Protein 9IS8 (pdb70)

Organism: Arabidopsis thaliana (NCBI:txid3702)

GO terms:
  GO:0005515 protein binding (F, IPI)
  GO:0005242 inward rectifier potassium channel activity (F, IDA)
  GO:1990573 potassium ion import across plasma membrane (P, IDA)
  GO:0009414 response to water deprivation (P, IMP)
  GO:0009651 response to salt stress (P, IMP)
  GO:0048767 root hair elongation (P, IMP)
  GO:0090333 regulation of stomatal closure (P, IMP)
  GO:0006813 potassium ion transport (P, IMP)
  GO:0042802 identical protein binding (F, IPI)
  GO:0005886 plasma membrane (C, TAS)
  GO:0006813 potassium ion transport (P, IC)

InterPro domains:
  IPR000595 Cyclic nucleotide-binding domain [PF00027] (392-477)
  IPR000595 Cyclic nucleotide-binding domain [PS50042] (372-474)
  IPR000595 Cyclic nucleotide-binding domain [SM00100] (372-489)
  IPR000595 Cyclic nucleotide-binding domain [cd00038] (372-477)
  IPR002110 Ankyrin repeat [PF12796] (522-612)
  IPR002110 Ankyrin repeat [PF12796] (621-700)
  IPR002110 Ankyrin repeat [PR01415] (551-566)
  IPR002110 Ankyrin repeat [PR01415] (663-677)
  IPR002110 Ankyrin repeat [PS50088] (550-582)
  IPR002110 Ankyrin repeat [PS50088] (583-615)
  IPR002110 Ankyrin repeat [PS50088] (647-679)
  IPR002110 Ankyrin repeat [SM00248] (517-546)
  IPR002110 Ankyrin repeat [SM00248] (550-579)
  IPR002110 Ankyrin repeat [SM00248] (583-612)
  IPR002110 Ankyrin repeat [SM00248] (614-643)
  IPR002110 Ankyrin repeat [SM00248] (647-676)
  IPR003938 Potassium channel, voltage-dependent, EAG/ELK/ERG-like [PR01463] (70-77)
  IPR003938 Potassium channel, voltage-dependent, EAG/ELK/ERG-like [PR01463] (93-103)
  IPR003938 Potassium channel, voltage-dependent, EAG/ELK/ERG-like [PR01463] (240-257)
  IPR003938 Potassium channel, voltage-dependent, EAG/ELK/ERG-like [PR01463] (266-277)

Structure (mmCIF, N/CA/C/O backbone):
data_9IS8
#
_entry.id   9IS8
#
_cell.length_a   1.00
_cell.length_b   1.00
_cell.length_c   1.00
_cell.angle_alpha   90.00
_cell.angle_beta   90.00
_cell.angle_gamma   90.00
#
_symmetry.space_group_name_H-M   'P 1'
#
loop_
_entity.id
_entity.type
_entity.pdbx_description
1 polymer 'Potassium channel AKT1'
2 polymer 'Potassium channel KAT3'
3 non-polymer '(2S)-3-(hexadecanoyloxy)-2-[(9Z)-octadec-9-enoyloxy]propyl 2-(trimethylammonio)ethyl phosphate'
4 non-polymer 'POTASSIUM ION'
#
loop_
_atom_site.group_PDB
_atom_site.id
_atom_site.type_symbol
_atom_site.label_atom_id
_atom_site.label_alt_id
_atom_site.label_comp_id
_atom_site.label_asym_id
_atom_site.label_entity_id
_atom_site.label_seq_id
_atom_site.pdbx_PDB_ins_code
_atom_site.Cartn_x
_atom_site.Cartn_y
_atom_site.Cartn_z
_atom_site.occupancy
_atom_site.B_iso_or_equiv
_atom_site.auth_seq_id
_atom_site.auth_comp_id
_atom_site.auth_asym_id
_atom_site.auth_atom_id
_atom_site.pdbx_PDB_model_num
ATOM 1 N N . PRO A 1 52 ? 142.088 156.574 161.523 1.00 112.44 52 PRO A N 1
ATOM 2 C CA . PRO A 1 52 ? 142.098 156.591 160.061 1.00 112.44 52 PRO A CA 1
ATOM 3 C C . PRO A 1 52 ? 142.288 155.210 159.452 1.00 112.44 52 PRO A C 1
ATOM 4 O O . PRO A 1 52 ? 142.025 155.012 158.267 1.00 112.44 52 PRO A O 1
ATOM 8 N N . TYR A 1 53 ? 142.763 154.268 160.263 1.00 114.02 53 TYR A N 1
ATOM 9 C CA . TYR A 1 53 ? 142.948 152.899 159.804 1.00 114.02 53 TYR A CA 1
ATOM 10 C C . TYR A 1 53 ? 142.547 151.838 160.814 1.00 114.02 53 TYR A C 1
ATOM 11 O O . TYR A 1 53 ? 142.438 150.671 160.430 1.00 114.02 53 TYR A O 1
ATOM 20 N N . ASP A 1 54 ? 142.329 152.185 162.076 1.00 115.21 54 ASP A N 1
ATOM 21 C CA . ASP A 1 54 ? 142.209 151.175 163.111 1.00 115.21 54 ASP A CA 1
ATOM 22 C C . ASP A 1 54 ? 140.843 150.506 163.070 1.00 115.21 54 ASP A C 1
ATOM 23 O O . ASP A 1 54 ? 139.995 150.791 162.222 1.00 115.21 54 ASP A O 1
ATOM 28 N N . HIS A 1 55 ? 140.644 149.589 164.014 1.00 117.68 55 HIS A N 1
ATOM 29 C CA . HIS A 1 55 ? 139.357 148.937 164.183 1.00 117.68 55 HIS A CA 1
ATOM 30 C C . HIS A 1 55 ? 138.244 149.920 164.499 1.00 117.68 55 HIS A C 1
ATOM 31 O O . HIS A 1 55 ? 137.145 149.775 163.956 1.00 117.68 55 HIS A O 1
ATOM 38 N N . LYS A 1 56 ? 138.508 150.927 165.332 1.00 115.50 56 LYS A N 1
ATOM 39 C CA . LYS A 1 56 ? 137.482 151.905 165.676 1.00 115.50 56 LYS A CA 1
ATOM 40 C C . LYS A 1 56 ? 136.964 152.652 164.454 1.00 115.50 56 LYS A C 1
ATOM 41 O O . LYS A 1 56 ? 135.995 153.410 164.561 1.00 115.50 56 LYS A O 1
ATOM 47 N N . TYR A 1 57 ? 137.599 152.468 163.299 1.00 110.79 57 TYR A N 1
ATOM 48 C CA . TYR A 1 57 ? 137.091 152.958 162.028 1.00 110.79 57 TYR A CA 1
ATOM 49 C C . TYR A 1 57 ? 136.888 151.814 161.043 1.00 110.79 57 TYR A C 1
ATOM 50 O O . TYR A 1 57 ? 136.815 152.026 159.834 1.00 110.79 57 TYR A O 1
ATOM 59 N N . ARG A 1 58 ? 136.817 150.591 161.549 1.00 106.57 58 ARG A N 1
ATOM 60 C CA . ARG A 1 58 ? 136.429 149.454 160.734 1.00 106.57 58 ARG A CA 1
ATOM 61 C C . ARG A 1 58 ? 135.256 148.683 161.298 1.00 106.57 58 ARG A C 1
ATOM 62 O O . ARG A 1 58 ? 134.502 148.100 160.516 1.00 106.57 58 ARG A O 1
ATOM 70 N N . ILE A 1 59 ? 135.072 148.651 162.617 1.00 104.52 59 ILE A N 1
ATOM 71 C CA . ILE A 1 59 ? 133.808 148.175 163.144 1.00 104.52 59 ILE A CA 1
ATOM 72 C C . ILE A 1 59 ? 132.724 149.206 162.910 1.00 104.52 59 ILE A C 1
ATOM 73 O O . ILE A 1 59 ? 131.538 148.904 163.071 1.00 104.52 59 ILE A O 1
ATOM 78 N N . TRP A 1 60 ? 133.104 150.427 162.545 1.00 98.52 60 TRP A N 1
ATOM 79 C CA . TRP A 1 60 ? 132.144 151.485 162.264 1.00 98.52 60 TRP A CA 1
ATOM 80 C C . TRP A 1 60 ? 131.811 151.552 160.781 1.00 98.52 60 TRP A C 1
ATOM 81 O O . TRP A 1 60 ? 130.650 151.408 160.393 1.00 98.52 60 TRP A O 1
ATOM 92 N N . GLU A 1 61 ? 132.822 151.758 159.938 1.00 100.77 61 GLU A N 1
ATOM 93 C CA . GLU A 1 61 ? 132.555 151.897 158.514 1.00 100.77 61 GLU A CA 1
ATOM 94 C C . GLU A 1 61 ? 131.991 150.617 157.920 1.00 100.77 61 GLU A C 1
ATOM 95 O O . GLU A 1 61 ? 131.424 150.640 156.824 1.00 100.77 61 GLU A O 1
ATOM 101 N N . ALA A 1 62 ? 132.134 149.496 158.616 1.00 94.69 62 ALA A N 1
ATOM 102 C CA . ALA A 1 62 ? 131.442 148.271 158.251 1.00 94.69 62 ALA A CA 1
ATOM 103 C C . ALA A 1 62 ? 130.177 148.076 159.063 1.00 94.69 62 ALA A C 1
ATOM 104 O O . ALA A 1 62 ? 129.529 147.035 158.949 1.00 94.69 62 ALA A O 1
ATOM 106 N N . PHE A 1 63 ? 129.823 149.047 159.892 1.00 91.31 63 PHE A N 1
ATOM 107 C CA . PHE A 1 63 ? 128.499 149.087 160.484 1.00 91.31 63 PHE A CA 1
ATOM 108 C C . PHE A 1 63 ? 127.557 149.952 159.672 1.00 91.31 63 PHE A C 1
ATOM 109 O O . PHE A 1 63 ? 126.346 149.725 159.688 1.00 91.31 63 PHE A O 1
ATOM 117 N N . LEU A 1 64 ? 128.090 150.931 158.951 1.00 88.65 64 LEU A N 1
ATOM 118 C CA . LEU A 1 64 ? 127.304 151.694 157.998 1.00 88.65 64 LEU A CA 1
ATOM 119 C C . LEU A 1 64 ? 126.985 150.907 156.748 1.00 88.65 64 LEU A C 1
ATOM 120 O O . LEU A 1 64 ? 126.275 151.414 155.882 1.00 88.65 64 LEU A O 1
ATOM 125 N N . VAL A 1 65 ? 127.480 149.679 156.628 1.00 84.09 65 VAL A N 1
ATOM 126 C CA . VAL A 1 65 ? 127.144 148.831 155.501 1.00 84.09 65 VAL A CA 1
ATOM 127 C C . VAL A 1 65 ? 125.892 148.005 155.755 1.00 84.09 65 VAL A C 1
ATOM 128 O O . VAL A 1 65 ? 125.134 147.749 154.814 1.00 84.09 65 VAL A O 1
ATOM 132 N N . VAL A 1 66 ? 125.627 147.602 156.996 1.00 83.40 66 VAL A N 1
ATOM 133 C CA . VAL A 1 66 ? 124.327 147.023 157.270 1.00 83.40 66 VAL A CA 1
ATOM 134 C C . VAL A 1 66 ? 123.262 148.101 157.286 1.00 83.40 66 VAL A C 1
ATOM 135 O O . VAL A 1 66 ? 122.077 147.799 157.126 1.00 83.40 66 VAL A O 1
ATOM 139 N N . LEU A 1 67 ? 123.648 149.356 157.474 1.00 82.85 67 LEU A N 1
ATOM 140 C CA . LEU A 1 67 ? 122.703 150.449 157.346 1.00 82.85 67 LEU A CA 1
ATOM 141 C C . LEU A 1 67 ? 122.526 150.899 155.910 1.00 82.85 67 LEU A C 1
ATOM 142 O O . LEU A 1 67 ? 121.624 151.690 155.632 1.00 82.85 67 LEU A O 1
ATOM 147 N N . VAL A 1 68 ? 123.363 150.427 154.997 1.00 77.57 68 VAL A N 1
ATOM 148 C CA . VAL A 1 68 ? 123.208 150.744 153.588 1.00 77.57 68 VAL A CA 1
ATOM 149 C C . VAL A 1 68 ? 122.330 149.673 152.972 1.00 77.57 68 VAL A C 1
ATOM 150 O O . VAL A 1 68 ? 121.507 149.957 152.103 1.00 77.57 68 VAL A O 1
ATOM 154 N N . VAL A 1 69 ? 122.493 148.431 153.424 1.00 73.48 69 VAL A N 1
ATOM 155 C CA . VAL A 1 69 ? 121.604 147.372 152.975 1.00 73.48 69 VAL A CA 1
ATOM 156 C C . VAL A 1 69 ? 120.180 147.666 153.404 1.00 73.48 69 VAL A C 1
ATOM 157 O O . VAL A 1 69 ? 119.228 147.318 152.702 1.00 73.48 69 VAL A O 1
ATOM 161 N N . TYR A 1 70 ? 120.002 148.337 154.533 1.00 75.16 70 TYR A N 1
ATOM 162 C CA . TYR A 1 70 ? 118.656 148.703 154.945 1.00 75.16 70 TYR A CA 1
ATOM 163 C C . TYR A 1 70 ? 118.076 149.770 154.035 1.00 75.16 70 TYR A C 1
ATOM 164 O O . TYR A 1 70 ? 116.905 149.697 153.652 1.00 75.16 70 TYR A O 1
ATOM 173 N N . THR A 1 71 ? 118.873 150.773 153.686 1.00 71.91 71 THR A N 1
ATOM 174 C CA . THR A 1 71 ? 118.376 151.822 152.811 1.00 71.91 71 THR A CA 1
ATOM 175 C C . THR A 1 71 ? 118.131 151.299 151.404 1.00 71.91 71 THR A C 1
ATOM 176 O O . THR A 1 71 ? 117.176 151.722 150.749 1.00 71.91 71 THR A O 1
ATOM 180 N N . ALA A 1 72 ? 118.943 150.349 150.943 1.00 67.77 72 ALA A N 1
ATOM 181 C CA . ALA A 1 72 ? 118.764 149.779 149.618 1.00 67.77 72 ALA A CA 1
ATOM 182 C C . ALA A 1 72 ? 117.494 148.962 149.516 1.00 67.77 72 ALA A C 1
ATOM 183 O O . ALA A 1 72 ? 117.051 148.668 148.407 1.00 67.77 72 ALA A O 1
ATOM 185 N N . TRP A 1 73 ? 116.912 148.572 150.636 1.00 64.31 73 TRP A N 1
ATOM 186 C CA . TRP A 1 73 ? 115.598 147.969 150.599 1.00 64.31 73 TRP A CA 1
ATOM 187 C C . TRP A 1 73 ? 114.504 148.987 150.819 1.00 64.31 73 TRP A C 1
ATOM 188 O O . TRP A 1 73 ? 113.471 148.924 150.153 1.00 64.31 73 TRP A O 1
ATOM 199 N N . VAL A 1 74 ? 114.708 149.934 151.731 1.00 68.27 74 VAL A N 1
ATOM 200 C CA . VAL A 1 74 ? 113.632 150.843 152.092 1.00 68.27 74 VAL A CA 1
ATOM 201 C C . VAL A 1 74 ? 113.359 151.902 151.038 1.00 68.27 74 VAL A C 1
ATOM 202 O O . VAL A 1 74 ? 112.189 152.218 150.784 1.00 68.27 74 VAL A O 1
ATOM 206 N N . SER A 1 75 ? 114.381 152.440 150.403 1.00 71.68 75 SER A N 1
ATOM 207 C CA . SER A 1 75 ? 114.167 153.565 149.510 1.00 71.68 75 SER A CA 1
ATOM 208 C C . SER A 1 75 ? 113.303 153.177 148.315 1.00 71.68 75 SER A C 1
ATOM 209 O O . SER A 1 75 ? 112.296 153.847 148.057 1.00 71.68 75 SER A O 1
ATOM 212 N N . PRO A 1 76 ? 113.630 152.123 147.564 1.00 67.58 76 PRO A N 1
ATOM 213 C CA . PRO A 1 76 ? 112.731 151.738 146.473 1.00 67.58 76 PRO A CA 1
ATOM 214 C C . PRO A 1 76 ? 111.373 151.295 146.958 1.00 67.58 76 PRO A C 1
ATOM 215 O O . PRO A 1 76 ? 110.377 151.506 146.261 1.00 67.58 76 PRO A O 1
ATOM 219 N N . PHE A 1 77 ? 111.294 150.699 148.140 1.00 64.69 77 PHE A N 1
ATOM 220 C CA . PHE A 1 77 ? 109.997 150.313 148.668 1.00 64.69 77 PHE A CA 1
ATOM 221 C C . PHE A 1 77 ? 109.154 151.535 148.988 1.00 64.69 77 PHE A C 1
ATOM 222 O O . PHE A 1 77 ? 107.940 151.529 148.777 1.00 64.69 77 PHE A O 1
ATOM 230 N N . GLU A 1 78 ? 109.802 152.583 149.440 1.00 75.80 78 GLU A N 1
ATOM 231 C CA . GLU A 1 78 ? 109.040 153.798 149.743 1.00 75.80 78 GLU A CA 1
ATOM 232 C C . GLU A 1 78 ? 108.569 154.353 148.433 1.00 75.80 78 GLU A C 1
ATOM 233 O O . GLU A 1 78 ? 107.472 154.826 148.380 1.00 75.80 78 GLU A O 1
ATOM 239 N N . PHE A 1 79 ? 109.466 154.403 147.468 1.00 71.36 79 PHE A N 1
ATOM 240 C CA . PHE A 1 79 ? 109.089 154.922 146.160 1.00 71.36 79 PHE A CA 1
ATOM 241 C C . PHE A 1 79 ? 107.849 154.219 145.638 1.00 71.36 79 PHE A C 1
ATOM 242 O O . PHE A 1 79 ? 106.824 154.852 145.373 1.00 71.36 79 PHE A O 1
ATOM 250 N N . GLY A 1 80 ? 107.921 152.902 145.506 1.00 67.06 80 GLY A N 1
ATOM 251 C CA . GLY A 1 80 ? 106.822 152.118 144.992 1.00 67.06 80 GLY A CA 1
ATOM 252 C C . GLY A 1 80 ? 105.560 152.131 145.823 1.00 67.06 80 GLY A C 1
ATOM 253 O O . GLY A 1 80 ? 104.524 152.603 145.358 1.00 67.06 80 GLY A O 1
ATOM 254 N N . PHE A 1 81 ? 105.620 151.638 147.055 1.00 65.18 81 PHE A N 1
ATOM 255 C CA . PHE A 1 81 ? 104.411 151.224 147.747 1.00 65.18 81 PHE A CA 1
ATOM 256 C C . PHE A 1 81 ? 103.848 152.247 148.717 1.00 65.18 81 PHE A C 1
ATOM 257 O O . PHE A 1 81 ? 102.809 151.980 149.323 1.00 65.18 81 PHE A O 1
ATOM 265 N N . LEU A 1 82 ? 104.489 153.391 148.902 1.00 77.42 82 LEU A N 1
ATOM 266 C CA . LEU A 1 82 ? 104.033 154.347 149.897 1.00 77.42 82 LEU A CA 1
ATOM 267 C C . LEU A 1 82 ? 103.999 155.756 149.327 1.00 77.42 82 LEU A C 1
ATOM 268 O O . LEU A 1 82 ? 104.787 156.112 148.449 1.00 77.42 82 LEU A O 1
ATOM 273 N N . ARG A 1 83 ? 103.074 156.559 149.848 1.00 93.31 83 ARG A N 1
ATOM 274 C CA . ARG A 1 83 ? 102.915 157.937 149.420 1.00 93.31 83 ARG A CA 1
ATOM 275 C C . ARG A 1 83 ? 103.175 158.958 150.512 1.00 93.31 83 ARG A C 1
ATOM 276 O O . ARG A 1 83 ? 103.423 160.123 150.189 1.00 93.31 83 ARG A O 1
ATOM 284 N N . LYS A 1 84 ? 103.130 158.567 151.778 1.00 101.88 84 LYS A N 1
ATOM 285 C CA . LYS A 1 84 ? 103.320 159.483 152.888 1.00 101.88 84 LYS A CA 1
ATOM 286 C C . LYS A 1 84 ? 104.054 158.759 154.004 1.00 101.88 84 LYS A C 1
ATOM 287 O O . LYS A 1 84 ? 103.974 157.530 154.106 1.00 101.88 84 LYS A O 1
ATOM 293 N N . PRO A 1 85 ? 104.763 159.487 154.856 1.00 102.93 85 PRO A N 1
ATOM 294 C CA . PRO A 1 85 ? 105.587 158.830 155.877 1.00 102.93 85 PRO A CA 1
ATOM 295 C C . PRO A 1 85 ? 104.775 158.195 156.992 1.00 102.93 85 PRO A C 1
ATOM 296 O O . PRO A 1 85 ? 104.587 158.804 158.049 1.00 102.93 85 PRO A O 1
ATOM 300 N N . ARG A 1 86 ? 104.283 156.981 156.765 1.00 105.12 86 ARG A N 1
ATOM 301 C CA . ARG A 1 86 ? 103.602 156.247 157.818 1.00 105.12 86 ARG A CA 1
ATOM 302 C C . ARG A 1 86 ? 104.556 156.010 158.990 1.00 105.12 86 ARG A C 1
ATOM 303 O O . ARG A 1 86 ? 105.776 155.980 158.808 1.00 105.12 86 ARG A O 1
ATOM 311 N N . PRO A 1 87 ? 104.027 155.846 160.200 1.00 103.42 87 PRO A N 1
ATOM 312 C CA . PRO A 1 87 ? 104.875 155.836 161.403 1.00 103.42 87 PRO A CA 1
ATOM 313 C C . PRO A 1 87 ? 105.974 154.787 161.355 1.00 103.42 87 PRO A C 1
ATOM 314 O O . PRO A 1 87 ? 107.156 155.144 161.467 1.00 103.42 87 PRO A O 1
ATOM 318 N N . PRO A 1 88 ? 105.657 153.495 161.180 1.00 101.04 88 PRO A N 1
ATOM 319 C CA . PRO A 1 88 ? 106.663 152.467 161.500 1.00 101.04 88 PRO A CA 1
ATOM 320 C C . PRO A 1 88 ? 107.941 152.576 160.697 1.00 101.04 88 PRO A C 1
ATOM 321 O O . PRO A 1 88 ? 108.904 151.860 160.989 1.00 101.04 88 PRO A O 1
ATOM 325 N N . LEU A 1 89 ? 107.980 153.439 159.687 1.00 97.50 89 LEU A N 1
ATOM 326 C CA . LEU A 1 89 ? 109.183 153.657 158.900 1.00 97.50 89 LEU A CA 1
ATOM 327 C C . LEU A 1 89 ? 109.625 155.109 158.872 1.00 97.50 89 LEU A C 1
ATOM 328 O O . LEU A 1 89 ? 110.737 155.389 158.419 1.00 97.50 89 LEU A O 1
ATOM 333 N N . SER A 1 90 ? 108.789 156.035 159.326 1.00 99.96 90 SER A N 1
ATOM 334 C CA . SER A 1 90 ? 109.181 157.433 159.327 1.00 99.96 90 SER A CA 1
ATOM 335 C C . SER A 1 90 ? 109.983 157.813 160.556 1.00 99.96 90 SER A C 1
ATOM 336 O O . SER A 1 90 ? 110.360 158.980 160.689 1.00 99.96 90 SER A O 1
ATOM 339 N N . ILE A 1 91 ? 110.237 156.871 161.460 1.00 98.25 91 ILE A N 1
ATOM 340 C CA . ILE A 1 91 ? 111.118 157.100 162.596 1.00 98.25 91 ILE A CA 1
ATOM 341 C C . ILE A 1 91 ? 112.371 156.254 162.538 1.00 98.25 91 ILE A C 1
ATOM 342 O O . ILE A 1 91 ? 113.445 156.738 162.912 1.00 98.25 91 ILE A O 1
ATOM 347 N N . THR A 1 92 ? 112.287 155.017 162.061 1.00 93.19 92 THR A N 1
ATOM 348 C CA . THR A 1 92 ? 113.482 154.229 161.834 1.00 93.19 92 THR A CA 1
ATOM 349 C C . THR A 1 92 ? 114.245 154.651 160.595 1.00 93.19 92 THR A C 1
ATOM 350 O O . THR A 1 92 ? 115.208 153.978 160.227 1.00 93.19 92 THR A O 1
ATOM 354 N N . ASP A 1 93 ? 113.832 155.728 159.938 1.00 95.05 93 ASP A N 1
ATOM 355 C CA . ASP A 1 93 ? 114.572 156.247 158.802 1.00 95.05 93 ASP A CA 1
ATOM 356 C C . ASP A 1 93 ? 115.258 157.563 159.120 1.00 95.05 93 ASP A C 1
ATOM 357 O O . ASP A 1 93 ? 116.124 157.995 158.356 1.00 95.05 93 ASP A O 1
ATOM 362 N N . ASN A 1 94 ? 114.889 158.211 160.220 1.00 96.21 94 ASN A N 1
ATOM 363 C CA . ASN A 1 94 ? 115.672 159.311 160.758 1.00 96.21 94 ASN A CA 1
ATOM 364 C C . ASN A 1 94 ? 116.821 158.839 161.625 1.00 96.21 94 ASN A C 1
ATOM 365 O O . ASN A 1 94 ? 117.888 159.455 161.609 1.00 96.21 94 ASN A O 1
ATOM 370 N N . ILE A 1 95 ? 116.617 157.763 162.385 1.00 92.26 95 ILE A N 1
ATOM 371 C CA . ILE A 1 95 ? 117.721 157.100 163.070 1.00 92.26 95 ILE A CA 1
ATOM 372 C C . ILE A 1 95 ? 118.867 156.876 162.100 1.00 92.26 95 ILE A C 1
ATOM 373 O O . ILE A 1 95 ? 119.997 157.329 162.317 1.00 92.26 95 ILE A O 1
ATOM 378 N N . VAL A 1 96 ? 118.579 156.185 161.000 1.00 89.71 96 VAL A N 1
ATOM 379 C CA . VAL A 1 96 ? 119.609 155.928 160.008 1.00 89.71 96 VAL A CA 1
ATOM 380 C C . VAL A 1 96 ? 120.133 157.229 159.440 1.00 89.71 96 VAL A C 1
ATOM 381 O O . VAL A 1 96 ? 121.292 157.309 159.023 1.00 89.71 96 VAL A O 1
ATOM 385 N N . ASN A 1 97 ? 119.310 158.272 159.425 1.00 94.54 97 ASN A N 1
ATOM 386 C CA . ASN A 1 97 ? 119.810 159.553 158.956 1.00 94.54 97 ASN A CA 1
ATOM 387 C C . ASN A 1 97 ? 120.807 160.155 159.927 1.00 94.54 97 ASN A C 1
ATOM 388 O O . ASN A 1 97 ? 121.850 160.655 159.494 1.00 94.54 97 ASN A O 1
ATOM 393 N N . ALA A 1 98 ? 120.520 160.103 161.226 1.00 96.34 98 ALA A N 1
ATOM 394 C CA . ALA A 1 98 ? 121.489 160.550 162.217 1.00 96.34 98 ALA A CA 1
ATOM 395 C C . ALA A 1 98 ? 122.797 159.782 162.091 1.00 96.34 98 ALA A C 1
ATOM 396 O O . ALA A 1 98 ? 123.869 160.384 161.980 1.00 96.34 98 ALA A O 1
ATOM 398 N N . PHE A 1 99 ? 122.725 158.449 162.097 1.00 93.91 99 PHE A N 1
ATOM 399 C CA . PHE A 1 99 ? 123.933 157.651 161.942 1.00 93.91 99 PHE A CA 1
ATOM 400 C C . PHE A 1 99 ? 124.710 158.017 160.695 1.00 93.91 99 PHE A C 1
ATOM 401 O O . PHE A 1 99 ? 125.936 157.891 160.679 1.00 93.91 99 PHE A O 1
ATOM 409 N N . PHE A 1 100 ? 124.034 158.464 159.648 1.00 90.56 100 PHE A N 1
ATOM 410 C CA . PHE A 1 100 ? 124.727 158.938 158.468 1.00 90.56 100 PHE A CA 1
ATOM 411 C C . PHE A 1 100 ? 125.087 160.409 158.565 1.00 90.56 100 PHE A C 1
ATOM 412 O O . PHE A 1 100 ? 125.963 160.867 157.827 1.00 90.56 100 PHE A O 1
ATOM 420 N N . ALA A 1 101 ? 124.439 161.154 159.455 1.00 100.47 101 ALA A N 1
ATOM 421 C CA . ALA A 1 101 ? 124.860 162.515 159.749 1.00 100.47 101 ALA A CA 1
ATOM 422 C C . ALA A 1 101 ? 126.094 162.553 160.631 1.00 100.47 101 ALA A C 1
ATOM 423 O O . ALA A 1 101 ? 126.894 163.488 160.532 1.00 100.47 101 ALA A O 1
ATOM 425 N N . ILE A 1 102 ? 126.254 161.567 161.505 1.00 103.14 102 ILE A N 1
ATOM 426 C CA . ILE A 1 102 ? 127.422 161.467 162.367 1.00 103.14 102 ILE A CA 1
ATOM 427 C C . ILE A 1 102 ? 128.660 161.259 161.512 1.00 103.14 102 ILE A C 1
ATOM 428 O O . ILE A 1 102 ? 129.754 161.705 161.864 1.00 103.14 102 ILE A O 1
ATOM 433 N N . ASP A 1 103 ? 128.494 160.623 160.361 1.00 105.32 103 ASP A N 1
ATOM 434 C CA . ASP A 1 103 ? 129.633 160.268 159.538 1.00 105.32 103 ASP A CA 1
ATOM 435 C C . ASP A 1 103 ? 130.082 161.375 158.603 1.00 105.32 103 ASP A C 1
ATOM 436 O O . ASP A 1 103 ? 131.224 161.339 158.141 1.00 105.32 103 ASP A O 1
ATOM 441 N N . ILE A 1 104 ? 129.233 162.357 158.309 1.00 109.83 104 ILE A N 1
ATOM 442 C CA . ILE A 1 104 ? 129.694 163.455 157.470 1.00 109.83 104 ILE A CA 1
ATOM 443 C C . ILE A 1 104 ? 130.492 164.479 158.258 1.00 109.83 104 ILE A C 1
ATOM 444 O O . ILE A 1 104 ? 131.037 165.413 157.662 1.00 109.83 104 ILE A O 1
ATOM 449 N N . ILE A 1 105 ? 130.577 164.342 159.575 1.00 114.06 105 ILE A N 1
ATOM 450 C CA . ILE A 1 105 ? 131.507 165.156 160.348 1.00 114.06 105 ILE A CA 1
ATOM 451 C C . ILE A 1 105 ? 132.699 164.334 160.816 1.00 114.06 105 ILE A C 1
ATOM 452 O O . ILE A 1 105 ? 133.841 164.793 160.763 1.00 114.06 105 ILE A O 1
ATOM 457 N N . MET A 1 106 ? 132.468 163.096 161.240 1.00 116.85 106 MET A N 1
ATOM 458 C CA . MET A 1 106 ? 133.556 162.197 161.589 1.00 116.85 106 MET A CA 1
ATOM 459 C C . MET A 1 106 ? 134.372 161.780 160.383 1.00 116.85 106 MET A C 1
ATOM 460 O O . MET A 1 106 ? 135.266 160.945 160.519 1.00 116.85 106 MET A O 1
ATOM 465 N N . THR A 1 107 ? 134.075 162.325 159.207 1.00 116.87 107 THR A N 1
ATOM 466 C CA . THR A 1 107 ? 134.900 162.120 158.033 1.00 116.87 107 THR A CA 1
ATOM 467 C C . THR A 1 107 ? 135.832 163.286 157.760 1.00 116.87 107 THR A C 1
ATOM 468 O O . THR A 1 107 ? 136.597 163.233 156.791 1.00 116.87 107 THR A O 1
ATOM 472 N N . PHE A 1 108 ? 135.775 164.340 158.569 1.00 122.02 108 PHE A N 1
ATOM 473 C CA . PHE A 1 108 ? 136.794 165.378 158.537 1.00 122.02 108 PHE A CA 1
ATOM 474 C C . PHE A 1 108 ? 138.013 164.989 159.362 1.00 122.02 108 PHE A C 1
ATOM 475 O O . PHE A 1 108 ? 139.141 165.349 159.013 1.00 122.02 108 PHE A O 1
ATOM 483 N N . PHE A 1 109 ? 137.805 164.263 160.456 1.00 121.15 109 PHE A N 1
ATOM 484 C CA . PHE A 1 109 ? 138.912 163.799 161.278 1.00 121.15 109 PHE A CA 1
ATOM 485 C C . PHE A 1 109 ? 139.333 162.405 160.847 1.00 121.15 109 PHE A C 1
ATOM 486 O O . PHE A 1 109 ? 139.442 161.499 161.678 1.00 121.15 109 PHE A O 1
ATOM 494 N N . VAL A 1 110 ? 139.574 162.219 159.555 1.00 123.19 110 VAL A N 1
ATOM 495 C CA . VAL A 1 110 ? 139.947 160.914 159.026 1.00 123.19 110 VAL A CA 1
ATOM 496 C C . VAL A 1 110 ? 141.065 161.111 158.018 1.00 123.19 110 VAL A C 1
ATOM 497 O O . VAL A 1 110 ? 140.921 161.874 157.060 1.00 123.19 110 VAL A O 1
ATOM 501 N N . GLY A 1 111 ? 142.182 160.424 158.236 1.00 127.69 111 GLY A N 1
ATOM 502 C CA . GLY A 1 111 ? 143.331 160.529 157.360 1.00 127.69 111 GLY A CA 1
ATOM 503 C C . GLY A 1 111 ? 143.104 159.739 156.089 1.00 127.69 111 GLY A C 1
ATOM 504 O O . GLY A 1 111 ? 142.780 158.551 156.131 1.00 127.69 111 GLY A O 1
ATOM 505 N N . TYR A 1 112 ? 143.270 160.412 154.959 1.00 138.52 112 TYR A N 1
ATOM 506 C CA . TYR A 1 112 ? 143.185 159.777 153.654 1.00 138.52 112 TYR A CA 1
ATOM 507 C C . TYR A 1 112 ? 144.592 159.624 153.099 1.00 138.52 112 TYR A C 1
ATOM 508 O O . TYR A 1 112 ? 145.370 160.582 153.098 1.00 138.52 112 TYR A O 1
ATOM 517 N N . LEU A 1 113 ? 144.919 158.423 152.642 1.00 144.00 113 LEU A N 1
ATOM 518 C CA . LEU A 1 113 ? 146.258 158.119 152.151 1.00 144.00 113 LEU A CA 1
ATOM 519 C C . LEU A 1 113 ? 146.194 157.932 150.640 1.00 144.00 113 LEU A C 1
ATOM 520 O O . LEU A 1 113 ? 145.413 157.126 150.131 1.00 144.00 113 LEU A O 1
ATOM 525 N N . ASP A 1 114 ? 146.992 158.713 149.922 1.00 151.48 114 ASP A N 1
ATOM 526 C CA . ASP A 1 114 ? 147.156 158.524 148.491 1.00 151.48 114 ASP A CA 1
ATOM 527 C C . ASP A 1 114 ? 148.447 157.760 148.221 1.00 151.48 114 ASP A C 1
ATOM 528 O O . ASP A 1 114 ? 149.393 157.799 149.012 1.00 151.48 114 ASP A O 1
ATOM 533 N N . LYS A 1 115 ? 148.478 157.052 147.092 1.00 152.30 115 LYS A N 1
ATOM 534 C CA . LYS A 1 115 ? 149.704 156.355 146.717 1.00 152.30 115 LYS A CA 1
ATOM 535 C C . LYS A 1 115 ? 150.804 157.346 146.360 1.00 152.30 115 LYS A C 1
ATOM 536 O O . LYS A 1 115 ? 151.993 157.008 146.407 1.00 152.30 115 LYS A O 1
ATOM 542 N N . SER A 1 116 ? 150.423 158.569 145.988 1.00 153.29 116 SER A N 1
ATOM 543 C CA . SER A 1 116 ? 151.404 159.636 145.827 1.00 153.29 116 SER A CA 1
ATOM 544 C C . SER A 1 116 ? 152.175 159.868 147.119 1.00 153.29 116 SER A C 1
ATOM 545 O O . SER A 1 116 ? 153.412 159.881 147.120 1.00 153.29 116 SER A O 1
ATOM 548 N N . THR A 1 117 ? 151.465 160.046 148.230 1.00 154.37 117 THR A N 1
ATOM 549 C CA . THR A 1 117 ? 152.111 160.175 149.527 1.00 154.37 117 THR A CA 1
ATOM 550 C C . THR A 1 117 ? 152.425 158.833 150.168 1.00 154.37 117 THR A C 1
ATOM 551 O O . THR A 1 117 ? 153.238 158.785 151.100 1.00 154.37 117 THR A O 1
ATOM 555 N N . TYR A 1 118 ? 151.781 157.757 149.717 1.00 155.19 118 TYR A N 1
ATOM 556 C CA . TYR A 1 118 ? 152.049 156.392 150.169 1.00 155.19 118 TYR A CA 1
ATOM 557 C C . TYR A 1 118 ? 151.719 156.192 151.646 1.00 155.19 118 TYR A C 1
ATOM 558 O O . TYR A 1 118 ? 151.841 155.079 152.166 1.00 155.19 118 TYR A O 1
ATOM 567 N N . LEU A 1 119 ? 151.268 157.247 152.323 1.00 151.60 119 LEU A N 1
ATOM 568 C CA . LEU A 1 119 ? 150.911 157.201 153.733 1.00 151.60 119 LEU A CA 1
ATOM 569 C C . LEU A 1 119 ? 149.801 158.208 153.985 1.00 151.60 119 LEU A C 1
ATOM 570 O O . LEU A 1 119 ? 149.425 158.974 153.094 1.00 151.60 119 LEU A O 1
ATOM 575 N N . ILE A 1 120 ? 149.286 158.206 155.216 1.00 146.21 120 ILE A N 1
ATOM 576 C CA . ILE A 1 120 ? 148.214 159.124 155.572 1.00 146.21 120 ILE A CA 1
ATOM 577 C C . ILE A 1 120 ? 148.709 160.564 155.477 1.00 146.21 120 ILE A C 1
ATOM 578 O O . ILE A 1 120 ? 149.916 160.831 155.422 1.00 146.21 120 ILE A O 1
ATOM 583 N N . VAL A 1 121 ? 147.764 161.503 155.450 1.00 143.39 121 VAL A N 1
ATOM 584 C CA . VAL A 1 121 ? 148.124 162.901 155.236 1.00 143.39 121 VAL A CA 1
ATOM 585 C C . VAL A 1 121 ? 148.135 163.671 156.550 1.00 143.39 121 VAL A C 1
ATOM 586 O O . VAL A 1 121 ? 149.047 164.463 156.810 1.00 143.39 121 VAL A O 1
ATOM 590 N N . ASP A 1 122 ? 147.117 163.473 157.387 1.00 145.63 122 ASP A N 1
ATOM 591 C CA . ASP A 1 122 ? 146.976 164.064 158.716 1.00 145.63 122 ASP A CA 1
ATOM 592 C C . ASP A 1 122 ? 146.745 165.574 158.663 1.00 145.63 122 ASP A C 1
ATOM 593 O O . ASP A 1 122 ? 146.502 166.188 159.707 1.00 145.63 122 ASP A O 1
ATOM 598 N N . ASP A 1 123 ? 146.776 166.192 157.487 1.00 141.74 123 ASP A N 1
ATOM 599 C CA . ASP A 1 123 ? 146.576 167.632 157.372 1.00 141.74 123 ASP A CA 1
ATOM 600 C C . ASP A 1 123 ? 145.085 167.924 157.474 1.00 141.74 123 ASP A C 1
ATOM 601 O O . ASP A 1 123 ? 144.305 167.512 156.610 1.00 141.74 123 ASP A O 1
ATOM 606 N N . ARG A 1 124 ? 144.695 168.644 158.527 1.00 137.97 124 ARG A N 1
ATOM 607 C CA . ARG A 1 124 ? 143.286 168.944 158.758 1.00 137.97 124 ARG A CA 1
ATOM 608 C C . ARG A 1 124 ? 142.661 169.645 157.558 1.00 137.97 124 ARG A C 1
ATOM 609 O O . ARG A 1 124 ? 141.657 169.180 157.005 1.00 137.97 124 ARG A O 1
ATOM 617 N N . LYS A 1 125 ? 143.248 170.767 157.139 1.00 138.91 125 LYS A N 1
ATOM 618 C CA . LYS A 1 125 ? 142.676 171.535 156.038 1.00 138.91 125 LYS A CA 1
ATOM 619 C C . LYS A 1 125 ? 142.670 170.733 154.744 1.00 138.91 125 LYS A C 1
ATOM 620 O O . LYS A 1 125 ? 141.741 170.855 153.937 1.00 138.91 125 LYS A O 1
ATOM 626 N N . GLN A 1 126 ? 143.695 169.907 154.528 1.00 138.75 126 GLN A N 1
ATOM 627 C CA . GLN A 1 126 ? 143.725 169.086 153.324 1.00 138.75 126 GLN A CA 1
ATOM 628 C C . GLN A 1 126 ? 142.585 168.080 153.315 1.00 138.75 126 GLN A C 1
ATOM 629 O O . GLN A 1 126 ? 141.922 167.899 152.289 1.00 138.75 126 GLN A O 1
ATOM 635 N N . ILE A 1 127 ? 142.348 167.407 154.442 1.00 135.89 127 ILE A N 1
ATOM 636 C CA . ILE A 1 127 ? 141.221 166.483 154.531 1.00 135.89 127 ILE A CA 1
ATOM 637 C C . ILE A 1 127 ? 139.917 167.224 154.280 1.00 135.89 127 ILE A C 1
ATOM 638 O O . ILE A 1 127 ? 139.048 166.758 153.533 1.00 135.89 127 ILE A O 1
ATOM 643 N N . ALA A 1 128 ? 139.758 168.382 154.922 1.00 133.40 128 ALA A N 1
ATOM 644 C CA . ALA A 1 128 ? 138.542 169.167 154.748 1.00 133.40 128 ALA A CA 1
ATOM 645 C C . ALA A 1 128 ? 138.285 169.458 153.278 1.00 133.40 128 ALA A C 1
ATOM 646 O O . ALA A 1 128 ? 137.215 169.138 152.749 1.00 133.40 128 ALA A O 1
ATOM 648 N N . PHE A 1 129 ? 139.259 170.060 152.600 1.00 134.05 129 PHE A N 1
ATOM 649 C CA . PHE A 1 129 ? 139.082 170.430 151.203 1.00 134.05 129 PHE A CA 1
ATOM 650 C C . PHE A 1 129 ? 138.993 169.228 150.274 1.00 134.05 129 PHE A C 1
ATOM 651 O O . PHE A 1 129 ? 138.345 169.326 149.227 1.00 134.05 129 PHE A O 1
ATOM 659 N N . LYS A 1 130 ? 139.611 168.102 150.623 1.00 130.11 130 LYS A N 1
ATOM 660 C CA . LYS A 1 130 ? 139.526 166.924 149.774 1.00 130.11 130 LYS A CA 1
ATOM 661 C C . LYS A 1 130 ? 138.142 166.300 149.850 1.00 130.11 130 LYS A C 1
ATOM 662 O O . LYS A 1 130 ? 137.567 165.915 148.826 1.00 130.11 130 LYS A O 1
ATOM 668 N N . TYR A 1 131 ? 137.593 166.189 151.059 1.00 119.80 131 TYR A N 1
ATOM 669 C CA . TYR A 1 131 ? 136.236 165.677 151.199 1.00 119.80 131 TYR A CA 1
ATOM 670 C C . TYR A 1 131 ? 135.230 166.633 150.583 1.00 119.80 131 TYR A C 1
ATOM 671 O O . TYR A 1 131 ? 134.367 166.220 149.800 1.00 119.80 131 TYR A O 1
ATOM 680 N N . LEU A 1 132 ? 135.335 167.918 150.908 1.00 120.69 132 LEU A N 1
ATOM 681 C CA . LEU A 1 132 ? 134.404 168.929 150.437 1.00 120.69 132 LEU A CA 1
ATOM 682 C C . LEU A 1 132 ? 134.467 169.127 148.931 1.00 120.69 132 LEU A C 1
ATOM 683 O O . LEU A 1 132 ? 133.689 169.916 148.388 1.00 120.69 132 LEU A O 1
ATOM 688 N N . ARG A 1 133 ? 135.352 168.417 148.241 1.00 124.05 133 ARG A N 1
ATOM 689 C CA . ARG A 1 133 ? 135.472 168.565 146.801 1.00 124.05 133 ARG A CA 1
ATOM 690 C C . ARG A 1 133 ? 134.413 167.777 146.048 1.00 124.05 133 ARG A C 1
ATOM 691 O O . ARG A 1 133 ? 133.660 168.357 145.260 1.00 124.05 133 ARG A O 1
ATOM 699 N N . SER A 1 134 ? 134.329 166.465 146.271 1.00 119.95 134 SER A N 1
ATOM 700 C CA . SER A 1 134 ? 133.463 165.618 145.459 1.00 119.95 134 SER A CA 1
ATOM 701 C C . SER A 1 134 ? 132.325 164.983 146.247 1.00 119.95 134 SER A C 1
ATOM 702 O O . SER A 1 134 ? 131.158 165.226 145.926 1.00 119.95 134 SER A O 1
ATOM 705 N N . TRP A 1 135 ? 132.609 164.180 147.269 1.00 112.34 135 TRP A N 1
ATOM 706 C CA . TRP A 1 135 ? 131.547 163.467 147.973 1.00 112.34 135 TRP A CA 1
ATOM 707 C C . TRP A 1 135 ? 131.125 164.236 149.220 1.00 112.34 135 TRP A C 1
ATOM 708 O O . TRP A 1 135 ? 131.143 163.719 150.331 1.00 112.34 135 TRP A O 1
ATOM 719 N N . PHE A 1 136 ? 130.725 165.485 149.033 1.00 107.71 136 PHE A N 1
ATOM 720 C CA . PHE A 1 136 ? 130.155 166.190 150.172 1.00 107.71 136 PHE A CA 1
ATOM 721 C C . PHE A 1 136 ? 128.709 166.592 149.955 1.00 107.71 136 PHE A C 1
ATOM 722 O O . PHE A 1 136 ? 127.847 166.239 150.767 1.00 107.71 136 PHE A O 1
ATOM 730 N N . LEU A 1 137 ? 128.415 167.329 148.886 1.00 104.29 137 LEU A N 1
ATOM 731 C CA . LEU A 1 137 ? 127.038 167.743 148.653 1.00 104.29 137 LEU A CA 1
ATOM 732 C C . LEU A 1 137 ? 126.128 166.535 148.498 1.00 104.29 137 LEU A C 1
ATOM 733 O O . LEU A 1 137 ? 124.996 166.537 148.988 1.00 104.29 137 LEU A O 1
ATOM 738 N N . LEU A 1 138 ? 126.612 165.489 147.831 1.00 99.10 138 LEU A N 1
ATOM 739 C CA . LEU A 1 138 ? 125.839 164.260 147.731 1.00 99.10 138 LEU A CA 1
ATOM 740 C C . LEU A 1 138 ? 125.579 163.668 149.106 1.00 99.10 138 LEU A C 1
ATOM 741 O O . LEU A 1 138 ? 124.433 163.370 149.461 1.00 99.10 138 LEU A O 1
ATOM 746 N N . ASP A 1 139 ? 126.638 163.464 149.889 1.00 100.59 139 ASP A N 1
ATOM 747 C CA . ASP A 1 139 ? 126.449 162.917 151.223 1.00 100.59 139 ASP A CA 1
ATOM 748 C C . ASP A 1 139 ? 125.628 163.850 152.091 1.00 100.59 139 ASP A C 1
ATOM 749 O O . ASP A 1 139 ? 124.960 163.398 153.022 1.00 100.59 139 ASP A O 1
ATOM 754 N N . LEU A 1 140 ? 125.664 165.149 151.811 1.00 97.85 140 LEU A N 1
ATOM 755 C CA . LEU A 1 140 ? 124.881 166.075 152.616 1.00 97.85 140 LEU A CA 1
ATOM 756 C C . LEU A 1 140 ? 123.400 165.953 152.297 1.00 97.85 140 LEU A C 1
ATOM 757 O O . LEU A 1 140 ? 122.562 165.895 153.203 1.00 97.85 140 LEU A O 1
ATOM 762 N N . VAL A 1 141 ? 123.055 165.916 151.011 1.00 97.28 141 VAL A N 1
ATOM 763 C CA . VAL A 1 141 ? 121.646 165.863 150.651 1.00 97.28 141 VAL A CA 1
ATOM 764 C C . VAL A 1 141 ? 121.065 164.506 150.998 1.00 97.28 141 VAL A C 1
ATOM 765 O O . VAL A 1 141 ? 119.921 164.417 151.455 1.00 97.28 141 VAL A O 1
ATOM 769 N N . SER A 1 142 ? 121.845 163.434 150.828 1.00 95.68 142 SER A N 1
ATOM 770 C CA . SER A 1 142 ? 121.378 162.088 151.121 1.00 95.68 142 SER A CA 1
ATOM 771 C C . SER A 1 142 ? 120.772 161.957 152.507 1.00 95.68 142 SER A C 1
ATOM 772 O O . SER A 1 142 ? 119.924 161.084 152.710 1.00 95.68 142 SER A O 1
ATOM 775 N N . THR A 1 143 ? 121.169 162.797 153.458 1.00 96.37 143 THR A N 1
ATOM 776 C CA . THR A 1 143 ? 120.710 162.665 154.827 1.00 96.37 143 THR A CA 1
ATOM 777 C C . THR A 1 143 ? 119.779 163.776 155.269 1.00 96.37 143 THR A C 1
ATOM 778 O O . THR A 1 143 ? 119.606 163.963 156.477 1.00 96.37 143 THR A O 1
ATOM 782 N N . ILE A 1 144 ? 119.191 164.528 154.354 1.00 95.81 144 ILE A N 1
ATOM 783 C CA . ILE A 1 144 ? 118.126 165.435 154.785 1.00 95.81 144 ILE A CA 1
ATOM 784 C C . ILE A 1 144 ? 116.902 164.609 155.154 1.00 95.81 144 ILE A C 1
ATOM 785 O O . ILE A 1 144 ? 116.512 163.712 154.388 1.00 95.81 144 ILE A O 1
ATOM 790 N N . PRO A 1 145 ? 116.282 164.847 156.302 1.00 100.90 145 PRO A N 1
ATOM 791 C CA . PRO A 1 145 ? 115.099 164.069 156.666 1.00 100.90 145 PRO A CA 1
ATOM 792 C C . PRO A 1 145 ? 113.970 164.312 155.683 1.00 100.90 145 PRO A C 1
ATOM 793 O O . PRO A 1 145 ? 113.691 165.445 155.289 1.00 100.90 145 PRO A O 1
ATOM 797 N N . SER A 1 146 ? 113.325 163.221 155.277 1.00 106.10 146 SER A N 1
ATOM 798 C CA . SER A 1 146 ? 112.200 163.335 154.361 1.00 106.10 146 SER A CA 1
ATOM 799 C C . SER A 1 146 ? 111.088 164.177 154.964 1.00 106.10 146 SER A C 1
ATOM 800 O O . SER A 1 146 ? 110.484 165.006 154.276 1.00 106.10 146 SER A O 1
ATOM 803 N N . GLU A 1 147 ? 110.822 163.994 156.250 1.00 110.65 147 GLU A N 1
ATOM 804 C CA . GLU A 1 147 ? 109.771 164.694 156.981 1.00 110.65 147 GLU A CA 1
ATOM 805 C C . GLU A 1 147 ? 109.836 166.196 156.814 1.00 110.65 147 GLU A C 1
ATOM 806 O O . GLU A 1 147 ? 108.821 166.874 156.979 1.00 110.65 147 GLU A O 1
ATOM 812 N N . ALA A 1 148 ? 110.991 166.755 156.462 1.00 111.64 148 ALA A N 1
ATOM 813 C CA . ALA A 1 148 ? 111.119 168.186 156.222 1.00 111.64 148 ALA A CA 1
ATOM 814 C C . ALA A 1 148 ? 111.057 168.511 154.736 1.00 111.64 148 ALA A C 1
ATOM 815 O O . ALA A 1 148 ? 110.441 169.503 154.339 1.00 111.64 148 ALA A O 1
ATOM 817 N N . ALA A 1 149 ? 111.684 167.690 153.906 1.00 111.36 149 ALA A N 1
ATOM 818 C CA . ALA A 1 149 ? 111.641 167.904 152.465 1.00 111.36 149 ALA A CA 1
ATOM 819 C C . ALA A 1 149 ? 110.239 167.831 151.898 1.00 111.36 149 ALA A C 1
ATOM 820 O O . ALA A 1 149 ? 110.029 168.230 150.750 1.00 111.36 149 ALA A O 1
ATOM 822 N N . MET A 1 150 ? 109.265 167.333 152.654 1.00 114.68 150 MET A N 1
ATOM 823 C CA . MET A 1 150 ? 107.875 167.378 152.226 1.00 114.68 150 MET A CA 1
ATOM 824 C C . MET A 1 150 ? 107.222 168.716 152.522 1.00 114.68 150 MET A C 1
ATOM 825 O O . MET A 1 150 ? 106.238 169.076 151.868 1.00 114.68 150 MET A O 1
ATOM 830 N N . ARG A 1 151 ? 107.741 169.456 153.503 1.00 116.53 151 ARG A N 1
ATOM 831 C CA . ARG A 1 151 ? 107.183 170.765 153.810 1.00 116.53 151 ARG A CA 1
ATOM 832 C C . ARG A 1 151 ? 107.429 171.757 152.687 1.00 116.53 151 ARG A C 1
ATOM 833 O O . ARG A 1 151 ? 106.630 172.679 152.490 1.00 116.53 151 ARG A O 1
ATOM 841 N N . ILE A 1 152 ? 108.523 171.596 151.945 1.00 115.55 152 ILE A N 1
ATOM 842 C CA . ILE A 1 152 ? 108.831 172.547 150.883 1.00 115.55 152 ILE A CA 1
ATOM 843 C C . ILE A 1 152 ? 107.976 172.265 149.653 1.00 115.55 152 ILE A C 1
ATOM 844 O O . ILE A 1 152 ? 107.518 173.188 148.970 1.00 115.55 152 ILE A O 1
ATOM 849 N N . SER A 1 153 ? 107.744 170.990 149.355 1.00 116.87 153 SER A N 1
ATOM 850 C CA . SER A 1 153 ? 106.942 170.599 148.200 1.00 116.87 153 SER A CA 1
ATOM 851 C C . SER A 1 153 ? 106.469 169.169 148.406 1.00 116.87 153 SER A C 1
ATOM 852 O O . SER A 1 153 ? 107.274 168.237 148.336 1.00 116.87 153 SER A O 1
ATOM 855 N N . SER A 1 154 ? 105.174 168.991 148.648 1.00 114.76 154 SER A N 1
ATOM 856 C CA . SER A 1 154 ? 104.641 167.643 148.739 1.00 114.76 154 SER A CA 1
ATOM 857 C C . SER A 1 154 ? 104.723 166.957 147.381 1.00 114.76 154 SER A C 1
ATOM 858 O O . SER A 1 154 ? 105.158 167.542 146.386 1.00 114.76 154 SER A O 1
ATOM 861 N N . GLN A 1 155 ? 104.337 165.680 147.365 1.00 114.46 155 GLN A N 1
ATOM 862 C CA . GLN A 1 155 ? 104.314 164.859 146.158 1.00 114.46 155 GLN A CA 1
ATOM 863 C C . GLN A 1 155 ? 105.736 164.524 145.715 1.00 114.46 155 GLN A C 1
ATOM 864 O O . GLN A 1 155 ? 105.940 163.710 144.810 1.00 114.46 155 GLN A O 1
ATOM 870 N N . SER A 1 156 ? 106.730 165.115 146.371 1.00 104.98 156 SER A N 1
ATOM 871 C CA . SER A 1 156 ? 108.127 164.823 146.093 1.00 104.98 156 SER A CA 1
ATOM 872 C C . SER A 1 156 ? 108.716 163.822 147.071 1.00 104.98 156 SER A C 1
ATOM 873 O O . SER A 1 156 ? 109.916 163.538 147.004 1.00 104.98 156 SER A O 1
ATOM 876 N N . TYR A 1 157 ? 107.898 163.290 147.977 1.00 96.53 157 TYR A N 1
ATOM 877 C CA . TYR A 1 157 ? 108.396 162.380 149.001 1.00 96.53 157 TYR A CA 1
ATOM 878 C C . TYR A 1 157 ? 109.058 161.161 148.382 1.00 96.53 157 TYR A C 1
ATOM 879 O O . TYR A 1 157 ? 110.223 160.863 148.665 1.00 96.53 157 TYR A O 1
ATOM 888 N N . GLY A 1 158 ? 108.323 160.436 147.542 1.00 91.89 158 GLY A N 1
ATOM 889 C CA . GLY A 1 158 ? 108.860 159.212 146.975 1.00 91.89 158 GLY A CA 1
ATOM 890 C C . GLY A 1 158 ? 110.153 159.441 146.220 1.00 91.89 158 GLY A C 1
ATOM 891 O O . GLY A 1 158 ? 111.159 158.778 146.475 1.00 91.89 158 GLY A O 1
ATOM 892 N N . LEU A 1 159 ? 110.148 160.391 145.291 1.00 91.81 159 LEU A N 1
ATOM 893 C CA . LEU A 1 159 ? 111.341 160.651 144.502 1.00 91.81 159 LEU A CA 1
ATOM 894 C C . LEU A 1 159 ? 112.478 161.212 145.335 1.00 91.81 159 LEU A C 1
ATOM 895 O O . LEU A 1 159 ? 113.638 161.083 144.934 1.00 91.81 159 LEU A O 1
ATOM 900 N N . PHE A 1 160 ? 112.184 161.817 146.480 1.00 93.72 160 PHE A N 1
ATOM 901 C CA . PHE A 1 160 ? 113.248 162.269 147.361 1.00 93.72 160 PHE A CA 1
ATOM 902 C C . PHE A 1 160 ? 113.994 161.100 147.986 1.00 93.72 160 PHE A C 1
ATOM 903 O O . PHE A 1 160 ? 115.219 161.016 147.875 1.00 93.72 160 PHE A O 1
ATOM 911 N N . ASN A 1 161 ? 113.274 160.163 148.603 1.00 90.43 161 ASN A N 1
ATOM 912 C CA . ASN A 1 161 ? 113.946 159.044 149.243 1.00 90.43 161 ASN A CA 1
ATOM 913 C C . ASN A 1 161 ? 114.353 158.033 148.195 1.00 90.43 161 ASN A C 1
ATOM 914 O O . ASN A 1 161 ? 114.111 156.836 148.345 1.00 90.43 161 ASN A O 1
ATOM 919 N N . MET A 1 162 ? 114.970 158.517 147.135 1.00 82.81 162 MET A N 1
ATOM 920 C CA . MET A 1 162 ? 115.736 157.687 146.232 1.00 82.81 162 MET A CA 1
ATOM 921 C C . MET A 1 162 ? 117.035 158.373 145.880 1.00 82.81 162 MET A C 1
ATOM 922 O O . MET A 1 162 ? 117.908 157.740 145.283 1.00 82.81 162 MET A O 1
ATOM 927 N N . LEU A 1 163 ? 117.181 159.652 146.222 1.00 84.96 163 LEU A N 1
ATOM 928 C CA . LEU A 1 163 ? 118.506 160.241 146.299 1.00 84.96 163 LEU A CA 1
ATOM 929 C C . LEU A 1 163 ? 119.390 159.444 147.235 1.00 84.96 163 LEU A C 1
ATOM 930 O O . LEU A 1 163 ? 120.546 159.163 146.906 1.00 84.96 163 LEU A O 1
ATOM 935 N N . ARG A 1 164 ? 118.860 159.037 148.383 1.00 85.39 164 ARG A N 1
ATOM 936 C CA . ARG A 1 164 ? 119.693 158.285 149.298 1.00 85.39 164 ARG A CA 1
ATOM 937 C C . ARG A 1 164 ? 119.770 156.836 148.867 1.00 85.39 164 ARG A C 1
ATOM 938 O O . ARG A 1 164 ? 119.585 155.933 149.681 1.00 85.39 164 ARG A O 1
ATOM 946 N N . LEU A 1 165 ? 120.035 156.611 147.591 1.00 80.32 165 LEU A N 1
ATOM 947 C CA . LEU A 1 165 ? 120.638 155.381 147.123 1.00 80.32 165 LEU A CA 1
ATOM 948 C C . LEU A 1 165 ? 122.064 155.659 146.721 1.00 80.32 165 LEU A C 1
ATOM 949 O O . LEU A 1 165 ? 122.799 154.733 146.373 1.00 80.32 165 LEU A O 1
ATOM 954 N N . TRP A 1 166 ? 122.456 156.928 146.750 1.00 92.84 166 TRP A N 1
ATOM 955 C CA . TRP A 1 166 ? 123.847 157.308 146.582 1.00 92.84 166 TRP A CA 1
ATOM 956 C C . TRP A 1 166 ? 124.734 156.597 147.592 1.00 92.84 166 TRP A C 1
ATOM 957 O O . TRP A 1 166 ? 125.918 156.363 147.332 1.00 92.84 166 TRP A O 1
ATOM 968 N N . ARG A 1 167 ? 124.170 156.223 148.740 1.00 83.78 167 ARG A N 1
ATOM 969 C CA . ARG A 1 167 ? 124.945 155.543 149.766 1.00 83.78 167 ARG A CA 1
ATOM 970 C C . ARG A 1 167 ? 125.498 154.210 149.288 1.00 83.78 167 ARG A C 1
ATOM 971 O O . ARG A 1 167 ? 126.462 153.701 149.862 1.00 83.78 167 ARG A O 1
ATOM 979 N N . LEU A 1 168 ? 124.915 153.632 148.241 1.00 81.90 168 LEU A N 1
ATOM 980 C CA . LEU A 1 168 ? 125.357 152.328 147.762 1.00 81.90 168 LEU A CA 1
ATOM 981 C C . LEU A 1 168 ? 126.815 152.315 147.340 1.00 81.90 168 LEU A C 1
ATOM 982 O O . LEU A 1 168 ? 127.376 151.231 147.125 1.00 81.90 168 LEU A O 1
ATOM 987 N N . ARG A 1 169 ? 127.433 153.482 147.195 1.00 91.10 169 ARG A N 1
ATOM 988 C CA . ARG A 1 169 ? 128.858 153.515 146.925 1.00 91.10 169 ARG A CA 1
ATOM 989 C C . ARG A 1 169 ? 129.651 152.836 148.027 1.00 91.10 169 ARG A C 1
ATOM 990 O O . ARG A 1 169 ? 130.716 152.282 147.754 1.00 91.10 169 ARG A O 1
ATOM 99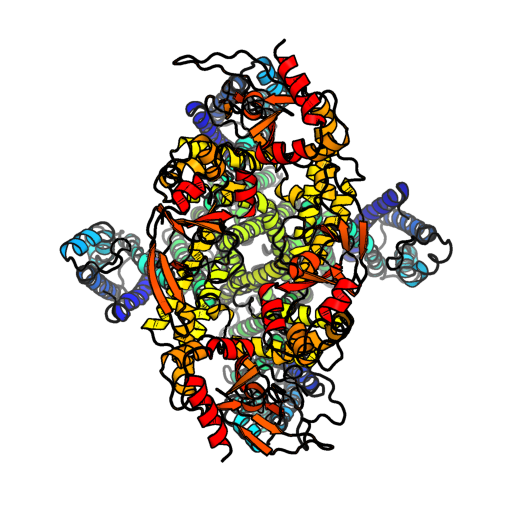8 N N . ARG A 1 170 ? 129.148 152.833 149.256 1.00 89.55 170 ARG A N 1
ATOM 999 C CA . ARG A 1 170 ? 129.832 152.163 150.347 1.00 89.55 170 ARG A CA 1
ATOM 1000 C C . ARG A 1 170 ? 129.782 150.650 150.241 1.00 89.55 170 ARG A C 1
ATOM 1001 O O . ARG A 1 170 ? 130.686 149.982 150.747 1.00 89.55 170 ARG A O 1
ATOM 1009 N N . VAL A 1 171 ? 128.764 150.090 149.597 1.00 87.44 171 VAL A N 1
ATOM 1010 C CA . VAL A 1 171 ? 128.710 148.650 149.383 1.00 87.44 171 VAL A CA 1
ATOM 1011 C C . VAL A 1 171 ? 129.617 148.324 148.210 1.00 87.44 171 VAL A C 1
ATOM 1012 O O . VAL A 1 171 ? 130.377 147.347 148.237 1.00 87.44 171 VAL A O 1
ATOM 1016 N N . GLY A 1 172 ? 129.537 149.149 147.167 1.00 90.36 172 GLY A N 1
ATOM 1017 C CA . GLY A 1 172 ? 130.480 149.006 146.077 1.00 90.36 172 GLY A CA 1
ATOM 1018 C C . GLY A 1 172 ? 131.924 149.063 146.510 1.00 90.36 172 GLY A C 1
ATOM 1019 O O . GLY A 1 172 ? 132.760 148.357 145.941 1.00 90.36 172 GLY A O 1
ATOM 1020 N N . ALA A 1 173 ? 132.229 149.880 147.514 1.00 91.95 173 ALA A N 1
ATOM 1021 C CA . ALA A 1 173 ? 133.588 149.983 148.021 1.00 91.95 173 ALA A CA 1
ATOM 1022 C C . ALA A 1 173 ? 133.964 148.764 148.847 1.00 91.95 173 ALA A C 1
ATOM 1023 O O . ALA A 1 173 ? 135.073 148.236 148.716 1.00 91.95 173 ALA A O 1
ATOM 1025 N N . LEU A 1 174 ? 133.061 148.313 149.716 1.00 93.38 174 LEU A N 1
ATOM 1026 C CA . LEU A 1 174 ? 133.363 147.155 150.546 1.00 93.38 174 LEU A CA 1
ATOM 1027 C C . LEU A 1 174 ? 133.625 145.927 149.695 1.00 93.38 174 LEU A C 1
ATOM 1028 O O . LEU A 1 174 ? 134.478 145.102 150.028 1.00 93.38 174 LEU A O 1
ATOM 1033 N N . PHE A 1 175 ? 132.899 145.778 148.590 1.00 94.46 175 PHE A N 1
ATOM 1034 C CA . PHE A 1 175 ? 133.140 144.615 147.743 1.00 94.46 175 PHE A CA 1
ATOM 1035 C C . PHE A 1 175 ? 134.495 144.709 147.059 1.00 94.46 175 PHE A C 1
ATOM 1036 O O . PHE A 1 175 ? 135.255 143.734 147.020 1.00 94.46 175 PHE A O 1
ATOM 1044 N N . ALA A 1 176 ? 134.813 145.879 146.506 1.00 102.13 176 ALA A N 1
ATOM 1045 C CA . ALA A 1 176 ? 136.129 146.079 145.916 1.00 102.13 176 ALA A CA 1
ATOM 1046 C C . ALA A 1 176 ? 137.230 145.823 146.928 1.00 102.13 176 ALA A C 1
ATOM 1047 O O . ALA A 1 176 ? 138.329 145.400 146.561 1.00 102.13 176 ALA A O 1
ATOM 1049 N N . ARG A 1 177 ? 136.961 146.083 148.203 1.00 104.99 177 ARG A N 1
ATOM 1050 C CA . ARG A 1 177 ? 137.946 145.780 149.231 1.00 104.99 177 ARG A CA 1
ATOM 1051 C C . ARG A 1 177 ? 138.044 144.281 149.464 1.00 104.99 177 ARG A C 1
ATOM 1052 O O . ARG A 1 177 ? 139.142 143.716 149.480 1.00 104.99 177 ARG A O 1
ATOM 1060 N N . LEU A 1 178 ? 136.901 143.622 149.645 1.00 104.72 178 LEU A N 1
ATOM 1061 C CA . LEU A 1 178 ? 136.884 142.195 149.929 1.00 104.72 178 LEU A CA 1
ATOM 1062 C C . LEU A 1 178 ? 137.510 141.368 148.824 1.00 104.72 178 LEU A C 1
ATOM 1063 O O . LEU A 1 178 ? 138.099 140.322 149.109 1.00 104.72 178 LEU A O 1
ATOM 1068 N N . GLU A 1 179 ? 137.396 141.800 147.572 1.00 112.59 179 GLU A N 1
ATOM 1069 C CA . GLU A 1 179 ? 137.958 140.988 146.503 1.00 112.59 179 GLU A CA 1
ATOM 1070 C C . GLU A 1 179 ? 139.480 141.033 146.515 1.00 112.59 179 GLU A C 1
ATOM 1071 O O . GLU A 1 179 ? 140.132 140.000 146.332 1.00 112.59 179 GLU A O 1
ATOM 1077 N N . LYS A 1 180 ? 140.064 142.207 146.742 1.00 114.96 180 LYS A N 1
ATOM 1078 C CA . LYS A 1 180 ? 141.515 142.371 146.778 1.00 114.96 180 LYS A CA 1
ATOM 1079 C C . LYS A 1 180 ? 141.960 142.181 148.220 1.00 114.96 180 LYS A C 1
ATOM 1080 O O . LYS A 1 180 ? 142.337 143.131 148.905 1.00 114.96 180 LYS A O 1
ATOM 1086 N N . ASP A 1 181 ? 141.918 140.938 148.671 1.00 120.35 181 ASP A N 1
ATOM 1087 C CA . ASP A 1 181 ? 142.228 140.567 150.046 1.00 120.35 181 ASP A CA 1
ATOM 1088 C C . ASP A 1 181 ? 142.181 139.046 150.122 1.00 120.35 181 ASP A C 1
ATOM 1089 O O . ASP A 1 181 ? 141.517 138.393 149.309 1.00 120.35 181 ASP A O 1
ATOM 1094 N N . ARG A 1 182 ? 142.878 138.477 151.101 1.00 123.82 182 ARG A N 1
ATOM 1095 C CA . ARG A 1 182 ? 142.863 137.042 151.329 1.00 123.82 182 ARG A CA 1
ATOM 1096 C C . ARG A 1 182 ? 142.379 136.797 152.748 1.00 123.82 182 ARG A C 1
ATOM 1097 O O . ARG A 1 182 ? 142.113 137.739 153.497 1.00 123.82 182 ARG A O 1
ATOM 1105 N N . ASN A 1 183 ? 142.287 135.519 153.119 1.00 121.75 183 ASN A N 1
ATOM 1106 C CA . ASN A 1 183 ? 141.477 134.993 154.215 1.00 121.75 183 ASN A CA 1
ATOM 1107 C C . ASN A 1 183 ? 140.010 134.915 153.821 1.00 121.75 183 ASN A C 1
ATOM 1108 O O . ASN A 1 183 ? 139.193 134.433 154.613 1.00 121.75 183 ASN A O 1
ATOM 1113 N N . PHE A 1 184 ? 139.649 135.366 152.622 1.00 115.21 184 PHE A N 1
ATOM 1114 C CA . PHE A 1 184 ? 138.275 135.340 152.133 1.00 115.21 184 PHE A CA 1
ATOM 1115 C C . PHE A 1 184 ? 138.221 134.466 150.891 1.00 115.21 184 PHE A C 1
ATOM 1116 O O . PHE A 1 184 ? 138.939 134.717 149.918 1.00 115.21 184 PHE A O 1
ATOM 1124 N N . ASN A 1 185 ? 137.363 133.450 150.926 1.00 107.11 185 ASN A N 1
ATOM 1125 C CA . ASN A 1 185 ? 137.218 132.537 149.803 1.00 107.11 185 ASN A CA 1
ATOM 1126 C C . ASN A 1 185 ? 136.700 133.291 148.590 1.00 107.11 185 ASN A C 1
ATOM 1127 O O . ASN A 1 185 ? 135.521 133.645 148.537 1.00 107.11 185 ASN A O 1
ATOM 1132 N N . TYR A 1 186 ? 137.570 133.530 147.608 1.00 104.78 186 TYR A N 1
ATOM 1133 C CA . TYR A 1 186 ? 137.184 134.320 146.447 1.00 104.78 186 TYR A CA 1
ATOM 1134 C C . TYR A 1 186 ? 136.002 133.724 145.703 1.00 104.78 186 TYR A C 1
ATOM 1135 O O . TYR A 1 186 ? 135.284 134.455 145.016 1.00 104.78 186 TYR A O 1
ATOM 1144 N N . PHE A 1 187 ? 135.778 132.425 145.822 1.00 100.90 187 PHE A N 1
ATOM 1145 C CA . PHE A 1 187 ? 134.598 131.829 145.228 1.00 100.90 187 PHE A CA 1
ATOM 1146 C C . PHE A 1 187 ? 133.320 132.306 145.876 1.00 100.90 187 PHE A C 1
ATOM 1147 O O . PHE A 1 187 ? 132.270 132.261 145.238 1.00 100.90 187 PHE A O 1
ATOM 1155 N N . TRP A 1 188 ? 133.373 132.766 147.120 1.00 102.75 188 TRP A N 1
ATOM 1156 C CA . TRP A 1 188 ? 132.187 133.265 147.791 1.00 102.75 188 TRP A CA 1
ATOM 1157 C C . TRP A 1 188 ? 132.202 134.770 147.996 1.00 102.75 188 TRP A C 1
ATOM 1158 O O . TRP A 1 188 ? 131.520 135.259 148.901 1.00 102.75 188 TRP A O 1
ATOM 1169 N N . VAL A 1 189 ? 132.974 135.515 147.210 1.00 97.31 189 VAL A N 1
ATOM 1170 C CA . VAL A 1 189 ? 132.827 136.960 147.111 1.00 97.31 189 VAL A CA 1
ATOM 1171 C C . VAL A 1 189 ? 132.584 137.400 145.687 1.00 97.31 189 VAL A C 1
ATOM 1172 O O . VAL A 1 189 ? 132.443 138.602 145.431 1.00 97.31 189 VAL A O 1
ATOM 1176 N N . ARG A 1 190 ? 132.551 136.464 144.744 1.00 91.38 190 ARG A N 1
ATOM 1177 C CA . ARG A 1 190 ? 131.972 136.702 143.438 1.00 91.38 190 ARG A CA 1
ATOM 1178 C C . ARG A 1 190 ? 130.658 135.972 143.252 1.00 91.38 190 ARG A C 1
ATOM 1179 O O . ARG A 1 190 ? 129.816 136.433 142.478 1.00 91.38 190 ARG A O 1
ATOM 1187 N N . CYS A 1 191 ? 130.465 134.858 143.949 1.00 94.69 191 CYS A N 1
ATOM 1188 C CA . CYS A 1 191 ? 129.168 134.218 144.063 1.00 94.69 191 CYS A CA 1
ATOM 1189 C C . CYS A 1 191 ? 128.315 134.883 145.129 1.00 94.69 191 CYS A C 1
ATOM 1190 O O . CYS A 1 191 ? 127.351 134.283 145.612 1.00 94.69 191 CYS A O 1
ATOM 1193 N N . ALA A 1 192 ? 128.672 136.100 145.528 1.00 85.33 192 ALA A N 1
ATOM 1194 C CA . ALA A 1 192 ? 127.820 136.910 146.381 1.00 85.33 192 ALA A CA 1
ATOM 1195 C C . ALA A 1 192 ? 127.660 138.338 145.904 1.00 85.33 192 ALA A C 1
ATOM 1196 O O . ALA A 1 192 ? 126.631 138.945 146.203 1.00 85.33 192 ALA A O 1
ATOM 1198 N N . LYS A 1 193 ? 128.613 138.894 145.165 1.00 82.22 193 LYS A N 1
ATOM 1199 C CA . LYS A 1 193 ? 128.389 140.212 144.593 1.00 82.22 193 LYS A CA 1
ATOM 1200 C C . LYS A 1 193 ? 127.323 140.159 143.516 1.00 82.22 193 LYS A C 1
ATOM 1201 O O . LYS A 1 193 ? 126.429 141.011 143.471 1.00 82.22 193 LYS A O 1
ATOM 1207 N N . LEU A 1 194 ? 127.397 139.155 142.650 1.00 76.37 194 LEU A N 1
ATOM 1208 C CA . LEU A 1 194 ? 126.380 138.984 141.630 1.00 76.37 194 LEU A CA 1
ATOM 1209 C C . LEU A 1 194 ? 125.033 138.654 142.237 1.00 76.37 194 LEU A C 1
ATOM 1210 O O . LEU A 1 194 ? 124.003 139.050 141.692 1.00 76.37 194 LEU A O 1
ATOM 1215 N N . VAL A 1 195 ? 125.016 137.970 143.376 1.00 72.88 195 VAL A N 1
ATOM 1216 C CA . VAL A 1 195 ? 123.745 137.657 144.013 1.00 72.88 195 VAL A CA 1
ATOM 1217 C C . VAL A 1 195 ? 123.092 138.917 144.563 1.00 72.88 195 VAL A C 1
ATOM 1218 O O . VAL A 1 195 ? 121.873 139.084 144.474 1.00 72.88 195 VAL A O 1
ATOM 1222 N N . CYS A 1 196 ? 123.882 139.832 145.128 1.00 71.29 196 CYS A N 1
ATOM 1223 C CA . CYS A 1 196 ? 123.287 141.083 145.584 1.00 71.29 196 CYS A CA 1
ATOM 1224 C C . CYS A 1 196 ? 122.861 141.952 144.415 1.00 71.29 196 CYS A C 1
ATOM 1225 O O . CYS A 1 196 ? 121.818 142.604 144.479 1.00 71.29 196 CYS A O 1
ATOM 1228 N N . VAL A 1 197 ? 123.647 141.989 143.343 1.00 66.77 197 VAL A N 1
ATOM 1229 C CA . VAL A 1 197 ? 123.203 142.725 142.165 1.00 66.77 197 VAL A CA 1
ATOM 1230 C C . VAL A 1 197 ? 121.871 142.180 141.679 1.00 66.77 197 VAL A C 1
ATOM 1231 O O . VAL A 1 197 ? 120.942 142.938 141.384 1.00 66.77 197 VAL A O 1
ATOM 1235 N N . THR A 1 198 ? 121.751 140.858 141.612 1.00 62.13 198 THR A N 1
ATOM 1236 C CA . THR A 1 198 ? 120.514 140.238 141.167 1.00 62.13 198 THR A CA 1
ATOM 1237 C C . THR A 1 198 ? 119.358 140.560 142.096 1.00 62.13 198 THR A C 1
ATOM 1238 O O . THR A 1 198 ? 118.273 140.921 141.634 1.00 62.13 198 THR A O 1
ATOM 1242 N N . LEU A 1 199 ? 119.556 140.411 143.404 1.00 58.55 199 LEU A N 1
ATOM 1243 C CA . LEU A 1 199 ? 118.475 140.677 144.342 1.00 58.55 199 LEU A CA 1
ATOM 1244 C C . LEU A 1 199 ? 118.036 142.125 144.292 1.00 58.55 199 LEU A C 1
ATOM 1245 O O . LEU A 1 199 ? 116.836 142.410 144.310 1.00 58.55 199 LEU A O 1
ATOM 1250 N N . PHE A 1 200 ? 118.981 143.049 144.205 1.00 57.84 200 PHE A N 1
ATOM 1251 C CA . PHE A 1 200 ? 118.618 144.453 144.146 1.00 57.84 200 PHE A CA 1
ATOM 1252 C C . PHE A 1 200 ? 117.895 144.778 142.852 1.00 57.84 200 PHE A C 1
ATOM 1253 O O . PHE A 1 200 ? 116.929 145.543 142.860 1.00 57.84 200 PHE A O 1
ATOM 1261 N N . ALA A 1 201 ? 118.350 144.218 141.730 1.00 54.23 201 ALA A N 1
ATOM 1262 C CA . ALA A 1 201 ? 117.663 144.439 140.464 1.00 54.23 201 ALA A CA 1
ATOM 1263 C C . ALA A 1 201 ? 116.238 143.927 140.519 1.00 54.23 201 ALA A C 1
ATOM 1264 O O . ALA A 1 201 ? 115.304 144.632 140.129 1.00 54.23 201 ALA A O 1
ATOM 1266 N N . VAL A 1 202 ? 116.059 142.699 140.997 1.00 52.60 202 VAL A N 1
ATOM 1267 C CA . VAL A 1 202 ? 114.730 142.129 141.168 1.00 52.60 202 VAL A CA 1
ATOM 1268 C C . VAL A 1 202 ? 113.866 143.041 142.020 1.00 52.60 202 VAL A C 1
ATOM 1269 O O . VAL A 1 202 ? 112.703 143.307 141.697 1.00 52.60 202 VAL A O 1
ATOM 1273 N N . HIS A 1 203 ? 114.432 143.563 143.101 1.00 57.12 203 HIS A N 1
ATOM 1274 C CA . HIS A 1 203 ? 113.653 144.370 144.027 1.00 57.12 203 HIS A CA 1
ATOM 1275 C C . HIS A 1 203 ? 113.216 145.685 143.402 1.00 57.12 203 HIS A C 1
ATOM 1276 O O . HIS A 1 203 ? 112.036 146.049 143.470 1.00 57.12 203 HIS A O 1
ATOM 1283 N N . CYS A 1 204 ? 114.142 146.425 142.800 1.00 60.56 204 CYS A N 1
ATOM 1284 C CA . CYS A 1 204 ? 113.760 147.734 142.291 1.00 60.56 204 CYS A CA 1
ATOM 1285 C C . CYS A 1 204 ? 112.873 147.591 141.067 1.00 60.56 204 CYS A C 1
ATOM 1286 O O . CYS A 1 204 ? 111.998 148.426 140.825 1.00 60.56 204 CYS A O 1
ATOM 1289 N N . ALA A 1 205 ? 113.047 146.514 140.300 1.00 55.49 205 ALA A N 1
ATOM 1290 C CA . ALA A 1 205 ? 112.121 146.258 139.207 1.00 55.49 205 ALA A CA 1
ATOM 1291 C C . ALA A 1 205 ? 110.724 146.002 139.731 1.00 55.49 205 ALA A C 1
ATOM 1292 O O . ALA A 1 205 ? 109.750 146.518 139.182 1.00 55.49 205 ALA A O 1
ATOM 1294 N N . ALA A 1 206 ? 110.601 145.217 140.798 1.00 56.97 206 ALA A N 1
ATOM 1295 C CA . ALA A 1 206 ? 109.285 144.977 141.371 1.00 56.97 206 ALA A CA 1
ATOM 1296 C C . ALA A 1 206 ? 108.653 146.265 141.865 1.00 56.97 206 ALA A C 1
ATOM 1297 O O . ALA A 1 206 ? 107.460 146.507 141.655 1.00 56.97 206 ALA A O 1
ATOM 1299 N N . CYS A 1 207 ? 109.439 147.116 142.503 1.00 61.33 207 CYS A N 1
ATOM 1300 C CA . CYS A 1 207 ? 108.887 148.337 143.063 1.00 61.33 207 CYS A CA 1
ATOM 1301 C C . CYS A 1 207 ? 108.559 149.386 142.014 1.00 61.33 207 CYS A C 1
ATOM 1302 O O . CYS A 1 207 ? 107.666 150.199 142.244 1.00 61.33 207 CYS A O 1
ATOM 1305 N N . PHE A 1 208 ? 109.249 149.394 140.875 1.00 58.28 208 PHE A N 1
ATOM 1306 C CA . PHE A 1 208 ? 108.835 150.262 139.778 1.00 58.28 208 PHE A CA 1
ATOM 1307 C C . PHE A 1 208 ? 107.592 149.727 139.092 1.00 58.28 208 PHE A C 1
ATOM 1308 O O . PHE A 1 208 ? 106.682 150.491 138.749 1.00 58.28 208 PHE A O 1
ATOM 1316 N N . TYR A 1 209 ? 107.554 148.419 138.866 1.00 59.16 209 TYR A N 1
ATOM 1317 C CA . TYR A 1 209 ? 106.458 147.827 138.127 1.00 59.16 209 TYR A CA 1
ATOM 1318 C C . TYR A 1 209 ? 105.175 147.853 138.923 1.00 59.16 209 TYR A C 1
ATOM 1319 O O . TYR A 1 209 ? 104.091 147.819 138.340 1.00 59.16 209 TYR A O 1
ATOM 1328 N N . TYR A 1 210 ? 105.260 147.896 140.246 1.00 58.63 210 TYR A N 1
ATOM 1329 C CA . TYR A 1 210 ? 104.030 148.078 140.999 1.00 58.63 210 TYR A CA 1
ATOM 1330 C C . TYR A 1 210 ? 103.583 149.529 140.997 1.00 58.63 210 TYR A C 1
ATOM 1331 O O . TYR A 1 210 ? 102.382 149.804 140.975 1.00 58.63 210 TYR A O 1
ATOM 1340 N N . LEU A 1 211 ? 104.524 150.465 141.036 1.00 60.75 211 LEU A N 1
ATOM 1341 C CA . LEU A 1 211 ? 104.154 151.870 140.974 1.00 60.75 211 LEU A CA 1
ATOM 1342 C C . LEU A 1 211 ? 103.445 152.183 139.672 1.00 60.75 211 LEU A C 1
ATOM 1343 O O . LEU A 1 211 ? 102.430 152.885 139.664 1.00 60.75 211 LEU A O 1
ATOM 1348 N N . ILE A 1 212 ? 103.973 151.677 138.557 1.00 61.63 212 ILE A N 1
ATOM 1349 C CA . ILE A 1 212 ? 103.335 151.875 137.262 1.00 61.63 212 ILE A CA 1
ATOM 1350 C C . ILE A 1 212 ? 101.869 151.495 137.301 1.00 61.63 212 ILE A C 1
ATOM 1351 O O . ILE A 1 212 ? 101.032 152.194 136.728 1.00 61.63 212 ILE A O 1
ATOM 1356 N N . ALA A 1 213 ? 101.528 150.413 137.987 1.00 63.16 213 ALA A N 1
ATOM 1357 C CA . ALA A 1 213 ? 100.147 149.974 138.091 1.00 63.16 213 ALA A CA 1
ATOM 1358 C C . ALA A 1 213 ? 99.349 150.736 139.130 1.00 63.16 213 ALA A C 1
ATOM 1359 O O . ALA A 1 213 ? 98.131 150.850 138.994 1.00 63.16 213 ALA A O 1
ATOM 1361 N N . ALA A 1 214 ? 99.996 151.249 140.171 1.00 67.63 214 ALA A N 1
ATOM 1362 C CA . ALA A 1 214 ? 99.257 151.971 141.198 1.00 67.63 214 ALA A CA 1
ATOM 1363 C C . ALA A 1 214 ? 98.887 153.367 140.731 1.00 67.63 214 ALA A C 1
ATOM 1364 O O . ALA A 1 214 ? 97.803 153.867 141.046 1.00 67.63 214 ALA A O 1
ATOM 1366 N N . ARG A 1 215 ? 99.775 154.013 139.986 1.00 75.34 215 ARG A N 1
ATOM 1367 C CA . ARG A 1 215 ? 99.511 155.340 139.455 1.00 75.34 215 ARG A CA 1
ATOM 1368 C C . ARG A 1 215 ? 98.797 155.243 138.119 1.00 75.34 215 ARG A C 1
ATOM 1369 O O . ARG A 1 215 ? 99.264 155.796 137.121 1.00 75.34 215 ARG A O 1
ATOM 1377 N N . ASN A 1 216 ? 97.670 154.546 138.083 1.00 77.89 216 ASN A N 1
ATOM 1378 C CA . ASN A 1 216 ? 96.940 154.319 136.848 1.00 77.89 216 ASN A CA 1
ATOM 1379 C C . ASN A 1 216 ? 95.451 154.395 137.124 1.00 77.89 216 ASN A C 1
ATOM 1380 O O . ASN A 1 216 ? 94.963 153.812 138.094 1.00 77.89 216 ASN A O 1
ATOM 1385 N N . SER A 1 217 ? 94.735 155.117 136.275 1.00 82.02 217 SER A N 1
ATOM 1386 C CA . SER A 1 217 ? 93.288 155.154 136.381 1.00 82.02 217 SER A CA 1
ATOM 1387 C C . SER A 1 217 ? 92.705 153.825 135.923 1.00 82.02 217 SER A C 1
ATOM 1388 O O . SER A 1 217 ? 93.314 153.101 135.131 1.00 82.02 217 SER A O 1
ATOM 1391 N N . ASN A 1 218 ? 91.512 153.514 136.421 1.00 83.48 218 ASN A N 1
ATOM 1392 C CA . ASN A 1 218 ? 90.895 152.215 136.186 1.00 83.48 218 ASN A CA 1
ATOM 1393 C C . ASN A 1 218 ? 91.868 151.113 136.576 1.00 83.48 218 ASN A C 1
ATOM 1394 O O . ASN A 1 218 ? 92.470 150.478 135.704 1.00 83.48 218 ASN A O 1
ATOM 1399 N N . PRO A 1 219 ? 92.057 150.869 137.862 1.00 81.39 219 PRO A N 1
ATOM 1400 C CA . PRO A 1 219 ? 93.059 149.890 138.294 1.00 81.39 219 PRO A CA 1
ATOM 1401 C C . PRO A 1 219 ? 92.770 148.475 137.827 1.00 81.39 219 PRO A C 1
ATOM 1402 O O . PRO A 1 219 ? 93.626 147.597 137.953 1.00 81.39 219 PRO A O 1
ATOM 1406 N N . ALA A 1 220 ? 91.583 148.236 137.284 1.00 81.97 220 ALA A N 1
ATOM 1407 C CA . ALA A 1 220 ? 91.230 146.922 136.773 1.00 81.97 220 ALA A CA 1
ATOM 1408 C C . ALA A 1 220 ? 91.827 146.643 135.403 1.00 81.97 220 ALA A C 1
ATOM 1409 O O . ALA A 1 220 ? 91.573 145.577 134.839 1.00 81.97 220 ALA A O 1
ATOM 1411 N N . LYS A 1 221 ? 92.609 147.570 134.853 1.00 80.81 221 LYS A N 1
ATOM 1412 C CA . LYS A 1 221 ? 93.289 147.371 133.581 1.00 80.81 221 LYS A CA 1
ATOM 1413 C C . LYS A 1 221 ? 94.799 147.339 133.742 1.00 80.81 221 LYS A C 1
ATOM 1414 O O . LYS A 1 221 ? 95.529 147.600 132.784 1.00 80.81 221 LYS A O 1
ATOM 1420 N N . THR A 1 222 ? 95.278 147.031 134.935 1.00 72.56 222 THR A N 1
ATOM 1421 C CA . THR A 1 222 ? 96.693 146.961 135.227 1.00 72.56 222 THR A CA 1
ATOM 1422 C C . THR A 1 222 ? 97.170 145.527 135.079 1.00 72.56 222 THR A C 1
ATOM 1423 O O . THR A 1 222 ? 96.414 144.628 134.717 1.00 72.56 222 THR A O 1
ATOM 1427 N N . TRP A 1 223 ? 98.449 145.307 135.366 1.00 64.56 223 TRP A N 1
ATOM 1428 C CA . TRP A 1 223 ? 98.962 143.947 135.344 1.00 64.56 223 TRP A CA 1
ATOM 1429 C C . TRP A 1 223 ? 98.541 143.179 136.579 1.00 64.56 223 TRP A C 1
ATOM 1430 O O . TRP A 1 223 ? 98.426 141.952 136.534 1.00 64.56 223 TRP A O 1
ATOM 1441 N N . ILE A 1 224 ? 98.322 143.873 137.686 1.00 68.65 224 ILE A N 1
ATOM 1442 C CA . ILE A 1 224 ? 97.963 143.214 138.931 1.00 68.65 224 ILE A CA 1
ATOM 1443 C C . ILE A 1 224 ? 96.463 143.231 139.145 1.00 68.65 224 ILE A C 1
ATOM 1444 O O . ILE A 1 224 ? 95.897 142.272 139.667 1.00 68.65 224 ILE A O 1
ATOM 1449 N N . GLY A 1 225 ? 95.790 144.305 138.736 1.00 76.70 225 GLY A N 1
ATOM 1450 C CA . GLY A 1 225 ? 94.344 144.319 138.791 1.00 76.70 225 GLY A CA 1
ATOM 1451 C C . GLY A 1 225 ? 93.695 143.282 137.904 1.00 76.70 225 GLY A C 1
ATOM 1452 O O . GLY A 1 225 ? 92.557 142.884 138.163 1.00 76.70 225 GLY A O 1
ATOM 1453 N N . ALA A 1 226 ? 94.391 142.837 136.863 1.00 76.81 226 ALA A N 1
ATOM 1454 C CA . ALA A 1 226 ? 93.845 141.786 136.018 1.00 76.81 226 ALA A CA 1
ATOM 1455 C C . ALA A 1 226 ? 93.673 140.492 136.798 1.00 76.81 226 ALA A C 1
ATOM 1456 O O . ALA A 1 226 ? 92.705 139.755 136.583 1.00 76.81 226 ALA A O 1
ATOM 1458 N N . ASN A 1 227 ? 94.597 140.199 137.709 1.00 79.51 227 ASN A N 1
ATOM 1459 C CA . ASN A 1 227 ? 94.509 138.972 138.491 1.00 79.51 227 ASN A CA 1
ATOM 1460 C C . ASN A 1 227 ? 93.565 139.131 139.673 1.00 79.51 227 ASN A C 1
ATOM 1461 O O . ASN A 1 227 ? 92.541 138.447 139.761 1.00 79.51 227 ASN A O 1
ATOM 1466 N N . VAL A 1 228 ? 93.890 140.032 140.589 1.00 81.19 228 VAL A N 1
ATOM 1467 C CA . VAL A 1 228 ? 93.089 140.244 141.786 1.00 81.19 228 VAL A CA 1
ATOM 1468 C C . VAL A 1 228 ? 92.269 141.510 141.582 1.00 81.19 228 VAL A C 1
ATOM 1469 O O . VAL A 1 228 ? 92.816 142.579 141.309 1.00 81.19 228 VAL A O 1
ATOM 1473 N N . ALA A 1 229 ? 90.948 141.380 141.697 1.00 88.77 229 ALA A N 1
ATOM 1474 C CA . ALA A 1 229 ? 90.048 142.486 141.394 1.00 88.77 229 ALA A CA 1
ATOM 1475 C C . ALA A 1 229 ? 90.396 143.728 142.205 1.00 88.77 229 ALA A C 1
ATOM 1476 O O . ALA A 1 229 ? 90.579 144.818 141.654 1.00 88.77 229 ALA A O 1
ATOM 1478 N N . ASN A 1 230 ? 90.491 143.579 143.517 1.00 88.93 230 ASN A N 1
ATOM 1479 C CA . ASN A 1 230 ? 90.768 144.694 144.412 1.00 88.93 230 ASN A CA 1
ATOM 1480 C C . ASN A 1 230 ? 92.129 144.470 145.050 1.00 88.93 230 ASN A C 1
ATOM 1481 O O . ASN A 1 230 ? 92.222 143.917 146.149 1.00 88.93 230 ASN A O 1
ATOM 1486 N N . PHE A 1 231 ? 93.184 144.899 144.360 1.00 79.37 231 PHE A N 1
ATOM 1487 C CA . PHE A 1 231 ? 94.523 144.835 144.916 1.00 79.37 231 PHE A CA 1
ATOM 1488 C C . PHE A 1 231 ? 94.884 146.054 145.741 1.00 79.37 231 PHE A C 1
ATOM 1489 O O . PHE A 1 231 ? 95.855 145.997 146.497 1.00 79.37 231 PHE A O 1
ATOM 1497 N N . LEU A 1 232 ? 94.140 147.145 145.619 1.00 82.49 232 LEU A N 1
ATOM 1498 C CA . LEU A 1 232 ? 94.369 148.295 146.477 1.00 82.49 232 LEU A CA 1
ATOM 1499 C C . LEU A 1 232 ? 93.818 148.092 147.877 1.00 82.49 232 LEU A C 1
ATOM 1500 O O . LEU A 1 232 ? 94.021 148.953 148.736 1.00 82.49 232 LEU A O 1
ATOM 1505 N N . GLU A 1 233 ? 93.132 146.979 148.124 1.00 87.65 233 GLU A N 1
ATOM 1506 C CA . GLU A 1 233 ? 92.648 146.638 149.454 1.00 87.65 233 GLU A CA 1
ATOM 1507 C C . GLU A 1 233 ? 93.259 145.340 149.957 1.00 87.65 233 GLU A C 1
ATOM 1508 O O . GLU A 1 233 ? 92.554 144.503 150.523 1.00 87.65 233 GLU A O 1
ATOM 1514 N N . GLU A 1 234 ? 94.552 145.151 149.744 1.00 81.51 234 GLU A N 1
ATOM 1515 C CA . GLU A 1 234 ? 95.275 144.000 150.245 1.00 81.51 234 GLU A CA 1
ATOM 1516 C C . GLU A 1 234 ? 96.478 144.472 151.042 1.00 81.51 234 GLU A C 1
ATOM 1517 O O . GLU A 1 234 ? 96.948 145.602 150.898 1.00 81.51 234 GLU A O 1
ATOM 1523 N N . SER A 1 235 ? 96.977 143.581 151.885 1.00 76.41 235 SER A N 1
ATOM 1524 C CA . SER A 1 235 ? 98.098 143.900 152.748 1.00 76.41 235 SER A CA 1
ATOM 1525 C C . SER A 1 235 ? 99.334 144.216 151.926 1.00 76.41 235 SER A C 1
ATOM 1526 O O . SER A 1 235 ? 99.588 143.587 150.898 1.00 76.41 235 SER A O 1
ATOM 1529 N N . LEU A 1 236 ? 100.102 145.203 152.387 1.00 72.61 236 LEU A N 1
ATOM 1530 C CA . LEU A 1 236 ? 101.354 145.537 151.726 1.00 72.61 236 LEU A CA 1
ATOM 1531 C C . LEU A 1 236 ? 102.237 144.317 151.554 1.00 72.61 236 LEU A C 1
ATOM 1532 O O . LEU A 1 236 ? 102.994 144.227 150.583 1.00 72.61 236 LEU A O 1
ATOM 1537 N N . TRP A 1 237 ? 102.150 143.367 152.479 1.00 73.06 237 TRP A N 1
ATOM 1538 C CA . TRP A 1 237 ? 102.856 142.107 152.303 1.00 73.06 237 TRP A CA 1
ATOM 1539 C C . TRP A 1 237 ? 102.390 141.396 151.043 1.00 73.06 237 TRP A C 1
ATOM 1540 O O . TRP A 1 237 ? 103.211 140.901 150.265 1.00 73.06 237 TRP A O 1
ATOM 1551 N N . MET A 1 238 ? 101.082 141.361 150.808 1.00 73.80 238 MET A N 1
ATOM 1552 C CA . MET A 1 238 ? 100.560 140.659 149.644 1.00 73.80 238 MET A CA 1
ATOM 1553 C C . MET A 1 238 ? 101.038 141.297 148.348 1.00 73.80 238 MET A C 1
ATOM 1554 O O . MET A 1 238 ? 101.520 140.605 147.446 1.00 73.80 238 MET A O 1
ATOM 1559 N N . ARG A 1 239 ? 100.898 142.616 148.228 1.00 66.94 239 ARG A N 1
ATOM 1560 C CA . ARG A 1 239 ? 101.294 143.281 146.995 1.00 66.94 239 ARG A CA 1
ATOM 1561 C C . ARG A 1 239 ? 102.793 143.201 146.782 1.00 66.94 239 ARG A C 1
ATOM 1562 O O . ARG A 1 239 ? 103.253 143.027 145.650 1.00 66.94 239 ARG A O 1
ATOM 1570 N N . TYR A 1 240 ? 103.576 143.307 147.850 1.00 59.17 240 TYR A N 1
ATOM 1571 C CA . TYR A 1 240 ? 105.011 143.178 147.670 1.00 59.17 240 TYR A CA 1
ATOM 1572 C C . TYR A 1 240 ? 105.378 141.776 147.232 1.00 59.17 240 TYR A C 1
ATOM 1573 O O . TYR A 1 240 ? 106.241 141.599 146.368 1.00 59.17 240 TYR A O 1
ATOM 1582 N N . VAL A 1 241 ? 104.726 140.764 147.797 1.00 61.33 241 VAL A N 1
ATOM 1583 C CA . VAL A 1 241 ? 105.062 139.403 147.418 1.00 61.33 241 VAL A CA 1
ATOM 1584 C C . VAL A 1 241 ? 104.671 139.139 145.978 1.00 61.33 241 VAL A C 1
ATOM 1585 O O . VAL A 1 241 ? 105.424 138.510 145.234 1.00 61.33 241 VAL A O 1
ATOM 1589 N N . THR A 1 242 ? 103.519 139.642 145.543 1.00 57.26 242 THR A N 1
ATOM 1590 C CA . THR A 1 242 ? 103.115 139.439 144.158 1.00 57.26 242 THR A CA 1
ATOM 1591 C C . THR A 1 242 ? 104.058 140.142 143.193 1.00 57.26 242 THR A C 1
ATOM 1592 O O . THR A 1 242 ? 104.471 139.560 142.183 1.00 57.26 242 THR A O 1
ATOM 1596 N N . SER A 1 243 ? 104.400 141.399 143.473 1.00 54.67 243 SER A N 1
ATOM 1597 C CA . SER A 1 243 ? 105.348 142.110 142.627 1.00 54.67 243 SER A CA 1
ATOM 1598 C C . SER A 1 243 ? 106.671 141.373 142.547 1.00 54.67 243 SER A C 1
ATOM 1599 O O . SER A 1 243 ? 107.226 141.194 141.462 1.00 54.67 243 SER A O 1
ATOM 1602 N N . MET A 1 244 ? 107.197 140.947 143.690 1.00 54.87 244 MET A N 1
ATOM 1603 C CA . MET A 1 244 ? 108.469 140.247 143.699 1.00 54.87 244 MET A CA 1
ATOM 1604 C C . MET A 1 244 ? 108.378 138.942 142.933 1.00 54.87 244 MET A C 1
ATOM 1605 O O . MET A 1 244 ? 109.317 138.560 142.229 1.00 54.87 244 MET A O 1
ATOM 1610 N N . TYR A 1 245 ? 107.246 138.254 143.045 1.00 52.20 245 TYR A N 1
ATOM 1611 C CA . TYR A 1 245 ? 107.058 136.990 142.350 1.00 52.20 245 TYR A CA 1
ATOM 1612 C C . TYR A 1 245 ? 107.088 137.193 140.846 1.00 52.20 245 TYR A C 1
ATOM 1613 O O . TYR A 1 245 ? 107.762 136.456 140.121 1.00 52.20 245 TYR A O 1
ATOM 1622 N N . TRP A 1 246 ? 106.371 138.202 140.360 1.00 48.94 246 TRP A N 1
ATOM 1623 C CA . TRP A 1 246 ? 106.449 138.533 138.944 1.00 48.94 246 TRP A CA 1
ATOM 1624 C C . TRP A 1 246 ? 107.876 138.861 138.542 1.00 48.94 246 TRP A C 1
ATOM 1625 O O . TRP A 1 246 ? 108.366 138.408 137.503 1.00 48.94 246 TRP A O 1
ATOM 1636 N N . SER A 1 247 ? 108.558 139.658 139.354 1.00 47.76 247 SER A N 1
ATOM 1637 C CA . SER A 1 247 ? 109.867 140.156 138.971 1.00 47.76 247 SER A CA 1
ATOM 1638 C C . SER A 1 247 ? 110.874 139.028 138.863 1.00 47.76 247 SER A C 1
ATOM 1639 O O . SER A 1 247 ? 111.749 139.043 137.996 1.00 47.76 247 SER A O 1
ATOM 1642 N N . ILE A 1 248 ? 110.758 138.024 139.729 1.00 48.08 248 ILE A N 1
ATOM 1643 C CA . ILE A 1 248 ? 111.663 136.883 139.648 1.00 48.08 248 ILE A CA 1
ATOM 1644 C C . ILE A 1 248 ? 111.265 135.900 138.564 1.00 48.08 248 ILE A C 1
ATOM 1645 O O . ILE A 1 248 ? 112.148 135.324 137.915 1.00 48.08 248 ILE A O 1
ATOM 1650 N N . THR A 1 249 ? 109.972 135.692 138.331 1.00 46.76 249 THR A N 1
ATOM 1651 C CA . THR A 1 249 ? 109.569 134.880 137.196 1.00 46.76 249 THR A CA 1
ATOM 1652 C C . THR A 1 249 ? 110.024 135.465 135.879 1.00 46.76 249 THR A C 1
ATOM 1653 O O . THR A 1 249 ? 110.258 134.713 134.935 1.00 46.76 249 THR A O 1
ATOM 1657 N N . THR A 1 250 ? 110.157 136.781 135.793 1.00 45.03 250 THR A N 1
ATOM 1658 C CA . THR A 1 250 ? 110.674 137.411 134.593 1.00 45.03 250 THR A CA 1
ATOM 1659 C C . THR A 1 250 ? 112.192 137.444 134.531 1.00 45.03 250 THR A C 1
ATOM 1660 O O . THR A 1 250 ? 112.751 137.111 133.487 1.00 45.03 250 THR A O 1
ATOM 1664 N N . LEU A 1 251 ? 112.867 137.845 135.608 1.00 46.99 251 LEU A N 1
ATOM 1665 C CA . LEU A 1 251 ? 114.324 137.814 135.638 1.00 46.99 251 LEU A CA 1
ATOM 1666 C C . LEU A 1 251 ? 114.854 136.462 135.202 1.00 46.99 251 LEU A C 1
ATOM 1667 O O . LEU A 1 251 ? 115.775 136.381 134.388 1.00 46.99 251 LEU A O 1
ATOM 1672 N N . THR A 1 252 ? 114.291 135.393 135.741 1.00 44.63 252 THR A N 1
ATOM 1673 C CA . THR A 1 252 ? 114.785 134.049 135.524 1.00 44.63 252 THR A CA 1
ATOM 1674 C C . THR A 1 252 ? 114.377 133.476 134.183 1.00 44.63 252 THR A C 1
ATOM 1675 O O . THR A 1 252 ? 114.846 132.395 133.825 1.00 44.63 252 THR A O 1
ATOM 1679 N N . THR A 1 253 ? 113.519 134.169 133.445 1.00 44.16 253 THR A N 1
ATOM 1680 C CA . THR A 1 253 ? 112.997 133.744 132.156 1.00 44.16 253 THR A CA 1
ATOM 1681 C C . THR A 1 253 ? 112.136 132.507 132.257 1.00 44.16 253 THR A C 1
ATOM 1682 O O . THR A 1 253 ? 112.000 131.775 131.281 1.00 44.16 253 THR A O 1
ATOM 1686 N N . VAL A 1 254 ? 111.554 132.236 133.417 1.00 40.63 254 VAL A N 1
ATOM 1687 C CA . VAL A 1 254 ? 110.521 131.215 133.475 1.00 40.63 254 VAL A CA 1
ATOM 1688 C C . VAL A 1 254 ? 109.276 131.709 132.762 1.00 40.63 254 VAL A C 1
ATOM 1689 O O . VAL A 1 254 ? 108.848 131.140 131.755 1.00 40.63 254 VAL A O 1
ATOM 1693 N N . GLY A 1 255 ? 108.704 132.800 133.243 1.00 42.53 255 GLY A N 1
ATOM 1694 C CA . GLY A 1 255 ? 107.589 133.406 132.556 1.00 42.53 255 GLY A CA 1
ATOM 1695 C C . GLY A 1 255 ? 106.382 132.507 132.538 1.00 42.53 255 GLY A C 1
ATOM 1696 O O . GLY A 1 255 ? 106.031 131.967 131.492 1.00 42.53 255 GLY A O 1
ATOM 1697 N N . TYR A 1 256 ? 105.758 132.299 133.694 1.00 48.23 256 TYR A N 1
ATOM 1698 C CA . TYR A 1 256 ? 104.590 131.430 133.733 1.00 48.23 256 TYR A CA 1
ATOM 1699 C C . TYR A 1 256 ? 103.473 131.966 132.862 1.00 48.23 256 TYR A C 1
ATOM 1700 O O . TYR A 1 256 ? 102.870 131.211 132.097 1.00 48.23 256 TYR A O 1
ATOM 1709 N N . GLY A 1 257 ? 103.183 133.250 132.949 1.00 54.73 257 GLY A N 1
ATOM 1710 C CA . GLY A 1 257 ? 102.210 133.849 132.076 1.00 54.73 257 GLY A CA 1
ATOM 1711 C C . GLY A 1 257 ? 101.051 134.518 132.763 1.00 54.73 257 GLY A C 1
ATOM 1712 O O . GLY A 1 257 ? 100.410 135.377 132.152 1.00 54.73 257 GLY A O 1
ATOM 1713 N N . ASP A 1 258 ? 100.739 134.144 133.993 1.00 61.29 258 ASP A N 1
ATOM 1714 C CA . ASP A 1 258 ? 99.941 135.051 134.787 1.00 61.29 258 ASP A CA 1
ATOM 1715 C C . ASP A 1 258 ? 100.816 136.232 135.167 1.00 61.29 258 ASP A C 1
ATOM 1716 O O . ASP A 1 258 ? 102.045 136.151 135.128 1.00 61.29 258 ASP A O 1
ATOM 1721 N N . LEU A 1 259 ? 100.184 137.346 135.516 1.00 57.97 259 LEU A N 1
ATOM 1722 C CA . LEU A 1 259 ? 100.930 138.552 135.849 1.00 57.97 259 LEU A CA 1
ATOM 1723 C C . LEU A 1 259 ? 101.838 138.956 134.686 1.00 57.97 259 LEU A C 1
ATOM 1724 O O . LEU A 1 259 ? 103.056 138.838 134.740 1.00 57.97 259 LEU A O 1
ATOM 1729 N N . HIS A 1 260 ? 101.207 139.369 133.608 1.00 57.60 260 HIS A N 1
ATOM 1730 C CA . HIS A 1 260 ? 101.965 139.877 132.478 1.00 57.60 260 HIS A CA 1
ATOM 1731 C C . HIS A 1 260 ? 101.489 141.288 132.176 1.00 57.60 260 HIS A C 1
ATOM 1732 O O . HIS A 1 260 ? 100.443 141.700 132.687 1.00 57.60 260 HIS A O 1
ATOM 1739 N N . PRO A 1 261 ? 102.224 142.063 131.384 1.00 55.36 261 PRO A N 1
ATOM 1740 C CA . PRO A 1 261 ? 101.739 143.387 130.998 1.00 55.36 261 PRO A CA 1
ATOM 1741 C C . PRO A 1 261 ? 100.376 143.321 130.342 1.00 55.36 261 PRO A C 1
ATOM 1742 O O . PRO A 1 261 ? 100.012 142.326 129.720 1.00 55.36 261 PRO A O 1
ATOM 1746 N N . VAL A 1 262 ? 99.622 144.408 130.477 1.00 61.51 262 VAL A N 1
ATOM 1747 C CA . VAL A 1 262 ? 98.284 144.506 129.923 1.00 61.51 262 VAL A CA 1
ATOM 1748 C C . VAL A 1 262 ? 98.138 145.702 128.994 1.00 61.51 262 VAL A C 1
ATOM 1749 O O . VAL A 1 262 ? 97.588 145.575 127.897 1.00 61.51 262 VAL A O 1
ATOM 1753 N N . ASN A 1 263 ? 98.625 146.864 129.400 1.00 61.88 263 ASN A N 1
ATOM 1754 C CA . ASN A 1 263 ? 98.571 148.058 128.575 1.00 61.88 263 ASN A CA 1
ATOM 1755 C C . ASN A 1 263 ? 99.978 148.398 128.103 1.00 61.88 263 ASN A C 1
ATOM 1756 O O . ASN A 1 263 ? 100.929 147.664 128.353 1.00 61.88 263 ASN A O 1
ATOM 1761 N N . THR A 1 264 ? 100.108 149.526 127.419 1.00 60.53 264 THR A N 1
ATOM 1762 C CA . THR A 1 264 ? 101.345 149.827 126.721 1.00 60.53 264 THR A CA 1
ATOM 1763 C C . THR A 1 264 ? 102.439 150.370 127.622 1.00 60.53 264 THR A C 1
ATOM 1764 O O . THR A 1 264 ? 103.614 150.140 127.332 1.00 60.53 264 THR A O 1
ATOM 1768 N N . LYS A 1 265 ? 102.100 151.093 128.689 1.00 60.96 265 LYS A N 1
ATOM 1769 C CA . LYS A 1 265 ? 103.136 151.528 129.619 1.00 60.96 265 LYS A CA 1
ATOM 1770 C C . LYS A 1 265 ? 103.858 150.337 130.220 1.00 60.96 265 LYS A C 1
ATOM 1771 O O . LYS A 1 265 ? 105.092 150.313 130.287 1.00 60.96 265 LYS A O 1
ATOM 1777 N N . GLU A 1 266 ? 103.103 149.334 130.653 1.00 60.80 266 GLU A N 1
ATOM 1778 C CA . GLU A 1 266 ? 103.715 148.147 131.222 1.00 60.80 266 GLU A CA 1
ATOM 1779 C C . GLU A 1 266 ? 104.485 147.371 130.168 1.00 60.80 266 GLU A C 1
ATOM 1780 O O . GLU A 1 266 ? 105.561 146.843 130.450 1.00 60.80 266 GLU A O 1
ATOM 1786 N N . MET A 1 267 ? 103.955 147.288 128.950 1.00 57.20 267 MET A N 1
ATOM 1787 C CA . MET A 1 267 ? 104.685 146.615 127.887 1.00 57.20 267 MET A CA 1
ATOM 1788 C C . MET A 1 267 ? 106.017 147.291 127.637 1.00 57.20 267 MET A C 1
ATOM 1789 O O . MET A 1 267 ? 107.032 146.622 127.434 1.00 57.20 267 MET A O 1
ATOM 1794 N N . ILE A 1 268 ? 106.040 148.620 127.665 1.00 54.98 268 ILE A N 1
ATOM 1795 C CA . ILE A 1 268 ? 107.278 149.337 127.395 1.00 54.98 268 ILE A CA 1
ATOM 1796 C C . ILE A 1 268 ? 108.266 149.128 128.524 1.00 54.98 268 ILE A C 1
ATOM 1797 O O . ILE A 1 268 ? 109.448 148.862 128.288 1.00 54.98 268 ILE A O 1
ATOM 1802 N N . PHE A 1 269 ? 107.807 149.258 129.767 1.00 55.20 269 PHE A N 1
ATOM 1803 C CA . PHE A 1 269 ? 108.687 148.973 130.891 1.00 55.20 269 PHE A CA 1
ATOM 1804 C C . PHE A 1 269 ? 109.262 147.572 130.789 1.00 55.20 269 PHE A C 1
ATOM 1805 O O . PHE A 1 269 ? 110.458 147.362 131.013 1.00 55.20 269 PHE A O 1
ATOM 1813 N N . ASP A 1 270 ? 108.424 146.604 130.435 1.00 55.17 270 ASP A N 1
ATOM 1814 C CA . ASP A 1 270 ? 108.849 145.216 130.411 1.00 55.17 270 ASP A CA 1
ATOM 1815 C C . ASP A 1 270 ? 109.828 144.944 129.285 1.00 55.17 270 ASP A C 1
ATOM 1816 O O . ASP A 1 270 ? 110.717 144.109 129.435 1.00 55.17 270 ASP A O 1
ATOM 1821 N N . ILE A 1 271 ? 109.669 145.618 128.151 1.00 50.11 271 ILE A N 1
ATOM 1822 C CA . ILE A 1 271 ? 110.652 145.505 127.083 1.00 50.11 271 ILE A CA 1
ATOM 1823 C C . ILE A 1 271 ? 112.040 145.821 127.610 1.00 50.11 271 ILE A C 1
ATOM 1824 O O . ILE A 1 271 ? 112.988 145.055 127.410 1.00 50.11 271 ILE A O 1
ATOM 1829 N N . PHE A 1 272 ? 112.176 146.933 128.325 1.00 52.01 272 PHE A N 1
ATOM 1830 C CA . PHE A 1 272 ? 113.490 147.332 128.810 1.00 52.01 272 PHE A CA 1
ATOM 1831 C C . PHE A 1 272 ? 113.957 146.438 129.943 1.00 52.01 272 PHE A C 1
ATOM 1832 O O . PHE A 1 272 ? 115.150 146.144 130.053 1.00 52.01 272 PHE A O 1
ATOM 1840 N N . TYR A 1 273 ? 113.034 145.980 130.783 1.00 50.15 273 TYR A N 1
ATOM 1841 C CA . TYR A 1 273 ? 113.420 145.067 131.849 1.00 50.15 273 TYR A CA 1
ATOM 1842 C C . TYR A 1 273 ? 113.970 143.765 131.283 1.00 50.15 273 TYR A C 1
ATOM 1843 O O . TYR A 1 273 ? 115.007 143.275 131.737 1.00 50.15 273 TYR A O 1
ATOM 1852 N N . MET A 1 274 ? 113.307 143.200 130.277 1.00 52.36 274 MET A N 1
ATOM 1853 C CA . MET A 1 274 ? 113.808 141.971 129.673 1.00 52.36 274 MET A CA 1
ATOM 1854 C C . MET A 1 274 ? 115.116 142.204 128.941 1.00 52.36 274 MET A C 1
ATOM 1855 O O . MET A 1 274 ? 115.999 141.343 128.957 1.00 52.36 274 MET A O 1
ATOM 1860 N N . LEU A 1 275 ? 115.251 143.339 128.262 1.00 50.78 275 LEU A N 1
ATOM 1861 C CA . LEU A 1 275 ? 116.521 143.637 127.621 1.00 50.78 275 LEU A CA 1
ATOM 1862 C C . LEU A 1 275 ? 117.644 143.718 128.637 1.00 50.78 275 LEU A C 1
ATOM 1863 O O . LEU A 1 275 ? 118.758 143.263 128.370 1.00 50.78 275 LEU A O 1
ATOM 1868 N N . PHE A 1 276 ? 117.376 144.296 129.802 1.00 51.04 276 PHE A N 1
ATOM 1869 C CA . PHE A 1 276 ? 118.376 144.334 130.857 1.00 51.04 276 PHE A CA 1
ATOM 1870 C C . PHE A 1 276 ? 118.709 142.930 131.341 1.00 51.04 276 PHE A C 1
ATOM 1871 O O . PHE A 1 276 ? 119.884 142.575 131.480 1.00 51.04 276 PHE A O 1
ATOM 1879 N N . ASN A 1 277 ? 117.687 142.108 131.587 1.00 51.43 277 ASN A N 1
ATOM 1880 C CA . ASN A 1 277 ? 117.930 140.770 132.117 1.00 51.43 277 ASN A CA 1
ATOM 1881 C C . ASN A 1 277 ? 118.685 139.900 131.134 1.00 51.43 277 ASN A C 1
ATOM 1882 O O . ASN A 1 277 ? 119.439 139.018 131.546 1.00 51.43 277 ASN A O 1
ATOM 1887 N N . LEU A 1 278 ? 118.480 140.110 129.839 1.00 53.53 278 LEU A N 1
ATOM 1888 C CA . LEU A 1 278 ? 119.210 139.326 128.855 1.00 53.53 278 LEU A CA 1
ATOM 1889 C C . LEU A 1 278 ? 120.703 139.555 128.982 1.00 53.53 278 LEU A C 1
ATOM 1890 O O . LEU A 1 278 ? 121.492 138.614 128.879 1.00 53.53 278 LEU A O 1
ATOM 1895 N N . GLY A 1 279 ? 121.113 140.799 129.209 1.00 55.38 279 GLY A N 1
ATOM 1896 C CA . GLY A 1 279 ? 122.519 141.067 129.421 1.00 55.38 279 GLY A CA 1
ATOM 1897 C C . GLY A 1 279 ? 123.002 140.596 130.770 1.00 55.38 279 GLY A C 1
ATOM 1898 O O . GLY A 1 279 ? 124.107 140.061 130.881 1.00 55.38 279 GLY A O 1
ATOM 1899 N N . LEU A 1 280 ? 122.189 140.780 131.806 1.00 55.02 280 LEU A N 1
ATOM 1900 C CA . LEU A 1 280 ? 122.590 140.364 133.142 1.00 55.02 280 LEU A CA 1
ATOM 1901 C C . LEU A 1 280 ? 122.810 138.861 133.214 1.00 55.02 280 LEU A C 1
ATOM 1902 O O . LEU A 1 280 ? 123.739 138.397 133.879 1.00 55.02 280 LEU A O 1
ATOM 1907 N N . THR A 1 281 ? 121.983 138.083 132.524 1.00 57.32 281 THR A N 1
ATOM 1908 C CA . THR A 1 281 ? 122.136 136.636 132.570 1.00 57.32 281 THR A CA 1
ATOM 1909 C C . THR A 1 281 ? 123.398 136.192 131.853 1.00 57.32 281 THR A C 1
ATOM 1910 O O . THR A 1 281 ? 124.120 135.314 132.335 1.00 57.32 281 THR A O 1
ATOM 1914 N N . ALA A 1 282 ? 123.674 136.773 130.689 1.00 60.64 282 ALA A N 1
ATOM 1915 C CA . ALA A 1 282 ? 124.918 136.465 130.005 1.00 60.64 282 ALA A CA 1
ATOM 1916 C C . ALA A 1 282 ? 126.114 136.849 130.851 1.00 60.64 282 ALA A C 1
ATOM 1917 O O . ALA A 1 282 ? 127.113 136.127 130.876 1.00 60.64 282 ALA A O 1
ATOM 1919 N N . TYR A 1 283 ? 126.024 137.963 131.569 1.00 64.97 283 TYR A N 1
ATOM 1920 C CA . TYR A 1 283 ? 127.112 138.348 132.454 1.00 64.97 283 TYR A CA 1
ATOM 1921 C C . TYR A 1 283 ? 127.288 137.352 133.585 1.00 64.97 283 TYR A C 1
ATOM 1922 O O . TYR A 1 283 ? 128.418 137.018 133.941 1.00 64.97 283 TYR A O 1
ATOM 1931 N N . LEU A 1 284 ? 126.191 136.870 134.158 1.00 62.62 284 LEU A N 1
ATOM 1932 C CA . LEU A 1 284 ? 126.284 135.865 135.206 1.00 62.62 284 LEU A CA 1
ATOM 1933 C C . LEU A 1 284 ? 126.945 134.593 134.708 1.00 62.62 284 LEU A C 1
ATOM 1934 O O . LEU A 1 284 ? 127.815 134.034 135.381 1.00 62.62 284 LEU A O 1
ATOM 1939 N N . ILE A 1 285 ? 126.526 134.109 133.542 1.00 64.55 285 ILE A N 1
ATOM 1940 C CA . ILE A 1 285 ? 127.112 132.885 133.017 1.00 64.55 285 ILE A CA 1
ATOM 1941 C C . ILE A 1 285 ? 128.566 133.101 132.642 1.00 64.55 285 ILE A C 1
ATOM 1942 O O . ILE A 1 285 ? 129.373 132.172 132.710 1.00 64.55 285 ILE A O 1
ATOM 1947 N N . GLY A 1 286 ? 128.933 134.315 132.249 1.00 70.74 286 GLY A N 1
ATOM 1948 C CA . GLY A 1 286 ? 130.332 134.579 132.004 1.00 70.74 286 GLY A CA 1
ATOM 1949 C C . GLY A 1 286 ? 131.197 134.500 133.235 1.00 70.74 286 GLY A C 1
ATOM 1950 O O . GLY A 1 286 ? 132.355 134.087 133.131 1.00 70.74 286 GLY A O 1
ATOM 1951 N N . ASN A 1 287 ? 130.667 134.869 134.393 1.00 74.65 287 ASN A N 1
ATOM 1952 C CA . ASN A 1 287 ? 131.403 134.790 135.644 1.00 74.65 287 ASN A CA 1
ATOM 1953 C C . ASN A 1 287 ? 131.425 133.390 136.217 1.00 74.65 287 ASN A C 1
ATOM 1954 O O . ASN A 1 287 ? 132.473 132.929 136.664 1.00 74.65 287 ASN A O 1
ATOM 1959 N N . MET A 1 288 ? 130.288 132.698 136.217 1.00 75.50 288 MET A N 1
ATOM 1960 C CA . MET A 1 288 ? 130.265 131.343 136.747 1.00 75.50 288 MET A CA 1
ATOM 1961 C C . MET A 1 288 ? 131.161 130.403 135.965 1.00 75.50 288 MET A C 1
ATOM 1962 O O . MET A 1 288 ? 131.463 129.313 136.450 1.00 75.50 288 MET A O 1
ATOM 1967 N N . THR A 1 289 ? 131.588 130.791 134.771 1.00 78.49 289 THR A N 1
ATOM 1968 C CA . THR A 1 289 ? 132.569 129.996 134.056 1.00 78.49 289 THR A CA 1
ATOM 1969 C C . THR A 1 289 ? 133.965 130.207 134.611 1.00 78.49 289 THR A C 1
ATOM 1970 O O . THR A 1 289 ? 134.755 129.262 134.662 1.00 78.49 289 THR A O 1
ATOM 1974 N N . ASN A 1 290 ? 134.283 131.426 135.035 1.00 85.91 290 ASN A N 1
ATOM 1975 C CA . ASN A 1 290 ? 135.546 131.662 135.717 1.00 85.91 290 ASN A CA 1
ATOM 1976 C C . ASN A 1 290 ? 135.612 130.919 137.039 1.00 85.91 290 ASN A C 1
ATOM 1977 O O . ASN A 1 290 ? 136.522 130.117 137.258 1.00 85.91 290 ASN A O 1
ATOM 1982 N N . LEU A 1 291 ? 134.650 131.159 137.924 1.00 88.86 291 LEU A N 1
ATOM 1983 C CA . LEU A 1 291 ? 134.663 130.550 139.244 1.00 88.86 291 LEU A CA 1
ATOM 1984 C C . LEU A 1 291 ? 134.649 129.035 139.208 1.00 88.86 291 LEU A C 1
ATOM 1985 O O . LEU A 1 291 ? 134.823 128.413 140.257 1.00 88.86 291 LEU A O 1
ATOM 1990 N N . VAL A 1 292 ? 134.439 128.421 138.052 1.00 87.56 292 VAL A N 1
ATOM 1991 C CA . VAL A 1 292 ? 134.484 126.971 137.999 1.00 87.56 292 VAL A CA 1
ATOM 1992 C C . VAL A 1 292 ? 135.920 126.468 137.940 1.00 87.56 292 VAL A C 1
ATOM 1993 O O . VAL A 1 292 ? 136.256 125.480 138.600 1.00 87.56 292 VAL A O 1
ATOM 1997 N N . VAL A 1 293 ? 136.786 127.140 137.191 1.00 95.59 293 VAL A N 1
ATOM 1998 C CA . VAL A 1 293 ? 138.220 126.830 137.219 1.00 95.59 293 VAL A CA 1
ATOM 1999 C C . VAL A 1 293 ? 138.819 127.702 138.316 1.00 95.59 293 VAL A C 1
ATOM 2000 O O . VAL A 1 293 ? 139.430 128.743 138.080 1.00 95.59 293 VAL A O 1
ATOM 2004 N N . HIS A 1 294 ? 138.663 127.243 139.553 1.00 106.06 294 HIS A N 1
ATOM 2005 C CA . HIS A 1 294 ? 139.137 127.984 140.717 1.00 106.06 294 HIS A CA 1
ATOM 2006 C C . HIS A 1 294 ? 139.373 126.985 141.833 1.00 106.06 294 HIS A C 1
ATOM 2007 O O . HIS A 1 294 ? 138.466 126.224 142.177 1.00 106.06 294 HIS A O 1
ATOM 2014 N N . GLY A 1 295 ? 140.581 126.986 142.394 1.00 107.30 295 GLY A N 1
ATOM 2015 C CA . GLY A 1 295 ? 141.015 125.859 143.193 1.00 107.30 295 GLY A CA 1
ATOM 2016 C C . GLY A 1 295 ? 141.069 124.563 142.422 1.00 107.30 295 GLY A C 1
ATOM 2017 O O . GLY A 1 295 ? 141.430 123.527 142.986 1.00 107.30 295 GLY A O 1
ATOM 2018 N N . THR A 1 296 ? 140.722 124.604 141.140 1.00 107.07 296 THR A N 1
ATOM 2019 C CA . THR A 1 296 ? 140.707 123.464 140.239 1.00 107.07 296 THR A CA 1
ATOM 2020 C C . THR A 1 296 ? 142.009 123.411 139.456 1.00 107.07 296 THR A C 1
ATOM 2021 O O . THR A 1 296 ? 142.059 122.942 138.320 1.00 107.07 296 THR A O 1
ATOM 2025 N N . SER A 1 297 ? 143.073 123.921 140.059 1.00 112.22 297 SER A N 1
ATOM 2026 C CA . SER A 1 297 ? 144.360 123.973 139.387 1.00 112.22 297 SER A CA 1
ATOM 2027 C C . SER A 1 297 ? 145.447 123.284 140.193 1.00 112.22 297 SER A C 1
ATOM 2028 O O . SER A 1 297 ? 146.576 123.170 139.706 1.00 112.22 297 SER A O 1
ATOM 2031 N N . ARG A 1 298 ? 145.155 122.832 141.401 1.00 114.89 298 ARG A N 1
ATOM 2032 C CA . ARG A 1 298 ? 146.079 121.984 142.128 1.00 114.89 298 ARG A CA 1
ATOM 2033 C C . ARG A 1 298 ? 145.615 120.547 142.212 1.00 114.89 298 ARG A C 1
ATOM 2034 O O . ARG A 1 298 ? 146.441 119.659 142.413 1.00 114.89 298 ARG A O 1
ATOM 2042 N N . THR A 1 299 ? 144.321 120.295 142.068 1.00 107.61 299 THR A N 1
ATOM 2043 C CA . THR A 1 299 ? 143.820 118.941 141.919 1.00 107.61 299 THR A CA 1
ATOM 2044 C C . THR A 1 299 ? 143.771 118.505 140.475 1.00 107.61 299 THR A C 1
ATOM 2045 O O . THR A 1 299 ? 143.532 117.327 140.207 1.00 107.61 299 THR A O 1
ATOM 2049 N N . ARG A 1 300 ? 143.968 119.428 139.543 1.00 102.03 300 ARG A N 1
ATOM 2050 C CA . ARG A 1 300 ? 143.990 119.098 138.134 1.00 102.03 300 ARG A CA 1
ATOM 2051 C C . ARG A 1 300 ? 145.396 118.979 137.586 1.00 102.03 300 ARG A C 1
ATOM 2052 O O . ARG A 1 300 ? 145.589 118.301 136.574 1.00 102.03 300 ARG A O 1
ATOM 2060 N N . ASN A 1 301 ? 146.379 119.610 138.218 1.00 104.20 301 ASN A N 1
ATOM 2061 C CA . ASN A 1 301 ? 147.771 119.347 137.892 1.00 104.20 301 ASN A CA 1
ATOM 2062 C C . ASN A 1 301 ? 148.257 118.060 138.531 1.00 104.20 301 ASN A C 1
ATOM 2063 O O . ASN A 1 301 ? 149.147 117.396 137.990 1.00 104.20 301 ASN A O 1
ATOM 2068 N N . PHE A 1 302 ? 147.690 117.694 139.677 1.00 102.30 302 PHE A N 1
ATOM 2069 C CA . PHE A 1 302 ? 148.078 116.445 140.311 1.00 102.30 302 PHE A CA 1
ATOM 2070 C C . PHE A 1 302 ? 147.713 115.255 139.439 1.00 102.30 302 PHE A C 1
ATOM 2071 O O . PHE A 1 302 ? 148.478 114.291 139.340 1.00 102.30 302 PHE A O 1
ATOM 2079 N N . ARG A 1 303 ? 146.596 115.375 138.748 1.00 98.79 303 ARG A N 1
ATOM 2080 C CA . ARG A 1 303 ? 146.188 114.279 137.859 1.00 98.79 303 ARG A CA 1
ATOM 2081 C C . ARG A 1 303 ? 147.200 114.198 136.734 1.00 98.79 303 ARG A C 1
ATOM 2082 O O . ARG A 1 303 ? 147.596 113.108 136.394 1.00 98.79 303 ARG A O 1
ATOM 2090 N N . ASP A 1 304 ? 147.591 115.335 136.183 1.00 104.55 304 ASP A N 1
ATOM 2091 C CA . ASP A 1 304 ? 148.569 115.347 135.102 1.00 104.55 304 ASP A CA 1
ATOM 2092 C C . ASP A 1 304 ? 149.918 114.827 135.572 1.00 104.55 304 ASP A C 1
ATOM 2093 O O . ASP A 1 304 ? 150.597 114.105 134.838 1.00 104.55 304 ASP A O 1
ATOM 2098 N N . THR A 1 305 ? 150.324 115.186 136.788 1.00 102.29 305 THR A N 1
ATOM 2099 C CA . THR A 1 305 ? 151.565 114.655 137.334 1.00 102.29 305 THR A CA 1
ATOM 2100 C C . THR A 1 305 ? 151.521 113.140 137.435 1.00 102.29 305 THR A C 1
ATOM 2101 O O . THR A 1 305 ? 152.463 112.458 137.023 1.00 102.29 305 THR A O 1
ATOM 2105 N N . ILE A 1 306 ? 150.436 112.592 137.976 1.00 102.27 306 ILE A N 1
ATOM 2106 C CA . ILE A 1 306 ? 150.345 111.145 138.122 1.00 102.27 306 ILE A CA 1
ATOM 2107 C C . ILE A 1 306 ? 150.317 110.469 136.761 1.00 102.27 306 ILE A C 1
ATOM 2108 O O . ILE A 1 306 ? 150.926 109.412 136.564 1.00 102.27 306 ILE A O 1
ATOM 2113 N N . GLN A 1 307 ? 149.618 111.065 135.798 1.00 107.31 307 GLN A N 1
ATOM 2114 C CA . GLN A 1 307 ? 149.566 110.475 134.468 1.00 107.31 307 GLN A CA 1
ATOM 2115 C C . GLN A 1 307 ? 150.938 110.476 133.813 1.00 107.31 307 GLN A C 1
ATOM 2116 O O . GLN A 1 307 ? 151.350 109.476 133.213 1.00 107.31 307 GLN A O 1
ATOM 2122 N N . ALA A 1 308 ? 151.658 111.591 133.917 1.00 110.74 308 ALA A N 1
ATOM 2123 C CA . ALA A 1 308 ? 152.995 111.656 133.353 1.00 110.74 308 ALA A CA 1
ATOM 2124 C C . ALA A 1 308 ? 153.927 110.666 134.032 1.00 110.74 308 ALA A C 1
ATOM 2125 O O . ALA A 1 308 ? 154.778 110.061 133.377 1.00 110.74 308 ALA A O 1
ATOM 2127 N N . ALA A 1 309 ? 153.775 110.472 135.339 1.00 109.95 309 ALA A N 1
ATOM 2128 C CA . ALA A 1 309 ? 154.607 109.492 136.024 1.00 109.95 309 ALA A CA 1
ATOM 2129 C C . ALA A 1 309 ? 154.295 108.077 135.569 1.00 109.95 309 ALA A C 1
ATOM 2130 O O . ALA A 1 309 ? 155.210 107.263 135.408 1.00 109.95 309 ALA A O 1
ATOM 2132 N N . SER A 1 310 ? 153.021 107.763 135.358 1.00 111.42 310 SER A N 1
ATOM 2133 C CA . SER A 1 310 ? 152.679 106.437 134.860 1.00 111.42 310 SER A CA 1
ATOM 2134 C C . SER A 1 310 ? 153.238 106.217 133.463 1.00 111.42 310 SER A C 1
ATOM 2135 O O . SER A 1 310 ? 153.766 105.143 133.161 1.00 111.42 310 SER A O 1
ATOM 2138 N N . ASN A 1 311 ? 153.152 107.231 132.602 1.00 113.39 311 ASN A N 1
ATOM 2139 C CA . ASN A 1 311 ? 153.718 107.097 131.263 1.00 113.39 311 ASN A CA 1
ATOM 2140 C C . ASN A 1 311 ? 155.230 106.942 131.313 1.00 113.39 311 ASN A C 1
ATOM 2141 O O . ASN A 1 311 ? 155.805 106.145 130.564 1.00 113.39 311 ASN A O 1
ATOM 2146 N N . PHE A 1 312 ? 155.889 107.711 132.176 1.00 114.00 312 PHE A N 1
ATOM 2147 C CA . PHE A 1 312 ? 157.329 107.579 132.351 1.00 114.00 312 PHE A CA 1
ATOM 2148 C C . PHE A 1 312 ? 157.701 106.170 132.780 1.00 114.00 312 PHE A C 1
ATOM 2149 O O . PHE A 1 312 ? 158.623 105.567 132.224 1.00 114.00 312 PHE A O 1
ATOM 2157 N N . ALA A 1 313 ? 156.995 105.626 133.770 1.00 115.15 313 ALA A N 1
ATOM 2158 C CA . ALA A 1 313 ? 157.288 104.271 134.217 1.00 115.15 313 ALA A CA 1
ATOM 2159 C C . ALA A 1 313 ? 156.942 103.244 133.153 1.00 115.15 313 ALA A C 1
ATOM 2160 O O . ALA A 1 313 ? 157.475 102.131 133.170 1.00 115.15 313 ALA A O 1
ATOM 2162 N N . HIS A 1 314 ? 156.048 103.591 132.234 1.00 117.41 314 HIS A N 1
ATOM 2163 C CA . HIS A 1 314 ? 155.716 102.674 131.153 1.00 117.41 314 HIS A CA 1
ATOM 2164 C C . HIS A 1 314 ? 156.826 102.625 130.113 1.00 117.41 314 HIS A C 1
ATOM 2165 O O . HIS A 1 314 ? 157.340 101.548 129.798 1.00 117.41 314 HIS A O 1
ATOM 2172 N N . ARG A 1 315 ? 157.195 103.782 129.562 1.00 117.74 315 ARG A N 1
ATOM 2173 C CA . ARG A 1 315 ? 158.120 103.822 128.434 1.00 117.74 315 ARG A CA 1
ATOM 2174 C C . ARG A 1 315 ? 159.439 103.134 128.763 1.00 117.74 315 ARG A C 1
ATOM 2175 O O . ARG A 1 315 ? 160.000 102.408 127.937 1.00 117.74 315 ARG A O 1
ATOM 2183 N N . ASN A 1 316 ? 159.948 103.351 129.969 1.00 116.33 316 ASN A N 1
ATOM 2184 C CA . ASN A 1 316 ? 161.259 102.837 130.337 1.00 116.33 316 ASN A CA 1
ATOM 2185 C C . ASN A 1 316 ? 161.204 101.472 131.006 1.00 116.33 316 ASN A C 1
ATOM 2186 O O . ASN A 1 316 ? 162.250 100.975 131.434 1.00 116.33 316 ASN A O 1
ATOM 2191 N N . HIS A 1 317 ? 160.024 100.858 131.098 1.00 119.52 317 HIS A N 1
ATOM 2192 C CA . HIS A 1 317 ? 159.864 99.515 131.656 1.00 119.52 317 HIS A CA 1
ATOM 2193 C C . HIS A 1 317 ? 160.440 99.408 133.062 1.00 119.52 317 HIS A C 1
ATOM 2194 O O . HIS A 1 317 ? 161.169 98.465 133.373 1.00 119.52 317 HIS A O 1
ATOM 2201 N N . LEU A 1 318 ? 160.127 100.371 133.913 1.00 116.20 318 LEU A N 1
ATOM 2202 C CA . LEU A 1 318 ? 160.599 100.354 135.288 1.00 116.20 318 LEU A CA 1
ATOM 2203 C C . LEU A 1 318 ? 160.002 99.170 136.034 1.00 116.20 318 LEU A C 1
ATOM 2204 O O . LEU A 1 318 ? 158.832 98.831 135.826 1.00 116.20 318 LEU A O 1
ATOM 2209 N N . PRO A 1 319 ? 160.766 98.519 136.903 1.00 117.82 319 PRO A N 1
ATOM 2210 C CA . PRO A 1 319 ? 160.239 97.383 137.647 1.00 117.82 319 PRO A CA 1
ATOM 2211 C C . PRO A 1 319 ? 159.175 97.834 138.629 1.00 117.82 319 PRO A C 1
ATOM 2212 O O . PRO A 1 319 ? 159.159 99.002 139.043 1.00 117.82 319 PRO A O 1
ATOM 2216 N N . PRO A 1 320 ? 158.281 96.944 139.037 1.00 118.07 320 PRO A N 1
ATOM 2217 C CA . PRO A 1 320 ? 157.192 97.362 139.924 1.00 118.07 320 PRO A CA 1
ATOM 2218 C C . PRO A 1 320 ? 157.624 97.474 141.374 1.00 118.07 320 PRO A C 1
ATOM 2219 O O . PRO A 1 320 ? 156.918 97.019 142.278 1.00 118.07 320 PRO A O 1
ATOM 2223 N N . ARG A 1 321 ? 158.769 98.067 141.603 1.00 119.29 321 ARG A N 1
ATOM 2224 C CA . ARG A 1 321 ? 159.175 98.457 142.946 1.00 119.29 321 ARG A CA 1
ATOM 2225 C C . ARG A 1 321 ? 159.614 99.909 143.003 1.00 119.29 321 ARG A C 1
ATOM 2226 O O . ARG A 1 321 ? 159.421 100.563 144.028 1.00 119.29 321 ARG A O 1
ATOM 2234 N N . LEU A 1 322 ? 160.204 100.429 141.928 1.00 117.56 322 LEU A N 1
ATOM 2235 C CA . LEU A 1 322 ? 160.488 101.855 141.873 1.00 117.56 322 LEU A CA 1
ATOM 2236 C C . LEU A 1 322 ? 159.267 102.650 141.444 1.00 117.56 322 LEU A C 1
ATOM 2237 O O . LEU A 1 322 ? 159.191 103.853 141.708 1.00 117.56 322 LEU A O 1
ATOM 2242 N N . GLN A 1 323 ? 158.300 102.008 140.795 1.00 116.24 323 GLN A N 1
ATOM 2243 C CA . GLN A 1 323 ? 157.113 102.736 140.369 1.00 116.24 323 GLN A CA 1
ATOM 2244 C C . GLN A 1 323 ? 156.281 103.173 141.566 1.00 116.24 323 GLN A C 1
ATOM 2245 O O . GLN A 1 323 ? 155.908 104.345 141.680 1.00 116.24 323 GLN A O 1
ATOM 2251 N N . ASP A 1 324 ? 155.977 102.242 142.467 1.00 118.40 324 ASP A N 1
ATOM 2252 C CA . ASP A 1 324 ? 155.254 102.610 143.678 1.00 118.40 324 ASP A CA 1
ATOM 2253 C C . ASP A 1 324 ? 156.095 103.518 144.559 1.00 118.40 324 ASP A C 1
ATOM 2254 O O . ASP A 1 324 ? 155.562 104.413 145.222 1.00 118.40 324 ASP A O 1
ATOM 2259 N N . GLN A 1 325 ? 157.410 103.304 144.584 1.00 112.84 325 GLN A N 1
ATOM 2260 C CA . GLN A 1 325 ? 158.269 104.173 145.376 1.00 112.84 325 GLN A CA 1
ATOM 2261 C C . GLN A 1 325 ? 158.261 105.597 144.846 1.00 112.84 325 GLN A C 1
ATOM 2262 O O . GLN A 1 325 ? 158.443 106.543 145.614 1.00 112.84 325 GLN A O 1
ATOM 2268 N N . MET A 1 326 ? 158.049 105.770 143.547 1.00 110.75 326 MET A N 1
ATOM 2269 C CA . MET A 1 326 ? 157.966 107.108 142.978 1.00 110.75 326 MET A CA 1
ATOM 2270 C C . MET A 1 326 ? 156.585 107.712 143.182 1.00 110.75 326 MET A C 1
ATOM 2271 O O . MET A 1 326 ? 156.454 108.907 143.478 1.00 110.75 326 MET A O 1
ATOM 2276 N N . LEU A 1 327 ? 155.543 106.898 143.034 1.00 110.45 327 LEU A N 1
ATOM 2277 C CA . LEU A 1 327 ? 154.192 107.402 143.231 1.00 110.45 327 LEU A CA 1
ATOM 2278 C C . LEU A 1 327 ? 153.946 107.778 144.682 1.00 110.45 327 LEU A C 1
ATOM 2279 O O . LEU A 1 327 ? 153.202 108.723 144.954 1.00 110.45 327 LEU A O 1
ATOM 2284 N N . ALA A 1 328 ? 154.555 107.064 145.625 1.00 111.27 328 ALA A N 1
ATOM 2285 C CA . ALA A 1 328 ? 154.421 107.440 147.024 1.00 111.27 328 ALA A CA 1
ATOM 2286 C C . ALA A 1 328 ? 154.935 108.852 147.251 1.00 111.27 328 ALA A C 1
ATOM 2287 O O . ALA A 1 328 ? 154.262 109.675 147.878 1.00 111.27 328 ALA A O 1
ATOM 2289 N N . HIS A 1 329 ? 156.118 109.160 146.722 1.00 109.74 329 HIS A N 1
ATOM 2290 C CA . HIS A 1 329 ? 156.663 110.497 146.901 1.00 109.74 329 HIS A CA 1
ATOM 2291 C C . HIS A 1 329 ? 155.841 111.536 146.163 1.00 109.74 329 HIS A C 1
ATOM 2292 O O . HIS A 1 329 ? 155.682 112.657 146.654 1.00 109.74 329 HIS A O 1
ATOM 2299 N N . LEU A 1 330 ? 155.308 111.193 144.993 1.00 107.82 330 LEU A N 1
ATOM 2300 C CA . LEU A 1 330 ? 154.504 112.173 144.274 1.00 107.82 330 LEU A CA 1
ATOM 2301 C C . LEU A 1 330 ? 153.216 112.496 145.016 1.00 107.82 330 LEU A C 1
ATOM 2302 O O . LEU A 1 330 ? 152.833 113.665 145.100 1.00 107.82 330 LEU A O 1
ATOM 2307 N N . CYS A 1 331 ? 152.545 111.484 145.563 1.00 110.98 331 CYS A N 1
ATOM 2308 C CA . CYS A 1 331 ? 151.363 111.743 146.376 1.00 110.98 331 CYS A CA 1
ATOM 2309 C C . CYS A 1 331 ? 151.722 112.516 147.632 1.00 110.98 331 CYS A C 1
ATOM 2310 O O . CYS A 1 331 ? 150.971 113.398 148.061 1.00 110.98 331 CYS A O 1
ATOM 2313 N N . LEU A 1 332 ? 152.857 112.190 148.245 1.00 112.03 332 LEU A N 1
ATOM 2314 C CA . LEU A 1 332 ? 153.279 112.903 149.441 1.00 112.03 332 LEU A CA 1
ATOM 2315 C C . LEU A 1 332 ? 153.494 114.376 149.146 1.00 112.03 332 LEU A C 1
ATOM 2316 O O . LEU A 1 332 ? 153.148 115.240 149.956 1.00 112.03 332 LEU A O 1
ATOM 2321 N N . LYS A 1 333 ? 154.064 114.685 147.985 1.00 115.88 333 LYS A N 1
ATOM 2322 C CA . LYS A 1 333 ? 154.281 116.079 147.630 1.00 115.88 333 LYS A CA 1
ATOM 2323 C C . LYS A 1 333 ? 152.978 116.838 147.476 1.00 115.88 333 LYS A C 1
ATOM 2324 O O . LYS A 1 333 ? 152.950 118.051 147.695 1.00 115.88 333 LYS A O 1
ATOM 2330 N N . TYR A 1 334 ? 151.899 116.157 147.110 1.00 115.15 334 TYR A N 1
ATOM 2331 C CA . TYR A 1 334 ? 150.600 116.800 146.992 1.00 115.15 334 TYR A CA 1
ATOM 2332 C C . TYR A 1 334 ? 149.856 116.868 148.311 1.00 115.15 334 TYR A C 1
ATOM 2333 O O . TYR A 1 334 ? 149.061 117.789 148.515 1.00 115.15 334 TYR A O 1
ATOM 2342 N N . ARG A 1 335 ? 150.093 115.915 149.208 1.00 120.22 335 ARG A N 1
ATOM 2343 C CA . ARG A 1 335 ? 149.505 115.994 150.537 1.00 120.22 335 ARG A CA 1
ATOM 2344 C C . ARG A 1 335 ? 150.126 117.117 151.351 1.00 120.22 335 ARG A C 1
ATOM 2345 O O . ARG A 1 335 ? 149.406 117.934 151.932 1.00 120.22 335 ARG A O 1
ATOM 2353 N N . THR A 1 336 ? 151.454 117.188 151.397 1.00 125.72 336 THR A N 1
ATOM 2354 C CA . THR A 1 336 ? 152.136 118.243 152.128 1.00 125.72 336 THR A CA 1
ATOM 2355 C C . THR A 1 336 ? 152.210 119.540 151.342 1.00 125.72 336 THR A C 1
ATOM 2356 O O . THR A 1 336 ? 152.983 120.432 151.703 1.00 125.72 336 THR A O 1
ATOM 2360 N N . ASP A 1 337 ? 151.434 119.658 150.270 1.00 128.10 337 ASP A N 1
ATOM 2361 C CA . ASP A 1 337 ? 151.179 120.941 149.644 1.00 128.10 337 ASP A CA 1
ATOM 2362 C C . ASP A 1 337 ? 149.790 121.467 149.937 1.00 128.10 337 ASP A C 1
ATOM 2363 O O . ASP A 1 337 ? 149.591 122.685 149.906 1.00 128.10 337 ASP A O 1
ATOM 2368 N N . SER A 1 338 ? 148.836 120.595 150.228 1.00 127.38 338 SER A N 1
ATOM 2369 C CA . SER A 1 338 ? 147.512 120.963 150.700 1.00 127.38 338 SER A CA 1
ATOM 2370 C C . SER A 1 338 ? 147.528 121.409 152.121 1.00 127.38 338 SER A C 1
ATOM 2371 O O . SER A 1 338 ? 146.538 121.948 152.624 1.00 127.38 338 SER A O 1
ATOM 2374 N N . GLU A 1 339 ? 148.656 121.179 152.783 1.00 134.09 339 GLU A N 1
ATOM 2375 C CA . GLU A 1 339 ? 148.846 121.629 154.150 1.00 134.09 339 GLU A CA 1
ATOM 2376 C C . GLU A 1 339 ? 149.823 122.785 154.261 1.00 134.09 339 GLU A C 1
ATOM 2377 O O . GLU A 1 339 ? 150.100 123.225 155.380 1.00 134.09 339 GLU A O 1
ATOM 2383 N N . GLY A 1 340 ? 150.352 123.288 153.150 1.00 136.60 340 GLY A N 1
ATOM 2384 C CA . GLY A 1 340 ? 151.327 124.360 153.209 1.00 136.60 340 GLY A CA 1
ATOM 2385 C C . GLY A 1 340 ? 152.567 124.017 153.997 1.00 136.60 340 GLY A C 1
ATOM 2386 O O . GLY A 1 340 ? 153.305 124.921 154.403 1.00 136.60 340 GLY A O 1
ATOM 2387 N N . LEU A 1 341 ? 152.816 122.728 154.235 1.00 134.42 341 LEU A N 1
ATOM 2388 C CA . LEU A 1 341 ? 153.989 122.334 155.003 1.00 134.42 341 LEU A CA 1
ATOM 2389 C C . LEU A 1 341 ? 155.274 122.801 154.341 1.00 134.42 341 LEU A C 1
ATOM 2390 O O . LEU A 1 341 ? 156.172 123.306 155.023 1.00 134.42 341 LEU A O 1
ATOM 2395 N N . GLN A 1 342 ? 155.378 122.651 153.025 1.00 140.42 342 GLN A N 1
ATOM 2396 C CA . GLN A 1 342 ? 156.586 123.055 152.324 1.00 140.42 342 GLN A CA 1
ATOM 2397 C C . GLN A 1 342 ? 156.291 123.312 150.858 1.00 140.42 342 GLN A C 1
ATOM 2398 O O . GLN A 1 342 ? 155.661 122.489 150.188 1.00 140.42 342 GLN A O 1
ATOM 2404 N N . GLN A 1 343 ? 156.743 124.454 150.355 1.00 146.82 343 GLN A N 1
ATOM 2405 C CA . GLN A 1 343 ? 156.593 124.820 148.953 1.00 146.82 343 GLN A CA 1
ATOM 2406 C C . GLN A 1 343 ? 157.939 125.322 148.457 1.00 146.82 343 GLN A C 1
ATOM 2407 O O . GLN A 1 343 ? 158.341 126.446 148.771 1.00 146.82 343 GLN A O 1
ATOM 2413 N N . GLN A 1 344 ? 158.649 124.485 147.709 1.00 148.23 344 GLN A N 1
ATOM 2414 C CA . GLN A 1 344 ? 159.877 124.940 147.080 1.00 148.23 344 GLN A CA 1
ATOM 2415 C C . GLN A 1 344 ? 159.638 126.090 146.119 1.00 148.23 344 GLN A C 1
ATOM 2416 O O . GLN A 1 344 ? 160.404 127.058 146.133 1.00 148.23 344 GLN A O 1
ATOM 2422 N N . GLU A 1 345 ? 158.578 126.019 145.321 1.00 148.78 345 GLU A N 1
ATOM 2423 C CA . GLU A 1 345 ? 158.226 127.044 144.351 1.00 148.78 345 GLU A CA 1
ATOM 2424 C C . GLU A 1 345 ? 158.006 128.416 144.972 1.00 148.78 345 GLU A C 1
ATOM 2425 O O . GLU A 1 345 ? 158.002 129.410 144.239 1.00 148.78 345 GLU A O 1
ATOM 2431 N N . THR A 1 346 ? 157.815 128.506 146.286 1.00 149.47 346 THR A N 1
ATOM 2432 C CA . THR A 1 346 ? 157.756 129.793 146.959 1.00 149.47 346 THR A CA 1
ATOM 2433 C C . THR A 1 346 ? 159.045 130.112 147.694 1.00 149.47 346 THR A C 1
ATOM 2434 O O . THR A 1 346 ? 159.177 131.208 148.246 1.00 149.47 346 THR A O 1
ATOM 2438 N N . LEU A 1 347 ? 159.993 129.181 147.724 1.00 150.03 347 LEU A N 1
ATOM 2439 C CA . LEU A 1 347 ? 161.308 129.426 148.295 1.00 150.03 347 LEU A CA 1
ATOM 2440 C C . LEU A 1 347 ? 162.340 129.751 147.225 1.00 150.03 347 LEU A C 1
ATOM 2441 O O . LEU A 1 347 ? 163.082 130.727 147.354 1.00 150.03 347 LEU A O 1
ATOM 2446 N N . ASP A 1 348 ? 162.393 128.945 146.164 1.00 151.28 348 ASP A N 1
ATOM 2447 C CA . ASP A 1 348 ? 163.327 129.205 145.075 1.00 151.28 348 ASP A CA 1
ATOM 2448 C C . ASP A 1 348 ? 163.066 130.552 144.420 1.00 151.28 348 ASP A C 1
ATOM 2449 O O . ASP A 1 348 ? 164.011 131.234 144.007 1.00 151.28 348 ASP A O 1
ATOM 2454 N N . ALA A 1 349 ? 161.795 130.947 144.312 1.00 151.65 349 ALA A N 1
ATOM 2455 C CA . ALA A 1 349 ? 161.451 132.198 143.645 1.00 151.65 349 ALA A CA 1
ATOM 2456 C C . ALA A 1 349 ? 162.135 133.392 144.294 1.00 151.65 349 ALA A C 1
ATOM 2457 O O . ALA A 1 349 ? 162.338 134.420 143.640 1.00 151.65 349 ALA A O 1
ATOM 2459 N N . LEU A 1 350 ? 162.480 133.284 145.517 1.00 152.91 350 LEU A N 1
ATOM 2460 C CA . LEU A 1 350 ? 163.191 134.393 146.122 1.00 152.91 350 LEU A CA 1
ATOM 2461 C C . LEU A 1 350 ? 164.694 134.175 146.007 1.00 152.91 350 LEU A C 1
ATOM 2462 O O . LEU A 1 350 ? 165.158 133.033 145.950 1.00 152.91 350 LEU A O 1
ATOM 2467 N N . PRO A 1 351 ? 165.483 135.244 145.963 1.00 158.24 351 PRO A N 1
ATOM 2468 C CA . PRO A 1 351 ? 166.937 135.081 145.914 1.00 158.24 351 PRO A CA 1
ATOM 2469 C C . PRO A 1 351 ? 167.463 134.579 147.247 1.00 158.24 351 PRO A C 1
ATOM 2470 O O . PRO A 1 351 ? 166.866 134.786 148.305 1.00 158.24 351 PRO A O 1
ATOM 2474 N N . LYS A 1 352 ? 168.610 133.906 147.185 1.00 153.33 352 LYS A N 1
ATOM 2475 C CA . LYS A 1 352 ? 169.143 133.281 148.386 1.00 153.33 352 LYS A CA 1
ATOM 2476 C C . LYS A 1 352 ? 169.507 134.291 149.463 1.00 153.33 352 LYS A C 1
ATOM 2477 O O . LYS A 1 352 ? 169.559 133.919 150.639 1.00 153.33 352 LYS A O 1
ATOM 2483 N N . ALA A 1 353 ? 169.743 135.551 149.104 1.00 153.00 353 ALA A N 1
ATOM 2484 C CA . ALA A 1 353 ? 170.013 136.574 150.101 1.00 153.00 353 ALA A CA 1
ATOM 2485 C C . ALA A 1 353 ? 168.834 136.823 151.027 1.00 153.00 353 ALA A C 1
ATOM 2486 O O . ALA A 1 353 ? 169.037 137.291 152.151 1.00 153.00 353 ALA A O 1
ATOM 2488 N N . ILE A 1 354 ? 167.615 136.520 150.586 1.00 152.48 354 ILE A N 1
ATOM 2489 C CA . ILE A 1 354 ? 166.447 136.555 151.455 1.00 152.48 354 ILE A CA 1
ATOM 2490 C C . ILE A 1 354 ? 166.163 135.130 151.897 1.00 152.48 354 ILE A C 1
ATOM 2491 O O . ILE A 1 354 ? 165.965 134.860 153.086 1.00 152.48 354 ILE A O 1
ATOM 2496 N N . ARG A 1 355 ? 166.195 134.205 150.940 1.00 151.25 355 ARG A N 1
ATOM 2497 C CA . ARG A 1 355 ? 165.906 132.797 151.171 1.00 151.25 355 ARG A CA 1
ATOM 2498 C C . ARG A 1 355 ? 166.856 132.151 152.164 1.00 151.25 355 ARG A C 1
ATOM 2499 O O . ARG A 1 355 ? 166.673 130.978 152.500 1.00 151.25 355 ARG A O 1
ATOM 2507 N N . SER A 1 356 ? 167.865 132.875 152.639 1.00 151.90 356 SER A N 1
ATOM 2508 C CA . SER A 1 356 ? 168.655 132.429 153.771 1.00 151.90 356 SER A CA 1
ATOM 2509 C C . SER A 1 356 ? 168.061 132.849 155.103 1.00 151.90 356 SER A C 1
ATOM 2510 O O . SER A 1 356 ? 168.264 132.150 156.098 1.00 151.90 356 SER A O 1
ATOM 2513 N N . SER A 1 357 ? 167.332 133.962 155.144 1.00 151.95 357 SER A N 1
ATOM 2514 C CA . SER A 1 357 ? 166.718 134.395 156.389 1.00 151.95 357 SER A CA 1
ATOM 2515 C C . SER A 1 357 ? 165.590 133.470 156.817 1.00 151.95 357 SER A C 1
ATOM 2516 O O . SER A 1 357 ? 165.457 133.175 158.009 1.00 151.95 357 SER A O 1
ATOM 2519 N N . ILE A 1 358 ? 164.776 133.000 155.871 1.00 150.81 358 ILE A N 1
ATOM 2520 C CA . ILE A 1 358 ? 163.716 132.061 156.220 1.00 150.81 358 ILE A CA 1
ATOM 2521 C C . ILE A 1 358 ? 164.305 130.750 156.712 1.00 150.81 358 ILE A C 1
ATOM 2522 O O . ILE A 1 358 ? 163.897 130.225 157.756 1.00 150.81 358 ILE A O 1
ATOM 2527 N N . SER A 1 359 ? 165.256 130.190 155.966 1.00 151.67 359 SER A N 1
ATOM 2528 C CA . SER A 1 359 ? 165.887 128.950 156.398 1.00 151.67 359 SER A CA 1
ATOM 2529 C C . SER A 1 359 ? 166.562 129.129 157.746 1.00 151.67 359 SER A C 1
ATOM 2530 O O . SER A 1 359 ? 166.546 128.220 158.584 1.00 151.67 359 SER A O 1
ATOM 2533 N N . HIS A 1 360 ? 167.147 130.302 157.982 1.00 154.65 360 HIS A N 1
ATOM 2534 C CA . HIS A 1 360 ? 167.722 130.586 159.289 1.00 154.65 360 HIS A CA 1
ATOM 2535 C C . HIS A 1 360 ? 166.658 130.517 160.374 1.00 154.65 360 HIS A C 1
ATOM 2536 O O . HIS A 1 360 ? 166.722 129.674 161.274 1.00 154.65 360 HIS A O 1
ATOM 2543 N N . PHE A 1 361 ? 165.651 131.390 160.288 1.00 150.82 361 PHE A N 1
ATOM 2544 C CA . PHE A 1 361 ? 164.625 131.448 161.321 1.00 150.82 361 PHE A CA 1
ATOM 2545 C C . PHE A 1 361 ? 163.948 130.102 161.527 1.00 150.82 361 PHE A C 1
ATOM 2546 O O . PHE A 1 361 ? 163.447 129.819 162.620 1.00 150.82 361 PHE A O 1
ATOM 2554 N N . LEU A 1 362 ? 163.942 129.250 160.507 1.00 147.59 362 LEU A N 1
ATOM 2555 C CA . LEU A 1 362 ? 163.256 127.973 160.630 1.00 147.59 362 LEU A CA 1
ATOM 2556 C C . LEU A 1 362 ? 164.143 126.855 161.153 1.00 147.59 362 LEU A C 1
ATOM 2557 O O . LEU A 1 362 ? 163.627 125.898 161.738 1.00 147.59 362 LEU A O 1
ATOM 2562 N N . PHE A 1 363 ? 165.461 126.936 160.965 1.00 145.53 363 PHE A N 1
ATOM 2563 C CA . PHE A 1 363 ? 166.331 125.840 161.362 1.00 145.53 363 PHE A CA 1
ATOM 2564 C C . PHE A 1 363 ? 167.519 126.247 162.219 1.00 145.53 363 PHE A C 1
ATOM 2565 O O . PHE A 1 363 ? 168.283 125.369 162.631 1.00 145.53 363 PHE A O 1
ATOM 2573 N N . TYR A 1 364 ? 167.705 127.537 162.502 1.00 151.88 364 TYR A N 1
ATOM 2574 C CA . TYR A 1 364 ? 168.873 127.952 163.273 1.00 151.88 364 TYR A CA 1
ATOM 2575 C C . TYR A 1 364 ? 168.851 127.368 164.677 1.00 151.88 364 TYR A C 1
ATOM 2576 O O . TYR A 1 364 ? 169.864 126.843 165.151 1.00 151.88 364 TYR A O 1
ATOM 2585 N N . SER A 1 365 ? 167.708 127.459 165.359 1.00 149.60 365 SER A N 1
ATOM 2586 C CA . SER A 1 365 ? 167.606 126.946 166.720 1.00 149.60 365 SER A CA 1
ATOM 2587 C C . SER A 1 365 ? 167.957 125.468 166.774 1.00 149.60 365 SER A C 1
ATOM 2588 O O . SER A 1 365 ? 168.670 125.018 167.675 1.00 149.60 365 SER A O 1
ATOM 2591 N N . LEU A 1 366 ? 167.462 124.698 165.812 1.00 145.99 366 LEU A N 1
ATOM 2592 C CA . LEU A 1 366 ? 167.767 123.277 165.747 1.00 145.99 366 LEU A CA 1
ATOM 2593 C C . LEU A 1 366 ? 169.227 122.998 165.425 1.00 145.99 366 LEU A C 1
ATOM 2594 O O . LEU A 1 366 ? 169.757 121.968 165.855 1.00 145.99 366 LEU A O 1
ATOM 2599 N N . MET A 1 367 ? 169.894 123.900 164.720 1.00 153.20 367 MET A N 1
ATOM 2600 C CA . MET A 1 367 ? 171.163 123.580 164.085 1.00 153.20 367 MET A CA 1
ATOM 2601 C C . MET A 1 367 ? 172.357 123.631 165.026 1.00 153.20 367 MET A C 1
ATOM 2602 O O . MET A 1 367 ? 173.468 123.308 164.595 1.00 153.20 367 MET A O 1
ATOM 2607 N N . ASP A 1 368 ? 172.177 124.019 166.286 1.00 157.00 368 ASP A N 1
ATOM 2608 C CA . ASP A 1 368 ? 173.295 124.032 167.220 1.00 157.00 368 ASP A CA 1
ATOM 2609 C C . ASP A 1 368 ? 173.185 122.939 168.275 1.00 157.00 368 ASP A C 1
ATOM 2610 O O . ASP A 1 368 ? 174.154 122.668 168.987 1.00 157.00 368 ASP A O 1
ATOM 2615 N N . LYS A 1 369 ? 172.019 122.308 168.397 1.00 157.50 369 LYS A N 1
ATOM 2616 C CA . LYS A 1 369 ? 171.905 121.145 169.267 1.00 157.50 369 LYS A CA 1
ATOM 2617 C C . LYS A 1 369 ? 172.242 119.868 168.510 1.00 157.50 369 LYS A C 1
ATOM 2618 O O . LYS A 1 369 ? 171.485 118.895 168.550 1.00 157.50 369 LYS A O 1
ATOM 2624 N N . VAL A 1 370 ? 173.377 119.866 167.817 1.00 155.48 370 VAL A N 1
ATOM 2625 C CA . VAL A 1 370 ? 173.924 118.681 167.169 1.00 155.48 370 VAL A CA 1
ATOM 2626 C C . VAL A 1 370 ? 175.411 118.669 167.488 1.00 155.48 370 VAL A C 1
ATOM 2627 O O . VAL A 1 370 ? 176.060 119.721 167.476 1.00 155.48 370 VAL A O 1
ATOM 2631 N N . TYR A 1 371 ? 175.945 117.492 167.812 1.00 159.58 371 TYR A N 1
ATOM 2632 C CA . TYR A 1 371 ? 177.269 117.436 168.417 1.00 159.58 371 TYR A CA 1
ATOM 2633 C C . TYR A 1 371 ? 178.387 117.842 167.466 1.00 159.58 371 TYR A C 1
ATOM 2634 O O . TYR A 1 371 ? 179.492 118.150 167.924 1.00 159.58 371 TYR A O 1
ATOM 2643 N N . LEU A 1 372 ? 178.138 117.854 166.157 1.00 160.57 372 LEU A N 1
ATOM 2644 C CA . LEU A 1 372 ? 179.204 118.212 165.231 1.00 160.57 372 LEU A CA 1
ATOM 2645 C C . LEU A 1 372 ? 179.529 119.699 165.269 1.00 160.57 372 LEU A C 1
ATOM 2646 O O . LEU A 1 372 ? 180.652 120.091 164.937 1.00 160.57 372 LEU A O 1
ATOM 2651 N N . PHE A 1 373 ? 178.577 120.542 165.659 1.00 160.12 373 PHE A N 1
ATOM 2652 C CA . PHE A 1 373 ? 178.796 121.980 165.571 1.00 160.12 373 PHE A CA 1
ATOM 2653 C C . PHE A 1 373 ? 178.686 122.653 166.931 1.00 160.12 373 PHE A C 1
ATOM 2654 O O . PHE A 1 373 ? 178.035 123.695 167.057 1.00 160.12 373 PHE A O 1
ATOM 2662 N N . ARG A 1 374 ? 179.308 122.070 167.954 1.00 160.53 374 ARG A N 1
ATOM 2663 C CA . ARG A 1 374 ? 179.225 122.644 169.291 1.00 160.53 374 ARG A CA 1
ATOM 2664 C C . ARG A 1 374 ? 179.853 124.029 169.344 1.00 160.53 374 ARG A C 1
ATOM 2665 O O . ARG A 1 374 ? 179.151 125.024 169.542 1.00 160.53 374 ARG A O 1
ATOM 2673 N N . GLY A 1 375 ? 181.168 124.109 169.159 1.00 161.11 375 GLY A N 1
ATOM 2674 C CA . GLY A 1 375 ? 181.826 125.400 169.147 1.00 161.11 375 GLY A CA 1
ATOM 2675 C C . GLY A 1 375 ? 182.309 125.825 167.778 1.00 161.11 375 GLY A C 1
ATOM 2676 O O . GLY A 1 375 ? 183.367 125.383 167.322 1.00 161.11 375 GLY A O 1
ATOM 2677 N N . VAL A 1 376 ? 181.559 126.711 167.129 1.00 161.82 376 VAL A N 1
ATOM 2678 C CA . VAL A 1 376 ? 181.905 127.250 165.819 1.00 161.82 376 VAL A CA 1
ATOM 2679 C C . VAL A 1 376 ? 181.362 128.668 165.743 1.00 161.82 376 VAL A C 1
ATOM 2680 O O . VAL A 1 376 ? 180.238 128.934 166.181 1.00 161.82 376 VAL A O 1
ATOM 2684 N N . SER A 1 377 ? 182.180 129.596 165.221 1.00 164.46 377 SER A N 1
ATOM 2685 C CA . SER A 1 377 ? 181.734 130.981 164.929 1.00 164.46 377 SER A CA 1
ATOM 2686 C C . SER A 1 377 ? 180.426 130.926 164.123 1.00 164.46 377 SER A C 1
ATOM 2687 O O . SER A 1 377 ? 180.301 130.137 163.149 1.00 164.46 377 SER A O 1
ATOM 2690 N N . ASN A 1 378 ? 179.499 131.812 164.464 1.00 164.90 378 ASN A N 1
ATOM 2691 C CA . ASN A 1 378 ? 178.149 131.708 163.918 1.00 164.90 378 ASN A CA 1
ATOM 2692 C C . ASN A 1 378 ? 178.089 131.888 162.407 1.00 164.90 378 ASN A C 1
ATOM 2693 O O . ASN A 1 378 ? 177.098 131.482 161.789 1.00 164.90 378 ASN A O 1
ATOM 2698 N N . ASP A 1 379 ? 179.115 132.479 161.794 1.00 167.80 379 ASP A N 1
ATOM 2699 C CA . ASP A 1 379 ? 179.068 132.713 160.354 1.00 167.80 379 ASP A CA 1
ATOM 2700 C C . ASP A 1 379 ? 179.070 131.403 159.573 1.00 167.80 379 ASP A C 1
ATOM 2701 O O . ASP A 1 379 ? 178.292 131.240 158.625 1.00 167.80 379 ASP A O 1
ATOM 2706 N N . LEU A 1 380 ? 179.942 130.461 159.944 1.00 164.06 380 LEU A N 1
ATOM 2707 C CA . LEU A 1 380 ? 179.958 129.181 159.244 1.00 164.06 380 LEU A CA 1
ATOM 2708 C C . LEU A 1 380 ? 178.648 128.436 159.444 1.00 164.06 380 LEU A C 1
ATOM 2709 O O . LEU A 1 380 ? 178.131 127.814 158.510 1.00 164.06 380 LEU A O 1
ATOM 2714 N N . LEU A 1 381 ? 178.110 128.469 160.662 1.00 159.89 381 LEU A N 1
ATOM 2715 C CA . LEU A 1 381 ? 176.800 127.881 160.901 1.00 159.89 381 LEU A CA 1
ATOM 2716 C C . LEU A 1 381 ? 175.757 128.499 159.983 1.00 159.89 381 LEU A C 1
ATOM 2717 O O . LEU A 1 381 ? 174.894 127.795 159.443 1.00 159.89 381 LEU A O 1
ATOM 2722 N N . PHE A 1 382 ? 175.835 129.813 159.775 1.00 159.55 382 PHE A N 1
ATOM 2723 C CA . PHE A 1 382 ? 174.880 130.470 158.893 1.00 159.55 382 PHE A CA 1
ATOM 2724 C C . PHE A 1 382 ? 175.041 130.005 157.454 1.00 159.55 382 PHE A C 1
ATOM 2725 O O . PHE A 1 382 ? 174.048 129.725 156.773 1.00 159.55 382 PHE A O 1
ATOM 2733 N N . GLN A 1 383 ? 176.280 129.920 156.969 1.00 162.42 383 GLN A N 1
ATOM 2734 C CA . GLN A 1 383 ? 176.487 129.410 155.616 1.00 162.42 383 GLN A CA 1
ATOM 2735 C C . GLN A 1 383 ? 175.972 127.985 155.469 1.00 162.42 383 GLN A C 1
ATOM 2736 O O . GLN A 1 383 ? 175.397 127.640 154.432 1.00 162.42 383 GLN A O 1
ATOM 2742 N N . LEU A 1 384 ? 176.161 127.147 156.488 1.00 155.96 384 LEU A N 1
ATOM 2743 C CA . LEU A 1 384 ? 175.629 125.790 156.426 1.00 155.96 384 LEU A CA 1
ATOM 2744 C C . LEU A 1 384 ? 174.112 125.810 156.309 1.00 155.96 384 LEU A C 1
ATOM 2745 O O . LEU A 1 384 ? 173.543 125.250 155.366 1.00 155.96 384 LEU A O 1
ATOM 2750 N N . VAL A 1 385 ? 173.438 126.470 157.254 1.00 154.65 385 VAL A N 1
ATOM 2751 C CA . VAL A 1 385 ? 171.978 126.473 157.252 1.00 154.65 385 VAL A CA 1
ATOM 2752 C C . VAL A 1 385 ? 171.430 127.165 156.015 1.00 154.65 385 VAL A C 1
ATOM 2753 O O . VAL A 1 385 ? 170.249 127.015 155.685 1.00 154.65 385 VAL A O 1
ATOM 2757 N N . SER A 1 386 ? 172.257 127.946 155.325 1.00 152.02 386 SER A N 1
ATOM 2758 C CA . SER A 1 386 ? 171.803 128.572 154.092 1.00 152.02 386 SER A CA 1
ATOM 2759 C C . SER A 1 386 ? 171.590 127.532 153.002 1.00 152.02 386 SER A C 1
ATOM 2760 O O . SER A 1 386 ? 170.509 127.439 152.412 1.00 152.02 386 SER A O 1
ATOM 2763 N N . GLU A 1 387 ? 172.615 126.741 152.719 1.00 147.32 387 GLU A N 1
ATOM 2764 C CA . GLU A 1 387 ? 172.561 125.759 151.639 1.00 147.32 387 GLU A CA 1
ATOM 2765 C C . GLU A 1 387 ? 172.251 124.366 152.183 1.00 147.32 387 GLU A C 1
ATOM 2766 O O . GLU A 1 387 ? 173.101 123.485 152.272 1.00 147.32 387 GLU A O 1
ATOM 2772 N N . MET A 1 388 ? 170.988 124.192 152.555 1.00 138.11 388 MET A N 1
ATOM 2773 C CA . MET A 1 388 ? 170.449 122.903 152.955 1.00 138.11 388 MET A CA 1
ATOM 2774 C C . MET A 1 388 ? 169.010 122.847 152.484 1.00 138.11 388 MET A C 1
ATOM 2775 O O . MET A 1 388 ? 168.195 123.681 152.883 1.00 138.11 388 MET A O 1
ATOM 2780 N N . LYS A 1 389 ? 168.701 121.878 151.636 1.00 133.31 389 LYS A N 1
ATOM 2781 C CA . LYS A 1 389 ? 167.363 121.736 151.088 1.00 133.31 389 LYS A CA 1
ATOM 2782 C C . LYS A 1 389 ? 166.561 120.796 151.971 1.00 133.31 389 LYS A C 1
ATOM 2783 O O . LYS A 1 389 ? 167.043 119.719 152.335 1.00 133.31 389 LYS A O 1
ATOM 2789 N N . ALA A 1 390 ? 165.349 121.209 152.320 1.00 129.29 390 ALA A N 1
ATOM 2790 C CA . ALA A 1 390 ? 164.459 120.395 153.130 1.00 129.29 390 ALA A CA 1
ATOM 2791 C C . ALA A 1 390 ? 163.637 119.500 152.219 1.00 129.29 390 ALA A C 1
ATOM 2792 O O . ALA A 1 390 ? 163.157 119.947 151.176 1.00 129.29 390 ALA A O 1
ATOM 2794 N N . GLU A 1 391 ? 163.471 118.244 152.614 1.00 124.27 391 GLU A N 1
ATOM 2795 C CA . GLU A 1 391 ? 162.745 117.299 151.784 1.00 124.27 391 GLU A CA 1
ATOM 2796 C C . GLU A 1 391 ? 162.042 116.292 152.672 1.00 124.27 391 GLU A C 1
ATOM 2797 O O . GLU A 1 391 ? 162.602 115.836 153.670 1.00 124.27 391 GLU A O 1
ATOM 2803 N N . TYR A 1 392 ? 160.820 115.943 152.295 1.00 117.81 392 TYR A N 1
ATOM 2804 C CA . TYR A 1 392 ? 159.993 115.056 153.092 1.00 117.81 392 TYR A CA 1
ATOM 2805 C C . TYR A 1 392 ? 160.159 113.621 152.628 1.00 117.81 392 TYR A C 1
ATOM 2806 O O . TYR A 1 392 ? 160.615 113.367 151.514 1.00 117.81 392 TYR A O 1
ATOM 2815 N N . PHE A 1 393 ? 159.781 112.684 153.485 1.00 117.40 393 PHE A N 1
ATOM 2816 C CA . PHE A 1 393 ? 159.938 111.281 153.184 1.00 117.40 393 PHE A CA 1
ATOM 2817 C C . PHE A 1 393 ? 158.767 110.491 153.744 1.00 117.40 393 PHE A C 1
ATOM 2818 O O . PHE A 1 393 ? 158.423 110.656 154.920 1.00 117.40 393 PHE A O 1
ATOM 2826 N N . PRO A 1 394 ? 158.144 109.628 152.957 1.00 116.56 394 PRO A N 1
ATOM 2827 C CA . PRO A 1 394 ? 157.058 108.814 153.473 1.00 116.56 394 PRO A CA 1
ATOM 2828 C C . PRO A 1 394 ? 157.591 107.762 154.426 1.00 116.56 394 PRO A C 1
ATOM 2829 O O . PRO A 1 394 ? 158.804 107.517 154.470 1.00 116.56 394 PRO A O 1
ATOM 2833 N N . PRO A 1 395 ? 156.726 107.127 155.211 1.00 119.00 395 PRO A N 1
ATOM 2834 C CA . PRO A 1 395 ? 157.212 106.172 156.209 1.00 119.00 395 PRO A CA 1
ATOM 2835 C C . PRO A 1 395 ? 157.726 104.895 155.570 1.00 119.00 395 PRO A C 1
ATOM 2836 O O . PRO A 1 395 ? 157.245 104.465 154.521 1.00 119.00 395 PRO A O 1
ATOM 2840 N N . LYS A 1 396 ? 158.590 104.190 156.271 1.00 124.68 396 LYS A N 1
ATOM 2841 C CA . LYS A 1 396 ? 159.288 102.970 155.782 1.00 124.68 396 LYS A CA 1
ATOM 2842 C C . LYS A 1 396 ? 160.011 103.178 154.442 1.00 124.68 396 LYS A C 1
ATOM 2843 O O . LYS A 1 396 ? 159.727 102.431 153.543 1.00 124.68 396 LYS A O 1
ATOM 2849 N N . GLU A 1 397 ? 160.932 104.134 154.325 1.00 125.86 397 GLU A N 1
ATOM 2850 C CA . GLU A 1 397 ? 161.708 104.362 153.115 1.00 125.86 397 GLU A CA 1
ATOM 2851 C C . GLU A 1 397 ? 163.159 104.587 153.500 1.00 125.86 397 GLU A C 1
ATOM 2852 O O . GLU A 1 397 ? 163.440 105.253 154.499 1.00 125.86 397 GLU A O 1
ATOM 2858 N N . ASP A 1 398 ? 164.073 104.035 152.710 1.00 132.68 398 ASP A N 1
ATOM 2859 C CA . ASP A 1 398 ? 165.494 104.065 153.040 1.00 132.68 398 ASP A CA 1
ATOM 2860 C C . ASP A 1 398 ? 166.120 105.342 152.501 1.00 132.68 398 ASP A C 1
ATOM 2861 O O . ASP A 1 398 ? 166.459 105.431 151.321 1.00 132.68 398 ASP A O 1
ATOM 2866 N N . VAL A 1 399 ? 166.281 106.341 153.368 1.00 130.26 399 VAL A N 1
ATOM 2867 C CA . VAL A 1 399 ? 167.040 107.523 152.982 1.00 130.26 399 VAL A CA 1
ATOM 2868 C C . VAL A 1 399 ? 168.501 107.162 152.768 1.00 130.26 399 VAL A C 1
ATOM 2869 O O . VAL A 1 399 ? 169.179 107.740 151.913 1.00 130.26 399 VAL A O 1
ATOM 2873 N N . ILE A 1 400 ? 169.009 106.203 153.535 1.00 136.66 400 ILE A N 1
ATOM 2874 C CA . ILE A 1 400 ? 170.403 105.788 153.478 1.00 136.66 400 ILE A CA 1
ATOM 2875 C C . ILE A 1 400 ? 170.456 104.288 153.707 1.00 136.66 400 ILE A C 1
ATOM 2876 O O . ILE A 1 400 ? 169.983 103.801 154.738 1.00 136.66 400 ILE A O 1
ATOM 2881 N N . LEU A 1 401 ? 171.035 103.558 152.764 1.00 139.71 401 LEU A N 1
ATOM 2882 C CA . LEU A 1 401 ? 171.176 102.118 152.906 1.00 139.71 401 LEU A CA 1
ATOM 2883 C C . LEU A 1 401 ? 172.643 101.724 153.020 1.00 139.71 401 LEU A C 1
ATOM 2884 O O . LEU A 1 401 ? 173.540 102.410 152.527 1.00 139.71 401 LEU A O 1
ATOM 2889 N N . GLN A 1 402 ? 172.870 100.596 153.685 1.00 142.38 402 GLN A N 1
ATOM 2890 C CA . GLN A 1 402 ? 174.209 100.173 154.068 1.00 142.38 402 GLN A CA 1
ATOM 2891 C C . GLN A 1 402 ? 175.100 99.960 152.852 1.00 142.38 402 GLN A C 1
ATOM 2892 O O . GLN A 1 402 ? 174.618 99.696 151.747 1.00 142.38 402 GLN A O 1
ATOM 2898 N N . ASN A 1 403 ? 176.411 100.077 153.070 1.00 142.71 403 ASN A N 1
ATOM 2899 C CA . ASN A 1 403 ? 177.428 99.835 152.045 1.00 142.71 403 ASN A CA 1
ATOM 2900 C C . ASN A 1 403 ? 177.196 100.674 150.794 1.00 142.71 403 ASN A C 1
ATOM 2901 O O . ASN A 1 403 ? 177.519 100.251 149.683 1.00 142.71 403 ASN A O 1
ATOM 2906 N N . GLU A 1 404 ? 176.632 101.861 150.960 1.00 141.02 404 GLU A N 1
ATOM 2907 C CA . GLU A 1 404 ? 176.468 102.777 149.846 1.00 141.02 404 GLU A CA 1
ATOM 2908 C C . GLU A 1 404 ? 177.642 103.746 149.798 1.00 141.02 404 GLU A C 1
ATOM 2909 O O . GLU A 1 404 ? 178.305 104.006 150.803 1.00 141.02 404 GLU A O 1
ATOM 2915 N N . ALA A 1 405 ? 177.901 104.267 148.611 1.00 144.01 405 ALA A N 1
ATOM 2916 C CA . ALA A 1 405 ? 178.904 105.306 148.473 1.00 144.01 405 ALA A CA 1
ATOM 2917 C C . ALA A 1 405 ? 178.447 106.552 149.222 1.00 144.01 405 ALA A C 1
ATOM 2918 O O . ALA A 1 405 ? 177.439 107.163 148.842 1.00 144.01 405 ALA A O 1
ATOM 2920 N N . PRO A 1 406 ? 179.142 106.957 150.278 1.00 146.46 406 PRO A N 1
ATOM 2921 C CA . PRO A 1 406 ? 178.686 108.112 151.058 1.00 146.46 406 PRO A CA 1
ATOM 2922 C C . PRO A 1 406 ? 178.738 109.398 150.257 1.00 146.46 406 PRO A C 1
ATOM 2923 O O . PRO A 1 406 ? 179.802 109.807 149.785 1.00 146.46 406 PRO A O 1
ATOM 2927 N N . THR A 1 407 ? 177.586 110.039 150.095 1.00 144.95 407 THR A N 1
ATOM 2928 C CA . THR A 1 407 ? 177.498 111.279 149.341 1.00 144.95 407 THR A CA 1
ATOM 2929 C C . THR A 1 407 ? 176.757 112.394 150.055 1.00 144.95 407 THR A C 1
ATOM 2930 O O . THR A 1 407 ? 177.066 113.565 149.808 1.00 144.95 407 THR A O 1
ATOM 2934 N N . ASP A 1 408 ? 175.790 112.085 150.912 1.00 140.56 408 ASP A N 1
ATOM 2935 C CA . ASP A 1 408 ? 175.018 113.089 151.623 1.00 140.56 408 ASP A CA 1
ATOM 2936 C C . ASP A 1 408 ? 175.067 112.800 153.113 1.00 140.56 408 ASP A C 1
ATOM 2937 O O . ASP A 1 408 ? 175.518 111.739 153.548 1.00 140.56 408 ASP A O 1
ATOM 2942 N N . PHE A 1 409 ? 174.587 113.758 153.892 1.00 137.69 409 PHE A N 1
ATOM 2943 C CA . PHE A 1 409 ? 174.305 113.554 155.303 1.00 137.69 409 PHE A CA 1
ATOM 2944 C C . PHE A 1 409 ? 173.113 114.420 155.671 1.00 137.69 409 PHE A C 1
ATOM 2945 O O . PHE A 1 409 ? 173.016 115.573 155.242 1.00 137.69 409 PHE A O 1
ATOM 2953 N N . TYR A 1 410 ? 172.203 113.856 156.451 1.00 130.95 410 TYR A N 1
ATOM 2954 C CA . TYR A 1 410 ? 170.924 114.483 156.722 1.00 130.95 410 TYR A CA 1
ATOM 2955 C C . TYR A 1 410 ? 170.853 114.943 158.170 1.00 130.95 410 TYR A C 1
ATOM 2956 O O . TYR A 1 410 ? 171.622 114.501 159.025 1.00 130.95 410 TYR A O 1
ATOM 2965 N N . ILE A 1 411 ? 169.904 115.834 158.438 1.00 127.93 411 ILE A N 1
ATOM 2966 C CA . ILE A 1 411 ? 169.617 116.296 159.787 1.00 127.93 411 ILE A CA 1
ATOM 2967 C C . ILE A 1 411 ? 168.114 116.228 159.996 1.00 127.93 411 ILE A C 1
ATOM 2968 O O . ILE A 1 411 ? 167.349 116.778 159.198 1.00 127.93 411 ILE A O 1
ATOM 2973 N N . LEU A 1 412 ? 167.695 115.539 161.052 1.00 126.48 412 LEU A N 1
ATOM 2974 C CA . LEU A 1 412 ? 166.281 115.336 161.323 1.00 126.48 412 LEU A CA 1
ATOM 2975 C C . LEU A 1 412 ? 165.670 116.569 161.969 1.00 126.48 412 LEU A C 1
ATOM 2976 O O . LEU A 1 412 ? 166.262 117.192 162.852 1.00 126.48 412 LEU A O 1
ATOM 2981 N N . VAL A 1 413 ? 164.461 116.910 161.534 1.00 123.18 413 VAL A N 1
ATOM 2982 C CA . VAL A 1 413 ? 163.754 118.040 162.119 1.00 123.18 413 VAL A CA 1
ATOM 2983 C C . VAL A 1 413 ? 162.368 117.595 162.573 1.00 123.18 413 VAL A C 1
ATOM 2984 O O . VAL A 1 413 ? 161.793 118.171 163.502 1.00 123.18 413 VAL A O 1
ATOM 2988 N N . ASN A 1 414 ? 161.837 116.546 161.952 1.00 121.67 414 ASN A N 1
ATOM 2989 C CA . ASN A 1 414 ? 160.569 115.958 162.357 1.00 121.67 414 ASN A CA 1
ATOM 2990 C C . ASN A 1 414 ? 160.742 114.455 162.474 1.00 121.67 414 ASN A C 1
ATOM 2991 O O . ASN A 1 414 ? 161.803 113.907 162.168 1.00 121.67 414 ASN A O 1
ATOM 2996 N N . GLY A 1 415 ? 159.682 113.787 162.906 1.00 121.37 415 GLY A N 1
ATOM 2997 C CA . GLY A 1 415 ? 159.626 112.343 162.914 1.00 121.37 415 GLY A CA 1
ATOM 2998 C C . GLY A 1 415 ? 160.769 111.670 163.657 1.00 121.37 415 GLY A C 1
ATOM 2999 O O . GLY A 1 415 ? 161.552 112.283 164.375 1.00 121.37 415 GLY A O 1
ATOM 3000 N N . THR A 1 416 ? 160.838 110.359 163.457 1.00 123.63 416 THR A N 1
ATOM 3001 C CA . THR A 1 416 ? 161.923 109.544 163.971 1.00 123.63 416 THR A CA 1
ATOM 3002 C C . THR A 1 416 ? 162.274 108.499 162.928 1.00 123.63 416 THR A C 1
ATOM 3003 O O . THR A 1 416 ? 161.620 108.382 161.890 1.00 123.63 416 THR A O 1
ATOM 3007 N N . ALA A 1 417 ? 163.311 107.724 163.218 1.00 129.64 417 ALA A N 1
ATOM 3008 C CA . ALA A 1 417 ? 163.767 106.707 162.287 1.00 129.64 417 ALA A CA 1
ATOM 3009 C C . ALA A 1 417 ? 164.659 105.730 163.029 1.00 129.64 417 ALA A C 1
ATOM 3010 O O . ALA A 1 417 ? 165.189 106.042 164.097 1.00 129.64 417 ALA A O 1
ATOM 3012 N N . ASP A 1 418 ? 164.815 104.546 162.451 1.00 136.79 418 ASP A N 1
ATOM 3013 C CA . ASP A 1 418 ? 165.591 103.477 163.054 1.00 136.79 418 ASP A CA 1
ATOM 3014 C C . ASP A 1 418 ? 166.856 103.231 162.249 1.00 136.79 418 ASP A C 1
ATOM 3015 O O . ASP A 1 418 ? 166.879 103.439 161.033 1.00 136.79 418 ASP A O 1
ATOM 3020 N N . LEU A 1 419 ? 167.905 102.785 162.931 1.00 139.95 419 LEU A N 1
ATOM 3021 C CA . LEU A 1 419 ? 169.163 102.422 162.285 1.00 139.95 419 LEU A CA 1
ATOM 3022 C C . LEU A 1 419 ? 169.255 100.903 162.290 1.00 139.95 419 LEU A C 1
ATOM 3023 O O . LEU A 1 419 ? 169.822 100.297 163.197 1.00 139.95 419 LEU A O 1
ATOM 3028 N N . VAL A 1 420 ? 168.685 100.285 161.267 1.00 143.54 420 VAL A N 1
ATOM 3029 C CA . VAL A 1 420 ? 168.776 98.842 161.139 1.00 143.54 420 VAL A CA 1
ATOM 3030 C C . VAL A 1 420 ? 170.048 98.480 160.382 1.00 143.54 420 VAL A C 1
ATOM 3031 O O . VAL A 1 420 ? 170.631 99.292 159.661 1.00 143.54 420 VAL A O 1
ATOM 3035 N N . ASP A 1 421 ? 170.483 97.239 160.557 1.00 149.76 421 ASP A N 1
ATOM 3036 C CA . ASP A 1 421 ? 171.611 96.717 159.804 1.00 149.76 421 ASP A CA 1
ATOM 3037 C C . ASP A 1 421 ? 171.287 95.310 159.341 1.00 149.76 421 ASP A C 1
ATOM 3038 O O . ASP A 1 421 ? 170.660 94.541 160.074 1.00 149.76 421 ASP A O 1
ATOM 3043 N N . VAL A 1 422 ? 171.713 94.983 158.126 1.00 155.07 422 VAL A N 1
ATOM 3044 C CA . VAL A 1 422 ? 171.495 93.667 157.546 1.00 155.07 422 VAL A CA 1
ATOM 3045 C C . VAL A 1 422 ? 172.846 92.984 157.369 1.00 155.07 422 VAL A C 1
ATOM 3046 O O . VAL A 1 422 ? 173.766 93.549 156.767 1.00 155.07 422 VAL A O 1
ATOM 3050 N N . ASP A 1 423 ? 172.980 91.795 157.952 1.00 163.80 423 ASP A N 1
ATOM 3051 C CA . ASP A 1 423 ? 174.173 90.963 157.779 1.00 163.80 423 ASP A CA 1
ATOM 3052 C C . ASP A 1 423 ? 173.711 89.511 157.902 1.00 163.80 423 ASP A C 1
ATOM 3053 O O . ASP A 1 423 ? 173.627 88.965 159.005 1.00 163.80 423 ASP A O 1
ATOM 3058 N N . THR A 1 424 ? 173.395 88.908 156.753 1.00 168.57 424 THR A N 1
ATOM 3059 C CA . THR A 1 424 ? 172.773 87.589 156.672 1.00 168.57 424 THR A CA 1
ATOM 3060 C C . THR A 1 424 ? 171.412 87.595 157.361 1.00 168.57 424 THR A C 1
ATOM 3061 O O . THR A 1 424 ? 170.774 86.547 157.501 1.00 168.57 424 THR A O 1
ATOM 3065 N N . GLY A 1 425 ? 170.962 88.771 157.793 1.00 162.00 425 GLY A N 1
ATOM 3066 C CA . GLY A 1 425 ? 169.714 88.903 158.512 1.00 162.00 425 GLY A CA 1
ATOM 3067 C C . GLY A 1 425 ? 169.311 90.345 158.740 1.00 162.00 425 GLY A C 1
ATOM 3068 O O . GLY A 1 425 ? 170.136 91.178 159.125 1.00 162.00 425 GLY A O 1
ATOM 3069 N N . THR A 1 426 ? 168.040 90.644 158.503 1.00 160.96 426 THR A N 1
ATOM 3070 C CA . THR A 1 426 ? 167.472 91.961 158.739 1.00 160.96 426 THR A CA 1
ATOM 3071 C C . THR A 1 426 ? 167.108 92.093 160.216 1.00 160.96 426 THR A C 1
ATOM 3072 O O . THR A 1 426 ? 167.643 91.383 161.071 1.00 160.96 426 THR A O 1
ATOM 3076 N N . GLU A 1 427 ? 166.261 93.078 160.528 1.00 160.81 427 GLU A N 1
ATOM 3077 C CA . GLU A 1 427 ? 165.584 93.237 161.815 1.00 160.81 427 GLU A CA 1
ATOM 3078 C C . GLU A 1 427 ? 166.567 93.508 162.948 1.00 160.81 427 GLU A C 1
ATOM 3079 O O . GLU A 1 427 ? 166.193 93.479 164.125 1.00 160.81 427 GLU A O 1
ATOM 3085 N N . SER A 1 428 ? 167.810 93.820 162.609 1.00 152.51 428 SER A N 1
ATOM 3086 C CA . SER A 1 428 ? 168.817 94.141 163.615 1.00 152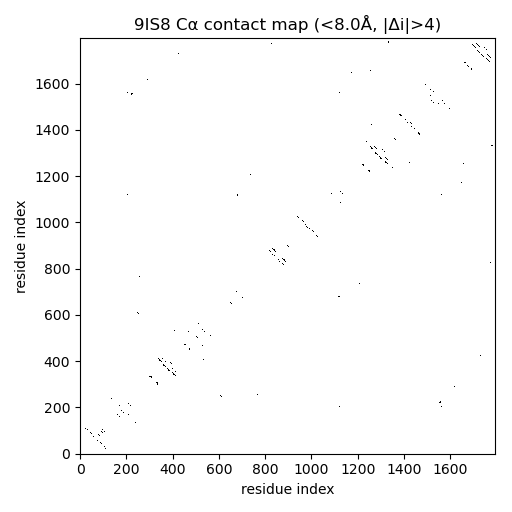.51 428 SER A CA 1
ATOM 3087 C C . SER A 1 428 ? 168.788 95.635 163.936 1.00 152.51 428 SER A C 1
ATOM 3088 O O . SER A 1 428 ? 169.690 96.398 163.593 1.00 152.51 428 SER A O 1
ATOM 3091 N N . ILE A 1 429 ? 167.704 96.047 164.593 1.00 147.30 429 ILE A N 1
ATOM 3092 C CA . ILE A 1 429 ? 167.591 97.423 165.058 1.00 147.30 429 ILE A CA 1
ATOM 3093 C C . ILE A 1 429 ? 168.692 97.673 166.075 1.00 147.30 429 ILE A C 1
ATOM 3094 O O . ILE A 1 429 ? 168.826 96.937 167.060 1.00 147.30 429 ILE A O 1
ATOM 3099 N N . VAL A 1 430 ? 169.500 98.701 165.836 1.00 146.42 430 VAL A N 1
ATOM 3100 C CA . VAL A 1 430 ? 170.621 98.976 166.724 1.00 146.42 430 VAL A CA 1
ATOM 3101 C C . VAL A 1 430 ? 170.297 100.186 167.587 1.00 146.42 430 VAL A C 1
ATOM 3102 O O . VAL A 1 430 ? 170.769 100.292 168.724 1.00 146.42 430 VAL A O 1
ATOM 3106 N N . ARG A 1 431 ? 169.474 101.093 167.064 1.00 143.26 431 ARG A N 1
ATOM 3107 C CA . ARG A 1 431 ? 169.192 102.351 167.734 1.00 143.26 431 ARG A CA 1
ATOM 3108 C C . ARG A 1 431 ? 168.119 103.087 166.947 1.00 143.26 431 ARG A C 1
ATOM 3109 O O . ARG A 1 431 ? 167.665 102.629 165.896 1.00 143.26 431 ARG A O 1
ATOM 3117 N N . GLU A 1 432 ? 167.716 104.241 167.467 1.00 140.02 432 GLU A N 1
ATOM 3118 C CA . GLU A 1 432 ? 166.781 105.123 166.793 1.00 140.02 432 GLU A CA 1
ATOM 3119 C C . GLU A 1 432 ? 167.269 106.554 166.939 1.00 140.02 432 GLU A C 1
ATOM 3120 O O . GLU A 1 432 ? 168.085 106.869 167.807 1.00 140.02 432 GLU A O 1
ATOM 3126 N N . VAL A 1 433 ? 166.761 107.423 166.075 1.00 132.17 433 VAL A N 1
ATOM 3127 C CA . VAL A 1 433 ? 167.098 108.838 166.105 1.00 132.17 433 VAL A CA 1
ATOM 3128 C C . VAL A 1 433 ? 165.813 109.630 166.261 1.00 132.17 433 VAL A C 1
ATOM 3129 O O . VAL A 1 433 ? 164.749 109.201 165.803 1.00 132.17 433 VAL A O 1
ATOM 3133 N N . LYS A 1 434 ? 165.908 110.776 166.913 1.00 129.48 434 LYS A N 1
ATOM 3134 C CA . LYS A 1 434 ? 164.775 111.657 167.122 1.00 129.48 434 LYS A CA 1
ATOM 3135 C C . LYS A 1 434 ? 165.024 112.966 166.390 1.00 129.48 434 LYS A C 1
ATOM 3136 O O . LYS A 1 434 ? 166.124 113.230 165.904 1.00 129.48 434 LYS A O 1
ATOM 3142 N N . ALA A 1 435 ? 163.982 113.789 166.311 1.00 129.61 435 ALA A N 1
ATOM 3143 C CA . ALA A 1 435 ? 164.101 115.078 165.648 1.00 129.61 435 ALA A CA 1
ATOM 3144 C C . ALA A 1 435 ? 165.174 115.914 166.329 1.00 129.61 435 ALA A C 1
ATOM 3145 O O . ALA A 1 435 ? 164.999 116.347 167.471 1.00 129.61 435 ALA A O 1
ATOM 3147 N N . GLY A 1 436 ? 166.286 116.142 165.642 1.00 133.68 436 GLY A N 1
ATOM 3148 C CA . GLY A 1 436 ? 167.361 116.904 166.234 1.00 133.68 436 GLY A CA 1
ATOM 3149 C C . GLY A 1 436 ? 168.728 116.279 166.086 1.00 133.68 436 GLY A C 1
ATOM 3150 O O . GLY A 1 436 ? 169.735 116.912 166.412 1.00 133.68 436 GLY A O 1
ATOM 3151 N N . ASP A 1 437 ? 168.791 115.041 165.611 1.00 135.25 437 ASP A N 1
ATOM 3152 C CA . ASP A 1 437 ? 170.088 114.409 165.457 1.00 135.25 437 ASP A CA 1
ATOM 3153 C C . ASP A 1 437 ? 170.486 114.333 163.987 1.00 135.25 437 ASP A C 1
ATOM 3154 O O . ASP A 1 437 ? 169.761 114.766 163.090 1.00 135.25 437 ASP A O 1
ATOM 3159 N N . ILE A 1 438 ? 171.663 113.766 163.749 1.00 136.84 438 ILE A N 1
ATOM 3160 C CA . ILE A 1 438 ? 172.314 113.792 162.446 1.00 136.84 438 ILE A CA 1
ATOM 3161 C C . ILE A 1 438 ? 172.679 112.367 162.054 1.00 136.84 438 ILE A C 1
ATOM 3162 O O . ILE A 1 438 ? 172.995 111.538 162.913 1.00 136.84 438 ILE A O 1
ATOM 3167 N N . ILE A 1 439 ? 172.615 112.077 160.755 1.00 137.50 439 ILE A N 1
ATOM 3168 C CA . ILE A 1 439 ? 172.829 110.730 160.250 1.00 137.50 439 ILE A CA 1
ATOM 3169 C C . ILE A 1 439 ? 173.810 110.767 159.090 1.00 137.50 439 ILE A C 1
ATOM 3170 O O . ILE A 1 439 ? 173.865 111.725 158.316 1.00 137.50 439 ILE A O 1
ATOM 3175 N N . GLY A 1 440 ? 174.582 109.691 158.970 1.00 147.69 440 GLY A N 1
ATOM 3176 C CA . GLY A 1 440 ? 175.543 109.585 157.892 1.00 147.69 440 GLY A CA 1
ATOM 3177 C C . GLY A 1 440 ? 176.682 110.571 157.959 1.00 147.69 440 GLY A C 1
ATOM 3178 O O . GLY A 1 440 ? 177.230 110.938 156.919 1.00 147.69 440 GLY A O 1
ATOM 3179 N N . GLU A 1 441 ? 177.055 111.020 159.155 1.00 152.52 441 GLU A N 1
ATOM 3180 C CA . GLU A 1 441 ? 178.118 112.009 159.259 1.00 152.52 441 GLU A CA 1
ATOM 3181 C C . GLU A 1 441 ? 179.497 111.369 159.195 1.00 152.52 441 GLU A C 1
ATOM 3182 O O . GLU A 1 441 ? 180.386 111.900 158.522 1.00 152.52 441 GLU A O 1
ATOM 3188 N N . ILE A 1 442 ? 179.695 110.229 159.853 1.00 152.02 442 ILE A N 1
ATOM 3189 C CA . ILE A 1 442 ? 181.026 109.637 159.899 1.00 152.02 442 ILE A CA 1
ATOM 3190 C C . ILE A 1 442 ? 181.335 108.940 158.582 1.00 152.02 442 ILE A C 1
ATOM 3191 O O . ILE A 1 442 ? 182.474 108.958 158.104 1.00 152.02 442 ILE A O 1
ATOM 3196 N N . GLY A 1 443 ? 180.319 108.339 157.962 1.00 152.07 443 GLY A N 1
ATOM 3197 C CA . GLY A 1 443 ? 180.495 107.802 156.629 1.00 152.07 443 GLY A CA 1
ATOM 3198 C C . GLY A 1 443 ? 180.930 108.841 155.621 1.00 152.07 443 GLY A C 1
ATOM 3199 O O . GLY A 1 443 ? 181.707 108.528 154.713 1.00 152.07 443 GLY A O 1
ATOM 3200 N N . VAL A 1 444 ? 180.460 110.076 155.769 1.00 149.82 444 VAL A N 1
ATOM 3201 C CA . VAL A 1 444 ? 180.850 111.136 154.850 1.00 149.82 444 VAL A CA 1
ATOM 3202 C C . VAL A 1 444 ? 182.229 111.670 155.199 1.00 149.82 444 VAL A C 1
ATOM 3203 O O . VAL A 1 444 ? 183.150 111.633 154.377 1.00 149.82 444 VAL A O 1
ATOM 3207 N N . LEU A 1 445 ? 182.399 112.165 156.422 1.00 150.64 445 LEU A N 1
ATOM 3208 C CA . LEU A 1 445 ? 183.665 112.777 156.803 1.00 150.64 445 LEU A CA 1
ATOM 3209 C C . LEU A 1 445 ? 184.802 111.775 156.939 1.00 150.64 445 LEU A C 1
ATOM 3210 O O . LEU A 1 445 ? 185.930 112.186 157.218 1.00 150.64 445 LEU A O 1
ATOM 3215 N N . CYS A 1 446 ? 184.543 110.483 156.749 1.00 154.42 446 CYS A N 1
ATOM 3216 C CA . CYS A 1 446 ? 185.612 109.501 156.674 1.00 154.42 446 CYS A CA 1
ATOM 3217 C C . CYS A 1 446 ? 185.671 108.783 155.336 1.00 154.42 446 CYS A C 1
ATOM 3218 O O . CYS A 1 446 ? 186.573 107.962 155.138 1.00 154.42 446 CYS A O 1
ATOM 3221 N N . TYR A 1 447 ? 184.740 109.060 154.423 1.00 154.25 447 TYR A N 1
ATOM 3222 C CA . TYR A 1 447 ? 184.728 108.495 153.075 1.00 154.25 447 TYR A CA 1
ATOM 3223 C C . TYR A 1 447 ? 184.707 106.971 153.085 1.00 154.25 447 TYR A C 1
ATOM 3224 O O . TYR A 1 447 ? 185.232 106.327 152.175 1.00 154.25 447 TYR A O 1
ATOM 3233 N N . ARG A 1 448 ? 184.103 106.385 154.104 1.00 153.05 448 ARG A N 1
ATOM 3234 C CA . ARG A 1 448 ? 183.840 104.961 154.137 1.00 153.05 448 ARG A CA 1
ATOM 3235 C C . ARG A 1 448 ? 182.364 104.711 153.874 1.00 153.05 448 ARG A C 1
ATOM 3236 O O . ARG A 1 448 ? 181.525 105.578 154.137 1.00 153.05 448 ARG A O 1
ATOM 3244 N N . PRO A 1 449 ? 182.007 103.545 153.336 1.00 148.99 449 PRO A N 1
ATOM 3245 C CA . PRO A 1 449 ? 180.600 103.283 153.024 1.00 148.99 449 PRO A CA 1
ATOM 3246 C C . PRO A 1 449 ? 179.725 103.402 154.261 1.00 148.99 449 PRO A C 1
ATOM 3247 O O . PRO A 1 449 ? 180.196 103.300 155.395 1.00 148.99 449 PRO A O 1
ATOM 3251 N N . GLN A 1 450 ? 178.437 103.631 154.025 1.00 146.37 450 GLN A N 1
ATOM 3252 C CA . GLN A 1 450 ? 177.506 103.847 155.121 1.00 146.37 450 GLN A CA 1
ATOM 3253 C C . GLN A 1 450 ? 177.485 102.644 156.051 1.00 146.37 450 GLN A C 1
ATOM 3254 O O . GLN A 1 450 ? 177.531 101.493 155.611 1.00 146.37 450 GLN A O 1
ATOM 3260 N N . LEU A 1 451 ? 177.412 102.921 157.350 1.00 144.65 451 LEU A N 1
ATOM 3261 C CA . LEU A 1 451 ? 177.495 101.864 158.349 1.00 144.65 451 LEU A CA 1
ATOM 3262 C C . LEU A 1 451 ? 176.134 101.234 158.607 1.00 144.65 451 LEU A C 1
ATOM 3263 O O . LEU A 1 451 ? 175.974 100.013 158.512 1.00 144.65 451 LEU A O 1
ATOM 3268 N N . PHE A 1 452 ? 175.144 102.049 158.942 1.00 143.42 452 PHE A N 1
ATOM 3269 C CA . PHE A 1 452 ? 173.803 101.566 159.221 1.00 143.42 452 PHE A CA 1
ATOM 3270 C C . PHE A 1 452 ? 172.817 102.133 158.211 1.00 143.42 452 PHE A C 1
ATOM 3271 O O . PHE A 1 452 ? 173.059 103.159 157.573 1.00 143.42 452 PHE A O 1
ATOM 3279 N N . THR A 1 453 ? 171.691 101.446 158.078 1.00 139.33 453 THR A N 1
ATOM 3280 C CA . THR A 1 453 ? 170.658 101.801 157.118 1.00 139.33 453 THR A CA 1
ATOM 3281 C C . THR A 1 453 ? 169.498 102.443 157.859 1.00 139.33 453 THR A C 1
ATOM 3282 O O . THR A 1 453 ? 168.973 101.865 158.815 1.00 139.33 453 THR A O 1
ATOM 3286 N N . VAL A 1 454 ? 169.103 103.629 157.420 1.00 134.18 454 VAL A N 1
ATOM 3287 C CA . VAL A 1 454 ? 168.063 104.399 158.086 1.00 134.18 454 VAL A CA 1
ATOM 3288 C C . VAL A 1 454 ? 166.775 104.285 157.290 1.00 134.18 454 VAL A C 1
ATOM 3289 O O . VAL A 1 454 ? 166.761 104.509 156.076 1.00 134.18 454 VAL A O 1
ATOM 3293 N N . ARG A 1 455 ? 165.691 103.937 157.972 1.00 131.46 455 ARG A N 1
ATOM 3294 C CA . ARG A 1 455 ? 164.375 103.895 157.361 1.00 131.46 455 ARG A CA 1
ATOM 3295 C C . ARG A 1 455 ? 163.416 104.697 158.224 1.00 131.46 455 ARG A C 1
ATOM 3296 O O . ARG A 1 455 ? 163.424 104.579 159.451 1.00 131.46 455 ARG A O 1
ATOM 3304 N N . THR A 1 456 ? 162.612 105.531 157.577 1.00 125.41 456 THR A N 1
ATOM 3305 C CA . THR A 1 456 ? 161.666 106.358 158.298 1.00 125.41 456 THR A CA 1
ATOM 3306 C C . THR A 1 456 ? 160.651 105.493 159.035 1.00 125.41 456 THR A C 1
ATOM 3307 O O . THR A 1 456 ? 160.326 104.379 158.621 1.00 125.41 456 THR A O 1
ATOM 3311 N N . LYS A 1 457 ? 160.155 106.020 160.153 1.00 121.32 457 LYS A N 1
ATOM 3312 C CA . LYS A 1 457 ? 159.059 105.400 160.878 1.00 121.32 457 LYS A CA 1
ATOM 3313 C C . LYS A 1 457 ? 157.803 106.247 160.907 1.00 121.32 457 LYS A C 1
ATOM 3314 O O . LYS A 1 457 ? 156.761 105.757 161.347 1.00 121.32 457 LYS A O 1
ATOM 3320 N N . ARG A 1 458 ? 157.866 107.415 160.353 1.00 118.82 458 ARG A N 1
ATOM 3321 C CA . ARG A 1 458 ? 156.719 108.298 160.289 1.00 118.82 458 ARG A CA 1
ATOM 3322 C C . ARG A 1 458 ? 156.849 109.139 159.037 1.00 118.82 458 ARG A C 1
ATOM 3323 O O . ARG A 1 458 ? 157.444 108.753 158.168 1.00 118.82 458 ARG A O 1
ATOM 3331 N N . LEU A 1 459 ? 156.095 110.207 158.915 1.00 116.35 459 LEU A N 1
ATOM 3332 C CA . LEU A 1 459 ? 156.326 111.191 157.866 1.00 116.35 459 LEU A CA 1
ATOM 3333 C C . LEU A 1 459 ? 157.481 112.062 158.336 1.00 116.35 459 LEU A C 1
ATOM 3334 O O . LEU A 1 459 ? 157.303 113.030 159.072 1.00 116.35 459 LEU A O 1
ATOM 3339 N N . CYS A 1 460 ? 158.690 111.693 157.935 1.00 118.61 460 CYS A N 1
ATOM 3340 C CA . CYS A 1 460 ? 159.862 112.439 158.348 1.00 118.61 460 CYS A CA 1
ATOM 3341 C C . CYS A 1 460 ? 160.089 113.633 157.432 1.00 118.61 460 CYS A C 1
ATOM 3342 O O . CYS A 1 460 ? 159.572 113.704 156.317 1.00 118.61 460 CYS A O 1
ATOM 3345 N N . GLN A 1 461 ? 160.870 114.585 157.929 1.00 118.91 461 GLN A N 1
ATOM 3346 C CA . GLN A 1 461 ? 161.370 115.700 157.136 1.00 118.91 461 GLN A CA 1
ATOM 3347 C C . GLN A 1 461 ? 162.829 115.891 157.500 1.00 118.91 461 GLN A C 1
ATOM 3348 O O . GLN A 1 461 ? 163.170 115.928 158.685 1.00 118.91 461 GLN A O 1
ATOM 3354 N N . LEU A 1 462 ? 163.688 115.996 156.497 1.00 123.20 462 LEU A N 1
ATOM 3355 C CA . LEU A 1 462 ? 165.119 116.068 156.730 1.00 123.20 462 LEU A CA 1
ATOM 3356 C C . LEU A 1 462 ? 165.716 117.286 156.045 1.00 123.20 462 LEU A C 1
ATOM 3357 O O . LEU A 1 462 ? 165.165 117.813 155.077 1.00 123.20 462 LEU A O 1
ATOM 3362 N N . LEU A 1 463 ? 166.848 117.732 156.571 1.00 129.28 463 LEU A N 1
ATOM 3363 C CA . LEU A 1 463 ? 167.663 118.742 155.919 1.00 129.28 463 LEU A CA 1
ATOM 3364 C C . LEU A 1 463 ? 168.850 118.038 155.281 1.00 129.28 463 LEU A C 1
ATOM 3365 O O . LEU A 1 463 ? 169.530 117.246 155.940 1.00 129.28 463 LEU A O 1
ATOM 3370 N N . ARG A 1 464 ? 169.095 118.316 154.007 1.00 133.60 464 ARG A N 1
ATOM 3371 C CA . ARG A 1 464 ? 170.079 117.582 153.229 1.00 133.60 464 ARG A CA 1
ATOM 3372 C C . ARG A 1 464 ? 171.262 118.471 152.886 1.00 133.60 464 ARG A C 1
ATOM 3373 O O . ARG A 1 464 ? 171.101 119.668 152.633 1.00 133.60 464 ARG A O 1
ATOM 3381 N N . MET A 1 465 ? 172.448 117.877 152.880 1.00 141.68 465 MET A N 1
ATOM 3382 C CA . MET A 1 465 ? 173.648 118.529 152.383 1.00 141.68 465 MET A CA 1
ATOM 3383 C C . MET A 1 465 ? 174.588 117.465 151.846 1.00 141.68 465 MET A C 1
ATOM 3384 O O . MET A 1 465 ? 175.007 116.573 152.589 1.00 141.68 465 MET A O 1
ATOM 3389 N N . ASN A 1 466 ? 174.915 117.557 150.561 1.00 143.77 466 ASN A N 1
ATOM 3390 C CA . ASN A 1 466 ? 175.776 116.573 149.924 1.00 143.77 466 ASN A CA 1
ATOM 3391 C C . ASN A 1 466 ? 177.215 116.796 150.378 1.00 143.77 466 ASN A C 1
ATOM 3392 O O . ASN A 1 466 ? 177.512 117.694 151.169 1.00 143.77 466 ASN A O 1
ATOM 3397 N N . ARG A 1 467 ? 178.136 115.984 149.867 1.00 147.24 467 ARG A N 1
ATOM 3398 C CA . ARG A 1 467 ? 179.490 115.996 150.401 1.00 147.24 467 ARG A CA 1
ATOM 3399 C C . ARG A 1 467 ? 180.310 117.154 149.847 1.00 147.24 467 ARG A C 1
ATOM 3400 O O . ARG A 1 467 ? 181.021 117.829 150.597 1.00 147.24 467 ARG A O 1
ATOM 3408 N N . THR A 1 468 ? 180.232 117.391 148.537 1.00 147.28 468 THR A N 1
ATOM 3409 C CA . THR A 1 468 ? 181.108 118.378 147.912 1.00 147.28 468 THR A CA 1
ATOM 3410 C C . THR A 1 468 ? 180.837 119.780 148.439 1.00 147.28 468 THR A C 1
ATOM 3411 O O . THR A 1 468 ? 181.773 120.545 148.701 1.00 147.28 468 THR A O 1
ATOM 3415 N N . THR A 1 469 ? 179.562 120.143 148.575 1.00 146.98 469 THR A N 1
ATOM 3416 C CA . THR A 1 469 ? 179.224 121.463 149.093 1.00 146.98 469 THR A CA 1
ATOM 3417 C C . THR A 1 469 ? 179.736 121.633 150.515 1.00 146.98 469 THR A C 1
ATOM 3418 O O . THR A 1 469 ? 180.316 122.668 150.861 1.00 146.98 469 THR A O 1
ATOM 3422 N N . PHE A 1 470 ? 179.543 120.617 151.354 1.00 149.91 470 PHE A N 1
ATOM 3423 C CA . PHE A 1 470 ? 180.037 120.710 152.721 1.00 149.91 470 PHE A CA 1
ATOM 3424 C C . PHE A 1 470 ? 181.550 120.834 152.747 1.00 149.91 470 PHE A C 1
ATOM 3425 O O . PHE A 1 470 ? 182.106 121.567 153.570 1.00 149.91 470 PHE A O 1
ATOM 3433 N N . LEU A 1 471 ? 182.237 120.126 151.853 1.00 151.77 471 LEU A N 1
ATOM 3434 C CA . LEU A 1 471 ? 183.694 120.163 151.852 1.00 151.77 471 LEU A CA 1
ATOM 3435 C C . LEU A 1 471 ? 184.209 121.529 151.420 1.00 151.77 471 LEU A C 1
ATOM 3436 O O . LEU A 1 471 ? 185.100 122.100 152.057 1.00 151.77 471 LEU A O 1
ATOM 3441 N N . ASN A 1 472 ? 183.662 122.079 150.336 1.00 152.50 472 ASN A N 1
ATOM 3442 C CA . ASN A 1 472 ? 184.175 123.368 149.891 1.00 152.50 472 ASN A CA 1
ATOM 3443 C C . ASN A 1 472 ? 183.730 124.501 150.806 1.00 152.50 472 ASN A C 1
ATOM 3444 O O . ASN A 1 472 ? 184.406 125.533 150.861 1.00 152.50 472 ASN A O 1
ATOM 3449 N N . ILE A 1 473 ? 182.622 124.340 151.532 1.00 154.17 473 ILE A N 1
ATOM 3450 C CA . ILE A 1 473 ? 182.228 125.340 152.518 1.00 154.17 473 ILE A CA 1
ATOM 3451 C C . ILE A 1 473 ? 182.976 125.177 153.838 1.00 154.17 473 ILE A C 1
ATOM 3452 O O . ILE A 1 473 ? 183.041 126.137 154.620 1.00 154.17 473 ILE A O 1
ATOM 3457 N N . ILE A 1 474 ? 183.547 124.001 154.107 1.00 160.11 474 ILE A N 1
ATOM 3458 C CA . ILE A 1 474 ? 184.375 123.826 155.297 1.00 160.11 474 ILE A CA 1
ATOM 3459 C C . ILE A 1 474 ? 185.817 124.221 155.042 1.00 160.11 474 ILE A C 1
ATOM 3460 O O . ILE A 1 474 ? 186.647 124.139 155.956 1.00 160.11 474 ILE A O 1
ATOM 3465 N N . GLN A 1 475 ? 186.134 124.682 153.834 1.00 164.71 475 GLN A N 1
ATOM 3466 C CA . GLN A 1 475 ? 187.489 125.080 153.485 1.00 164.71 475 GLN A CA 1
ATOM 3467 C C . GLN A 1 475 ? 187.864 126.442 154.046 1.00 164.71 475 GLN A C 1
ATOM 3468 O O . GLN A 1 475 ? 188.834 127.052 153.585 1.00 164.71 475 GLN A O 1
ATOM 3474 N N . ALA A 1 476 ? 187.107 126.921 155.028 1.00 172.83 476 ALA A N 1
ATOM 3475 C CA . ALA A 1 476 ? 187.445 128.112 155.793 1.00 172.83 476 ALA A CA 1
ATOM 3476 C C . ALA A 1 476 ? 188.511 127.761 156.821 1.00 172.83 476 ALA A C 1
ATOM 3477 O O . ALA A 1 476 ? 189.188 126.735 156.695 1.00 172.83 476 ALA A O 1
ATOM 3479 N N . ASN A 1 477 ? 188.683 128.614 157.826 1.00 178.59 477 ASN A N 1
ATOM 3480 C CA . ASN A 1 477 ? 189.710 128.432 158.845 1.00 178.59 477 ASN A CA 1
ATOM 3481 C C . ASN A 1 477 ? 189.521 127.144 159.641 1.00 178.59 477 ASN A C 1
ATOM 3482 O O . ASN A 1 477 ? 188.587 126.375 159.394 1.00 178.59 477 ASN A O 1
ATOM 3487 N N . VAL A 1 478 ? 190.397 126.925 160.621 1.00 181.00 478 VAL A N 1
ATOM 3488 C CA . VAL A 1 478 ? 190.682 125.621 161.217 1.00 181.00 478 VAL A CA 1
ATOM 3489 C C . VAL A 1 478 ? 189.462 124.999 161.893 1.00 181.00 478 VAL A C 1
ATOM 3490 O O . VAL A 1 478 ? 189.559 123.916 162.481 1.00 181.00 478 VAL A O 1
ATOM 3494 N N . GLY A 1 479 ? 188.310 125.672 161.827 1.00 178.39 479 GLY A N 1
ATOM 3495 C CA . GLY A 1 479 ? 187.091 125.118 162.402 1.00 178.39 479 GLY A CA 1
ATOM 3496 C C . GLY A 1 479 ? 186.868 123.646 162.100 1.00 178.39 479 GLY A C 1
ATOM 3497 O O . GLY A 1 479 ? 186.201 122.944 162.868 1.00 178.39 479 GLY A O 1
ATOM 3498 N N . ASP A 1 480 ? 187.427 123.151 160.993 1.00 178.50 480 ASP A N 1
ATOM 3499 C CA . ASP A 1 480 ? 187.377 121.721 160.715 1.00 178.50 480 ASP A CA 1
ATOM 3500 C C . ASP A 1 480 ? 188.085 120.930 161.811 1.00 178.50 480 ASP A C 1
ATOM 3501 O O . ASP A 1 480 ? 187.735 119.779 162.094 1.00 178.50 480 ASP A O 1
ATOM 3506 N N . GLY A 1 481 ? 189.085 121.542 162.445 1.00 176.79 481 GLY A N 1
ATOM 3507 C CA . GLY A 1 481 ? 189.700 120.916 163.602 1.00 176.79 481 GLY A CA 1
ATOM 3508 C C . GLY A 1 481 ? 188.720 120.713 164.739 1.00 176.79 481 GLY A C 1
ATOM 3509 O O . GLY A 1 481 ? 188.667 119.640 165.343 1.00 176.79 481 GLY A O 1
ATOM 3510 N N . THR A 1 482 ? 187.933 121.744 165.051 1.00 175.92 482 THR A N 1
ATOM 3511 C CA . THR A 1 482 ? 186.892 121.595 166.062 1.00 175.92 482 THR A CA 1
ATOM 3512 C C . THR A 1 482 ? 185.898 120.518 165.654 1.00 175.92 482 THR A C 1
ATOM 3513 O O . THR A 1 482 ? 185.457 119.711 166.481 1.00 175.92 482 THR A O 1
ATOM 3517 N N . ILE A 1 483 ? 185.539 120.497 164.370 1.00 172.67 483 ILE A N 1
ATOM 3518 C CA . ILE A 1 483 ? 184.583 119.508 163.875 1.00 172.67 483 ILE A CA 1
ATOM 3519 C C . ILE A 1 483 ? 185.109 118.098 164.119 1.00 172.67 483 ILE A C 1
ATOM 3520 O O . ILE A 1 483 ? 184.400 117.223 164.637 1.00 172.67 483 ILE A O 1
ATOM 3525 N N . ILE A 1 484 ? 186.372 117.863 163.763 1.00 173.38 484 ILE A N 1
ATOM 3526 C CA . ILE A 1 484 ? 186.916 116.517 163.874 1.00 173.38 484 ILE A CA 1
ATOM 3527 C C . ILE A 1 484 ? 187.106 116.144 165.339 1.00 173.38 484 ILE A C 1
ATOM 3528 O O . ILE A 1 484 ? 186.880 114.995 165.736 1.00 173.38 484 ILE A O 1
ATOM 3533 N N . MET A 1 485 ? 187.484 117.114 166.172 1.00 174.84 485 MET A N 1
ATOM 3534 C CA . MET A 1 485 ? 187.589 116.866 167.604 1.00 174.84 485 MET A CA 1
ATOM 3535 C C . MET A 1 485 ? 186.245 116.417 168.167 1.00 174.84 485 MET A C 1
ATOM 3536 O O . MET A 1 485 ? 186.163 115.447 168.935 1.00 174.84 485 MET A O 1
ATOM 3541 N N . ASN A 1 486 ? 185.178 117.114 167.777 1.00 171.46 486 ASN A N 1
ATOM 3542 C CA . ASN A 1 486 ? 183.838 116.736 168.206 1.00 171.46 486 ASN A CA 1
ATOM 3543 C C . ASN A 1 486 ? 183.507 115.316 167.774 1.00 171.46 486 ASN A C 1
ATOM 3544 O O . ASN A 1 486 ? 183.061 114.496 168.585 1.00 171.46 486 ASN A O 1
ATOM 3549 N N . ASN A 1 487 ? 183.733 114.998 166.497 1.00 171.27 487 ASN A N 1
ATOM 3550 C CA . ASN A 1 487 ? 183.285 113.696 166.011 1.00 171.27 487 ASN A CA 1
ATOM 3551 C C . ASN A 1 487 ? 184.089 112.569 166.647 1.00 171.27 487 ASN A C 1
ATOM 3552 O O . ASN A 1 487 ? 183.560 111.473 166.866 1.00 171.27 487 ASN A O 1
ATOM 3557 N N . LEU A 1 488 ? 185.369 112.808 166.954 1.00 170.84 488 LEU A N 1
ATOM 3558 C CA . LEU A 1 488 ? 186.122 111.771 167.653 1.00 170.84 488 LEU A CA 1
ATOM 3559 C C . LEU A 1 488 ? 185.666 111.606 169.092 1.00 170.84 488 LEU A C 1
ATOM 3560 O O . LEU A 1 488 ? 185.505 110.472 169.556 1.00 170.84 488 LEU A O 1
ATOM 3565 N N . LEU A 1 489 ? 185.446 112.700 169.821 1.00 168.41 489 LEU A N 1
ATOM 3566 C CA . LEU A 1 489 ? 184.962 112.502 171.181 1.00 168.41 489 LEU A CA 1
ATOM 3567 C C . LEU A 1 489 ? 183.527 111.994 171.213 1.00 168.41 489 LEU A C 1
ATOM 3568 O O . LEU A 1 489 ? 183.062 111.565 172.275 1.00 168.41 489 LEU A O 1
ATOM 3573 N N . GLN A 1 490 ? 182.829 112.008 170.075 1.00 166.64 490 GLN A N 1
ATOM 3574 C CA . GLN A 1 490 ? 181.419 111.632 170.049 1.00 166.64 490 GLN A CA 1
ATOM 3575 C C . GLN A 1 490 ? 181.220 110.169 170.426 1.00 166.64 490 GLN A C 1
ATOM 3576 O O . GLN A 1 490 ? 180.415 109.851 171.309 1.00 166.64 490 GLN A O 1
ATOM 3582 N N . HIS A 1 491 ? 181.941 109.260 169.768 1.00 166.91 491 HIS A N 1
ATOM 3583 C CA . HIS A 1 491 ? 181.722 107.836 169.995 1.00 166.91 491 HIS A CA 1
ATOM 3584 C C . HIS A 1 491 ? 182.206 107.371 171.360 1.00 166.91 491 HIS A C 1
ATOM 3585 O O . HIS A 1 491 ? 181.994 106.204 171.708 1.00 166.91 491 HIS A O 1
ATOM 3592 N N . LEU A 1 492 ? 182.841 108.241 172.134 1.00 164.39 492 LEU A N 1
ATOM 3593 C CA . LEU A 1 492 ? 183.350 107.865 173.443 1.00 164.39 492 LEU A CA 1
ATOM 3594 C C . LEU A 1 492 ? 182.576 108.574 174.545 1.00 164.39 492 LEU A C 1
ATOM 3595 O O . LEU A 1 492 ? 181.376 108.810 174.416 1.00 164.39 492 LEU A O 1
ATOM 3600 N N . THR B 2 53 ? 152.273 96.965 150.295 1.00 139.72 53 THR B N 1
ATOM 3601 C CA . THR B 2 53 ? 152.662 98.129 151.135 1.00 139.72 53 THR B CA 1
ATOM 3602 C C . THR B 2 53 ? 152.422 99.423 150.348 1.00 139.72 53 THR B C 1
ATOM 3603 O O . THR B 2 53 ? 151.677 99.349 149.355 1.00 139.72 53 THR B O 1
ATOM 3607 N N . SER B 2 54 ? 152.985 100.535 150.848 1.00 137.94 54 SER B N 1
ATOM 3608 C CA . SER B 2 54 ? 153.006 101.933 150.321 1.00 137.94 54 SER B CA 1
ATOM 3609 C C . SER B 2 54 ? 151.821 102.782 150.787 1.00 137.94 54 SER B C 1
ATOM 3610 O O . SER B 2 54 ? 150.782 102.233 151.167 1.00 137.94 54 SER B O 1
ATOM 3613 N N . VAL B 2 55 ? 152.037 104.098 150.756 1.00 132.56 55 VAL B N 1
ATOM 3614 C CA . VAL B 2 55 ? 151.039 105.175 151.030 1.00 132.56 55 VAL B CA 1
ATOM 3615 C C . VAL B 2 55 ? 150.360 105.524 149.698 1.00 132.56 55 VAL B C 1
ATOM 3616 O O . VAL B 2 55 ? 149.414 106.308 149.694 1.00 132.56 55 VAL B O 1
ATOM 3620 N N . SER B 2 56 ? 150.875 104.982 148.595 1.00 127.92 56 SER B N 1
ATOM 3621 C CA . SER B 2 56 ? 150.296 105.210 147.257 1.00 127.92 56 SER B CA 1
ATOM 3622 C C . SER B 2 56 ? 149.044 104.359 147.167 1.00 127.92 56 SER B C 1
ATOM 3623 O O . SER B 2 56 ? 148.050 104.882 146.677 1.00 127.92 56 SER B O 1
ATOM 3626 N N . SER B 2 57 ? 149.111 103.101 147.620 1.00 125.63 57 SER B N 1
ATOM 3627 C CA . SER B 2 57 ? 147.871 102.285 147.477 1.00 125.63 57 SER B CA 1
ATOM 3628 C C . SER B 2 57 ? 146.665 102.918 148.180 1.00 125.63 57 SER B C 1
ATOM 3629 O O . SER B 2 57 ? 145.668 103.200 147.499 1.00 125.63 57 SER B O 1
ATOM 3632 N N . SER B 2 58 ? 146.843 103.362 149.415 1.00 120.55 58 SER B N 1
ATOM 3633 C CA . SER B 2 58 ? 145.674 103.924 150.127 1.00 120.55 58 SER B CA 1
ATOM 3634 C C . SER B 2 58 ? 145.204 105.204 149.456 1.00 120.55 58 SER B C 1
ATOM 3635 O O . SER B 2 58 ? 144.017 105.397 149.325 1.00 120.55 58 SER B O 1
ATOM 3638 N N . LEU B 2 59 ? 146.117 105.973 148.887 1.00 121.67 59 LEU B N 1
ATOM 3639 C CA . LEU B 2 59 ? 145.674 107.279 148.343 1.00 121.67 59 LEU B CA 1
ATOM 3640 C C . LEU B 2 59 ? 145.550 107.307 146.819 1.00 121.67 59 LEU B C 1
ATOM 3641 O O . LEU B 2 59 ? 145.445 108.432 146.313 1.00 121.67 59 LEU B O 1
ATOM 3646 N N . LEU B 2 60 ? 145.565 106.183 146.099 1.00 115.25 60 LEU B N 1
ATOM 3647 C CA . LEU B 2 60 ? 145.490 106.423 144.637 1.00 115.25 60 LEU B CA 1
ATOM 3648 C C . LEU B 2 60 ? 144.397 105.666 143.895 1.00 115.25 60 LEU B C 1
ATOM 3649 O O . LEU B 2 60 ? 143.597 106.332 143.269 1.00 115.25 60 LEU B O 1
ATOM 3654 N N . PRO B 2 61 ? 144.298 104.332 143.916 1.00 110.65 61 PRO B N 1
ATOM 3655 C CA . PRO B 2 61 ? 143.259 103.695 143.143 1.00 110.65 61 PRO B CA 1
ATOM 3656 C C . PRO B 2 61 ? 141.966 104.092 143.855 1.00 110.65 61 PRO B C 1
ATOM 3657 O O . PRO B 2 61 ? 141.915 103.963 145.035 1.00 110.65 61 PRO B O 1
ATOM 3661 N N . ALA B 2 62 ? 140.962 104.549 143.120 1.00 102.23 62 ALA B N 1
ATOM 3662 C CA . ALA B 2 62 ? 139.714 104.964 143.785 1.00 102.23 62 ALA B CA 1
ATOM 3663 C C . ALA B 2 62 ? 139.048 103.775 144.466 1.00 102.23 62 ALA B C 1
ATOM 3664 O O . ALA B 2 62 ? 138.487 103.973 145.537 1.00 102.23 62 ALA B O 1
ATOM 3666 N N . PHE B 2 63 ? 139.084 102.594 143.862 1.00 102.73 63 PHE B N 1
ATOM 3667 C CA . PHE B 2 63 ? 138.381 101.452 144.490 1.00 102.73 63 PHE B CA 1
ATOM 3668 C C . PHE B 2 63 ? 139.338 100.535 145.234 1.00 102.73 63 PHE B C 1
ATOM 3669 O O . PHE B 2 63 ? 139.009 99.364 145.385 1.00 102.73 63 PHE B O 1
ATOM 3677 N N . GLY B 2 64 ? 140.543 100.995 145.558 1.00 108.47 64 GLY B N 1
ATOM 3678 C CA . GLY B 2 64 ? 141.486 100.166 146.273 1.00 108.47 64 GLY B CA 1
ATOM 3679 C C . GLY B 2 64 ? 142.145 99.136 145.383 1.00 108.47 64 GLY B C 1
ATOM 3680 O O . GLY B 2 64 ? 141.917 99.056 144.177 1.00 108.47 64 GLY B O 1
ATOM 3681 N N . THR B 2 65 ? 142.990 98.324 146.008 1.00 116.99 65 THR B N 1
ATOM 3682 C CA . THR B 2 65 ? 143.750 97.303 145.310 1.00 116.99 65 THR B CA 1
ATOM 3683 C C . THR B 2 65 ? 143.429 95.941 145.902 1.00 116.99 65 THR B C 1
ATOM 3684 O O . THR B 2 65 ? 142.827 95.827 146.970 1.00 116.99 65 THR B O 1
ATOM 3688 N N . PHE B 2 66 ? 143.856 94.936 145.173 1.00 126.57 66 PHE B N 1
ATOM 3689 C CA . PHE B 2 66 ? 143.729 93.517 145.543 1.00 126.57 66 PHE B CA 1
ATOM 3690 C C . PHE B 2 66 ? 144.672 93.258 146.707 1.00 126.57 66 PHE B C 1
ATOM 3691 O O . PHE B 2 66 ? 145.759 93.723 146.592 1.00 126.57 66 PHE B O 1
ATOM 3699 N N . ILE B 2 67 ? 144.239 92.693 147.832 1.00 128.29 67 ILE B N 1
ATOM 3700 C CA . ILE B 2 67 ? 145.138 92.296 148.907 1.00 128.29 67 ILE B CA 1
ATOM 3701 C C . ILE B 2 67 ? 145.550 90.849 148.677 1.00 128.29 67 ILE B C 1
ATOM 3702 O O . ILE B 2 67 ? 144.701 89.954 148.632 1.00 128.29 67 ILE B O 1
ATOM 3707 N N . GLU B 2 68 ? 146.853 90.617 148.532 1.00 140.36 68 GLU B N 1
ATOM 3708 C CA . GLU B 2 68 ? 147.362 89.262 148.398 1.00 140.36 68 GLU B CA 1
ATOM 3709 C C . GLU B 2 68 ? 147.540 88.646 149.786 1.00 140.36 68 GLU B C 1
ATOM 3710 O O . GLU B 2 68 ? 147.262 89.271 150.811 1.00 140.36 68 GLU B O 1
ATOM 3716 N N . ASP B 2 69 ? 148.025 87.408 149.824 1.00 141.61 69 ASP B N 1
ATOM 3717 C CA . ASP B 2 69 ? 147.886 86.587 151.019 1.00 141.61 69 ASP B CA 1
ATOM 3718 C C . ASP B 2 69 ? 148.818 86.981 152.158 1.00 141.61 69 ASP B C 1
ATOM 3719 O O . ASP B 2 69 ? 148.591 86.541 153.291 1.00 141.61 69 ASP B O 1
ATOM 3724 N N . ASP B 2 70 ? 149.846 87.785 151.911 1.00 144.12 70 ASP B N 1
ATOM 3725 C CA . ASP B 2 70 ? 150.837 88.072 152.940 1.00 144.12 70 ASP B CA 1
ATOM 3726 C C . ASP B 2 70 ? 151.245 89.540 152.963 1.00 144.12 70 ASP B C 1
ATOM 3727 O O . ASP B 2 70 ? 152.434 89.864 152.990 1.00 144.12 70 ASP B O 1
ATOM 3732 N N . ASN B 2 71 ? 150.282 90.447 152.937 1.00 139.23 71 ASN B N 1
ATOM 3733 C CA . ASN B 2 71 ? 150.629 91.861 153.033 1.00 139.23 71 ASN B CA 1
ATOM 3734 C C . ASN B 2 71 ? 151.234 92.156 154.401 1.00 139.23 71 ASN B C 1
ATOM 3735 O O . ASN B 2 71 ? 150.738 91.655 155.413 1.00 139.23 71 ASN B O 1
ATOM 3740 N N . PRO B 2 72 ? 152.302 92.954 154.469 1.00 137.32 72 PRO B N 1
ATOM 3741 C CA . PRO B 2 72 ? 152.936 93.231 155.765 1.00 137.32 72 PRO B CA 1
ATOM 3742 C C . PRO B 2 72 ? 152.081 94.063 156.701 1.00 137.32 72 PRO B C 1
ATOM 3743 O O . PRO B 2 72 ? 152.233 93.934 157.922 1.00 137.32 72 PRO B O 1
ATOM 3747 N N . SER B 2 73 ? 151.192 94.909 156.181 1.00 132.81 73 SER B N 1
ATOM 3748 C CA . SER B 2 73 ? 150.305 95.683 157.035 1.00 132.81 73 SER B CA 1
ATOM 3749 C C . SER B 2 73 ? 149.115 94.880 157.529 1.00 132.81 73 SER B C 1
ATOM 3750 O O . SER B 2 73 ? 148.502 95.268 158.529 1.00 132.81 73 SER B O 1
ATOM 3753 N N . SER B 2 74 ? 148.779 93.783 156.853 1.00 130.29 74 SER B N 1
ATOM 3754 C CA . SER B 2 74 ? 147.687 92.927 157.292 1.00 130.29 74 SER B CA 1
ATOM 3755 C C . SER B 2 74 ? 147.901 92.477 158.729 1.00 130.29 74 SER B C 1
ATOM 3756 O O . SER B 2 74 ? 149.030 92.238 159.163 1.00 130.29 74 SER B O 1
ATOM 3759 N N . LYS B 2 75 ? 146.805 92.356 159.466 1.00 123.93 75 LYS B N 1
ATOM 3760 C CA . LYS B 2 75 ? 146.858 92.027 160.881 1.00 123.93 75 LYS B CA 1
ATOM 3761 C C . LYS B 2 75 ? 145.707 91.089 161.195 1.00 123.93 75 LYS B C 1
ATOM 3762 O O . LYS B 2 75 ? 144.803 90.914 160.370 1.00 123.93 75 LYS B O 1
ATOM 3768 N N . PRO B 2 76 ? 145.716 90.451 162.365 1.00 122.92 76 PRO B N 1
ATOM 3769 C CA . PRO B 2 76 ? 144.568 89.623 162.753 1.00 122.92 76 PRO B CA 1
ATOM 3770 C C . PRO B 2 76 ? 143.409 90.490 163.222 1.00 122.92 76 PRO B C 1
ATOM 3771 O O . PRO B 2 76 ? 143.592 91.426 164.004 1.00 122.92 76 PRO B O 1
ATOM 3775 N N . PHE B 2 77 ? 142.212 90.173 162.728 1.00 117.78 77 PHE B N 1
ATOM 3776 C CA . PHE B 2 77 ? 140.987 90.871 163.110 1.00 117.78 77 PHE B CA 1
ATOM 3777 C C . PHE B 2 77 ? 141.064 92.354 162.760 1.00 117.78 77 PHE B C 1
ATOM 3778 O O . PHE B 2 77 ? 140.826 93.225 163.595 1.00 117.78 77 PHE B O 1
ATOM 3786 N N . ILE B 2 78 ? 141.398 92.629 161.504 1.00 111.18 78 ILE B N 1
ATOM 3787 C CA . ILE B 2 78 ? 141.436 93.984 160.967 1.00 111.18 78 ILE B CA 1
ATOM 3788 C C . ILE B 2 78 ? 141.220 93.877 159.467 1.00 111.18 78 ILE B C 1
ATOM 3789 O O . ILE B 2 78 ? 141.687 92.931 158.830 1.00 111.18 78 ILE B O 1
ATOM 3794 N N . VAL B 2 79 ? 140.495 94.838 158.906 1.00 107.79 79 VAL B N 1
ATOM 3795 C CA . VAL B 2 79 ? 140.396 94.989 157.461 1.00 107.79 79 VAL B CA 1
ATOM 3796 C C . VAL B 2 79 ? 140.934 96.367 157.110 1.00 107.79 79 VAL B C 1
ATOM 3797 O O . VAL B 2 79 ? 140.672 97.346 157.817 1.00 107.79 79 VAL B O 1
ATOM 3801 N N . LEU B 2 80 ? 141.717 96.437 156.042 1.00 108.19 80 LEU B N 1
ATOM 3802 C CA . LEU B 2 80 ? 142.408 97.666 155.690 1.00 108.19 80 LEU B CA 1
ATOM 3803 C C . LEU B 2 80 ? 141.500 98.536 154.840 1.00 108.19 80 LEU B C 1
ATOM 3804 O O . LEU B 2 80 ? 140.838 98.042 153.925 1.00 108.19 80 LEU B O 1
ATOM 3809 N N . HIS B 2 81 ? 141.485 99.833 155.131 1.00 107.83 81 HIS B N 1
ATOM 3810 C CA . HIS B 2 81 ? 140.554 100.731 154.467 1.00 107.83 81 HIS B CA 1
ATOM 3811 C C . HIS B 2 81 ? 140.790 100.824 152.969 1.00 107.83 81 HIS B C 1
ATOM 3812 O O . HIS B 2 81 ? 139.910 101.310 152.252 1.00 107.83 81 HIS B O 1
ATOM 3819 N N . PHE B 2 82 ? 141.941 100.375 152.474 1.00 107.20 82 PHE B N 1
ATOM 3820 C CA . PHE B 2 82 ? 142.233 100.413 151.048 1.00 107.20 82 PHE B CA 1
ATOM 3821 C C . PHE B 2 82 ? 142.040 99.066 150.371 1.00 107.20 82 PHE B C 1
ATOM 3822 O O . PHE B 2 82 ? 142.251 98.960 149.162 1.00 107.20 82 PHE B O 1
ATOM 3830 N N . ASP B 2 83 ? 141.660 98.039 151.122 1.00 104.77 83 ASP B N 1
ATOM 3831 C CA . ASP B 2 83 ? 141.382 96.740 150.535 1.00 104.77 83 ASP B CA 1
ATOM 3832 C C . ASP B 2 83 ? 140.304 96.862 149.468 1.00 104.77 83 ASP B C 1
ATOM 3833 O O . ASP B 2 83 ? 139.449 97.746 149.515 1.00 104.77 83 ASP B O 1
ATOM 3838 N N . ARG B 2 84 ? 140.340 96.061 148.414 1.00 105.04 84 ARG B N 1
ATOM 3839 C CA . ARG B 2 84 ? 139.168 96.099 147.508 1.00 105.04 84 ARG B CA 1
ATOM 3840 C C . ARG B 2 84 ? 137.942 95.542 148.235 1.00 105.04 84 ARG B C 1
ATOM 3841 O O . ARG B 2 84 ? 137.012 96.306 148.351 1.00 105.04 84 ARG B O 1
ATOM 3849 N N . ARG B 2 85 ? 137.974 94.321 148.786 1.00 102.25 85 ARG B N 1
ATOM 3850 C CA . ARG B 2 85 ? 136.735 93.766 149.303 1.00 102.25 85 ARG B CA 1
ATOM 3851 C C . ARG B 2 85 ? 136.111 94.625 150.388 1.00 102.25 85 ARG B C 1
ATOM 3852 O O . ARG B 2 85 ? 135.182 94.171 151.060 1.00 102.25 85 ARG B O 1
ATOM 3860 N N . TYR B 2 86 ? 136.615 95.832 150.598 1.00 94.59 86 TYR B N 1
ATOM 3861 C CA . TYR B 2 86 ? 135.960 96.811 151.445 1.00 94.59 86 TYR B CA 1
ATOM 3862 C C . TYR B 2 86 ? 135.497 98.021 150.659 1.00 94.59 86 TYR B C 1
ATOM 3863 O O . TYR B 2 86 ? 134.345 98.435 150.791 1.00 94.59 86 TYR B O 1
ATOM 3872 N N . ARG B 2 87 ? 136.362 98.587 149.825 1.00 96.41 87 ARG B N 1
ATOM 3873 C CA . ARG B 2 87 ? 135.954 99.695 148.977 1.00 96.41 87 ARG B CA 1
ATOM 3874 C C . ARG B 2 87 ? 134.952 99.286 147.914 1.00 96.41 87 ARG B C 1
ATOM 3875 O O . ARG B 2 87 ? 134.509 100.142 147.146 1.00 96.41 87 ARG B O 1
ATOM 3883 N N . LEU B 2 88 ? 134.595 98.007 147.841 1.00 92.06 88 LEU B N 1
ATOM 3884 C CA . LEU B 2 88 ? 133.441 97.582 147.069 1.00 92.06 88 LEU B CA 1
ATOM 3885 C C . LEU B 2 88 ? 132.191 97.482 147.919 1.00 92.06 88 LEU B C 1
ATOM 3886 O O . LEU B 2 88 ? 131.106 97.817 147.439 1.00 92.06 88 LEU B O 1
ATOM 3891 N N . TRP B 2 89 ? 132.323 97.038 149.164 1.00 84.70 89 TRP B N 1
ATOM 3892 C CA . TRP B 2 89 ? 131.212 97.096 150.100 1.00 84.70 89 TRP B CA 1
ATOM 3893 C C . TRP B 2 89 ? 130.757 98.526 150.321 1.00 84.70 89 TRP B C 1
ATOM 3894 O O . TRP B 2 89 ? 129.560 98.822 150.251 1.00 84.70 89 TRP B O 1
ATOM 3905 N N . GLU B 2 90 ? 131.690 99.428 150.565 1.00 85.93 90 GLU B N 1
ATOM 3906 C CA . GLU B 2 90 ? 131.325 100.805 150.824 1.00 85.93 90 GLU B CA 1
ATOM 3907 C C . GLU B 2 90 ? 130.895 101.547 149.567 1.00 85.93 90 GLU B C 1
ATOM 3908 O O . GLU B 2 90 ? 130.633 102.750 149.628 1.00 85.93 90 GLU B O 1
ATOM 3914 N N . LEU B 2 91 ? 130.800 100.857 148.435 1.00 81.67 91 LEU B N 1
ATOM 3915 C CA . LEU B 2 91 ? 130.097 101.356 147.262 1.00 81.67 91 LEU B CA 1
ATOM 3916 C C . LEU B 2 91 ? 128.690 100.800 147.173 1.00 81.67 91 LEU B C 1
ATOM 3917 O O . LEU B 2 91 ? 127.773 101.489 146.720 1.00 81.67 91 LEU B O 1
ATOM 3922 N N . PHE B 2 92 ? 128.511 99.552 147.588 1.00 78.83 92 PHE B N 1
ATOM 3923 C CA . PHE B 2 92 ? 127.177 99.024 147.814 1.00 78.83 92 PHE B CA 1
ATOM 3924 C C . PHE B 2 92 ? 126.411 99.915 148.778 1.00 78.83 92 PHE B C 1
ATOM 3925 O O . PHE B 2 92 ? 125.222 100.195 148.587 1.00 78.83 92 PHE B O 1
ATOM 3933 N N . LEU B 2 93 ? 127.094 100.402 149.812 1.00 77.96 93 LEU B N 1
ATOM 3934 C CA . LEU B 2 93 ? 126.449 101.341 150.720 1.00 77.96 93 LEU B CA 1
ATOM 3935 C C . LEU B 2 93 ? 126.070 102.636 150.019 1.00 77.96 93 LEU B C 1
ATOM 3936 O O . LEU B 2 93 ? 125.065 103.253 150.369 1.00 77.96 93 LEU B O 1
ATOM 3941 N N . VAL B 2 94 ? 126.842 103.066 149.025 1.00 76.93 94 VAL B N 1
ATOM 3942 C CA . VAL B 2 94 ? 126.475 104.285 148.313 1.00 76.93 94 VAL B CA 1
ATOM 3943 C C . VAL B 2 94 ? 125.265 104.042 147.426 1.00 76.93 94 VAL B C 1
ATOM 3944 O O . VAL B 2 94 ? 124.387 104.901 147.297 1.00 76.93 94 VAL B O 1
ATOM 3948 N N . ILE B 2 95 ? 125.202 102.876 146.789 1.00 75.21 95 ILE B N 1
ATOM 3949 C CA . ILE B 2 95 ? 123.992 102.495 146.076 1.00 75.21 95 ILE B CA 1
ATOM 3950 C C . ILE B 2 95 ? 122.780 102.489 146.985 1.00 75.21 95 ILE B C 1
ATOM 3951 O O . ILE B 2 95 ? 121.697 102.894 146.563 1.00 75.21 95 ILE B O 1
ATOM 3956 N N . LEU B 2 96 ? 122.940 102.074 148.233 1.00 73.51 96 LEU B N 1
ATOM 3957 C CA . LEU B 2 96 ? 121.833 102.149 149.176 1.00 73.51 96 LEU B CA 1
ATOM 3958 C C . LEU B 2 96 ? 121.526 103.577 149.600 1.00 73.51 96 LEU B C 1
ATOM 3959 O O . LEU B 2 96 ? 120.368 103.901 149.881 1.00 73.51 96 LEU B O 1
ATOM 3964 N N . VAL B 2 97 ? 122.543 104.432 149.667 1.00 72.79 97 VAL B N 1
ATOM 3965 C CA . VAL B 2 97 ? 122.320 105.842 149.963 1.00 72.79 97 VAL B CA 1
ATOM 3966 C C . VAL B 2 97 ? 121.494 106.484 148.865 1.00 72.79 97 VAL B C 1
ATOM 3967 O O . VAL B 2 97 ? 120.632 107.327 149.124 1.00 72.79 97 VAL B O 1
ATOM 3971 N N . GLY B 2 98 ? 121.756 106.108 147.620 1.00 72.54 98 GLY B N 1
ATOM 3972 C CA . GLY B 2 98 ? 120.979 106.645 146.518 1.00 72.54 98 GLY B CA 1
ATOM 3973 C C . GLY B 2 98 ? 119.502 106.341 146.639 1.00 72.54 98 GLY B C 1
ATOM 3974 O O . GLY B 2 98 ? 118.670 107.058 146.088 1.00 72.54 98 GLY B O 1
ATOM 3975 N N . TYR B 2 99 ? 119.155 105.279 147.355 1.00 73.27 99 TYR B N 1
ATOM 3976 C CA . TYR B 2 99 ? 117.757 104.976 147.602 1.00 73.27 99 TYR B CA 1
ATOM 3977 C C . TYR B 2 99 ? 117.241 105.661 148.851 1.00 73.27 99 TYR B C 1
ATOM 3978 O O . TYR B 2 99 ? 116.096 106.114 148.880 1.00 73.27 99 TYR B O 1
ATOM 3987 N N . SER B 2 100 ? 118.055 105.709 149.899 1.00 68.65 100 SER B N 1
ATOM 3988 C CA . SER B 2 100 ? 117.596 106.314 151.140 1.00 68.65 100 SER B CA 1
ATOM 3989 C C . SER B 2 100 ? 117.391 107.810 150.992 1.00 68.65 100 SER B C 1
ATOM 3990 O O . SER B 2 100 ? 116.460 108.363 151.582 1.00 68.65 100 SER B O 1
ATOM 3993 N N . ALA B 2 101 ? 118.235 108.477 150.209 1.00 68.68 101 ALA B N 1
ATOM 3994 C CA . ALA B 2 101 ? 118.037 109.896 149.942 1.00 68.68 101 ALA B CA 1
ATOM 3995 C C . ALA B 2 101 ? 116.698 110.148 149.273 1.00 68.68 101 ALA B C 1
ATOM 3996 O O . ALA B 2 101 ? 115.970 111.070 149.652 1.00 68.68 101 ALA B O 1
ATOM 3998 N N . TRP B 2 102 ? 116.359 109.346 148.269 1.00 63.14 102 TRP B N 1
ATOM 3999 C CA . TRP B 2 102 ? 115.060 109.462 147.626 1.00 63.14 102 TRP B CA 1
ATOM 4000 C C . TRP B 2 102 ? 113.935 109.209 148.620 1.00 63.14 102 TRP B C 1
ATOM 4001 O O . TRP B 2 102 ? 113.038 110.043 148.790 1.00 63.14 102 TRP B O 1
ATOM 4012 N N . ALA B 2 103 ? 113.979 108.068 149.305 1.00 66.55 103 ALA B N 1
ATOM 4013 C CA . ALA B 2 103 ? 112.871 107.657 150.155 1.00 66.55 103 ALA B CA 1
ATOM 4014 C C . ALA B 2 103 ? 112.632 108.589 151.327 1.00 66.55 103 ALA B C 1
ATOM 4015 O O . ALA B 2 103 ? 111.476 108.785 151.710 1.00 66.55 103 ALA B O 1
ATOM 4017 N N . SER B 2 104 ? 113.677 109.169 151.904 1.00 70.06 104 SER B N 1
ATOM 4018 C CA . SER B 2 104 ? 113.494 110.062 153.034 1.00 70.06 104 SER B CA 1
ATOM 4019 C C . SER B 2 104 ? 112.654 111.271 152.683 1.00 70.06 104 SER B C 1
ATOM 4020 O O . SER B 2 104 ? 111.680 111.559 153.380 1.00 70.06 104 SER B O 1
ATOM 4023 N N . LEU B 2 105 ? 113.003 111.981 151.614 1.00 66.19 105 LEU B N 1
ATOM 4024 C CA . LEU B 2 105 ? 112.167 113.075 151.143 1.00 66.19 105 LEU B CA 1
ATOM 4025 C C . LEU B 2 105 ? 110.792 112.586 150.730 1.00 66.19 105 LEU B C 1
ATOM 4026 O O . LEU B 2 105 ? 109.785 113.251 151.004 1.00 66.19 105 LEU B O 1
ATOM 4031 N N . PHE B 2 106 ? 110.733 111.441 150.052 1.00 67.17 106 PHE B N 1
ATOM 4032 C CA . PHE B 2 106 ? 109.454 110.970 149.551 1.00 67.17 106 PHE B CA 1
ATOM 4033 C C . PHE B 2 106 ? 108.454 110.784 150.676 1.00 67.17 106 PHE B C 1
ATOM 4034 O O . PHE B 2 106 ? 107.350 111.330 150.621 1.00 67.17 106 PHE B O 1
ATOM 4042 N N . GLU B 2 107 ? 108.806 110.021 151.709 1.00 78.30 107 GLU B N 1
ATOM 4043 C CA . GLU B 2 107 ? 107.795 109.775 152.730 1.00 78.30 107 GLU B CA 1
ATOM 4044 C C . GLU B 2 107 ? 107.730 110.902 153.745 1.00 78.30 107 GLU B C 1
ATOM 4045 O O . GLU B 2 107 ? 106.853 110.898 154.611 1.00 78.30 107 GLU B O 1
ATOM 4051 N N . LEU B 2 108 ? 108.631 111.874 153.660 1.00 75.67 108 LEU B N 1
ATOM 4052 C CA . LEU B 2 108 ? 108.393 113.123 154.372 1.00 75.67 108 LEU B CA 1
ATOM 4053 C C . LEU B 2 108 ? 107.233 113.876 153.753 1.00 75.67 108 LEU B C 1
ATOM 4054 O O . LEU B 2 108 ? 106.298 114.278 154.450 1.00 75.67 108 LEU B O 1
ATOM 4059 N N . ALA B 2 109 ? 107.280 114.072 152.441 1.00 69.86 109 ALA B N 1
ATOM 4060 C CA . ALA B 2 109 ? 106.251 114.860 151.782 1.00 69.86 109 ALA B CA 1
ATOM 4061 C C . ALA B 2 109 ? 104.934 114.112 151.671 1.00 69.86 109 ALA B C 1
ATOM 4062 O O . ALA B 2 109 ? 103.871 114.692 151.900 1.00 69.86 109 ALA B O 1
ATOM 4064 N N . PHE B 2 110 ? 104.973 112.834 151.317 1.00 69.67 110 PHE B N 1
ATOM 4065 C CA . PHE B 2 110 ? 103.773 112.151 150.869 1.00 69.67 110 PHE B CA 1
ATOM 4066 C C . PHE B 2 110 ? 103.044 111.388 151.956 1.00 69.67 110 PHE B C 1
ATOM 4067 O O . PHE B 2 110 ? 101.849 111.141 151.810 1.00 69.67 110 PHE B O 1
ATOM 4075 N N . GLU B 2 111 ? 103.726 110.978 153.018 1.00 86.74 111 GLU B N 1
ATOM 4076 C CA . GLU B 2 111 ? 103.067 110.715 154.292 1.00 86.74 111 GLU B CA 1
ATOM 4077 C C . GLU B 2 111 ? 102.097 109.543 154.235 1.00 86.74 111 GLU B C 1
ATOM 4078 O O . GLU B 2 111 ? 101.518 109.163 155.255 1.00 86.74 111 GLU B O 1
ATOM 4084 N N . LYS B 2 112 ? 101.914 108.955 153.059 1.00 91.55 112 LYS B N 1
ATOM 4085 C CA . LYS B 2 112 ? 101.184 107.705 152.940 1.00 91.55 112 LYS B CA 1
ATOM 4086 C C . LYS B 2 112 ? 102.011 106.623 152.275 1.00 91.55 112 LYS B C 1
ATOM 4087 O O . LYS B 2 112 ? 101.459 105.590 151.887 1.00 91.55 112 LYS B O 1
ATOM 4093 N N . ALA B 2 113 ? 103.311 106.836 152.118 1.00 100.37 113 ALA B N 1
ATOM 4094 C CA . ALA B 2 113 ? 104.213 105.763 151.740 1.00 100.37 113 ALA B CA 1
ATOM 4095 C C . ALA B 2 113 ? 104.500 104.819 152.896 1.00 100.37 113 ALA B C 1
ATOM 4096 O O . ALA B 2 113 ? 104.778 103.637 152.667 1.00 100.37 113 ALA B O 1
ATOM 4098 N N . ALA B 2 114 ? 104.437 105.320 154.131 1.00 104.11 114 ALA B N 1
ATOM 4099 C CA . ALA B 2 114 ? 104.744 104.499 155.297 1.00 104.11 114 ALA B CA 1
ATOM 4100 C C . ALA B 2 114 ? 103.866 103.258 155.349 1.00 104.11 114 ALA B C 1
ATOM 4101 O O . ALA B 2 114 ? 104.340 102.158 155.648 1.00 104.11 114 ALA B O 1
ATOM 4103 N N . GLU B 2 115 ? 102.581 103.409 155.047 1.00 107.61 115 GLU B N 1
ATOM 4104 C CA . GLU B 2 115 ? 101.636 102.302 155.163 1.00 107.61 115 GLU B CA 1
ATOM 4105 C C . GLU B 2 115 ? 101.779 101.377 153.954 1.00 107.61 115 GLU B C 1
ATOM 4106 O O . GLU B 2 115 ? 100.826 101.060 153.241 1.00 107.61 115 GLU B O 1
ATOM 4112 N N . GLY B 2 116 ? 103.006 100.913 153.742 1.00 100.57 116 GLY B N 1
ATOM 4113 C CA . GLY B 2 116 ? 103.257 100.053 152.606 1.00 100.57 116 GLY B CA 1
ATOM 4114 C C . GLY B 2 116 ? 104.621 99.402 152.577 1.00 100.57 116 GLY B C 1
ATOM 4115 O O . GLY B 2 116 ? 105.180 99.051 153.618 1.00 100.57 116 GLY B O 1
ATOM 4116 N N . ALA B 2 117 ? 105.168 99.243 151.374 1.00 95.33 117 ALA B N 1
ATOM 4117 C CA . ALA B 2 117 ? 106.414 98.511 151.214 1.00 95.33 117 ALA B CA 1
ATOM 4118 C C . ALA B 2 117 ? 107.624 99.338 151.607 1.00 95.33 117 ALA B C 1
ATOM 4119 O O . ALA B 2 117 ? 108.610 98.782 152.094 1.00 95.33 117 ALA B O 1
ATOM 4121 N N . LEU B 2 118 ? 107.585 100.650 151.393 1.00 91.94 118 LEU B N 1
ATOM 4122 C CA . LEU B 2 118 ? 108.744 101.465 151.725 1.00 91.94 118 LEU B CA 1
ATOM 4123 C C . LEU B 2 118 ? 109.108 101.399 153.197 1.00 91.94 118 LEU B C 1
ATOM 4124 O O . LEU B 2 118 ? 110.276 101.603 153.531 1.00 91.94 118 LEU B O 1
ATOM 4129 N N . LEU B 2 119 ? 108.152 101.120 154.079 1.00 96.42 119 LEU B N 1
ATOM 4130 C CA . LEU B 2 119 ? 108.476 101.042 155.496 1.00 96.42 119 LEU B CA 1
ATOM 4131 C C . LEU B 2 119 ? 109.301 99.807 155.817 1.00 96.42 119 LEU B C 1
ATOM 4132 O O . LEU B 2 119 ? 110.197 99.868 156.661 1.00 96.42 119 LEU B O 1
ATOM 4137 N N . THR B 2 120 ? 108.995 98.672 155.199 1.00 92.74 120 THR B N 1
ATOM 4138 C CA . THR B 2 120 ? 109.801 97.482 155.412 1.00 92.74 120 THR B CA 1
ATOM 4139 C C . THR B 2 120 ? 111.053 97.449 154.551 1.00 92.74 120 THR B C 1
ATOM 4140 O O . THR B 2 120 ? 111.993 96.727 154.887 1.00 92.74 120 THR B O 1
ATOM 4144 N N . ILE B 2 121 ? 111.098 98.206 153.459 1.00 89.51 121 ILE B N 1
ATOM 4145 C CA . ILE B 2 121 ? 112.304 98.242 152.648 1.00 89.51 121 ILE B CA 1
ATOM 4146 C C . ILE B 2 121 ? 113.427 99.023 153.310 1.00 89.51 121 ILE B C 1
ATOM 4147 O O . ILE B 2 121 ? 114.582 98.583 153.262 1.00 89.51 121 ILE B O 1
ATOM 4152 N N . ASP B 2 122 ? 113.131 100.149 153.954 1.00 92.79 122 ASP B N 1
ATOM 4153 C CA . ASP B 2 122 ? 114.181 100.931 154.592 1.00 92.79 122 ASP B CA 1
ATOM 4154 C C . ASP B 2 122 ? 114.528 100.409 155.973 1.00 92.79 122 ASP B C 1
ATOM 4155 O O . ASP B 2 122 ? 115.224 101.091 156.731 1.00 92.79 122 ASP B O 1
ATOM 4160 N N . LEU B 2 123 ? 114.055 99.226 156.325 1.00 92.10 123 LEU B N 1
ATOM 4161 C CA . LEU B 2 123 ? 114.592 98.506 157.466 1.00 92.10 123 LEU B CA 1
ATOM 4162 C C . LEU B 2 123 ? 115.749 97.608 157.082 1.00 92.10 123 LEU B C 1
ATOM 4163 O O . LEU B 2 123 ? 116.713 97.494 157.838 1.00 92.10 123 LEU B O 1
ATOM 4168 N N . VAL B 2 124 ? 115.696 96.997 155.904 1.00 89.70 124 VAL B N 1
ATOM 4169 C CA . VAL B 2 124 ? 116.802 96.184 155.423 1.00 89.70 124 VAL B CA 1
ATOM 4170 C C . VAL B 2 124 ? 117.842 97.112 154.822 1.00 89.70 124 VAL B C 1
ATOM 4171 O O . VAL B 2 124 ? 118.815 96.662 154.215 1.00 89.70 124 VAL B O 1
ATOM 4175 N N . VAL B 2 125 ? 117.639 98.414 154.971 1.00 87.11 125 VAL B N 1
ATOM 4176 C CA . VAL B 2 125 ? 118.680 99.375 154.648 1.00 87.11 125 VAL B CA 1
ATOM 4177 C C . VAL B 2 125 ? 119.139 99.999 155.954 1.00 87.11 125 VAL B C 1
ATOM 4178 O O . VAL B 2 125 ? 120.291 100.417 156.085 1.00 87.11 125 VAL B O 1
ATOM 4182 N N . ASP B 2 126 ? 118.248 100.047 156.938 1.00 90.79 126 ASP B N 1
ATOM 4183 C CA . ASP B 2 126 ? 118.641 100.388 158.297 1.00 90.79 126 ASP B CA 1
ATOM 4184 C C . ASP B 2 126 ? 119.278 99.218 159.016 1.00 90.79 126 ASP B C 1
ATOM 4185 O O . ASP B 2 126 ? 119.474 99.281 160.231 1.00 90.79 126 ASP B O 1
ATOM 4190 N N . PHE B 2 127 ? 119.581 98.149 158.290 1.00 88.92 127 PHE B N 1
ATOM 4191 C CA . PHE B 2 127 ? 120.324 97.011 158.802 1.00 88.92 127 PHE B CA 1
ATOM 4192 C C . PHE B 2 127 ? 121.728 96.969 158.225 1.00 88.92 127 PHE B C 1
ATOM 4193 O O . PHE B 2 127 ? 122.708 96.915 158.971 1.00 88.92 127 PHE B O 1
ATOM 4201 N N . PHE B 2 128 ? 121.842 97.018 156.901 1.00 85.01 128 PHE B N 1
ATOM 4202 C CA . PHE B 2 128 ? 123.148 97.144 156.280 1.00 85.01 128 PHE B CA 1
ATOM 4203 C C . PHE B 2 128 ? 123.897 98.367 156.769 1.00 85.01 128 PHE B C 1
ATOM 4204 O O . PHE B 2 128 ? 125.129 98.361 156.778 1.00 85.01 128 PHE B O 1
ATOM 4212 N N . PHE B 2 129 ? 123.194 99.416 157.171 1.00 82.36 129 PHE B N 1
ATOM 4213 C CA . PHE B 2 129 ? 123.856 100.578 157.733 1.00 82.36 129 PHE B CA 1
ATOM 4214 C C . PHE B 2 129 ? 124.120 100.430 159.217 1.00 82.36 129 PHE B C 1
ATOM 4215 O O . PHE B 2 129 ? 124.925 101.186 159.763 1.00 82.36 129 PHE B O 1
ATOM 4223 N N . ALA B 2 130 ? 123.468 99.483 159.878 1.00 87.68 130 ALA B N 1
ATOM 4224 C CA . ALA B 2 130 ? 123.821 99.150 161.245 1.00 87.68 130 ALA B CA 1
ATOM 4225 C C . ALA B 2 130 ? 124.918 98.108 161.312 1.00 87.68 130 ALA B C 1
ATOM 4226 O O . ALA B 2 130 ? 125.645 98.057 162.305 1.00 87.68 130 ALA B O 1
ATOM 4228 N N . VAL B 2 131 ? 125.046 97.273 160.284 1.00 87.86 131 VAL B N 1
ATOM 4229 C CA . VAL B 2 131 ? 126.207 96.400 160.185 1.00 87.86 131 VAL B CA 1
ATOM 4230 C C . VAL B 2 131 ? 127.474 97.230 160.072 1.00 87.86 131 VAL B C 1
ATOM 4231 O O . VAL B 2 131 ? 128.439 97.018 160.809 1.00 87.86 131 VAL B O 1
ATOM 4235 N N . ASP B 2 132 ? 127.481 98.201 159.161 1.00 90.34 132 ASP B N 1
ATOM 4236 C CA . ASP B 2 132 ? 128.666 99.024 158.972 1.00 90.34 132 ASP B CA 1
ATOM 4237 C C . ASP B 2 132 ? 129.004 99.821 160.219 1.00 90.34 132 ASP B C 1
ATOM 4238 O O . ASP B 2 132 ? 130.182 100.076 160.491 1.00 90.34 132 ASP B O 1
ATOM 4243 N N . ILE B 2 133 ? 127.993 100.213 160.995 1.00 90.10 133 ILE B N 1
ATOM 4244 C CA . ILE B 2 133 ? 128.240 101.060 162.151 1.00 90.10 133 ILE B CA 1
ATOM 4245 C C . ILE B 2 133 ? 129.031 100.334 163.221 1.00 90.10 133 ILE B C 1
ATOM 4246 O O . ILE B 2 133 ? 129.579 100.976 164.121 1.00 90.10 133 ILE B O 1
ATOM 4251 N N . ILE B 2 134 ? 129.107 99.009 163.158 1.00 91.29 134 ILE B N 1
ATOM 4252 C CA . ILE B 2 134 ? 129.983 98.248 164.030 1.00 91.29 134 ILE B CA 1
ATOM 4253 C C . ILE B 2 134 ? 131.187 97.713 163.273 1.00 91.29 134 ILE B C 1
ATOM 4254 O O . ILE B 2 134 ? 132.247 97.503 163.860 1.00 91.29 134 ILE B O 1
ATOM 4259 N N . LEU B 2 135 ? 131.041 97.489 161.969 1.00 90.44 135 LEU B N 1
ATOM 4260 C CA . LEU B 2 135 ? 132.174 97.068 161.164 1.00 90.44 135 LEU B CA 1
ATOM 4261 C C . LEU B 2 135 ? 133.267 98.112 161.142 1.00 90.44 135 LEU B C 1
ATOM 4262 O O . LEU B 2 135 ? 134.437 97.764 160.984 1.00 90.44 135 LEU B O 1
ATOM 4267 N N . THR B 2 136 ? 132.921 99.379 161.297 1.00 94.78 136 THR B N 1
ATOM 4268 C CA . THR B 2 136 ? 133.944 100.408 161.249 1.00 94.78 136 THR B CA 1
ATOM 4269 C C . THR B 2 136 ? 134.780 100.466 162.510 1.00 94.78 136 THR B C 1
ATOM 4270 O O . THR B 2 136 ? 135.538 101.422 162.684 1.00 94.78 136 THR B O 1
ATOM 4274 N N . PHE B 2 137 ? 134.663 99.480 163.393 1.00 97.52 137 PHE B N 1
ATOM 4275 C CA . PHE B 2 137 ? 135.604 99.349 164.492 1.00 97.52 137 PHE B CA 1
ATOM 4276 C C . PHE B 2 137 ? 136.851 98.578 164.094 1.00 97.52 137 PHE B C 1
ATOM 4277 O O . PHE B 2 137 ? 137.950 98.931 164.530 1.00 97.52 137 PHE B O 1
ATOM 4285 N N . PHE B 2 138 ? 136.714 97.537 163.286 1.00 99.15 138 PHE B N 1
ATOM 4286 C CA . PHE B 2 138 ? 137.877 96.824 162.760 1.00 99.15 138 PHE B CA 1
ATOM 4287 C C . PHE B 2 138 ? 138.284 97.362 161.401 1.00 99.15 138 PHE B C 1
ATOM 4288 O O . PHE B 2 138 ? 138.482 96.606 160.458 1.00 99.15 138 PHE B O 1
ATOM 4296 N N . VAL B 2 139 ? 138.440 98.675 161.283 1.00 100.68 139 VAL B N 1
ATOM 4297 C CA . VAL B 2 139 ? 138.819 99.291 160.020 1.00 100.68 139 VAL B CA 1
ATOM 4298 C C . VAL B 2 139 ? 139.947 100.268 160.299 1.00 100.68 139 VAL B C 1
ATOM 4299 O O . VAL B 2 139 ? 139.786 101.191 161.102 1.00 100.68 139 VAL B O 1
ATOM 4303 N N . SER B 2 140 ? 141.084 100.067 159.643 1.00 106.21 140 SER B N 1
ATOM 4304 C CA . SER B 2 140 ? 142.235 100.930 159.830 1.00 106.21 140 SER B CA 1
ATOM 4305 C C . SER B 2 140 ? 141.927 102.332 159.324 1.00 106.21 140 SER B C 1
ATOM 4306 O O . SER B 2 140 ? 140.906 102.584 158.685 1.00 106.21 140 SER B O 1
ATOM 4309 N N . TYR B 2 141 ? 142.830 103.261 159.606 1.00 106.26 141 TYR B N 1
ATOM 4310 C CA . TYR B 2 141 ? 142.647 104.614 159.114 1.00 106.26 141 TYR B CA 1
ATOM 4311 C C . TYR B 2 141 ? 143.999 105.291 158.984 1.00 106.26 141 TYR B C 1
ATOM 4312 O O . TYR B 2 141 ? 144.850 105.166 159.863 1.00 106.26 141 TYR B O 1
ATOM 4321 N N . LEU B 2 142 ? 144.184 105.999 157.880 1.00 108.92 142 LEU B N 1
ATOM 4322 C CA . LEU B 2 142 ? 145.440 106.683 157.626 1.00 108.92 142 LEU B CA 1
ATOM 4323 C C . LEU B 2 142 ? 145.598 107.839 158.595 1.00 108.92 142 LEU B C 1
ATOM 4324 O O . LEU B 2 142 ? 144.788 108.769 158.603 1.00 108.92 142 LEU B O 1
ATOM 4329 N N . ASP B 2 143 ? 146.642 107.785 159.407 1.00 115.92 143 ASP B N 1
ATOM 4330 C CA . ASP B 2 143 ? 146.886 108.819 160.396 1.00 115.92 143 ASP B CA 1
ATOM 4331 C C . ASP B 2 143 ? 147.619 109.988 159.761 1.00 115.92 143 ASP B C 1
ATOM 4332 O O . ASP B 2 143 ? 148.706 109.821 159.207 1.00 115.92 143 ASP B O 1
ATOM 4337 N N . ASN B 2 144 ? 147.028 111.171 159.837 1.00 117.00 144 ASN B N 1
ATOM 4338 C CA . ASN B 2 144 ? 147.767 112.345 159.418 1.00 117.00 144 ASN B CA 1
ATOM 4339 C C . ASN B 2 144 ? 148.882 112.643 160.410 1.00 117.00 144 ASN B C 1
ATOM 4340 O O . ASN B 2 144 ? 148.898 112.144 161.536 1.00 117.00 144 ASN B O 1
ATOM 4345 N N . THR B 2 145 ? 149.853 113.434 159.951 1.00 117.93 145 THR B N 1
ATOM 4346 C CA . THR B 2 145 ? 151.007 113.872 160.733 1.00 117.93 145 THR B CA 1
ATOM 4347 C C . THR B 2 145 ? 151.933 112.709 161.070 1.00 117.93 145 THR B C 1
ATOM 4348 O O . THR B 2 145 ? 153.028 112.912 161.603 1.00 117.93 145 THR B O 1
ATOM 4352 N N . THR B 2 146 ? 151.498 111.489 160.769 1.00 117.48 146 THR B N 1
ATOM 4353 C CA . THR B 2 146 ? 152.359 110.308 160.764 1.00 117.48 146 THR B CA 1
ATOM 4354 C C . THR B 2 146 ? 151.663 109.288 159.863 1.00 117.48 146 THR B C 1
ATOM 4355 O O . THR B 2 146 ? 150.816 108.518 160.315 1.00 117.48 146 THR B O 1
ATOM 4359 N N . TYR B 2 147 ? 152.072 109.255 158.599 1.00 116.57 147 TYR B N 1
ATOM 4360 C CA . TYR B 2 147 ? 151.262 108.629 157.558 1.00 116.57 147 TYR B CA 1
ATOM 4361 C C . TYR B 2 147 ? 151.307 107.106 157.676 1.00 116.57 147 TYR B C 1
ATOM 4362 O O . TYR B 2 147 ? 151.695 106.384 156.761 1.00 116.57 147 TYR B O 1
ATOM 4371 N N . LEU B 2 148 ? 150.867 106.625 158.829 1.00 113.43 148 LEU B N 1
ATOM 4372 C CA . LEU B 2 148 ? 150.875 105.211 159.152 1.00 113.43 148 LEU B CA 1
ATOM 4373 C C . LEU B 2 148 ? 149.497 104.613 158.923 1.00 113.43 148 LEU B C 1
ATOM 4374 O O . LEU B 2 148 ? 148.595 105.250 158.380 1.00 113.43 148 LEU B O 1
ATOM 4379 N N . ASN B 2 149 ? 149.349 103.366 159.342 1.00 110.26 149 ASN B N 1
ATOM 4380 C CA . ASN B 2 149 ? 148.065 102.677 159.329 1.00 110.26 149 ASN B CA 1
ATOM 4381 C C . ASN B 2 149 ? 147.750 102.269 160.757 1.00 110.26 149 ASN B C 1
ATOM 4382 O O . ASN B 2 149 ? 148.086 101.162 161.184 1.00 110.26 149 ASN B O 1
ATOM 4387 N N . VAL B 2 150 ? 147.115 103.174 161.499 1.00 109.45 150 VAL B N 1
ATOM 4388 C CA . VAL B 2 150 ? 146.723 102.871 162.865 1.00 109.45 150 VAL B CA 1
ATOM 4389 C C . VAL B 2 150 ? 145.896 101.599 162.877 1.00 109.45 150 VAL B C 1
ATOM 4390 O O . VAL B 2 150 ? 144.865 101.503 162.201 1.00 109.45 150 VAL B O 1
ATOM 4394 N N . THR B 2 151 ? 146.350 100.607 163.638 1.00 112.71 151 THR B N 1
ATOM 4395 C CA . THR B 2 151 ? 145.742 99.287 163.552 1.00 112.71 151 THR B CA 1
ATOM 4396 C C . THR B 2 151 ? 145.525 98.662 164.926 1.00 112.71 151 THR B C 1
ATOM 4397 O O . THR B 2 151 ? 145.438 97.435 165.035 1.00 112.71 151 THR B O 1
ATOM 4401 N N . ASP B 2 152 ? 145.438 99.469 165.975 1.00 113.50 152 ASP B N 1
ATOM 4402 C CA . ASP B 2 152 ? 145.088 98.980 167.301 1.00 113.50 152 ASP B CA 1
ATOM 4403 C C . ASP B 2 152 ? 143.620 99.299 167.541 1.00 113.50 152 ASP B C 1
ATOM 4404 O O . ASP B 2 152 ? 143.193 100.445 167.373 1.00 113.50 152 ASP B O 1
ATOM 4409 N N . HIS B 2 153 ? 142.852 98.283 167.935 1.00 111.63 153 HIS B N 1
ATOM 4410 C CA . HIS B 2 153 ? 141.416 98.451 168.118 1.00 111.63 153 HIS B CA 1
ATOM 4411 C C . HIS B 2 153 ? 141.102 99.611 169.052 1.00 111.63 153 HIS B C 1
ATOM 4412 O O . HIS B 2 153 ? 140.143 100.359 168.827 1.00 111.63 153 HIS B O 1
ATOM 4419 N N . LYS B 2 154 ? 141.912 99.787 170.097 1.00 109.46 154 LYS B N 1
ATOM 4420 C CA . LYS B 2 154 ? 141.667 100.860 171.052 1.00 109.46 154 LYS B CA 1
ATOM 4421 C C . LYS B 2 154 ? 141.692 102.221 170.371 1.00 109.46 154 LYS B C 1
ATOM 4422 O O . LYS B 2 154 ? 140.803 103.051 170.587 1.00 109.46 154 LYS B O 1
ATOM 4428 N N . LEU B 2 155 ? 142.700 102.467 169.533 1.00 109.37 155 LEU B N 1
ATOM 4429 C CA . LEU B 2 155 ? 142.830 103.787 168.925 1.00 109.37 155 LEU B CA 1
ATOM 4430 C C . LEU B 2 155 ? 141.755 104.028 167.875 1.00 109.37 155 LEU B C 1
ATOM 4431 O O . LEU B 2 155 ? 141.242 105.146 167.752 1.00 109.37 155 LEU B O 1
ATOM 4436 N N . ILE B 2 156 ? 141.406 102.997 167.104 1.00 106.27 156 ILE B N 1
ATOM 4437 C CA . ILE B 2 156 ? 140.310 103.131 166.150 1.00 106.27 156 ILE B CA 1
ATOM 4438 C C . ILE B 2 156 ? 139.029 103.496 166.878 1.00 106.27 156 ILE B C 1
ATOM 4439 O O . ILE B 2 156 ? 138.304 104.414 166.478 1.00 106.27 156 ILE B O 1
ATOM 4444 N N . ALA B 2 157 ? 138.729 102.770 167.955 1.00 104.55 157 ALA B N 1
ATOM 4445 C CA . ALA B 2 157 ? 137.548 103.080 168.748 1.00 104.55 157 ALA B CA 1
ATOM 4446 C C . ALA B 2 157 ? 137.583 104.513 169.250 1.00 104.55 157 ALA B C 1
ATOM 4447 O O . ALA B 2 157 ? 136.602 105.253 169.109 1.00 104.55 157 ALA B O 1
ATOM 4449 N N . LYS B 2 158 ? 138.704 104.924 169.840 1.00 105.93 158 LYS B N 1
ATOM 4450 C CA . LYS B 2 158 ? 138.769 106.254 170.428 1.00 105.93 158 LYS B CA 1
ATOM 4451 C C . LYS B 2 158 ? 138.631 107.343 169.377 1.00 105.93 158 LYS B C 1
ATOM 4452 O O . LYS B 2 158 ? 138.061 108.400 169.662 1.00 105.93 158 LYS B O 1
ATOM 4458 N N . ARG B 2 159 ? 139.131 107.117 168.163 1.00 103.47 159 ARG B N 1
ATOM 4459 C CA . ARG B 2 159 ? 138.953 108.140 167.142 1.00 103.47 159 ARG B CA 1
ATOM 4460 C C . ARG B 2 159 ? 137.541 108.143 166.588 1.00 103.47 159 ARG B C 1
ATOM 4461 O O . ARG B 2 159 ? 137.020 109.207 166.238 1.00 103.47 159 ARG B O 1
ATOM 4469 N N . TYR B 2 160 ? 136.911 106.976 166.494 1.00 99.65 160 TYR B N 1
ATOM 4470 C CA . TYR B 2 160 ? 135.547 106.922 165.988 1.00 99.65 160 TYR B CA 1
ATOM 4471 C C . TYR B 2 160 ? 134.586 107.606 166.946 1.00 99.65 160 TYR B C 1
ATOM 4472 O O . TYR B 2 160 ? 133.874 108.542 166.567 1.00 99.65 160 TYR B O 1
ATOM 4481 N N . LEU B 2 161 ? 134.554 107.150 168.201 1.00 99.83 161 LEU B N 1
ATOM 4482 C CA . LEU B 2 161 ? 133.570 107.668 169.146 1.00 99.83 161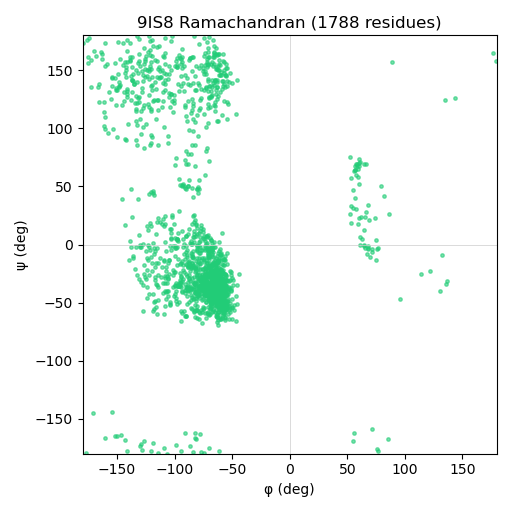 LEU B CA 1
ATOM 4483 C C . LEU B 2 161 ? 133.704 109.171 169.322 1.00 99.83 161 LEU B C 1
ATOM 4484 O O . LEU B 2 161 ? 132.718 109.906 169.213 1.00 99.83 161 LEU B O 1
ATOM 4489 N N . LYS B 2 162 ? 134.921 109.651 169.571 1.00 104.52 162 LYS B N 1
ATOM 4490 C CA . LYS B 2 162 ? 135.142 111.063 169.851 1.00 104.52 162 LYS B CA 1
ATOM 4491 C C . LYS B 2 162 ? 134.736 111.977 168.704 1.00 104.52 162 LYS B C 1
ATOM 4492 O O . LYS B 2 162 ? 134.788 113.199 168.867 1.00 104.52 162 LYS B O 1
ATOM 4498 N N . SER B 2 163 ? 134.348 111.431 167.559 1.00 101.18 163 SER B N 1
ATOM 4499 C CA . SER B 2 163 ? 133.912 112.228 166.425 1.00 101.18 163 SER B CA 1
ATOM 4500 C C . SER B 2 163 ? 132.391 112.302 166.373 1.00 101.18 163 SER B C 1
ATOM 4501 O O . SER B 2 163 ? 131.685 111.407 166.840 1.00 101.18 163 SER B O 1
ATOM 4504 N N . VAL B 2 164 ? 131.892 113.393 165.784 1.00 98.13 164 VAL B N 1
ATOM 4505 C CA . VAL B 2 164 ? 130.450 113.562 165.629 1.00 98.13 164 VAL B CA 1
ATOM 4506 C C . VAL B 2 164 ? 129.882 112.492 164.714 1.00 98.13 164 VAL B C 1
ATOM 4507 O O . VAL B 2 164 ? 128.682 112.192 164.764 1.00 98.13 164 VAL B O 1
ATOM 4511 N N . ALA B 2 165 ? 130.723 111.917 163.855 1.00 96.52 165 ALA B N 1
ATOM 4512 C CA . ALA B 2 165 ? 130.247 110.927 162.902 1.00 96.52 165 ALA B CA 1
ATOM 4513 C C . ALA B 2 165 ? 129.548 109.770 163.592 1.00 96.52 165 ALA B C 1
ATOM 4514 O O . ALA B 2 165 ? 128.558 109.253 163.073 1.00 96.52 165 ALA B O 1
ATOM 4516 N N . PHE B 2 166 ? 130.012 109.371 164.774 1.00 94.83 166 PHE B N 1
ATOM 4517 C CA . PHE B 2 166 ? 129.408 108.216 165.427 1.00 94.83 166 PHE B CA 1
ATOM 4518 C C . PHE B 2 166 ? 127.981 108.506 165.860 1.00 94.83 166 PHE B C 1
ATOM 4519 O O . PHE B 2 166 ? 127.068 107.719 165.585 1.00 94.83 166 PHE B O 1
ATOM 4527 N N . VAL B 2 167 ? 127.762 109.625 166.549 1.00 96.58 167 VAL B N 1
ATOM 4528 C CA . VAL B 2 167 ? 126.412 109.925 167.009 1.00 96.58 167 VAL B CA 1
ATOM 4529 C C . VAL B 2 167 ? 125.509 110.238 165.826 1.00 96.58 167 VAL B C 1
ATOM 4530 O O . VAL B 2 167 ? 124.337 109.850 165.806 1.00 96.58 167 VAL B O 1
ATOM 4534 N N . MET B 2 168 ? 126.042 110.911 164.807 1.00 95.52 168 MET B N 1
ATOM 4535 C CA . MET B 2 168 ? 125.222 111.193 163.637 1.00 95.52 168 MET B CA 1
ATOM 4536 C C . MET B 2 168 ? 124.801 109.909 162.940 1.00 95.52 168 MET B C 1
ATOM 4537 O O . MET B 2 168 ? 123.657 109.789 162.494 1.00 95.52 168 MET B O 1
ATOM 4542 N N . ASP B 2 169 ? 125.700 108.931 162.851 1.00 94.94 169 ASP B N 1
ATOM 4543 C CA . ASP B 2 169 ? 125.353 107.685 162.187 1.00 94.94 169 ASP B CA 1
ATOM 4544 C C . ASP B 2 169 ? 124.395 106.862 163.029 1.00 94.94 169 ASP B C 1
ATOM 4545 O O . ASP B 2 169 ? 123.491 106.213 162.493 1.00 94.94 169 ASP B O 1
ATOM 4550 N N . VAL B 2 170 ? 124.566 106.879 164.348 1.00 95.04 170 VAL B N 1
ATOM 4551 C CA . VAL B 2 170 ? 123.656 106.116 165.189 1.00 95.04 170 VAL B CA 1
ATOM 4552 C C . VAL B 2 170 ? 122.280 106.767 165.207 1.00 95.04 170 VAL B C 1
ATOM 4553 O O . VAL B 2 170 ? 121.269 106.101 165.451 1.00 95.04 170 VAL B O 1
ATOM 4557 N N . ALA B 2 171 ? 122.213 108.071 164.942 1.00 94.35 171 ALA B N 1
ATOM 4558 C CA . ALA B 2 171 ? 120.917 108.714 164.768 1.00 94.35 171 ALA B CA 1
ATOM 4559 C C . ALA B 2 171 ? 120.305 108.324 163.433 1.00 94.35 171 ALA B C 1
ATOM 4560 O O . ALA B 2 171 ? 119.211 107.754 163.378 1.00 94.35 171 ALA B O 1
ATOM 4562 N N . SER B 2 172 ? 121.012 108.615 162.341 1.00 91.87 172 SER B N 1
ATOM 4563 C CA . SER B 2 172 ? 120.554 108.281 161.001 1.00 91.87 172 SER B CA 1
ATOM 4564 C C . SER B 2 172 ? 120.127 106.831 160.858 1.00 91.87 172 SER B C 1
ATOM 4565 O O . SER B 2 172 ? 119.257 106.541 160.034 1.00 91.87 172 SER B O 1
ATOM 4568 N N . THR B 2 173 ? 120.696 105.920 161.635 1.00 96.21 173 THR B N 1
ATOM 4569 C CA . THR B 2 173 ? 120.404 104.504 161.495 1.00 96.21 173 THR B CA 1
ATOM 4570 C C . THR B 2 173 ? 119.229 104.067 162.360 1.00 96.21 173 THR B C 1
ATOM 4571 O O . THR B 2 173 ? 118.745 102.943 162.212 1.00 96.21 173 THR B O 1
ATOM 4575 N N . LEU B 2 174 ? 118.717 104.937 163.200 1.00 101.94 174 LEU B N 1
ATOM 4576 C CA . LEU B 2 174 ? 117.645 104.538 164.101 1.00 101.94 174 LEU B CA 1
ATOM 4577 C C . LEU B 2 174 ? 116.318 104.484 163.350 1.00 101.94 174 LEU B C 1
ATOM 4578 O O . LEU B 2 174 ? 115.911 105.483 162.752 1.00 101.94 174 LEU B O 1
ATOM 4583 N N . PRO B 2 175 ? 115.617 103.350 163.364 1.00 110.16 175 PRO B N 1
ATOM 4584 C CA . PRO B 2 175 ? 114.313 103.235 162.685 1.00 110.16 175 PRO B CA 1
ATOM 4585 C C . PRO B 2 175 ? 113.170 103.708 163.577 1.00 110.16 175 PRO B C 1
ATOM 4586 O O . PRO B 2 175 ? 112.416 102.940 164.165 1.00 110.16 175 PRO B O 1
ATOM 4590 N N . ILE B 2 176 ? 113.034 105.029 163.680 1.00 121.68 176 ILE B N 1
ATOM 4591 C CA . ILE B 2 176 ? 112.099 105.588 164.646 1.00 121.68 176 ILE B CA 1
ATOM 4592 C C . ILE B 2 176 ? 110.657 105.360 164.217 1.00 121.68 176 ILE B C 1
ATOM 4593 O O . ILE B 2 176 ? 109.770 105.202 165.064 1.00 121.68 176 ILE B O 1
ATOM 4598 N N . GLN B 2 177 ? 110.387 105.327 162.912 1.00 125.03 177 GLN B N 1
ATOM 4599 C CA . GLN B 2 177 ? 109.004 105.188 162.476 1.00 125.03 177 GLN B CA 1
ATOM 4600 C C . GLN B 2 177 ? 108.499 103.773 162.722 1.00 125.03 177 GLN B C 1
ATOM 4601 O O . GLN B 2 177 ? 107.351 103.574 163.132 1.00 125.03 177 GLN B O 1
ATOM 4607 N N . PHE B 2 178 ? 109.348 102.774 162.492 1.00 127.10 178 PHE B N 1
ATOM 4608 C CA . PHE B 2 178 ? 108.980 101.415 162.869 1.00 127.10 178 PHE B CA 1
ATOM 4609 C C . PHE B 2 178 ? 108.832 101.295 164.379 1.00 127.10 178 PHE B C 1
ATOM 4610 O O . PHE B 2 178 ? 107.998 100.525 164.871 1.00 127.10 178 PHE B O 1
ATOM 4618 N N . ILE B 2 179 ? 109.634 102.050 165.130 1.00 131.11 179 ILE B N 1
ATOM 4619 C CA . ILE B 2 179 ? 109.469 102.093 166.578 1.00 131.11 179 ILE B CA 1
ATOM 4620 C C . ILE B 2 179 ? 108.077 102.587 166.937 1.00 131.11 179 ILE B C 1
ATOM 4621 O O . ILE B 2 179 ? 107.398 102.008 167.794 1.00 131.11 179 ILE B O 1
ATOM 4626 N N . TYR B 2 180 ? 107.629 103.664 166.293 1.00 134.21 180 TYR B N 1
ATOM 4627 C CA . TYR B 2 180 ? 106.276 104.153 166.530 1.00 134.21 180 TYR B CA 1
ATOM 4628 C C . TYR B 2 180 ? 105.241 103.100 166.159 1.00 134.21 180 TYR B C 1
ATOM 4629 O O . TYR B 2 180 ? 104.285 102.863 166.906 1.00 134.21 180 TYR B O 1
ATOM 4638 N N . LYS B 2 181 ? 105.419 102.455 165.005 1.00 137.06 181 LYS B N 1
ATOM 4639 C CA . LYS B 2 181 ? 104.456 101.457 164.555 1.00 137.06 181 LYS B CA 1
ATOM 4640 C C . LYS B 2 181 ? 104.391 100.254 165.485 1.00 137.06 181 LYS B C 1
ATOM 4641 O O . LYS B 2 181 ? 103.355 99.583 165.541 1.00 137.06 181 LYS B O 1
ATOM 4647 N N . THR B 2 182 ? 105.470 99.960 166.208 1.00 137.57 182 THR B N 1
ATOM 4648 C CA . THR B 2 182 ? 105.443 98.812 167.108 1.00 137.57 182 THR B CA 1
ATOM 4649 C C . THR B 2 182 ? 104.951 99.192 168.499 1.00 137.57 182 THR B C 1
ATOM 4650 O O . THR B 2 182 ? 104.231 98.415 169.136 1.00 137.57 182 THR B O 1
ATOM 4654 N N . ILE B 2 183 ? 105.328 100.372 168.990 1.00 137.40 183 ILE B N 1
ATOM 4655 C CA . ILE B 2 183 ? 104.822 100.833 170.280 1.00 137.40 183 ILE B CA 1
ATOM 4656 C C . ILE B 2 183 ? 103.341 101.168 170.171 1.00 137.40 183 ILE B C 1
ATOM 4657 O O . ILE B 2 183 ? 102.499 100.591 170.868 1.00 137.40 183 ILE B O 1
ATOM 4662 N N . THR B 2 184 ? 103.004 102.108 169.297 1.00 140.30 184 THR B N 1
ATOM 4663 C CA . THR B 2 184 ? 101.617 102.395 168.975 1.00 140.30 184 THR B CA 1
ATOM 4664 C C . THR B 2 184 ? 101.117 101.403 167.930 1.00 140.30 184 THR B C 1
ATOM 4665 O O . THR B 2 184 ? 101.739 100.374 167.662 1.00 140.30 184 THR B O 1
ATOM 4669 N N . GLY B 2 185 ? 99.971 101.719 167.341 1.00 142.08 185 GLY B N 1
ATOM 4670 C CA . GLY B 2 185 ? 99.405 100.849 166.332 1.00 142.08 185 GLY B CA 1
ATOM 4671 C C . GLY B 2 185 ? 99.718 101.262 164.909 1.00 142.08 185 GLY B C 1
ATOM 4672 O O . GLY B 2 185 ? 99.511 100.479 163.978 1.00 142.08 185 GLY B O 1
ATOM 4673 N N . ASP B 2 186 ? 100.231 102.477 164.726 1.00 142.12 186 ASP B N 1
ATOM 4674 C CA . ASP B 2 186 ? 100.465 103.017 163.393 1.00 142.12 186 ASP B CA 1
ATOM 4675 C C . ASP B 2 186 ? 101.228 104.327 163.522 1.00 142.12 186 ASP B C 1
ATOM 4676 O O . ASP B 2 186 ? 101.229 104.953 164.586 1.00 142.12 186 ASP B O 1
ATOM 4681 N N . VAL B 2 187 ? 101.888 104.722 162.431 1.00 136.71 187 VAL B N 1
ATOM 4682 C CA . VAL B 2 187 ? 102.470 106.059 162.349 1.00 136.71 187 VAL B CA 1
ATOM 4683 C C . VAL B 2 187 ? 101.376 107.106 162.495 1.00 136.71 187 VAL B C 1
ATOM 4684 O O . VAL B 2 187 ? 101.360 107.895 163.447 1.00 136.71 187 VAL B O 1
ATOM 4688 N N . GLY B 2 188 ? 100.451 107.130 161.542 1.00 136.11 188 GLY B N 1
ATOM 4689 C CA . GLY B 2 188 ? 99.173 107.791 161.707 1.00 136.11 188 GLY B CA 1
ATOM 4690 C C . GLY B 2 188 ? 99.065 109.208 161.186 1.00 136.11 188 GLY B C 1
ATOM 4691 O O . GLY B 2 188 ? 98.105 109.527 160.478 1.00 136.11 188 GLY B O 1
ATOM 4692 N N . ARG B 2 189 ? 100.050 110.058 161.490 1.00 127.43 189 ARG B N 1
ATOM 4693 C CA . ARG B 2 189 ? 99.915 111.481 161.197 1.00 127.43 189 ARG B CA 1
ATOM 4694 C C . ARG B 2 189 ? 101.166 112.279 161.533 1.00 127.43 189 ARG B C 1
ATOM 4695 O O . ARG B 2 189 ? 102.137 111.745 162.077 1.00 127.43 189 ARG B O 1
ATOM 4703 N N . GLY B 2 190 ? 101.133 113.567 161.207 1.00 113.64 190 GLY B N 1
ATOM 4704 C CA . GLY B 2 190 ? 102.139 114.516 161.634 1.00 113.64 190 GLY B CA 1
ATOM 4705 C C . GLY B 2 190 ? 102.451 115.556 160.580 1.00 113.64 190 GLY B C 1
ATOM 4706 O O . GLY B 2 190 ? 102.781 115.217 159.441 1.00 113.64 190 GLY B O 1
ATOM 4707 N N . GLN B 2 191 ? 102.353 116.834 160.950 1.00 102.65 191 GLN B N 1
ATOM 4708 C CA . GLN B 2 191 ? 102.826 117.893 160.068 1.00 102.65 191 GLN B CA 1
ATOM 4709 C C . GLN B 2 191 ? 104.321 118.097 160.219 1.00 102.65 191 GLN B C 1
ATOM 4710 O O . GLN B 2 191 ? 104.991 118.502 159.264 1.00 102.65 191 GLN B O 1
ATOM 4716 N N . ALA B 2 192 ? 104.858 117.800 161.401 1.00 108.41 192 ALA B N 1
ATOM 4717 C CA . ALA B 2 192 ? 106.275 117.956 161.676 1.00 108.41 192 ALA B CA 1
ATOM 4718 C C . ALA B 2 192 ? 106.964 116.676 162.112 1.00 108.41 192 ALA B C 1
ATOM 4719 O O . ALA B 2 192 ? 108.177 116.561 161.914 1.00 108.41 192 ALA B O 1
ATOM 4721 N N . PHE B 2 193 ? 106.242 115.720 162.702 1.00 113.46 193 PHE B N 1
ATOM 4722 C CA . PHE B 2 193 ? 106.873 114.482 163.141 1.00 113.46 193 PHE B CA 1
ATOM 4723 C C . PHE B 2 193 ? 107.603 113.771 162.011 1.00 113.46 193 PHE B C 1
ATOM 4724 O O . PHE B 2 193 ? 108.611 113.103 162.263 1.00 113.46 193 PHE B O 1
ATOM 4732 N N . GLY B 2 194 ? 107.129 113.904 160.778 1.00 102.71 194 GLY B N 1
ATOM 4733 C CA . GLY B 2 194 ? 107.806 113.319 159.644 1.00 102.71 194 GLY B CA 1
ATOM 4734 C C . GLY B 2 194 ? 109.146 113.922 159.316 1.00 102.71 194 GLY B C 1
ATOM 4735 O O . GLY B 2 194 ? 109.832 113.429 158.421 1.00 102.71 194 GLY B O 1
ATOM 4736 N 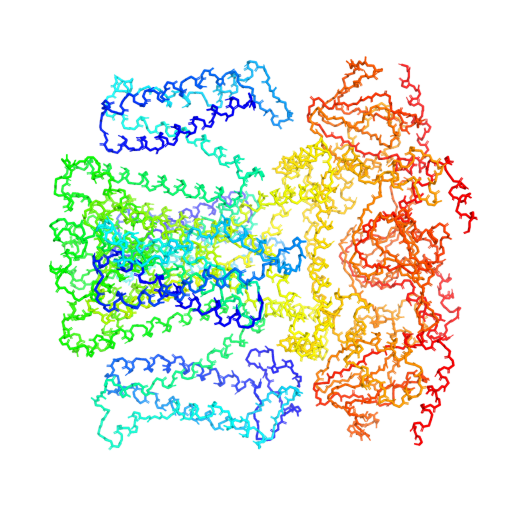N . PHE B 2 195 ? 109.545 114.979 160.012 1.00 99.11 195 PHE B N 1
ATOM 4737 C CA . PHE B 2 195 ? 110.868 115.557 159.844 1.00 99.11 195 PHE B CA 1
ATOM 4738 C C . PHE B 2 195 ? 111.964 114.675 160.403 1.00 99.11 195 PHE B C 1
ATOM 4739 O O . PHE B 2 195 ? 113.141 114.956 160.173 1.00 99.11 195 PHE B O 1
ATOM 4747 N N . LEU B 2 196 ? 111.618 113.626 161.134 1.00 96.83 196 LEU B N 1
ATOM 4748 C CA . LEU B 2 196 ? 112.627 112.765 161.720 1.00 96.83 196 LEU B CA 1
ATOM 4749 C C . LEU B 2 196 ? 113.419 111.989 160.683 1.00 96.83 196 LEU B C 1
ATOM 4750 O O . LEU B 2 196 ? 114.627 111.816 160.856 1.00 96.83 196 LEU B O 1
ATOM 4755 N N . ASN B 2 197 ? 112.790 111.535 159.608 1.00 89.23 197 ASN B N 1
ATOM 4756 C CA . ASN B 2 197 ? 113.523 110.825 158.577 1.00 89.23 197 ASN B CA 1
ATOM 4757 C C . ASN B 2 197 ? 114.307 111.760 157.678 1.00 89.23 197 ASN B C 1
ATOM 4758 O O . ASN B 2 197 ? 114.792 111.329 156.634 1.00 89.23 197 ASN B O 1
ATOM 4763 N N . LEU B 2 198 ? 114.439 113.024 158.050 1.00 83.99 198 LEU B N 1
ATOM 4764 C CA . LEU B 2 198 ? 115.395 113.897 157.395 1.00 83.99 198 LEU B CA 1
ATOM 4765 C C . LEU B 2 198 ? 116.801 113.682 157.911 1.00 83.99 198 LEU B C 1
ATOM 4766 O O . LEU B 2 198 ? 117.754 114.121 157.267 1.00 83.99 198 LEU B O 1
ATOM 4771 N N . LEU B 2 199 ? 116.949 113.033 159.062 1.00 83.39 199 LEU B N 1
ATOM 4772 C CA . LEU B 2 199 ? 118.274 112.680 159.542 1.00 83.39 199 LEU B CA 1
ATOM 4773 C C . LEU B 2 199 ? 119.007 111.792 158.555 1.00 83.39 199 LEU B C 1
ATOM 4774 O O . LEU B 2 199 ? 120.212 111.959 158.357 1.00 83.39 199 LEU B O 1
ATOM 4779 N N . ARG B 2 200 ? 118.309 110.877 157.917 1.00 82.76 200 ARG B N 1
ATOM 4780 C CA . ARG B 2 200 ? 118.922 110.000 156.938 1.00 82.76 200 ARG B CA 1
ATOM 4781 C C . ARG B 2 200 ? 119.581 110.732 155.839 1.00 82.76 200 ARG B C 1
ATOM 4782 O O . ARG B 2 200 ? 120.330 110.116 155.102 1.00 82.76 200 ARG B O 1
ATOM 4790 N N . LEU B 2 201 ? 119.372 112.027 155.656 1.00 78.11 201 LEU B N 1
ATOM 4791 C CA . LEU B 2 201 ? 120.159 112.780 154.698 1.00 78.11 201 LEU B CA 1
ATOM 4792 C C . LEU B 2 201 ? 121.586 112.970 155.162 1.00 78.11 201 LEU B C 1
ATOM 4793 O O . LEU B 2 201 ? 122.409 113.473 154.399 1.00 78.11 201 LEU B O 1
ATOM 4798 N N . TRP B 2 202 ? 121.894 112.586 156.398 1.00 82.81 202 TRP B N 1
ATOM 4799 C CA . TRP B 2 202 ? 123.274 112.624 156.856 1.00 82.81 202 TRP B CA 1
ATOM 4800 C C . TRP B 2 202 ? 124.135 111.664 156.057 1.00 82.81 202 TRP B C 1
ATOM 4801 O O . TRP B 2 202 ? 125.331 111.902 155.867 1.00 82.81 202 TRP B O 1
ATOM 4812 N N . ARG B 2 203 ? 123.543 110.582 155.565 1.00 79.03 203 ARG B N 1
ATOM 4813 C CA . ARG B 2 203 ? 124.280 109.587 154.807 1.00 79.03 203 ARG B CA 1
ATOM 4814 C C . ARG B 2 203 ? 124.832 110.162 153.517 1.00 79.03 203 ARG B C 1
ATOM 4815 O O . ARG B 2 203 ? 125.709 109.564 152.895 1.00 79.03 203 ARG B O 1
ATOM 4823 N N . LEU B 2 204 ? 124.329 111.315 153.099 1.00 75.48 204 LEU B N 1
ATOM 4824 C CA . LEU B 2 204 ? 124.787 111.899 151.850 1.00 75.48 204 LEU B CA 1
ATOM 4825 C C . LEU B 2 204 ? 126.260 112.224 151.851 1.00 75.48 204 LEU B C 1
ATOM 4826 O O . LEU B 2 204 ? 126.801 112.512 150.784 1.00 75.48 204 LEU B O 1
ATOM 4831 N N . ARG B 2 205 ? 126.927 112.194 153.000 1.00 81.37 205 ARG B N 1
ATOM 4832 C CA . ARG B 2 205 ? 128.356 112.460 153.010 1.00 81.37 205 ARG B CA 1
ATOM 4833 C C . ARG B 2 205 ? 129.139 111.357 152.318 1.00 81.37 205 ARG B C 1
ATOM 4834 O O . ARG B 2 205 ? 130.255 111.596 151.844 1.00 81.37 205 ARG B O 1
ATOM 4842 N N . ARG B 2 206 ? 128.574 110.156 152.231 1.00 79.11 206 ARG B N 1
ATOM 4843 C CA . ARG B 2 206 ? 129.274 109.064 151.571 1.00 79.11 206 ARG B CA 1
ATOM 4844 C C . ARG B 2 206 ? 129.379 109.310 150.075 1.00 79.11 206 ARG B C 1
ATOM 4845 O O . ARG B 2 206 ? 130.412 109.027 149.460 1.00 79.11 206 ARG B O 1
ATOM 4853 N N . VAL B 2 207 ? 128.321 109.844 149.470 1.00 77.32 207 VAL B N 1
ATOM 4854 C CA . VAL B 2 207 ? 128.385 110.180 148.053 1.00 77.32 207 VAL B CA 1
ATOM 4855 C C . VAL B 2 207 ? 129.399 111.285 147.824 1.00 77.32 207 VAL B C 1
ATOM 4856 O O . VAL B 2 207 ? 130.120 111.299 146.818 1.00 77.32 207 VAL B O 1
ATOM 4860 N N . ALA B 2 208 ? 129.470 112.232 148.756 1.00 82.08 208 ALA B N 1
ATOM 4861 C CA . ALA B 2 208 ? 130.473 113.281 148.667 1.00 82.08 208 ALA B CA 1
ATOM 4862 C C . ALA B 2 208 ? 131.872 112.691 148.682 1.00 82.08 208 ALA B C 1
ATOM 4863 O O . ALA B 2 208 ? 132.713 113.050 147.856 1.00 82.08 208 ALA B O 1
ATOM 4865 N N . GLU B 2 209 ? 132.141 111.787 149.625 1.00 84.89 209 GLU B N 1
ATOM 4866 C CA . GLU B 2 209 ? 133.449 111.140 149.677 1.00 84.89 209 GLU B CA 1
ATOM 4867 C C . GLU B 2 209 ? 133.744 110.391 148.388 1.00 84.89 209 GLU B C 1
ATOM 4868 O O . GLU B 2 209 ? 134.868 110.427 147.878 1.00 84.89 209 GLU B O 1
ATOM 4874 N N . LEU B 2 210 ? 132.747 109.691 147.852 1.00 81.19 210 LEU B N 1
ATOM 4875 C CA . LEU B 2 210 ? 132.968 108.926 146.632 1.00 81.19 210 LEU B CA 1
ATOM 4876 C C . LEU B 2 210 ? 133.359 109.836 145.479 1.00 81.19 210 LEU B C 1
ATOM 4877 O O . LEU B 2 210 ? 134.353 109.592 144.791 1.00 81.19 210 LEU B O 1
ATOM 4882 N N . PHE B 2 211 ? 132.578 110.886 145.242 1.00 81.47 211 PHE B N 1
ATOM 4883 C CA . PHE B 2 211 ? 132.923 111.810 144.170 1.00 81.47 211 PHE B CA 1
ATOM 4884 C C . PHE B 2 211 ? 134.213 112.554 144.450 1.00 81.47 211 PHE B C 1
ATOM 4885 O O . PHE B 2 211 ? 134.875 112.999 143.511 1.00 81.47 211 PHE B O 1
ATOM 4893 N N . LYS B 2 212 ? 134.581 112.703 145.714 1.00 88.40 212 LYS B N 1
ATOM 4894 C CA . LYS B 2 212 ? 135.840 113.335 146.055 1.00 88.40 212 LYS B CA 1
ATOM 4895 C C . LYS B 2 212 ? 137.023 112.447 145.734 1.00 88.40 212 LYS B C 1
ATOM 4896 O O . LYS B 2 212 ? 138.076 112.954 145.343 1.00 88.40 212 LYS B O 1
ATOM 4902 N N . ARG B 2 213 ? 136.872 111.136 145.886 1.00 88.44 213 ARG B N 1
ATOM 4903 C CA . ARG B 2 213 ? 137.954 110.219 145.586 1.00 88.44 213 ARG B CA 1
ATOM 4904 C C . ARG B 2 213 ? 137.934 109.698 144.161 1.00 88.44 213 ARG B C 1
ATOM 4905 O O . ARG B 2 213 ? 138.885 109.029 143.756 1.00 88.44 213 ARG B O 1
ATOM 4913 N N . LEU B 2 214 ? 136.882 109.975 143.396 1.00 87.82 214 LEU B N 1
ATOM 4914 C CA . LEU B 2 214 ? 136.919 109.687 141.971 1.00 87.82 214 LEU B CA 1
ATOM 4915 C C . LEU B 2 214 ? 137.560 110.805 141.174 1.00 87.82 214 LEU B C 1
ATOM 4916 O O . LEU B 2 214 ? 137.969 110.581 140.034 1.00 87.82 214 LEU B O 1
ATOM 4921 N N . GLU B 2 215 ? 137.734 111.977 141.675 1.00 93.89 215 GLU B N 1
ATOM 4922 C CA . GLU B 2 215 ? 138.281 113.120 140.966 1.00 93.89 215 GLU B CA 1
ATOM 4923 C C . GLU B 2 215 ? 139.743 113.266 141.266 1.00 93.89 215 GLU B C 1
ATOM 4924 O O . GLU B 2 215 ? 140.241 114.262 141.055 1.00 93.89 215 GLU B O 1
ATOM 4930 N N . LYS B 2 216 ? 140.340 112.386 142.011 1.00 95.77 216 LYS B N 1
ATOM 4931 C CA . LYS B 2 216 ? 141.786 112.378 142.186 1.00 95.77 216 LYS B CA 1
ATOM 4932 C C . LYS B 2 216 ? 142.266 111.174 141.416 1.00 95.77 216 LYS B C 1
ATOM 4933 O O . LYS B 2 216 ? 143.326 111.211 140.951 1.00 95.77 216 LYS B O 1
ATOM 4939 N N . ASP B 2 217 ? 141.469 110.143 141.274 1.00 100.45 217 ASP B N 1
ATOM 4940 C CA . ASP B 2 217 ? 141.961 109.010 140.496 1.00 100.45 217 ASP B CA 1
ATOM 4941 C C . ASP B 2 217 ? 142.052 109.503 139.087 1.00 100.45 217 ASP B C 1
ATOM 4942 O O . ASP B 2 217 ? 141.050 109.877 138.673 1.00 100.45 217 ASP B O 1
ATOM 4947 N N . ALA B 2 218 ? 143.187 109.365 138.392 1.00 99.58 218 ALA B N 1
ATOM 4948 C CA . ALA B 2 218 ? 143.392 109.830 137.007 1.00 99.58 218 ALA B CA 1
ATOM 4949 C C . ALA B 2 218 ? 143.047 108.803 135.930 1.00 99.58 218 ALA B C 1
ATOM 4950 O O . ALA B 2 218 ? 143.328 109.063 134.834 1.00 99.58 218 ALA B O 1
ATOM 4952 N N . HIS B 2 219 ? 142.474 107.681 136.338 1.00 99.14 219 HIS B N 1
ATOM 4953 C CA . HIS B 2 219 ? 142.040 106.633 135.391 1.00 99.14 219 HIS B CA 1
ATOM 4954 C C . HIS B 2 219 ? 140.649 107.009 134.872 1.00 99.14 219 HIS B C 1
ATOM 4955 O O . HIS B 2 219 ? 140.279 106.561 133.794 1.00 99.14 219 HIS B O 1
ATOM 4962 N N . PHE B 2 220 ? 139.961 107.907 135.576 1.00 95.40 220 PHE B N 1
ATOM 4963 C CA . PHE B 2 220 ? 138.591 108.352 135.226 1.00 95.40 220 PHE B CA 1
ATOM 4964 C C . PHE B 2 220 ? 138.629 109.778 134.693 1.00 95.40 220 PHE B C 1
ATOM 4965 O O . PHE B 2 220 ? 139.361 110.564 135.252 1.00 95.40 220 PHE B O 1
ATOM 4973 N N . ASN B 2 221 ? 137.821 110.104 133.687 1.00 89.06 221 ASN B N 1
ATOM 4974 C CA . ASN B 2 221 ? 137.893 111.466 133.106 1.00 89.06 221 ASN B CA 1
ATOM 4975 C C . ASN B 2 221 ? 137.499 112.525 134.128 1.00 89.06 221 ASN B C 1
ATOM 4976 O O . ASN B 2 221 ? 136.428 112.451 134.643 1.00 89.06 221 ASN B O 1
ATOM 4981 N N . TYR B 2 222 ? 138.321 113.546 134.298 1.00 90.38 222 TYR B N 1
ATOM 4982 C CA . TYR B 2 222 ? 138.127 114.548 135.368 1.00 90.38 222 TYR B CA 1
ATOM 4983 C C . TYR B 2 222 ? 136.931 115.453 135.225 1.00 90.38 222 TYR B C 1
ATOM 4984 O O . TYR B 2 222 ? 136.351 115.740 136.222 1.00 90.38 222 TYR B O 1
ATOM 4993 N N . PHE B 2 223 ? 136.711 116.024 134.058 1.00 87.45 223 PHE B N 1
ATOM 4994 C CA . PHE B 2 223 ? 135.562 116.945 133.949 1.00 87.45 223 PHE B CA 1
ATOM 4995 C C . PHE B 2 223 ? 134.360 116.057 133.751 1.00 87.45 223 PHE B C 1
ATOM 4996 O O . PHE B 2 223 ? 133.349 116.418 134.264 1.00 87.45 223 PHE B O 1
ATOM 5004 N N . VAL B 2 224 ? 134.512 114.919 133.082 1.00 83.87 224 VAL B N 1
ATOM 5005 C CA . VAL B 2 224 ? 133.317 114.054 132.922 1.00 83.87 224 VAL B CA 1
ATOM 5006 C C . VAL B 2 224 ? 132.769 113.662 134.290 1.00 83.87 224 VAL B C 1
ATOM 5007 O O . VAL B 2 224 ? 131.571 113.680 134.449 1.00 83.87 224 VAL B O 1
ATOM 5011 N N . ILE B 2 225 ? 133.622 113.334 135.257 1.00 84.41 225 ILE B N 1
ATOM 5012 C CA . ILE B 2 225 ? 133.112 112.955 136.601 1.00 84.41 225 ILE B CA 1
ATOM 5013 C C . ILE B 2 225 ? 132.420 114.166 137.188 1.00 84.41 225 ILE B C 1
ATOM 5014 O O . ILE B 2 225 ? 131.408 113.990 137.793 1.00 84.41 225 ILE B O 1
ATOM 5019 N N . ARG B 2 226 ? 132.914 115.359 136.944 1.00 85.37 226 ARG B N 1
ATOM 5020 C CA . ARG B 2 226 ? 132.220 116.492 137.575 1.00 85.37 226 ARG B CA 1
ATOM 5021 C C . ARG B 2 226 ? 130.868 116.628 136.921 1.00 85.37 226 ARG B C 1
ATOM 5022 O O . ARG B 2 226 ? 129.943 116.929 137.620 1.00 85.37 226 ARG B O 1
ATOM 5030 N N . VAL B 2 227 ? 130.781 116.458 135.616 1.00 82.43 227 VAL B N 1
ATOM 5031 C CA . VAL B 2 227 ? 129.410 116.574 135.064 1.00 82.43 227 VAL B CA 1
ATOM 5032 C C . VAL B 2 227 ? 128.534 115.474 135.639 1.00 82.43 227 VAL B C 1
ATOM 5033 O O . VAL B 2 227 ? 127.445 115.831 136.003 1.00 82.43 227 VAL B O 1
ATOM 5037 N N . ILE B 2 228 ? 128.976 114.225 135.795 1.00 78.65 228 ILE B N 1
ATOM 5038 C CA . ILE B 2 228 ? 127.985 113.290 136.405 1.00 78.65 228 ILE B CA 1
ATOM 5039 C C . ILE B 2 228 ? 127.675 113.694 137.844 1.00 78.65 228 ILE B C 1
ATOM 5040 O O . ILE B 2 228 ? 126.579 113.550 138.249 1.00 78.65 228 ILE B O 1
ATOM 5045 N N . LYS B 2 229 ? 128.621 114.199 138.601 1.00 75.54 229 LYS B N 1
ATOM 5046 C CA . LYS B 2 229 ? 128.288 114.603 139.975 1.00 75.54 229 LYS B CA 1
ATOM 5047 C C . LYS B 2 229 ? 127.267 115.718 139.943 1.00 75.54 229 LYS B C 1
ATOM 5048 O O . LYS B 2 229 ? 126.396 115.683 140.751 1.00 75.54 229 LYS B O 1
ATOM 5054 N N . LEU B 2 230 ? 127.408 116.683 139.043 1.00 73.98 230 LEU B N 1
ATOM 5055 C CA . LEU B 2 230 ? 126.446 117.804 138.927 1.00 73.98 230 LEU B CA 1
ATOM 5056 C C . LEU B 2 230 ? 125.104 117.243 138.524 1.00 73.98 230 LEU B C 1
ATOM 5057 O O . LEU B 2 230 ? 124.131 117.668 139.060 1.00 73.98 230 LEU B O 1
ATOM 5062 N N . LEU B 2 231 ? 125.081 116.280 137.625 1.00 74.83 231 LEU B N 1
ATOM 5063 C CA . LEU B 2 231 ? 123.786 115.691 137.253 1.00 74.83 231 LEU B CA 1
ATOM 5064 C C . LEU B 2 231 ? 123.186 115.060 138.498 1.00 74.83 231 LEU B C 1
ATOM 5065 O O . LEU B 2 231 ? 122.047 115.281 138.734 1.00 74.83 231 LEU B O 1
ATOM 5070 N N . CYS B 2 232 ? 123.945 114.342 139.305 1.00 73.61 232 CYS B N 1
ATOM 5071 C CA . CYS B 2 232 ? 123.307 113.764 140.500 1.00 73.61 232 CYS B CA 1
ATOM 5072 C C . CYS B 2 232 ? 122.820 114.845 141.432 1.00 73.61 232 CYS B C 1
ATOM 5073 O O . CYS B 2 232 ? 121.727 114.725 141.909 1.00 73.61 232 CYS B O 1
ATOM 5076 N N . VAL B 2 233 ? 123.591 115.897 141.657 1.00 67.11 233 VAL B N 1
ATOM 5077 C CA . VAL B 2 233 ? 123.044 116.909 142.598 1.00 67.11 233 VAL B CA 1
ATOM 5078 C C . VAL B 2 233 ? 121.792 117.545 142.028 1.00 67.11 233 VAL B C 1
ATOM 5079 O O . VAL B 2 233 ? 120.985 117.924 142.805 1.00 67.11 233 VAL B O 1
ATOM 5083 N N . THR B 2 234 ? 121.718 117.772 140.731 1.00 65.45 234 THR B N 1
ATOM 5084 C CA . THR B 2 234 ? 120.493 118.333 140.154 1.00 65.45 234 THR B CA 1
ATOM 5085 C C . THR B 2 234 ? 119.305 117.433 140.435 1.00 65.45 234 THR B C 1
ATOM 5086 O O . THR B 2 234 ? 118.460 117.854 141.156 1.00 65.45 234 THR B O 1
ATOM 5090 N N . ILE B 2 235 ? 119.260 116.211 139.947 1.00 63.26 235 ILE B N 1
ATOM 5091 C CA . ILE B 2 235 ? 118.045 115.420 140.099 1.00 63.26 235 ILE B CA 1
ATOM 5092 C C . ILE B 2 235 ? 117.720 115.152 141.552 1.00 63.26 235 ILE B C 1
ATOM 5093 O O . ILE B 2 235 ? 116.603 114.727 141.855 1.00 63.26 235 ILE B O 1
ATOM 5098 N N . PHE B 2 236 ? 118.657 115.384 142.463 1.00 60.81 236 PHE B N 1
ATOM 5099 C CA . PHE B 2 236 ? 118.299 115.366 143.869 1.00 60.81 236 PHE B CA 1
ATOM 5100 C C . PHE B 2 236 ? 117.562 116.627 144.265 1.00 60.81 236 PHE B C 1
ATOM 5101 O O . PHE B 2 236 ? 116.597 116.563 145.027 1.00 60.81 236 PHE B O 1
ATOM 5109 N N . TRP B 2 237 ? 117.987 117.777 143.756 1.00 60.92 237 TRP B N 1
ATOM 5110 C CA . TRP B 2 237 ? 117.301 119.004 144.121 1.00 60.92 237 TRP B CA 1
ATOM 5111 C C . TRP B 2 237 ? 115.946 119.111 143.451 1.00 60.92 237 TRP B C 1
ATOM 5112 O O . TRP B 2 237 ? 115.021 119.692 144.019 1.00 60.92 237 TRP B O 1
ATOM 5123 N N . ILE B 2 238 ? 115.808 118.572 142.246 1.00 55.89 238 ILE B N 1
ATOM 5124 C CA . ILE B 2 238 ? 114.493 118.502 141.626 1.00 55.89 238 ILE B CA 1
ATOM 5125 C C . ILE B 2 238 ? 113.550 117.708 142.508 1.00 55.89 238 ILE B C 1
ATOM 5126 O O . ILE B 2 238 ? 112.402 118.103 142.740 1.00 55.89 238 ILE B O 1
ATOM 5131 N N . HIS B 2 239 ? 114.036 116.596 143.044 1.00 57.96 239 HIS B N 1
ATOM 5132 C CA . HIS B 2 239 ? 113.227 115.775 143.931 1.00 57.96 239 HIS B CA 1
ATOM 5133 C C . HIS B 2 239 ? 112.887 116.525 145.208 1.00 57.96 239 HIS B C 1
ATOM 5134 O O . HIS B 2 239 ? 111.739 116.518 145.661 1.00 57.96 239 HIS B O 1
ATOM 5141 N N . LEU B 2 240 ? 113.879 117.180 145.801 1.00 58.32 240 LEU B N 1
ATOM 5142 C CA . LEU B 2 240 ? 113.651 117.897 147.044 1.00 58.32 240 LEU B CA 1
ATOM 5143 C C . LEU B 2 240 ? 112.610 118.986 146.855 1.00 58.32 240 LEU B C 1
ATOM 5144 O O . LEU B 2 240 ? 111.684 119.120 147.657 1.00 58.32 240 LEU B O 1
ATOM 5149 N N . ALA B 2 241 ? 112.737 119.767 145.783 1.00 57.69 241 ALA B N 1
ATOM 5150 C CA . ALA B 2 241 ? 111.792 120.847 145.538 1.00 57.69 241 ALA B CA 1
ATOM 5151 C C . ALA B 2 241 ? 110.399 120.316 145.251 1.00 57.69 241 ALA B C 1
ATOM 5152 O O . ALA B 2 241 ? 109.412 120.870 145.740 1.00 57.69 241 ALA B O 1
ATOM 5154 N N . GLY B 2 242 ? 110.289 119.252 144.458 1.00 58.21 242 GLY B N 1
ATOM 5155 C CA . GLY B 2 242 ? 108.981 118.677 144.211 1.00 58.21 242 GLY B CA 1
ATOM 5156 C C . GLY B 2 242 ? 108.298 118.226 145.483 1.00 58.21 242 GLY B C 1
ATOM 5157 O O . GLY B 2 242 ? 107.135 118.561 145.727 1.00 58.21 242 GLY B O 1
ATOM 5158 N N . CYS B 2 243 ? 109.009 117.475 146.319 1.00 61.26 243 CYS B N 1
ATOM 5159 C CA . CYS B 2 243 ? 108.395 116.995 147.549 1.00 61.26 243 CYS B CA 1
ATOM 5160 C C . CYS B 2 243 ? 108.080 118.133 148.507 1.00 61.26 243 CYS B C 1
ATOM 5161 O O . CYS B 2 243 ? 107.047 118.110 149.175 1.00 61.26 243 CYS B O 1
ATOM 5164 N N . ILE B 2 244 ? 108.929 119.153 148.577 1.00 58.93 244 ILE B N 1
ATOM 5165 C CA . ILE B 2 244 ? 108.641 120.259 149.479 1.00 58.93 244 ILE B CA 1
ATOM 5166 C C . ILE B 2 244 ? 107.402 121.011 149.026 1.00 58.93 244 ILE B C 1
ATOM 5167 O O . ILE B 2 244 ? 106.550 121.372 149.841 1.00 58.93 244 ILE B O 1
ATOM 5172 N N . LEU B 2 245 ? 107.281 121.273 147.727 1.00 59.38 245 LEU B N 1
ATOM 5173 C CA . LEU B 2 245 ? 106.121 122.015 147.259 1.00 59.38 245 LEU B CA 1
ATOM 5174 C C . LEU B 2 245 ? 104.849 121.202 147.429 1.00 59.38 245 LEU B C 1
ATOM 5175 O O . LEU B 2 245 ? 103.798 121.750 147.783 1.00 59.38 245 LEU B O 1
ATOM 5180 N N . TYR B 2 246 ? 104.918 119.891 147.212 1.00 61.92 246 TYR B N 1
ATOM 5181 C CA . TYR B 2 246 ? 103.747 119.071 147.487 1.00 61.92 246 TYR B CA 1
ATOM 5182 C C . TYR B 2 246 ? 103.405 119.088 148.967 1.00 61.92 246 TYR B C 1
ATOM 5183 O O . TYR B 2 246 ? 102.228 119.085 149.338 1.00 61.92 246 TYR B O 1
ATOM 5192 N N . TRP B 2 247 ? 104.417 119.096 149.829 1.00 67.73 247 TRP B N 1
ATOM 5193 C CA . TRP B 2 247 ? 104.164 119.169 151.260 1.00 67.73 247 TRP B CA 1
ATOM 5194 C C . TRP B 2 247 ? 103.435 120.452 151.609 1.00 67.73 247 TRP B C 1
ATOM 5195 O O . TRP B 2 247 ? 102.442 120.440 152.340 1.00 67.73 247 TRP B O 1
ATOM 5206 N N . ILE B 2 248 ? 103.919 121.576 151.083 1.00 64.08 248 ILE B N 1
ATOM 5207 C CA . ILE B 2 248 ? 103.242 122.853 151.279 1.00 64.08 248 ILE B CA 1
ATOM 5208 C C . ILE B 2 248 ? 101.802 122.813 150.821 1.00 64.08 248 ILE B C 1
ATOM 5209 O O . ILE B 2 248 ? 100.926 123.332 151.519 1.00 64.08 248 ILE B O 1
ATOM 5214 N N . ALA B 2 249 ? 101.528 122.197 149.683 1.00 65.34 249 ALA B N 1
ATOM 5215 C CA . ALA B 2 249 ? 100.159 122.128 149.207 1.00 65.34 249 ALA B CA 1
ATOM 5216 C C . ALA B 2 249 ? 99.303 121.149 149.985 1.00 65.34 249 ALA B C 1
ATOM 5217 O O . ALA B 2 249 ? 98.079 121.288 149.984 1.00 65.34 249 ALA B O 1
ATOM 5219 N N . TYR B 2 250 ? 99.904 120.171 150.651 1.00 73.51 250 TYR B N 1
ATOM 5220 C CA . TYR B 2 250 ? 99.112 119.135 151.301 1.00 73.51 250 TYR B CA 1
ATOM 5221 C C . TYR B 2 250 ? 98.539 119.608 152.626 1.00 73.51 250 TYR B C 1
ATOM 5222 O O . TYR B 2 250 ? 97.422 119.235 152.989 1.00 73.51 250 TYR B O 1
ATOM 5231 N N . HIS B 2 251 ? 99.286 120.421 153.366 1.00 80.46 251 HIS B N 1
ATOM 5232 C CA . HIS B 2 251 ? 98.886 120.850 154.696 1.00 80.46 251 HIS B CA 1
ATOM 5233 C C . HIS B 2 251 ? 98.246 122.224 154.692 1.00 80.46 251 HIS B C 1
ATOM 5234 O O . HIS B 2 251 ? 97.938 122.762 155.757 1.00 80.46 251 HIS B O 1
ATOM 5241 N N . TYR B 2 252 ? 98.048 122.796 153.534 1.00 80.03 252 TYR B N 1
ATOM 5242 C CA . TYR B 2 252 ? 97.375 124.077 153.444 1.00 80.03 252 TYR B CA 1
ATOM 5243 C C . TYR B 2 252 ? 95.895 123.890 153.734 1.00 80.03 252 TYR B C 1
ATOM 5244 O O . TYR B 2 252 ? 95.290 122.942 153.230 1.00 80.03 252 TYR B O 1
ATOM 5253 N N . PRO B 2 253 ? 95.286 124.749 154.540 1.00 85.45 253 PRO B N 1
ATOM 5254 C CA . PRO B 2 253 ? 93.843 124.649 154.755 1.00 85.45 253 PRO B CA 1
ATOM 5255 C C . PRO B 2 253 ? 93.105 125.106 153.513 1.00 85.45 253 PRO B C 1
ATOM 5256 O O . PRO B 2 253 ? 93.609 125.926 152.745 1.00 85.45 253 PRO B O 1
ATOM 5260 N N . ARG B 2 254 ? 91.895 124.574 153.319 1.00 89.18 254 ARG B N 1
ATOM 5261 C CA . ARG B 2 254 ? 91.124 124.937 152.135 1.00 89.18 254 ARG B CA 1
ATOM 5262 C C . ARG B 2 254 ? 91.923 124.549 150.895 1.00 89.18 254 ARG B C 1
ATOM 5263 O O . ARG B 2 254 ? 92.510 125.407 150.227 1.00 89.18 254 ARG B O 1
ATOM 5271 N N . PRO B 2 255 ? 92.000 123.266 150.588 1.00 84.16 255 PRO B N 1
ATOM 5272 C CA . PRO B 2 255 ? 93.008 122.778 149.641 1.00 84.16 255 PRO B CA 1
ATOM 5273 C C . PRO B 2 255 ? 92.807 123.194 148.195 1.00 84.16 255 PRO B C 1
ATOM 5274 O O . PRO B 2 255 ? 93.639 122.862 147.347 1.00 84.16 255 PRO B O 1
ATOM 5278 N N . THR B 2 256 ? 91.729 123.902 147.884 1.00 81.36 256 THR B N 1
ATOM 5279 C CA . THR B 2 256 ? 91.439 124.275 146.509 1.00 81.36 256 THR B CA 1
ATOM 5280 C C . THR B 2 256 ? 92.082 125.591 146.106 1.00 81.36 256 THR B C 1
ATOM 5281 O O . THR B 2 256 ? 91.784 126.108 145.028 1.00 81.36 256 THR B O 1
ATOM 5285 N N . ASP B 2 257 ? 92.949 126.145 146.943 1.00 79.61 257 ASP B N 1
ATOM 5286 C CA . ASP B 2 257 ? 93.695 127.356 146.631 1.00 79.61 257 ASP B CA 1
ATOM 5287 C C . ASP B 2 257 ? 95.183 127.064 146.554 1.00 79.61 257 ASP B C 1
ATOM 5288 O O . ASP B 2 257 ? 96.018 127.956 146.679 1.00 79.61 257 ASP B O 1
ATOM 5293 N N . THR B 2 258 ? 95.523 125.801 146.368 1.00 71.08 258 THR B N 1
ATOM 5294 C CA . THR B 2 258 ? 96.896 125.363 146.231 1.00 71.08 258 THR B CA 1
ATOM 5295 C C . THR B 2 258 ? 97.309 125.486 144.776 1.00 71.08 258 THR B C 1
ATOM 5296 O O . THR B 2 258 ? 96.582 126.030 143.946 1.00 71.08 258 THR B O 1
ATOM 5300 N N . TRP B 2 259 ? 98.500 124.986 144.466 1.00 63.61 259 TRP B N 1
ATOM 5301 C CA . TRP B 2 259 ? 98.913 124.946 143.072 1.00 63.61 259 TRP B CA 1
ATOM 5302 C C . TRP B 2 259 ? 98.369 123.717 142.373 1.00 63.61 259 TRP B C 1
ATOM 5303 O O . TRP B 2 259 ? 98.089 123.760 141.174 1.00 63.61 259 TRP B O 1
ATOM 5314 N N . ILE B 2 260 ? 98.223 122.615 143.099 1.00 68.19 260 ILE B N 1
ATOM 5315 C CA . ILE B 2 260 ? 97.700 121.387 142.527 1.00 68.19 260 ILE B CA 1
ATOM 5316 C C . ILE B 2 260 ? 96.203 121.252 142.741 1.00 68.19 260 ILE B C 1
ATOM 5317 O O . ILE B 2 260 ? 95.528 120.622 141.917 1.00 68.19 260 ILE B O 1
ATOM 5322 N N . GLY B 2 261 ? 95.659 121.835 143.804 1.00 73.70 261 GLY B N 1
ATOM 5323 C CA . GLY B 2 261 ? 94.237 121.716 144.046 1.00 73.70 261 GLY B CA 1
ATOM 5324 C C . GLY B 2 261 ? 93.401 122.462 143.034 1.00 73.70 261 GLY B C 1
ATOM 5325 O O . GLY B 2 261 ? 92.211 122.183 142.883 1.00 73.70 261 GLY B O 1
ATOM 5326 N N . SER B 2 262 ? 93.998 123.416 142.329 1.00 73.99 262 SER B N 1
ATOM 5327 C CA . SER B 2 262 ? 93.246 124.145 141.320 1.00 73.99 262 SER B CA 1
ATOM 5328 C C . SER B 2 262 ? 93.043 123.297 140.074 1.00 73.99 262 SER B C 1
ATOM 5329 O O . SER B 2 262 ? 91.974 123.330 139.458 1.00 73.99 262 SER B O 1
ATOM 5332 N N . GLN B 2 263 ? 94.057 122.525 139.685 1.00 76.70 263 GLN B N 1
ATOM 5333 C CA . GLN B 2 263 ? 93.925 121.676 138.506 1.00 76.70 263 GLN B CA 1
ATOM 5334 C C . GLN B 2 263 ? 93.142 120.410 138.817 1.00 76.70 263 GLN B C 1
ATOM 5335 O O . GLN B 2 263 ? 92.058 120.188 138.273 1.00 76.70 263 GLN B O 1
ATOM 5341 N N . VAL B 2 264 ? 93.674 119.568 139.688 1.00 78.78 264 VAL B N 1
ATOM 5342 C CA . VAL B 2 264 ? 92.986 118.355 140.099 1.00 78.78 264 VAL B CA 1
ATOM 5343 C C . VAL B 2 264 ? 92.427 118.576 141.495 1.00 78.78 264 VAL B C 1
ATOM 5344 O O . VAL B 2 264 ? 93.176 118.821 142.444 1.00 78.78 264 VAL B O 1
ATOM 5348 N N . GLU B 2 265 ? 91.105 118.507 141.616 1.00 87.29 265 GLU B N 1
ATOM 5349 C CA . GLU B 2 265 ? 90.454 118.856 142.871 1.00 87.29 265 GLU B CA 1
ATOM 5350 C C . GLU B 2 265 ? 90.866 117.915 143.995 1.00 87.29 265 GLU B C 1
ATOM 5351 O O . GLU B 2 265 ? 91.421 118.350 145.008 1.00 87.29 265 GLU B O 1
ATOM 5357 N N . ASP B 2 266 ? 90.611 116.624 143.836 1.00 85.28 266 ASP B N 1
ATOM 5358 C CA . ASP B 2 266 ? 90.799 115.669 144.924 1.00 85.28 266 ASP B CA 1
ATOM 5359 C C . ASP B 2 266 ? 92.193 115.050 144.874 1.00 85.28 266 ASP B C 1
ATOM 5360 O O . ASP B 2 266 ? 92.357 113.837 144.916 1.00 85.28 266 ASP B O 1
ATOM 5365 N N . PHE B 2 267 ? 93.211 115.902 144.808 1.00 78.11 267 PHE B N 1
ATOM 5366 C CA . PHE B 2 267 ? 94.568 115.374 144.790 1.00 78.11 267 PHE B CA 1
ATOM 5367 C C . PHE B 2 267 ? 94.944 114.680 146.081 1.00 78.11 267 PHE B C 1
ATOM 5368 O O . PHE B 2 267 ? 95.943 113.959 146.100 1.00 78.11 267 PHE B O 1
ATOM 5376 N N . LYS B 2 268 ? 94.192 114.878 147.156 1.00 80.78 268 LYS B N 1
ATOM 5377 C CA . LYS B 2 268 ? 94.454 114.187 148.406 1.00 80.78 268 LYS B CA 1
ATOM 5378 C C . LYS B 2 268 ? 93.905 112.773 148.420 1.00 80.78 268 LYS B C 1
ATOM 5379 O O . LYS B 2 268 ? 94.126 112.050 149.394 1.00 80.78 268 LYS B O 1
ATOM 5385 N N . GLU B 2 269 ? 93.196 112.366 147.374 1.00 85.27 269 GLU B N 1
ATOM 5386 C CA . GLU B 2 269 ? 92.601 111.045 147.305 1.00 85.27 269 GLU B CA 1
ATOM 5387 C C . GLU B 2 269 ? 93.237 110.167 146.248 1.00 85.27 269 GLU B C 1
ATOM 5388 O O . GLU B 2 269 ? 92.974 108.963 146.225 1.00 85.27 269 GLU B O 1
ATOM 5394 N N . ARG B 2 270 ? 94.059 110.729 145.376 1.00 79.80 270 ARG B N 1
ATOM 5395 C CA . ARG B 2 270 ? 94.626 109.969 144.281 1.00 79.80 270 ARG B CA 1
ATOM 5396 C C . ARG B 2 270 ? 95.906 109.276 144.728 1.00 79.80 270 ARG B C 1
ATOM 5397 O O . ARG B 2 270 ? 96.526 109.641 145.727 1.00 79.80 270 ARG B O 1
ATOM 5405 N N . SER B 2 271 ? 96.296 108.253 143.977 1.00 74.54 271 SER B N 1
ATOM 5406 C CA . SER B 2 271 ? 97.501 107.504 144.279 1.00 74.54 271 SER B CA 1
ATOM 5407 C C . SER B 2 271 ? 98.697 108.436 144.381 1.00 74.54 271 SER B C 1
ATOM 5408 O O . SER B 2 271 ? 98.844 109.387 143.614 1.00 74.54 271 SER B O 1
ATOM 5411 N N . VAL B 2 272 ? 99.568 108.142 145.346 1.00 68.50 272 VAL B N 1
ATOM 5412 C CA . VAL B 2 272 ? 100.689 109.024 145.621 1.00 68.50 272 VAL B CA 1
ATOM 5413 C C . VAL B 2 272 ? 101.561 109.229 144.403 1.00 68.50 272 VAL B C 1
ATOM 5414 O O . VAL B 2 272 ? 102.333 110.188 144.358 1.00 68.50 272 VAL B O 1
ATOM 5418 N N . TRP B 2 273 ? 101.459 108.374 143.399 1.00 66.82 273 TRP B N 1
ATOM 5419 C CA . TRP B 2 273 ? 102.328 108.553 142.255 1.00 66.82 273 TRP B CA 1
ATOM 5420 C C . TRP B 2 273 ? 101.765 109.522 141.236 1.00 66.82 273 TRP B C 1
ATOM 5421 O O . TRP B 2 273 ? 102.540 110.118 140.489 1.00 66.82 273 TRP B O 1
ATOM 5432 N N . LEU B 2 274 ? 100.460 109.772 141.246 1.00 64.18 274 LEU B N 1
ATOM 5433 C CA . LEU B 2 274 ? 99.949 110.898 140.477 1.00 64.18 274 LEU B CA 1
ATOM 5434 C C . LEU B 2 274 ? 100.466 112.212 141.044 1.00 64.18 274 LEU B C 1
ATOM 5435 O O . LEU B 2 274 ? 100.962 113.071 140.306 1.00 64.18 274 LEU B O 1
ATOM 5440 N N . GLY B 2 275 ? 100.357 112.386 142.360 1.00 60.58 275 GLY B N 1
ATOM 5441 C CA . GLY B 2 275 ? 100.925 113.564 142.987 1.00 60.58 275 GLY B CA 1
ATOM 5442 C C . GLY B 2 275 ? 102.415 113.685 142.752 1.00 60.58 275 GLY B C 1
ATOM 5443 O O . GLY B 2 275 ? 102.921 114.766 142.445 1.00 60.58 275 GLY B O 1
ATOM 5444 N N . TYR B 2 276 ? 103.140 112.579 142.892 1.00 57.55 276 TYR B N 1
ATOM 5445 C CA . TYR B 2 276 ? 104.575 112.620 142.658 1.00 57.55 276 TYR B CA 1
ATOM 5446 C C . TYR B 2 276 ? 104.890 113.009 141.225 1.00 57.55 276 TYR B C 1
ATOM 5447 O O . TYR B 2 276 ? 105.834 113.763 140.973 1.00 57.55 276 TYR B O 1
ATOM 5456 N N . THR B 2 277 ? 104.114 112.503 140.270 1.00 57.36 277 THR B N 1
ATOM 5457 C CA . THR B 2 277 ? 104.339 112.856 138.878 1.00 57.36 277 THR B CA 1
ATOM 5458 C C . THR B 2 277 ? 104.109 114.335 138.645 1.00 57.36 277 THR B C 1
ATOM 5459 O O . THR B 2 277 ? 104.921 114.995 137.991 1.00 57.36 277 THR B O 1
ATOM 5463 N N . TYR B 2 278 ? 103.002 114.869 139.158 1.00 56.84 278 TYR B N 1
ATOM 5464 C CA . TYR B 2 278 ? 102.743 116.295 139.014 1.00 56.84 278 TYR B CA 1
ATOM 5465 C C . TYR B 2 278 ? 103.866 117.126 139.608 1.00 56.84 278 TYR B C 1
ATOM 5466 O O . TYR B 2 278 ? 104.297 118.112 139.007 1.00 56.84 278 TYR B O 1
ATOM 5475 N N . SER B 2 279 ? 104.354 116.747 140.787 1.00 54.58 279 SER B N 1
ATOM 5476 C CA . SER B 2 279 ? 105.382 117.546 141.439 1.00 54.58 279 SER B CA 1
ATOM 5477 C C . SER B 2 279 ? 106.698 117.484 140.687 1.00 54.58 279 SER B C 1
ATOM 5478 O O . SER B 2 279 ? 107.361 118.510 140.508 1.00 54.58 279 SER B O 1
ATOM 5481 N N . MET B 2 280 ? 107.107 116.295 140.257 1.00 54.15 280 MET B N 1
ATOM 5482 C CA . MET B 2 280 ? 108.316 116.202 139.457 1.00 54.15 280 MET B CA 1
ATOM 5483 C C . MET B 2 280 ? 108.184 117.017 138.189 1.00 54.15 280 MET B C 1
ATOM 5484 O O . MET B 2 280 ? 109.122 117.711 137.790 1.00 54.15 280 MET B O 1
ATOM 5489 N N . TYR B 2 281 ? 107.018 116.958 137.555 1.00 52.03 281 TYR B N 1
ATOM 5490 C CA . TYR B 2 281 ? 106.809 117.684 136.315 1.00 52.03 281 TYR B CA 1
ATOM 5491 C C . TYR B 2 281 ? 106.914 119.181 136.542 1.00 52.03 281 TYR B C 1
ATOM 5492 O O . TYR B 2 281 ? 107.601 119.887 135.799 1.00 52.03 281 TYR B O 1
ATOM 5501 N N . TRP B 2 282 ? 106.267 119.680 137.589 1.00 51.04 282 TRP B N 1
ATOM 5502 C CA . TRP B 2 282 ? 106.331 121.102 137.888 1.00 51.04 282 TRP B CA 1
ATOM 5503 C C . TRP B 2 282 ? 107.761 121.540 138.168 1.00 51.04 282 TRP B C 1
ATOM 5504 O O . TRP B 2 282 ? 108.236 122.539 137.619 1.00 51.04 282 TRP B O 1
ATOM 5515 N N . SER B 2 283 ? 108.474 120.797 139.011 1.00 47.86 283 SER B N 1
ATOM 5516 C CA . SER B 2 283 ? 109.822 121.216 139.369 1.00 47.86 283 SER B CA 1
ATOM 5517 C C . SER B 2 283 ? 110.756 121.140 138.179 1.00 47.86 283 SER B C 1
ATOM 5518 O O . SER B 2 283 ? 111.729 121.892 138.099 1.00 47.86 283 SER B O 1
ATOM 5521 N N . ILE B 2 284 ? 110.476 120.252 137.233 1.00 48.19 284 ILE B N 1
ATOM 5522 C CA . ILE B 2 284 ? 111.308 120.204 136.043 1.00 48.19 284 ILE B CA 1
ATOM 5523 C C . ILE B 2 284 ? 111.006 121.384 135.135 1.00 48.19 284 ILE B C 1
ATOM 5524 O O . ILE B 2 284 ? 111.920 121.989 134.568 1.00 48.19 284 ILE B O 1
ATOM 5529 N N . VAL B 2 285 ? 109.731 121.749 134.983 1.00 46.78 285 VAL B N 1
ATOM 5530 C CA . VAL B 2 285 ? 109.457 122.856 134.079 1.00 46.78 285 VAL B CA 1
ATOM 5531 C C . VAL B 2 285 ? 109.877 124.182 134.676 1.00 46.78 285 VAL B C 1
ATOM 5532 O O . VAL B 2 285 ? 110.033 125.150 133.933 1.00 46.78 285 VAL B O 1
ATOM 5536 N N . THR B 2 286 ? 110.066 124.279 135.989 1.00 45.65 286 THR B N 1
ATOM 5537 C CA . THR B 2 286 ? 110.616 125.537 136.485 1.00 45.65 286 THR B CA 1
ATOM 5538 C C . THR B 2 286 ? 112.114 125.484 136.720 1.00 45.65 286 THR B C 1
ATOM 5539 O O . THR B 2 286 ? 112.746 126.534 136.820 1.00 45.65 286 THR B O 1
ATOM 5543 N N . LEU B 2 287 ? 112.707 124.297 136.810 1.00 47.53 287 LEU B N 1
ATOM 5544 C CA . LEU B 2 287 ? 114.160 124.206 136.843 1.00 47.53 287 LEU B CA 1
ATOM 5545 C C . LEU B 2 287 ? 114.742 124.567 135.492 1.00 47.53 287 LEU B C 1
ATOM 5546 O O . LEU B 2 287 ? 115.690 125.347 135.396 1.00 47.53 287 LEU B O 1
ATOM 5551 N N . THR B 2 288 ? 114.191 123.987 134.435 1.00 45.29 288 THR B N 1
ATOM 5552 C CA . THR B 2 288 ? 114.670 124.208 133.085 1.00 45.29 288 THR B CA 1
ATOM 5553 C C . THR B 2 288 ? 114.216 125.535 132.513 1.00 45.29 288 THR B C 1
ATOM 5554 O O . THR B 2 288 ? 114.672 125.905 131.430 1.00 45.29 288 THR B O 1
ATOM 5558 N N . THR B 2 289 ? 113.343 126.253 133.215 1.00 43.96 289 THR B N 1
ATOM 5559 C CA . THR B 2 289 ? 112.865 127.574 132.821 1.00 43.96 289 THR B CA 1
ATOM 5560 C C . THR B 2 289 ? 112.000 127.506 131.576 1.00 43.96 289 THR B C 1
ATOM 5561 O O . THR B 2 289 ? 112.008 128.418 130.753 1.00 43.96 289 THR B O 1
ATOM 5565 N N . VAL B 2 290 ? 111.244 126.434 131.431 1.00 40.67 290 VAL B N 1
ATOM 5566 C CA . VAL B 2 290 ? 110.252 126.399 130.373 1.00 40.67 290 VAL B CA 1
ATOM 5567 C C . VAL B 2 290 ? 109.054 127.175 130.883 1.00 40.67 290 VAL B C 1
ATOM 5568 O O . VAL B 2 290 ? 108.716 128.237 130.354 1.00 40.67 290 VAL B O 1
ATOM 5572 N N . GLY B 2 291 ? 108.443 126.691 131.949 1.00 41.64 291 GLY B N 1
ATOM 5573 C CA . GLY B 2 291 ? 107.345 127.411 132.544 1.00 41.64 291 GLY B CA 1
ATOM 5574 C C . GLY B 2 291 ? 106.141 127.474 131.640 1.00 41.64 291 GLY B C 1
ATOM 5575 O O . GLY B 2 291 ? 105.822 128.536 131.112 1.00 41.64 291 GLY B O 1
ATOM 5576 N N . TYR B 2 292 ? 105.477 126.341 131.430 1.00 47.78 292 TYR B N 1
ATOM 5577 C CA . TYR B 2 292 ? 104.292 126.339 130.587 1.00 47.78 292 TYR B CA 1
ATOM 5578 C C . TYR B 2 292 ? 103.242 127.290 131.122 1.00 47.78 292 TYR B C 1
ATOM 5579 O O . TYR B 2 292 ? 102.592 128.004 130.357 1.00 47.78 292 TYR B O 1
ATOM 5588 N N . GLY B 2 293 ? 103.058 127.322 132.427 1.00 54.07 293 GLY B N 1
ATOM 5589 C CA . GLY B 2 293 ? 102.129 128.235 133.040 1.00 54.07 293 GLY B CA 1
ATOM 5590 C C . GLY B 2 293 ? 100.956 127.572 133.706 1.00 54.07 293 GLY B C 1
ATOM 5591 O O . GLY B 2 293 ? 100.365 128.169 134.608 1.00 54.07 293 GLY B O 1
ATOM 5592 N N . ASP B 2 294 ? 100.580 126.372 133.284 1.00 57.55 294 ASP B N 1
ATOM 5593 C CA . ASP B 2 294 ? 99.780 125.541 134.163 1.00 57.55 294 ASP B CA 1
ATOM 5594 C C . ASP B 2 294 ? 100.643 125.165 135.353 1.00 57.55 294 ASP B C 1
ATOM 5595 O O . ASP B 2 294 ? 101.872 125.137 135.259 1.00 57.55 294 ASP B O 1
ATOM 5600 N N . LEU B 2 295 ? 100.009 124.900 136.490 1.00 56.61 295 LEU B N 1
ATOM 5601 C CA . LEU B 2 295 ? 100.754 124.611 137.708 1.00 56.61 295 LEU B CA 1
ATOM 5602 C C . LEU B 2 295 ? 101.693 125.772 138.045 1.00 56.61 295 LEU B C 1
ATOM 5603 O O . LEU B 2 295 ? 102.907 125.693 137.896 1.00 56.61 295 LEU B O 1
ATOM 5608 N N . HIS B 2 296 ? 101.087 126.881 138.426 1.00 57.28 296 HIS B N 1
ATOM 5609 C CA . HIS B 2 296 ? 101.824 128.019 138.946 1.00 57.28 296 HIS B CA 1
ATOM 5610 C C . HIS B 2 296 ? 101.465 128.209 140.414 1.00 57.28 296 HIS B C 1
ATOM 5611 O O . HIS B 2 296 ? 100.550 127.576 140.936 1.00 57.28 296 HIS B O 1
ATOM 5618 N N . ALA B 2 297 ? 102.196 129.091 141.082 1.00 57.24 297 ALA B N 1
ATOM 5619 C CA . ALA B 2 297 ? 101.965 129.381 142.489 1.00 57.24 297 ALA B CA 1
ATOM 5620 C C . ALA B 2 297 ? 100.668 130.162 142.630 1.00 57.24 297 ALA B C 1
ATOM 5621 O O . ALA B 2 297 ? 100.372 131.027 141.805 1.00 57.24 297 ALA B O 1
ATOM 5623 N N . VAL B 2 298 ? 99.895 129.861 143.664 1.00 61.67 298 VAL B N 1
ATOM 5624 C CA . VAL B 2 298 ? 98.584 130.464 143.846 1.00 61.67 298 VAL B CA 1
ATOM 5625 C C . VAL B 2 298 ? 98.507 131.285 145.124 1.00 61.67 298 VAL B C 1
ATOM 5626 O O . VAL B 2 298 ? 98.043 132.423 145.109 1.00 61.67 298 VAL B O 1
ATOM 5630 N N . ASN B 2 299 ? 98.939 130.725 146.245 1.00 65.60 299 ASN B N 1
ATOM 5631 C CA . ASN B 2 299 ? 98.897 131.431 147.511 1.00 65.60 299 ASN B CA 1
ATOM 5632 C C . ASN B 2 299 ? 100.288 131.943 147.861 1.00 65.60 299 ASN B C 1
ATOM 5633 O O . ASN B 2 299 ? 101.253 131.728 147.130 1.00 65.60 299 ASN B O 1
ATOM 5638 N N . SER B 2 300 ? 100.402 132.616 149.000 1.00 64.08 300 SER B N 1
ATOM 5639 C CA . SER B 2 300 ? 101.631 133.297 149.371 1.00 64.08 300 SER B CA 1
ATOM 5640 C C . SER B 2 300 ? 102.748 132.357 149.791 1.00 64.08 300 SER B C 1
ATOM 5641 O O . SER B 2 300 ? 103.912 132.644 149.499 1.00 64.08 300 SER B O 1
ATOM 5644 N N . ARG B 2 301 ? 102.435 131.255 150.472 1.00 64.37 301 ARG B N 1
ATOM 5645 C CA . ARG B 2 301 ? 103.478 130.306 150.840 1.00 64.37 301 ARG B CA 1
ATOM 5646 C C . ARG B 2 301 ? 104.162 129.741 149.608 1.00 64.37 301 ARG B C 1
ATOM 5647 O O . ARG B 2 301 ? 105.395 129.666 149.548 1.00 64.37 301 ARG B O 1
ATOM 5655 N N . GLU B 2 302 ? 103.375 129.338 148.614 1.00 62.47 302 GLU B N 1
ATOM 5656 C CA . GLU B 2 302 ? 103.951 128.787 147.400 1.00 62.47 302 GLU B CA 1
ATOM 5657 C C . GLU B 2 302 ? 104.719 129.846 146.635 1.00 62.47 302 GLU B C 1
ATOM 5658 O O . GLU B 2 302 ? 105.787 129.568 146.098 1.00 62.47 302 GLU B O 1
ATOM 5664 N N . LYS B 2 303 ? 104.194 131.066 146.572 1.00 58.07 303 LYS B N 1
ATOM 5665 C CA . LYS B 2 303 ? 104.926 132.133 145.903 1.00 58.07 303 LYS B CA 1
ATOM 5666 C C . LYS B 2 303 ? 106.283 132.351 146.544 1.00 58.07 303 LYS B C 1
ATOM 5667 O O . LYS B 2 303 ? 107.293 132.477 145.846 1.00 58.07 303 LYS B O 1
ATOM 5673 N N . THR B 2 304 ? 106.333 132.373 147.872 1.00 57.60 304 THR B N 1
ATOM 5674 C CA . THR B 2 304 ? 107.596 132.610 148.555 1.00 57.60 304 THR B CA 1
ATOM 5675 C C . THR B 2 304 ? 108.575 131.471 148.325 1.00 57.60 304 THR B C 1
ATOM 5676 O O . THR B 2 304 ? 109.721 131.699 147.910 1.00 57.60 304 THR B O 1
ATOM 5680 N N . PHE B 2 305 ? 108.147 130.236 148.584 1.00 56.37 305 PHE B N 1
ATOM 5681 C CA . PHE B 2 305 ? 109.052 129.120 148.356 1.00 56.37 305 PHE B CA 1
ATOM 5682 C C . PHE B 2 305 ? 109.496 129.065 146.907 1.00 56.37 305 PHE B C 1
ATOM 5683 O O . PHE B 2 305 ? 110.657 128.774 146.617 1.00 56.37 305 PHE B O 1
ATOM 5691 N N . ASN B 2 306 ? 108.583 129.337 145.984 1.00 56.30 306 ASN B N 1
ATOM 5692 C CA . ASN B 2 306 ? 108.871 129.218 144.567 1.00 56.30 306 ASN B CA 1
ATOM 5693 C C . ASN B 2 306 ? 109.867 130.269 144.118 1.00 56.30 306 ASN B C 1
ATOM 5694 O O . ASN B 2 306 ? 110.741 129.986 143.296 1.00 56.30 306 ASN B O 1
ATOM 5699 N N . MET B 2 307 ? 109.758 131.486 144.635 1.00 56.44 307 MET B N 1
ATOM 5700 C CA . MET B 2 307 ? 110.738 132.473 144.227 1.00 56.44 307 MET B CA 1
ATOM 5701 C C . MET B 2 307 ? 112.045 132.336 144.979 1.00 56.44 307 MET B C 1
ATOM 5702 O O . MET B 2 307 ? 113.031 132.946 144.573 1.00 56.44 307 MET B O 1
ATOM 5707 N N . PHE B 2 308 ? 112.096 131.540 146.039 1.00 55.43 308 PHE B N 1
ATOM 5708 C CA . PHE B 2 308 ? 113.416 131.159 146.532 1.00 55.43 308 PHE B CA 1
ATOM 5709 C C . PHE B 2 308 ? 114.018 130.044 145.688 1.00 55.43 308 PHE B C 1
ATOM 5710 O O . PHE B 2 308 ? 115.218 130.056 145.379 1.00 55.43 308 PHE B O 1
ATOM 5718 N N . TYR B 2 309 ? 113.183 129.089 145.291 1.00 52.43 309 TYR B N 1
ATOM 5719 C CA . TYR B 2 309 ? 113.616 127.985 144.450 1.00 52.43 309 TYR B CA 1
ATOM 5720 C C . TYR B 2 309 ? 114.194 128.491 143.137 1.00 52.43 309 TYR B C 1
ATOM 5721 O O . TYR B 2 309 ? 115.345 128.201 142.792 1.00 52.43 309 TYR B O 1
ATOM 5730 N N . MET B 2 310 ? 113.418 129.264 142.393 1.00 52.61 310 MET B N 1
ATOM 5731 C CA . MET B 2 310 ? 113.890 129.716 141.098 1.00 52.61 310 MET B CA 1
ATOM 5732 C C . MET B 2 310 ? 114.856 130.875 141.203 1.00 52.61 310 MET B C 1
ATOM 5733 O O . MET B 2 310 ? 115.370 131.327 140.183 1.00 52.61 310 MET B O 1
ATOM 5738 N N . LEU B 2 311 ? 115.132 131.353 142.410 1.00 54.89 311 LEU B N 1
ATOM 5739 C CA . LEU B 2 311 ? 116.288 132.207 142.631 1.00 54.89 311 LEU B CA 1
ATOM 5740 C C . LEU B 2 311 ? 117.564 131.406 142.741 1.00 54.89 311 LEU B C 1
ATOM 5741 O O . LEU B 2 311 ? 118.587 131.804 142.183 1.00 54.89 311 LEU B O 1
ATOM 5746 N N . PHE B 2 312 ? 117.535 130.287 143.457 1.00 60.75 312 PHE B N 1
ATOM 5747 C CA . PHE B 2 312 ? 118.725 129.448 143.493 1.00 60.75 312 PHE B CA 1
ATOM 5748 C C . PHE B 2 312 ? 118.968 128.764 142.156 1.00 60.75 312 PHE B C 1
ATOM 5749 O O . PHE B 2 312 ? 120.107 128.394 141.841 1.00 60.75 312 PHE B O 1
ATOM 5757 N N . ASN B 2 313 ? 117.917 128.587 141.358 1.00 57.14 313 ASN B N 1
ATOM 5758 C CA . ASN B 2 313 ? 118.078 127.894 140.086 1.00 57.14 313 ASN B CA 1
ATOM 5759 C C . ASN B 2 313 ? 118.925 128.677 139.099 1.00 57.14 313 ASN B C 1
ATOM 5760 O O . ASN B 2 313 ? 119.590 128.071 138.256 1.00 57.14 313 ASN B O 1
ATOM 5765 N N . ILE B 2 314 ? 118.907 130.009 139.161 1.00 62.48 314 ILE B N 1
ATOM 5766 C CA . ILE B 2 314 ? 119.779 130.775 138.276 1.00 62.48 314 ILE B CA 1
ATOM 5767 C C . ILE B 2 314 ? 121.217 130.352 138.480 1.00 62.48 314 ILE B C 1
ATOM 5768 O O . ILE B 2 314 ? 121.936 130.043 137.524 1.00 62.48 314 ILE B O 1
ATOM 5773 N N . ASP B 2 315 ? 121.653 130.324 139.733 1.00 67.29 315 ASP B N 1
ATOM 5774 C CA . ASP B 2 315 ? 123.028 129.965 140.033 1.00 67.29 315 ASP B CA 1
ATOM 5775 C C . ASP B 2 315 ? 123.303 128.506 139.718 1.00 67.29 315 ASP B C 1
ATOM 5776 O O . ASP B 2 315 ? 124.364 128.183 139.180 1.00 67.29 315 ASP B O 1
ATOM 5781 N N . LEU B 2 316 ? 122.362 127.616 140.022 1.00 60.89 316 LEU B N 1
ATOM 5782 C CA . LEU B 2 316 ? 122.566 126.211 139.685 1.00 60.89 316 LEU B CA 1
ATOM 5783 C C . LEU B 2 316 ? 122.792 126.025 138.190 1.00 60.89 316 LEU B C 1
ATOM 5784 O O . LEU B 2 316 ? 123.751 125.368 137.772 1.00 60.89 316 LEU B O 1
ATOM 5789 N N . THR B 2 317 ? 121.916 126.592 137.365 1.00 63.20 317 THR B N 1
ATOM 5790 C CA . THR B 2 317 ? 122.029 126.377 135.930 1.00 63.20 317 THR B CA 1
ATOM 5791 C C . THR B 2 317 ? 123.233 127.090 135.342 1.00 63.20 317 THR B C 1
ATOM 5792 O O . THR B 2 317 ? 123.866 126.566 134.422 1.00 63.20 317 THR B O 1
ATOM 5796 N N . SER B 2 318 ? 123.552 128.246 135.872 1.00 65.27 318 SER B N 1
ATOM 5797 C CA . SER B 2 318 ? 124.756 128.918 135.368 1.00 65.27 318 SER B CA 1
ATOM 5798 C C . SER B 2 318 ? 125.924 128.057 135.770 1.00 65.27 318 SER B C 1
ATOM 5799 O O . SER B 2 318 ? 126.908 128.078 135.104 1.00 65.27 318 SER B O 1
ATOM 5802 N N . TYR B 2 319 ? 125.827 127.384 136.894 1.00 67.98 319 TYR B N 1
ATOM 5803 C CA . TYR B 2 319 ? 126.976 126.545 137.251 1.00 67.98 319 TYR B CA 1
ATOM 5804 C C . TYR B 2 319 ? 127.095 125.427 136.250 1.00 67.98 319 TYR B C 1
ATOM 5805 O O . TYR B 2 319 ? 128.144 125.229 135.732 1.00 67.98 319 TYR B O 1
ATOM 5814 N N . ILE B 2 320 ? 125.986 124.790 135.936 1.00 64.81 320 ILE B N 1
ATOM 5815 C CA . ILE B 2 320 ? 126.030 123.626 135.024 1.00 64.81 320 ILE B CA 1
ATOM 5816 C C . ILE B 2 320 ? 126.579 124.057 133.690 1.00 64.81 320 ILE B C 1
ATOM 5817 O O . ILE B 2 320 ? 127.295 123.334 133.117 1.00 64.81 320 ILE B O 1
ATOM 5822 N N . ILE B 2 321 ? 126.173 125.199 133.204 1.00 66.01 321 ILE B N 1
ATOM 5823 C CA . ILE B 2 321 ? 126.677 125.661 131.918 1.00 66.01 321 ILE B CA 1
ATOM 5824 C C . ILE B 2 321 ? 128.162 125.963 132.006 1.00 66.01 321 ILE B C 1
ATOM 5825 O O . ILE B 2 321 ? 128.912 125.707 131.062 1.00 66.01 321 ILE B O 1
ATOM 5830 N N . GLY B 2 322 ? 128.618 126.497 133.137 1.00 71.03 322 GLY B N 1
ATOM 5831 C CA . GLY B 2 322 ? 130.041 126.715 133.308 1.00 71.03 322 GLY B CA 1
ATOM 5832 C C . GLY B 2 322 ? 130.841 125.433 133.281 1.00 71.03 322 GLY B C 1
ATOM 5833 O O . GLY B 2 322 ? 131.894 125.365 132.639 1.00 71.03 322 GLY B O 1
ATOM 5834 N N . ILE B 2 323 ? 130.353 124.398 133.955 1.00 72.09 323 ILE B N 1
ATOM 5835 C CA . ILE B 2 323 ? 131.064 123.127 133.954 1.00 72.09 323 ILE B CA 1
ATOM 5836 C C . ILE B 2 323 ? 131.125 122.545 132.556 1.00 72.09 323 ILE B C 1
ATOM 5837 O O . ILE B 2 323 ? 132.173 122.062 132.119 1.00 72.09 323 ILE B O 1
ATOM 5842 N N . MET B 2 324 ? 130.008 122.569 131.833 1.00 74.12 324 MET B N 1
ATOM 5843 C CA . MET B 2 324 ? 130.024 122.013 130.486 1.00 74.12 324 MET B CA 1
ATOM 5844 C C . MET B 2 324 ? 130.904 122.829 129.559 1.00 74.12 324 MET B C 1
ATOM 5845 O O . MET B 2 324 ? 131.590 122.267 128.700 1.00 74.12 324 MET B O 1
ATOM 5850 N N . THR B 2 325 ? 130.915 124.148 129.729 1.00 75.04 325 THR B N 1
ATOM 5851 C CA . THR B 2 325 ? 131.809 124.980 128.946 1.00 75.04 325 THR B CA 1
ATOM 5852 C C . THR B 2 325 ? 133.256 124.624 129.194 1.00 75.04 325 THR B C 1
ATOM 5853 O O . THR B 2 325 ? 134.029 124.515 128.243 1.00 75.04 325 THR B O 1
ATOM 5857 N N . ASN B 2 326 ? 133.647 124.445 130.453 1.00 81.30 326 ASN B N 1
ATOM 5858 C CA . ASN B 2 326 ? 135.041 124.123 130.724 1.00 81.30 326 ASN B CA 1
ATOM 5859 C C . ASN B 2 326 ? 135.394 122.741 130.205 1.00 81.30 326 ASN B C 1
ATOM 5860 O O . ASN B 2 326 ? 136.479 122.544 129.652 1.00 81.30 326 ASN B O 1
ATOM 5865 N N . LEU B 2 327 ? 134.487 121.779 130.353 1.00 78.40 327 LEU B N 1
ATOM 5866 C CA . LEU B 2 327 ? 134.695 120.466 129.758 1.00 78.40 327 LEU B CA 1
ATOM 5867 C C . LEU B 2 327 ? 135.006 120.589 128.277 1.00 78.40 327 LEU B C 1
ATOM 5868 O O . LEU B 2 327 ? 136.038 120.112 127.798 1.00 78.40 327 LEU B O 1
ATOM 5873 N N . VAL B 2 328 ? 134.109 121.229 127.532 1.00 78.07 328 VAL B N 1
ATOM 5874 C CA . VAL B 2 328 ? 134.260 121.286 126.084 1.00 78.07 328 VAL B CA 1
ATOM 5875 C C . VAL B 2 328 ? 135.510 122.066 125.706 1.00 78.07 328 VAL B C 1
ATOM 5876 O O . VAL B 2 328 ? 136.255 121.674 124.803 1.00 78.07 328 VAL B O 1
ATOM 5880 N N . VAL B 2 329 ? 135.769 123.175 126.396 1.00 82.84 329 VAL B N 1
ATOM 5881 C CA . VAL B 2 329 ? 136.895 124.020 126.032 1.00 82.84 329 VAL B CA 1
ATOM 5882 C C . VAL B 2 329 ? 138.213 123.316 126.290 1.00 82.84 329 VAL B C 1
ATOM 5883 O O . VAL B 2 329 ? 139.134 123.400 125.472 1.00 82.84 329 VAL B O 1
ATOM 5887 N N . HIS B 2 330 ? 138.337 122.604 127.403 1.00 89.56 330 HIS B N 1
ATOM 5888 C CA . HIS B 2 330 ? 139.601 121.949 127.696 1.00 89.56 330 HIS B CA 1
ATOM 5889 C C . HIS B 2 330 ? 139.799 120.676 126.898 1.00 89.56 330 HIS B C 1
ATOM 5890 O O . HIS B 2 330 ? 140.922 120.398 126.471 1.00 89.56 330 HIS B O 1
ATOM 5897 N N . GLY B 2 331 ? 138.741 119.897 126.677 1.00 91.84 331 GLY B N 1
ATOM 5898 C CA . GLY B 2 331 ? 138.875 118.708 125.858 1.00 91.84 331 GLY B CA 1
ATOM 5899 C C . GLY B 2 331 ? 139.377 118.981 124.458 1.00 91.84 331 GLY B C 1
ATOM 5900 O O . GLY B 2 331 ? 139.978 118.096 123.842 1.00 91.84 331 GLY B O 1
ATOM 5901 N N . ALA B 2 332 ? 139.163 120.188 123.949 1.00 96.80 332 ALA B N 1
ATOM 5902 C CA . ALA B 2 332 ? 139.598 120.540 122.607 1.00 96.80 332 ALA B CA 1
ATOM 5903 C C . ALA B 2 332 ? 140.593 121.687 122.660 1.00 96.80 332 ALA B C 1
ATOM 5904 O O . ALA B 2 332 ? 140.496 122.640 121.884 1.00 96.80 332 ALA B O 1
ATOM 5906 N N . LEU B 2 333 ? 141.545 121.607 123.581 1.00 102.58 333 LEU B N 1
ATOM 5907 C CA . LEU B 2 333 ? 142.558 122.639 123.724 1.00 102.58 333 LEU B CA 1
ATOM 5908 C C . LEU B 2 333 ? 143.837 122.326 122.972 1.00 102.58 333 LEU B C 1
ATOM 5909 O O . LEU B 2 333 ? 144.522 123.251 122.529 1.00 102.58 333 LEU B O 1
ATOM 5914 N N . ARG B 2 334 ? 144.177 121.050 122.816 1.00 113.80 334 ARG B N 1
ATOM 5915 C CA . ARG B 2 334 ? 145.412 120.682 122.139 1.00 113.80 334 ARG B CA 1
ATOM 5916 C C . ARG B 2 334 ? 145.189 120.351 120.672 1.00 113.80 334 ARG B C 1
ATOM 5917 O O . ARG B 2 334 ? 146.057 120.630 119.840 1.00 113.80 334 ARG B O 1
ATOM 5925 N N . THR B 2 335 ? 144.045 119.756 120.338 1.00 112.80 335 THR B N 1
ATOM 5926 C CA . THR B 2 335 ? 143.762 119.446 118.943 1.00 112.80 335 THR B CA 1
ATOM 5927 C C . THR B 2 335 ? 143.769 120.705 118.096 1.00 112.80 335 THR B C 1
ATOM 5928 O O . THR B 2 335 ? 144.312 120.715 116.989 1.00 112.80 335 THR B O 1
ATOM 5932 N N . PHE B 2 336 ? 143.174 121.782 118.602 1.00 114.08 336 PHE B N 1
ATOM 5933 C CA . PHE B 2 336 ? 143.214 123.041 117.873 1.00 114.08 336 PHE B CA 1
ATOM 5934 C C . PHE B 2 336 ? 144.629 123.591 117.794 1.00 114.08 336 PHE B C 1
ATOM 5935 O O . PHE B 2 336 ? 145.061 124.044 116.729 1.00 114.08 336 PHE B O 1
ATOM 5943 N N . ALA B 2 337 ? 145.356 123.576 118.913 1.00 117.29 337 ALA B N 1
ATOM 5944 C CA . ALA B 2 337 ? 146.718 124.095 118.917 1.00 117.29 337 ALA B CA 1
ATOM 5945 C C . ALA B 2 337 ? 147.585 123.376 117.895 1.00 117.29 337 ALA B C 1
ATOM 5946 O O . ALA B 2 337 ? 148.488 123.976 117.301 1.00 117.29 337 ALA B O 1
ATOM 5948 N N . MET B 2 338 ? 147.329 122.090 117.677 1.00 122.09 338 MET B N 1
ATOM 5949 C CA . MET B 2 338 ? 147.999 121.371 116.606 1.00 122.09 338 MET B CA 1
ATOM 5950 C C . MET B 2 338 ? 147.442 121.737 115.243 1.00 122.09 338 MET B C 1
ATOM 5951 O O . MET B 2 338 ? 148.207 121.833 114.280 1.00 122.09 338 MET B O 1
ATOM 5956 N N . ARG B 2 339 ? 146.140 121.962 115.146 1.00 120.33 339 ARG B N 1
ATOM 5957 C CA . ARG B 2 339 ? 145.533 122.357 113.889 1.00 120.33 339 ARG B CA 1
ATOM 5958 C C . ARG B 2 339 ? 145.894 123.773 113.481 1.00 120.33 339 ARG B C 1
ATOM 5959 O O . ARG B 2 339 ? 146.074 124.031 112.287 1.00 120.33 339 ARG B O 1
ATOM 5967 N N . SER B 2 340 ? 146.017 124.689 114.434 1.00 120.95 340 SER B N 1
ATOM 5968 C CA . SER B 2 340 ? 146.435 126.048 114.139 1.00 120.95 340 SER B CA 1
ATOM 5969 C C . SER B 2 340 ? 147.879 126.126 113.681 1.00 120.95 340 SER B C 1
ATOM 5970 O O . SER B 2 340 ? 148.317 127.188 113.234 1.00 120.95 340 SER B O 1
ATOM 5973 N N . ALA B 2 341 ? 148.626 125.034 113.787 1.00 121.25 341 ALA B N 1
ATOM 5974 C CA . ALA B 2 341 ? 149.994 124.966 113.297 1.00 121.25 341 ALA B CA 1
ATOM 5975 C C . ALA B 2 341 ? 150.093 124.366 111.909 1.00 121.25 341 ALA B C 1
ATOM 5976 O O . ALA B 2 341 ? 150.941 124.781 111.121 1.00 121.25 341 ALA B O 1
ATOM 5978 N N . ILE B 2 342 ? 149.250 123.383 111.592 1.00 121.71 342 ILE B N 1
ATOM 5979 C CA . ILE B 2 342 ? 149.146 122.907 110.222 1.00 121.71 342 ILE B CA 1
ATOM 5980 C C . ILE B 2 342 ? 148.473 123.924 109.322 1.00 121.71 342 ILE B C 1
ATOM 5981 O O . ILE B 2 342 ? 148.668 123.891 108.104 1.00 121.71 342 ILE B O 1
ATOM 5986 N N . ASN B 2 343 ? 147.704 124.844 109.895 1.00 124.24 343 ASN B N 1
ATOM 5987 C CA . ASN B 2 343 ? 146.964 125.817 109.107 1.00 124.24 343 ASN B CA 1
ATOM 5988 C C . ASN B 2 343 ? 147.864 126.909 108.549 1.00 124.24 343 ASN B C 1
ATOM 5989 O O . ASN B 2 343 ? 147.855 127.165 107.341 1.00 124.24 343 ASN B O 1
ATOM 5994 N N . ASP B 2 344 ? 148.637 127.569 109.409 1.00 125.23 344 ASP B N 1
ATOM 5995 C CA . ASP B 2 344 ? 149.504 128.626 108.916 1.00 125.23 344 ASP B CA 1
ATOM 5996 C C . ASP B 2 344 ? 150.634 128.084 108.058 1.00 125.23 344 ASP B C 1
ATOM 5997 O O . ASP B 2 344 ? 151.127 128.806 107.191 1.00 125.23 344 ASP B O 1
ATOM 6002 N N . ILE B 2 345 ? 151.030 126.826 108.245 1.00 122.26 345 ILE B N 1
ATOM 6003 C CA . ILE B 2 345 ? 152.022 126.235 107.352 1.00 122.26 345 ILE B CA 1
ATOM 6004 C C . ILE B 2 345 ? 151.469 126.151 105.940 1.00 122.26 345 ILE B C 1
ATOM 6005 O O . ILE B 2 345 ? 152.127 126.539 104.968 1.00 122.26 345 ILE B O 1
ATOM 6010 N N . LEU B 2 346 ? 150.245 125.644 105.805 1.00 122.37 346 LEU B N 1
ATOM 6011 C CA . LEU B 2 346 ? 149.636 125.563 104.486 1.00 122.37 346 LEU B CA 1
ATOM 6012 C C . LEU B 2 346 ? 149.406 126.946 103.907 1.00 122.37 346 LEU B C 1
ATOM 6013 O O . LEU B 2 346 ? 149.630 127.170 102.714 1.00 122.37 346 LEU B O 1
ATOM 6018 N N . ARG B 2 347 ? 148.966 127.890 104.737 1.00 124.33 347 ARG B N 1
ATOM 6019 C CA . ARG B 2 347 ? 148.752 129.247 104.251 1.00 124.33 347 ARG B CA 1
ATOM 6020 C C . ARG B 2 347 ? 150.045 129.852 103.724 1.00 124.33 347 ARG B C 1
ATOM 6021 O O . ARG B 2 347 ? 150.060 130.461 102.649 1.00 124.33 347 ARG B O 1
ATOM 6029 N N . TYR B 2 348 ? 151.142 129.683 104.459 1.00 123.15 348 TYR B N 1
ATOM 6030 C CA . TYR B 2 348 ? 152.415 130.248 104.035 1.00 123.15 348 TYR B CA 1
ATOM 6031 C C . TYR B 2 348 ? 152.933 129.562 102.779 1.00 123.15 348 TYR B C 1
ATOM 6032 O O . TYR B 2 348 ? 153.452 130.220 101.872 1.00 123.15 348 TYR B O 1
ATOM 6041 N N . THR B 2 349 ? 152.805 128.237 102.705 1.00 122.19 349 THR B N 1
ATOM 6042 C CA . THR B 2 349 ? 153.317 127.509 101.553 1.00 122.19 349 THR B CA 1
ATOM 6043 C C . THR B 2 349 ? 152.423 127.626 100.331 1.00 122.19 349 THR B C 1
ATOM 6044 O O . THR B 2 349 ? 152.852 127.249 99.236 1.00 122.19 349 THR B O 1
ATOM 6048 N N . SER B 2 350 ? 151.194 128.108 100.489 1.00 122.55 350 SER B N 1
ATOM 6049 C CA . SER B 2 350 ? 150.302 128.334 99.364 1.00 122.55 350 SER B CA 1
ATOM 6050 C C . SER B 2 350 ? 150.354 129.771 98.871 1.00 122.55 350 SER B C 1
ATOM 6051 O O . SER B 2 350 ? 150.239 130.012 97.668 1.00 122.55 350 SER B O 1
ATOM 6054 N N . LYS B 2 351 ? 150.514 130.736 99.777 1.00 122.48 351 LYS B N 1
ATOM 6055 C CA . LYS B 2 351 ? 150.726 132.111 99.342 1.00 122.48 351 LYS B CA 1
ATOM 6056 C C . LYS B 2 351 ? 151.958 132.201 98.456 1.00 122.48 351 LYS B C 1
ATOM 6057 O O . LYS B 2 351 ? 151.913 132.754 97.353 1.00 122.48 351 LYS B O 1
ATOM 6063 N N . ASN B 2 352 ? 153.075 131.665 98.932 1.00 123.50 352 ASN B N 1
ATOM 6064 C CA . ASN B 2 352 ? 154.201 131.409 98.056 1.00 123.50 352 ASN B CA 1
ATOM 6065 C C . ASN B 2 352 ? 153.986 130.078 97.340 1.00 123.50 352 ASN B C 1
ATOM 6066 O O . ASN B 2 352 ? 152.985 129.387 97.544 1.00 123.50 352 ASN B O 1
ATOM 6071 N N . ARG B 2 353 ? 154.934 129.714 96.484 1.00 124.55 353 ARG B N 1
ATOM 6072 C CA . ARG B 2 353 ? 154.704 128.575 95.604 1.00 124.55 353 ARG B CA 1
ATOM 6073 C C . ARG B 2 353 ? 155.708 127.459 95.843 1.00 124.55 353 ARG B C 1
ATOM 6074 O O . ARG B 2 353 ? 156.259 126.904 94.888 1.00 124.55 353 ARG B O 1
ATOM 6082 N N . LEU B 2 354 ? 155.955 127.123 97.103 1.00 125.48 354 LEU B N 1
ATOM 6083 C CA . LEU B 2 354 ? 156.891 126.055 97.400 1.00 125.48 354 LEU B CA 1
ATOM 6084 C C . LEU B 2 354 ? 156.350 124.728 96.875 1.00 125.48 354 LEU B C 1
ATOM 6085 O O . LEU B 2 354 ? 155.148 124.462 96.958 1.00 125.48 354 LEU B O 1
ATOM 6090 N N . PRO B 2 355 ? 157.210 123.885 96.318 1.00 125.47 355 PRO B N 1
ATOM 6091 C CA . PRO B 2 355 ? 156.759 122.564 95.888 1.00 125.47 355 PRO B CA 1
ATOM 6092 C C . PRO B 2 355 ? 156.299 121.754 97.083 1.00 125.47 355 PRO B C 1
ATOM 6093 O O . PRO B 2 355 ? 156.769 121.929 98.207 1.00 125.47 355 PRO B O 1
ATOM 6097 N N . ASP B 2 356 ? 155.363 120.848 96.824 1.00 128.54 356 ASP B N 1
ATOM 6098 C CA . ASP B 2 356 ? 154.764 120.056 97.884 1.00 128.54 356 ASP B CA 1
ATOM 6099 C C . ASP B 2 356 ? 155.608 118.849 98.255 1.00 128.54 356 ASP B C 1
ATOM 6100 O O . ASP B 2 356 ? 155.091 117.900 98.854 1.00 128.54 356 ASP B O 1
ATOM 6105 N N . THR B 2 357 ? 156.890 118.864 97.909 1.00 128.73 357 THR B N 1
ATOM 6106 C CA . THR B 2 357 ? 157.847 117.966 98.530 1.00 128.73 357 THR B CA 1
ATOM 6107 C C . THR B 2 357 ? 158.448 118.601 99.779 1.00 128.73 357 THR B C 1
ATOM 6108 O O . THR B 2 357 ? 158.567 117.946 100.816 1.00 128.73 357 THR B O 1
ATOM 6112 N N . MET B 2 358 ? 158.816 119.880 99.701 1.00 127.71 358 MET B N 1
ATOM 6113 C CA . MET B 2 358 ? 159.276 120.627 100.861 1.00 127.71 358 MET B CA 1
ATOM 6114 C C . MET B 2 358 ? 158.127 121.277 101.617 1.00 127.71 358 MET B C 1
ATOM 6115 O O . MET B 2 358 ? 158.357 122.139 102.469 1.00 127.71 358 MET B O 1
ATOM 6120 N N . ARG B 2 359 ? 156.893 120.877 101.324 1.00 127.90 359 ARG B N 1
ATOM 6121 C CA . ARG B 2 359 ? 155.754 121.238 102.148 1.00 127.90 359 ARG B CA 1
ATOM 6122 C C . ARG B 2 359 ? 155.257 120.077 102.988 1.00 127.90 359 ARG B C 1
ATOM 6123 O O . ARG B 2 359 ? 154.502 120.298 103.939 1.00 127.90 359 ARG B O 1
ATOM 6131 N N . GLU B 2 360 ? 155.655 118.852 102.669 1.00 129.98 360 GLU B N 1
ATOM 6132 C CA . GLU B 2 360 ? 155.481 117.739 103.582 1.00 129.98 360 GLU B CA 1
ATOM 6133 C C . GLU B 2 360 ? 156.764 117.423 104.328 1.00 129.98 360 GLU B C 1
ATOM 6134 O O . GLU B 2 360 ? 156.817 116.427 105.050 1.00 129.98 360 GLU B O 1
ATOM 6140 N N . GLN B 2 361 ? 157.798 118.240 104.158 1.00 128.88 361 GLN B N 1
ATOM 6141 C CA . GLN B 2 361 ? 158.965 118.200 105.021 1.00 128.88 361 GLN B CA 1
ATOM 6142 C C . GLN B 2 361 ? 158.814 119.097 106.235 1.00 128.88 361 GLN B C 1
ATOM 6143 O O . GLN B 2 361 ? 159.531 118.909 107.219 1.00 128.88 361 GLN B O 1
ATOM 6149 N N . MET B 2 362 ? 157.901 120.064 106.187 1.00 130.11 362 MET B N 1
ATOM 6150 C CA . MET B 2 362 ? 157.561 120.860 107.352 1.00 130.11 362 MET B CA 1
ATOM 6151 C C . MET B 2 362 ? 156.406 120.269 108.139 1.00 130.11 362 MET B C 1
ATOM 6152 O O . MET B 2 362 ? 156.394 120.375 109.368 1.00 130.11 362 MET B O 1
ATOM 6157 N N . LEU B 2 363 ? 155.450 119.643 107.462 1.00 127.26 363 LEU B N 1
ATOM 6158 C CA . LEU B 2 363 ? 154.367 118.958 108.145 1.00 127.26 363 LEU B CA 1
ATOM 6159 C C . LEU B 2 363 ? 154.823 117.671 108.807 1.00 127.26 363 LEU B C 1
ATOM 6160 O O . LEU B 2 363 ? 154.448 117.416 109.954 1.00 127.26 363 LEU B O 1
ATOM 6165 N N . ALA B 2 364 ? 155.632 116.865 108.125 1.00 128.02 364 ALA B N 1
ATOM 6166 C CA . ALA B 2 364 ? 156.191 115.669 108.727 1.00 128.02 364 ALA B CA 1
ATOM 6167 C C . ALA B 2 364 ? 157.287 115.977 109.727 1.00 128.02 364 ALA B C 1
ATOM 6168 O O . ALA B 2 364 ? 157.893 115.046 110.261 1.00 128.02 364 ALA B O 1
ATOM 6170 N N . HIS B 2 365 ? 157.567 117.250 109.983 1.00 126.15 365 HIS B N 1
ATOM 6171 C CA . HIS B 2 365 ? 158.517 117.607 111.021 1.00 126.15 365 HIS B CA 1
ATOM 6172 C C . HIS B 2 365 ? 157.856 118.122 112.284 1.00 126.15 365 HIS B C 1
ATOM 6173 O O . HIS B 2 365 ? 158.171 117.633 113.370 1.00 126.15 365 HIS B O 1
ATOM 6180 N N . MET B 2 366 ? 156.958 119.102 112.176 1.00 127.76 366 MET B N 1
ATOM 6181 C CA . MET B 2 366 ? 156.383 119.699 113.376 1.00 127.76 366 MET B CA 1
ATOM 6182 C C . MET B 2 366 ? 155.668 118.658 114.226 1.00 127.76 366 MET B C 1
ATOM 6183 O O . MET B 2 366 ? 155.497 118.847 115.435 1.00 127.76 366 MET B O 1
ATOM 6188 N N . GLN B 2 367 ? 155.240 117.553 113.614 1.00 125.52 367 GLN B N 1
ATOM 6189 C CA . GLN B 2 367 ? 154.780 116.420 114.405 1.00 125.52 367 GLN B CA 1
ATOM 6190 C C . GLN B 2 367 ? 155.853 115.958 115.376 1.00 125.52 367 GLN B C 1
ATOM 6191 O O . GLN B 2 367 ? 155.562 115.689 116.548 1.00 125.52 367 GLN B O 1
ATOM 6197 N N . LEU B 2 368 ? 157.099 115.867 114.910 1.00 126.03 368 LEU B N 1
ATOM 6198 C CA . LEU B 2 368 ? 158.192 115.504 115.800 1.00 126.03 368 LEU B CA 1
ATOM 6199 C C . LEU B 2 368 ? 158.387 116.541 116.892 1.00 126.03 368 LEU B C 1
ATOM 6200 O O . LEU B 2 368 ? 158.730 116.186 118.021 1.00 126.03 368 LEU B O 1
ATOM 6205 N N . LYS B 2 369 ? 158.168 117.820 116.588 1.00 125.84 369 LYS B N 1
ATOM 6206 C CA . LYS B 2 369 ? 158.325 118.841 117.618 1.00 125.84 369 LYS B CA 1
ATOM 6207 C C . LYS B 2 369 ? 157.240 118.720 118.678 1.00 125.84 369 LYS B C 1
ATOM 6208 O O . LYS B 2 369 ? 157.517 118.870 119.872 1.00 125.84 369 LYS B O 1
ATOM 6214 N N . PHE B 2 370 ? 156.007 118.438 118.266 1.00 126.10 370 PHE B N 1
ATOM 6215 C CA . PHE B 2 370 ? 154.954 118.186 119.242 1.00 126.10 370 PHE B CA 1
ATOM 6216 C C . PHE B 2 370 ? 155.286 116.978 120.102 1.00 126.10 370 PHE B C 1
ATOM 6217 O O . PHE B 2 370 ? 155.149 117.021 121.330 1.00 126.10 370 PHE B O 1
ATOM 6225 N N . LYS B 2 371 ? 155.736 115.893 119.475 1.00 129.10 371 LYS B N 1
ATOM 6226 C CA . LYS B 2 371 ? 156.067 114.696 120.237 1.00 129.10 371 LYS B CA 1
ATOM 6227 C C . LYS B 2 371 ? 157.186 114.963 121.235 1.00 129.10 371 LYS B C 1
ATOM 6228 O O . LYS B 2 371 ? 157.091 114.559 122.399 1.00 129.10 371 LYS B O 1
ATOM 6234 N N . THR B 2 372 ? 158.252 115.644 120.811 1.00 129.39 372 THR B N 1
ATOM 6235 C CA . THR B 2 372 ? 159.371 115.861 121.719 1.00 129.39 372 THR B CA 1
ATOM 6236 C C . THR B 2 372 ? 159.033 116.872 122.804 1.00 129.39 372 THR B C 1
ATOM 6237 O O . THR B 2 372 ? 159.542 116.762 123.923 1.00 129.39 372 THR B O 1
ATOM 6241 N N . ALA B 2 373 ? 158.188 117.860 122.507 1.00 127.81 373 ALA B N 1
ATOM 6242 C CA . ALA B 2 373 ? 157.751 118.768 123.558 1.00 127.81 373 ALA B CA 1
ATOM 6243 C C . ALA B 2 373 ? 156.833 118.065 124.540 1.00 127.81 373 ALA B C 1
ATOM 6244 O O . ALA B 2 373 ? 156.754 118.460 125.706 1.00 127.81 373 ALA B O 1
ATOM 6246 N N . GLU B 2 374 ? 156.134 117.028 124.090 1.00 130.38 374 GLU B N 1
ATOM 6247 C CA . GLU B 2 374 ? 155.350 116.221 125.008 1.00 130.38 374 GLU B CA 1
ATOM 6248 C C . GLU B 2 374 ? 156.219 115.305 125.855 1.00 130.38 374 GLU B C 1
ATOM 6249 O O . GLU B 2 374 ? 155.925 115.111 127.038 1.00 130.38 374 GLU B O 1
ATOM 6255 N N . LEU B 2 375 ? 157.290 114.761 125.289 1.00 130.26 375 LEU B N 1
ATOM 6256 C CA . LEU B 2 375 ? 158.148 113.831 126.005 1.00 130.26 375 LEU B CA 1
ATOM 6257 C C . LEU B 2 375 ? 158.948 114.484 127.119 1.00 130.26 375 LEU B C 1
ATOM 6258 O O . LEU B 2 375 ? 159.420 113.778 128.012 1.00 130.26 375 LEU B O 1
ATOM 6263 N N . ARG B 2 376 ? 159.130 115.800 127.091 1.00 129.21 376 ARG B N 1
ATOM 6264 C CA . ARG B 2 376 ? 159.786 116.494 128.188 1.00 129.21 376 ARG B CA 1
ATOM 6265 C C . ARG B 2 376 ? 158.784 117.022 129.199 1.00 129.21 376 ARG B C 1
ATOM 6266 O O . ARG B 2 376 ? 159.149 117.825 130.063 1.00 129.21 376 ARG B O 1
ATOM 6274 N N . GLN B 2 377 ? 157.525 116.601 129.100 1.00 129.69 377 GLN B N 1
ATOM 6275 C CA . GLN B 2 377 ? 156.586 116.814 130.191 1.00 129.69 377 GLN B CA 1
ATOM 6276 C C . GLN B 2 377 ? 156.430 115.549 131.015 1.00 129.69 377 GLN B C 1
ATOM 6277 O O . GLN B 2 377 ? 156.074 115.610 132.195 1.00 129.69 377 GLN B O 1
ATOM 6283 N N . GLU B 2 378 ? 156.709 114.395 130.412 1.00 125.23 378 GLU B N 1
ATOM 6284 C CA . GLU B 2 378 ? 156.823 113.167 131.180 1.00 125.23 378 GLU B CA 1
ATOM 6285 C C . GLU B 2 378 ? 158.048 113.161 132.080 1.00 125.23 378 GLU B C 1
ATOM 6286 O O . GLU B 2 378 ? 158.320 112.140 132.718 1.00 125.23 378 GLU B O 1
ATOM 6292 N N . GLU B 2 379 ? 158.802 114.254 132.127 1.00 125.98 379 GLU B N 1
ATOM 6293 C CA . GLU B 2 379 ? 159.851 114.437 133.124 1.00 125.98 379 GLU B CA 1
ATOM 6294 C C . GLU B 2 379 ? 159.188 114.975 134.380 1.00 125.98 379 GLU B C 1
ATOM 6295 O O . GLU B 2 379 ? 158.752 116.124 134.440 1.00 125.98 379 GLU B O 1
ATOM 6301 N N . VAL B 2 380 ? 159.106 114.126 135.398 1.00 122.23 380 VAL B N 1
ATOM 6302 C CA . VAL B 2 380 ? 158.389 114.459 136.621 1.00 122.23 380 VAL B CA 1
ATOM 6303 C C . VAL B 2 380 ? 159.350 114.494 137.796 1.00 122.23 380 VAL B C 1
ATOM 6304 O O . VAL B 2 380 ? 159.133 115.223 138.769 1.00 122.23 380 VAL B O 1
ATOM 6308 N N . LEU B 2 381 ? 160.427 113.720 137.711 1.00 123.21 381 LEU B N 1
ATOM 6309 C CA . LEU B 2 381 ? 161.334 113.581 138.840 1.00 123.21 381 LEU B CA 1
ATOM 6310 C C . LEU B 2 381 ? 162.362 114.704 138.873 1.00 123.21 381 LEU B C 1
ATOM 6311 O O . LEU B 2 381 ? 163.554 114.466 139.073 1.00 123.21 381 LEU B O 1
ATOM 6316 N N . GLN B 2 382 ? 161.905 115.941 138.736 1.00 124.54 382 GLN B N 1
ATOM 6317 C CA . GLN B 2 382 ? 162.764 117.094 138.938 1.00 124.54 382 GLN B CA 1
ATOM 6318 C C . GLN B 2 382 ? 162.598 117.690 140.322 1.00 124.54 382 GLN B C 1
ATOM 6319 O O . GLN B 2 382 ? 163.189 118.732 140.613 1.00 124.54 382 GLN B O 1
ATOM 6325 N N . ASP B 2 383 ? 161.803 117.054 141.174 1.00 123.82 383 ASP B N 1
ATOM 6326 C CA . ASP B 2 383 ? 161.550 117.546 142.514 1.00 123.82 383 ASP B CA 1
ATOM 6327 C C . ASP B 2 383 ? 161.649 116.470 143.579 1.00 123.82 383 ASP B C 1
ATOM 6328 O O . ASP B 2 383 ? 161.846 116.810 144.750 1.00 123.82 383 ASP B O 1
ATOM 6333 N N . LEU B 2 384 ? 161.514 115.196 143.216 1.00 118.37 384 LEU B N 1
ATOM 6334 C CA . LEU B 2 384 ? 161.617 114.107 144.169 1.00 118.37 384 LEU B CA 1
ATOM 6335 C C . LEU B 2 384 ? 162.933 114.192 144.931 1.00 118.37 384 LEU B C 1
ATOM 6336 O O . LEU B 2 384 ? 163.919 114.727 144.424 1.00 118.37 384 LEU B O 1
ATOM 6341 N N . PRO B 2 385 ? 162.967 113.682 146.158 1.00 117.78 385 PRO B N 1
ATOM 6342 C CA . PRO B 2 385 ? 164.212 113.710 146.928 1.00 117.78 385 PRO B CA 1
ATOM 6343 C C . PRO B 2 385 ? 165.341 113.033 146.174 1.00 117.78 385 PRO B C 1
ATOM 6344 O O . PRO B 2 385 ? 165.127 112.074 145.435 1.00 117.78 385 PRO B O 1
ATOM 6348 N N . LYS B 2 386 ? 166.553 113.554 146.353 1.00 125.50 386 LYS B N 1
ATOM 6349 C CA . LYS B 2 386 ? 167.691 113.016 145.621 1.00 125.50 386 LYS B CA 1
ATOM 6350 C C . LYS B 2 386 ? 167.913 111.545 145.929 1.00 125.50 386 LYS B C 1
ATOM 6351 O O . LYS B 2 386 ? 168.312 110.780 145.046 1.00 125.50 386 LYS B O 1
ATOM 6357 N N . ALA B 2 387 ? 167.629 111.119 147.158 1.00 123.28 387 ALA B N 1
ATOM 6358 C CA . ALA B 2 387 ? 167.943 109.749 147.543 1.00 123.28 387 ALA B CA 1
ATOM 6359 C C . ALA B 2 387 ? 167.161 108.730 146.727 1.00 123.28 387 ALA B C 1
ATOM 6360 O O . ALA B 2 387 ? 167.608 107.589 146.582 1.00 123.28 387 ALA B O 1
ATOM 6362 N N . ILE B 2 388 ? 166.004 109.109 146.191 1.00 121.12 388 ILE B N 1
ATOM 6363 C CA . ILE B 2 388 ? 165.243 108.211 145.331 1.00 121.12 388 ILE B CA 1
ATOM 6364 C C . ILE B 2 388 ? 165.454 108.504 143.850 1.00 121.12 388 ILE B C 1
ATOM 6365 O O . ILE B 2 388 ? 165.607 107.558 143.063 1.00 121.12 388 ILE B O 1
ATOM 6370 N N . ARG B 2 389 ? 165.464 109.775 143.449 1.00 121.39 389 ARG B N 1
ATOM 6371 C CA . ARG B 2 389 ? 165.760 110.117 142.063 1.00 121.39 389 ARG B CA 1
ATOM 6372 C C . ARG B 2 389 ? 167.067 109.492 141.608 1.00 121.39 389 ARG B C 1
ATOM 6373 O O . ARG B 2 389 ? 167.185 109.044 140.462 1.00 121.39 389 ARG B O 1
ATOM 6381 N N . SER B 2 390 ? 168.052 109.438 142.493 1.00 126.35 390 SER B N 1
ATOM 6382 C CA . SER B 2 390 ? 169.326 108.808 142.202 1.00 126.35 390 SER B CA 1
ATOM 6383 C C . SER B 2 390 ? 169.252 107.293 142.195 1.00 126.35 390 SER B C 1
ATOM 6384 O O . SER B 2 390 ? 170.295 106.640 142.119 1.00 126.35 390 SER B O 1
ATOM 6387 N N . SER B 2 391 ? 168.064 106.716 142.291 1.00 126.16 391 SER B N 1
ATOM 6388 C CA . SER B 2 391 ? 167.891 105.286 142.092 1.00 126.16 391 SER B CA 1
ATOM 6389 C C . SER B 2 391 ? 167.191 104.971 140.787 1.00 126.16 391 SER B C 1
ATOM 6390 O O . SER B 2 391 ? 167.567 104.020 140.099 1.00 126.16 391 SER B O 1
ATOM 6393 N N . ILE B 2 392 ? 166.185 105.763 140.422 1.00 123.37 392 ILE B N 1
ATOM 6394 C CA . ILE B 2 392 ? 165.659 105.705 139.066 1.00 123.37 392 ILE B CA 1
ATOM 6395 C C . ILE B 2 392 ? 166.761 106.006 138.065 1.00 123.37 392 ILE B C 1
ATOM 6396 O O . ILE B 2 392 ? 166.941 105.278 137.081 1.00 123.37 392 ILE B O 1
ATOM 6401 N N . ASN B 2 393 ? 167.518 107.082 138.297 1.00 128.72 393 ASN B N 1
ATOM 6402 C CA . ASN B 2 393 ? 168.627 107.400 137.410 1.00 128.72 393 ASN B CA 1
ATOM 6403 C C . ASN B 2 393 ? 169.644 106.273 137.379 1.00 128.72 393 ASN B C 1
ATOM 6404 O O . ASN B 2 393 ? 170.192 105.953 136.321 1.00 128.72 393 ASN B O 1
ATOM 6409 N N . GLN B 2 394 ? 169.913 105.661 138.529 1.00 133.10 394 GLN B N 1
ATOM 6410 C CA . GLN B 2 394 ? 170.802 104.507 138.561 1.00 133.10 394 GLN B CA 1
ATOM 6411 C C . GLN B 2 394 ? 170.303 103.424 137.619 1.00 133.10 394 GLN B C 1
ATOM 6412 O O . GLN B 2 394 ? 170.957 103.096 136.623 1.00 133.10 394 GLN B O 1
ATOM 6418 N N . HIS B 2 395 ? 169.112 102.897 137.896 1.00 126.78 395 HIS B N 1
ATOM 6419 C CA . HIS B 2 395 ? 168.590 101.777 137.123 1.00 126.78 395 HIS B CA 1
ATOM 6420 C C . HIS B 2 395 ? 168.458 102.114 135.646 1.00 126.78 395 HIS B C 1
ATOM 6421 O O . HIS B 2 395 ? 168.505 101.214 134.802 1.00 126.78 395 HIS B O 1
ATOM 6428 N N . LEU B 2 396 ? 168.303 103.390 135.306 1.00 127.23 396 LEU B N 1
ATOM 6429 C CA . LEU B 2 396 ? 168.126 103.722 133.900 1.00 127.23 396 LEU B CA 1
ATOM 6430 C C . LEU B 2 396 ? 169.439 103.953 133.168 1.00 127.23 396 LEU B C 1
ATOM 6431 O O . LEU B 2 396 ? 169.552 103.599 131.991 1.00 127.23 396 LEU B O 1
ATOM 6436 N N . PHE B 2 397 ? 170.439 104.540 133.821 1.00 136.58 397 PHE B N 1
ATOM 6437 C CA . PHE B 2 397 ? 171.597 105.050 133.105 1.00 136.58 397 PHE B CA 1
ATOM 6438 C C . PHE B 2 397 ? 172.926 104.461 133.551 1.00 136.58 397 PHE B C 1
ATOM 6439 O O . PHE B 2 397 ? 173.953 104.811 132.966 1.00 136.58 397 PHE B O 1
ATOM 6447 N N . ARG B 2 398 ? 172.961 103.586 134.558 1.00 144.42 398 ARG B N 1
ATOM 6448 C CA . ARG B 2 398 ? 174.261 103.097 135.004 1.00 144.42 398 ARG B CA 1
ATOM 6449 C C . ARG B 2 398 ? 174.925 102.244 133.934 1.00 144.42 398 ARG B C 1
ATOM 6450 O O . ARG B 2 398 ? 176.141 102.340 133.723 1.00 144.42 398 ARG B O 1
ATOM 6458 N N . SER B 2 399 ? 174.146 101.414 133.241 1.00 147.65 399 SER B N 1
ATOM 6459 C CA . SER B 2 399 ? 174.700 100.618 132.152 1.00 147.65 399 SER B CA 1
ATOM 6460 C C . SER B 2 399 ? 175.268 101.505 131.052 1.00 147.65 399 SER B C 1
ATOM 6461 O O . SER B 2 399 ? 176.438 101.371 130.685 1.00 147.65 399 SER B O 1
ATOM 6464 N N . ILE B 2 400 ? 174.453 102.422 130.525 1.00 147.60 400 ILE B N 1
ATOM 6465 C CA . ILE B 2 400 ? 174.904 103.329 129.472 1.00 147.60 400 ILE B CA 1
ATOM 6466 C C . ILE B 2 400 ? 176.139 104.100 129.914 1.00 147.60 400 ILE B C 1
ATOM 6467 O O . ILE B 2 400 ? 177.048 104.355 129.116 1.00 147.60 400 ILE B O 1
ATOM 6472 N N . ILE B 2 401 ? 176.207 104.462 131.194 1.00 150.49 401 ILE B N 1
ATOM 6473 C CA . ILE B 2 401 ? 177.245 105.376 131.639 1.00 150.49 401 ILE B CA 1
ATOM 6474 C C . ILE B 2 401 ? 178.566 104.664 131.888 1.00 150.49 401 ILE B C 1
ATOM 6475 O O . ILE B 2 401 ? 179.615 105.141 131.445 1.00 150.49 401 ILE B O 1
ATOM 6480 N N . GLU B 2 402 ? 178.562 103.526 132.584 1.00 154.86 402 GLU B N 1
ATOM 6481 C CA . GLU B 2 402 ? 179.831 102.997 133.075 1.00 154.86 402 GLU B CA 1
ATOM 6482 C C . GLU B 2 402 ? 180.668 102.398 131.950 1.00 154.86 402 GLU B C 1
ATOM 6483 O O . GLU B 2 402 ? 181.901 102.460 131.989 1.00 154.86 402 GLU B O 1
ATOM 6489 N N . GLU B 2 403 ? 180.031 101.810 130.942 1.00 156.69 403 GLU B N 1
ATOM 6490 C CA . GLU B 2 403 ? 180.798 101.303 129.803 1.00 156.69 403 GLU B CA 1
ATOM 6491 C C . GLU B 2 403 ? 180.851 102.314 128.661 1.00 156.69 403 GLU B C 1
ATOM 6492 O O . GLU B 2 403 ? 180.571 102.001 127.507 1.00 156.69 403 GLU B O 1
ATOM 6498 N N . ALA B 2 404 ? 181.236 103.544 128.983 1.00 160.56 404 ALA B N 1
ATOM 6499 C CA . ALA B 2 404 ? 181.510 104.569 127.990 1.00 160.56 404 ALA B CA 1
ATOM 6500 C C . ALA B 2 404 ? 183.011 104.625 127.763 1.00 160.56 404 ALA B C 1
ATOM 6501 O O . ALA B 2 404 ? 183.788 104.150 128.596 1.00 160.56 404 ALA B O 1
ATOM 6503 N N . TYR B 2 405 ? 183.418 105.199 126.631 1.00 170.36 405 TYR B N 1
ATOM 6504 C CA . TYR B 2 405 ? 184.814 105.094 126.225 1.00 170.36 405 TYR B CA 1
ATOM 6505 C C . TYR B 2 405 ? 185.753 105.784 127.205 1.00 170.36 405 TYR B C 1
ATOM 6506 O O . TYR B 2 405 ? 186.911 105.376 127.341 1.00 170.36 405 TYR B O 1
ATOM 6515 N N . LEU B 2 406 ? 185.288 106.826 127.891 1.00 168.18 406 LEU B N 1
ATOM 6516 C CA . LEU B 2 406 ? 186.175 107.577 128.771 1.00 168.18 406 LEU B CA 1
ATOM 6517 C C . LEU B 2 406 ? 186.025 107.192 130.235 1.00 168.18 406 LEU B C 1
ATOM 6518 O O . LEU B 2 406 ? 187.019 107.186 130.969 1.00 168.18 406 LEU B O 1
ATOM 6523 N N . PHE B 2 407 ? 184.814 106.869 130.682 1.00 163.34 407 PHE B N 1
ATOM 6524 C CA . PHE B 2 407 ? 184.562 106.526 132.075 1.00 163.34 407 PHE B CA 1
ATOM 6525 C C . PHE B 2 407 ? 185.155 105.184 132.473 1.00 163.34 407 PHE B C 1
ATOM 6526 O O . PHE B 2 407 ? 185.095 104.824 133.652 1.00 163.34 407 PHE B O 1
ATOM 6534 N N . LYS B 2 408 ? 185.716 104.440 131.523 1.00 167.12 408 LYS B N 1
ATOM 6535 C CA . LYS B 2 408 ? 186.205 103.098 131.803 1.00 167.12 408 LYS B CA 1
ATOM 6536 C C . LYS B 2 408 ? 187.252 103.122 132.908 1.00 167.12 408 LYS B C 1
ATOM 6537 O O . LYS B 2 408 ? 188.132 103.986 132.929 1.00 167.12 408 LYS B O 1
ATOM 6543 N N . GLY B 2 409 ? 187.144 102.172 133.834 1.00 168.28 409 GLY B N 1
ATOM 6544 C CA . GLY B 2 409 ? 188.095 102.079 134.924 1.00 168.28 409 GLY B CA 1
ATOM 6545 C C . GLY B 2 409 ? 187.931 103.128 135.997 1.00 168.28 409 GLY B C 1
ATOM 6546 O O . GLY B 2 409 ? 188.887 103.416 136.721 1.00 168.28 409 GLY B O 1
ATOM 6547 N N . PHE B 2 410 ? 186.747 103.714 136.119 1.00 169.98 410 PHE B N 1
ATOM 6548 C CA . PHE B 2 410 ? 186.511 104.671 137.183 1.00 169.98 410 PHE B CA 1
ATOM 6549 C C . PHE B 2 410 ? 185.957 103.963 138.417 1.00 169.98 410 PHE B C 1
ATOM 6550 O O . PHE B 2 410 ? 185.219 102.982 138.302 1.00 169.98 410 PHE B O 1
ATOM 6558 N N . PRO B 2 411 ? 186.305 104.436 139.610 1.00 171.17 411 PRO B N 1
ATOM 6559 C CA . PRO B 2 411 ? 185.747 103.840 140.826 1.00 171.17 411 PRO B CA 1
ATOM 6560 C C . PRO B 2 411 ? 184.274 104.185 140.979 1.00 171.17 411 PRO B C 1
ATOM 6561 O O . PRO B 2 411 ? 183.790 105.192 140.458 1.00 171.17 411 PRO B O 1
ATOM 6565 N N . GLU B 2 412 ? 183.562 103.330 141.717 1.00 165.00 412 GLU B N 1
ATOM 6566 C CA . GLU B 2 412 ? 182.111 103.445 141.801 1.00 165.00 412 GLU B CA 1
ATOM 6567 C C . GLU B 2 412 ? 181.673 104.747 142.455 1.00 165.00 412 GLU B C 1
ATOM 6568 O O . GLU B 2 412 ? 180.550 105.209 142.218 1.00 165.00 412 GLU B O 1
ATOM 6574 N N . GLY B 2 413 ? 182.531 105.350 143.278 1.00 164.71 413 GLY B N 1
ATOM 6575 C CA . GLY B 2 413 ? 182.155 106.593 143.931 1.00 164.71 413 GLY B CA 1
ATOM 6576 C C . GLY B 2 413 ? 181.858 107.699 142.939 1.00 164.71 413 GLY B C 1
ATOM 6577 O O . GLY B 2 413 ? 180.785 108.309 142.965 1.00 164.71 413 GLY B O 1
ATOM 6578 N N . LEU B 2 414 ? 182.800 107.963 142.038 1.00 165.13 414 LEU B N 1
ATOM 6579 C CA . LEU B 2 414 ? 182.559 108.980 141.025 1.00 165.13 414 LEU B CA 1
ATOM 6580 C C . LEU B 2 414 ? 181.440 108.558 140.081 1.00 165.13 414 LEU B C 1
ATOM 6581 O O . LEU B 2 414 ? 180.673 109.403 139.607 1.00 165.13 414 LEU B O 1
ATOM 6586 N N . LEU B 2 415 ? 181.321 107.256 139.805 1.00 162.34 415 LEU B N 1
ATOM 6587 C CA . LEU B 2 415 ? 180.231 106.788 138.955 1.00 162.34 415 LEU B CA 1
ATOM 6588 C C . LEU B 2 415 ? 178.877 107.173 139.532 1.00 162.34 415 LEU B C 1
ATOM 6589 O O . LEU B 2 415 ? 177.996 107.651 138.805 1.00 162.34 415 LEU B O 1
ATOM 6594 N N . VAL B 2 416 ? 178.691 106.984 140.839 1.00 162.67 416 VAL B N 1
ATOM 6595 C CA . VAL B 2 416 ? 177.399 107.304 141.433 1.00 162.67 416 VAL B CA 1
ATOM 6596 C C . VAL B 2 416 ? 177.236 108.813 141.558 1.00 162.67 416 VAL B C 1
ATOM 6597 O O . VAL B 2 416 ? 176.144 109.353 141.334 1.00 162.67 416 VAL B O 1
ATOM 6601 N N . GLN B 2 417 ? 178.325 109.526 141.869 1.00 163.14 417 GLN B N 1
ATOM 6602 C CA . GLN B 2 417 ? 178.245 110.982 141.917 1.00 163.14 417 GLN B CA 1
ATOM 6603 C C . GLN B 2 417 ? 177.898 111.559 140.555 1.00 163.14 417 GLN B C 1
ATOM 6604 O O . GLN B 2 417 ? 177.405 112.689 140.462 1.00 163.14 417 GLN B O 1
ATOM 6610 N N . LEU B 2 418 ? 178.149 110.799 139.491 1.00 160.11 418 LEU B N 1
ATOM 6611 C CA . LEU B 2 418 ? 177.738 111.222 138.159 1.00 160.11 418 LEU B CA 1
ATOM 6612 C C . LEU B 2 418 ? 176.279 110.873 137.901 1.00 160.11 418 LEU B C 1
ATOM 6613 O O . LEU B 2 418 ? 175.458 111.754 137.626 1.00 160.11 418 LEU B O 1
ATOM 6618 N N . VAL B 2 419 ? 175.938 109.584 137.996 1.00 152.05 419 VAL B N 1
ATOM 6619 C CA . VAL B 2 419 ? 174.597 109.140 137.622 1.00 152.05 419 VAL B CA 1
ATOM 6620 C C . VAL B 2 419 ? 173.531 109.852 138.444 1.00 152.05 419 VAL B C 1
ATOM 6621 O O . VAL B 2 419 ? 172.428 110.111 137.949 1.00 152.05 419 VAL B O 1
ATOM 6625 N N . SER B 2 420 ? 173.836 110.204 139.695 1.00 154.06 420 SER B N 1
ATOM 6626 C CA . SER B 2 420 ? 172.853 110.902 140.510 1.00 154.06 420 SER B CA 1
ATOM 6627 C C . SER B 2 420 ? 172.573 112.314 140.020 1.00 154.06 420 SER B C 1
ATOM 6628 O O . SER B 2 420 ? 171.472 112.823 140.247 1.00 154.06 420 SER B O 1
ATOM 6631 N N . GLN B 2 421 ? 173.530 112.950 139.348 1.00 154.16 421 GLN B N 1
ATOM 6632 C CA . GLN B 2 421 ? 173.440 114.367 139.024 1.00 154.16 421 GLN B CA 1
ATOM 6633 C C . GLN B 2 421 ? 173.068 114.631 137.572 1.00 154.16 421 GLN B C 1
ATOM 6634 O O . GLN B 2 421 ? 173.055 115.792 137.153 1.00 154.16 421 GLN B O 1
ATOM 6640 N N . ILE B 2 422 ? 172.769 113.596 136.792 1.00 150.95 422 ILE B N 1
ATOM 6641 C CA . ILE B 2 422 ? 172.443 113.803 135.386 1.00 150.95 422 ILE B CA 1
ATOM 6642 C C . ILE B 2 422 ? 170.938 113.881 135.202 1.00 150.95 422 ILE B C 1
ATOM 6643 O O . ILE B 2 422 ? 170.167 113.438 136.059 1.00 150.95 422 ILE B O 1
ATOM 6648 N N . GLN B 2 423 ? 170.518 114.455 134.081 1.00 154.77 423 GLN B N 1
ATOM 6649 C CA . GLN B 2 423 ? 169.127 114.479 133.667 1.00 154.77 423 GLN B CA 1
ATOM 6650 C C . GLN B 2 423 ? 169.100 114.474 132.145 1.00 154.77 423 GLN B C 1
ATOM 6651 O O . GLN B 2 423 ? 169.984 115.028 131.485 1.00 154.77 423 GLN B O 1
ATOM 6657 N N . ALA B 2 424 ? 168.084 113.836 131.581 1.00 153.57 424 ALA B N 1
ATOM 6658 C CA . ALA B 2 424 ? 168.060 113.551 130.158 1.00 153.57 424 ALA B CA 1
ATOM 6659 C C . ALA B 2 424 ? 167.234 114.593 129.425 1.00 153.57 424 ALA B C 1
ATOM 6660 O O . ALA B 2 424 ? 166.342 115.221 129.998 1.00 153.57 424 ALA B O 1
ATOM 6662 N N . GLU B 2 425 ? 167.552 114.770 128.146 1.00 154.64 425 GLU B N 1
ATOM 6663 C CA . GLU B 2 425 ? 166.807 115.650 127.263 1.00 154.64 425 GLU B CA 1
ATOM 6664 C C . GLU B 2 425 ? 166.487 114.903 125.981 1.00 154.64 425 GLU B C 1
ATOM 6665 O O . GLU B 2 425 ? 167.080 113.864 125.686 1.00 154.64 425 GLU B O 1
ATOM 6671 N N . TYR B 2 426 ? 165.538 115.437 125.227 1.00 146.29 426 TYR B N 1
ATOM 6672 C CA . TYR B 2 426 ? 165.204 114.903 123.920 1.00 146.29 426 TYR B CA 1
ATOM 6673 C C . TYR B 2 426 ? 165.438 115.964 122.855 1.00 146.29 426 TYR B C 1
ATOM 6674 O O . TYR B 2 426 ? 165.554 117.155 123.148 1.00 146.29 426 TYR B O 1
ATOM 6683 N N . PHE B 2 427 ? 165.521 115.516 121.605 1.00 148.60 427 PHE B N 1
ATOM 6684 C CA . PHE B 2 427 ? 165.889 116.420 120.539 1.00 148.60 427 PHE B CA 1
ATOM 6685 C C . PHE B 2 427 ? 165.267 116.002 119.216 1.00 148.60 427 PHE B C 1
ATOM 6686 O O . PHE B 2 427 ? 165.291 114.815 118.864 1.00 148.60 427 PHE B O 1
ATOM 6694 N N . PRO B 2 428 ? 164.702 116.949 118.479 1.00 151.20 428 PRO B N 1
ATOM 6695 C CA . PRO B 2 428 ? 164.101 116.640 117.182 1.00 151.20 428 PRO B CA 1
ATOM 6696 C C . PRO B 2 428 ? 165.136 116.103 116.213 1.00 151.20 428 PRO B C 1
ATOM 6697 O O . PRO B 2 428 ? 166.346 116.250 116.436 1.00 151.20 428 PRO B O 1
ATOM 6701 N N . PRO B 2 429 ? 164.704 115.483 115.120 1.00 151.66 429 PRO B N 1
ATOM 6702 C CA . PRO B 2 429 ? 165.645 114.736 114.277 1.00 151.66 429 PRO B CA 1
ATOM 6703 C C . PRO B 2 429 ? 166.610 115.589 113.471 1.00 151.66 429 PRO B C 1
ATOM 6704 O O . PRO B 2 429 ? 167.411 115.035 112.715 1.00 151.66 429 PRO B O 1
ATOM 6708 N N . LYS B 2 430 ? 166.562 116.914 113.593 1.00 151.08 430 LYS B N 1
ATOM 6709 C CA . LYS B 2 430 ? 167.453 117.736 112.786 1.00 151.08 430 LYS B CA 1
ATOM 6710 C C . LYS B 2 430 ? 168.079 118.911 113.518 1.00 151.08 430 LYS B C 1
ATOM 6711 O O . LYS B 2 430 ? 168.808 119.680 112.885 1.00 151.08 430 LYS B O 1
ATOM 6717 N N . MET B 2 431 ? 167.837 119.083 114.811 1.00 159.34 431 MET B N 1
ATOM 6718 C CA . MET B 2 431 ? 168.486 120.172 115.519 1.00 159.34 431 MET B CA 1
ATOM 6719 C C . MET B 2 431 ? 169.925 119.806 115.852 1.00 159.34 431 MET B C 1
ATOM 6720 O O . MET B 2 431 ? 170.273 118.633 116.007 1.00 159.34 431 MET B O 1
ATOM 6725 N N . GLU B 2 432 ? 170.767 120.827 115.954 1.00 167.45 432 GLU B N 1
ATOM 6726 C CA . GLU B 2 432 ? 172.173 120.654 116.294 1.00 167.45 432 GLU B CA 1
ATOM 6727 C C . GLU B 2 432 ? 172.348 120.974 117.772 1.00 167.45 432 GLU B C 1
ATOM 6728 O O . GLU B 2 432 ? 172.005 122.069 118.225 1.00 167.45 432 GLU B O 1
ATOM 6734 N N . ILE B 2 433 ? 172.853 120.002 118.528 1.00 167.95 433 ILE B N 1
ATOM 6735 C CA . ILE B 2 433 ? 172.977 120.168 119.971 1.00 167.95 433 ILE B CA 1
ATOM 6736 C C . ILE B 2 433 ? 174.098 121.142 120.304 1.00 167.95 433 ILE B C 1
ATOM 6737 O O . ILE B 2 433 ? 173.913 122.087 121.079 1.00 167.95 433 ILE B O 1
ATOM 6742 N N . ILE B 2 434 ? 175.272 120.933 119.721 1.00 173.82 434 ILE B N 1
ATOM 6743 C CA . ILE B 2 434 ? 176.427 121.795 119.933 1.00 173.82 434 ILE B CA 1
ATOM 6744 C C . ILE B 2 434 ? 177.050 122.107 118.583 1.00 173.82 434 ILE B C 1
ATOM 6745 O O . ILE B 2 434 ? 177.340 121.193 117.801 1.00 173.82 434 ILE B O 1
ATOM 6750 N N . LEU B 2 435 ? 177.254 123.392 118.306 1.00 179.57 435 LEU B N 1
ATOM 6751 C CA . LEU B 2 435 ? 177.927 123.816 117.090 1.00 179.57 435 LEU B CA 1
ATOM 6752 C C . LEU B 2 435 ? 179.314 124.359 117.416 1.00 179.57 435 LEU B C 1
ATOM 6753 O O . LEU B 2 435 ? 179.638 124.640 118.572 1.00 179.57 435 LEU B O 1
ATOM 6758 N N . GLN B 2 436 ? 180.139 124.486 116.382 1.00 181.55 436 GLN B N 1
ATOM 6759 C CA . GLN B 2 436 ? 181.547 124.793 116.584 1.00 181.55 436 GLN B CA 1
ATOM 6760 C C . GLN B 2 436 ? 181.720 126.196 117.151 1.00 181.55 436 GLN B C 1
ATOM 6761 O O . GLN B 2 436 ? 180.810 127.026 117.075 1.00 181.55 436 GLN B O 1
ATOM 6767 N N . ASN B 2 437 ? 182.889 126.445 117.737 1.00 183.17 437 ASN B N 1
ATOM 6768 C CA . ASN B 2 437 ? 183.386 127.715 118.267 1.00 183.17 437 ASN B CA 1
ATOM 6769 C C . ASN B 2 437 ? 182.766 128.118 119.601 1.00 183.17 437 ASN B C 1
ATOM 6770 O O . ASN B 2 437 ? 183.183 129.141 120.155 1.00 183.17 437 ASN B O 1
ATOM 6775 N N . GLU B 2 438 ? 181.801 127.378 120.140 1.00 183.09 438 GLU B N 1
ATOM 6776 C CA . GLU B 2 438 ? 181.315 127.713 121.470 1.00 183.09 438 GLU B CA 1
ATOM 6777 C C . GLU B 2 438 ? 182.319 127.270 122.524 1.00 183.09 438 GLU B C 1
ATOM 6778 O O . GLU B 2 438 ? 183.074 126.313 122.333 1.00 183.09 438 GLU B O 1
ATOM 6784 N N . ILE B 2 439 ? 182.322 127.974 123.645 1.00 185.36 439 ILE B N 1
ATOM 6785 C CA . ILE B 2 439 ? 183.119 127.516 124.787 1.00 185.36 439 ILE B CA 1
ATOM 6786 C C . ILE B 2 439 ? 182.439 126.300 125.411 1.00 185.36 439 ILE B C 1
ATOM 6787 O O . ILE B 2 439 ? 181.207 126.296 125.579 1.00 185.36 439 ILE B O 1
ATOM 6792 N N . PRO B 2 440 ? 183.178 125.241 125.724 1.00 183.14 440 PRO B N 1
ATOM 6793 C CA . PRO B 2 440 ? 182.600 123.917 126.048 1.00 183.14 440 PRO B CA 1
ATOM 6794 C C . PRO B 2 440 ? 182.112 123.736 127.484 1.00 183.14 440 PRO B C 1
ATOM 6795 O O . PRO B 2 440 ? 182.800 123.232 128.368 1.00 183.14 440 PRO B O 1
ATOM 6799 N N . THR B 2 441 ? 180.874 124.153 127.738 1.00 179.20 441 THR B N 1
ATOM 6800 C CA . THR B 2 441 ? 180.257 123.912 129.035 1.00 179.20 441 THR B CA 1
ATOM 6801 C C . THR B 2 441 ? 179.706 122.505 129.190 1.00 179.20 441 THR B C 1
ATOM 6802 O O . THR B 2 441 ? 179.579 122.025 130.321 1.00 179.20 441 THR B O 1
ATOM 6806 N N . ASP B 2 442 ? 179.384 121.828 128.093 1.00 174.60 442 ASP B N 1
ATOM 6807 C CA . ASP B 2 442 ? 178.672 120.565 128.163 1.00 174.60 442 ASP B CA 1
ATOM 6808 C C . ASP B 2 442 ? 179.249 119.570 127.168 1.00 174.60 442 ASP B C 1
ATOM 6809 O O . ASP B 2 442 ? 179.913 119.937 126.196 1.00 174.60 442 ASP B O 1
ATOM 6814 N N . PHE B 2 443 ? 178.983 118.296 127.438 1.00 170.20 443 PHE B N 1
ATOM 6815 C CA . PHE B 2 443 ? 179.295 117.208 126.526 1.00 170.20 443 PHE B CA 1
ATOM 6816 C C . PHE B 2 443 ? 178.293 116.098 126.785 1.00 170.20 443 PHE B C 1
ATOM 6817 O O . PHE B 2 443 ? 177.900 115.859 127.928 1.00 170.20 443 PHE B O 1
ATOM 6825 N N . TYR B 2 444 ? 177.882 115.423 125.722 1.00 163.15 444 TYR B N 1
ATOM 6826 C CA . TYR B 2 444 ? 176.692 114.594 125.773 1.00 163.15 444 TYR B CA 1
ATOM 6827 C C . TYR B 2 444 ? 177.026 113.121 125.596 1.00 163.15 444 TYR B C 1
ATOM 6828 O O . TYR B 2 444 ? 178.007 112.750 124.949 1.00 163.15 444 TYR B O 1
ATOM 6837 N N . VAL B 2 445 ? 176.186 112.282 126.194 1.00 158.19 445 VAL B N 1
ATOM 6838 C CA . VAL B 2 445 ? 176.266 110.832 126.071 1.00 158.19 445 VAL B CA 1
ATOM 6839 C C . VAL B 2 445 ? 174.896 110.345 125.633 1.00 158.19 445 VAL B C 1
ATOM 6840 O O . VAL B 2 445 ? 173.982 110.231 126.458 1.00 158.19 445 VAL B O 1
ATOM 6844 N N . ILE B 2 446 ? 174.752 110.058 124.350 1.00 157.53 446 ILE B N 1
ATOM 6845 C CA . ILE B 2 446 ? 173.440 109.787 123.780 1.00 157.53 446 ILE B CA 1
ATOM 6846 C C . ILE B 2 446 ? 173.067 108.339 124.053 1.00 157.53 446 ILE B C 1
ATOM 6847 O O . ILE B 2 446 ? 173.928 107.453 124.073 1.00 157.53 446 ILE B O 1
ATOM 6852 N N . VAL B 2 447 ? 171.777 108.091 124.276 1.00 154.21 447 VAL B N 1
ATOM 6853 C CA . VAL B 2 447 ? 171.329 106.781 124.736 1.00 154.21 447 VAL B CA 1
ATOM 6854 C C . VAL B 2 447 ? 170.475 106.107 123.673 1.00 154.21 447 VAL B C 1
ATOM 6855 O O . VAL B 2 447 ? 170.398 104.876 123.615 1.00 154.21 447 VAL B O 1
ATOM 6859 N N . SER B 2 448 ? 169.838 106.901 122.818 1.00 156.08 448 SER B N 1
ATOM 6860 C CA . SER B 2 448 ? 168.974 106.358 121.783 1.00 156.08 448 SER B CA 1
ATOM 6861 C C . SER B 2 448 ? 169.052 107.258 120.563 1.00 156.08 448 SER B C 1
ATOM 6862 O O . SER B 2 448 ? 169.442 108.423 120.653 1.00 156.08 448 SER B O 1
ATOM 6865 N N . GLY B 2 449 ? 168.668 106.707 119.419 1.00 156.71 449 GLY B N 1
ATOM 6866 C CA . GLY B 2 449 ? 168.799 107.482 118.207 1.00 156.71 449 GLY B CA 1
ATOM 6867 C C . GLY B 2 449 ? 170.259 107.622 117.812 1.00 156.71 449 GLY B C 1
ATOM 6868 O O . GLY B 2 449 ? 171.125 106.843 118.214 1.00 156.71 449 GLY B O 1
ATOM 6869 N N . GLY B 2 450 ? 170.528 108.647 117.008 1.00 159.59 450 GLY B N 1
ATOM 6870 C CA . GLY B 2 450 ? 171.873 108.883 116.532 1.00 159.59 450 GLY B CA 1
ATOM 6871 C C . GLY B 2 450 ? 172.203 110.358 116.549 1.00 159.59 450 GLY B C 1
ATOM 6872 O O . GLY B 2 450 ? 171.352 111.206 116.819 1.00 159.59 450 GLY B O 1
ATOM 6873 N N . VAL B 2 451 ? 173.464 110.655 116.251 1.00 165.59 451 VAL B N 1
ATOM 6874 C CA . VAL B 2 451 ? 173.964 112.023 116.167 1.00 165.59 451 VAL B CA 1
ATOM 6875 C C . VAL B 2 451 ? 175.110 112.032 115.169 1.00 165.59 451 VAL B C 1
ATOM 6876 O O . VAL B 2 451 ? 175.995 111.174 115.219 1.00 165.59 451 VAL B O 1
ATOM 6880 N N . ASP B 2 452 ? 175.091 113.000 114.257 1.00 170.15 452 ASP B N 1
ATOM 6881 C CA . ASP B 2 452 ? 176.043 113.048 113.155 1.00 170.15 452 ASP B CA 1
ATOM 6882 C C . ASP B 2 452 ? 177.100 114.116 113.410 1.00 170.15 452 ASP B C 1
ATOM 6883 O O . ASP B 2 452 ? 176.814 115.150 114.022 1.00 170.15 452 ASP B O 1
ATOM 6888 N N . ILE B 2 453 ? 178.317 113.856 112.941 1.00 178.84 453 ILE B N 1
ATOM 6889 C CA . ILE B 2 453 ? 179.475 114.704 113.205 1.00 178.84 453 ILE B CA 1
ATOM 6890 C C . ILE B 2 453 ? 179.737 115.578 111.988 1.00 178.84 453 ILE B C 1
ATOM 6891 O O . ILE B 2 453 ? 179.925 115.069 110.877 1.00 178.84 453 ILE B O 1
ATOM 6896 N N . ILE B 2 454 ? 179.763 116.892 112.201 1.00 182.73 454 ILE B N 1
ATOM 6897 C CA . ILE B 2 454 ? 180.120 117.859 111.173 1.00 182.73 454 ILE B CA 1
ATOM 6898 C C . ILE B 2 454 ? 181.004 118.928 111.804 1.00 182.73 454 ILE B C 1
ATOM 6899 O O . ILE B 2 454 ? 181.052 119.092 113.025 1.00 182.73 454 ILE B O 1
ATOM 6904 N N . ALA B 2 455 ? 181.719 119.651 110.953 1.00 184.47 455 ALA B N 1
ATOM 6905 C CA . ALA B 2 455 ? 182.615 120.719 111.375 1.00 184.47 455 ALA B CA 1
ATOM 6906 C C . ALA B 2 455 ? 182.309 121.988 110.589 1.00 184.47 455 ALA B C 1
ATOM 6907 O O . ALA B 2 455 ? 181.376 122.040 109.786 1.00 184.47 455 ALA B O 1
ATOM 6909 N N . SER B 2 456 ? 183.109 123.021 110.831 1.00 184.60 456 SER B N 1
ATOM 6910 C CA . SER B 2 456 ? 182.983 124.263 110.084 1.00 184.60 456 SER B CA 1
ATOM 6911 C C . SER B 2 456 ? 183.951 124.264 108.911 1.00 184.60 456 SER B C 1
ATOM 6912 O O . SER B 2 456 ? 185.059 123.726 109.006 1.00 184.60 456 SER B O 1
ATOM 6915 N N . LYS B 2 457 ? 183.529 124.872 107.807 1.00 185.80 457 LYS B N 1
ATOM 6916 C CA . LYS B 2 457 ? 184.312 124.882 106.584 1.00 185.80 457 LYS B CA 1
ATOM 6917 C C . LYS B 2 457 ? 183.782 125.981 105.675 1.00 185.80 457 LYS B C 1
ATOM 6918 O O . LYS B 2 457 ? 182.682 126.502 105.875 1.00 185.80 457 LYS B O 1
ATOM 6924 N N . GLY B 2 458 ? 184.590 126.337 104.674 1.00 183.98 458 GLY B N 1
ATOM 6925 C CA . GLY B 2 458 ? 184.127 127.284 103.671 1.00 183.98 458 GLY B CA 1
ATOM 6926 C C . GLY B 2 458 ? 182.902 126.780 102.934 1.00 183.98 458 GLY B C 1
ATOM 6927 O O . GLY B 2 458 ? 181.921 127.507 102.757 1.00 183.98 458 GLY B O 1
ATOM 6928 N N . VAL B 2 459 ? 182.945 125.522 102.496 1.00 184.27 459 VAL B N 1
ATOM 6929 C CA . VAL B 2 459 ? 181.791 124.835 101.927 1.00 184.27 459 VAL B CA 1
ATOM 6930 C C . VAL B 2 459 ? 180.739 124.733 103.025 1.00 184.27 459 VAL B C 1
ATOM 6931 O O . VAL B 2 459 ? 181.048 124.938 104.205 1.00 184.27 459 VAL B O 1
ATOM 6935 N N . SER B 2 460 ? 179.490 124.452 102.649 1.00 185.18 460 SER B N 1
ATOM 6936 C CA . SER B 2 460 ? 178.377 124.434 103.593 1.00 185.18 460 SER B CA 1
ATOM 6937 C C . SER B 2 460 ? 178.691 123.598 104.829 1.00 185.18 460 SER B C 1
ATOM 6938 O O . SER B 2 460 ? 178.787 124.140 105.934 1.00 185.18 460 SER B O 1
ATOM 6941 N N . GLU B 2 461 ? 178.892 122.293 104.644 1.00 188.84 461 GLU B N 1
ATOM 6942 C CA . GLU B 2 461 ? 179.254 121.388 105.729 1.00 188.84 461 GLU B CA 1
ATOM 6943 C C . GLU B 2 461 ? 179.513 120.005 105.150 1.00 188.84 461 GLU B C 1
ATOM 6944 O O . GLU B 2 461 ? 179.077 119.681 104.043 1.00 188.84 461 GLU B O 1
ATOM 6950 N N . GLN B 2 462 ? 180.219 119.183 105.927 1.00 188.61 462 GLN B N 1
ATOM 6951 C CA . GLN B 2 462 ? 180.541 117.818 105.532 1.00 188.61 462 GLN B CA 1
ATOM 6952 C C . GLN B 2 462 ? 180.123 116.859 106.635 1.00 188.61 462 GLN B C 1
ATOM 6953 O O . GLN B 2 462 ? 180.288 117.156 107.820 1.00 188.61 462 GLN B O 1
ATOM 6959 N N . VAL B 2 463 ? 179.581 115.710 106.237 1.00 184.11 463 VAL B N 1
ATOM 6960 C CA . VAL B 2 463 ? 179.178 114.670 107.179 1.00 184.11 463 VAL B CA 1
ATOM 6961 C C . VAL B 2 463 ? 180.359 113.725 107.399 1.00 184.11 463 VAL B C 1
ATOM 6962 O O . VAL B 2 463 ? 180.759 112.984 106.498 1.00 184.11 463 VAL B O 1
ATOM 6966 N N . LEU B 2 464 ? 180.933 113.762 108.601 1.00 182.04 464 LEU B N 1
ATOM 6967 C CA . LEU B 2 464 ? 182.103 112.936 108.871 1.00 182.04 464 LEU B CA 1
ATOM 6968 C C . LEU B 2 464 ? 181.716 111.568 109.419 1.00 182.04 464 LEU B C 1
ATOM 6969 O O . LEU B 2 464 ? 182.018 110.541 108.804 1.00 182.04 464 LEU B O 1
ATOM 6974 N N . ALA B 2 465 ? 181.052 111.532 110.572 1.00 176.38 465 ALA B N 1
ATOM 6975 C CA . ALA B 2 465 ? 180.819 110.284 111.282 1.00 176.38 465 ALA B CA 1
ATOM 6976 C C . ALA B 2 465 ? 179.396 110.215 111.817 1.00 176.38 465 ALA B C 1
ATOM 6977 O O . ALA B 2 465 ? 178.766 111.238 112.099 1.00 176.38 465 ALA B O 1
ATOM 6979 N N . LYS B 2 466 ? 178.904 108.988 111.955 1.00 169.24 466 LYS B N 1
ATOM 6980 C CA . LYS B 2 466 ? 177.603 108.703 112.544 1.00 169.24 466 LYS B CA 1
ATOM 6981 C C . LYS B 2 466 ? 177.817 108.029 113.891 1.00 169.24 466 LYS B C 1
ATOM 6982 O O . LYS B 2 466 ? 178.597 107.076 113.992 1.00 169.24 466 LYS B O 1
ATOM 6988 N N . LEU B 2 467 ? 177.130 108.517 114.921 1.00 165.40 467 LEU B N 1
ATOM 6989 C CA . LEU B 2 467 ? 177.305 108.026 116.288 1.00 165.40 467 LEU B CA 1
ATOM 6990 C C . LEU B 2 467 ? 176.067 107.226 116.684 1.00 165.40 467 LEU B C 1
ATOM 6991 O O . LEU B 2 467 ? 174.938 107.665 116.457 1.00 165.40 467 LEU B O 1
ATOM 6996 N N . GLY B 2 468 ? 176.287 106.049 117.264 1.00 162.05 468 GLY B N 1
ATOM 6997 C CA . GLY B 2 468 ? 175.208 105.197 117.703 1.00 162.05 468 GLY B CA 1
ATOM 6998 C C . GLY B 2 468 ? 175.002 105.250 119.203 1.00 162.05 468 GLY B C 1
ATOM 6999 O O . GLY B 2 468 ? 175.764 105.889 119.933 1.00 162.05 468 GLY B O 1
ATOM 7000 N N . PRO B 2 469 ? 173.965 104.567 119.691 1.00 158.71 469 PRO B N 1
ATOM 7001 C CA . PRO B 2 469 ? 173.656 104.600 121.125 1.00 158.71 469 PRO B CA 1
ATOM 7002 C C . PRO B 2 469 ? 174.837 104.167 121.981 1.00 158.71 469 PRO B C 1
ATOM 7003 O O . PRO B 2 469 ? 175.523 103.183 121.702 1.00 158.71 469 PRO B O 1
ATOM 7007 N N . GLY B 2 470 ? 175.060 104.929 123.049 1.00 157.16 470 GLY B N 1
ATOM 7008 C CA . GLY B 2 470 ? 176.175 104.663 123.931 1.00 157.16 470 GLY B CA 1
ATOM 7009 C C . GLY B 2 470 ? 177.497 105.205 123.452 1.00 157.16 470 GLY B C 1
ATOM 7010 O O . GLY B 2 470 ? 178.513 104.519 123.569 1.00 157.16 470 GLY B O 1
ATOM 7011 N N . SER B 2 471 ? 177.482 106.415 122.926 1.00 160.62 471 SER B N 1
ATOM 7012 C CA . SER B 2 471 ? 178.767 106.977 122.477 1.00 160.62 471 SER B CA 1
ATOM 7013 C C . SER B 2 471 ? 178.793 108.422 122.920 1.00 160.62 471 SER B C 1
ATOM 7014 O O . SER B 2 471 ? 177.758 109.065 122.831 1.00 160.62 471 SER B O 1
ATOM 7017 N N . MET B 2 472 ? 179.969 108.914 123.284 1.00 167.03 472 MET B N 1
ATOM 7018 C CA . MET B 2 472 ? 180.139 110.291 123.716 1.00 167.03 472 MET B CA 1
ATOM 7019 C C . MET B 2 472 ? 180.186 111.218 122.504 1.00 167.03 472 MET B C 1
ATOM 7020 O O . MET B 2 472 ? 180.230 110.783 121.351 1.00 167.03 472 MET B O 1
ATOM 7025 N N . ALA B 2 473 ? 180.187 112.521 122.776 1.00 168.69 473 ALA B N 1
ATOM 7026 C CA . ALA B 2 473 ? 180.148 113.524 121.722 1.00 168.69 473 ALA B CA 1
ATOM 7027 C C . ALA B 2 473 ? 180.514 114.875 122.309 1.00 168.69 473 ALA B C 1
ATOM 7028 O O . ALA B 2 473 ? 180.056 115.227 123.398 1.00 168.69 473 ALA B O 1
ATOM 7030 N N . GLY B 2 474 ? 181.329 115.627 121.579 1.00 174.49 474 GLY B N 1
ATOM 7031 C CA . GLY B 2 474 ? 181.712 116.954 122.026 1.00 174.49 474 GLY B CA 1
ATOM 7032 C C . GLY B 2 474 ? 182.605 116.960 123.243 1.00 174.49 474 GLY B C 1
ATOM 7033 O O . GLY B 2 474 ? 182.687 117.976 123.940 1.00 174.49 474 GLY B O 1
ATOM 7034 N N . GLU B 2 475 ? 183.286 115.851 123.516 1.00 177.98 475 GLU B N 1
ATOM 7035 C CA . GLU B 2 475 ? 184.146 115.756 124.686 1.00 177.98 475 GLU B CA 1
ATOM 7036 C C . GLU B 2 475 ? 185.518 116.382 124.479 1.00 177.98 475 GLU B C 1
ATOM 7037 O O . GLU B 2 475 ? 186.166 116.751 125.465 1.00 177.98 475 GLU B O 1
ATOM 7043 N N . ILE B 2 476 ? 185.978 116.506 123.232 1.00 179.03 476 ILE B N 1
ATOM 7044 C CA . ILE B 2 476 ? 187.312 117.048 122.984 1.00 179.03 476 ILE B CA 1
ATOM 7045 C C . ILE B 2 476 ? 187.432 118.445 123.575 1.00 179.03 476 ILE B C 1
ATOM 7046 O O . ILE B 2 476 ? 188.404 118.770 124.268 1.00 179.03 476 ILE B O 1
ATOM 7051 N N . GLY B 2 477 ? 186.435 119.289 123.314 1.00 182.06 477 GLY B N 1
ATOM 7052 C CA . GLY B 2 477 ? 186.470 120.642 123.842 1.00 182.06 477 GLY B CA 1
ATOM 7053 C C . GLY B 2 477 ? 186.430 120.677 125.355 1.00 182.06 477 GLY B C 1
ATOM 7054 O O . GLY B 2 477 ? 187.242 121.347 125.996 1.00 182.06 477 GLY B O 1
ATOM 7055 N N . VAL B 2 478 ? 185.482 119.951 125.949 1.00 182.09 478 VAL B N 1
ATOM 7056 C CA . VAL B 2 478 ? 185.305 120.015 127.395 1.00 182.09 478 VAL B CA 1
ATOM 7057 C C . VAL B 2 478 ? 186.530 119.476 128.118 1.00 182.09 478 VAL B C 1
ATOM 7058 O O . VAL B 2 478 ? 186.845 119.915 129.231 1.00 182.09 478 VAL B O 1
ATOM 7062 N N . VAL B 2 479 ? 187.249 118.536 127.505 1.00 182.87 479 VAL B N 1
ATOM 7063 C CA . VAL B 2 479 ? 188.466 118.016 128.120 1.00 182.87 479 VAL B CA 1
ATOM 7064 C C . VAL B 2 479 ? 189.624 118.988 127.934 1.00 182.87 479 VAL B C 1
ATOM 7065 O O . VAL B 2 479 ? 190.221 119.465 128.907 1.00 182.87 479 VAL B O 1
ATOM 7069 N N . PHE B 2 480 ? 189.961 119.294 126.680 1.00 184.27 480 PHE B N 1
ATOM 7070 C CA . PHE B 2 480 ? 191.109 120.148 126.405 1.00 184.27 480 PHE B CA 1
ATOM 7071 C C . PHE B 2 480 ? 190.870 121.607 126.767 1.00 184.27 480 PHE B C 1
ATOM 7072 O O . PHE B 2 480 ? 191.785 122.420 126.597 1.00 184.27 480 PHE B O 1
ATOM 7080 N N . ASN B 2 481 ? 189.670 121.961 127.226 1.00 189.60 481 ASN B N 1
ATOM 7081 C CA . ASN B 2 481 ? 189.284 123.297 127.671 1.00 189.60 481 ASN B CA 1
ATOM 7082 C C . ASN B 2 481 ? 189.248 124.304 126.527 1.00 189.60 481 ASN B C 1
ATOM 7083 O O . ASN B 2 481 ? 188.870 125.460 126.749 1.00 189.60 481 ASN B O 1
ATOM 7088 N N . ILE B 2 482 ? 189.617 123.909 125.315 1.00 187.66 482 ILE B N 1
ATOM 7089 C CA . ILE B 2 482 ? 189.570 124.790 124.153 1.00 187.66 482 ILE B CA 1
ATOM 7090 C C . ILE B 2 482 ? 188.140 124.803 123.626 1.00 187.66 482 ILE B C 1
ATOM 7091 O O . ILE B 2 482 ? 187.399 123.835 123.848 1.00 187.66 482 ILE B O 1
ATOM 7096 N N . PRO B 2 483 ? 187.702 125.867 122.949 1.00 187.18 483 PRO B N 1
ATOM 7097 C CA . PRO B 2 483 ? 186.310 125.924 122.486 1.00 187.18 483 PRO B CA 1
ATOM 7098 C C . PRO B 2 483 ? 185.983 124.771 121.551 1.00 187.18 483 PRO B C 1
ATOM 7099 O O . PRO B 2 483 ? 186.836 124.292 120.803 1.00 187.18 483 PRO B O 1
ATOM 7103 N N . GLN B 2 484 ? 184.718 124.345 121.589 1.00 183.53 484 GLN B N 1
ATOM 7104 C CA . GLN B 2 484 ? 184.262 123.131 120.922 1.00 183.53 484 GLN B CA 1
ATOM 7105 C C . GLN B 2 484 ? 184.621 123.146 119.443 1.00 183.53 484 GLN B C 1
ATOM 7106 O O . GLN B 2 484 ? 184.025 123.898 118.662 1.00 183.53 484 GLN B O 1
ATOM 7112 N N . PRO B 2 485 ? 185.594 122.335 119.024 1.00 182.53 485 PRO B N 1
ATOM 7113 C CA . PRO B 2 485 ? 186.046 122.325 117.630 1.00 182.53 485 PRO B CA 1
ATOM 7114 C C . PRO B 2 485 ? 185.280 121.337 116.758 1.00 182.53 485 PRO B C 1
ATOM 7115 O O . PRO B 2 485 ? 185.868 120.560 116.000 1.00 182.53 485 PRO B O 1
ATOM 7119 N N . PHE B 2 486 ? 183.957 121.368 116.849 1.00 182.43 486 PHE B N 1
ATOM 7120 C CA . PHE B 2 486 ? 183.120 120.425 116.114 1.00 182.43 486 PHE B CA 1
ATOM 7121 C C . PHE B 2 486 ? 181.671 120.875 116.234 1.00 182.43 486 PHE B C 1
ATOM 7122 O O . PHE B 2 486 ? 181.327 121.713 117.072 1.00 182.43 486 PHE B O 1
ATOM 7130 N N . THR B 2 487 ? 180.818 120.292 115.398 1.00 179.27 487 THR B N 1
ATOM 7131 C CA . THR B 2 487 ? 179.391 120.568 115.436 1.00 179.27 487 THR B CA 1
ATOM 7132 C C . THR B 2 487 ? 178.656 119.240 115.332 1.00 179.27 487 THR B C 1
ATOM 7133 O O . THR B 2 487 ? 179.048 118.367 114.556 1.00 179.27 487 THR B O 1
ATOM 7137 N N . VAL B 2 488 ? 177.605 119.081 116.130 1.00 172.37 488 VAL B N 1
ATOM 7138 C CA . VAL B 2 488 ? 176.892 117.813 116.227 1.00 172.37 488 VAL B CA 1
ATOM 7139 C C . VAL B 2 488 ? 175.401 118.074 116.082 1.00 172.37 488 VAL B C 1
ATOM 7140 O O . VAL B 2 488 ? 174.823 118.842 116.858 1.00 172.37 488 VAL B O 1
ATOM 7144 N N . ARG B 2 489 ? 174.787 117.431 115.097 1.00 165.79 489 ARG B N 1
ATOM 7145 C CA . ARG B 2 489 ? 173.359 117.532 114.865 1.00 165.79 489 ARG B CA 1
ATOM 7146 C C . ARG B 2 489 ? 172.743 116.143 114.870 1.00 165.79 489 ARG B C 1
ATOM 7147 O O . ARG B 2 489 ? 173.353 115.163 114.433 1.00 165.79 489 ARG B O 1
ATOM 7155 N N . THR B 2 490 ? 171.526 116.067 115.384 1.00 159.64 490 THR B N 1
ATOM 7156 C CA . THR B 2 490 ? 170.820 114.803 115.472 1.00 159.64 490 THR B CA 1
ATOM 7157 C C . THR B 2 490 ? 170.325 114.383 114.098 1.00 159.64 490 THR B C 1
ATOM 7158 O O . THR B 2 490 ? 170.243 115.186 113.168 1.00 159.64 490 THR B O 1
ATOM 7162 N N . ARG B 2 491 ? 170.003 113.099 113.975 1.00 158.96 491 ARG B N 1
ATOM 7163 C CA . ARG B 2 491 ? 169.441 112.590 112.732 1.00 158.96 491 ARG B CA 1
ATOM 7164 C C . ARG B 2 491 ? 168.196 111.751 112.978 1.00 158.96 491 ARG B C 1
ATOM 7165 O O . ARG B 2 491 ? 167.686 111.132 112.036 1.00 158.96 491 ARG B O 1
ATOM 7173 N N . ARG B 2 492 ? 167.686 111.729 114.203 1.00 154.20 492 ARG B N 1
ATOM 7174 C CA . ARG B 2 492 ? 166.494 110.979 114.569 1.00 154.20 492 ARG B CA 1
ATOM 7175 C C . ARG B 2 492 ? 166.094 111.446 115.959 1.00 154.20 492 ARG B C 1
ATOM 7176 O O . ARG B 2 492 ? 166.894 112.048 116.679 1.00 154.20 492 ARG B O 1
ATOM 7184 N N . LEU B 2 493 ? 164.849 111.163 116.334 1.00 147.50 493 LEU B N 1
ATOM 7185 C CA . LEU B 2 493 ? 164.391 111.570 117.655 1.00 147.50 493 LEU B CA 1
ATOM 7186 C C . LEU B 2 493 ? 165.239 110.851 118.690 1.00 147.50 493 LEU B C 1
ATOM 7187 O O . LEU B 2 493 ? 165.079 109.646 118.903 1.00 147.50 493 LEU B O 1
ATOM 7192 N N . SER B 2 494 ? 166.141 111.581 119.337 1.00 151.61 494 SER B N 1
ATOM 7193 C CA . SER B 2 494 ? 167.197 110.985 120.142 1.00 151.61 494 SER B CA 1
ATOM 7194 C C . SER B 2 494 ? 167.158 111.563 121.545 1.00 151.61 494 SER B C 1
ATOM 7195 O O . SER B 2 494 ? 166.619 112.653 121.758 1.00 151.61 494 SER B O 1
ATOM 7198 N N . GLN B 2 495 ? 167.728 110.829 122.493 1.00 152.80 495 GLN B N 1
ATOM 7199 C CA . GLN B 2 495 ? 167.788 111.232 123.890 1.00 152.80 495 GLN B CA 1
ATOM 7200 C C . GLN B 2 495 ? 169.245 111.395 124.292 1.00 152.80 495 GLN B C 1
ATOM 7201 O O . GLN B 2 495 ? 170.096 110.597 123.889 1.00 152.80 495 GLN B O 1
ATOM 7207 N N . VAL B 2 496 ? 169.533 112.423 125.082 1.00 156.95 496 VAL B N 1
ATOM 7208 C CA . VAL B 2 496 ? 170.908 112.777 125.400 1.00 156.95 496 VAL B CA 1
ATOM 7209 C C . VAL B 2 496 ? 171.061 112.952 126.902 1.00 156.95 496 VAL B C 1
ATOM 7210 O O . VAL B 2 496 ? 170.089 113.185 127.625 1.00 156.95 496 VAL B O 1
ATOM 7214 N N . ILE B 2 497 ? 172.300 112.830 127.366 1.00 159.60 497 ILE B N 1
ATOM 7215 C CA . ILE B 2 497 ? 172.675 113.088 128.749 1.00 159.60 497 ILE B CA 1
ATOM 7216 C C . ILE B 2 497 ? 173.754 114.156 128.739 1.00 159.60 497 ILE B C 1
ATOM 7217 O O . ILE B 2 497 ? 174.817 113.955 128.145 1.00 159.60 497 ILE B O 1
ATOM 7222 N N . ARG B 2 498 ? 173.498 115.280 129.398 1.00 162.66 498 ARG B N 1
ATOM 7223 C CA . ARG B 2 498 ? 174.437 116.391 129.399 1.00 162.66 498 ARG B CA 1
ATOM 7224 C C . ARG B 2 498 ? 175.188 116.439 130.720 1.00 162.66 498 ARG B C 1
ATOM 7225 O O . ARG B 2 498 ? 174.668 116.019 131.757 1.00 162.66 498 ARG B O 1
ATOM 7233 N N . ILE B 2 499 ? 176.418 116.942 130.672 1.00 168.87 499 ILE B N 1
ATOM 7234 C CA . ILE B 2 499 ? 177.299 117.023 131.832 1.00 168.87 499 ILE B CA 1
ATOM 7235 C C . ILE B 2 499 ? 177.910 118.419 131.833 1.00 168.87 499 ILE B C 1
ATOM 7236 O O . ILE B 2 499 ? 178.574 118.816 130.869 1.00 168.87 499 ILE B O 1
ATOM 7241 N N . GLY B 2 500 ? 177.698 119.169 132.912 1.00 174.18 500 GLY B N 1
ATOM 7242 C CA . GLY B 2 500 ? 178.332 120.469 133.029 1.00 174.18 500 GLY B CA 1
ATOM 7243 C C . GLY B 2 500 ? 179.837 120.349 133.180 1.00 174.18 500 GLY B C 1
ATOM 7244 O O . GLY B 2 500 ? 180.344 119.522 133.937 1.00 174.18 500 GLY B O 1
ATOM 7245 N N . HIS B 2 501 ? 180.558 121.198 132.446 1.00 178.32 501 HIS B N 1
ATOM 7246 C CA . HIS B 2 501 ? 182.017 121.131 132.449 1.00 178.32 501 HIS B CA 1
ATOM 7247 C C . HIS B 2 501 ? 182.585 121.402 133.835 1.00 178.32 501 HIS B C 1
ATOM 7248 O O . HIS B 2 501 ? 183.394 120.619 134.350 1.00 178.32 501 HIS B O 1
ATOM 7255 N N . HIS B 2 502 ? 182.186 122.519 134.445 1.00 178.90 502 HIS B N 1
ATOM 7256 C CA . HIS B 2 502 ? 182.731 122.914 135.739 1.00 178.90 502 HIS B CA 1
ATOM 7257 C C . HIS B 2 502 ? 182.509 121.831 136.786 1.00 178.90 502 HIS B C 1
ATOM 7258 O O . HIS B 2 502 ? 183.452 121.387 137.454 1.00 178.90 502 HIS B O 1
ATOM 7265 N N . LYS B 2 503 ? 181.253 121.414 136.958 1.00 176.45 503 LYS B N 1
ATOM 7266 C CA . LYS B 2 503 ? 180.942 120.431 137.987 1.00 176.45 503 LYS B CA 1
ATOM 7267 C C . LYS B 2 503 ? 181.649 119.110 137.720 1.00 176.45 503 LYS B C 1
ATOM 7268 O O . LYS B 2 503 ? 182.191 118.496 138.644 1.00 176.45 503 LYS B O 1
ATOM 7274 N N . PHE B 2 504 ? 181.687 118.674 136.460 1.00 177.47 504 PHE B N 1
ATOM 7275 C CA . PHE B 2 504 ? 182.350 117.417 136.132 1.00 177.47 504 PHE B CA 1
ATOM 7276 C C . PHE B 2 504 ? 183.829 117.470 136.481 1.00 177.47 504 PHE B C 1
ATOM 7277 O O . PHE B 2 504 ? 184.368 116.542 137.097 1.00 177.47 504 PHE B O 1
ATOM 7285 N N . LYS B 2 505 ? 184.510 118.541 136.076 1.00 179.63 505 LYS B N 1
ATOM 7286 C CA . LYS B 2 505 ? 185.947 118.605 136.303 1.00 179.63 505 LYS B CA 1
ATOM 7287 C C . LYS B 2 505 ? 186.259 118.734 137.787 1.00 179.63 505 LYS B C 1
ATOM 7288 O O . LYS B 2 505 ? 187.164 118.065 138.303 1.00 179.63 505 LYS B O 1
ATOM 7294 N N . GLU B 2 506 ? 185.572 119.670 138.437 1.00 181.78 506 GLU B N 1
ATOM 7295 C CA . GLU B 2 506 ? 185.843 119.862 139.879 1.00 181.78 506 GLU B CA 1
ATOM 7296 C C . GLU B 2 506 ? 185.560 118.523 140.561 1.00 181.78 506 GLU B C 1
ATOM 7297 O O . GLU B 2 506 ? 186.362 118.096 141.379 1.00 181.78 506 GLU B O 1
ATOM 7303 N N . MET B 2 507 ? 184.525 117.823 140.119 1.00 179.51 507 MET B N 1
ATOM 7304 C CA . MET B 2 507 ? 184.258 116.503 140.727 1.00 179.51 507 MET B CA 1
ATOM 7305 C C . MET B 2 507 ? 185.397 115.529 140.412 1.00 179.51 507 MET B C 1
ATOM 7306 O O . MET B 2 507 ? 185.929 114.913 141.336 1.00 179.51 507 MET B O 1
ATOM 7311 N N . VAL B 2 508 ? 185.831 115.447 139.160 1.00 181.20 508 VAL B N 1
ATOM 7312 C CA . VAL B 2 508 ? 186.853 114.396 138.889 1.00 181.20 508 VAL B CA 1
ATOM 7313 C C . VAL B 2 508 ? 188.169 114.686 139.607 1.00 181.20 508 VAL B C 1
ATOM 7314 O O . VAL B 2 508 ? 188.738 113.744 140.164 1.00 181.20 508 VAL B O 1
ATOM 7318 N N . GLN B 2 509 ? 188.626 115.934 139.627 1.00 183.24 509 GLN B N 1
ATOM 7319 C CA . GLN B 2 509 ? 189.962 116.148 140.239 1.00 183.24 509 GLN B CA 1
ATOM 7320 C C . GLN B 2 509 ? 189.873 116.441 141.737 1.00 183.24 509 GLN B C 1
ATOM 7321 O O . GLN B 2 509 ? 190.937 116.614 142.347 1.00 183.24 509 GLN B O 1
ATOM 7327 N N . SER B 2 510 ? 188.681 116.497 142.326 1.00 184.25 510 SER B N 1
ATOM 7328 C CA . SER B 2 510 ? 188.703 116.806 143.778 1.00 184.25 510 SER B CA 1
ATOM 7329 C C . SER B 2 510 ? 188.170 115.653 144.627 1.00 184.25 510 SER B C 1
ATOM 7330 O O . SER B 2 510 ? 188.907 115.252 145.534 1.00 184.25 510 SER B O 1
ATOM 7333 N N . ASP B 2 511 ? 186.959 115.161 144.344 1.00 181.93 511 ASP B N 1
ATOM 7334 C CA . ASP B 2 511 ? 186.352 114.124 145.175 1.00 181.93 511 ASP B CA 1
ATOM 7335 C C . ASP B 2 511 ? 187.284 112.935 145.355 1.00 181.93 511 ASP B C 1
ATOM 7336 O O . ASP B 2 511 ? 187.720 112.638 146.472 1.00 181.93 511 ASP B O 1
ATOM 7341 N N . ASN B 2 512 ? 187.600 112.245 144.269 1.00 186.43 512 ASN B N 1
ATOM 7342 C CA . ASN B 2 512 ? 188.453 111.074 144.348 1.00 186.43 512 ASN B CA 1
ATOM 7343 C C . ASN B 2 512 ? 189.884 111.438 143.983 1.00 186.43 512 ASN B C 1
ATOM 7344 O O . ASN B 2 512 ? 190.147 112.432 143.303 1.00 186.43 512 ASN B O 1
ATOM 7349 N N . ASP B 2 513 ? 190.815 110.613 144.451 1.00 186.71 513 ASP B N 1
ATOM 7350 C CA . ASP B 2 513 ? 192.223 110.816 144.145 1.00 186.71 513 ASP B CA 1
ATOM 7351 C C . ASP B 2 513 ? 192.726 109.712 143.228 1.00 186.71 513 ASP B C 1
ATOM 7352 O O . ASP B 2 513 ? 193.749 109.875 142.557 1.00 186.71 513 ASP B O 1
ATOM 7357 N N . VAL B 2 514 ? 192.013 108.590 143.182 1.00 188.34 514 VAL B N 1
ATOM 7358 C CA . VAL B 2 514 ? 192.433 107.454 142.347 1.00 188.34 514 VAL B CA 1
ATOM 7359 C C . VAL B 2 514 ? 191.809 107.688 140.978 1.00 188.34 514 VAL B C 1
ATOM 7360 O O . VAL B 2 514 ? 190.809 107.079 140.587 1.00 188.34 514 VAL B O 1
ATOM 7364 N N . ASP B 2 515 ? 192.430 108.592 140.219 1.00 187.79 515 ASP B N 1
ATOM 7365 C CA . ASP B 2 515 ? 192.068 108.814 138.822 1.00 187.79 515 ASP B CA 1
ATOM 7366 C C . ASP B 2 515 ? 193.248 109.542 138.178 1.00 187.79 515 ASP B C 1
ATOM 7367 O O . ASP B 2 515 ? 193.397 110.752 138.367 1.00 187.79 515 ASP B O 1
ATOM 7372 N N . ALA B 2 516 ? 194.067 108.816 137.425 1.00 184.61 516 ALA B N 1
ATOM 7373 C CA . ALA B 2 516 ? 195.231 109.487 136.861 1.00 184.61 516 ALA B CA 1
ATOM 7374 C C . ALA B 2 516 ? 195.771 108.681 135.691 1.00 184.61 516 ALA B C 1
ATOM 7375 O O . ALA B 2 516 ? 196.115 107.504 135.826 1.00 184.61 516 ALA B O 1
ATOM 7377 N N . LYS B 2 517 ? 195.843 109.344 134.537 1.00 184.11 517 LYS B N 1
ATOM 7378 C CA . LYS B 2 517 ? 196.549 108.857 133.357 1.00 184.11 517 LYS B CA 1
ATOM 7379 C C . LYS B 2 517 ? 195.941 107.584 132.780 1.00 184.11 517 LYS B C 1
ATOM 7380 O O . LYS B 2 517 ? 196.419 107.078 131.760 1.00 184.11 517 LYS B O 1
ATOM 7386 N N . MET B 2 518 ? 194.885 107.066 133.395 1.00 183.25 518 MET B N 1
ATOM 7387 C CA . MET B 2 518 ? 194.073 106.068 132.713 1.00 183.25 518 MET B CA 1
ATOM 7388 C C . MET B 2 518 ? 193.014 106.712 131.839 1.00 183.25 518 MET B C 1
ATOM 7389 O O . MET B 2 518 ? 192.736 106.213 130.746 1.00 183.25 518 MET B O 1
ATOM 7394 N N . ILE B 2 519 ? 192.430 107.823 132.289 1.00 180.15 519 ILE B N 1
ATOM 7395 C CA . ILE B 2 519 ? 191.615 108.641 131.399 1.00 180.15 519 ILE B CA 1
ATOM 7396 C C . ILE B 2 519 ? 192.464 109.195 130.262 1.00 180.15 519 ILE B C 1
ATOM 7397 O O . ILE B 2 519 ? 191.977 109.391 129.144 1.00 180.15 519 ILE B O 1
ATOM 7402 N N . ILE B 2 520 ? 193.751 109.430 130.519 1.00 181.33 520 ILE B N 1
ATOM 7403 C CA . ILE B 2 520 ? 194.655 109.847 129.454 1.00 181.33 520 ILE B CA 1
ATOM 7404 C C . ILE B 2 520 ? 194.886 108.705 128.474 1.00 181.33 520 ILE B C 1
ATOM 7405 O O . ILE B 2 520 ? 194.840 108.894 127.249 1.00 181.33 520 ILE B O 1
ATOM 7410 N N . ALA B 2 521 ? 195.096 107.515 129.033 1.00 182.61 521 ALA B N 1
ATOM 7411 C CA . ALA B 2 521 ? 195.336 106.316 128.204 1.00 182.61 521 ALA B CA 1
ATOM 7412 C C . ALA B 2 521 ? 194.163 106.144 127.240 1.00 182.61 521 ALA B C 1
ATOM 7413 O O . ALA B 2 521 ? 194.387 106.138 126.016 1.00 182.61 521 ALA B O 1
ATOM 7415 N N . ASN B 2 522 ? 192.952 106.058 127.788 1.00 179.53 522 ASN B N 1
ATOM 7416 C CA . ASN B 2 522 ? 191.744 105.870 126.948 1.00 179.53 522 ASN B CA 1
ATOM 7417 C C . ASN B 2 522 ? 191.569 107.083 126.037 1.00 179.53 522 ASN B C 1
ATOM 7418 O O . ASN B 2 522 ? 191.265 106.884 124.848 1.00 179.53 522 ASN B O 1
ATOM 7423 N N . PHE B 2 523 ? 191.828 108.285 126.559 1.00 179.77 523 PHE B N 1
ATOM 7424 C CA . PHE B 2 523 ? 191.658 109.513 125.743 1.00 179.77 523 PHE B CA 1
ATOM 7425 C C . PHE B 2 523 ? 192.586 109.448 124.528 1.00 179.77 523 PHE B C 1
ATOM 7426 O O . PHE B 2 523 ? 192.146 109.748 123.404 1.00 179.77 523 PHE B O 1
ATOM 7434 N N . MET B 2 524 ? 193.826 109.016 124.755 1.00 179.71 524 MET B N 1
ATOM 7435 C CA . MET B 2 524 ? 194.849 108.881 123.689 1.00 179.71 524 MET B CA 1
ATOM 7436 C C . MET B 2 524 ? 194.415 107.829 122.668 1.00 179.71 524 MET B C 1
ATOM 7437 O O . MET B 2 524 ? 194.654 108.045 121.473 1.00 179.71 524 MET B O 1
ATOM 7442 N N . THR B 2 525 ? 193.735 106.769 123.112 1.00 179.00 525 THR B N 1
ATOM 7443 C CA . THR B 2 525 ? 193.342 105.671 122.191 1.00 179.00 525 THR B CA 1
ATOM 7444 C C . THR B 2 525 ? 192.502 106.233 121.042 1.00 179.00 525 THR B C 1
ATOM 7445 O O . THR B 2 525 ? 192.754 105.834 119.892 1.00 179.00 525 THR B O 1
ATOM 7449 N N . TYR B 2 526 ? 191.560 107.130 121.331 1.00 177.20 526 TYR B N 1
ATOM 7450 C CA . TYR B 2 526 ? 190.756 107.731 120.241 1.00 177.20 526 TYR B CA 1
ATOM 7451 C C . TYR B 2 526 ? 191.694 108.377 119.213 1.00 177.20 526 TYR B C 1
ATOM 7452 O O . TYR B 2 526 ? 192.326 109.379 119.537 1.00 177.20 526 TYR B O 1
ATOM 7461 N N . PRO C 1 52 ? 138.274 101.580 97.453 1.00 122.23 52 PRO C N 1
ATOM 7462 C CA . PRO C 1 52 ? 139.088 101.977 98.603 1.00 122.23 52 PRO C CA 1
ATOM 7463 C C . PRO C 1 52 ? 139.111 103.483 98.812 1.00 122.23 52 PRO C C 1
ATOM 7464 O O . PRO C 1 52 ? 138.401 103.998 99.671 1.00 122.23 52 PRO C O 1
ATOM 7468 N N . TYR C 1 53 ? 139.938 104.178 98.032 1.00 124.85 53 TYR C N 1
ATOM 7469 C CA . TYR C 1 53 ? 140.049 105.630 98.086 1.00 124.85 53 TYR C CA 1
ATOM 7470 C C . TYR C 1 53 ? 139.706 106.273 96.752 1.00 124.85 53 TYR C C 1
ATOM 7471 O O . TYR C 1 53 ? 140.034 107.441 96.528 1.00 124.85 53 TYR C O 1
ATOM 7480 N N . ASP C 1 54 ? 139.061 105.527 95.863 1.00 121.86 54 ASP C N 1
ATOM 7481 C CA . ASP C 1 54 ? 138.853 105.975 94.498 1.00 121.86 54 ASP C CA 1
ATOM 7482 C C . ASP C 1 54 ? 138.028 107.256 94.461 1.00 121.86 54 ASP C C 1
ATOM 7483 O O . ASP C 1 54 ? 137.315 107.601 95.405 1.00 121.86 54 ASP C O 1
ATOM 7488 N N . HIS C 1 55 ? 138.145 107.968 93.344 1.00 122.33 55 HIS C N 1
ATOM 7489 C CA . HIS C 1 55 ? 137.405 109.211 93.182 1.00 122.33 55 HIS C CA 1
ATOM 7490 C C . HIS C 1 55 ? 135.913 108.956 93.044 1.00 122.33 55 HIS C C 1
ATOM 7491 O O . HIS C 1 55 ? 135.110 109.645 93.680 1.00 122.33 55 HIS C O 1
ATOM 7498 N N . LYS C 1 56 ? 135.525 107.972 92.233 1.00 118.32 56 LYS C N 1
ATOM 7499 C CA . LYS C 1 56 ? 134.107 107.695 92.032 1.00 118.32 56 LYS C CA 1
ATOM 7500 C C . LYS C 1 56 ? 133.476 107.118 93.292 1.00 118.32 56 LYS C C 1
ATOM 7501 O O . LYS C 1 56 ? 132.328 107.434 93.626 1.00 118.32 56 LYS C O 1
ATOM 7507 N N . TYR C 1 57 ? 134.210 106.257 93.997 1.00 109.86 57 TYR C N 1
ATOM 7508 C CA . TYR C 1 57 ? 133.689 105.650 95.215 1.00 109.86 57 TYR C CA 1
ATOM 7509 C C . TYR C 1 57 ? 133.304 106.710 96.234 1.00 109.86 57 TYR C C 1
ATOM 7510 O O . TYR C 1 57 ? 132.160 106.760 96.697 1.00 109.86 57 TYR C O 1
ATOM 7519 N N . ARG C 1 58 ? 134.259 107.564 96.604 1.00 110.64 58 ARG C N 1
ATOM 7520 C CA . ARG C 1 58 ? 133.974 108.649 97.534 1.00 110.64 58 ARG C CA 1
ATOM 7521 C C . ARG C 1 58 ? 132.762 109.464 97.114 1.00 110.64 58 ARG C C 1
ATOM 7522 O O . ARG C 1 58 ? 131.983 109.884 97.973 1.00 110.64 58 ARG C O 1
ATOM 7530 N N . ILE C 1 59 ? 132.579 109.687 95.818 1.00 108.04 59 ILE C N 1
ATOM 7531 C CA . ILE C 1 59 ? 131.376 110.351 95.348 1.00 108.04 59 ILE C CA 1
ATOM 7532 C C . ILE C 1 59 ? 130.138 109.516 95.639 1.00 108.04 59 ILE C C 1
ATOM 7533 O O . ILE C 1 59 ? 129.103 110.061 96.032 1.00 108.04 59 ILE C O 1
ATOM 7538 N N . TRP C 1 60 ? 130.228 108.201 95.478 1.00 102.73 60 TRP C N 1
ATOM 7539 C CA . TRP C 1 60 ? 129.075 107.349 95.729 1.00 102.73 60 TRP C CA 1
ATOM 7540 C C . TRP C 1 60 ? 128.719 107.323 97.209 1.00 102.73 60 TRP C C 1
ATOM 7541 O O . TRP C 1 60 ? 127.554 107.504 97.571 1.00 102.73 60 TRP C O 1
ATOM 7552 N N . GLU C 1 61 ? 129.704 107.101 98.079 1.00 106.00 61 GLU C N 1
ATOM 7553 C CA . GLU C 1 61 ? 129.433 107.162 99.510 1.00 106.00 61 GLU C CA 1
ATOM 7554 C C . GLU C 1 61 ? 128.826 108.488 99.929 1.00 106.00 61 GLU C C 1
ATOM 7555 O O . GLU C 1 61 ? 127.929 108.504 100.776 1.00 106.00 61 GLU C O 1
ATOM 7561 N N . ALA C 1 62 ? 129.274 109.598 99.350 1.00 101.03 62 ALA C N 1
ATOM 7562 C CA . ALA C 1 62 ? 128.694 110.899 99.644 1.00 101.03 62 ALA C CA 1
ATOM 7563 C C . ALA C 1 62 ? 127.330 111.070 99.001 1.00 101.03 62 ALA C C 1
ATOM 7564 O O . ALA C 1 62 ? 126.699 112.115 99.167 1.00 101.03 62 ALA C O 1
ATOM 7566 N N . PHE C 1 63 ? 126.868 110.069 98.262 1.00 95.67 63 PHE C N 1
ATOM 7567 C CA . PHE C 1 63 ? 125.510 110.054 97.753 1.00 95.67 63 PHE C CA 1
ATOM 7568 C C . PHE C 1 63 ? 124.578 109.215 98.599 1.00 95.67 63 PHE C C 1
ATOM 7569 O O . PHE C 1 63 ? 123.404 109.556 98.721 1.00 95.67 63 PHE C O 1
ATOM 7577 N N . LEU C 1 64 ? 125.072 108.137 99.195 1.00 91.94 64 LEU C N 1
ATOM 7578 C CA . LEU C 1 64 ? 124.289 107.380 100.156 1.00 91.94 64 LEU C CA 1
ATOM 7579 C C . LEU C 1 64 ? 124.044 108.143 101.433 1.00 91.94 64 LEU C C 1
ATOM 7580 O O . LEU C 1 64 ? 123.295 107.665 102.284 1.00 91.94 64 LEU C O 1
ATOM 7585 N N . VAL C 1 65 ? 124.648 109.313 101.596 1.00 86.17 65 VAL C N 1
ATOM 7586 C CA . VAL C 1 65 ? 124.461 110.118 102.791 1.00 86.17 65 VAL C CA 1
ATOM 7587 C C . VAL C 1 65 ? 123.226 111.000 102.685 1.00 86.17 65 VAL C C 1
ATOM 7588 O O . VAL C 1 65 ? 122.460 111.108 103.640 1.00 86.17 65 VAL C O 1
ATOM 7592 N N . VAL C 1 66 ? 123.002 111.636 101.536 1.00 82.20 66 VAL C N 1
ATOM 7593 C CA . VAL C 1 66 ? 121.736 112.333 101.365 1.00 82.20 66 VAL C CA 1
ATOM 7594 C C . VAL C 1 66 ? 120.589 111.345 101.463 1.00 82.20 66 VAL C C 1
ATOM 7595 O O . VAL C 1 66 ? 119.511 111.676 101.969 1.00 82.20 66 VAL C O 1
ATOM 7599 N N . LEU C 1 67 ? 120.809 110.108 101.030 1.00 82.04 67 LEU C N 1
ATOM 7600 C CA . LEU C 1 67 ? 119.811 109.083 101.264 1.00 82.04 67 LEU C CA 1
ATOM 7601 C C . LEU C 1 67 ? 119.665 108.758 102.739 1.00 82.04 67 LEU C C 1
ATOM 7602 O O . LEU C 1 67 ? 118.581 108.351 103.162 1.00 82.04 67 LEU C O 1
ATOM 7607 N N . VAL C 1 68 ? 120.719 108.931 103.531 1.00 78.28 68 VAL C N 1
ATOM 7608 C CA . VAL C 1 68 ? 120.576 108.778 104.971 1.00 78.28 68 VAL C CA 1
ATOM 7609 C C . VAL C 1 68 ? 119.735 109.903 105.538 1.00 78.28 68 VAL C C 1
ATOM 7610 O O . VAL C 1 68 ? 118.713 109.653 106.176 1.00 78.28 68 VAL C O 1
ATOM 7614 N N . VAL C 1 69 ? 120.133 111.151 105.279 1.00 74.55 69 VAL C N 1
ATOM 7615 C CA . VAL C 1 69 ? 119.348 112.321 105.667 1.00 74.55 69 VAL C CA 1
ATOM 7616 C C . VAL C 1 69 ? 117.886 112.142 105.312 1.00 74.55 69 VAL C C 1
ATOM 7617 O O . VAL C 1 69 ? 117.001 112.598 106.039 1.00 74.55 69 VAL C O 1
ATOM 7621 N N . TYR C 1 70 ? 117.604 111.465 104.207 1.00 74.39 70 TYR C N 1
ATOM 7622 C CA . TYR C 1 70 ? 116.220 111.174 103.870 1.00 74.39 70 TYR C CA 1
ATOM 7623 C C . TYR C 1 70 ? 115.605 110.201 104.867 1.00 74.39 70 TYR C C 1
ATOM 7624 O O . TYR C 1 70 ? 114.485 110.413 105.347 1.00 74.39 70 TYR C O 1
ATOM 7633 N N . THR C 1 71 ? 116.325 109.129 105.199 1.00 70.40 71 THR C N 1
ATOM 7634 C CA . THR C 1 71 ? 115.785 108.129 106.116 1.00 70.40 71 THR C CA 1
ATOM 7635 C C . THR C 1 71 ? 115.621 108.682 107.523 1.00 70.40 71 THR C C 1
ATOM 7636 O O . THR C 1 71 ? 114.660 108.341 108.217 1.00 70.40 71 THR C O 1
ATOM 7640 N N . ALA C 1 72 ? 116.535 109.546 107.945 1.00 66.46 72 ALA C N 1
ATOM 7641 C CA . ALA C 1 72 ? 116.454 110.143 109.269 1.00 66.46 72 ALA C CA 1
ATOM 7642 C C . ALA C 1 72 ? 115.176 110.943 109.429 1.00 66.46 72 ALA C C 1
ATOM 7643 O O . ALA C 1 72 ? 114.624 111.029 110.528 1.00 66.46 72 ALA C O 1
ATOM 7645 N N . TRP C 1 73 ? 114.689 111.542 108.350 1.00 60.50 73 TRP C N 1
ATOM 7646 C CA . TRP C 1 73 ? 113.413 112.225 108.438 1.00 60.50 73 TRP C CA 1
ATOM 7647 C C . TRP C 1 73 ? 112.256 111.260 108.283 1.00 60.50 73 TRP C C 1
ATOM 7648 O O . TRP C 1 73 ? 111.241 111.399 108.966 1.00 60.50 73 TRP C O 1
ATOM 7659 N N . VAL C 1 74 ? 112.380 110.274 107.398 1.00 65.11 74 VAL C N 1
ATOM 7660 C CA . VAL C 1 74 ? 111.215 109.466 107.064 1.00 65.11 74 VAL C CA 1
ATOM 7661 C C . VAL C 1 74 ? 110.886 108.407 108.100 1.00 65.11 74 VAL C C 1
ATOM 7662 O O . VAL C 1 74 ? 109.701 108.199 108.392 1.00 65.11 74 VAL C O 1
ATOM 7666 N N . SER C 1 75 ? 111.874 107.766 108.700 1.00 67.99 75 SER C N 1
ATOM 7667 C CA . SER C 1 75 ? 111.561 106.653 109.585 1.00 67.99 75 SER C CA 1
ATOM 7668 C C . SER C 1 75 ? 110.870 107.110 110.867 1.00 67.99 75 SER C C 1
ATOM 7669 O O . SER C 1 75 ? 109.853 106.514 111.242 1.00 67.99 75 SER C O 1
ATOM 7672 N N . PRO C 1 76 ? 111.344 108.145 111.566 1.00 63.64 76 PRO C N 1
ATOM 7673 C CA . PRO C 1 76 ? 110.520 108.694 112.645 1.00 63.64 76 PRO C CA 1
ATOM 7674 C C . PRO C 1 76 ? 109.156 109.127 112.176 1.00 63.64 76 PRO C C 1
ATOM 7675 O O . PRO C 1 76 ? 108.179 108.982 112.918 1.00 63.64 76 PRO C O 1
ATOM 7679 N N . PHE C 1 77 ? 109.053 109.657 110.963 1.00 64.84 77 PHE C N 1
ATOM 7680 C CA . PHE C 1 77 ? 107.769 110.153 110.504 1.00 64.84 77 PHE C CA 1
ATOM 7681 C C . PHE C 1 77 ? 106.782 109.021 110.289 1.00 64.84 77 PHE C C 1
ATOM 7682 O O . PHE C 1 77 ? 105.603 109.162 110.614 1.00 64.84 77 PHE C O 1
ATOM 7690 N N . GLU C 1 78 ? 107.227 107.888 109.754 1.00 76.88 78 GLU C N 1
ATOM 7691 C CA . GLU C 1 78 ? 106.292 106.778 109.635 1.00 76.88 78 GLU C CA 1
ATOM 7692 C C . GLU C 1 78 ? 106.041 106.104 110.966 1.00 76.88 78 GLU C C 1
ATOM 7693 O O . GLU C 1 78 ? 104.962 105.543 111.172 1.00 76.88 78 GLU C O 1
ATOM 7699 N N . PHE C 1 79 ? 107.014 106.128 111.870 1.00 70.45 79 PHE C N 1
ATOM 7700 C CA . PHE C 1 79 ? 106.758 105.643 113.218 1.00 70.45 79 PHE C CA 1
ATOM 7701 C C . PHE C 1 79 ? 105.607 106.406 113.850 1.00 70.45 79 PHE C C 1
ATOM 7702 O O . PHE C 1 79 ? 104.578 105.827 114.207 1.00 70.45 79 PHE C O 1
ATOM 7710 N N . GLY C 1 80 ? 105.751 107.718 113.957 1.00 66.96 80 GLY C N 1
ATOM 7711 C CA . GLY C 1 80 ? 104.770 108.540 114.625 1.00 66.96 80 GLY C CA 1
ATOM 7712 C C . GLY C 1 80 ? 103.468 108.766 113.890 1.00 66.96 80 GLY C C 1
ATOM 7713 O O . GLY C 1 80 ? 102.402 108.694 114.500 1.00 66.96 80 GLY C O 1
ATOM 7714 N N . PHE C 1 81 ? 103.522 109.031 112.590 1.00 62.75 81 PHE C N 1
ATOM 7715 C CA . PHE C 1 81 ? 102.378 109.580 111.890 1.00 62.75 81 PHE C CA 1
ATOM 7716 C C . PHE C 1 81 ? 101.631 108.603 111.001 1.00 62.75 81 PHE C C 1
ATOM 7717 O O . PHE C 1 81 ? 100.515 108.921 110.584 1.00 62.75 81 PHE C O 1
ATOM 7725 N N . LEU C 1 82 ? 102.184 107.437 110.699 1.00 75.99 82 LEU C N 1
ATOM 7726 C CA . LEU C 1 82 ? 101.557 106.547 109.737 1.00 75.99 82 LEU C CA 1
ATOM 7727 C C . LEU C 1 82 ? 101.396 105.152 110.315 1.00 75.99 82 LEU C C 1
ATOM 7728 O O . LEU C 1 82 ? 102.196 104.694 111.131 1.00 75.99 82 LEU C O 1
ATOM 7733 N N . ARG C 1 83 ? 100.343 104.476 109.866 1.00 96.13 83 ARG C N 1
ATOM 7734 C CA . ARG C 1 83 ? 100.021 103.134 110.316 1.00 96.13 83 ARG C CA 1
ATOM 7735 C C . ARG C 1 83 ? 100.300 102.057 109.283 1.00 96.13 83 ARG C C 1
ATOM 7736 O O . ARG C 1 83 ? 100.396 100.884 109.655 1.00 96.13 83 ARG C O 1
ATOM 7744 N N . LYS C 1 84 ? 100.424 102.407 108.011 1.00 102.32 84 LYS C N 1
ATOM 7745 C CA . LYS C 1 84 ? 100.616 101.429 106.953 1.00 102.32 84 LYS C CA 1
ATOM 7746 C C . LYS C 1 84 ? 101.235 102.139 105.756 1.00 102.32 84 LYS C C 1
ATOM 7747 O O . LYS C 1 84 ? 101.088 103.353 105.617 1.00 102.32 84 LYS C O 1
ATOM 7753 N N . PRO C 1 85 ? 101.937 101.406 104.897 1.00 102.24 85 PRO C N 1
ATOM 7754 C CA . PRO C 1 85 ? 102.617 102.042 103.764 1.00 102.24 85 PRO C CA 1
ATOM 7755 C C . PRO C 1 85 ? 101.647 102.785 102.860 1.00 102.24 85 PRO C C 1
ATOM 7756 O O . PRO C 1 85 ? 100.584 102.276 102.505 1.00 102.24 85 PRO C O 1
ATOM 7760 N N . ARG C 1 86 ? 102.027 104.001 102.491 1.00 103.29 86 ARG C N 1
ATOM 7761 C CA . ARG C 1 86 ? 101.265 104.814 101.568 1.00 103.29 86 ARG C CA 1
ATOM 7762 C C . ARG C 1 86 ? 102.060 105.050 100.292 1.00 103.29 86 ARG C C 1
ATOM 7763 O O . ARG C 1 86 ? 103.284 105.198 100.339 1.00 103.29 86 ARG C O 1
ATOM 7771 N N . PRO C 1 87 ? 101.389 105.098 99.146 1.00 100.51 87 PRO C N 1
ATOM 7772 C CA . PRO C 1 87 ? 102.087 105.191 97.858 1.00 100.51 87 PRO C CA 1
ATOM 7773 C C . PRO C 1 87 ? 103.122 106.303 97.821 1.00 100.51 87 PRO C C 1
ATOM 7774 O O . PRO C 1 87 ? 104.293 106.025 97.524 1.00 100.51 87 PRO C O 1
ATOM 7778 N N . PRO C 1 88 ? 102.769 107.561 98.119 1.00 97.35 88 PRO C N 1
ATOM 7779 C CA . PRO C 1 88 ? 103.753 108.637 97.916 1.00 97.35 88 PRO C CA 1
ATOM 7780 C C . PRO C 1 88 ? 105.035 108.423 98.681 1.00 97.35 88 PRO C C 1
ATOM 7781 O O . PRO C 1 88 ? 106.047 109.050 98.354 1.00 97.35 88 PRO C O 1
ATOM 7785 N N . LEU C 1 89 ? 105.027 107.548 99.682 1.00 94.96 89 LEU C N 1
ATOM 7786 C CA . LEU C 1 89 ? 106.218 107.230 100.444 1.00 94.96 89 LEU C CA 1
ATOM 7787 C C . LEU C 1 89 ? 106.644 105.780 100.329 1.00 94.96 89 LEU C C 1
ATOM 7788 O O . LEU C 1 89 ? 107.843 105.507 100.405 1.00 94.96 89 LEU C O 1
ATOM 7793 N N . SER C 1 90 ? 105.713 104.849 100.141 1.00 97.70 90 SER C N 1
ATOM 7794 C CA . SER C 1 90 ? 106.087 103.450 100.014 1.00 97.70 90 SER C CA 1
ATOM 7795 C C . SER C 1 90 ? 106.733 103.133 98.678 1.00 97.70 90 SER C C 1
ATOM 7796 O O . SER C 1 90 ? 107.157 101.993 98.474 1.00 97.70 90 SER C O 1
ATOM 7799 N N . ILE C 1 91 ? 106.805 104.097 97.760 1.00 96.43 91 ILE C N 1
ATOM 7800 C CA . ILE C 1 91 ? 107.568 103.915 96.531 1.00 96.43 91 ILE C CA 1
ATOM 7801 C C . ILE C 1 91 ? 108.969 104.488 96.637 1.00 96.43 91 ILE C C 1
ATOM 7802 O O . ILE C 1 91 ? 109.906 103.919 96.056 1.00 96.43 91 ILE C O 1
ATOM 7807 N N . THR C 1 92 ? 109.159 105.562 97.394 1.00 93.75 92 THR C N 1
ATOM 7808 C CA . THR C 1 92 ? 110.482 106.118 97.579 1.00 93.75 92 THR C CA 1
ATOM 7809 C C . THR C 1 92 ? 111.332 105.332 98.558 1.00 93.75 92 THR C C 1
ATOM 7810 O O . THR C 1 92 ? 112.533 105.190 98.325 1.00 93.75 92 THR C O 1
ATOM 7814 N N . ASP C 1 93 ? 110.755 104.796 99.618 1.00 96.45 93 ASP C N 1
ATOM 7815 C CA . ASP C 1 93 ? 111.644 104.047 100.495 1.00 96.45 93 ASP C CA 1
ATOM 7816 C C . ASP C 1 93 ? 111.863 102.662 100.033 1.00 96.45 93 ASP C C 1
ATOM 7817 O O . ASP C 1 93 ? 112.476 101.884 100.756 1.00 96.45 93 ASP C O 1
ATOM 7822 N N . ASN C 1 94 ? 111.373 102.293 98.865 1.00 95.65 94 ASN C N 1
ATOM 7823 C CA . ASN C 1 94 ? 111.838 101.082 98.213 1.00 95.65 94 ASN C CA 1
ATOM 7824 C C . ASN C 1 94 ? 113.021 101.344 97.305 1.00 95.65 94 ASN C C 1
ATOM 7825 O O . ASN C 1 94 ? 113.942 100.528 97.246 1.00 95.65 94 ASN C O 1
ATOM 7830 N N . ILE C 1 95 ? 113.010 102.468 96.592 1.00 93.74 95 ILE C N 1
ATOM 7831 C CA . ILE C 1 95 ? 114.194 102.904 95.862 1.00 93.74 95 ILE C CA 1
ATOM 7832 C C . ILE C 1 95 ? 115.397 102.920 96.788 1.00 93.74 95 ILE C C 1
ATOM 7833 O O . ILE C 1 95 ? 116.427 102.295 96.513 1.00 93.74 95 ILE C O 1
ATOM 7838 N N . VAL C 1 96 ? 115.275 103.627 97.909 1.00 91.53 96 VAL C N 1
ATOM 7839 C CA . VAL C 1 96 ? 116.387 103.729 98.841 1.00 91.53 96 VAL C CA 1
ATOM 7840 C C . VAL C 1 96 ? 116.822 102.357 99.323 1.00 91.53 96 VAL C C 1
ATOM 7841 O O . VAL C 1 96 ? 118.016 102.115 99.539 1.00 91.53 96 VAL C O 1
ATOM 7845 N N . ASN C 1 97 ? 115.882 101.430 99.480 1.00 94.73 97 ASN C N 1
ATOM 7846 C CA . ASN C 1 97 ? 116.268 100.087 99.881 1.00 94.73 97 ASN C CA 1
ATOM 7847 C C . ASN C 1 97 ? 117.082 99.408 98.796 1.00 94.73 97 ASN C C 1
ATOM 7848 O O . ASN C 1 97 ? 118.019 98.665 99.093 1.00 94.73 97 ASN C O 1
ATOM 7853 N N . ALA C 1 98 ? 116.756 99.661 97.532 1.00 95.79 98 ALA C N 1
ATOM 7854 C CA . ALA C 1 98 ? 117.560 99.099 96.456 1.00 95.79 98 ALA C CA 1
ATOM 7855 C C . ALA C 1 98 ? 118.955 99.709 96.446 1.00 95.79 98 ALA C C 1
ATOM 7856 O O . ALA C 1 98 ? 119.952 99.005 96.254 1.00 95.79 98 ALA C O 1
ATOM 7858 N N . PHE C 1 99 ? 119.048 101.020 96.662 1.00 94.91 99 PHE C N 1
ATOM 7859 C CA . PHE C 1 99 ? 120.355 101.660 96.652 1.00 94.91 99 PHE C CA 1
ATOM 7860 C C . PHE C 1 99 ? 121.188 101.279 97.857 1.00 94.91 99 PHE C C 1
ATOM 7861 O O . PHE C 1 99 ? 122.409 101.437 97.823 1.00 94.91 99 PHE C O 1
ATOM 7869 N N . PHE C 1 100 ? 120.564 100.804 98.927 1.00 93.42 100 PHE C N 1
ATOM 7870 C CA . PHE C 1 100 ? 121.335 100.311 100.055 1.00 93.42 100 PHE C CA 1
ATOM 7871 C C . PHE C 1 100 ? 121.624 98.824 99.964 1.00 93.42 100 PHE C C 1
ATOM 7872 O O . PHE C 1 100 ? 122.602 98.363 100.558 1.00 93.42 100 PHE C O 1
ATOM 7880 N N . ALA C 1 101 ? 120.808 98.071 99.234 1.00 98.42 101 ALA C N 1
ATOM 7881 C CA . ALA C 1 101 ? 121.150 96.692 98.934 1.00 98.42 101 ALA C CA 1
ATOM 7882 C C . ALA C 1 101 ? 122.291 96.613 97.937 1.00 98.42 101 ALA C C 1
ATOM 7883 O O . ALA C 1 101 ? 123.113 95.696 98.011 1.00 98.42 101 ALA C O 1
ATOM 7885 N N . ILE C 1 102 ? 122.350 97.555 96.997 1.00 101.48 102 ILE C N 1
ATOM 7886 C CA . ILE C 1 102 ? 123.462 97.601 96.052 1.00 101.48 102 ILE C CA 1
ATOM 7887 C C . ILE C 1 102 ? 124.777 97.772 96.798 1.00 101.48 102 ILE C C 1
ATOM 7888 O O . ILE C 1 102 ? 125.742 97.037 96.575 1.00 101.48 102 ILE C O 1
ATOM 7893 N N . ASP C 1 103 ? 124.830 98.742 97.705 1.00 104.32 103 ASP C N 1
ATOM 7894 C CA . ASP C 1 103 ? 126.028 98.921 98.506 1.00 104.32 103 ASP C CA 1
ATOM 7895 C C . ASP C 1 103 ? 126.274 97.767 99.465 1.00 104.32 103 ASP C C 1
ATOM 7896 O O . ASP C 1 103 ? 127.350 97.705 100.064 1.00 104.32 103 ASP C O 1
ATOM 7901 N N . ILE C 1 104 ? 125.312 96.859 99.634 1.00 108.50 104 ILE C N 1
ATOM 7902 C CA . ILE C 1 104 ? 125.566 95.673 100.442 1.00 108.50 104 ILE C CA 1
ATOM 7903 C C . ILE C 1 104 ? 126.454 94.700 99.689 1.00 108.50 104 ILE C C 1
ATOM 7904 O O . ILE C 1 104 ? 127.270 93.996 100.293 1.00 108.50 104 ILE C O 1
ATOM 7909 N N . ILE C 1 105 ? 126.323 94.637 98.371 1.00 112.09 105 ILE C N 1
ATOM 7910 C CA . ILE C 1 105 ? 127.205 93.784 97.586 1.00 112.09 105 ILE C CA 1
ATOM 7911 C C . ILE C 1 105 ? 128.490 94.512 97.223 1.00 112.09 105 ILE C C 1
ATOM 7912 O O . ILE C 1 105 ? 129.572 93.920 97.223 1.00 112.09 105 ILE C O 1
ATOM 7917 N N . MET C 1 106 ? 128.408 95.807 96.932 1.00 114.43 106 MET C N 1
ATOM 7918 C CA . MET C 1 106 ? 129.596 96.551 96.546 1.00 114.43 106 MET C CA 1
ATOM 7919 C C . MET C 1 106 ? 130.542 96.734 97.718 1.00 114.43 106 MET C C 1
ATOM 7920 O O . MET C 1 106 ? 131.710 97.075 97.521 1.00 114.43 106 MET C O 1
ATOM 7925 N N . THR C 1 107 ? 130.067 96.516 98.938 1.00 119.54 107 THR C N 1
ATOM 7926 C CA . THR C 1 107 ? 130.966 96.597 100.077 1.00 119.54 107 THR C CA 1
ATOM 7927 C C . THR C 1 107 ? 131.775 95.326 100.263 1.00 119.54 107 THR C C 1
ATOM 7928 O O . THR C 1 107 ? 132.450 95.180 101.286 1.00 119.54 107 THR C O 1
ATOM 7932 N N . PHE C 1 108 ? 131.716 94.406 99.303 1.00 123.36 108 PHE C N 1
ATOM 7933 C CA . PHE C 1 108 ? 132.671 93.308 99.269 1.00 123.36 108 PHE C CA 1
ATOM 7934 C C . PHE C 1 108 ? 133.889 93.673 98.432 1.00 123.36 108 PHE C C 1
ATOM 7935 O O . PHE C 1 108 ? 135.025 93.385 98.821 1.00 123.36 108 PHE C O 1
ATOM 7943 N N . PHE C 1 109 ? 133.672 94.318 97.291 1.00 125.47 109 PHE C N 1
ATOM 7944 C CA . PHE C 1 109 ? 134.760 94.685 96.388 1.00 125.47 109 PHE C CA 1
ATOM 7945 C C . PHE C 1 109 ? 135.342 96.044 96.750 1.00 125.47 109 PHE C C 1
ATOM 7946 O O . PHE C 1 109 ? 135.513 96.914 95.899 1.00 125.47 109 PHE C O 1
ATOM 7954 N N . VAL C 1 110 ? 135.669 96.233 98.022 1.00 127.16 110 VAL C N 1
ATOM 7955 C CA . VAL C 1 110 ? 136.202 97.500 98.498 1.00 127.16 110 VAL C CA 1
ATOM 7956 C C . VAL C 1 110 ? 137.625 97.283 98.972 1.00 127.16 110 VAL C C 1
ATOM 7957 O O . VAL C 1 110 ? 138.026 96.164 99.307 1.00 127.16 110 VAL C O 1
ATOM 7961 N N . GLY C 1 111 ? 138.389 98.367 99.011 1.00 132.65 111 GLY C N 1
ATOM 7962 C CA . GLY C 1 111 ? 139.728 98.273 99.537 1.00 132.65 111 GLY C CA 1
ATOM 7963 C C . GLY C 1 111 ? 139.701 98.386 101.042 1.00 132.65 111 GLY C C 1
ATOM 7964 O O . GLY C 1 111 ? 139.648 99.485 101.599 1.00 132.65 111 GLY C O 1
ATOM 7965 N N . TYR C 1 112 ? 139.737 97.241 101.708 1.00 141.23 112 TYR C N 1
ATOM 7966 C CA . TYR C 1 112 ? 139.728 97.216 103.157 1.00 141.23 112 TYR C CA 1
ATOM 7967 C C . TYR C 1 112 ? 141.088 97.647 103.685 1.00 141.23 112 TYR C C 1
ATOM 7968 O O . TYR C 1 112 ? 142.132 97.178 103.227 1.00 141.23 112 TYR C O 1
ATOM 7977 N N . LEU C 1 113 ? 141.071 98.551 104.655 1.00 142.50 113 LEU C N 1
ATOM 7978 C CA . LEU C 1 113 ? 142.297 99.124 105.180 1.00 142.50 113 LEU C CA 1
ATOM 7979 C C . LEU C 1 113 ? 142.415 98.830 106.664 1.00 142.50 113 LEU C C 1
ATOM 7980 O O . LEU C 1 113 ? 141.449 98.955 107.420 1.00 142.50 113 LEU C O 1
ATOM 7985 N N . ASP C 1 114 ? 143.617 98.445 107.071 1.00 149.47 114 ASP C N 1
ATOM 7986 C CA . ASP C 1 114 ? 143.954 98.247 108.469 1.00 149.47 114 ASP C CA 1
ATOM 7987 C C . ASP C 1 114 ? 144.852 99.386 108.929 1.00 149.47 114 ASP C C 1
ATOM 7988 O O . ASP C 1 114 ? 145.647 99.922 108.152 1.00 149.47 114 ASP C O 1
ATOM 7993 N N . LYS C 1 115 ? 144.705 99.771 110.196 1.00 151.82 115 LYS C N 1
ATOM 7994 C CA . LYS C 1 115 ? 145.571 100.801 110.750 1.00 151.82 115 LYS C CA 1
ATOM 7995 C C . LYS C 1 115 ? 146.892 100.241 111.256 1.00 151.82 115 LYS C C 1
ATOM 7996 O O . LYS C 1 115 ? 147.929 100.888 111.080 1.00 151.82 115 LYS C O 1
ATOM 8002 N N . SER C 1 116 ? 146.877 99.057 111.874 1.00 151.90 116 SER C N 1
ATOM 8003 C CA . SER C 1 116 ? 148.115 98.459 112.365 1.00 151.90 116 SER C CA 1
ATOM 8004 C C . SER C 1 116 ? 149.148 98.327 111.253 1.00 151.90 116 SER C C 1
ATOM 8005 O O . SER C 1 116 ? 150.345 98.535 111.481 1.00 151.90 116 SER C O 1
ATOM 8008 N N . THR C 1 117 ? 148.706 97.982 110.048 1.00 149.80 117 THR C N 1
ATOM 8009 C CA . THR C 1 117 ? 149.565 97.955 108.876 1.00 149.80 117 THR C CA 1
ATOM 8010 C C . THR C 1 117 ? 148.998 98.907 107.837 1.00 149.80 117 THR C C 1
ATOM 8011 O O . THR C 1 117 ? 147.909 98.679 107.303 1.00 149.80 117 THR C O 1
ATOM 8015 N N . TYR C 1 118 ? 149.753 99.965 107.543 1.00 149.58 118 TYR C N 1
ATOM 8016 C CA . TYR C 1 118 ? 149.320 101.033 106.648 1.00 149.58 118 TYR C CA 1
ATOM 8017 C C . TYR C 1 118 ? 148.922 100.548 105.263 1.00 149.58 118 TYR C C 1
ATOM 8018 O O . TYR C 1 118 ? 148.318 101.322 104.513 1.00 149.58 118 TYR C O 1
ATOM 8027 N N . LEU C 1 119 ? 149.243 99.312 104.900 1.00 147.66 119 LEU C N 1
ATOM 8028 C CA . LEU C 1 119 ? 148.882 98.798 103.587 1.00 147.66 119 LEU C CA 1
ATOM 8029 C C . LEU C 1 119 ? 147.375 98.594 103.511 1.00 147.66 119 LEU C C 1
ATOM 8030 O O . LEU C 1 119 ? 146.757 98.099 104.460 1.00 147.66 119 LEU C O 1
ATOM 8035 N N . ILE C 1 120 ? 146.776 98.998 102.394 1.00 143.35 120 ILE C N 1
ATOM 8036 C CA . ILE C 1 120 ? 145.357 98.753 102.154 1.00 143.35 120 ILE C CA 1
ATOM 8037 C C . ILE C 1 120 ? 145.228 97.339 101.591 1.00 143.35 120 ILE C C 1
ATOM 8038 O O . ILE C 1 120 ? 145.819 97.000 100.565 1.00 143.35 120 ILE C O 1
ATOM 8043 N N . VAL C 1 121 ? 144.509 96.478 102.309 1.00 144.50 121 VAL C N 1
ATOM 8044 C CA . VAL C 1 121 ? 144.410 95.087 101.891 1.00 144.50 121 VAL C CA 1
ATOM 8045 C C . VAL C 1 121 ? 143.546 95.006 100.645 1.00 144.50 121 VAL C C 1
ATOM 8046 O O . VAL C 1 121 ? 142.316 95.106 100.718 1.00 144.50 121 VAL C O 1
ATOM 8050 N N . ASP C 1 122 ? 144.182 94.808 99.495 1.00 150.53 122 ASP C N 1
ATOM 8051 C CA . ASP C 1 122 ? 143.457 94.669 98.242 1.00 150.53 122 ASP C CA 1
ATOM 8052 C C . ASP C 1 122 ? 142.964 93.248 98.013 1.00 150.53 122 ASP C C 1
ATOM 8053 O O . ASP C 1 122 ? 142.442 92.953 96.933 1.00 150.53 122 ASP C O 1
ATOM 8058 N N . ASP C 1 123 ? 143.117 92.370 99.001 1.00 148.89 123 ASP C N 1
ATOM 8059 C CA . ASP C 1 123 ? 142.642 91.002 98.866 1.00 148.89 123 ASP C CA 1
ATOM 8060 C C . ASP C 1 123 ? 141.150 90.986 98.566 1.00 148.89 123 ASP C C 1
ATOM 8061 O O . ASP C 1 123 ? 140.374 91.767 99.119 1.00 148.89 123 ASP C O 1
ATOM 8066 N N . ARG C 1 124 ? 140.752 90.078 97.680 1.00 146.29 124 ARG C N 1
ATOM 8067 C CA . ARG C 1 124 ? 139.356 89.905 97.316 1.00 146.29 124 ARG C CA 1
ATOM 8068 C C . ARG C 1 124 ? 138.624 88.966 98.264 1.00 146.29 124 ARG C C 1
ATOM 8069 O O . ARG C 1 124 ? 137.444 88.676 98.044 1.00 146.29 124 ARG C O 1
ATOM 8077 N N . LYS C 1 125 ? 139.296 88.481 99.309 1.00 145.98 125 LYS C N 1
ATOM 8078 C CA . LYS C 1 125 ? 138.675 87.522 100.215 1.00 145.98 125 LYS C CA 1
ATOM 8079 C C . LYS C 1 125 ? 138.915 87.785 101.693 1.00 145.98 125 LYS C C 1
ATOM 8080 O O . LYS C 1 125 ? 138.282 87.115 102.513 1.00 145.98 125 LYS C O 1
ATOM 8086 N N . GLN C 1 126 ? 139.803 88.703 102.075 1.00 144.54 126 GLN C N 1
ATOM 8087 C CA . GLN C 1 126 ? 139.939 89.010 103.495 1.00 144.54 126 GLN C CA 1
ATOM 8088 C C . GLN C 1 126 ? 138.998 90.126 103.918 1.00 144.54 126 GLN C C 1
ATOM 8089 O O . GLN C 1 126 ? 138.614 90.199 105.090 1.00 144.54 126 GLN C O 1
ATOM 8095 N N . ILE C 1 127 ? 138.630 91.008 102.991 1.00 140.99 127 ILE C N 1
ATOM 8096 C CA . ILE C 1 127 ? 137.556 91.954 103.257 1.00 140.99 127 ILE C CA 1
ATOM 8097 C C . ILE C 1 127 ? 136.243 91.214 103.462 1.00 140.99 127 ILE C C 1
ATOM 8098 O O . ILE C 1 127 ? 135.495 91.491 104.405 1.00 140.99 127 ILE C O 1
ATOM 8103 N N . ALA C 1 128 ? 135.965 90.241 102.609 1.00 137.85 128 ALA C N 1
ATOM 8104 C CA . ALA C 1 128 ? 134.753 89.441 102.693 1.00 137.85 128 ALA C CA 1
ATOM 8105 C C . ALA C 1 128 ? 134.629 88.691 103.989 1.00 137.85 128 ALA C C 1
ATOM 8106 O O . ALA C 1 128 ? 133.576 88.099 104.225 1.00 137.85 128 ALA C O 1
ATOM 8108 N N . PHE C 1 129 ? 135.642 88.685 104.849 1.00 136.21 129 PHE C N 1
ATOM 8109 C CA . PHE C 1 129 ? 135.562 87.993 106.123 1.00 136.21 129 PHE C CA 1
ATOM 8110 C C . PHE C 1 129 ? 135.708 88.931 107.309 1.00 136.21 129 PHE C C 1
ATOM 8111 O O . PHE C 1 129 ? 135.690 88.466 108.454 1.00 136.21 129 PHE C O 1
ATOM 8119 N N . LYS C 1 130 ? 135.860 90.231 107.072 1.00 134.56 130 LYS C N 1
ATOM 8120 C CA . LYS C 1 130 ? 135.821 91.232 108.128 1.00 134.56 130 LYS C CA 1
ATOM 8121 C C . LYS C 1 130 ? 134.502 91.986 108.141 1.00 134.56 130 LYS C C 1
ATOM 8122 O O . LYS C 1 130 ? 133.857 92.094 109.187 1.00 134.56 130 LYS C O 1
ATOM 8128 N N . TYR C 1 131 ? 134.093 92.527 106.993 1.00 125.46 131 TYR C N 1
ATOM 8129 C CA . TYR C 1 131 ? 132.759 93.093 106.876 1.00 125.46 131 TYR C CA 1
ATOM 8130 C C . TYR C 1 131 ? 131.690 92.080 107.239 1.00 125.46 131 TYR C C 1
ATOM 8131 O O . TYR C 1 131 ? 130.728 92.428 107.929 1.00 125.46 131 TYR C O 1
ATOM 8140 N N . LEU C 1 132 ? 131.847 90.831 106.809 1.00 125.81 132 LEU C N 1
ATOM 8141 C CA . LEU C 1 132 ? 130.908 89.777 107.163 1.00 125.81 132 LEU C CA 1
ATOM 8142 C C . LEU C 1 132 ? 130.860 89.510 108.659 1.00 125.81 132 LEU C C 1
ATOM 8143 O O . LEU C 1 132 ? 130.003 88.747 109.111 1.00 125.81 132 LEU C O 1
ATOM 8148 N N . ARG C 1 133 ? 131.740 90.127 109.439 1.00 128.07 133 ARG C N 1
ATOM 8149 C CA . ARG C 1 133 ? 131.759 89.904 110.876 1.00 128.07 133 ARG C CA 1
ATOM 8150 C C . ARG C 1 133 ? 130.894 90.912 111.622 1.00 128.07 133 ARG C C 1
ATOM 8151 O O . ARG C 1 133 ? 129.975 90.522 112.348 1.00 128.07 133 ARG C O 1
ATOM 8159 N N . SER C 1 134 ? 131.164 92.208 111.457 1.00 122.68 134 SER C N 1
ATOM 8160 C CA . SER C 1 134 ? 130.498 93.187 112.307 1.00 122.68 134 SER C CA 1
ATOM 8161 C C . SER C 1 134 ? 129.239 93.786 111.691 1.00 122.68 134 SER C C 1
ATOM 8162 O O . SER C 1 134 ? 128.138 93.565 112.202 1.00 122.68 134 SER C O 1
ATOM 8165 N N . TRP C 1 135 ? 129.372 94.539 110.602 1.00 114.40 135 TRP C N 1
ATOM 8166 C CA . TRP C 1 135 ? 128.216 95.204 110.006 1.00 114.40 135 TRP C CA 1
ATOM 8167 C C . TRP C 1 135 ? 127.707 94.415 108.804 1.00 114.40 135 TRP C C 1
ATOM 8168 O O . TRP C 1 135 ? 127.797 94.854 107.665 1.00 114.40 135 TRP C O 1
ATOM 8179 N N . PHE C 1 136 ? 127.147 93.241 109.054 1.00 111.92 136 PHE C N 1
ATOM 8180 C CA . PHE C 1 136 ? 126.499 92.570 107.937 1.00 111.92 136 PHE C CA 1
ATOM 8181 C C . PHE C 1 136 ? 125.014 92.345 108.150 1.00 111.92 136 PHE C C 1
ATOM 8182 O O . PHE C 1 136 ? 124.203 92.810 107.342 1.00 111.92 136 PHE C O 1
ATOM 8190 N N . LEU C 1 137 ? 124.622 91.652 109.217 1.00 108.19 137 LEU C N 1
ATOM 8191 C CA . LEU C 1 137 ? 123.202 91.402 109.414 1.00 108.19 137 LEU C CA 1
ATOM 8192 C C . LEU C 1 137 ? 122.475 92.690 109.759 1.00 108.19 137 LEU C C 1
ATOM 8193 O O . LEU C 1 137 ? 121.293 92.847 109.442 1.00 108.19 137 LEU C O 1
ATOM 8198 N N . LEU C 1 138 ? 123.173 93.633 110.388 1.00 103.05 138 LEU C N 1
ATOM 8199 C CA . LEU C 1 138 ? 122.590 94.946 110.625 1.00 103.05 138 LEU C CA 1
ATOM 8200 C C . LEU C 1 138 ? 122.275 95.639 109.309 1.00 103.05 138 LEU C C 1
ATOM 8201 O O . LEU C 1 138 ? 121.123 95.997 109.042 1.00 103.05 138 LEU C O 1
ATOM 8206 N N . ASP C 1 139 ? 123.288 95.826 108.463 1.00 103.01 139 ASP C N 1
ATOM 8207 C CA . ASP C 1 139 ? 123.058 96.456 107.171 1.00 103.01 139 ASP C CA 1
ATOM 8208 C C . ASP C 1 139 ? 122.145 95.633 106.281 1.00 103.01 139 ASP C C 1
ATOM 8209 O O . ASP C 1 139 ? 121.554 96.184 105.351 1.00 103.01 139 ASP C O 1
ATOM 8214 N N . LEU C 1 140 ? 122.008 94.338 106.542 1.00 103.32 140 LEU C N 1
ATOM 8215 C CA . LEU C 1 140 ? 121.150 93.504 105.713 1.00 103.32 140 LEU C CA 1
ATOM 8216 C C . LEU C 1 140 ? 119.683 93.643 106.102 1.00 103.32 140 LEU C C 1
ATOM 8217 O O . LEU C 1 140 ? 118.832 93.910 105.249 1.00 103.32 140 LEU C O 1
ATOM 8222 N N . VAL C 1 141 ? 119.373 93.458 107.385 1.00 99.92 141 VAL C N 1
ATOM 8223 C CA . VAL C 1 141 ? 118.009 93.630 107.851 1.00 99.92 141 VAL C CA 1
ATOM 8224 C C . VAL C 1 141 ? 117.542 95.064 107.688 1.00 99.92 141 VAL C C 1
ATOM 8225 O O . VAL C 1 141 ? 116.338 95.311 107.585 1.00 99.92 141 VAL C O 1
ATOM 8229 N N . SER C 1 142 ? 118.466 96.024 107.646 1.00 97.99 142 SER C N 1
ATOM 8230 C CA . SER C 1 142 ? 118.066 97.418 107.538 1.00 97.99 142 SER C CA 1
ATOM 8231 C C . SER C 1 142 ? 117.437 97.726 106.189 1.00 97.99 142 SER C C 1
ATOM 8232 O O . SER C 1 142 ? 116.667 98.682 106.079 1.00 97.99 142 SER C O 1
ATOM 8235 N N . THR C 1 143 ? 117.740 96.941 105.160 1.00 97.82 143 THR C N 1
ATOM 8236 C CA . THR C 1 143 ? 117.194 97.173 103.834 1.00 97.82 143 THR C CA 1
ATOM 8237 C C . THR C 1 143 ? 116.065 96.221 103.486 1.00 97.82 143 THR C C 1
ATOM 8238 O O . THR C 1 143 ? 115.643 96.178 102.329 1.00 97.82 143 THR C O 1
ATOM 8242 N N . ILE C 1 144 ? 115.572 95.455 104.451 1.00 98.70 144 ILE C N 1
ATOM 8243 C CA . ILE C 1 144 ? 114.425 94.594 104.157 1.00 98.70 144 ILE C CA 1
ATOM 8244 C C . ILE C 1 144 ? 113.201 95.463 103.916 1.00 98.70 144 ILE C C 1
ATOM 8245 O O . ILE C 1 144 ? 112.874 96.318 104.762 1.00 98.70 144 ILE C O 1
ATOM 8250 N N . PRO C 1 145 ? 112.493 95.306 102.801 1.00 101.19 145 PRO C N 1
ATOM 8251 C CA . PRO C 1 145 ? 111.327 96.154 102.554 1.00 101.19 145 PRO C CA 1
ATOM 8252 C C . PRO C 1 145 ? 110.225 95.852 103.550 1.00 101.19 145 PRO C C 1
ATOM 8253 O O . PRO C 1 145 ? 109.956 94.697 103.882 1.00 101.19 145 PRO C O 1
ATOM 8257 N N . SER C 1 146 ? 109.584 96.915 104.029 1.00 106.19 146 SER C N 1
ATOM 8258 C CA . SER C 1 146 ? 108.545 96.768 105.036 1.00 106.19 146 SER C CA 1
ATOM 8259 C C . SER C 1 146 ? 107.380 95.918 104.562 1.00 106.19 146 SER C C 1
ATOM 8260 O O . SER C 1 146 ? 106.645 95.385 105.399 1.00 106.19 146 SER C O 1
ATOM 8263 N N . GLU C 1 147 ? 107.196 95.770 103.252 1.00 109.16 147 GLU C N 1
ATOM 8264 C CA . GLU C 1 147 ? 106.096 94.971 102.732 1.00 109.16 147 GLU C CA 1
ATOM 8265 C C . GLU C 1 147 ? 106.240 93.496 103.061 1.00 109.16 147 GLU C C 1
ATOM 8266 O O . GLU C 1 147 ? 105.254 92.759 102.983 1.00 109.16 147 GLU C O 1
ATOM 8272 N N . ALA C 1 148 ? 107.440 93.049 103.422 1.00 113.31 148 ALA C N 1
ATOM 8273 C CA . ALA C 1 148 ? 107.597 91.689 103.916 1.00 113.31 148 ALA C CA 1
ATOM 8274 C C . ALA C 1 148 ? 107.396 91.629 105.422 1.00 113.31 148 ALA C C 1
ATOM 8275 O O . ALA C 1 148 ? 106.792 90.680 105.937 1.00 113.31 148 ALA C O 1
ATOM 8277 N N . ALA C 1 149 ? 107.897 92.634 106.139 1.00 114.99 149 ALA C N 1
ATOM 8278 C CA . ALA C 1 149 ? 107.719 92.668 107.583 1.00 114.99 149 ALA C CA 1
ATOM 8279 C C . ALA C 1 149 ? 106.250 92.770 107.960 1.00 114.99 149 ALA C C 1
ATOM 8280 O O . ALA C 1 149 ? 105.866 92.374 109.063 1.00 114.99 149 ALA C O 1
ATOM 8282 N N . MET C 1 150 ? 105.416 93.303 107.070 1.00 117.36 150 MET C N 1
ATOM 8283 C CA . MET C 1 150 ? 103.983 93.271 107.324 1.00 117.36 150 MET C CA 1
ATOM 8284 C C . MET C 1 150 ? 103.397 91.909 106.985 1.00 117.36 150 MET C C 1
ATOM 8285 O O . MET C 1 150 ? 102.495 91.427 107.679 1.00 117.36 150 MET C O 1
ATOM 8290 N N . ARG C 1 151 ? 103.889 91.281 105.916 1.00 123.48 151 ARG C N 1
ATOM 8291 C CA . ARG C 1 151 ? 103.426 89.943 105.569 1.00 123.48 151 ARG C CA 1
ATOM 8292 C C . ARG C 1 151 ? 103.666 88.972 106.715 1.00 123.48 151 ARG C C 1
ATOM 8293 O O . ARG C 1 151 ? 102.837 88.098 106.988 1.00 123.48 151 ARG C O 1
ATOM 8301 N N . ILE C 1 152 ? 104.798 89.112 107.402 1.00 121.30 152 ILE C N 1
ATOM 8302 C CA . ILE C 1 152 ? 105.107 88.194 108.494 1.00 121.30 152 ILE C CA 1
ATOM 8303 C C . ILE C 1 152 ? 104.286 88.538 109.731 1.00 121.30 152 ILE C C 1
ATOM 8304 O O . ILE C 1 152 ? 103.862 87.652 110.480 1.00 121.30 152 ILE C O 1
ATOM 8309 N N . SER C 1 153 ? 104.045 89.827 109.963 1.00 119.72 153 SER C N 1
ATOM 8310 C CA . SER C 1 153 ? 103.292 90.259 111.138 1.00 119.72 153 SER C CA 1
ATOM 8311 C C . SER C 1 153 ? 102.881 91.711 110.953 1.00 119.72 153 SER C C 1
ATOM 8312 O O . SER C 1 153 ? 103.740 92.576 110.770 1.00 119.72 153 SER C O 1
ATOM 8315 N N . SER C 1 154 ? 101.583 91.984 111.023 1.00 119.89 154 SER C N 1
ATOM 8316 C CA . SER C 1 154 ? 101.142 93.366 111.042 1.00 119.89 154 SER C CA 1
ATOM 8317 C C . SER C 1 154 ? 101.523 94.018 112.370 1.00 119.89 154 SER C C 1
ATOM 8318 O O . SER C 1 154 ? 102.108 93.392 113.259 1.00 119.89 154 SER C O 1
ATOM 8321 N N . GLN C 1 155 ? 101.189 95.303 112.493 1.00 117.97 155 GLN C N 1
ATOM 8322 C CA . GLN C 1 155 ? 101.458 96.083 113.701 1.00 117.97 155 GLN C CA 1
ATOM 8323 C C . GLN C 1 155 ? 102.949 96.155 114.016 1.00 117.97 155 GLN C C 1
ATOM 8324 O O . GLN C 1 155 ? 103.343 96.391 115.159 1.00 117.97 155 GLN C O 1
ATOM 8330 N N . SER C 1 156 ? 103.786 95.951 113.004 1.00 106.53 156 SER C N 1
ATOM 8331 C CA . SER C 1 156 ? 105.225 96.086 113.144 1.00 106.53 156 SER C CA 1
ATOM 8332 C C . SER C 1 156 ? 105.811 97.148 112.234 1.00 106.53 156 SER C C 1
ATOM 8333 O O . SER C 1 156 ? 106.946 97.576 112.464 1.00 106.53 156 SER C O 1
ATOM 8336 N N . TYR C 1 157 ? 105.066 97.585 111.218 1.00 98.72 157 TYR C N 1
ATOM 8337 C CA . TYR C 1 157 ? 105.574 98.528 110.231 1.00 98.72 157 TYR C CA 1
ATOM 8338 C C . TYR C 1 157 ? 106.232 99.738 110.869 1.00 98.72 157 TYR C C 1
ATOM 8339 O O . TYR C 1 157 ? 107.209 100.267 110.334 1.00 98.72 157 TYR C O 1
ATOM 8348 N N . GLY C 1 158 ? 105.721 100.190 112.003 1.00 92.32 158 GLY C N 1
ATOM 8349 C CA . GLY C 1 158 ? 106.309 101.337 112.652 1.00 92.32 158 GLY C CA 1
ATOM 8350 C C . GLY C 1 158 ? 107.641 101.019 113.287 1.00 92.32 158 GLY C C 1
ATOM 8351 O O . GLY C 1 158 ? 108.672 101.559 112.888 1.00 92.32 158 GLY C O 1
ATOM 8352 N N . LEU C 1 159 ? 107.630 100.131 114.279 1.00 93.66 159 LEU C N 1
ATOM 8353 C CA . LEU C 1 159 ? 108.851 99.842 115.018 1.00 93.66 159 LEU C CA 1
ATOM 8354 C C . LEU C 1 159 ? 109.885 99.155 114.148 1.00 93.66 159 LEU C C 1
ATOM 8355 O O . LEU C 1 159 ? 111.086 99.281 114.400 1.00 93.66 159 LEU C O 1
ATOM 8360 N N . PHE C 1 160 ? 109.449 98.429 113.123 1.00 94.60 160 PHE C N 1
ATOM 8361 C CA . PHE C 1 160 ? 110.407 97.732 112.278 1.00 94.60 160 PHE C CA 1
ATOM 8362 C C . PHE C 1 160 ? 111.257 98.710 111.482 1.00 94.60 160 PHE C C 1
ATOM 8363 O O . PHE C 1 160 ? 112.485 98.715 111.602 1.00 94.60 160 PHE C O 1
ATOM 8371 N N . ASN C 1 161 ? 110.625 99.558 110.681 1.00 88.28 161 ASN C N 1
ATOM 8372 C CA . ASN C 1 161 ? 111.403 100.454 109.842 1.00 88.28 161 ASN C CA 1
ATOM 8373 C C . ASN C 1 161 ? 112.090 101.555 110.628 1.00 88.28 161 ASN C C 1
ATOM 8374 O O . ASN C 1 161 ? 112.668 102.457 110.017 1.00 88.28 161 ASN C O 1
ATOM 8379 N N . MET C 1 162 ? 112.042 101.519 111.951 1.00 84.42 162 MET C N 1
ATOM 8380 C CA . MET C 1 162 ? 112.934 102.335 112.751 1.00 84.42 162 MET C CA 1
ATOM 8381 C C . MET C 1 162 ? 114.316 101.725 112.853 1.00 84.42 162 MET C C 1
ATOM 8382 O O . MET C 1 162 ? 115.253 102.415 113.258 1.00 84.42 162 MET C O 1
ATOM 8387 N N . LEU C 1 163 ? 114.462 100.450 112.496 1.00 83.50 163 LEU C N 1
ATOM 8388 C CA . LEU C 1 163 ? 115.791 99.865 112.387 1.00 83.50 163 LEU C CA 1
ATOM 8389 C C . LEU C 1 163 ? 116.633 100.619 111.374 1.00 83.50 163 LEU C C 1
ATOM 8390 O O . LEU C 1 163 ? 117.837 100.798 111.571 1.00 83.50 163 LEU C O 1
ATOM 8395 N N . ARG C 1 164 ? 116.011 101.092 110.297 1.00 84.98 164 ARG C N 1
ATOM 8396 C CA . ARG C 1 164 ? 116.731 101.850 109.288 1.00 84.98 164 ARG C CA 1
ATOM 8397 C C . ARG C 1 164 ? 117.433 103.065 109.859 1.00 84.98 164 ARG C C 1
ATOM 8398 O O . ARG C 1 164 ? 118.220 103.689 109.145 1.00 84.98 164 ARG C O 1
ATOM 8406 N N . LEU C 1 165 ? 117.173 103.424 111.110 1.00 80.32 165 LEU C N 1
ATOM 8407 C CA . LEU C 1 165 ? 118.052 104.382 111.753 1.00 80.32 165 LEU C CA 1
ATOM 8408 C C . LEU C 1 165 ? 119.444 103.832 111.941 1.00 80.32 165 LEU C C 1
ATOM 8409 O O . LEU C 1 165 ? 120.356 104.601 112.244 1.00 80.32 165 LEU C O 1
ATOM 8414 N N . TRP C 1 166 ? 119.631 102.526 111.770 1.00 93.76 166 TRP C N 1
ATOM 8415 C CA . TRP C 1 166 ? 120.975 101.975 111.823 1.00 93.76 166 TRP C CA 1
ATOM 8416 C C . TRP C 1 166 ? 121.861 102.565 110.738 1.00 93.76 166 TRP C C 1
ATOM 8417 O O . TRP C 1 166 ? 123.074 102.675 110.932 1.00 93.76 166 TRP C O 1
ATOM 8428 N N . ARG C 1 167 ? 121.290 102.986 109.611 1.00 85.68 167 ARG C N 1
ATOM 8429 C CA . ARG C 1 167 ? 122.135 103.608 108.605 1.00 85.68 167 ARG C CA 1
ATOM 8430 C C . ARG C 1 167 ? 122.390 105.056 108.967 1.00 85.68 167 ARG C C 1
ATOM 8431 O O . ARG C 1 167 ? 122.274 105.935 108.116 1.00 85.68 167 ARG C O 1
ATOM 8439 N N . LEU C 1 168 ? 122.762 105.316 110.208 1.00 81.47 168 LEU C N 1
ATOM 8440 C CA . LEU C 1 168 ? 123.168 106.643 110.610 1.00 81.47 168 LEU C CA 1
ATOM 8441 C C . LEU C 1 168 ? 124.625 106.681 110.998 1.00 81.47 168 LEU C C 1
ATOM 8442 O O . LEU C 1 168 ? 125.200 107.770 111.071 1.00 81.47 168 LEU C O 1
ATOM 8447 N N . ARG C 1 169 ? 125.233 105.522 111.247 1.00 92.19 169 ARG C N 1
ATOM 8448 C CA . ARG C 1 169 ? 126.679 105.436 111.371 1.00 92.19 169 ARG C CA 1
ATOM 8449 C C . ARG C 1 169 ? 127.381 106.123 110.215 1.00 92.19 169 ARG C C 1
ATOM 8450 O O . ARG C 1 169 ? 128.487 106.641 110.381 1.00 92.19 169 ARG C O 1
ATOM 8458 N N . ARG C 1 170 ? 126.759 106.134 109.038 1.00 89.74 170 ARG C N 1
ATOM 8459 C CA . ARG C 1 170 ? 127.365 106.799 107.896 1.00 89.74 170 ARG C CA 1
ATOM 8460 C C . ARG C 1 170 ? 127.522 108.290 108.145 1.00 89.74 170 ARG C C 1
ATOM 8461 O O . ARG C 1 170 ? 128.547 108.877 107.789 1.00 89.74 170 ARG C O 1
ATOM 8469 N N . VAL C 1 171 ? 126.532 108.916 108.779 1.00 87.96 171 VAL C N 1
ATOM 8470 C CA . VAL C 1 171 ? 126.624 110.346 109.042 1.00 87.96 171 VAL C CA 1
ATOM 8471 C C . VAL C 1 171 ? 127.710 110.633 110.069 1.00 87.96 171 VAL C C 1
ATOM 8472 O O . VAL C 1 171 ? 128.498 111.574 109.915 1.00 87.96 171 VAL C O 1
ATOM 8476 N N . GLY C 1 172 ? 127.769 109.835 111.132 1.00 92.41 172 GLY C N 1
ATOM 8477 C CA . GLY C 1 172 ? 128.824 110.015 112.110 1.00 92.41 172 GLY C CA 1
ATOM 8478 C C . GLY C 1 172 ? 130.200 109.818 111.511 1.00 92.41 172 GLY C C 1
ATOM 8479 O O . GLY C 1 172 ? 131.131 110.570 111.805 1.00 92.41 172 GLY C O 1
ATOM 8480 N N . ALA C 1 173 ? 130.345 108.808 110.656 1.00 92.69 173 ALA C N 1
ATOM 8481 C CA . ALA C 1 173 ? 131.618 108.576 109.990 1.00 92.69 173 ALA C CA 1
ATOM 8482 C C . ALA C 1 173 ? 131.987 109.745 109.093 1.00 92.69 173 ALA C C 1
ATOM 8483 O O . ALA C 1 173 ? 133.146 110.172 109.064 1.00 92.69 173 ALA C O 1
ATOM 8485 N N . LEU C 1 174 ? 131.016 110.276 108.354 1.00 91.46 174 LEU C N 1
ATOM 8486 C CA . LEU C 1 174 ? 131.297 111.418 107.501 1.00 91.46 174 LEU C CA 1
ATOM 8487 C C . LEU C 1 174 ? 131.715 112.630 108.311 1.00 91.46 174 LEU C C 1
ATOM 8488 O O . LEU C 1 174 ? 132.620 113.362 107.906 1.00 91.46 174 LEU C O 1
ATOM 8493 N N . PHE C 1 175 ? 131.091 112.854 109.460 1.00 92.17 175 PHE C N 1
ATOM 8494 C CA . PHE C 1 175 ? 131.501 113.990 110.273 1.00 92.17 175 PHE C CA 1
ATOM 8495 C C . PHE C 1 175 ? 132.882 113.790 110.877 1.00 92.17 175 PHE C C 1
ATOM 8496 O O . PHE C 1 175 ? 133.662 114.746 110.973 1.00 92.17 175 PHE C O 1
ATOM 8504 N N . ALA C 1 176 ? 133.193 112.562 111.292 1.00 98.50 176 ALA C N 1
ATOM 8505 C CA . ALA C 1 176 ? 134.545 112.263 111.742 1.00 98.50 176 ALA C CA 1
ATOM 8506 C C . ALA C 1 176 ? 135.561 112.552 110.652 1.00 98.50 176 ALA C C 1
ATOM 8507 O O . ALA C 1 176 ? 136.596 113.171 110.917 1.00 98.50 176 ALA C O 1
ATOM 8509 N N . ARG C 1 177 ? 135.281 112.126 109.423 1.00 100.92 177 ARG C N 1
ATOM 8510 C CA . ARG C 1 177 ? 136.192 112.409 108.322 1.00 100.92 177 ARG C CA 1
ATOM 8511 C C . ARG C 1 177 ? 136.292 113.903 108.061 1.00 100.92 177 ARG C C 1
ATOM 8512 O O . ARG C 1 177 ? 137.365 114.412 107.730 1.00 100.92 177 ARG C O 1
ATOM 8520 N N . LEU C 1 178 ? 135.182 114.621 108.202 1.00 100.19 178 LEU C N 1
ATOM 8521 C CA . LEU C 1 178 ? 135.199 116.050 107.932 1.00 100.19 178 LEU C CA 1
ATOM 8522 C C . LEU C 1 178 ? 136.046 116.819 108.927 1.00 100.19 178 LEU C C 1
ATOM 8523 O O . LEU C 1 178 ? 136.841 117.667 108.515 1.00 100.19 178 LEU C O 1
ATOM 8528 N N . GLU C 1 179 ? 135.898 116.561 110.224 1.00 107.14 179 GLU C N 1
ATOM 8529 C CA . GLU C 1 179 ? 136.663 117.378 111.160 1.00 107.14 179 GLU C CA 1
ATOM 8530 C C . GLU C 1 179 ? 138.138 117.001 111.158 1.00 107.14 179 GLU C C 1
ATOM 8531 O O . GLU C 1 179 ? 138.998 117.873 111.309 1.00 107.14 179 GLU C O 1
ATOM 8537 N N . LYS C 1 180 ? 138.454 115.717 110.987 1.00 108.71 180 LYS C N 1
ATOM 8538 C CA . LYS C 1 180 ? 139.856 115.324 110.884 1.00 108.71 180 LYS C CA 1
ATOM 8539 C C . LYS C 1 180 ? 140.518 115.890 109.637 1.00 108.71 180 LYS C C 1
ATOM 8540 O O . LYS C 1 180 ? 141.743 116.025 109.602 1.00 108.71 180 LYS C O 1
ATOM 8546 N N . ASP C 1 181 ? 139.736 116.219 108.615 1.00 114.08 181 ASP C N 1
ATOM 8547 C CA . ASP C 1 181 ? 140.279 116.838 107.417 1.00 114.08 181 ASP C CA 1
ATOM 8548 C C . ASP C 1 181 ? 140.864 118.206 107.752 1.00 114.08 181 ASP C C 1
ATOM 8549 O O . ASP C 1 181 ? 140.673 118.742 108.843 1.00 114.08 181 ASP C O 1
ATOM 8554 N N . ARG C 1 182 ? 141.593 118.774 106.793 1.00 117.90 182 ARG C N 1
ATOM 8555 C CA . ARG C 1 182 ? 142.203 120.082 106.967 1.00 117.90 182 ARG C CA 1
ATOM 8556 C C . ARG C 1 182 ? 141.779 121.088 105.910 1.00 117.90 182 ARG C C 1
ATOM 8557 O O . ARG C 1 182 ? 142.036 122.284 106.080 1.00 117.90 182 ARG C O 1
ATOM 8565 N N . ASN C 1 183 ? 141.147 120.647 104.827 1.00 117.74 183 ASN C N 1
ATOM 8566 C CA . ASN C 1 183 ? 140.605 121.549 103.822 1.00 117.74 183 ASN C CA 1
ATOM 8567 C C . ASN C 1 183 ? 139.232 122.074 104.200 1.00 117.74 183 ASN C C 1
ATOM 8568 O O . ASN C 1 183 ? 138.626 122.812 103.417 1.00 117.74 183 ASN C O 1
ATOM 8573 N N . PHE C 1 184 ? 138.729 121.709 105.374 1.00 112.45 184 PHE C N 1
ATOM 8574 C CA . PHE C 1 184 ? 137.379 122.053 105.789 1.00 112.45 184 PHE C CA 1
ATOM 8575 C C . PHE C 1 184 ? 137.439 122.918 107.031 1.00 112.45 184 PHE C C 1
ATOM 8576 O O . PHE C 1 184 ? 138.045 122.529 108.033 1.00 112.45 184 PHE C O 1
ATOM 8584 N N . ASN C 1 185 ? 136.817 124.086 106.955 1.00 109.79 185 ASN C N 1
ATOM 8585 C CA . ASN C 1 185 ? 136.714 124.977 108.099 1.00 109.79 185 ASN C CA 1
ATOM 8586 C C . ASN C 1 185 ? 136.114 124.249 109.290 1.00 109.79 185 ASN C C 1
ATOM 8587 O O . ASN C 1 185 ? 134.999 123.732 109.215 1.00 109.79 185 ASN C O 1
ATOM 8592 N N . TYR C 1 186 ? 136.863 124.203 110.389 1.00 104.29 186 TYR C N 1
ATOM 8593 C CA . TYR C 1 186 ? 136.359 123.581 111.605 1.00 104.29 186 TYR C CA 1
ATOM 8594 C C . TYR C 1 186 ? 135.100 124.260 112.115 1.00 104.29 186 TYR C C 1
ATOM 8595 O O . TYR C 1 186 ? 134.278 123.611 112.766 1.00 104.29 186 TYR C O 1
ATOM 8604 N N . PHE C 1 187 ? 134.948 125.555 111.848 1.00 103.87 187 PHE C N 1
ATOM 8605 C CA . PHE C 1 187 ? 133.720 126.258 112.189 1.00 103.87 187 PHE C CA 1
ATOM 8606 C C . PHE C 1 187 ? 132.521 125.603 111.521 1.00 103.87 187 PHE C C 1
ATOM 8607 O O . PHE C 1 187 ? 131.617 125.098 112.191 1.00 103.87 187 PHE C O 1
ATOM 8615 N N . TRP C 1 188 ? 132.519 125.569 110.201 1.00 108.66 188 TRP C N 1
ATOM 8616 C CA . TRP C 1 188 ? 131.434 125.014 109.398 1.00 108.66 188 TRP C CA 1
ATOM 8617 C C . TRP C 1 188 ? 131.333 123.507 109.479 1.00 108.66 188 TRP C C 1
ATOM 8618 O O . TRP C 1 188 ? 130.555 122.949 108.702 1.00 108.66 188 TRP C O 1
ATOM 8629 N N . VAL C 1 189 ? 132.068 122.810 110.341 1.00 101.03 189 VAL C N 1
ATOM 8630 C CA . VAL C 1 189 ? 131.940 121.364 110.456 1.00 101.03 189 VAL C CA 1
ATOM 8631 C C . VAL C 1 189 ? 131.519 121.031 111.877 1.00 101.03 189 VAL C C 1
ATOM 8632 O O . VAL C 1 189 ? 130.849 120.025 112.124 1.00 101.03 189 VAL C O 1
ATOM 8636 N N . ARG C 1 190 ? 131.797 121.946 112.776 1.00 96.69 190 ARG C N 1
ATOM 8637 C CA . ARG C 1 190 ? 131.347 121.672 114.144 1.00 96.69 190 ARG C CA 1
ATOM 8638 C C . ARG C 1 190 ? 129.985 122.327 114.306 1.00 96.69 190 ARG C C 1
ATOM 8639 O O . ARG C 1 190 ? 129.122 121.722 114.880 1.00 96.69 190 ARG C O 1
ATOM 8647 N N . CYS C 1 191 ? 129.821 123.528 113.776 1.00 97.50 191 CYS C N 1
ATOM 8648 C CA . CYS C 1 191 ? 128.538 124.205 113.888 1.00 97.50 191 CYS C CA 1
ATOM 8649 C C . CYS C 1 191 ? 127.506 123.609 112.945 1.00 97.50 191 CYS C C 1
ATOM 8650 O O . CYS C 1 191 ? 126.437 124.188 112.740 1.00 97.50 191 CYS C O 1
ATOM 8653 N N . ALA C 1 192 ? 127.799 122.446 112.381 1.00 87.52 192 ALA C N 1
ATOM 8654 C CA . ALA C 1 192 ? 126.818 121.709 111.614 1.00 87.52 192 ALA C CA 1
ATOM 8655 C C . ALA C 1 192 ? 126.459 120.379 112.244 1.00 87.52 192 ALA C C 1
ATOM 8656 O O . ALA C 1 192 ? 125.298 119.973 112.162 1.00 87.52 192 ALA C O 1
ATOM 8658 N N . LYS C 1 193 ? 127.401 119.699 112.883 1.00 83.37 193 LYS C N 1
ATOM 8659 C CA . LYS C 1 193 ? 127.053 118.520 113.653 1.00 83.37 193 LYS C CA 1
ATOM 8660 C C . LYS C 1 193 ? 126.097 118.851 114.780 1.00 83.37 193 LYS C C 1
ATOM 8661 O O . LYS C 1 193 ? 125.299 118.001 115.177 1.00 83.37 193 LYS C O 1
ATOM 8667 N N . LEU C 1 194 ? 126.148 120.078 115.288 1.00 78.13 194 LEU C N 1
ATOM 8668 C CA . LEU C 1 194 ? 125.229 120.492 116.334 1.00 78.13 194 LEU C CA 1
ATOM 8669 C C . LEU C 1 194 ? 123.869 120.846 115.776 1.00 78.13 194 LEU C C 1
ATOM 8670 O O . LEU C 1 194 ? 122.849 120.494 116.373 1.00 78.13 194 LEU C O 1
ATOM 8675 N N . VAL C 1 195 ? 123.832 121.554 114.653 1.00 76.30 195 VAL C N 1
ATOM 8676 C CA . VAL C 1 195 ? 122.558 121.845 114.016 1.00 76.30 195 VAL C CA 1
ATOM 8677 C C . VAL C 1 195 ? 121.841 120.555 113.656 1.00 76.30 195 VAL C C 1
ATOM 8678 O O . VAL C 1 195 ? 120.631 120.423 113.860 1.00 76.30 195 VAL C O 1
ATOM 8682 N N . CYS C 1 196 ? 122.575 119.575 113.132 1.00 74.88 196 CYS C N 1
ATOM 8683 C CA . CYS C 1 196 ? 121.937 118.333 112.718 1.00 74.88 196 CYS C CA 1
ATOM 8684 C C . CYS C 1 196 ? 121.414 117.549 113.909 1.00 74.88 196 CYS C C 1
ATOM 8685 O O . CYS C 1 196 ? 120.287 117.054 113.875 1.00 74.88 196 CYS C O 1
ATOM 8688 N N . VAL C 1 197 ? 122.203 117.423 114.972 1.00 68.06 197 VAL C N 1
ATOM 8689 C CA . VAL C 1 197 ? 121.721 116.654 116.112 1.00 68.06 197 VAL C CA 1
ATOM 8690 C C . VAL C 1 197 ? 120.565 117.379 116.783 1.00 68.06 197 VAL C C 1
ATOM 8691 O O . VAL C 1 197 ? 119.626 116.751 117.279 1.00 68.06 197 VAL C O 1
ATOM 8695 N N . THR C 1 198 ? 120.584 118.709 116.770 1.00 65.82 198 THR C N 1
ATOM 8696 C CA . THR C 1 198 ? 119.471 119.452 117.340 1.00 65.82 198 THR C CA 1
ATOM 8697 C C . THR C 1 198 ? 118.206 119.261 116.525 1.00 65.82 198 THR C C 1
ATOM 8698 O O . THR C 1 198 ? 117.136 119.011 117.085 1.00 65.82 198 THR C O 1
ATOM 8702 N N . LEU C 1 199 ? 118.302 119.386 115.203 1.00 62.25 199 LEU C N 1
ATOM 8703 C CA . LEU C 1 199 ? 117.126 119.193 114.367 1.00 62.25 199 LEU C CA 1
ATOM 8704 C C . LEU C 1 199 ? 116.609 117.772 114.477 1.00 62.25 199 LEU C C 1
ATOM 8705 O O . LEU C 1 199 ? 115.397 117.542 114.468 1.00 62.25 199 LEU C O 1
ATOM 8710 N N . PHE C 1 200 ? 117.510 116.807 114.615 1.00 58.65 200 PHE C N 1
ATOM 8711 C CA . PHE C 1 200 ? 117.084 115.424 114.729 1.00 58.65 200 PHE C CA 1
ATOM 8712 C C . PHE C 1 200 ? 116.393 115.173 116.059 1.00 58.65 200 PHE C C 1
ATOM 8713 O O . PHE C 1 200 ? 115.394 114.452 116.119 1.00 58.65 200 PHE C O 1
ATOM 8721 N N . ALA C 1 201 ? 116.908 115.758 117.138 1.00 56.43 201 ALA C N 1
ATOM 8722 C CA . ALA C 1 201 ? 116.238 115.638 118.425 1.00 56.43 201 ALA C CA 1
ATOM 8723 C C . ALA C 1 201 ? 114.856 116.260 118.371 1.00 56.43 201 ALA C C 1
ATOM 8724 O O . ALA C 1 201 ? 113.881 115.671 118.842 1.00 56.43 201 ALA C O 1
ATOM 8726 N N . VAL C 1 202 ? 114.755 117.451 117.786 1.00 53.93 202 VAL C N 1
ATOM 8727 C CA . VAL C 1 202 ? 113.468 118.119 117.660 1.00 53.93 202 VAL C CA 1
ATOM 8728 C C . VAL C 1 202 ? 112.494 117.255 116.876 1.00 53.93 202 VAL C C 1
ATOM 8729 O O . VAL C 1 202 ? 111.329 117.097 117.262 1.00 53.93 202 VAL C O 1
ATOM 8733 N N . HIS C 1 203 ? 112.964 116.640 115.794 1.00 56.17 203 HIS C N 1
ATOM 8734 C CA . HIS C 1 203 ? 112.088 115.834 114.956 1.00 56.17 203 HIS C CA 1
ATOM 8735 C C . HIS C 1 203 ? 111.620 114.573 115.669 1.00 56.17 203 HIS C C 1
ATOM 8736 O O . HIS C 1 203 ? 110.422 114.271 115.673 1.00 56.17 203 HIS C O 1
ATOM 8743 N N . CYS C 1 204 ? 112.539 113.820 116.273 1.00 60.04 204 CYS C N 1
ATOM 8744 C CA . CYS C 1 204 ? 112.126 112.602 116.957 1.00 60.04 204 CYS C CA 1
ATOM 8745 C C . CYS C 1 204 ? 111.217 112.909 118.130 1.00 60.04 204 CYS C C 1
ATOM 8746 O O . CYS C 1 204 ? 110.261 112.172 118.387 1.00 60.04 204 CYS C O 1
ATOM 8749 N N . ALA C 1 205 ? 111.499 113.978 118.867 1.00 54.75 205 ALA C N 1
ATOM 8750 C CA . ALA C 1 205 ? 110.608 114.346 119.954 1.00 54.75 205 ALA C CA 1
ATOM 8751 C C . ALA C 1 205 ? 109.221 114.663 119.433 1.00 54.75 205 ALA C C 1
ATOM 8752 O O . ALA C 1 205 ? 108.226 114.235 120.020 1.00 54.75 205 ALA C O 1
ATOM 8754 N N . ALA C 1 206 ? 109.134 115.401 118.327 1.00 56.11 206 ALA C N 1
ATOM 8755 C CA . ALA C 1 206 ? 107.836 115.699 117.740 1.00 56.11 206 ALA C CA 1
ATOM 8756 C C . ALA C 1 206 ? 107.076 114.429 117.403 1.00 56.11 206 ALA C C 1
ATOM 8757 O O . ALA C 1 206 ? 105.895 114.288 117.735 1.00 56.11 206 ALA C O 1
ATOM 8759 N N . CYS C 1 207 ? 107.743 113.481 116.753 1.00 60.23 207 CYS C N 1
ATOM 8760 C CA . CYS C 1 207 ? 107.027 112.287 116.319 1.00 60.23 207 CYS C CA 1
ATOM 8761 C C . CYS C 1 207 ? 106.644 111.395 117.490 1.00 60.23 207 CYS C C 1
ATOM 8762 O O . CYS C 1 207 ? 105.546 110.838 117.505 1.00 60.23 207 CYS C O 1
ATOM 8765 N N . PHE C 1 208 ? 107.505 111.260 118.496 1.00 56.67 208 PHE C N 1
ATOM 8766 C CA . PHE C 1 208 ? 107.137 110.446 119.651 1.00 56.67 208 PHE C CA 1
ATOM 8767 C C . PHE C 1 208 ? 105.994 111.079 120.430 1.00 56.67 208 PHE C C 1
ATOM 8768 O O . PHE C 1 208 ? 105.064 110.391 120.868 1.00 56.67 208 PHE C O 1
ATOM 8776 N N . TYR C 1 209 ? 106.056 112.391 120.633 1.00 58.41 209 TYR C N 1
ATOM 8777 C CA . TYR C 1 209 ? 105.018 113.064 121.391 1.00 58.41 209 TYR C CA 1
ATOM 8778 C C . TYR C 1 209 ? 103.701 113.063 120.642 1.00 58.41 209 TYR C C 1
ATOM 8779 O O . TYR C 1 209 ? 102.636 113.116 121.259 1.00 58.41 209 TYR C O 1
ATOM 8788 N N . TYR C 1 210 ? 103.741 113.016 119.313 1.00 58.24 210 TYR C N 1
ATOM 8789 C CA . TYR C 1 210 ? 102.485 112.842 118.601 1.00 58.24 210 TYR C CA 1
ATOM 8790 C C . TYR C 1 210 ? 102.019 111.398 118.650 1.00 58.24 210 TYR C C 1
ATOM 8791 O O . TYR C 1 210 ? 100.815 111.139 118.626 1.00 58.24 210 TYR C O 1
ATOM 8800 N N . LEU C 1 211 ? 102.945 110.446 118.713 1.00 59.13 211 LEU C N 1
ATOM 8801 C CA . LEU C 1 211 ? 102.537 109.051 118.744 1.00 59.13 211 LEU C CA 1
ATOM 8802 C C . LEU C 1 211 ? 101.870 108.690 120.058 1.00 59.13 211 LEU C C 1
ATOM 8803 O O . LEU C 1 211 ? 100.936 107.886 120.070 1.00 59.13 211 LEU C O 1
ATOM 8808 N N . ILE C 1 212 ? 102.315 109.270 121.170 1.00 58.88 212 ILE C N 1
ATOM 8809 C CA . ILE C 1 212 ? 101.691 108.935 122.448 1.00 58.88 212 ILE C CA 1
ATOM 8810 C C . ILE C 1 212 ? 100.441 109.778 122.623 1.00 58.88 212 ILE C C 1
ATOM 8811 O O . ILE C 1 212 ? 99.841 109.800 123.698 1.00 58.88 212 ILE C O 1
ATOM 8816 N N . ALA C 1 213 ? 100.049 110.481 121.572 1.00 61.15 213 ALA C N 1
ATOM 8817 C CA . ALA C 1 213 ? 98.778 111.182 121.518 1.00 61.15 213 ALA C CA 1
ATOM 8818 C C . ALA C 1 213 ? 97.803 110.552 120.547 1.00 61.15 213 ALA C C 1
ATOM 8819 O O . ALA C 1 213 ? 96.598 110.584 120.778 1.00 61.15 213 ALA C O 1
ATOM 8821 N N . ALA C 1 214 ? 98.305 109.982 119.456 1.00 66.21 214 ALA C N 1
ATOM 8822 C CA . ALA C 1 214 ? 97.432 109.321 118.500 1.00 66.21 214 ALA C CA 1
ATOM 8823 C C . ALA C 1 214 ? 96.908 108.005 119.039 1.00 66.21 214 ALA C C 1
ATOM 8824 O O . ALA C 1 214 ? 95.823 107.564 118.650 1.00 66.21 214 ALA C O 1
ATOM 8826 N N . ARG C 1 215 ? 97.659 107.360 119.925 1.00 73.05 215 ARG C N 1
ATOM 8827 C CA . ARG C 1 215 ? 97.298 106.054 120.444 1.00 73.05 215 ARG C CA 1
ATOM 8828 C C . ARG C 1 215 ? 96.497 106.134 121.731 1.00 73.05 215 ARG C C 1
ATOM 8829 O O . ARG C 1 215 ? 96.089 105.096 122.259 1.00 73.05 215 ARG C O 1
ATOM 8837 N N . ASN C 1 216 ? 96.253 107.332 122.243 1.00 74.67 216 ASN C N 1
ATOM 8838 C CA . ASN C 1 216 ? 95.463 107.486 123.452 1.00 74.67 216 ASN C CA 1
ATOM 8839 C C . ASN C 1 216 ? 94.015 107.122 123.173 1.00 74.67 216 ASN C C 1
ATOM 8840 O O . ASN C 1 216 ? 93.451 107.507 122.148 1.00 74.67 216 ASN C O 1
ATOM 8845 N N . SER C 1 217 ? 93.411 106.376 124.096 1.00 80.56 217 SER C N 1
ATOM 8846 C CA . SER C 1 217 ? 92.082 105.822 123.868 1.00 80.56 217 SER C CA 1
ATOM 8847 C C . SER C 1 217 ? 91.001 106.883 123.733 1.00 80.56 217 SER C C 1
ATOM 8848 O O . SER C 1 217 ? 89.933 106.585 123.192 1.00 80.56 217 SER C O 1
ATOM 8851 N N . ASN C 1 218 ? 91.244 108.097 124.200 1.00 80.12 218 ASN C N 1
ATOM 8852 C CA . ASN C 1 218 ? 90.272 109.183 124.094 1.00 80.12 218 ASN C CA 1
ATOM 8853 C C . ASN C 1 218 ? 91.028 110.406 123.606 1.00 80.12 218 ASN C C 1
ATOM 8854 O O . ASN C 1 218 ? 91.776 111.032 124.370 1.00 80.12 218 ASN C O 1
ATOM 8859 N N . PRO C 1 219 ? 90.850 110.786 122.340 1.00 77.49 219 PRO C N 1
ATOM 8860 C CA . PRO C 1 219 ? 91.679 111.853 121.764 1.00 77.49 219 PRO C CA 1
ATOM 8861 C C . PRO C 1 219 ? 91.428 113.225 122.352 1.00 77.49 219 PRO C C 1
ATOM 8862 O O . PRO C 1 219 ? 92.139 114.167 121.987 1.00 77.49 219 PRO C O 1
ATOM 8866 N N . ALA C 1 220 ? 90.451 113.379 123.242 1.00 77.39 220 ALA C N 1
ATOM 8867 C CA . ALA C 1 220 ? 90.169 114.700 123.784 1.00 77.39 220 ALA C CA 1
ATOM 8868 C C . ALA C 1 220 ? 91.105 115.052 124.932 1.00 77.39 220 ALA C C 1
ATOM 8869 O O . ALA C 1 220 ? 91.467 116.218 125.102 1.00 77.39 220 ALA C O 1
ATOM 8871 N N . LYS C 1 221 ? 91.504 114.069 125.730 1.00 75.87 221 LYS C N 1
ATOM 8872 C CA . LYS C 1 221 ? 92.406 114.319 126.851 1.00 75.87 221 LYS C CA 1
ATOM 8873 C C . LYS C 1 221 ? 93.861 114.133 126.450 1.00 75.87 221 LYS C C 1
ATOM 8874 O O . LYS C 1 221 ? 94.616 113.440 127.121 1.00 75.87 221 LYS C O 1
ATOM 8880 N N . THR C 1 222 ? 94.272 114.755 125.357 1.00 69.61 222 THR C N 1
ATOM 8881 C CA . THR C 1 222 ? 95.650 114.693 124.903 1.00 69.61 222 THR C CA 1
ATOM 8882 C C . THR C 1 222 ? 96.223 116.097 124.869 1.00 69.61 222 THR C C 1
ATOM 8883 O O . THR C 1 222 ? 95.531 117.079 125.118 1.00 69.61 222 THR C O 1
ATOM 8887 N N . TRP C 1 223 ? 97.503 116.187 124.543 1.00 63.21 223 TRP C N 1
ATOM 8888 C CA . TRP C 1 223 ? 98.137 117.491 124.494 1.00 63.21 223 TRP C CA 1
ATOM 8889 C C . TRP C 1 223 ? 97.731 118.274 123.264 1.00 63.21 223 TRP C C 1
ATOM 8890 O O . TRP C 1 223 ? 97.871 119.497 123.245 1.00 63.21 223 TRP C O 1
ATOM 8901 N N . ILE C 1 224 ? 97.249 117.597 122.232 1.00 68.24 224 ILE C N 1
ATOM 8902 C CA . ILE C 1 224 ? 96.898 118.268 120.988 1.00 68.24 224 ILE C CA 1
ATOM 8903 C C . ILE C 1 224 ? 95.393 118.357 120.821 1.00 68.24 224 ILE C C 1
ATOM 8904 O O . ILE C 1 224 ? 94.883 119.325 120.263 1.00 68.24 224 ILE C O 1
ATOM 8909 N N . GLY C 1 225 ? 94.664 117.366 121.309 1.00 73.90 225 GLY C N 1
ATOM 8910 C CA . GLY C 1 225 ? 93.225 117.425 121.275 1.00 73.90 225 GLY C CA 1
ATOM 8911 C C . GLY C 1 225 ? 92.618 118.435 122.208 1.00 73.90 225 GLY C C 1
ATOM 8912 O O . GLY C 1 225 ? 91.412 118.677 122.139 1.00 73.90 225 GLY C O 1
ATOM 8913 N N . ALA C 1 226 ? 93.416 119.034 123.082 1.00 76.10 226 ALA C N 1
ATOM 8914 C CA . ALA C 1 226 ? 92.895 120.085 123.937 1.00 76.10 226 ALA C CA 1
ATOM 8915 C C . ALA C 1 226 ? 92.724 121.389 123.177 1.00 76.10 226 ALA C C 1
ATOM 8916 O O . ALA C 1 226 ? 91.835 122.180 123.507 1.00 76.10 226 ALA C O 1
ATOM 8918 N N . ASN C 1 227 ? 93.553 121.628 122.162 1.00 77.86 227 ASN C N 1
ATOM 8919 C CA . ASN C 1 227 ? 93.398 122.796 121.302 1.00 77.86 227 ASN C CA 1
ATOM 8920 C C . ASN C 1 227 ? 92.508 122.482 120.107 1.00 77.86 227 ASN C C 1
ATOM 8921 O O . ASN C 1 227 ? 91.441 123.078 119.938 1.00 77.86 227 ASN C O 1
ATOM 8926 N N . VAL C 1 228 ? 92.933 121.535 119.282 1.00 80.84 228 VAL C N 1
ATOM 8927 C CA . VAL C 1 228 ? 92.176 121.140 118.104 1.00 80.84 228 VAL C CA 1
ATOM 8928 C C . VAL C 1 228 ? 91.141 120.108 118.517 1.00 80.84 228 VAL C C 1
ATOM 8929 O O . VAL C 1 228 ? 91.481 119.083 119.114 1.00 80.84 228 VAL C O 1
ATOM 8933 N N . ALA C 1 229 ? 89.876 120.377 118.203 1.00 88.24 229 ALA C N 1
ATOM 8934 C CA . ALA C 1 229 ? 88.806 119.463 118.583 1.00 88.24 229 ALA C CA 1
ATOM 8935 C C . ALA C 1 229 ? 89.058 118.065 118.035 1.00 88.24 229 ALA C C 1
ATOM 8936 O O . ALA C 1 229 ? 89.232 117.104 118.791 1.00 88.24 229 ALA C O 1
ATOM 8938 N N . ASN C 1 230 ? 89.091 117.937 116.720 1.00 86.88 230 ASN C N 1
ATOM 8939 C CA . ASN C 1 230 ? 89.317 116.659 116.058 1.00 86.88 230 ASN C CA 1
ATOM 8940 C C . ASN C 1 230 ? 90.575 116.788 115.213 1.00 86.88 230 ASN C C 1
ATOM 8941 O O . ASN C 1 230 ? 90.518 117.207 114.056 1.00 86.88 230 ASN C O 1
ATOM 8946 N N . PHE C 1 231 ? 91.710 116.419 115.789 1.00 77.19 231 PHE C N 1
ATOM 8947 C CA . PHE C 1 231 ? 92.974 116.499 115.085 1.00 77.19 231 PHE C CA 1
ATOM 8948 C C . PHE C 1 231 ? 93.246 115.275 114.233 1.00 77.19 231 PHE C C 1
ATOM 8949 O O . PHE C 1 231 ? 94.192 115.289 113.443 1.00 77.19 231 PHE C O 1
ATOM 8957 N N . LEU C 1 232 ? 92.449 114.225 114.370 1.00 79.45 232 LEU C N 1
ATOM 8958 C CA . LEU C 1 232 ? 92.580 113.055 113.520 1.00 79.45 232 LEU C CA 1
ATOM 8959 C C . LEU C 1 232 ? 91.967 113.268 112.150 1.00 79.45 232 LEU C C 1
ATOM 8960 O O . LEU C 1 232 ? 92.045 112.373 111.306 1.00 79.45 232 LEU C O 1
ATOM 8965 N N . GLU C 1 233 ? 91.369 114.427 111.910 1.00 82.75 233 GLU C N 1
ATOM 8966 C CA . GLU C 1 233 ? 90.775 114.777 110.631 1.00 82.75 233 GLU C CA 1
ATOM 8967 C C . GLU C 1 233 ? 91.405 116.045 110.081 1.00 82.75 233 GLU C C 1
ATOM 8968 O O . GLU C 1 233 ? 90.721 116.939 109.589 1.00 82.75 233 GLU C O 1
ATOM 8974 N N . GLU C 1 234 ? 92.723 116.143 110.178 1.00 76.06 234 GLU C N 1
ATOM 8975 C CA . GLU C 1 234 ? 93.454 117.285 109.666 1.00 76.06 234 GLU C CA 1
ATOM 8976 C C . GLU C 1 234 ? 94.624 116.794 108.837 1.00 76.06 234 GLU C C 1
ATOM 8977 O O . GLU C 1 234 ? 95.100 115.671 109.003 1.00 76.06 234 GLU C O 1
ATOM 8983 N N . SER C 1 235 ? 95.077 117.652 107.937 1.00 69.95 235 SER C N 1
ATOM 8984 C CA . SER C 1 235 ? 96.183 117.303 107.065 1.00 69.95 235 SER C CA 1
ATOM 8985 C C . SER C 1 235 ? 97.406 116.924 107.882 1.00 69.95 235 SER C C 1
ATOM 8986 O O . SER C 1 235 ? 97.719 117.564 108.885 1.00 69.95 235 SER C O 1
ATOM 8989 N N . LEU C 1 236 ? 98.097 115.867 107.451 1.00 64.30 236 LEU C N 1
ATOM 8990 C CA . LEU C 1 236 ? 99.359 115.510 108.083 1.00 64.30 236 LEU C CA 1
ATOM 8991 C C . LEU C 1 236 ? 100.301 116.693 108.146 1.00 64.30 236 LEU C C 1
ATOM 8992 O O . LEU C 1 236 ? 101.123 116.785 109.060 1.00 64.30 236 LEU C O 1
ATOM 8997 N N . TRP C 1 237 ? 100.205 117.601 107.183 1.00 62.89 237 TRP C N 1
ATOM 8998 C CA . TRP C 1 237 ? 101.013 118.808 107.226 1.00 62.89 237 TRP C CA 1
ATOM 8999 C C . TRP C 1 237 ? 100.727 119.602 108.490 1.00 62.89 237 TRP C C 1
ATOM 9000 O O . TRP C 1 237 ? 101.649 119.985 109.219 1.00 62.89 237 TRP C O 1
ATOM 9011 N N . MET C 1 238 ? 99.450 119.821 108.793 1.00 65.08 238 MET C N 1
ATOM 9012 C CA . MET C 1 238 ? 99.104 120.651 109.937 1.00 65.08 238 MET C CA 1
ATOM 9013 C C . MET C 1 238 ? 99.472 119.971 111.249 1.00 65.08 238 MET C C 1
ATOM 9014 O O . MET C 1 238 ? 99.992 120.618 112.166 1.00 65.08 238 MET C O 1
ATOM 9019 N N . ARG C 1 239 ? 99.219 118.668 111.359 1.00 61.07 239 ARG C N 1
ATOM 9020 C CA . ARG C 1 239 ? 99.599 117.943 112.566 1.00 61.07 239 ARG C CA 1
ATOM 9021 C C . ARG C 1 239 ? 101.102 117.964 112.771 1.00 61.07 239 ARG C C 1
ATOM 9022 O O . ARG C 1 239 ? 101.581 118.193 113.887 1.00 61.07 239 ARG C O 1
ATOM 9030 N N . TYR C 1 240 ? 101.861 117.709 111.711 1.00 55.46 240 TYR C N 1
ATOM 9031 C CA . TYR C 1 240 ? 103.306 117.737 111.833 1.00 55.46 240 TYR C CA 1
ATOM 9032 C C . TYR C 1 240 ? 103.798 119.106 112.244 1.00 55.46 240 TYR C C 1
ATOM 9033 O O . TYR C 1 240 ? 104.729 119.210 113.045 1.00 55.46 240 TYR C O 1
ATOM 9042 N N . VAL C 1 241 ? 103.185 120.167 111.728 1.00 53.73 241 VAL C N 1
ATOM 9043 C CA . VAL C 1 241 ? 103.648 121.497 112.091 1.00 53.73 241 VAL C CA 1
ATOM 9044 C C . VAL C 1 241 ? 103.338 121.790 113.549 1.00 53.73 241 VAL C C 1
ATOM 9045 O O . VAL C 1 241 ? 104.177 122.330 114.272 1.00 53.73 241 VAL C O 1
ATOM 9049 N N . THR C 1 242 ? 102.141 121.437 114.010 1.00 53.08 242 THR C N 1
ATOM 9050 C CA . THR C 1 242 ? 101.820 121.647 115.417 1.00 53.08 242 THR C CA 1
ATOM 9051 C C . THR C 1 242 ? 102.778 120.894 116.328 1.00 53.08 242 THR C C 1
ATOM 9052 O O . THR C 1 242 ? 103.236 121.436 117.339 1.00 53.08 242 THR C O 1
ATOM 9056 N N . SER C 1 243 ? 103.098 119.647 115.990 1.00 51.88 243 SER C N 1
ATOM 9057 C CA . SER C 1 243 ? 104.004 118.870 116.827 1.00 51.88 243 SER C CA 1
ATOM 9058 C C . SER C 1 243 ? 105.404 119.456 116.827 1.00 51.88 243 SER C C 1
ATOM 9059 O O . SER C 1 243 ? 106.033 119.580 117.884 1.00 51.88 243 SER C O 1
ATOM 9062 N N . MET C 1 244 ? 105.922 119.794 115.653 1.00 52.46 244 MET C N 1
ATOM 9063 C CA . MET C 1 244 ? 107.232 120.412 115.583 1.00 52.46 244 MET C CA 1
ATOM 9064 C C . MET C 1 244 ? 107.271 121.709 116.361 1.00 52.46 244 MET C C 1
ATOM 9065 O O . MET C 1 244 ? 108.272 122.013 117.016 1.00 52.46 244 MET C O 1
ATOM 9070 N N . TYR C 1 245 ? 106.179 122.461 116.335 1.00 49.41 245 TYR C N 1
ATOM 9071 C CA . TYR C 1 245 ? 106.099 123.724 117.046 1.00 49.41 245 TYR C CA 1
ATOM 9072 C C . TYR C 1 245 ? 106.141 123.509 118.549 1.00 49.41 245 TYR C C 1
ATOM 9073 O O . TYR C 1 245 ? 106.878 124.197 119.258 1.00 49.41 245 TYR C O 1
ATOM 9082 N N . TRP C 1 246 ? 105.362 122.555 119.052 1.00 49.03 246 TRP C N 1
ATOM 9083 C CA . TRP C 1 246 ? 105.457 122.217 120.464 1.00 49.03 246 TRP C CA 1
ATOM 9084 C C . TRP C 1 246 ? 106.881 121.861 120.841 1.00 49.03 246 TRP C C 1
ATOM 9085 O O . TRP C 1 246 ? 107.419 122.366 121.830 1.00 49.03 246 TRP C O 1
ATOM 9096 N N . SER C 1 247 ? 107.504 120.976 120.069 1.00 47.87 247 SER C N 1
ATOM 9097 C CA . SER C 1 247 ? 108.788 120.433 120.489 1.00 47.87 247 SER C CA 1
ATOM 9098 C C . SER C 1 247 ? 109.877 121.482 120.462 1.00 47.87 247 SER C C 1
ATOM 9099 O O . SER C 1 247 ? 110.776 121.471 121.307 1.00 47.87 247 SER C O 1
ATOM 9102 N N . ILE C 1 248 ? 109.807 122.418 119.532 1.00 48.22 248 ILE C N 1
ATOM 9103 C CA . ILE C 1 248 ? 110.798 123.476 119.510 1.00 48.22 248 ILE C CA 1
ATOM 9104 C C . ILE C 1 248 ? 110.496 124.575 120.521 1.00 48.22 248 ILE C C 1
ATOM 9105 O O . ILE C 1 248 ? 111.432 125.231 120.999 1.00 48.22 248 ILE C O 1
ATOM 9110 N N . THR C 1 249 ? 109.235 124.778 120.888 1.00 47.70 249 THR C N 1
ATOM 9111 C CA . THR C 1 249 ? 108.949 125.668 121.997 1.00 47.70 249 THR C CA 1
ATOM 9112 C C . THR C 1 249 ? 109.426 125.107 123.316 1.00 47.70 249 THR C C 1
ATOM 9113 O O . THR C 1 249 ? 109.801 125.878 124.196 1.00 47.70 249 THR C O 1
ATOM 9117 N N . THR C 1 250 ? 109.431 123.791 123.476 1.00 45.46 250 THR C N 1
ATOM 9118 C CA . THR C 1 250 ? 109.906 123.262 124.743 1.00 45.46 250 THR C CA 1
ATOM 9119 C C . THR C 1 250 ? 111.398 122.982 124.743 1.00 45.46 250 THR C C 1
ATOM 9120 O O . THR C 1 250 ? 111.986 122.821 125.811 1.00 45.46 250 THR C O 1
ATOM 9124 N N . LEU C 1 251 ? 112.038 122.902 123.579 1.00 46.72 251 LEU C N 1
ATOM 9125 C CA . LEU C 1 251 ? 113.485 122.730 123.575 1.00 46.72 251 LEU C CA 1
ATOM 9126 C C . LEU C 1 251 ? 114.193 124.054 123.786 1.00 46.72 251 LEU C C 1
ATOM 9127 O O . LEU C 1 251 ? 115.252 124.115 124.413 1.00 46.72 251 LEU C O 1
ATOM 9132 N N . THR C 1 252 ? 113.635 125.125 123.242 1.00 45.89 252 THR C N 1
ATOM 9133 C CA . THR C 1 252 ? 114.217 126.444 123.400 1.00 45.89 252 THR C CA 1
ATOM 9134 C C . THR C 1 252 ? 113.865 127.080 124.730 1.00 45.89 252 THR C C 1
ATOM 9135 O O . THR C 1 252 ? 114.311 128.195 125.000 1.00 45.89 252 THR C O 1
ATOM 9139 N N . THR C 1 253 ? 113.090 126.391 125.561 1.00 44.50 253 THR C N 1
ATOM 9140 C CA . THR C 1 253 ? 112.663 126.864 126.870 1.00 44.50 253 THR C CA 1
ATOM 9141 C C . THR C 1 253 ? 111.831 128.127 126.781 1.00 44.50 253 THR C C 1
ATOM 9142 O O . THR C 1 253 ? 111.747 128.885 127.743 1.00 44.50 253 THR C O 1
ATOM 9146 N N . VAL C 1 254 ? 111.204 128.375 125.641 1.00 40.75 254 VAL C N 1
ATOM 9147 C CA . VAL C 1 254 ? 110.214 129.436 125.598 1.00 40.75 254 VAL C CA 1
ATOM 9148 C C . VAL C 1 254 ? 108.978 129.018 126.366 1.00 40.75 254 VAL C C 1
ATOM 9149 O O . VAL C 1 254 ? 108.601 129.652 127.353 1.00 40.75 254 VAL C O 1
ATOM 9153 N N . GLY C 1 255 ? 108.366 127.916 125.967 1.00 41.32 255 GLY C N 1
ATOM 9154 C CA . GLY C 1 255 ? 107.258 127.376 126.714 1.00 41.32 255 GLY C CA 1
ATOM 9155 C C . GLY C 1 255 ? 106.115 128.349 126.815 1.00 41.32 255 GLY C C 1
ATOM 9156 O O . GLY C 1 255 ? 105.875 128.912 127.881 1.00 41.32 255 GLY C O 1
ATOM 9157 N N . TYR C 1 256 ? 105.431 128.602 125.704 1.00 46.57 256 TYR C N 1
ATOM 9158 C CA . TYR C 1 256 ? 104.313 129.530 125.743 1.00 46.57 256 TYR C CA 1
ATOM 9159 C C . TYR C 1 256 ? 103.267 129.082 126.741 1.00 46.57 256 TYR C C 1
ATOM 9160 O O . TYR C 1 256 ? 102.949 129.808 127.685 1.00 46.57 256 TYR C O 1
ATOM 9169 N N . GLY C 1 257 ? 102.728 127.891 126.559 1.00 55.50 257 GLY C N 1
ATOM 9170 C CA . GLY C 1 257 ? 101.728 127.370 127.457 1.00 55.50 257 GLY C CA 1
ATOM 9171 C C . GLY C 1 257 ? 100.574 126.695 126.778 1.00 55.50 257 GLY C C 1
ATOM 9172 O O . GLY C 1 257 ? 99.996 125.774 127.360 1.00 55.50 257 GLY C O 1
ATOM 9173 N N . ASP C 1 258 ? 100.201 127.122 125.582 1.00 58.44 258 ASP C N 1
ATOM 9174 C CA . ASP C 1 258 ? 99.415 126.254 124.730 1.00 58.44 258 ASP C CA 1
ATOM 9175 C C . ASP C 1 258 ? 100.244 125.018 124.431 1.00 58.44 258 ASP C C 1
ATOM 9176 O O . ASP C 1 258 ? 101.476 125.059 124.463 1.00 58.44 258 ASP C O 1
ATOM 9181 N N . LEU C 1 259 ? 99.573 123.905 124.151 1.00 56.52 259 LEU C N 1
ATOM 9182 C CA . LEU C 1 259 ? 100.271 122.667 123.821 1.00 56.52 259 LEU C CA 1
ATOM 9183 C C . LEU C 1 259 ? 101.207 122.248 124.958 1.00 56.52 259 LEU C C 1
ATOM 9184 O O . LEU C 1 259 ? 102.426 122.340 124.866 1.00 56.52 259 LEU C O 1
ATOM 9189 N N . HIS C 1 260 ? 100.598 121.853 126.058 1.00 57.54 260 HIS C N 1
ATOM 9190 C CA . HIS C 1 260 ? 101.369 121.312 127.163 1.00 57.54 260 HIS C CA 1
ATOM 9191 C C . HIS C 1 260 ? 100.834 119.934 127.525 1.00 57.54 260 HIS C C 1
ATOM 9192 O O . HIS C 1 260 ? 99.722 119.587 127.121 1.00 57.54 260 HIS C O 1
ATOM 9199 N N . PRO C 1 261 ? 101.595 119.116 128.249 1.00 55.31 261 PRO C N 1
ATOM 9200 C CA . PRO C 1 261 ? 101.078 117.822 128.696 1.00 55.31 261 PRO C CA 1
ATOM 9201 C C . PRO C 1 261 ? 99.749 117.946 129.413 1.00 55.31 261 PRO C C 1
ATOM 9202 O O . PRO C 1 261 ? 99.476 118.931 130.094 1.00 55.31 261 PRO C O 1
ATOM 9206 N N . VAL C 1 262 ? 98.919 116.921 129.260 1.00 60.20 262 VAL C N 1
ATOM 9207 C CA . VAL C 1 262 ? 97.561 116.965 129.782 1.00 60.20 262 VAL C CA 1
ATOM 9208 C C . VAL C 1 262 ? 97.293 115.768 130.684 1.00 60.20 262 VAL C C 1
ATOM 9209 O O . VAL C 1 262 ? 96.497 115.850 131.625 1.00 60.20 262 VAL C O 1
ATOM 9213 N N . ASN C 1 263 ? 97.981 114.659 130.436 1.00 61.33 263 ASN C N 1
ATOM 9214 C CA . ASN C 1 263 ? 97.854 113.506 131.313 1.00 61.33 263 ASN C CA 1
ATOM 9215 C C . ASN C 1 263 ? 99.231 113.018 131.720 1.00 61.33 263 ASN C C 1
ATOM 9216 O O . ASN C 1 263 ? 100.232 113.672 131.428 1.00 61.33 263 ASN C O 1
ATOM 9221 N N . THR C 1 264 ? 99.299 111.873 132.382 1.00 60.62 264 THR C N 1
ATOM 9222 C CA . THR C 1 264 ? 100.531 111.454 133.028 1.00 60.62 264 THR C CA 1
ATOM 9223 C C . THR C 1 264 ? 101.552 110.850 132.079 1.00 60.62 264 THR C C 1
ATOM 9224 O O . THR C 1 264 ? 102.749 110.963 132.347 1.00 60.62 264 THR C O 1
ATOM 9228 N N . LYS C 1 265 ? 101.131 110.204 130.995 1.00 60.40 265 LYS C N 1
ATOM 9229 C CA . LYS C 1 265 ? 102.104 109.685 130.042 1.00 60.40 265 LYS C CA 1
ATOM 9230 C C . LYS C 1 265 ? 102.877 110.808 129.371 1.00 60.40 265 LYS C C 1
ATOM 9231 O O . LYS C 1 265 ? 104.110 110.757 129.277 1.00 60.40 265 LYS C O 1
ATOM 9237 N N . GLU C 1 266 ? 102.163 111.820 128.891 1.00 60.17 266 GLU C N 1
ATOM 9238 C CA . GLU C 1 266 ? 102.826 112.971 128.308 1.00 60.17 266 GLU C CA 1
ATOM 9239 C C . GLU C 1 266 ? 103.706 113.660 129.330 1.00 60.17 266 GLU C C 1
ATOM 9240 O O . GLU C 1 266 ? 104.780 114.159 128.994 1.00 60.17 266 GLU C O 1
ATOM 9246 N N . MET C 1 267 ? 103.277 113.683 130.590 1.00 56.78 267 MET C N 1
ATOM 9247 C CA . MET C 1 267 ? 104.086 114.315 131.621 1.00 56.78 267 MET C CA 1
ATOM 9248 C C . MET C 1 267 ? 105.421 113.615 131.776 1.00 56.78 267 MET C C 1
ATOM 9249 O O . MET C 1 267 ? 106.458 114.270 131.887 1.00 56.78 267 MET C O 1
ATOM 9254 N N . ILE C 1 268 ? 105.424 112.286 131.782 1.00 54.15 268 ILE C N 1
ATOM 9255 C CA . ILE C 1 268 ? 106.679 111.569 131.959 1.00 54.15 268 ILE C CA 1
ATOM 9256 C C . ILE C 1 268 ? 107.566 111.729 130.738 1.00 54.15 268 ILE C C 1
ATOM 9257 O O . ILE C 1 268 ? 108.777 111.984 130.859 1.00 54.15 268 ILE C O 1
ATOM 9262 N N . PHE C 1 269 ? 106.989 111.569 129.544 1.00 55.22 269 PHE C N 1
ATOM 9263 C CA . PHE C 1 269 ? 107.775 111.815 128.346 1.00 55.22 269 PHE C CA 1
ATOM 9264 C C . PHE C 1 269 ? 108.403 113.190 128.400 1.00 55.22 269 PHE C C 1
ATOM 9265 O O . PHE C 1 269 ? 109.576 113.361 128.066 1.00 55.22 269 PHE C O 1
ATOM 9273 N N . ASP C 1 270 ? 107.640 114.180 128.845 1.00 55.97 270 ASP C N 1
ATOM 9274 C CA . ASP C 1 270 ? 108.135 115.544 128.847 1.00 55.97 270 ASP C CA 1
ATOM 9275 C C . ASP C 1 270 ? 109.216 115.738 129.891 1.00 55.97 270 ASP C C 1
ATOM 9276 O O . ASP C 1 270 ? 110.171 116.480 129.663 1.00 55.97 270 ASP C O 1
ATOM 9281 N N . ILE C 1 271 ? 109.076 115.102 131.049 1.00 50.60 271 ILE C N 1
ATOM 9282 C CA . ILE C 1 271 ? 110.131 115.161 132.052 1.00 50.60 271 ILE C CA 1
ATOM 9283 C C . ILE C 1 271 ? 111.440 114.700 131.444 1.00 50.60 271 ILE C C 1
ATOM 9284 O O . ILE C 1 271 ? 112.472 115.372 131.551 1.00 50.60 271 ILE C O 1
ATOM 9289 N N . PHE C 1 272 ? 111.413 113.550 130.779 1.00 50.68 272 PHE C N 1
ATOM 9290 C CA . PHE C 1 272 ? 112.660 113.034 130.226 1.00 50.68 272 PHE C CA 1
ATOM 9291 C C . PHE C 1 272 ? 113.163 113.901 129.083 1.00 50.68 272 PHE C C 1
ATOM 9292 O O . PHE C 1 272 ? 114.369 114.129 128.953 1.00 50.68 272 PHE C O 1
ATOM 9300 N N . TYR C 1 273 ? 112.253 114.422 128.266 1.00 49.41 273 TYR C N 1
ATOM 9301 C CA . TYR C 1 273 ? 112.656 115.279 127.162 1.00 49.41 273 TYR C CA 1
ATOM 9302 C C . TYR C 1 273 ? 113.329 116.548 127.667 1.00 49.41 273 TYR C C 1
ATOM 9303 O O . TYR C 1 273 ? 114.349 116.976 127.125 1.00 49.41 273 TYR C O 1
ATOM 9312 N N . MET C 1 274 ? 112.784 117.157 128.718 1.00 51.38 274 MET C N 1
ATOM 9313 C CA . MET C 1 274 ? 113.359 118.396 129.230 1.00 51.38 274 MET C CA 1
ATOM 9314 C C . MET C 1 274 ? 114.668 118.142 129.954 1.00 51.38 274 MET C C 1
ATOM 9315 O O . MET C 1 274 ? 115.588 118.965 129.887 1.00 51.38 274 MET C O 1
ATOM 9320 N N . LEU C 1 275 ? 114.774 117.015 130.655 1.00 51.75 275 LEU C N 1
ATOM 9321 C CA . LEU C 1 275 ? 116.068 116.626 131.197 1.00 51.75 275 LEU C CA 1
ATOM 9322 C C . LEU C 1 275 ? 117.102 116.517 130.094 1.00 51.75 275 LEU C C 1
ATOM 9323 O O . LEU C 1 275 ? 118.209 117.046 130.216 1.00 51.75 275 LEU C O 1
ATOM 9328 N N . PHE C 1 276 ? 116.752 115.844 129.001 1.00 51.87 276 PHE C N 1
ATOM 9329 C CA . PHE C 1 276 ? 117.654 115.754 127.862 1.00 51.87 276 PHE C CA 1
ATOM 9330 C C . PHE C 1 276 ? 118.033 117.136 127.351 1.00 51.87 276 PHE C C 1
ATOM 9331 O O . PHE C 1 276 ? 119.211 117.423 127.121 1.00 51.87 276 PHE C O 1
ATOM 9339 N N . ASN C 1 277 ? 117.042 118.010 127.182 1.00 51.64 277 ASN C N 1
ATOM 9340 C CA . ASN C 1 277 ? 117.289 119.332 126.619 1.00 51.64 277 ASN C CA 1
ATOM 9341 C C . ASN C 1 277 ? 118.205 120.163 127.491 1.00 51.64 277 ASN C C 1
ATOM 9342 O O . ASN C 1 277 ? 118.968 120.975 126.972 1.00 51.64 277 ASN C O 1
ATOM 9347 N N . LEU C 1 278 ? 118.118 120.009 128.807 1.00 54.23 278 LEU C N 1
ATOM 9348 C CA . LEU C 1 278 ? 119.005 120.747 129.697 1.00 54.23 278 LEU C CA 1
ATOM 9349 C C . LEU C 1 278 ? 120.462 120.490 129.344 1.00 54.23 278 LEU C C 1
ATOM 9350 O O . LEU C 1 278 ? 121.239 121.421 129.092 1.00 54.23 278 LEU C O 1
ATOM 9355 N N . GLY C 1 279 ? 120.842 119.217 129.294 1.00 57.33 279 GLY C N 1
ATOM 9356 C CA . GLY C 1 279 ? 122.210 118.881 128.955 1.00 57.33 279 GLY C CA 1
ATOM 9357 C C . GLY C 1 279 ? 122.554 119.219 127.521 1.00 57.33 279 GLY C C 1
ATOM 9358 O O . GLY C 1 279 ? 123.663 119.668 127.233 1.00 57.33 279 GLY C O 1
ATOM 9359 N N . LEU C 1 280 ? 121.613 119.011 126.603 1.00 57.10 280 LEU C N 1
ATOM 9360 C CA . LEU C 1 280 ? 121.871 119.329 125.206 1.00 57.10 280 LEU C CA 1
ATOM 9361 C C . LEU C 1 280 ? 122.154 120.811 125.023 1.00 57.10 280 LEU C C 1
ATOM 9362 O O . LEU C 1 280 ? 123.045 121.191 124.262 1.00 57.10 280 LEU C O 1
ATOM 9367 N N . THR C 1 281 ? 121.430 121.661 125.740 1.00 59.43 281 THR C N 1
ATOM 9368 C CA . THR C 1 281 ? 121.634 123.093 125.609 1.00 59.43 281 THR C CA 1
ATOM 9369 C C . THR C 1 281 ? 122.922 123.527 126.282 1.00 59.43 281 THR C C 1
ATOM 9370 O O . THR C 1 281 ? 123.631 124.398 125.770 1.00 59.43 281 THR C O 1
ATOM 9374 N N . ALA C 1 282 ? 123.243 122.940 127.435 1.00 62.59 282 ALA C N 1
ATOM 9375 C CA . ALA C 1 282 ? 124.539 123.224 128.037 1.00 62.59 282 ALA C CA 1
ATOM 9376 C C . ALA C 1 282 ? 125.667 122.851 127.089 1.00 62.59 282 ALA C C 1
ATOM 9377 O O . ALA C 1 282 ? 126.643 123.593 126.946 1.00 62.59 282 ALA C O 1
ATOM 9379 N N . TYR C 1 283 ? 125.523 121.724 126.395 1.00 65.99 283 TYR C N 1
ATOM 9380 C CA . TYR C 1 283 ? 126.528 121.290 125.435 1.00 65.99 283 TYR C CA 1
ATOM 9381 C C . TYR C 1 283 ? 126.619 122.244 124.252 1.00 65.99 283 TYR C C 1
ATOM 9382 O O . TYR C 1 283 ? 127.718 122.571 123.789 1.00 65.99 283 TYR C O 1
ATOM 9391 N N . LEU C 1 284 ? 125.473 122.689 123.744 1.00 63.93 284 LEU C N 1
ATOM 9392 C CA . LEU C 1 284 ? 125.467 123.631 122.633 1.00 63.93 284 LEU C CA 1
ATOM 9393 C C . LEU C 1 284 ? 126.148 124.932 123.008 1.00 63.93 284 LEU C C 1
ATOM 9394 O O . LEU C 1 284 ? 126.938 125.475 122.231 1.00 63.93 284 LEU C O 1
ATOM 9399 N N . ILE C 1 285 ? 125.841 125.461 124.187 1.00 65.45 285 ILE C N 1
ATOM 9400 C CA . ILE C 1 285 ? 126.466 126.704 124.611 1.00 65.45 285 ILE C CA 1
ATOM 9401 C C . ILE C 1 285 ? 127.957 126.506 124.815 1.00 65.45 285 ILE C C 1
ATOM 9402 O O . ILE C 1 285 ? 128.757 127.392 124.506 1.00 65.45 285 ILE C O 1
ATOM 9407 N N . GLY C 1 286 ? 128.360 125.341 125.318 1.00 70.12 286 GLY C N 1
ATOM 9408 C CA . GLY C 1 286 ? 129.778 125.056 125.423 1.00 70.12 286 GLY C CA 1
ATOM 9409 C C . GLY C 1 286 ? 130.477 125.097 124.081 1.00 70.12 286 GLY C C 1
ATOM 9410 O O . GLY C 1 286 ? 131.521 125.735 123.930 1.00 70.12 286 GLY C O 1
ATOM 9411 N N . ASN C 1 287 ? 129.901 124.437 123.080 1.00 73.23 287 ASN C N 1
ATOM 9412 C CA . ASN C 1 287 ? 130.541 124.414 121.770 1.00 73.23 287 ASN C CA 1
ATOM 9413 C C . ASN C 1 287 ? 130.529 125.787 121.117 1.00 73.23 287 ASN C C 1
ATOM 9414 O O . ASN C 1 287 ? 131.484 126.158 120.431 1.00 73.23 287 ASN C O 1
ATOM 9419 N N . MET C 1 288 ? 129.472 126.566 121.324 1.00 75.09 288 MET C N 1
ATOM 9420 C CA . MET C 1 288 ? 129.443 127.900 120.739 1.00 75.09 288 MET C CA 1
ATOM 9421 C C . MET C 1 288 ? 130.461 128.810 121.404 1.00 75.09 288 MET C C 1
ATOM 9422 O O . MET C 1 288 ? 131.089 129.640 120.741 1.00 75.09 288 MET C O 1
ATOM 9427 N N . THR C 1 289 ? 130.642 128.671 122.714 1.00 74.79 289 THR C N 1
ATOM 9428 C CA . THR C 1 289 ? 131.689 129.422 123.387 1.00 74.79 289 THR C CA 1
ATOM 9429 C C . THR C 1 289 ? 133.050 129.025 122.860 1.00 74.79 289 THR C C 1
ATOM 9430 O O . THR C 1 289 ? 133.927 129.871 122.670 1.00 74.79 289 THR C O 1
ATOM 9434 N N . ASN C 1 290 ? 133.252 127.731 122.633 1.00 77.35 290 ASN C N 1
ATOM 9435 C CA . ASN C 1 290 ? 134.519 127.285 122.078 1.00 77.35 290 ASN C CA 1
ATOM 9436 C C . ASN C 1 290 ? 134.747 127.859 120.691 1.00 77.35 290 ASN C C 1
ATOM 9437 O O . ASN C 1 290 ? 135.877 128.204 120.342 1.00 77.35 290 ASN C O 1
ATOM 9442 N N . LEU C 1 291 ? 133.694 127.967 119.888 1.00 81.32 291 LEU C N 1
ATOM 9443 C CA . LEU C 1 291 ? 133.836 128.552 118.561 1.00 81.32 291 LEU C CA 1
ATOM 9444 C C . LEU C 1 291 ? 134.184 130.027 118.652 1.00 81.32 291 LEU C C 1
ATOM 9445 O O . LEU C 1 291 ? 135.059 130.515 117.933 1.00 81.32 291 LEU C O 1
ATOM 9450 N N . VAL C 1 292 ? 133.501 130.755 119.528 1.00 80.08 292 VAL C N 1
ATOM 9451 C CA . VAL C 1 292 ? 133.722 132.192 119.625 1.00 80.08 292 VAL C CA 1
ATOM 9452 C C . VAL C 1 292 ? 135.114 132.484 120.156 1.00 80.08 292 VAL C C 1
ATOM 9453 O O . VAL C 1 292 ? 135.795 133.397 119.680 1.00 80.08 292 VAL C O 1
ATOM 9457 N N . VAL C 1 293 ? 135.565 131.710 121.141 1.00 86.62 293 VAL C N 1
ATOM 9458 C CA . VAL C 1 293 ? 136.874 131.948 121.732 1.00 86.62 293 VAL C CA 1
ATOM 9459 C C . VAL C 1 293 ? 137.966 131.846 120.688 1.00 86.62 293 VAL C C 1
ATOM 9460 O O . VAL C 1 293 ? 138.813 132.738 120.578 1.00 86.62 293 VAL C O 1
ATOM 9464 N N . HIS C 1 294 ? 137.969 130.780 119.899 1.00 92.71 294 HIS C N 1
ATOM 9465 C CA . HIS C 1 294 ? 138.995 130.607 118.884 1.00 92.71 294 HIS C CA 1
ATOM 9466 C C . HIS C 1 294 ? 138.787 131.484 117.666 1.00 92.71 294 HIS C C 1
ATOM 9467 O O . HIS C 1 294 ? 139.758 131.812 116.983 1.00 92.71 294 HIS C O 1
ATOM 9474 N N . GLY C 1 295 ? 137.550 131.875 117.375 1.00 92.58 295 GLY C N 1
ATOM 9475 C CA . GLY C 1 295 ? 137.312 132.699 116.205 1.00 92.58 295 GLY C CA 1
ATOM 9476 C C . GLY C 1 295 ? 137.895 134.089 116.343 1.00 92.58 295 GLY C C 1
ATOM 9477 O O . GLY C 1 295 ? 138.334 134.688 115.361 1.00 92.58 295 GLY C O 1
ATOM 9478 N N . THR C 1 296 ? 137.912 134.621 117.562 1.00 95.56 296 THR C N 1
ATOM 9479 C CA . THR C 1 296 ? 138.406 135.964 117.816 1.00 95.56 296 THR C CA 1
ATOM 9480 C C . THR C 1 296 ? 139.797 135.969 118.423 1.00 95.56 296 THR C C 1
ATOM 9481 O O . THR C 1 296 ? 140.302 137.034 118.786 1.00 95.56 296 THR C O 1
ATOM 9485 N N . SER C 1 297 ? 140.428 134.808 118.543 1.00 98.34 297 SER C N 1
ATOM 9486 C CA . SER C 1 297 ? 141.721 134.724 119.197 1.00 98.34 297 SER C CA 1
ATOM 9487 C C . SER C 1 297 ? 142.809 135.496 118.473 1.00 98.34 297 SER C C 1
ATOM 9488 O O . SER C 1 297 ? 143.864 135.741 119.061 1.00 98.34 297 SER C O 1
ATOM 9491 N N . ARG C 1 298 ? 142.585 135.890 117.225 1.00 103.99 298 ARG C N 1
ATOM 9492 C CA . ARG C 1 298 ? 143.613 136.606 116.486 1.00 103.99 298 ARG C CA 1
ATOM 9493 C C . ARG C 1 298 ? 143.590 138.098 116.778 1.00 103.99 298 ARG C C 1
ATOM 9494 O O . ARG C 1 298 ? 144.610 138.667 117.173 1.00 103.99 298 ARG C O 1
ATOM 9502 N N . THR C 1 299 ? 142.444 138.744 116.580 1.00 98.82 299 THR C N 1
ATOM 9503 C CA . THR C 1 299 ? 142.345 140.166 116.880 1.00 98.82 299 THR C CA 1
ATOM 9504 C C . THR C 1 299 ? 142.722 140.452 118.325 1.00 98.82 299 THR C C 1
ATOM 9505 O O . THR C 1 299 ? 143.414 141.435 118.612 1.00 98.82 299 THR C O 1
ATOM 9509 N N . ARG C 1 300 ? 142.286 139.596 119.248 1.00 99.25 300 ARG C N 1
ATOM 9510 C CA . ARG C 1 300 ? 142.625 139.786 120.650 1.00 99.25 300 ARG C CA 1
ATOM 9511 C C . ARG C 1 300 ? 144.124 139.789 120.890 1.00 99.25 300 ARG C C 1
ATOM 9512 O O . ARG C 1 300 ? 144.582 140.443 121.828 1.00 99.25 300 ARG C O 1
ATOM 9520 N N . ASN C 1 301 ? 144.897 139.084 120.071 1.00 102.30 301 ASN C N 1
ATOM 9521 C CA . ASN C 1 301 ? 146.344 139.061 120.223 1.00 102.30 301 ASN C CA 1
ATOM 9522 C C . ASN C 1 301 ? 147.016 140.277 119.613 1.00 102.30 301 ASN C C 1
ATOM 9523 O O . ASN C 1 301 ? 147.949 140.828 120.203 1.00 102.30 301 ASN C O 1
ATOM 9528 N N . PHE C 1 302 ? 146.566 140.704 118.437 1.00 103.49 302 PHE C N 1
ATOM 9529 C CA . PHE C 1 302 ? 147.079 141.938 117.864 1.00 103.49 302 PHE C CA 1
ATOM 9530 C C . PHE C 1 302 ? 146.802 143.112 118.785 1.00 103.49 302 PHE C C 1
ATOM 9531 O O . PHE C 1 302 ? 147.618 144.038 118.902 1.00 103.49 302 PHE C O 1
ATOM 9539 N N . ARG C 1 303 ? 145.667 143.076 119.477 1.00 100.06 303 ARG C N 1
ATOM 9540 C CA . ARG C 1 303 ? 145.343 144.167 120.379 1.00 100.06 303 ARG C CA 1
ATOM 9541 C C . ARG C 1 303 ? 146.283 144.188 121.573 1.00 100.06 303 ARG C C 1
ATOM 9542 O O . ARG C 1 303 ? 146.745 145.256 121.982 1.00 100.06 303 ARG C O 1
ATOM 9550 N N . ASP C 1 304 ? 146.598 143.020 122.133 1.00 107.23 304 ASP C N 1
ATOM 9551 C CA . ASP C 1 304 ? 147.553 142.982 123.234 1.00 107.23 304 ASP C CA 1
ATOM 9552 C C . ASP C 1 304 ? 148.945 143.380 122.782 1.00 107.23 304 ASP C C 1
ATOM 9553 O O . ASP C 1 304 ? 149.684 144.008 123.546 1.00 107.23 304 ASP C O 1
ATOM 9558 N N . THR C 1 305 ? 149.324 143.021 121.558 1.00 108.07 305 THR C N 1
ATOM 9559 C CA . THR C 1 305 ? 150.599 143.479 121.022 1.00 108.07 305 THR C CA 1
ATOM 9560 C C . THR C 1 305 ? 150.668 144.998 120.993 1.00 108.07 305 THR C C 1
ATOM 9561 O O . THR C 1 305 ? 151.610 145.595 121.529 1.00 108.07 305 THR C O 1
ATOM 9565 N N . ILE C 1 306 ? 149.678 145.645 120.384 1.00 108.88 306 ILE C N 1
ATOM 9566 C CA . ILE C 1 306 ? 149.706 147.102 120.329 1.00 108.88 306 ILE C CA 1
ATOM 9567 C C . ILE C 1 306 ? 149.641 147.695 121.730 1.00 108.88 306 ILE C C 1
ATOM 9568 O O . ILE C 1 306 ? 150.311 148.692 122.030 1.00 108.88 306 ILE C O 1
ATOM 9573 N N . GLN C 1 307 ? 148.846 147.091 122.612 1.00 112.75 307 GLN C N 1
ATOM 9574 C CA . GLN C 1 307 ? 148.725 147.598 123.971 1.00 112.75 307 GLN C CA 1
ATOM 9575 C C . GLN C 1 307 ? 150.067 147.583 124.679 1.00 112.75 307 GLN C C 1
ATOM 9576 O O . GLN C 1 307 ? 150.605 148.637 125.044 1.00 112.75 307 GLN C O 1
ATOM 9582 N N . ALA C 1 308 ? 150.627 146.394 124.888 1.00 116.67 308 ALA C N 1
ATOM 9583 C CA . ALA C 1 308 ? 151.954 146.312 125.484 1.00 116.67 308 ALA C CA 1
ATOM 9584 C C . ALA C 1 308 ? 153.057 146.463 124.457 1.00 116.67 308 ALA C C 1
ATOM 9585 O O . ALA C 1 308 ? 154.072 145.772 124.512 1.00 116.67 308 ALA C O 1
ATOM 9587 N N . ALA C 1 309 ? 152.870 147.374 123.516 1.00 115.77 309 ALA C N 1
ATOM 9588 C CA . ALA C 1 309 ? 153.961 148.044 122.833 1.00 115.77 309 ALA C CA 1
ATOM 9589 C C . ALA C 1 309 ? 153.831 149.547 122.884 1.00 115.77 309 ALA C C 1
ATOM 9590 O O . ALA C 1 309 ? 154.812 150.244 122.609 1.00 115.77 309 ALA C O 1
ATOM 9592 N N . SER C 1 310 ? 152.646 150.068 123.185 1.00 118.74 310 SER C N 1
ATOM 9593 C CA . SER C 1 310 ? 152.531 151.451 123.617 1.00 118.74 310 SER C CA 1
ATOM 9594 C C . SER C 1 310 ? 152.956 151.601 125.066 1.00 118.74 310 SER C C 1
ATOM 9595 O O . SER C 1 310 ? 153.603 152.592 125.424 1.00 118.74 310 SER C O 1
ATOM 9598 N N . ASN C 1 311 ? 152.594 150.629 125.906 1.00 121.15 311 ASN C N 1
ATOM 9599 C CA . ASN C 1 311 ? 153.075 150.620 127.282 1.00 121.15 311 ASN C CA 1
ATOM 9600 C C . ASN C 1 311 ? 154.589 150.750 127.327 1.00 121.15 311 ASN C C 1
ATOM 9601 O O . ASN C 1 311 ? 155.130 151.590 128.053 1.00 121.15 311 ASN C O 1
ATOM 9606 N N . PHE C 1 312 ? 155.288 149.923 126.549 1.00 124.67 312 PHE C N 1
ATOM 9607 C CA . PHE C 1 312 ? 156.745 149.980 126.515 1.00 124.67 312 PHE C CA 1
ATOM 9608 C C . PHE C 1 312 ? 157.249 151.367 126.146 1.00 124.67 312 PHE C C 1
ATOM 9609 O O . PHE C 1 312 ? 158.329 151.770 126.585 1.00 124.67 312 PHE C O 1
ATOM 9617 N N . ALA C 1 313 ? 156.489 152.111 125.351 1.00 124.79 313 ALA C N 1
ATOM 9618 C CA . ALA C 1 313 ? 156.847 153.487 125.054 1.00 124.79 313 ALA C CA 1
ATOM 9619 C C . ALA C 1 313 ? 156.427 154.448 126.153 1.00 124.79 313 ALA C C 1
ATOM 9620 O O . ALA C 1 313 ? 156.897 155.589 126.168 1.00 124.79 313 ALA C O 1
ATOM 9622 N N . HIS C 1 314 ? 155.559 154.017 127.068 1.00 129.88 314 HIS C N 1
ATOM 9623 C CA . HIS C 1 314 ? 155.180 154.882 128.181 1.00 129.88 314 HIS C CA 1
ATOM 9624 C C . HIS C 1 314 ? 156.135 154.726 129.358 1.00 129.88 314 HIS C C 1
ATOM 9625 O O . HIS C 1 314 ? 156.489 155.713 130.008 1.00 129.88 314 HIS C O 1
ATOM 9632 N N . ARG C 1 315 ? 156.584 153.503 129.636 1.00 133.34 315 ARG C N 1
ATOM 9633 C CA . ARG C 1 315 ? 157.615 153.327 130.650 1.00 133.34 315 ARG C CA 1
ATOM 9634 C C . ARG C 1 315 ? 158.960 153.655 130.031 1.00 133.34 315 ARG C C 1
ATOM 9635 O O . ARG C 1 315 ? 159.928 152.901 130.160 1.00 133.34 315 ARG C O 1
ATOM 9643 N N . ASN C 1 316 ? 159.005 154.800 129.367 1.00 133.24 316 ASN C N 1
ATOM 9644 C CA . ASN C 1 316 ? 160.116 155.357 128.616 1.00 133.24 316 ASN C CA 1
ATOM 9645 C C . ASN C 1 316 ? 159.583 156.680 128.097 1.00 133.24 316 ASN C C 1
ATOM 9646 O O . ASN C 1 316 ? 158.399 156.990 128.254 1.00 133.24 316 ASN C O 1
ATOM 9651 N N . HIS C 1 317 ? 160.452 157.457 127.477 1.00 135.62 317 HIS C N 1
ATOM 9652 C CA . HIS C 1 317 ? 160.031 158.726 126.892 1.00 135.62 317 HIS C CA 1
ATOM 9653 C C . HIS C 1 317 ? 160.484 158.728 125.441 1.00 135.62 317 HIS C C 1
ATOM 9654 O O . HIS C 1 317 ? 161.513 159.306 125.097 1.00 135.62 317 HIS C O 1
ATOM 9661 N N . LEU C 1 318 ? 159.712 158.121 124.613 1.00 132.26 318 LEU C N 1
ATOM 9662 C CA . LEU C 1 318 ? 160.141 158.148 123.230 1.00 132.26 318 LEU C CA 1
ATOM 9663 C C . LEU C 1 318 ? 159.442 159.277 122.489 1.00 132.26 318 LEU C C 1
ATOM 9664 O O . LEU C 1 318 ? 158.225 159.446 122.612 1.00 132.26 318 LEU C O 1
ATOM 9669 N N . PRO C 1 319 ? 160.196 160.071 121.738 1.00 133.21 319 PRO C N 1
ATOM 9670 C CA . PRO C 1 319 ? 159.584 161.089 120.893 1.00 133.21 319 PRO C CA 1
ATOM 9671 C C . PRO C 1 319 ? 158.526 160.466 120.006 1.00 133.21 319 PRO C C 1
ATOM 9672 O O . PRO C 1 319 ? 158.712 159.351 119.499 1.00 133.21 319 PRO C O 1
ATOM 9676 N N . PRO C 1 320 ? 157.396 161.146 119.804 1.00 131.24 320 PRO C N 1
ATOM 9677 C CA . PRO C 1 320 ? 156.278 160.517 119.091 1.00 131.24 320 PRO C CA 1
ATOM 9678 C C . PRO C 1 320 ? 156.615 160.075 117.681 1.00 131.24 320 PRO C C 1
ATOM 9679 O O . PRO C 1 320 ? 155.936 159.181 117.164 1.00 131.24 320 PRO C O 1
ATOM 9683 N N . ARG C 1 321 ? 157.643 160.645 117.051 1.00 130.92 321 ARG C N 1
ATOM 9684 C CA . ARG C 1 321 ? 157.989 160.239 115.694 1.00 130.92 321 ARG C CA 1
ATOM 9685 C C . ARG C 1 321 ? 158.333 158.756 115.630 1.00 130.92 321 ARG C C 1
ATOM 9686 O O . ARG C 1 321 ? 157.805 158.022 114.789 1.00 130.92 321 ARG C O 1
ATOM 9694 N N . LEU C 1 322 ? 159.222 158.296 116.511 1.00 127.79 322 LEU C N 1
ATOM 9695 C CA . LEU C 1 322 ? 159.549 156.876 116.529 1.00 127.79 322 LEU C CA 1
ATOM 9696 C C . LEU C 1 322 ? 158.474 156.050 117.216 1.00 127.79 322 LEU C C 1
ATOM 9697 O O . LEU C 1 322 ? 158.447 154.829 117.043 1.00 127.79 322 LEU C O 1
ATOM 9702 N N . GLN C 1 323 ? 157.591 156.673 117.988 1.00 126.05 323 GLN C N 1
ATOM 9703 C CA . GLN C 1 323 ? 156.403 155.977 118.450 1.00 126.05 323 GLN C CA 1
ATOM 9704 C C . GLN C 1 323 ? 155.361 155.851 117.353 1.00 126.05 323 GLN C C 1
ATOM 9705 O O . GLN C 1 323 ? 154.387 155.114 117.520 1.00 126.05 323 GLN C O 1
ATOM 9711 N N . ASP C 1 324 ? 155.543 156.557 116.240 1.00 127.91 324 ASP C N 1
ATOM 9712 C CA . ASP C 1 324 ? 154.764 156.325 115.035 1.00 127.91 324 ASP C CA 1
ATOM 9713 C C . ASP C 1 324 ? 155.288 155.173 114.205 1.00 127.91 324 ASP C C 1
ATOM 9714 O O . ASP C 1 324 ? 154.519 154.274 113.865 1.00 127.91 324 ASP C O 1
ATOM 9719 N N . GLN C 1 325 ? 156.581 155.184 113.877 1.00 124.07 325 GLN C N 1
ATOM 9720 C CA . GLN C 1 325 ? 157.150 154.117 113.067 1.00 124.07 325 GLN C CA 1
ATOM 9721 C C . GLN C 1 325 ? 156.978 152.766 113.740 1.00 124.07 325 GLN C C 1
ATOM 9722 O O . GLN C 1 325 ? 156.796 151.750 113.065 1.00 124.07 325 GLN C O 1
ATOM 9728 N N . MET C 1 326 ? 157.019 152.733 115.069 1.00 121.68 326 MET C N 1
ATOM 9729 C CA . MET C 1 326 ? 156.875 151.464 115.768 1.00 121.68 326 MET C CA 1
ATOM 9730 C C . MET C 1 326 ? 155.476 150.893 115.584 1.00 121.68 326 MET C C 1
ATOM 9731 O O . MET C 1 326 ? 155.312 149.716 115.245 1.00 121.68 326 MET C O 1
ATOM 9736 N N . LEU C 1 327 ? 154.451 151.712 115.789 1.00 116.08 327 LEU C N 1
ATOM 9737 C CA . LEU C 1 327 ? 153.091 151.235 115.605 1.00 116.08 327 LEU C CA 1
ATOM 9738 C C . LEU C 1 327 ? 152.706 151.113 114.140 1.00 116.08 327 LEU C C 1
ATOM 9739 O O . LEU C 1 327 ? 151.767 150.379 113.824 1.00 116.08 327 LEU C O 1
ATOM 9744 N N . ALA C 1 328 ? 153.396 151.808 113.245 1.00 115.74 328 ALA C N 1
ATOM 9745 C CA . ALA C 1 328 ? 153.191 151.596 111.823 1.00 115.74 328 ALA C CA 1
ATOM 9746 C C . ALA C 1 328 ? 153.852 150.324 111.329 1.00 115.74 328 ALA C C 1
ATOM 9747 O O . ALA C 1 328 ? 153.410 149.765 110.322 1.00 115.74 328 ALA C O 1
ATOM 9749 N N . HIS C 1 329 ? 154.897 149.861 112.007 1.00 118.18 329 HIS C N 1
ATOM 9750 C CA . HIS C 1 329 ? 155.541 148.606 111.662 1.00 118.18 329 HIS C CA 1
ATOM 9751 C C . HIS C 1 329 ? 154.879 147.415 112.319 1.00 118.18 329 HIS C C 1
ATOM 9752 O O . HIS C 1 329 ? 154.884 146.325 111.741 1.00 118.18 329 HIS C O 1
ATOM 9759 N N . LEU C 1 330 ? 154.320 147.590 113.512 1.00 113.76 330 LEU C N 1
ATOM 9760 C CA . LEU C 1 330 ? 153.658 146.477 114.174 1.00 113.76 330 LEU C CA 1
ATOM 9761 C C . LEU C 1 330 ? 152.359 146.110 113.479 1.00 113.76 330 LEU C C 1
ATOM 9762 O O . LEU C 1 330 ? 152.069 144.927 113.288 1.00 113.76 330 LEU C O 1
ATOM 9767 N N . CYS C 1 331 ? 151.564 147.108 113.102 1.00 115.56 331 CYS C N 1
ATOM 9768 C CA . CYS C 1 331 ? 150.329 146.827 112.387 1.00 115.56 331 CYS C CA 1
ATOM 9769 C C . CYS C 1 331 ? 150.606 146.168 111.050 1.00 115.56 331 CYS C C 1
ATOM 9770 O O . CYS C 1 331 ? 150.007 145.136 110.735 1.00 115.56 331 CYS C O 1
ATOM 9773 N N . LEU C 1 332 ? 151.502 146.749 110.255 1.00 114.32 332 LEU C N 1
ATOM 9774 C CA . LEU C 1 332 ? 151.875 146.139 108.987 1.00 114.32 332 LEU C CA 1
ATOM 9775 C C . LEU C 1 332 ? 152.320 144.699 109.185 1.00 114.32 332 LEU C C 1
ATOM 9776 O O . LEU C 1 332 ? 151.972 143.819 108.392 1.00 114.32 332 LEU C O 1
ATOM 9781 N N . LYS C 1 333 ? 153.079 144.436 110.248 1.00 118.81 333 LYS C N 1
ATOM 9782 C CA . LYS C 1 333 ? 153.484 143.076 110.573 1.00 118.81 333 LYS C CA 1
ATOM 9783 C C . LYS C 1 333 ? 152.299 142.152 110.788 1.00 118.81 333 LYS C C 1
ATOM 9784 O O . LYS C 1 333 ? 152.446 140.937 110.636 1.00 118.81 333 LYS C O 1
ATOM 9790 N N . TYR C 1 334 ? 151.134 142.690 111.123 1.00 113.49 334 TYR C N 1
ATOM 9791 C CA . TYR C 1 334 ? 149.949 141.875 111.329 1.00 113.49 334 TYR C CA 1
ATOM 9792 C C . TYR C 1 334 ? 149.109 141.730 110.072 1.00 113.49 334 TYR C C 1
ATOM 9793 O O . TYR C 1 334 ? 148.346 140.768 109.960 1.00 113.49 334 TYR C O 1
ATOM 9802 N N . ARG C 1 335 ? 149.243 142.646 109.118 1.00 117.14 335 ARG C N 1
ATOM 9803 C CA . ARG C 1 335 ? 148.583 142.519 107.828 1.00 117.14 335 ARG C CA 1
ATOM 9804 C C . ARG C 1 335 ? 149.370 141.658 106.857 1.00 117.14 335 ARG C C 1
ATOM 9805 O O . ARG C 1 335 ? 148.798 141.154 105.888 1.00 117.14 335 ARG C O 1
ATOM 9813 N N . THR C 1 336 ? 150.665 141.475 107.095 1.00 123.95 336 THR C N 1
ATOM 9814 C CA . THR C 1 336 ? 151.445 140.527 106.315 1.00 123.95 336 THR C CA 1
ATOM 9815 C C . THR C 1 336 ? 151.670 139.236 107.082 1.00 123.95 336 THR C C 1
ATOM 9816 O O . THR C 1 336 ? 152.671 138.556 106.841 1.00 123.95 336 THR C O 1
ATOM 9820 N N . ASP C 1 337 ? 150.796 138.901 108.019 1.00 126.08 337 ASP C N 1
ATOM 9821 C CA . ASP C 1 337 ? 150.797 137.609 108.687 1.00 126.08 337 ASP C CA 1
ATOM 9822 C C . ASP C 1 337 ? 149.467 136.896 108.552 1.00 126.08 337 ASP C C 1
ATOM 9823 O O . ASP C 1 337 ? 149.434 135.673 108.414 1.00 126.08 337 ASP C O 1
ATOM 9828 N N . SER C 1 338 ? 148.370 137.650 108.582 1.00 125.27 338 SER C N 1
ATOM 9829 C CA . SER C 1 338 ? 147.052 137.160 108.209 1.00 125.27 338 SER C CA 1
ATOM 9830 C C . SER C 1 338 ? 146.940 136.863 106.726 1.00 125.27 338 SER C C 1
ATOM 9831 O O . SER C 1 338 ? 145.891 136.389 106.280 1.00 125.27 338 SER C O 1
ATOM 9834 N N . GLU C 1 339 ? 147.990 137.129 105.959 1.00 126.93 339 GLU C N 1
ATOM 9835 C CA . GLU C 1 339 ? 147.989 136.923 104.524 1.00 126.93 339 GLU C CA 1
ATOM 9836 C C . GLU C 1 339 ? 149.200 136.127 104.062 1.00 126.93 339 GLU C C 1
ATOM 9837 O O . GLU C 1 339 ? 149.312 135.833 102.869 1.00 126.93 339 GLU C O 1
ATOM 9843 N N . GLY C 1 340 ? 150.085 135.744 104.971 1.00 127.92 340 GLY C N 1
ATOM 9844 C CA . GLY C 1 340 ? 151.329 135.120 104.591 1.00 127.92 340 GLY C CA 1
ATOM 9845 C C . GLY C 1 340 ? 152.384 136.155 104.260 1.00 127.92 340 GLY C C 1
ATOM 9846 O O . GLY C 1 340 ? 152.247 137.348 104.524 1.00 127.92 340 GLY C O 1
ATOM 9847 N N . LEU C 1 341 ? 153.459 135.671 103.651 1.00 127.91 341 LEU C N 1
ATOM 9848 C CA . LEU C 1 341 ? 154.639 136.391 103.189 1.00 127.91 341 LEU C CA 1
ATOM 9849 C C . LEU C 1 341 ? 155.574 136.791 104.321 1.00 127.91 341 LEU C C 1
ATOM 9850 O O . LEU C 1 341 ? 156.711 137.167 104.043 1.00 127.91 341 LEU C O 1
ATOM 9855 N N . GLN C 1 342 ? 155.160 136.727 105.580 1.00 130.06 342 GLN C N 1
ATOM 9856 C CA . GLN C 1 342 ? 156.052 137.106 106.667 1.00 130.06 342 GLN C CA 1
ATOM 9857 C C . GLN C 1 342 ? 155.788 136.235 107.893 1.00 130.06 342 GLN C C 1
ATOM 9858 O O . GLN C 1 342 ? 155.800 136.695 109.035 1.00 130.06 342 GLN C O 1
ATOM 9864 N N . GLN C 1 343 ? 155.540 134.948 107.680 1.00 129.24 343 GLN C N 1
ATOM 9865 C CA . GLN C 1 343 ? 155.262 134.059 108.807 1.00 129.24 343 GLN C CA 1
ATOM 9866 C C . GLN C 1 343 ? 156.583 133.614 109.432 1.00 129.24 343 GLN C C 1
ATOM 9867 O O . GLN C 1 343 ? 156.987 132.451 109.384 1.00 129.24 343 GLN C O 1
ATOM 9873 N N . GLN C 1 344 ? 157.257 134.587 110.041 1.00 133.40 344 GLN C N 1
ATOM 9874 C CA . GLN C 1 344 ? 158.579 134.349 110.596 1.00 133.40 344 GLN C CA 1
ATOM 9875 C C . GLN C 1 344 ? 158.565 133.425 111.802 1.00 133.40 344 GLN C C 1
ATOM 9876 O O . GLN C 1 344 ? 159.316 132.445 111.816 1.00 133.40 344 GLN C O 1
ATOM 9882 N N . GLU C 1 345 ? 157.727 133.699 112.804 1.00 132.44 345 GLU C N 1
ATOM 9883 C CA . GLU C 1 345 ? 157.795 132.913 114.031 1.00 132.44 345 GLU C CA 1
ATOM 9884 C C . GLU C 1 345 ? 157.305 131.484 113.825 1.00 132.44 345 GLU C C 1
ATOM 9885 O O . GLU C 1 345 ? 157.400 130.663 114.743 1.00 132.44 345 GLU C O 1
ATOM 9891 N N . THR C 1 346 ? 156.781 131.165 112.642 1.00 131.66 346 THR C N 1
ATOM 9892 C CA . THR C 1 346 ? 156.690 129.776 112.211 1.00 131.66 346 THR C CA 1
ATOM 9893 C C . THR C 1 346 ? 157.945 129.308 111.497 1.00 131.66 346 THR C C 1
ATOM 9894 O O . THR C 1 346 ? 158.483 128.250 111.836 1.00 131.66 346 THR C O 1
ATOM 9898 N N . LEU C 1 347 ? 158.420 130.084 110.521 1.00 130.03 347 LEU C N 1
ATOM 9899 C CA . LEU C 1 347 ? 159.534 129.656 109.685 1.00 130.03 347 LEU C CA 1
ATOM 9900 C C . LEU C 1 347 ? 160.791 129.382 110.500 1.00 130.03 347 LEU C C 1
ATOM 9901 O O . LEU C 1 347 ? 161.574 128.495 110.144 1.00 130.03 347 LEU C O 1
ATOM 9906 N N . ASP C 1 348 ? 160.998 130.111 111.595 1.00 131.92 348 ASP C N 1
ATOM 9907 C CA . ASP C 1 348 ? 162.209 129.933 112.385 1.00 131.92 348 ASP C CA 1
ATOM 9908 C C . ASP C 1 348 ? 162.142 128.716 113.293 1.00 131.92 348 ASP C C 1
ATOM 9909 O O . ASP C 1 348 ? 163.185 128.146 113.631 1.00 131.92 348 ASP C O 1
ATOM 9914 N N . ALA C 1 349 ? 160.942 128.301 113.689 1.00 130.09 349 ALA C N 1
ATOM 9915 C CA . ALA C 1 349 ? 160.783 127.113 114.515 1.00 130.09 349 ALA C CA 1
ATOM 9916 C C . ALA C 1 349 ? 161.109 125.827 113.770 1.00 130.09 349 ALA C C 1
ATOM 9917 O O . ALA C 1 349 ? 160.889 124.742 114.317 1.00 130.09 349 ALA C O 1
ATOM 9919 N N . LEU C 1 350 ? 161.600 125.919 112.551 1.00 126.73 350 LEU C N 1
ATOM 9920 C CA . LEU C 1 350 ? 162.001 124.783 111.745 1.00 126.73 350 LEU C CA 1
ATOM 9921 C C . LEU C 1 350 ? 163.495 124.542 111.875 1.00 126.73 350 LEU C C 1
ATOM 9922 O O . LEU C 1 350 ? 164.240 125.412 112.331 1.00 126.73 350 LEU C O 1
ATOM 9927 N N . PRO C 1 351 ? 163.971 123.366 111.484 1.00 127.77 351 PRO C N 1
ATOM 9928 C CA . PRO C 1 351 ? 165.413 123.124 111.493 1.00 127.77 351 PRO C CA 1
ATOM 9929 C C . PRO C 1 351 ? 166.114 123.910 110.403 1.00 127.77 351 PRO C C 1
ATOM 9930 O O . PRO C 1 351 ? 165.617 124.044 109.284 1.00 127.77 351 PRO C O 1
ATOM 9934 N N . LYS C 1 352 ? 167.297 124.403 110.734 1.00 128.28 352 LYS C N 1
ATOM 9935 C CA . LYS C 1 352 ? 168.129 125.157 109.803 1.00 128.28 352 LYS C CA 1
ATOM 9936 C C . LYS C 1 352 ? 168.454 124.371 108.527 1.00 128.28 352 LYS C C 1
ATOM 9937 O O . LYS C 1 352 ? 168.910 124.936 107.531 1.00 128.28 352 LYS C O 1
ATOM 9943 N N . ALA C 1 353 ? 168.210 123.065 108.462 1.00 129.53 353 ALA C N 1
ATOM 9944 C CA . ALA C 1 353 ? 168.382 122.338 107.215 1.00 129.53 353 ALA C CA 1
ATOM 9945 C C . ALA C 1 353 ? 167.163 122.423 106.312 1.00 129.53 353 ALA C C 1
ATOM 9946 O O . ALA C 1 353 ? 167.249 122.031 105.145 1.00 129.53 353 ALA C O 1
ATOM 9948 N N . ILE C 1 354 ? 166.038 122.910 106.825 1.00 128.69 354 ILE C N 1
ATOM 9949 C CA . ILE C 1 354 ? 164.889 123.220 105.983 1.00 128.69 354 ILE C CA 1
ATOM 9950 C C . ILE C 1 354 ? 164.752 124.719 105.777 1.00 128.69 354 ILE C C 1
ATOM 9951 O O . ILE C 1 354 ? 164.619 125.187 104.645 1.00 128.69 354 ILE C O 1
ATOM 9956 N N . ARG C 1 355 ? 164.798 125.487 106.864 1.00 128.60 355 ARG C N 1
ATOM 9957 C CA . ARG C 1 355 ? 164.738 126.939 106.788 1.00 128.60 355 ARG C CA 1
ATOM 9958 C C . ARG C 1 355 ? 165.798 127.520 105.870 1.00 128.60 355 ARG C C 1
ATOM 9959 O O . ARG C 1 355 ? 165.683 128.684 105.478 1.00 128.60 355 ARG C O 1
ATOM 9967 N N . SER C 1 356 ? 166.824 126.754 105.526 1.00 128.36 356 SER C N 1
ATOM 9968 C CA . SER C 1 356 ? 167.780 127.148 104.508 1.00 128.36 356 SER C CA 1
ATOM 9969 C C . SER C 1 356 ? 167.505 126.489 103.170 1.00 128.36 356 SER C C 1
ATOM 9970 O O . SER C 1 356 ? 168.211 126.768 102.200 1.00 128.36 356 SER C O 1
ATOM 9973 N N . SER C 1 357 ? 166.509 125.614 103.098 1.00 126.86 357 SER C N 1
ATOM 9974 C CA . SER C 1 357 ? 166.059 125.068 101.828 1.00 126.86 357 SER C CA 1
ATOM 9975 C C . SER C 1 357 ? 164.892 125.848 101.253 1.00 126.86 357 SER C C 1
ATOM 9976 O O . SER C 1 357 ? 164.764 125.954 100.032 1.00 126.86 357 SER C O 1
ATOM 9979 N N . ILE C 1 358 ? 164.031 126.391 102.115 1.00 125.43 358 ILE C N 1
ATOM 9980 C CA . ILE C 1 358 ? 162.995 127.306 101.655 1.00 125.43 358 ILE C CA 1
ATOM 9981 C C . ILE C 1 358 ? 163.623 128.564 101.082 1.00 125.43 358 ILE C C 1
ATOM 9982 O O . ILE C 1 358 ? 163.485 128.863 99.891 1.00 125.43 358 ILE C O 1
ATOM 9987 N N . SER C 1 359 ? 164.353 129.302 101.914 1.00 128.87 359 SER C N 1
ATOM 9988 C CA . SER C 1 359 ? 164.917 130.574 101.491 1.00 128.87 359 SER C CA 1
ATOM 9989 C C . SER C 1 359 ? 165.958 130.418 100.406 1.00 128.87 359 SER C C 1
ATOM 9990 O O . SER C 1 359 ? 166.567 131.413 100.012 1.00 128.87 359 SER C O 1
ATOM 9993 N N . HIS C 1 360 ? 166.202 129.201 99.939 1.00 132.44 360 HIS C N 1
ATOM 9994 C CA . HIS C 1 360 ? 166.924 128.990 98.698 1.00 132.44 360 HIS C CA 1
ATOM 9995 C C . HIS C 1 360 ? 165.986 128.841 97.514 1.00 132.44 360 HIS C C 1
ATOM 9996 O O . HIS C 1 360 ? 166.335 129.224 96.399 1.00 132.44 360 HIS C O 1
ATOM 10003 N N . PHE C 1 361 ? 164.792 128.298 97.731 1.00 126.65 361 PHE C N 1
ATOM 10004 C CA . PHE C 1 361 ? 163.849 128.158 96.632 1.00 126.65 361 PHE C CA 1
ATOM 10005 C C . PHE C 1 361 ? 163.245 129.492 96.223 1.00 126.65 361 PHE C C 1
ATOM 10006 O O . PHE C 1 361 ? 162.761 129.622 95.096 1.00 126.65 361 PHE C O 1
ATOM 10014 N N . LEU C 1 362 ? 163.269 130.487 97.104 1.00 126.02 362 LEU C N 1
ATOM 10015 C CA . LEU C 1 362 ? 162.701 131.790 96.789 1.00 126.02 362 LEU C CA 1
ATOM 10016 C C . LEU C 1 362 ? 163.744 132.762 96.254 1.00 126.02 362 LEU C C 1
ATOM 10017 O O . LEU C 1 362 ? 163.600 133.285 95.147 1.00 126.02 362 LEU C O 1
ATOM 10022 N N . PHE C 1 363 ? 164.799 133.008 97.023 1.00 131.50 363 PHE C N 1
ATOM 10023 C CA . PHE C 1 363 ? 165.693 134.127 96.773 1.00 131.50 363 PHE C CA 1
ATOM 10024 C C . PHE C 1 363 ? 166.937 133.738 95.983 1.00 131.50 363 PHE C C 1
ATOM 10025 O O . PHE C 1 363 ? 167.862 134.546 95.865 1.00 131.50 363 PHE C O 1
ATOM 10033 N N . TYR C 1 364 ? 166.987 132.527 95.434 1.00 140.99 364 TYR C N 1
ATOM 10034 C CA . TYR C 1 364 ? 168.181 132.127 94.696 1.00 140.99 364 TYR C CA 1
ATOM 10035 C C . TYR C 1 364 ? 168.163 132.674 93.276 1.00 140.99 364 TYR C C 1
ATOM 10036 O O . TYR C 1 364 ? 169.085 133.385 92.861 1.00 140.99 364 TYR C O 1
ATOM 10045 N N . SER C 1 365 ? 167.117 132.358 92.519 1.00 143.98 365 SER C N 1
ATOM 10046 C CA . SER C 1 365 ? 166.995 132.833 91.147 1.00 143.98 365 SER C CA 1
ATOM 10047 C C . SER C 1 365 ? 166.860 134.348 91.106 1.00 143.98 365 SER C C 1
ATOM 10048 O O . SER C 1 365 ? 166.764 134.942 90.030 1.00 143.98 365 SER C O 1
ATOM 10051 N N . LEU C 1 366 ? 166.833 134.977 92.278 1.00 142.69 366 LEU C N 1
ATOM 10052 C CA . LEU C 1 366 ? 166.829 136.430 92.363 1.00 142.69 366 LEU C CA 1
ATOM 10053 C C . LEU C 1 366 ? 168.236 136.971 92.575 1.00 142.69 366 LEU C C 1
ATOM 10054 O O . LEU C 1 366 ? 168.675 137.881 91.865 1.00 142.69 366 LEU C O 1
ATOM 10059 N N . MET C 1 367 ? 168.957 136.418 93.546 1.00 150.22 367 MET C N 1
ATOM 10060 C CA . MET C 1 367 ? 170.256 136.952 93.921 1.00 150.22 367 MET C CA 1
ATOM 10061 C C . MET C 1 367 ? 171.309 136.792 92.836 1.00 150.22 367 MET C C 1
ATOM 10062 O O . MET C 1 367 ? 172.192 137.648 92.720 1.00 150.22 367 MET C O 1
ATOM 10067 N N . ASP C 1 368 ? 171.232 135.737 92.027 1.00 153.39 368 ASP C N 1
ATOM 10068 C CA . ASP C 1 368 ? 172.262 135.524 91.017 1.00 153.39 368 ASP C CA 1
ATOM 10069 C C . ASP C 1 368 ? 172.240 136.607 89.945 1.00 153.39 368 ASP C C 1
ATOM 10070 O O . ASP C 1 368 ? 173.201 136.735 89.179 1.00 153.39 368 ASP C O 1
ATOM 10075 N N . LYS C 1 369 ? 171.168 137.392 89.872 1.00 154.23 369 LYS C N 1
ATOM 10076 C CA . LYS C 1 369 ? 171.075 138.438 88.862 1.00 154.23 369 LYS C CA 1
ATOM 10077 C C . LYS C 1 369 ? 171.604 139.784 89.334 1.00 154.23 369 LYS C C 1
ATOM 10078 O O . LYS C 1 369 ? 171.561 140.746 88.561 1.00 154.23 369 LYS C O 1
ATOM 10084 N N . VAL C 1 370 ? 172.087 139.888 90.572 1.00 158.84 370 VAL C N 1
ATOM 10085 C CA . VAL C 1 370 ? 172.723 141.121 91.012 1.00 158.84 370 VAL C CA 1
ATOM 10086 C C . VAL C 1 370 ? 173.978 141.355 90.179 1.00 158.84 370 VAL C C 1
ATOM 10087 O O . VAL C 1 370 ? 174.573 140.415 89.638 1.00 158.84 370 VAL C O 1
ATOM 10091 N N . TYR C 1 371 ? 174.369 142.623 90.035 1.00 166.55 371 TYR C N 1
ATOM 10092 C CA . TYR C 1 371 ? 175.607 142.910 89.320 1.00 166.55 371 TYR C CA 1
ATOM 10093 C C . TYR C 1 371 ? 176.812 142.410 90.105 1.00 166.55 371 TYR C C 1
ATOM 10094 O O . TYR C 1 371 ? 177.831 142.030 89.519 1.00 166.55 371 TYR C O 1
ATOM 10103 N N . LEU C 1 372 ? 176.716 142.402 91.431 1.00 166.52 372 LEU C N 1
ATOM 10104 C CA . LEU C 1 372 ? 177.674 141.659 92.229 1.00 166.52 372 LEU C CA 1
ATOM 10105 C C . LEU C 1 372 ? 177.370 140.168 92.114 1.00 166.52 372 LEU C C 1
ATOM 10106 O O . LEU C 1 372 ? 176.404 139.752 91.471 1.00 166.52 372 LEU C O 1
ATOM 10111 N N . PHE C 1 373 ? 178.200 139.348 92.755 1.00 163.57 373 PHE C N 1
ATOM 10112 C CA . PHE C 1 373 ? 178.069 137.892 92.670 1.00 163.57 373 PHE C CA 1
ATOM 10113 C C . PHE C 1 373 ? 178.031 137.430 91.218 1.00 163.57 373 PHE C C 1
ATOM 10114 O O . PHE C 1 373 ? 177.339 136.468 90.878 1.00 163.57 373 PHE C O 1
ATOM 10122 N N . ARG C 1 374 ? 178.756 138.132 90.346 1.00 165.86 374 ARG C N 1
ATOM 10123 C CA . ARG C 1 374 ? 178.727 137.806 88.924 1.00 165.86 374 ARG C CA 1
ATOM 10124 C C . ARG C 1 374 ? 179.257 136.400 88.678 1.00 165.86 374 ARG C C 1
ATOM 10125 O O . ARG C 1 374 ? 178.523 135.512 88.232 1.00 165.86 374 ARG C O 1
ATOM 10133 N N . GLY C 1 375 ? 180.535 136.179 88.968 1.00 162.77 375 GLY C N 1
ATOM 10134 C CA . GLY C 1 375 ? 181.090 134.845 88.887 1.00 162.77 375 GLY C CA 1
ATOM 10135 C C . GLY C 1 375 ? 181.540 134.345 90.242 1.00 162.77 375 GLY C C 1
ATOM 10136 O O . GLY C 1 375 ? 182.555 134.801 90.773 1.00 162.77 375 GLY C O 1
ATOM 10137 N N . VAL C 1 376 ? 180.799 133.389 90.794 1.00 159.12 376 VAL C N 1
ATOM 10138 C CA . VAL C 1 376 ? 181.053 132.858 92.129 1.00 159.12 376 VAL C CA 1
ATOM 10139 C C . VAL C 1 376 ? 180.505 131.439 92.179 1.00 159.12 376 VAL C C 1
ATOM 10140 O O . VAL C 1 376 ? 179.485 131.137 91.554 1.00 159.12 376 VAL C O 1
ATOM 10144 N N . SER C 1 377 ? 181.201 130.563 92.904 1.00 156.88 377 SER C N 1
ATOM 10145 C CA . SER C 1 377 ? 180.745 129.188 93.062 1.00 156.88 377 SER C CA 1
ATOM 10146 C C . SER C 1 377 ? 179.322 129.156 93.598 1.00 156.88 377 SER C C 1
ATOM 10147 O O . SER C 1 377 ? 178.971 129.902 94.514 1.00 156.88 377 SER C O 1
ATOM 10150 N N . ASN C 1 378 ? 178.504 128.275 93.018 1.00 156.19 378 ASN C N 1
ATOM 10151 C CA . ASN C 1 378 ? 177.107 128.170 93.426 1.00 156.19 378 ASN C CA 1
ATOM 10152 C C . ASN C 1 378 ? 176.978 127.937 94.922 1.00 156.19 378 ASN C C 1
ATOM 10153 O O . ASN C 1 378 ? 176.002 128.369 95.547 1.00 156.19 378 ASN C O 1
ATOM 10158 N N . ASP C 1 379 ? 177.952 127.247 95.515 1.00 158.15 379 ASP C N 1
ATOM 10159 C CA . ASP C 1 379 ? 177.810 126.875 96.915 1.00 158.15 379 ASP C CA 1
ATOM 10160 C C . ASP C 1 379 ? 177.972 128.081 97.828 1.00 158.15 379 ASP C C 1
ATOM 10161 O O . ASP C 1 379 ? 177.344 128.143 98.887 1.00 158.15 379 ASP C O 1
ATOM 10166 N N . LEU C 1 380 ? 178.786 129.061 97.432 1.00 157.01 380 LEU C N 1
ATOM 10167 C CA . LEU C 1 380 ? 178.862 130.291 98.216 1.00 157.01 380 LEU C CA 1
ATOM 10168 C C . LEU C 1 380 ? 177.521 131.012 98.217 1.00 157.01 380 LEU C C 1
ATOM 10169 O O . LEU C 1 380 ? 177.079 131.526 99.255 1.00 157.01 380 LEU C O 1
ATOM 10174 N N . LEU C 1 381 ? 176.884 131.090 97.047 1.00 153.00 381 LEU C N 1
ATOM 10175 C CA . LEU C 1 381 ? 175.526 131.609 96.961 1.00 153.00 381 LEU C CA 1
ATOM 10176 C C . LEU C 1 381 ? 174.602 130.875 97.916 1.00 153.00 381 LEU C C 1
ATOM 10177 O O . LEU C 1 381 ? 174.006 131.482 98.812 1.00 153.00 381 LEU C O 1
ATOM 10182 N N . PHE C 1 382 ? 174.472 129.558 97.736 1.00 150.03 382 PHE C N 1
ATOM 10183 C CA . PHE C 1 382 ? 173.591 128.777 98.596 1.00 150.03 382 PHE C CA 1
ATOM 10184 C C . PHE C 1 382 ? 173.942 128.959 100.064 1.00 150.03 382 PHE C C 1
ATOM 10185 O O . PHE C 1 382 ? 173.073 128.832 100.934 1.00 150.03 382 PHE C O 1
ATOM 10193 N N . GLN C 1 383 ? 175.201 129.270 100.358 1.00 152.91 383 GLN C N 1
ATOM 10194 C CA . GLN C 1 383 ? 175.613 129.417 101.742 1.00 152.91 383 GLN C CA 1
ATOM 10195 C C . GLN C 1 383 ? 175.141 130.735 102.332 1.00 152.91 383 GLN C C 1
ATOM 10196 O O . GLN C 1 383 ? 174.585 130.749 103.434 1.00 152.91 383 GLN C O 1
ATOM 10202 N N . LEU C 1 384 ? 175.347 131.853 101.634 1.00 148.63 384 LEU C N 1
ATOM 10203 C CA . LEU C 1 384 ? 175.029 133.129 102.269 1.00 148.63 384 LEU C CA 1
ATOM 10204 C C . LEU C 1 384 ? 173.545 133.450 102.140 1.00 148.63 384 LEU C C 1
ATOM 10205 O O . LEU C 1 384 ? 172.956 134.069 103.032 1.00 148.63 384 LEU C O 1
ATOM 10210 N N . VAL C 1 385 ? 172.913 133.031 101.038 1.00 142.96 385 VAL C N 1
ATOM 10211 C CA . VAL C 1 385 ? 171.478 133.253 100.904 1.00 142.96 385 VAL C CA 1
ATOM 10212 C C . VAL C 1 385 ? 170.717 132.568 102.023 1.00 142.96 385 VAL C C 1
ATOM 10213 O O . VAL C 1 385 ? 169.623 133.007 102.390 1.00 142.96 385 VAL C O 1
ATOM 10217 N N . SER C 1 386 ? 171.353 131.581 102.634 1.00 141.98 386 SER C N 1
ATOM 10218 C CA . SER C 1 386 ? 170.671 130.828 103.706 1.00 141.98 386 SER C CA 1
ATOM 10219 C C . SER C 1 386 ? 170.435 131.785 104.858 1.00 141.98 386 SER C C 1
ATOM 10220 O O . SER C 1 386 ? 169.370 131.738 105.469 1.00 141.98 386 SER C O 1
ATOM 10223 N N . GLU C 1 387 ? 171.425 132.629 105.096 1.00 144.70 387 GLU C N 1
ATOM 10224 C CA . GLU C 1 387 ? 171.394 133.558 106.217 1.00 144.70 387 GLU C CA 1
ATOM 10225 C C . GLU C 1 387 ? 171.127 134.944 105.641 1.00 144.70 387 GLU C C 1
ATOM 10226 O O . GLU C 1 387 ? 172.046 135.645 105.214 1.00 144.70 387 GLU C O 1
ATOM 10232 N N . MET C 1 388 ? 169.850 135.317 105.606 1.00 137.67 388 MET C N 1
ATOM 10233 C CA . MET C 1 388 ? 169.418 136.648 105.202 1.00 137.67 388 MET C CA 1
ATOM 10234 C C . MET C 1 388 ? 168.009 136.841 105.727 1.00 137.67 388 MET C C 1
ATOM 10235 O O . MET C 1 388 ? 167.087 136.151 105.287 1.00 137.67 388 MET C O 1
ATOM 10240 N N . LYS C 1 389 ? 167.841 137.768 106.657 1.00 135.39 389 LYS C N 1
ATOM 10241 C CA . LYS C 1 389 ? 166.560 137.979 107.308 1.00 135.39 389 LYS C CA 1
ATOM 10242 C C . LYS C 1 389 ? 165.721 138.921 106.457 1.00 135.39 389 LYS C C 1
ATOM 10243 O O . LYS C 1 389 ? 166.066 140.097 106.302 1.00 135.39 389 LYS C O 1
ATOM 10249 N N . ALA C 1 390 ? 164.629 138.401 105.907 1.00 133.54 390 ALA C N 1
ATOM 10250 C CA . ALA C 1 390 ? 163.739 139.181 105.061 1.00 133.54 390 ALA C CA 1
ATOM 10251 C C . ALA C 1 390 ? 162.785 139.985 105.928 1.00 133.54 390 ALA C C 1
ATOM 10252 O O . ALA C 1 390 ? 162.182 139.446 106.859 1.00 133.54 390 ALA C O 1
ATOM 10254 N N . GLU C 1 391 ? 162.643 141.269 105.616 1.00 131.57 391 GLU C N 1
ATOM 10255 C CA . GLU C 1 391 ? 161.780 142.147 106.386 1.00 131.57 391 GLU C CA 1
ATOM 10256 C C . GLU C 1 391 ? 161.014 143.057 105.441 1.00 131.57 391 GLU C C 1
ATOM 10257 O O . GLU C 1 391 ? 161.429 143.281 104.302 1.00 131.57 391 GLU C O 1
ATOM 10263 N N . TYR C 1 392 ? 159.893 143.577 105.926 1.00 124.52 392 TYR C N 1
ATOM 10264 C CA . TYR C 1 392 ? 158.993 144.401 105.134 1.00 124.52 392 TYR C CA 1
ATOM 10265 C C . TYR C 1 392 ? 159.081 145.843 105.601 1.00 124.52 392 TYR C C 1
ATOM 10266 O O . TYR C 1 392 ? 159.439 146.103 106.752 1.00 124.52 392 TYR C O 1
ATOM 10275 N N . PHE C 1 393 ? 158.744 146.775 104.719 1.00 123.61 393 PHE C N 1
ATOM 10276 C CA . PHE C 1 393 ? 158.862 148.178 105.041 1.00 123.61 393 PHE C CA 1
ATOM 10277 C C . PHE C 1 393 ? 157.692 148.962 104.471 1.00 123.61 393 PHE C C 1
ATOM 10278 O O . PHE C 1 393 ? 157.390 148.834 103.277 1.00 123.61 393 PHE C O 1
ATOM 10286 N N . PRO C 1 394 ? 157.024 149.784 105.271 1.00 120.66 394 PRO C N 1
ATOM 10287 C CA . PRO C 1 394 ? 155.950 150.623 104.754 1.00 120.66 394 PRO C CA 1
ATOM 10288 C C . PRO C 1 394 ? 156.490 151.648 103.778 1.00 120.66 394 PRO C C 1
ATOM 10289 O O . PRO C 1 394 ? 157.702 151.904 103.741 1.00 120.66 394 PRO C O 1
ATOM 10293 N N . PRO C 1 395 ? 155.630 152.258 102.972 1.00 122.15 395 PRO C N 1
ATOM 10294 C CA . PRO C 1 395 ? 156.102 153.282 102.040 1.00 122.15 395 PRO C CA 1
ATOM 10295 C C . PRO C 1 395 ? 156.500 154.552 102.767 1.00 122.15 395 PRO C C 1
ATOM 10296 O O . PRO C 1 395 ? 156.111 154.788 103.912 1.00 122.15 395 PRO C O 1
ATOM 10300 N N . LYS C 1 396 ? 157.290 155.374 102.077 1.00 130.89 396 LYS C N 1
ATOM 10301 C CA . LYS C 1 396 ? 157.779 156.646 102.604 1.00 130.89 396 LYS C CA 1
ATOM 10302 C C . LYS C 1 396 ? 158.533 156.438 103.918 1.00 130.89 396 LYS C C 1
ATOM 10303 O O . LYS C 1 396 ? 158.425 157.219 104.864 1.00 130.89 396 LYS C O 1
ATOM 10309 N N . GLU C 1 397 ? 159.309 155.359 103.953 1.00 134.68 397 GLU C N 1
ATOM 10310 C CA . GLU C 1 397 ? 160.112 154.998 105.111 1.00 134.68 397 GLU C CA 1
ATOM 10311 C C . GLU C 1 397 ? 161.577 155.052 104.724 1.00 134.68 397 GLU C C 1
ATOM 10312 O O . GLU C 1 397 ? 161.961 154.532 103.673 1.00 134.68 397 GLU C O 1
ATOM 10318 N N . ASP C 1 398 ? 162.390 155.677 105.567 1.00 145.25 398 ASP C N 1
ATOM 10319 C CA . ASP C 1 398 ? 163.820 155.803 105.300 1.00 145.25 398 ASP C CA 1
ATOM 10320 C C . ASP C 1 398 ? 164.535 154.595 105.887 1.00 145.25 398 ASP C C 1
ATOM 10321 O O . ASP C 1 398 ? 164.692 154.480 107.103 1.00 145.25 398 ASP C O 1
ATOM 10326 N N . VAL C 1 399 ? 164.975 153.687 105.017 1.00 145.60 399 VAL C N 1
ATOM 10327 C CA . VAL C 1 399 ? 165.674 152.494 105.480 1.00 145.60 399 VAL C CA 1
ATOM 10328 C C . VAL C 1 399 ? 167.105 152.832 105.861 1.00 145.60 399 VAL C C 1
ATOM 10329 O O . VAL C 1 399 ? 167.543 152.576 106.988 1.00 145.60 399 VAL C O 1
ATOM 10333 N N . ILE C 1 400 ? 167.855 153.406 104.927 1.00 157.30 400 ILE C N 1
ATOM 10334 C CA . ILE C 1 400 ? 169.247 153.784 105.134 1.00 157.30 400 ILE C CA 1
ATOM 10335 C C . ILE C 1 400 ? 169.327 155.289 104.912 1.00 157.30 400 ILE C C 1
ATOM 10336 O O . ILE C 1 400 ? 169.471 155.749 103.773 1.00 157.30 400 ILE C O 1
ATOM 10341 N N . LEU C 1 401 ? 169.232 156.062 105.990 1.00 163.30 401 LEU C N 1
ATOM 10342 C CA . LEU C 1 401 ? 169.338 157.509 105.871 1.00 163.30 401 LEU C CA 1
ATOM 10343 C C . LEU C 1 401 ? 170.799 157.914 105.732 1.00 163.30 401 LEU C C 1
ATOM 10344 O O . LEU C 1 401 ? 171.668 157.388 106.430 1.00 163.30 401 LEU C O 1
ATOM 10349 N N . GLN C 1 402 ? 171.057 158.855 104.829 1.00 164.93 402 GLN C N 1
ATOM 10350 C CA . GLN C 1 402 ? 172.409 159.205 104.420 1.00 164.93 402 GLN C CA 1
ATOM 10351 C C . GLN C 1 402 ? 173.280 159.581 105.615 1.00 164.93 402 GLN C C 1
ATOM 10352 O O . GLN C 1 402 ? 172.790 160.004 106.665 1.00 164.93 402 GLN C O 1
ATOM 10358 N N . ASN C 1 403 ? 174.593 159.418 105.436 1.00 164.47 403 ASN C N 1
ATOM 10359 C CA . ASN C 1 403 ? 175.598 159.778 106.434 1.00 164.47 403 ASN C CA 1
ATOM 10360 C C . ASN C 1 403 ? 175.379 159.023 107.746 1.00 164.47 403 ASN C C 1
ATOM 10361 O O . ASN C 1 403 ? 175.079 159.604 108.789 1.00 164.47 403 ASN C O 1
ATOM 10366 N N . GLU C 1 404 ? 175.530 157.703 107.673 1.00 167.57 404 GLU C N 1
ATOM 10367 C CA . GLU C 1 404 ? 175.526 156.869 108.864 1.00 167.57 404 GLU C CA 1
ATOM 10368 C C . GLU C 1 404 ? 176.708 155.917 108.796 1.00 167.57 404 GLU C C 1
ATOM 10369 O O . GLU C 1 404 ? 177.485 155.918 107.838 1.00 167.57 404 GLU C O 1
ATOM 10375 N N . ALA C 1 405 ? 176.834 155.098 109.828 1.00 173.07 405 ALA C N 1
ATOM 10376 C CA . ALA C 1 405 ? 177.802 154.018 109.808 1.00 173.07 405 ALA C CA 1
ATOM 10377 C C . ALA C 1 405 ? 177.348 152.958 108.813 1.00 173.07 405 ALA C C 1
ATOM 10378 O O . ALA C 1 405 ? 176.207 152.485 108.905 1.00 173.07 405 ALA C O 1
ATOM 10380 N N . PRO C 1 406 ? 178.177 152.574 107.852 1.00 171.51 406 PRO C N 1
ATOM 10381 C CA . PRO C 1 406 ? 177.759 151.548 106.890 1.00 171.51 406 PRO C CA 1
ATOM 10382 C C . PRO C 1 406 ? 177.727 150.165 107.511 1.00 171.51 406 PRO C C 1
ATOM 10383 O O . PRO C 1 406 ? 178.661 149.377 107.338 1.00 171.51 406 PRO C O 1
ATOM 10387 N N . THR C 1 407 ? 176.656 149.857 108.237 1.00 167.27 407 THR C N 1
ATOM 10388 C CA . THR C 1 407 ? 176.574 148.592 108.953 1.00 167.27 407 THR C CA 1
ATOM 10389 C C . THR C 1 407 ? 175.968 147.479 108.106 1.00 167.27 407 THR C C 1
ATOM 10390 O O . THR C 1 407 ? 176.543 146.393 108.005 1.00 167.27 407 THR C O 1
ATOM 10394 N N . ASP C 1 408 ? 174.809 147.722 107.503 1.00 159.00 408 ASP C N 1
ATOM 10395 C CA . ASP C 1 408 ? 174.078 146.684 106.795 1.00 159.00 408 ASP C CA 1
ATOM 10396 C C . ASP C 1 408 ? 173.933 147.055 105.329 1.00 159.00 408 ASP C C 1
ATOM 10397 O O . ASP C 1 408 ? 174.238 148.174 104.915 1.00 159.00 408 ASP C O 1
ATOM 10402 N N . PHE C 1 409 ? 173.458 146.094 104.547 1.00 149.55 409 PHE C N 1
ATOM 10403 C CA . PHE C 1 409 ? 173.094 146.328 103.162 1.00 149.55 409 PHE C CA 1
ATOM 10404 C C . PHE C 1 409 ? 171.948 145.400 102.790 1.00 149.55 409 PHE C C 1
ATOM 10405 O O . PHE C 1 409 ? 171.942 144.219 103.143 1.00 149.55 409 PHE C O 1
ATOM 10413 N N . TYR C 1 410 ? 170.962 145.954 102.098 1.00 140.06 410 TYR C N 1
ATOM 10414 C CA . TYR C 1 410 ? 169.742 145.237 101.772 1.00 140.06 410 TYR C CA 1
ATOM 10415 C C . TYR C 1 410 ? 169.688 144.926 100.284 1.00 140.06 410 TYR C C 1
ATOM 10416 O O . TYR C 1 410 ? 170.379 145.540 99.469 1.00 140.06 410 TYR C O 1
ATOM 10425 N N . ILE C 1 411 ? 168.843 143.960 99.937 1.00 134.78 411 ILE C N 1
ATOM 10426 C CA . ILE C 1 411 ? 168.553 143.611 98.554 1.00 134.78 411 ILE C CA 1
ATOM 10427 C C . ILE C 1 411 ? 167.043 143.604 98.382 1.00 134.78 411 ILE C C 1
ATOM 10428 O O . ILE C 1 411 ? 166.331 143.003 99.191 1.00 134.78 411 ILE C O 1
ATOM 10433 N N . LEU C 1 412 ? 166.561 144.269 97.338 1.00 134.92 412 LEU C N 1
ATOM 10434 C CA . LEU C 1 412 ? 165.129 144.378 97.108 1.00 134.92 412 LEU C CA 1
ATOM 10435 C C . LEU C 1 412 ? 164.606 143.160 96.366 1.00 134.92 412 LEU C C 1
ATOM 10436 O O . LEU C 1 412 ? 165.243 142.664 95.435 1.00 134.92 412 LEU C O 1
ATOM 10441 N N . VAL C 1 413 ? 163.435 142.683 96.772 1.00 132.20 413 VAL C N 1
ATOM 10442 C CA . VAL C 1 413 ? 162.744 141.607 96.078 1.00 132.20 413 VAL C CA 1
ATOM 10443 C C . VAL C 1 413 ? 161.412 142.080 95.501 1.00 132.20 413 VAL C C 1
ATOM 10444 O O . VAL C 1 413 ? 160.988 141.617 94.443 1.00 132.20 413 VAL C O 1
ATOM 10448 N N . ASN C 1 414 ? 160.737 142.994 96.187 1.00 129.73 414 ASN C N 1
ATOM 10449 C CA . ASN C 1 414 ? 159.498 143.595 95.712 1.00 129.73 414 ASN C CA 1
ATOM 10450 C C . ASN C 1 414 ? 159.595 145.109 95.820 1.00 129.73 414 ASN C C 1
ATOM 10451 O O . ASN C 1 414 ? 160.645 145.665 96.141 1.00 129.73 414 ASN C O 1
ATOM 10456 N N . GLY C 1 415 ? 158.478 145.772 95.549 1.00 127.55 415 GLY C N 1
ATOM 10457 C CA . GLY C 1 415 ? 158.382 147.205 95.709 1.00 127.55 415 GLY C CA 1
ATOM 10458 C C . GLY C 1 415 ? 159.434 147.966 94.919 1.00 127.55 415 GLY C C 1
ATOM 10459 O O . GLY C 1 415 ? 160.057 147.465 93.988 1.00 127.55 415 GLY C O 1
ATOM 10460 N N . THR C 1 416 ? 159.611 149.220 95.322 1.00 129.21 416 THR C N 1
ATOM 10461 C CA . THR C 1 416 ? 160.673 150.041 94.771 1.00 129.21 416 THR C CA 1
ATOM 10462 C C . THR C 1 416 ? 160.948 151.204 95.705 1.00 129.21 416 THR C C 1
ATOM 10463 O O . THR C 1 416 ? 160.248 151.422 96.694 1.00 129.21 416 THR C O 1
ATOM 10467 N N . ALA C 1 417 ? 161.992 151.951 95.371 1.00 136.96 417 ALA C N 1
ATOM 10468 C CA . ALA C 1 417 ? 162.374 153.152 96.090 1.00 136.96 417 ALA C CA 1
ATOM 10469 C C . ALA C 1 417 ? 163.254 153.973 95.161 1.00 136.96 417 ALA C C 1
ATOM 10470 O O . ALA C 1 417 ? 163.329 153.713 93.957 1.00 136.96 417 ALA C O 1
ATOM 10472 N N . ASP C 1 418 ? 163.926 154.972 95.715 1.00 149.02 418 ASP C N 1
ATOM 10473 C CA . ASP C 1 418 ? 164.863 155.764 94.938 1.00 149.02 418 ASP C CA 1
ATOM 10474 C C . ASP C 1 418 ? 165.947 156.312 95.849 1.00 149.02 418 ASP C C 1
ATOM 10475 O O . ASP C 1 418 ? 165.744 156.446 97.058 1.00 149.02 418 ASP C O 1
ATOM 10480 N N . LEU C 1 419 ? 167.097 156.620 95.261 1.00 157.37 419 LEU C N 1
ATOM 10481 C CA . LEU C 1 419 ? 168.214 157.190 96.008 1.00 157.37 419 LEU C CA 1
ATOM 10482 C C . LEU C 1 419 ? 168.000 158.695 96.085 1.00 157.37 419 LEU C C 1
ATOM 10483 O O . LEU C 1 419 ? 168.506 159.454 95.255 1.00 157.37 419 LEU C O 1
ATOM 10488 N N . VAL C 1 420 ? 167.239 159.122 97.080 1.00 161.06 420 VAL C N 1
ATOM 10489 C CA . VAL C 1 420 ? 166.990 160.536 97.320 1.00 161.06 420 VAL C CA 1
ATOM 10490 C C . VAL C 1 420 ? 168.269 161.177 97.837 1.00 161.06 420 VAL C C 1
ATOM 10491 O O . VAL C 1 420 ? 168.812 160.770 98.871 1.00 161.06 420 VAL C O 1
ATOM 10495 N N . ASP C 1 421 ? 168.756 162.174 97.109 1.00 165.50 421 ASP C N 1
ATOM 10496 C CA . ASP C 1 421 ? 170.055 162.778 97.353 1.00 165.50 421 ASP C CA 1
ATOM 10497 C C . ASP C 1 421 ? 169.865 164.093 98.090 1.00 165.50 421 ASP C C 1
ATOM 10498 O O . ASP C 1 421 ? 169.295 165.040 97.541 1.00 165.50 421 ASP C O 1
ATOM 10503 N N . VAL C 1 422 ? 170.336 164.146 99.328 1.00 173.67 422 VAL C N 1
ATOM 10504 C CA . VAL C 1 422 ? 170.175 165.327 100.166 1.00 173.67 422 VAL C CA 1
ATOM 10505 C C . VAL C 1 422 ? 171.529 165.996 100.373 1.00 173.67 422 VAL C C 1
ATOM 10506 O O . VAL C 1 422 ? 172.464 165.392 100.911 1.00 173.67 422 VAL C O 1
ATOM 10510 N N . ASP C 1 423 ? 171.644 167.236 99.911 1.00 181.42 423 ASP C N 1
ATOM 10511 C CA . ASP C 1 423 ? 172.803 168.065 100.215 1.00 181.42 423 ASP C CA 1
ATOM 10512 C C . ASP C 1 423 ? 172.512 168.863 101.488 1.00 181.42 423 ASP C C 1
ATOM 10513 O O . ASP C 1 423 ? 171.638 168.503 102.281 1.00 181.42 423 ASP C O 1
ATOM 10518 N N . THR C 1 424 ? 173.285 169.930 101.720 1.00 183.79 424 THR C N 1
ATOM 10519 C CA . THR C 1 424 ? 173.113 170.754 102.916 1.00 183.79 424 THR C CA 1
ATOM 10520 C C . THR C 1 424 ? 171.644 171.093 103.149 1.00 183.79 424 THR C C 1
ATOM 10521 O O . THR C 1 424 ? 171.043 170.669 104.142 1.00 183.79 424 THR C O 1
ATOM 10525 N N . GLY C 1 425 ? 171.052 171.870 102.247 1.00 182.71 425 GLY C N 1
ATOM 10526 C CA . GLY C 1 425 ? 169.607 171.908 102.182 1.00 182.71 425 GLY C CA 1
ATOM 10527 C C . GLY C 1 425 ? 169.089 171.707 100.775 1.00 182.71 425 GLY C C 1
ATOM 10528 O O . GLY C 1 425 ? 169.210 172.606 99.937 1.00 182.71 425 GLY C O 1
ATOM 10529 N N . THR C 1 426 ? 168.494 170.539 100.517 1.00 180.33 426 THR C N 1
ATOM 10530 C CA . THR C 1 426 ? 167.800 170.195 99.276 1.00 180.33 426 THR C CA 1
ATOM 10531 C C . THR C 1 426 ? 167.298 168.761 99.405 1.00 180.33 426 THR C C 1
ATOM 10532 O O . THR C 1 426 ? 167.829 167.991 100.211 1.00 180.33 426 THR C O 1
ATOM 10536 N N . GLU C 1 427 ? 166.283 168.387 98.633 1.00 171.65 427 GLU C N 1
ATOM 10537 C CA . GLU C 1 427 ? 165.913 166.988 98.493 1.00 171.65 427 GLU C CA 1
ATOM 10538 C C . GLU C 1 427 ? 165.708 166.718 97.011 1.00 171.65 427 GLU C C 1
ATOM 10539 O O . GLU C 1 427 ? 164.814 167.294 96.388 1.00 171.65 427 GLU C O 1
ATOM 10545 N N . SER C 1 428 ? 166.538 165.844 96.451 1.00 167.72 428 SER C N 1
ATOM 10546 C CA . SER C 1 428 ? 166.453 165.511 95.036 1.00 167.72 428 SER C CA 1
ATOM 10547 C C . SER C 1 428 ? 166.740 164.029 94.881 1.00 167.72 428 SER C C 1
ATOM 10548 O O . SER C 1 428 ? 167.483 163.457 95.682 1.00 167.72 428 SER C O 1
ATOM 10551 N N . ILE C 1 429 ? 166.145 163.410 93.870 1.00 160.84 429 ILE C N 1
ATOM 10552 C CA . ILE C 1 429 ? 166.245 161.971 93.675 1.00 160.84 429 ILE C CA 1
ATOM 10553 C C . ILE C 1 429 ? 166.839 161.703 92.298 1.00 160.84 429 ILE C C 1
ATOM 10554 O O . ILE C 1 429 ? 166.398 162.281 91.297 1.00 160.84 429 ILE C O 1
ATOM 10559 N N . VAL C 1 430 ? 167.886 160.881 92.249 1.00 158.10 430 VAL C N 1
ATOM 10560 C CA . VAL C 1 430 ? 168.301 160.306 90.976 1.00 158.10 430 VAL C CA 1
ATOM 10561 C C . VAL C 1 430 ? 168.522 158.805 91.142 1.00 158.10 430 VAL C C 1
ATOM 10562 O O . VAL C 1 430 ? 169.640 158.356 91.421 1.00 158.10 430 VAL C O 1
ATOM 10566 N N . ARG C 1 431 ? 167.443 158.028 91.005 1.00 152.64 431 ARG C N 1
ATOM 10567 C CA . ARG C 1 431 ? 167.480 156.590 90.754 1.00 152.64 431 ARG C CA 1
ATOM 10568 C C . ARG C 1 431 ? 166.072 156.016 90.740 1.00 152.64 431 ARG C C 1
ATOM 10569 O O . ARG C 1 431 ? 165.125 156.665 91.194 1.00 152.64 431 ARG C O 1
ATOM 10577 N N . GLU C 1 432 ? 165.927 154.795 90.229 1.00 147.18 432 GLU C N 1
ATOM 10578 C CA . GLU C 1 432 ? 164.700 154.014 90.388 1.00 147.18 432 GLU C CA 1
ATOM 10579 C C . GLU C 1 432 ? 165.123 152.561 90.594 1.00 147.18 432 GLU C C 1
ATOM 10580 O O . GLU C 1 432 ? 165.268 151.802 89.632 1.00 147.18 432 GLU C O 1
ATOM 10586 N N . VAL C 1 433 ? 165.320 152.179 91.854 1.00 139.80 433 VAL C N 1
ATOM 10587 C CA . VAL C 1 433 ? 165.691 150.807 92.162 1.00 139.80 433 VAL C CA 1
ATOM 10588 C C . VAL C 1 433 ? 164.484 149.901 91.970 1.00 139.80 433 VAL C C 1
ATOM 10589 O O . VAL C 1 433 ? 163.335 150.309 92.182 1.00 139.80 433 VAL C O 1
ATOM 10593 N N . LYS C 1 434 ? 164.737 148.666 91.546 1.00 141.06 434 LYS C N 1
ATOM 10594 C CA . LYS C 1 434 ? 163.663 147.721 91.274 1.00 141.06 434 LYS C CA 1
ATOM 10595 C C . LYS C 1 434 ? 163.882 146.423 92.033 1.00 141.06 434 LYS C C 1
ATOM 10596 O O . LYS C 1 434 ? 164.740 146.353 92.916 1.00 141.06 434 LYS C O 1
ATOM 10602 N N . ALA C 1 435 ? 163.105 145.397 91.703 1.00 142.12 435 ALA C N 1
ATOM 10603 C CA . ALA C 1 435 ? 163.322 144.085 92.293 1.00 142.12 435 ALA C CA 1
ATOM 10604 C C . ALA C 1 435 ? 164.680 143.533 91.878 1.00 142.12 435 ALA C C 1
ATOM 10605 O O . ALA C 1 435 ? 165.055 143.560 90.704 1.00 142.12 435 ALA C O 1
ATOM 10607 N N . GLY C 1 436 ? 165.421 143.030 92.860 1.00 142.61 436 GLY C N 1
ATOM 10608 C CA . GLY C 1 436 ? 166.714 142.437 92.586 1.00 142.61 436 GLY C CA 1
ATOM 10609 C C . GLY C 1 436 ? 167.835 143.429 92.390 1.00 142.61 436 GLY C C 1
ATOM 10610 O O . GLY C 1 436 ? 168.567 143.337 91.402 1.00 142.61 436 GLY C O 1
ATOM 10611 N N . ASP C 1 437 ? 167.990 144.383 93.304 1.00 143.73 437 ASP C N 1
ATOM 10612 C CA . ASP C 1 437 ? 169.086 145.339 93.242 1.00 143.73 437 ASP C CA 1
ATOM 10613 C C . ASP C 1 437 ? 169.564 145.635 94.651 1.00 143.73 437 ASP C C 1
ATOM 10614 O O . ASP C 1 437 ? 168.771 145.618 95.596 1.00 143.73 437 ASP C O 1
ATOM 10619 N N . ILE C 1 438 ? 170.860 145.896 94.788 1.00 150.08 438 ILE C N 1
ATOM 10620 C CA . ILE C 1 438 ? 171.466 146.127 96.092 1.00 150.08 438 ILE C CA 1
ATOM 10621 C C . ILE C 1 438 ? 171.309 147.583 96.503 1.00 150.08 438 ILE C C 1
ATOM 10622 O O . ILE C 1 438 ? 171.043 148.450 95.664 1.00 150.08 438 ILE C O 1
ATOM 10627 N N . ILE C 1 439 ? 171.459 147.859 97.799 1.00 152.67 439 ILE C N 1
ATOM 10628 C CA . ILE C 1 439 ? 171.462 149.223 98.312 1.00 152.67 439 ILE C CA 1
ATOM 10629 C C . ILE C 1 439 ? 172.486 149.319 99.430 1.00 152.67 439 ILE C C 1
ATOM 10630 O O . ILE C 1 439 ? 172.684 148.381 100.205 1.00 152.67 439 ILE C O 1
ATOM 10635 N N . GLY C 1 440 ? 173.144 150.471 99.508 1.00 164.64 440 GLY C N 1
ATOM 10636 C CA . GLY C 1 440 ? 174.054 150.765 100.597 1.00 164.64 440 GLY C CA 1
ATOM 10637 C C . GLY C 1 440 ? 175.260 149.856 100.702 1.00 164.64 440 GLY C C 1
ATOM 10638 O O . GLY C 1 440 ? 176.041 149.967 101.651 1.00 164.64 440 GLY C O 1
ATOM 10639 N N . GLU C 1 441 ? 175.427 148.952 99.737 1.00 168.25 441 GLU C N 1
ATOM 10640 C CA . GLU C 1 441 ? 176.543 148.020 99.805 1.00 168.25 441 GLU C CA 1
ATOM 10641 C C . GLU C 1 441 ? 177.869 148.706 99.511 1.00 168.25 441 GLU C C 1
ATOM 10642 O O . GLU C 1 441 ? 178.915 148.250 99.984 1.00 168.25 441 GLU C O 1
ATOM 10648 N N . ILE C 1 442 ? 177.852 149.781 98.721 1.00 169.98 442 ILE C N 1
ATOM 10649 C CA . ILE C 1 442 ? 179.084 150.515 98.449 1.00 169.98 442 ILE C CA 1
ATOM 10650 C C . ILE C 1 442 ? 179.682 151.025 99.751 1.00 169.98 442 ILE C C 1
ATOM 10651 O O . ILE C 1 442 ? 180.904 151.020 99.943 1.00 169.98 442 ILE C O 1
ATOM 10656 N N . GLY C 1 443 ? 178.826 151.448 100.674 1.00 172.06 443 GLY C N 1
ATOM 10657 C CA . GLY C 1 443 ? 179.310 151.894 101.963 1.00 172.06 443 GLY C CA 1
ATOM 10658 C C . GLY C 1 443 ? 179.938 150.787 102.781 1.00 172.06 443 GLY C C 1
ATOM 10659 O O . GLY C 1 443 ? 180.988 150.983 103.394 1.00 172.06 443 GLY C O 1
ATOM 10660 N N . VAL C 1 444 ? 179.319 149.610 102.800 1.00 169.70 444 VAL C N 1
ATOM 10661 C CA . VAL C 1 444 ? 179.799 148.550 103.678 1.00 169.70 444 VAL C CA 1
ATOM 10662 C C . VAL C 1 444 ? 181.000 147.816 103.091 1.00 169.70 444 VAL C C 1
ATOM 10663 O O . VAL C 1 444 ? 181.807 147.261 103.842 1.00 169.70 444 VAL C O 1
ATOM 10667 N N . LEU C 1 445 ? 181.144 147.799 101.770 1.00 171.16 445 LEU C N 1
ATOM 10668 C CA . LEU C 1 445 ? 182.311 147.199 101.139 1.00 171.16 445 LEU C CA 1
ATOM 10669 C C . LEU C 1 445 ? 183.442 148.196 100.942 1.00 171.16 445 LEU C C 1
ATOM 10670 O O . LEU C 1 445 ? 184.432 147.870 100.282 1.00 171.16 445 LEU C O 1
ATOM 10675 N N . CYS C 1 446 ? 183.309 149.404 101.489 1.00 175.73 446 CYS C N 1
ATOM 10676 C CA . CYS C 1 446 ? 184.401 150.367 101.488 1.00 175.73 446 CYS C CA 1
ATOM 10677 C C . CYS C 1 446 ? 184.522 151.083 102.827 1.00 175.73 446 CYS C C 1
ATOM 10678 O O . CYS C 1 446 ? 185.434 151.902 102.992 1.00 175.73 446 CYS C O 1
ATOM 10681 N N . TYR C 1 447 ? 183.634 150.796 103.777 1.00 179.54 447 TYR C N 1
ATOM 10682 C CA . TYR C 1 447 ? 183.596 151.432 105.089 1.00 179.54 447 TYR C CA 1
ATOM 10683 C C . TYR C 1 447 ? 183.581 152.954 105.008 1.00 179.54 447 TYR C C 1
ATOM 10684 O O . TYR C 1 447 ? 184.019 153.636 105.939 1.00 179.54 447 TYR C O 1
ATOM 10693 N N . ARG C 1 448 ? 183.076 153.495 103.912 1.00 175.28 448 ARG C N 1
ATOM 10694 C CA . ARG C 1 448 ? 182.793 154.915 103.874 1.00 175.28 448 ARG C CA 1
ATOM 10695 C C . ARG C 1 448 ? 181.347 155.150 104.295 1.00 175.28 448 ARG C C 1
ATOM 10696 O O . ARG C 1 448 ? 180.508 154.257 104.152 1.00 175.28 448 ARG C O 1
ATOM 10704 N N . PRO C 1 449 ? 181.025 156.323 104.838 1.00 174.00 449 PRO C N 1
ATOM 10705 C CA . PRO C 1 449 ? 179.632 156.600 105.203 1.00 174.00 449 PRO C CA 1
ATOM 10706 C C . PRO C 1 449 ? 178.711 156.454 104.002 1.00 174.00 449 PRO C C 1
ATOM 10707 O O . PRO C 1 449 ? 179.137 156.545 102.849 1.00 174.00 449 PRO C O 1
ATOM 10711 N N . GLN C 1 450 ? 177.435 156.213 104.290 1.00 168.87 450 GLN C N 1
ATOM 10712 C CA . GLN C 1 450 ? 176.477 155.898 103.241 1.00 168.87 450 GLN C CA 1
ATOM 10713 C C . GLN C 1 450 ? 176.384 157.029 102.226 1.00 168.87 450 GLN C C 1
ATOM 10714 O O . GLN C 1 450 ? 176.502 158.210 102.559 1.00 168.87 450 GLN C O 1
ATOM 10720 N N . LEU C 1 451 ? 176.168 156.650 100.968 1.00 165.35 451 LEU C N 1
ATOM 10721 C CA . LEU C 1 451 ? 176.206 157.620 99.880 1.00 165.35 451 LEU C CA 1
ATOM 10722 C C . LEU C 1 451 ? 174.966 158.504 99.874 1.00 165.35 451 LEU C C 1
ATOM 10723 O O . LEU C 1 451 ? 175.071 159.734 99.874 1.00 165.35 451 LEU C O 1
ATOM 10728 N N . PHE C 1 452 ? 173.784 157.894 99.849 1.00 163.43 452 PHE C N 1
ATOM 10729 C CA . PHE C 1 452 ? 172.543 158.645 99.758 1.00 163.43 452 PHE C CA 1
ATOM 10730 C C . PHE C 1 452 ? 171.484 158.003 100.638 1.00 163.43 452 PHE C C 1
ATOM 10731 O O . PHE C 1 452 ? 171.542 156.813 100.954 1.00 163.43 452 PHE C O 1
ATOM 10739 N N . THR C 1 453 ? 170.505 158.815 101.021 1.00 161.65 453 THR C N 1
ATOM 10740 C CA . THR C 1 453 ? 169.308 158.293 101.661 1.00 161.65 453 THR C CA 1
ATOM 10741 C C . THR C 1 453 ? 168.625 157.285 100.748 1.00 161.65 453 THR C C 1
ATOM 10742 O O . THR C 1 453 ? 168.898 157.222 99.547 1.00 161.65 453 THR C O 1
ATOM 10746 N N . VAL C 1 454 ? 167.729 156.492 101.323 1.00 151.22 454 VAL C N 1
ATOM 10747 C CA . VAL C 1 454 ? 166.831 155.639 100.558 1.00 151.22 454 VAL C CA 1
ATOM 10748 C C . VAL C 1 454 ? 165.473 155.655 101.245 1.00 151.22 454 VAL C C 1
ATOM 10749 O O . VAL C 1 454 ? 165.373 155.438 102.459 1.00 151.22 454 VAL C O 1
ATOM 10753 N N . ARG C 1 455 ? 164.435 155.962 100.477 1.00 140.18 455 ARG C N 1
ATOM 10754 C CA . ARG C 1 455 ? 163.076 156.050 100.987 1.00 140.18 455 ARG C CA 1
ATOM 10755 C C . ARG C 1 455 ? 162.168 155.188 100.128 1.00 140.18 455 ARG C C 1
ATOM 10756 O O . ARG C 1 455 ? 162.109 155.366 98.908 1.00 140.18 455 ARG C O 1
ATOM 10764 N N . THR C 1 456 ? 161.587 154.180 100.757 1.00 129.79 456 THR C N 1
ATOM 10765 C CA . THR C 1 456 ? 160.676 153.265 100.051 1.00 129.79 456 THR C CA 1
ATOM 10766 C C . THR C 1 456 ? 159.525 154.101 99.527 1.00 129.79 456 THR C C 1
ATOM 10767 O O . THR C 1 456 ? 158.976 154.860 100.323 1.00 129.79 456 THR C O 1
ATOM 10771 N N . LYS C 1 457 ? 159.180 153.937 98.252 1.00 125.89 457 LYS C N 1
ATOM 10772 C CA . LYS C 1 457 ? 158.072 154.696 97.620 1.00 125.89 457 LYS C CA 1
ATOM 10773 C C . LYS C 1 457 ? 156.838 153.810 97.496 1.00 125.89 457 LYS C C 1
ATOM 10774 O O . LYS C 1 457 ? 156.007 154.145 96.685 1.00 125.89 457 LYS C O 1
ATOM 10780 N N . ARG C 1 458 ? 156.803 152.669 98.170 1.00 120.83 458 ARG C N 1
ATOM 10781 C CA . ARG C 1 458 ? 155.659 151.737 98.090 1.00 120.83 458 ARG C CA 1
ATOM 10782 C C . ARG C 1 458 ? 155.654 150.955 99.389 1.00 120.83 458 ARG C C 1
ATOM 10783 O O . ARG C 1 458 ? 155.812 151.592 100.434 1.00 120.83 458 ARG C O 1
ATOM 10791 N N . LEU C 1 459 ? 155.281 149.681 99.315 1.00 116.37 459 LEU C N 1
ATOM 10792 C CA . LEU C 1 459 ? 155.490 148.750 100.450 1.00 116.37 459 LEU C CA 1
ATOM 10793 C C . LEU C 1 459 ? 156.332 147.639 99.848 1.00 116.37 459 LEU C C 1
ATOM 10794 O O . LEU C 1 459 ? 155.809 146.986 98.965 1.00 116.37 459 LEU C O 1
ATOM 10799 N N . CYS C 1 460 ? 157.546 147.392 100.324 1.00 123.19 460 CYS C N 1
ATOM 10800 C CA . CYS C 1 460 ? 158.366 146.355 99.655 1.00 123.19 460 CYS C CA 1
ATOM 10801 C C . CYS C 1 460 ? 159.171 145.601 100.694 1.00 123.19 460 CYS C C 1
ATOM 10802 O O . CYS C 1 460 ? 159.441 146.197 101.705 1.00 123.19 460 CYS C O 1
ATOM 10805 N N . GLN C 1 461 ? 159.586 144.373 100.388 1.00 124.22 461 GLN C N 1
ATOM 10806 C CA . GLN C 1 461 ? 160.361 143.532 101.330 1.00 124.22 461 GLN C CA 1
ATOM 10807 C C . GLN C 1 461 ? 161.787 143.400 100.824 1.00 124.22 461 GLN C C 1
ATOM 10808 O O . GLN C 1 461 ? 161.948 143.195 99.642 1.00 124.22 461 GLN C O 1
ATOM 10814 N N . LEU C 1 462 ? 162.754 143.470 101.731 1.00 128.82 462 LEU C N 1
ATOM 10815 C CA . LEU C 1 462 ? 164.180 143.447 101.461 1.00 128.82 462 LEU C CA 1
ATOM 10816 C C . LEU C 1 462 ? 164.834 142.275 102.178 1.00 128.82 462 LEU C C 1
ATOM 10817 O O . LEU C 1 462 ? 164.202 141.545 102.943 1.00 128.82 462 LEU C O 1
ATOM 10822 N N . LEU C 1 463 ? 166.124 142.104 101.912 1.00 132.67 463 LEU C N 1
ATOM 10823 C CA . LEU C 1 463 ? 166.930 141.063 102.530 1.00 132.67 463 LEU C CA 1
ATOM 10824 C C . LEU C 1 463 ? 168.074 141.724 103.281 1.00 132.67 463 LEU C C 1
ATOM 10825 O O . LEU C 1 463 ? 168.927 142.370 102.667 1.00 132.67 463 LEU C O 1
ATOM 10830 N N . ARG C 1 464 ? 168.100 141.562 104.599 1.00 137.84 464 ARG C N 1
ATOM 10831 C CA . ARG C 1 464 ? 169.158 142.132 105.418 1.00 137.84 464 ARG C CA 1
ATOM 10832 C C . ARG C 1 464 ? 170.305 141.142 105.517 1.00 137.84 464 ARG C C 1
ATOM 10833 O O . ARG C 1 464 ? 170.083 139.929 105.576 1.00 137.84 464 ARG C O 1
ATOM 10841 N N . MET C 1 465 ? 171.528 141.662 105.518 1.00 152.32 465 MET C N 1
ATOM 10842 C CA . MET C 1 465 ? 172.733 140.855 105.666 1.00 152.32 465 MET C CA 1
ATOM 10843 C C . MET C 1 465 ? 173.806 141.749 106.268 1.00 152.32 465 MET C C 1
ATOM 10844 O O . MET C 1 465 ? 174.431 142.537 105.552 1.00 152.32 465 MET C O 1
ATOM 10849 N N . ASN C 1 466 ? 174.016 141.635 107.576 1.00 162.72 466 ASN C N 1
ATOM 10850 C CA . ASN C 1 466 ? 174.915 142.548 108.265 1.00 162.72 466 ASN C CA 1
ATOM 10851 C C . ASN C 1 466 ? 176.349 142.369 107.786 1.00 162.72 466 ASN C C 1
ATOM 10852 O O . ASN C 1 466 ? 176.712 141.344 107.208 1.00 162.72 466 ASN C O 1
ATOM 10857 N N . ARG C 1 467 ? 177.170 143.387 108.042 1.00 168.19 467 ARG C N 1
ATOM 10858 C CA . ARG C 1 467 ? 178.544 143.363 107.555 1.00 168.19 467 ARG C CA 1
ATOM 10859 C C . ARG C 1 467 ? 179.365 142.296 108.262 1.00 168.19 467 ARG C C 1
ATOM 10860 O O . ARG C 1 467 ? 180.232 141.665 107.646 1.00 168.19 467 ARG C O 1
ATOM 10868 N N . THR C 1 468 ? 179.118 142.091 109.555 1.00 166.52 468 THR C N 1
ATOM 10869 C CA . THR C 1 468 ? 179.887 141.111 110.313 1.00 166.52 468 THR C CA 1
ATOM 10870 C C . THR C 1 468 ? 179.763 139.726 109.698 1.00 166.52 468 THR C C 1
ATOM 10871 O O . THR C 1 468 ? 180.770 139.078 109.383 1.00 166.52 468 THR C O 1
ATOM 10875 N N . THR C 1 469 ? 178.529 139.251 109.530 1.00 163.72 469 THR C N 1
ATOM 10876 C CA . THR C 1 469 ? 178.322 137.930 108.954 1.00 163.72 469 THR C CA 1
ATOM 10877 C C . THR C 1 469 ? 178.876 137.863 107.540 1.00 163.72 469 THR C C 1
ATOM 10878 O O . THR C 1 469 ? 179.428 136.837 107.127 1.00 163.72 469 THR C O 1
ATOM 10882 N N . PHE C 1 470 ? 178.774 138.961 106.793 1.00 164.60 470 PHE C N 1
ATOM 10883 C CA . PHE C 1 470 ? 179.255 138.944 105.419 1.00 164.60 470 PHE C CA 1
ATOM 10884 C C . PHE C 1 470 ? 180.764 138.780 105.366 1.00 164.60 470 PHE C C 1
ATOM 10885 O O . PHE C 1 470 ? 181.285 138.025 104.537 1.00 164.60 470 PHE C O 1
ATOM 10893 N N . LEU C 1 471 ? 181.490 139.471 106.243 1.00 169.10 471 LEU C N 1
ATOM 10894 C CA . LEU C 1 471 ? 182.942 139.336 106.241 1.00 169.10 471 LEU C CA 1
ATOM 10895 C C . LEU C 1 471 ? 183.369 137.989 106.810 1.00 169.10 471 LEU C C 1
ATOM 10896 O O . LEU C 1 471 ? 184.385 137.424 106.390 1.00 169.10 471 LEU C O 1
ATOM 10901 N N . ASN C 1 472 ? 182.601 137.450 107.758 1.00 170.89 472 ASN C N 1
ATOM 10902 C CA . ASN C 1 472 ? 182.889 136.104 108.233 1.00 170.89 472 ASN C CA 1
ATOM 10903 C C . ASN C 1 472 ? 182.620 135.043 107.178 1.00 170.89 472 ASN C C 1
ATOM 10904 O O . ASN C 1 472 ? 183.207 133.959 107.250 1.00 170.89 472 ASN C O 1
ATOM 10909 N N . ILE C 1 473 ? 181.756 135.325 106.210 1.00 165.59 473 ILE C N 1
ATOM 10910 C CA . ILE C 1 473 ? 181.462 134.361 105.158 1.00 165.59 473 ILE C CA 1
ATOM 10911 C C . ILE C 1 473 ? 182.478 134.479 104.034 1.00 165.59 473 ILE C C 1
ATOM 10912 O O . ILE C 1 473 ? 183.028 133.473 103.573 1.00 165.59 473 ILE C O 1
ATOM 10917 N N . ILE C 1 474 ? 182.735 135.704 103.586 1.00 170.00 474 ILE C N 1
ATOM 10918 C CA . ILE C 1 474 ? 183.538 135.911 102.388 1.00 170.00 474 ILE C CA 1
ATOM 10919 C C . ILE C 1 474 ? 184.951 135.349 102.528 1.00 170.00 474 ILE C C 1
ATOM 10920 O O . ILE C 1 474 ? 185.495 134.805 101.562 1.00 170.00 474 ILE C O 1
ATOM 10925 N N . GLN C 1 475 ? 185.559 135.454 103.712 1.00 172.57 475 GLN C N 1
ATOM 10926 C CA . GLN C 1 475 ? 186.903 134.924 103.896 1.00 172.57 475 GLN C CA 1
ATOM 10927 C C . GLN C 1 475 ? 186.939 133.410 103.772 1.00 172.57 475 GLN C C 1
ATOM 10928 O O . GLN C 1 475 ? 187.971 132.856 103.382 1.00 172.57 475 GLN C O 1
ATOM 10934 N N . ALA C 1 476 ? 185.837 132.731 104.098 1.00 173.83 476 ALA C N 1
ATOM 10935 C CA . ALA C 1 476 ? 185.805 131.279 104.014 1.00 173.83 476 ALA C CA 1
ATOM 10936 C C . ALA C 1 476 ? 186.060 130.782 102.600 1.00 173.83 476 ALA C C 1
ATOM 10937 O O . ALA C 1 476 ? 186.459 129.627 102.423 1.00 173.83 476 ALA C O 1
ATOM 10939 N N . ASN C 1 477 ? 185.833 131.620 101.596 1.00 174.38 477 ASN C N 1
ATOM 10940 C CA . ASN C 1 477 ? 186.150 131.320 100.211 1.00 174.38 477 ASN C CA 1
ATOM 10941 C C . ASN C 1 477 ? 187.140 132.359 99.691 1.00 174.38 477 ASN C C 1
ATOM 10942 O O . ASN C 1 477 ? 187.585 133.249 100.424 1.00 174.38 477 ASN C O 1
ATOM 10947 N N . VAL C 1 478 ? 187.493 132.240 98.412 1.00 175.27 478 VAL C N 1
ATOM 10948 C CA . VAL C 1 478 ? 188.389 133.197 97.775 1.00 175.27 478 VAL C CA 1
ATOM 10949 C C . VAL C 1 478 ? 187.644 134.158 96.853 1.00 175.27 478 VAL C C 1
ATOM 10950 O O . VAL C 1 478 ? 188.274 135.062 96.280 1.00 175.27 478 VAL C O 1
ATOM 10954 N N . GLY C 1 479 ? 186.324 134.007 96.708 1.00 176.86 479 GLY C N 1
ATOM 10955 C CA . GLY C 1 479 ? 185.539 134.854 95.825 1.00 176.86 479 GLY C CA 1
ATOM 10956 C C . GLY C 1 479 ? 185.677 136.341 96.080 1.00 176.86 479 GLY C C 1
ATOM 10957 O O . GLY C 1 479 ? 185.126 137.137 95.312 1.00 176.86 479 GLY C O 1
ATOM 10958 N N . ASP C 1 480 ? 186.373 136.731 97.153 1.00 176.80 480 ASP C N 1
ATOM 10959 C CA . ASP C 1 480 ? 186.663 138.141 97.395 1.00 176.80 480 ASP C CA 1
ATOM 10960 C C . ASP C 1 480 ? 187.281 138.789 96.163 1.00 176.80 480 ASP C C 1
ATOM 10961 O O . ASP C 1 480 ? 186.977 139.943 95.838 1.00 176.80 480 ASP C O 1
ATOM 10966 N N . GLY C 1 481 ? 188.151 138.059 95.465 1.00 175.14 481 GLY C N 1
ATOM 10967 C CA . GLY C 1 481 ? 188.745 138.598 94.255 1.00 175.14 481 GLY C CA 1
ATOM 10968 C C . GLY C 1 481 ? 187.710 138.977 93.216 1.00 175.14 481 GLY C C 1
ATOM 10969 O O . GLY C 1 481 ? 187.690 140.114 92.737 1.00 175.14 481 GLY C O 1
ATOM 10970 N N . THR C 1 482 ? 186.830 138.038 92.861 1.00 175.40 482 THR C N 1
ATOM 10971 C CA . THR C 1 482 ? 185.788 138.328 91.883 1.00 175.40 482 THR C CA 1
ATOM 10972 C C . THR C 1 482 ? 184.836 139.413 92.363 1.00 175.40 482 THR C C 1
ATOM 10973 O O . THR C 1 482 ? 184.392 140.238 91.555 1.00 175.40 482 THR C O 1
ATOM 10977 N N . ILE C 1 483 ? 184.518 139.431 93.653 1.00 173.27 483 ILE C N 1
ATOM 10978 C CA . ILE C 1 483 ? 183.630 140.445 94.208 1.00 173.27 483 ILE C CA 1
ATOM 10979 C C . ILE C 1 483 ? 184.221 141.835 94.049 1.00 173.27 483 ILE C C 1
ATOM 10980 O O . ILE C 1 483 ? 183.572 142.737 93.515 1.00 173.27 483 ILE C O 1
ATOM 10985 N N . ILE C 1 484 ? 185.462 142.025 94.498 1.00 172.83 484 ILE C N 1
ATOM 10986 C CA . ILE C 1 484 ? 186.102 143.329 94.375 1.00 172.83 484 ILE C CA 1
ATOM 10987 C C . ILE C 1 484 ? 186.300 143.685 92.906 1.00 172.83 484 ILE C C 1
ATOM 10988 O O . ILE C 1 484 ? 186.182 144.856 92.517 1.00 172.83 484 ILE C O 1
ATOM 10993 N N . MET C 1 485 ? 186.552 142.680 92.060 1.00 174.83 485 MET C N 1
ATOM 10994 C CA . MET C 1 485 ? 186.653 142.908 90.625 1.00 174.83 485 MET C CA 1
ATOM 10995 C C . MET C 1 485 ? 185.377 143.536 90.090 1.00 174.83 485 MET C C 1
ATOM 10996 O O . MET C 1 485 ? 185.399 144.659 89.571 1.00 174.83 485 MET C O 1
ATOM 11001 N N . ASN C 1 486 ? 184.252 142.835 90.247 1.00 173.40 486 ASN C N 1
ATOM 11002 C CA . ASN C 1 486 ? 182.969 143.358 89.795 1.00 173.40 486 ASN C CA 1
ATOM 11003 C C . ASN C 1 486 ? 182.659 144.707 90.426 1.00 173.40 486 ASN C C 1
ATOM 11004 O O . ASN C 1 486 ? 182.088 145.584 89.766 1.00 173.40 486 ASN C O 1
ATOM 11009 N N . ASN C 1 487 ? 183.040 144.900 91.689 1.00 172.49 487 ASN C N 1
ATOM 11010 C CA . ASN C 1 487 ? 182.664 146.117 92.397 1.00 172.49 487 ASN C CA 1
ATOM 11011 C C . ASN C 1 487 ? 183.361 147.331 91.800 1.00 172.49 487 ASN C C 1
ATOM 11012 O O . ASN C 1 487 ? 182.711 148.321 91.450 1.00 172.49 487 ASN C O 1
ATOM 11017 N N . LEU C 1 488 ? 184.688 147.282 91.677 1.00 171.94 488 LEU C N 1
ATOM 11018 C CA . LEU C 1 488 ? 185.370 148.394 91.019 1.00 171.94 488 LEU C CA 1
ATOM 11019 C C . LEU C 1 488 ? 185.014 148.480 89.540 1.00 171.94 488 LEU C C 1
ATOM 11020 O O . LEU C 1 488 ? 185.135 149.549 88.933 1.00 171.94 488 LEU C O 1
ATOM 11025 N N . LEU C 1 489 ? 184.564 147.376 88.939 1.00 172.78 489 LEU C N 1
ATOM 11026 C CA . LEU C 1 489 ? 184.076 147.455 87.567 1.00 172.78 489 LEU C CA 1
ATOM 11027 C C . LEU C 1 489 ? 182.763 148.226 87.491 1.00 172.78 489 LEU C C 1
ATOM 11028 O O . LEU C 1 489 ? 182.454 148.827 86.456 1.00 172.78 489 LEU C O 1
ATOM 11033 N N . GLN C 1 490 ? 181.992 148.234 88.581 1.00 170.60 490 GLN C N 1
ATOM 11034 C CA . GLN C 1 490 ? 180.712 148.935 88.587 1.00 170.60 490 GLN C CA 1
ATOM 11035 C C . GLN C 1 490 ? 180.879 150.428 88.330 1.00 170.60 490 GLN C C 1
ATOM 11036 O O . GLN C 1 490 ? 179.966 151.070 87.798 1.00 170.60 490 GLN C O 1
ATOM 11042 N N . HIS C 1 491 ? 182.038 150.994 88.671 1.00 171.40 491 HIS C N 1
ATOM 11043 C CA . HIS C 1 491 ? 182.269 152.423 88.488 1.00 171.40 491 HIS C CA 1
ATOM 11044 C C . HIS C 1 491 ? 182.327 152.844 87.027 1.00 171.40 491 HIS C C 1
ATOM 11045 O O . HIS C 1 491 ? 182.531 154.033 86.757 1.00 171.40 491 HIS C O 1
ATOM 11052 N N . LEU C 1 492 ? 182.151 151.923 86.087 1.00 170.49 492 LEU C N 1
ATOM 11053 C CA . LEU C 1 492 ? 182.150 152.273 84.675 1.00 170.49 492 LEU C CA 1
ATOM 11054 C C . LEU C 1 492 ? 180.727 152.286 84.128 1.00 170.49 492 LEU C C 1
ATOM 11055 O O . LEU C 1 492 ? 179.889 153.072 84.571 1.00 170.49 492 LEU C O 1
ATOM 11060 N N . PRO D 1 52 ? 140.045 160.812 101.266 1.00 101.99 52 PRO D N 1
ATOM 11061 C CA . PRO D 1 52 ? 140.581 159.507 101.662 1.00 101.99 52 PRO D CA 1
ATOM 11062 C C . PRO D 1 52 ? 140.646 159.328 103.170 1.00 101.99 52 PRO D C 1
ATOM 11063 O O . PRO D 1 52 ? 140.114 158.350 103.689 1.00 101.99 52 PRO D O 1
ATOM 11067 N N . TYR D 1 53 ? 141.293 160.275 103.859 1.00 104.53 53 TYR D N 1
ATOM 11068 C CA . TYR D 1 53 ? 141.489 160.176 105.300 1.00 104.53 53 TYR D CA 1
ATOM 11069 C C . TYR D 1 53 ? 141.157 161.463 106.038 1.00 104.53 53 TYR D C 1
ATOM 11070 O O . TYR D 1 53 ? 141.257 161.488 107.270 1.00 104.53 53 TYR D O 1
ATOM 11079 N N . ASP D 1 54 ? 140.786 162.528 105.336 1.00 105.72 54 ASP D N 1
ATOM 11080 C CA . ASP D 1 54 ? 140.558 163.812 105.973 1.00 105.72 54 ASP D CA 1
ATOM 11081 C C . ASP D 1 54 ? 139.538 163.684 107.097 1.00 105.72 54 ASP D C 1
ATOM 11082 O O . ASP D 1 54 ? 138.602 162.884 107.039 1.00 105.72 54 ASP D O 1
ATOM 11087 N N . HIS D 1 55 ? 139.743 164.482 108.144 1.00 106.53 55 HIS D N 1
ATOM 11088 C CA . HIS D 1 55 ? 138.774 164.518 109.229 1.00 106.53 55 HIS D CA 1
ATOM 11089 C C . HIS D 1 55 ? 137.392 164.897 108.720 1.00 106.53 55 HIS D C 1
ATOM 11090 O O . HIS D 1 55 ? 136.393 164.326 109.169 1.00 106.53 55 HIS D O 1
ATOM 11097 N N . LYS D 1 56 ? 137.312 165.839 107.779 1.00 100.67 56 LYS D N 1
ATOM 11098 C CA . LYS D 1 56 ? 136.016 166.211 107.227 1.00 100.67 56 LYS D CA 1
ATOM 11099 C C . LYS D 1 56 ? 135.351 165.011 106.564 1.00 100.67 56 LYS D C 1
ATOM 11100 O O . LYS D 1 56 ? 134.157 164.757 106.761 1.00 100.67 56 LYS D O 1
ATOM 11106 N N . TYR D 1 57 ? 136.120 164.224 105.819 1.00 95.43 57 TYR D N 1
ATOM 11107 C CA . TYR D 1 57 ? 135.535 163.042 105.211 1.00 95.43 57 TYR D CA 1
ATOM 11108 C C . TYR D 1 57 ? 135.239 161.970 106.243 1.00 95.43 57 TYR D C 1
ATOM 11109 O O . TYR D 1 57 ? 134.231 161.269 106.129 1.00 95.43 57 TYR D O 1
ATOM 11118 N N . ARG D 1 58 ? 136.092 161.825 107.248 1.00 97.32 58 ARG D N 1
ATOM 11119 C CA . ARG D 1 58 ? 135.859 160.807 108.258 1.00 97.32 58 ARG D CA 1
ATOM 11120 C C . ARG D 1 58 ? 134.679 161.128 109.154 1.00 97.32 58 ARG D C 1
ATOM 11121 O O . ARG D 1 58 ? 134.174 160.223 109.821 1.00 97.32 58 ARG D O 1
ATOM 11129 N N . ILE D 1 59 ? 134.234 162.379 109.200 1.00 93.38 59 ILE D N 1
ATOM 11130 C CA . ILE D 1 59 ? 133.016 162.724 109.916 1.00 93.38 59 ILE D CA 1
ATOM 11131 C C . ILE D 1 59 ? 131.806 162.704 108.995 1.00 93.38 59 ILE D C 1
ATOM 11132 O O . ILE D 1 59 ? 130.695 162.425 109.442 1.00 93.38 59 ILE D O 1
ATOM 11137 N N . TRP D 1 60 ? 131.996 162.987 107.706 1.00 86.63 60 TRP D N 1
ATOM 11138 C CA . TRP D 1 60 ? 130.919 162.753 106.752 1.00 86.63 60 TRP D CA 1
ATOM 11139 C C . TRP D 1 60 ? 130.538 161.283 106.725 1.00 86.63 60 TRP D C 1
ATOM 11140 O O . TRP D 1 60 ? 129.355 160.934 106.703 1.00 86.63 60 TRP D O 1
ATOM 11151 N N . GLU D 1 61 ? 131.534 160.404 106.733 1.00 87.35 61 GLU D N 1
ATOM 11152 C CA . GLU D 1 61 ? 131.264 158.976 106.748 1.00 87.35 61 GLU D CA 1
ATOM 11153 C C . GLU D 1 61 ? 130.615 158.525 108.042 1.00 87.35 61 GLU D C 1
ATOM 11154 O O . GLU D 1 61 ? 129.806 157.597 108.023 1.00 87.35 61 GLU D O 1
ATOM 11160 N N . ALA D 1 62 ? 130.961 159.144 109.163 1.00 84.22 62 ALA D N 1
ATOM 11161 C CA . ALA D 1 62 ? 130.335 158.817 110.432 1.00 84.22 62 ALA D CA 1
ATOM 11162 C C . ALA D 1 62 ? 128.962 159.440 110.573 1.00 84.22 62 ALA D C 1
ATOM 11163 O O . ALA D 1 62 ? 128.199 159.033 111.450 1.00 84.22 62 ALA D O 1
ATOM 11165 N N . PHE D 1 63 ? 128.640 160.417 109.741 1.00 81.25 63 PHE D N 1
ATOM 11166 C CA . PHE D 1 63 ? 127.306 160.984 109.710 1.00 81.25 63 PHE D CA 1
ATOM 11167 C C . PHE D 1 63 ? 126.356 160.152 108.873 1.00 81.25 63 PHE D C 1
ATOM 11168 O O . PHE D 1 63 ? 125.166 160.082 109.189 1.00 81.25 63 PHE D O 1
ATOM 11176 N N . LEU D 1 64 ? 126.852 159.511 107.819 1.00 78.44 64 LEU D N 1
ATOM 11177 C CA . LEU D 1 64 ? 126.044 158.563 107.067 1.00 78.44 64 LEU D CA 1
ATOM 11178 C C . LEU D 1 64 ? 125.646 157.354 107.892 1.00 78.44 64 LEU D C 1
ATOM 11179 O O . LEU D 1 64 ? 124.556 156.819 107.688 1.00 78.44 64 LEU D O 1
ATOM 11184 N N . VAL D 1 65 ? 126.495 156.913 108.816 1.00 75.33 65 VAL D N 1
ATOM 11185 C CA . VAL D 1 65 ? 126.113 155.819 109.695 1.00 75.33 65 VAL D CA 1
ATOM 11186 C C . VAL D 1 65 ? 124.938 156.221 110.567 1.00 75.33 65 VAL D C 1
ATOM 11187 O O . VAL D 1 65 ? 124.115 155.379 110.931 1.00 75.33 65 VAL D O 1
ATOM 11191 N N . VAL D 1 66 ? 124.818 157.503 110.898 1.00 73.52 66 VAL D N 1
ATOM 11192 C CA . VAL D 1 66 ? 123.656 157.943 111.653 1.00 73.52 66 VAL D CA 1
ATOM 11193 C C . VAL D 1 66 ? 122.381 157.708 110.862 1.00 73.52 66 VAL D C 1
ATOM 11194 O O . VAL D 1 66 ? 121.382 157.241 111.415 1.00 73.52 66 VAL D O 1
ATOM 11198 N N . LEU D 1 67 ? 122.385 157.996 109.567 1.00 70.98 67 LEU D N 1
ATOM 11199 C CA . LEU D 1 67 ? 121.216 157.726 108.747 1.00 70.98 67 LEU D CA 1
ATOM 11200 C C . LEU D 1 67 ? 121.097 156.265 108.354 1.00 70.98 67 LEU D C 1
ATOM 11201 O O . LEU D 1 67 ? 120.053 155.862 107.839 1.00 70.98 67 LEU D O 1
ATOM 11206 N N . VAL D 1 68 ? 122.131 155.466 108.569 1.00 68.41 68 VAL D N 1
ATOM 11207 C CA . VAL D 1 68 ? 122.029 154.040 108.311 1.00 68.41 68 VAL D CA 1
ATOM 11208 C C . VAL D 1 68 ? 121.248 153.435 109.460 1.00 68.41 68 VAL D C 1
ATOM 11209 O O . VAL D 1 68 ? 120.423 152.544 109.263 1.00 68.41 68 VAL D O 1
ATOM 11213 N N . VAL D 1 69 ? 121.494 153.928 110.673 1.00 67.03 69 VAL D N 1
ATOM 11214 C CA . VAL D 1 69 ? 120.706 153.492 111.812 1.00 67.03 69 VAL D CA 1
ATOM 11215 C C . VAL D 1 69 ? 119.260 153.903 111.647 1.00 67.03 69 VAL D C 1
ATOM 11216 O O . VAL D 1 69 ? 118.358 153.173 112.059 1.00 67.03 69 VAL D O 1
ATOM 11220 N N . TYR D 1 70 ? 119.010 155.042 111.020 1.00 65.94 70 TYR D N 1
ATOM 11221 C CA . TYR D 1 70 ? 117.648 155.449 110.723 1.00 65.94 70 TYR D CA 1
ATOM 11222 C C . TYR D 1 70 ? 117.000 154.530 109.702 1.00 65.94 70 TYR D C 1
ATOM 11223 O O . TYR D 1 70 ? 115.841 154.140 109.865 1.00 65.94 70 TYR D O 1
ATOM 11232 N N . THR D 1 71 ? 117.735 154.165 108.655 1.00 62.56 71 THR D N 1
ATOM 11233 C CA . THR D 1 71 ? 117.194 153.265 107.646 1.00 62.56 71 THR D CA 1
ATOM 11234 C C . THR D 1 71 ? 116.918 151.888 108.223 1.00 62.56 71 THR D C 1
ATOM 11235 O O . THR D 1 71 ? 115.884 151.283 107.932 1.00 62.56 71 THR D O 1
ATOM 11239 N N . ALA D 1 72 ? 117.818 151.383 109.060 1.00 61.07 72 ALA D N 1
ATOM 11240 C CA . ALA D 1 72 ? 117.651 150.070 109.661 1.00 61.07 72 ALA D CA 1
ATOM 11241 C C . ALA D 1 72 ? 116.422 149.979 110.538 1.00 61.07 72 ALA D C 1
ATOM 11242 O O . ALA D 1 72 ? 116.036 148.873 110.915 1.00 61.07 72 ALA D O 1
ATOM 11244 N N . TRP D 1 73 ? 115.816 151.101 110.896 1.00 57.00 73 TRP D N 1
ATOM 11245 C CA . TRP D 1 73 ? 114.551 151.085 111.602 1.00 57.00 73 TRP D CA 1
ATOM 11246 C C . TRP D 1 73 ? 113.387 151.386 110.678 1.00 57.00 73 TRP D C 1
ATOM 11247 O O . TRP D 1 73 ? 112.310 150.816 110.836 1.00 57.00 73 TRP D O 1
ATOM 11258 N N . VAL D 1 74 ? 113.580 152.273 109.708 1.00 61.94 74 VAL D N 1
ATOM 11259 C CA . VAL D 1 74 ? 112.444 152.690 108.901 1.00 61.94 74 VAL D CA 1
ATOM 11260 C C . VAL D 1 74 ? 112.091 151.655 107.849 1.00 61.94 74 VAL D C 1
ATOM 11261 O O . VAL D 1 74 ? 110.909 151.435 107.578 1.00 61.94 74 VAL D O 1
ATOM 11265 N N . SER D 1 75 ? 113.084 150.987 107.253 1.00 66.66 75 SER D N 1
ATOM 11266 C CA . SER D 1 75 ? 112.779 150.059 106.163 1.00 66.66 75 SER D CA 1
ATOM 11267 C C . SER D 1 75 ? 111.870 148.929 106.618 1.00 66.66 75 SER D C 1
ATOM 11268 O O . SER D 1 75 ? 110.778 148.769 106.042 1.00 66.66 75 SER D O 1
ATOM 11271 N N . PRO D 1 76 ? 112.222 148.122 107.621 1.00 62.85 76 PRO D N 1
ATOM 11272 C CA . PRO D 1 76 ? 111.270 147.113 108.082 1.00 62.85 76 PRO D CA 1
ATOM 11273 C C . PRO D 1 76 ? 109.993 147.711 108.608 1.00 62.85 76 PRO D C 1
ATOM 11274 O O . PRO D 1 76 ? 108.944 147.073 108.503 1.00 62.85 76 PRO D O 1
ATOM 11278 N N . PHE D 1 77 ? 110.029 148.927 109.140 1.00 61.04 77 PHE D N 1
ATOM 11279 C CA . PHE D 1 77 ? 108.807 149.491 109.684 1.00 61.04 77 PHE D CA 1
ATOM 11280 C C . PHE D 1 77 ? 107.778 149.736 108.597 1.00 61.04 77 PHE D C 1
ATOM 11281 O O . PHE D 1 77 ? 106.588 149.502 108.808 1.00 61.04 77 PHE D O 1
ATOM 11289 N N . GLU D 1 78 ? 108.198 150.205 107.427 1.00 73.00 78 GLU D N 1
ATOM 11290 C CA . GLU D 1 78 ? 107.194 150.433 106.400 1.00 73.00 78 GLU D CA 1
ATOM 11291 C C . GLU D 1 78 ? 106.966 149.188 105.568 1.00 73.00 78 GLU D C 1
ATOM 11292 O O . GLU D 1 78 ? 105.939 149.079 104.895 1.00 73.00 78 GLU D O 1
ATOM 11298 N N . PHE D 1 79 ? 107.905 148.246 105.588 1.00 70.26 79 PHE D N 1
ATOM 11299 C CA . PHE D 1 79 ? 107.599 146.926 105.055 1.00 70.26 79 PHE D CA 1
ATOM 11300 C C . PHE D 1 79 ? 106.430 146.311 105.801 1.00 70.26 79 PHE D C 1
ATOM 11301 O O . PHE D 1 79 ? 105.490 145.795 105.192 1.00 70.26 79 PHE D O 1
ATOM 11309 N N . GLY D 1 80 ? 106.467 146.368 107.126 1.00 64.68 80 GLY D N 1
ATOM 11310 C CA . GLY D 1 80 ? 105.447 145.747 107.938 1.00 64.68 80 GLY D CA 1
ATOM 11311 C C . GLY D 1 80 ? 104.183 146.556 108.113 1.00 64.68 80 GLY D C 1
ATOM 11312 O O . GLY D 1 80 ? 103.096 146.079 107.792 1.00 64.68 80 GLY D O 1
ATOM 11313 N N . PHE D 1 81 ? 104.298 147.785 108.608 1.00 60.83 81 PHE D N 1
ATOM 11314 C CA . PHE D 1 81 ? 103.144 148.503 109.123 1.00 60.83 81 PHE D CA 1
ATOM 11315 C C . PHE D 1 81 ? 102.473 149.430 108.126 1.00 60.83 81 PHE D C 1
ATOM 11316 O O . PHE D 1 81 ? 101.344 149.854 108.375 1.00 60.83 81 PHE D O 1
ATOM 11324 N N . LEU D 1 82 ? 103.119 149.767 107.023 1.00 72.08 82 LEU D N 1
ATOM 11325 C CA . LEU D 1 82 ? 102.559 150.716 106.077 1.00 72.08 82 LEU D CA 1
ATOM 11326 C C . LEU D 1 82 ? 102.402 150.066 104.714 1.00 72.08 82 LEU D C 1
ATOM 11327 O O . LEU D 1 82 ? 103.154 149.161 104.349 1.00 72.08 82 LEU D O 1
ATOM 11332 N N . ARG D 1 83 ? 101.419 150.541 103.957 1.00 87.95 83 ARG D N 1
ATOM 11333 C CA . ARG D 1 83 ? 101.156 150.008 102.633 1.00 87.95 83 ARG D CA 1
ATOM 11334 C C . ARG D 1 83 ? 101.341 151.031 101.525 1.00 87.95 83 ARG D C 1
ATOM 11335 O O . ARG D 1 83 ? 101.260 150.665 100.348 1.00 87.95 83 ARG D O 1
ATOM 11343 N N . LYS D 1 84 ? 101.596 152.289 101.857 1.00 93.89 84 LYS D N 1
ATOM 11344 C CA . LYS D 1 84 ? 101.842 153.320 100.862 1.00 93.89 84 LYS D CA 1
ATOM 11345 C C . LYS D 1 84 ? 102.554 154.474 101.545 1.00 93.89 84 LYS D C 1
ATOM 11346 O O . LYS D 1 84 ? 102.414 154.658 102.757 1.00 93.89 84 LYS D O 1
ATOM 11352 N N . PRO D 1 85 ? 103.330 155.260 100.803 1.00 94.61 85 PRO D N 1
ATOM 11353 C CA . PRO D 1 85 ? 104.072 156.362 101.428 1.00 94.61 85 PRO D CA 1
ATOM 11354 C C . PRO D 1 85 ? 103.130 157.398 102.022 1.00 94.61 85 PRO D C 1
ATOM 11355 O O . PRO D 1 85 ? 102.146 157.794 101.397 1.00 94.61 85 PRO D O 1
ATOM 11359 N N . ARG D 1 86 ? 103.442 157.837 103.239 1.00 95.25 86 ARG D N 1
ATOM 11360 C CA . ARG D 1 86 ? 102.652 158.840 103.927 1.00 95.25 86 ARG D CA 1
ATOM 11361 C C . ARG D 1 86 ? 103.526 160.024 104.326 1.00 95.25 86 ARG D C 1
ATOM 11362 O O . ARG D 1 86 ? 104.720 159.856 104.583 1.00 95.25 86 ARG D O 1
ATOM 11370 N N . PRO D 1 87 ? 102.952 161.222 104.400 1.00 92.09 87 PRO D N 1
ATOM 11371 C CA . PRO D 1 87 ? 103.752 162.453 104.515 1.00 92.09 87 PRO D CA 1
ATOM 11372 C C . PRO D 1 87 ? 104.797 162.401 105.618 1.00 92.09 87 PRO D C 1
ATOM 11373 O O . PRO D 1 87 ? 105.977 162.658 105.340 1.00 92.09 87 PRO D O 1
ATOM 11377 N N . PRO D 1 88 ? 104.435 162.093 106.872 1.00 90.35 88 PRO D N 1
ATOM 11378 C CA . PRO D 1 88 ? 105.423 162.270 107.950 1.00 90.35 88 PRO D CA 1
ATOM 11379 C C . PRO D 1 88 ? 106.693 161.486 107.730 1.00 90.35 88 PRO D C 1
ATOM 11380 O O . PRO D 1 88 ? 107.737 161.836 108.288 1.00 90.35 88 PRO D O 1
ATOM 11384 N N . LEU D 1 89 ? 106.634 160.433 106.922 1.00 86.77 89 LEU D N 1
ATOM 11385 C CA . LEU D 1 89 ? 107.779 159.584 106.661 1.00 86.77 89 LEU D CA 1
ATOM 11386 C C . LEU D 1 89 ? 108.174 159.525 105.201 1.00 86.77 89 LEU D C 1
ATOM 11387 O O . LEU D 1 89 ? 109.242 158.991 104.895 1.00 86.77 89 LEU D O 1
ATOM 11392 N N . SER D 1 90 ? 107.351 160.037 104.294 1.00 90.19 90 SER D N 1
ATOM 11393 C CA . SER D 1 90 ? 107.703 160.012 102.886 1.00 90.19 90 SER D CA 1
ATOM 11394 C C . SER D 1 90 ? 108.562 161.191 102.475 1.00 90.19 90 SER D C 1
ATOM 11395 O O . SER D 1 90 ? 109.026 161.224 101.333 1.00 90.19 90 SER D O 1
ATOM 11398 N N . ILE D 1 91 ? 108.770 162.166 103.355 1.00 87.78 91 ILE D N 1
ATOM 11399 C CA . ILE D 1 91 ? 109.662 163.269 103.057 1.00 87.78 91 ILE D CA 1
ATOM 11400 C C . ILE D 1 91 ? 110.980 163.165 103.811 1.00 87.78 91 ILE D C 1
ATOM 11401 O O . ILE D 1 91 ? 112.002 163.643 103.309 1.00 87.78 91 ILE D O 1
ATOM 11406 N N . THR D 1 92 ? 110.993 162.555 104.993 1.00 85.32 92 THR D N 1
ATOM 11407 C CA . THR D 1 92 ? 112.263 162.286 105.650 1.00 85.32 92 THR D CA 1
ATOM 11408 C C . THR D 1 92 ? 113.087 161.288 104.861 1.00 85.32 92 THR D C 1
ATOM 11409 O O . THR D 1 92 ? 114.295 161.480 104.683 1.00 85.32 92 THR D O 1
ATOM 11413 N N . ASP D 1 93 ? 112.456 160.221 104.377 1.00 87.78 93 ASP D N 1
ATOM 11414 C CA . ASP D 1 93 ? 113.200 159.217 103.634 1.00 87.78 93 ASP D CA 1
ATOM 11415 C C . ASP D 1 93 ? 113.744 159.792 102.339 1.00 87.78 93 ASP D C 1
ATOM 11416 O O . ASP D 1 93 ? 114.809 159.383 101.874 1.00 87.78 93 ASP D O 1
ATOM 11421 N N . ASN D 1 94 ? 113.043 160.758 101.750 1.00 86.25 94 ASN D N 1
ATOM 11422 C CA . ASN D 1 94 ? 113.569 161.393 100.548 1.00 86.25 94 ASN D CA 1
ATOM 11423 C C . ASN D 1 94 ? 114.786 162.248 100.861 1.00 86.25 94 ASN D C 1
ATOM 11424 O O . ASN D 1 94 ? 115.750 162.263 100.092 1.00 86.25 94 ASN D O 1
ATOM 11429 N N . ILE D 1 95 ? 114.765 162.959 101.986 1.00 82.92 95 ILE D N 1
ATOM 11430 C CA . ILE D 1 95 ? 115.965 163.663 102.414 1.00 82.92 95 ILE D CA 1
ATOM 11431 C C . ILE D 1 95 ? 117.115 162.690 102.580 1.00 82.92 95 ILE D C 1
ATOM 11432 O O . ILE D 1 95 ? 118.199 162.898 102.029 1.00 82.92 95 ILE D O 1
ATOM 11437 N N . VAL D 1 96 ? 116.898 161.607 103.320 1.00 80.23 96 VAL D N 1
ATOM 11438 C CA . VAL D 1 96 ? 117.966 160.639 103.535 1.00 80.23 96 VAL D CA 1
ATOM 11439 C C . VAL D 1 96 ? 118.452 160.058 102.215 1.00 80.23 96 VAL D C 1
ATOM 11440 O O . VAL D 1 96 ? 119.643 159.787 102.046 1.00 80.23 96 VAL D O 1
ATOM 11444 N N . ASN D 1 97 ? 117.552 159.873 101.254 1.00 81.63 97 ASN D N 1
ATOM 11445 C CA . ASN D 1 97 ? 117.977 159.388 99.952 1.00 81.63 97 ASN D CA 1
ATOM 11446 C C . ASN D 1 97 ? 118.814 160.424 99.231 1.00 81.63 97 ASN D C 1
ATOM 11447 O O . ASN D 1 97 ? 119.725 160.069 98.479 1.00 81.63 97 ASN D O 1
ATOM 11452 N N . ALA D 1 98 ? 118.523 161.703 99.447 1.00 81.17 98 ALA D N 1
ATOM 11453 C CA . ALA D 1 98 ? 119.325 162.746 98.820 1.00 81.17 98 ALA D CA 1
ATOM 11454 C C . ALA D 1 98 ? 120.773 162.672 99.286 1.00 81.17 98 ALA D C 1
ATOM 11455 O O . ALA D 1 98 ? 121.696 162.673 98.467 1.00 81.17 98 ALA D O 1
ATOM 11457 N N . PHE D 1 99 ? 120.993 162.605 100.600 1.00 81.03 99 PHE D N 1
ATOM 11458 C CA . PHE D 1 99 ? 122.351 162.431 101.100 1.00 81.03 99 PHE D CA 1
ATOM 11459 C C . PHE D 1 99 ? 122.990 161.173 100.546 1.00 81.03 99 PHE D C 1
ATOM 11460 O O . PHE D 1 99 ? 124.098 161.228 100.008 1.00 81.03 99 PHE D O 1
ATOM 11468 N N . PHE D 1 100 ? 122.312 160.040 100.650 1.00 77.82 100 PHE D N 1
ATOM 11469 C CA . PHE D 1 100 ? 122.839 158.803 100.102 1.00 77.82 100 PHE D CA 1
ATOM 11470 C C . PHE D 1 100 ? 123.007 158.850 98.596 1.00 77.82 100 PHE D C 1
ATOM 11471 O O . PHE D 1 100 ? 123.686 157.985 98.040 1.00 77.82 100 PHE D O 1
ATOM 11479 N N . ALA D 1 101 ? 122.417 159.832 97.926 1.00 81.79 101 ALA D N 1
ATOM 11480 C CA . ALA D 1 101 ? 122.702 160.059 96.522 1.00 81.79 101 ALA D CA 1
ATOM 11481 C C . ALA D 1 101 ? 123.910 160.949 96.310 1.00 81.79 101 ALA D C 1
ATOM 11482 O O . ALA D 1 101 ? 124.684 160.703 95.382 1.00 81.79 101 ALA D O 1
ATOM 11484 N N . ILE D 1 102 ? 124.084 161.975 97.142 1.00 83.71 102 ILE D N 1
ATOM 11485 C CA . ILE D 1 102 ? 125.289 162.791 97.073 1.00 83.71 102 ILE D CA 1
ATOM 11486 C C . ILE D 1 102 ? 126.517 161.946 97.351 1.00 83.71 102 ILE D C 1
ATOM 11487 O O . ILE D 1 102 ? 127.534 162.064 96.657 1.00 83.71 102 ILE D O 1
ATOM 11492 N N . ASP D 1 103 ? 126.449 161.082 98.359 1.00 88.37 103 ASP D N 1
ATOM 11493 C CA . ASP D 1 103 ? 127.551 160.171 98.622 1.00 88.37 103 ASP D CA 1
ATOM 11494 C C . ASP D 1 103 ? 127.889 159.335 97.400 1.00 88.37 103 ASP D C 1
ATOM 11495 O O . ASP D 1 103 ? 129.060 159.032 97.164 1.00 88.37 103 ASP D O 1
ATOM 11500 N N . ILE D 1 104 ? 126.885 158.967 96.607 1.00 87.00 104 ILE D N 1
ATOM 11501 C CA . ILE D 1 104 ? 127.149 158.170 95.420 1.00 87.00 104 ILE D CA 1
ATOM 11502 C C . ILE D 1 104 ? 127.980 158.951 94.419 1.00 87.00 104 ILE D C 1
ATOM 11503 O O . ILE D 1 104 ? 128.811 158.375 93.713 1.00 87.00 104 ILE D O 1
ATOM 11508 N N . ILE D 1 105 ? 127.797 160.266 94.338 1.00 89.48 105 ILE D N 1
ATOM 11509 C CA . ILE D 1 105 ? 128.561 161.014 93.349 1.00 89.48 105 ILE D CA 1
ATOM 11510 C C . ILE D 1 105 ? 129.911 161.427 93.916 1.00 89.48 105 ILE D C 1
ATOM 11511 O O . ILE D 1 105 ? 130.855 161.688 93.165 1.00 89.48 105 ILE D O 1
ATOM 11516 N N . MET D 1 106 ? 130.039 161.498 95.241 1.00 92.90 106 MET D N 1
ATOM 11517 C CA . MET D 1 106 ? 131.344 161.855 95.780 1.00 92.90 106 MET D CA 1
ATOM 11518 C C . MET D 1 106 ? 132.233 160.644 95.990 1.00 92.90 106 MET D C 1
ATOM 11519 O O . MET D 1 106 ? 133.443 160.808 96.153 1.00 92.90 106 MET D O 1
ATOM 11524 N N . THR D 1 107 ? 131.684 159.436 95.980 1.00 93.11 107 THR D N 1
ATOM 11525 C CA . THR D 1 107 ? 132.544 158.267 96.070 1.00 93.11 107 THR D CA 1
ATOM 11526 C C . THR D 1 107 ? 133.228 157.959 94.759 1.00 93.11 107 THR D C 1
ATOM 11527 O O . THR D 1 107 ? 133.751 156.858 94.581 1.00 93.11 107 THR D O 1
ATOM 11531 N N . PHE D 1 108 ? 133.204 158.908 93.833 1.00 95.15 108 PHE D N 1
ATOM 11532 C CA . PHE D 1 108 ? 134.058 158.901 92.660 1.00 95.15 108 PHE D CA 1
ATOM 11533 C C . PHE D 1 108 ? 135.276 159.787 92.846 1.00 95.15 108 PHE D C 1
ATOM 11534 O O . PHE D 1 108 ? 136.126 159.850 91.954 1.00 95.15 108 PHE D O 1
ATOM 11542 N N . PHE D 1 109 ? 135.376 160.481 93.976 1.00 95.83 109 PHE D N 1
ATOM 11543 C CA . PHE D 1 109 ? 136.419 161.467 94.214 1.00 95.83 109 PHE D CA 1
ATOM 11544 C C . PHE D 1 109 ? 137.203 161.145 95.478 1.00 95.83 109 PHE D C 1
ATOM 11545 O O . PHE D 1 109 ? 137.912 161.998 96.011 1.00 95.83 109 PHE D O 1
ATOM 11553 N N . VAL D 1 110 ? 137.077 159.920 95.975 1.00 97.50 110 VAL D N 1
ATOM 11554 C CA . VAL D 1 110 ? 137.799 159.483 97.161 1.00 97.50 110 VAL D CA 1
ATOM 11555 C C . VAL D 1 110 ? 138.760 158.377 96.751 1.00 97.50 110 VAL D C 1
ATOM 11556 O O . VAL D 1 110 ? 138.348 157.385 96.140 1.00 97.50 110 VAL D O 1
ATOM 11560 N N . GLY D 1 111 ? 140.038 158.560 97.056 1.00 103.72 111 GLY D N 1
ATOM 11561 C CA . GLY D 1 111 ? 141.012 157.536 96.759 1.00 103.72 111 GLY D CA 1
ATOM 11562 C C . GLY D 1 111 ? 140.782 156.282 97.574 1.00 103.72 111 GLY D C 1
ATOM 11563 O O . GLY D 1 111 ? 140.045 156.267 98.556 1.00 103.72 111 GLY D O 1
ATOM 11564 N N . TYR D 1 112 ? 141.427 155.204 97.151 1.00 108.87 112 TYR D N 1
ATOM 11565 C CA . TYR D 1 112 ? 141.325 153.934 97.845 1.00 108.87 112 TYR D CA 1
ATOM 11566 C C . TYR D 1 112 ? 142.710 153.339 98.035 1.00 108.87 112 TYR D C 1
ATOM 11567 O O . TYR D 1 112 ? 143.561 153.400 97.146 1.00 108.87 112 TYR D O 1
ATOM 11576 N N . LEU D 1 113 ? 142.921 152.760 99.211 1.00 112.51 113 LEU D N 1
ATOM 11577 C CA . LEU D 1 113 ? 144.226 152.246 99.596 1.00 112.51 113 LEU D CA 1
ATOM 11578 C C . LEU D 1 113 ? 144.449 150.881 98.965 1.00 112.51 113 LEU D C 1
ATOM 11579 O O . LEU D 1 113 ? 143.794 149.903 99.336 1.00 112.51 113 LEU D O 1
ATOM 11584 N N . ASP D 1 114 ? 145.376 150.815 98.020 1.00 117.17 114 ASP D N 1
ATOM 11585 C CA . ASP D 1 114 ? 145.689 149.559 97.357 1.00 117.17 114 ASP D CA 1
ATOM 11586 C C . ASP D 1 114 ? 146.417 148.635 98.321 1.00 117.17 114 ASP D C 1
ATOM 11587 O O . ASP D 1 114 ? 147.517 148.950 98.782 1.00 117.17 114 ASP D O 1
ATOM 11592 N N . LYS D 1 115 ? 145.810 147.495 98.627 1.00 121.74 115 LYS D N 1
ATOM 11593 C CA . LYS D 1 115 ? 146.376 146.596 99.623 1.00 121.74 115 LYS D CA 1
ATOM 11594 C C . LYS D 1 115 ? 147.655 145.912 99.162 1.00 121.74 115 LYS D C 1
ATOM 11595 O O . LYS D 1 115 ? 148.345 145.312 99.989 1.00 121.74 115 LYS D O 1
ATOM 11601 N N . SER D 1 116 ? 147.987 145.983 97.880 1.00 119.90 116 SER D N 1
ATOM 11602 C CA . SER D 1 116 ? 149.216 145.395 97.375 1.00 119.90 116 SER D CA 1
ATOM 11603 C C . SER D 1 116 ? 150.411 146.324 97.475 1.00 119.90 116 SER D C 1
ATOM 11604 O O . SER D 1 116 ? 151.523 145.853 97.710 1.00 119.90 116 SER D O 1
ATOM 11607 N N . THR D 1 117 ? 150.214 147.622 97.286 1.00 118.53 117 THR D N 1
ATOM 11608 C CA . THR D 1 117 ? 151.224 148.643 97.537 1.00 118.53 117 THR D CA 1
ATOM 11609 C C . THR D 1 117 ? 150.507 149.738 98.307 1.00 118.53 117 THR D C 1
ATOM 11610 O O . THR D 1 117 ? 149.627 150.408 97.761 1.00 118.53 117 THR D O 1
ATOM 11614 N N . TYR D 1 118 ? 150.901 149.954 99.556 1.00 118.14 118 TYR D N 1
ATOM 11615 C CA . TYR D 1 118 ? 150.089 150.767 100.449 1.00 118.14 118 TYR D CA 1
ATOM 11616 C C . TYR D 1 118 ? 150.122 152.228 100.031 1.00 118.14 118 TYR D C 1
ATOM 11617 O O . TYR D 1 118 ? 150.725 153.070 100.700 1.00 118.14 118 TYR D O 1
ATOM 11626 N N . LEU D 1 119 ? 149.464 152.527 98.920 1.00 114.64 119 LEU D N 1
ATOM 11627 C CA . LEU D 1 119 ? 149.397 153.867 98.371 1.00 114.64 119 LEU D CA 1
ATOM 11628 C C . LEU D 1 119 ? 147.946 154.266 98.166 1.00 114.64 119 LEU D C 1
ATOM 11629 O O . LEU D 1 119 ? 147.103 153.441 97.804 1.00 114.64 119 LEU D O 1
ATOM 11634 N N . ILE D 1 120 ? 147.659 155.540 98.396 1.00 113.14 120 ILE D N 1
ATOM 11635 C CA . ILE D 1 120 ? 146.333 156.076 98.121 1.00 113.14 120 ILE D CA 1
ATOM 11636 C C . ILE D 1 120 ? 146.285 156.472 96.653 1.00 113.14 120 ILE D C 1
ATOM 11637 O O . ILE D 1 120 ? 147.023 157.359 96.213 1.00 113.14 120 ILE D O 1
ATOM 11642 N N . VAL D 1 121 ? 145.427 155.804 95.888 1.00 112.99 121 VAL D N 1
ATOM 11643 C CA . VAL D 1 121 ? 145.386 155.983 94.443 1.00 112.99 121 VAL D CA 1
ATOM 11644 C C . VAL D 1 121 ? 144.565 157.209 94.078 1.00 112.99 121 VAL D C 1
ATOM 11645 O O . VAL D 1 121 ? 143.333 157.183 94.139 1.00 112.99 121 VAL D O 1
ATOM 11649 N N . ASP D 1 122 ? 145.235 158.280 93.687 1.00 116.45 122 ASP D N 1
ATOM 11650 C CA . ASP D 1 122 ? 144.539 159.463 93.197 1.00 116.45 122 ASP D CA 1
ATOM 11651 C C . ASP D 1 122 ? 144.196 159.377 91.739 1.00 116.45 122 ASP D C 1
ATOM 11652 O O . ASP D 1 122 ? 143.920 160.416 91.133 1.00 116.45 122 ASP D O 1
ATOM 11657 N N . ASP D 1 123 ? 144.208 158.189 91.145 1.00 116.27 123 ASP D N 1
ATOM 11658 C CA . ASP D 1 123 ? 143.861 158.040 89.740 1.00 116.27 123 ASP D CA 1
ATOM 11659 C C . ASP D 1 123 ? 142.350 158.013 89.578 1.00 116.27 123 ASP D C 1
ATOM 11660 O O . ASP D 1 123 ? 141.654 157.287 90.291 1.00 116.27 123 ASP D O 1
ATOM 11665 N N . ARG D 1 124 ? 141.844 158.792 88.624 1.00 113.02 124 ARG D N 1
ATOM 11666 C CA . ARG D 1 124 ? 140.401 158.911 88.459 1.00 113.02 124 ARG D CA 1
ATOM 11667 C C . ARG D 1 124 ? 139.800 157.631 87.896 1.00 113.02 124 ARG D C 1
ATOM 11668 O O . ARG D 1 124 ? 138.864 157.064 88.473 1.00 113.02 124 ARG D O 1
ATOM 11676 N N . LYS D 1 125 ? 140.334 157.158 86.769 1.00 111.59 125 LYS D N 1
ATOM 11677 C CA . LYS D 1 125 ? 139.703 156.056 86.053 1.00 111.59 125 LYS D CA 1
ATOM 11678 C C . LYS D 1 125 ? 139.718 154.769 86.862 1.00 111.59 125 LYS D C 1
ATOM 11679 O O . LYS D 1 125 ? 138.742 154.014 86.837 1.00 111.59 125 LYS D O 1
ATOM 11685 N N . GLN D 1 126 ? 140.804 154.496 87.584 1.00 111.99 126 GLN D N 1
ATOM 11686 C CA . GLN D 1 126 ? 140.853 153.281 88.389 1.00 111.99 126 GLN D CA 1
ATOM 11687 C C . GLN D 1 126 ? 139.815 153.323 89.498 1.00 111.99 126 GLN D C 1
ATOM 11688 O O . GLN D 1 126 ? 139.120 152.334 89.751 1.00 111.99 126 GLN D O 1
ATOM 11694 N N . ILE D 1 127 ? 139.704 154.465 90.181 1.00 107.73 127 ILE D N 1
ATOM 11695 C CA . ILE D 1 127 ? 138.663 154.643 91.191 1.00 107.73 127 ILE D CA 1
ATOM 11696 C C . ILE D 1 127 ? 137.300 154.356 90.591 1.00 107.73 127 ILE D C 1
ATOM 11697 O O . ILE D 1 127 ? 136.507 153.570 91.130 1.00 107.73 127 ILE D O 1
ATOM 11702 N N . ALA D 1 128 ? 137.006 155.013 89.469 1.00 107.04 128 ALA D N 1
ATOM 11703 C CA . ALA D 1 128 ? 135.714 154.850 88.820 1.00 107.04 128 ALA D CA 1
ATOM 11704 C C . ALA D 1 128 ? 135.424 153.388 88.522 1.00 107.04 128 ALA D C 1
ATOM 11705 O O . ALA D 1 128 ? 134.368 152.871 88.902 1.00 107.04 128 ALA D O 1
ATOM 11707 N N . PHE D 1 129 ? 136.349 152.705 87.848 1.00 108.32 129 PHE D N 1
ATOM 11708 C CA . PHE D 1 129 ? 136.075 151.341 87.413 1.00 108.32 129 PHE D CA 1
ATOM 11709 C C . PHE D 1 129 ? 135.987 150.388 88.593 1.00 108.32 129 PHE D C 1
ATOM 11710 O O . PHE D 1 129 ? 135.164 149.466 88.589 1.00 108.32 129 PHE D O 1
ATOM 11718 N N . LYS D 1 130 ? 136.818 150.592 89.617 1.00 105.52 130 LYS D N 1
ATOM 11719 C CA . LYS D 1 130 ? 136.730 149.745 90.797 1.00 105.52 130 LYS D CA 1
ATOM 11720 C C . LYS D 1 130 ? 135.369 149.876 91.457 1.00 105.52 130 LYS D C 1
ATOM 11721 O O . LYS D 1 130 ? 134.735 148.869 91.788 1.00 105.52 130 LYS D O 1
ATOM 11727 N N . TYR D 1 131 ? 134.911 151.111 91.668 1.00 100.83 131 TYR D N 1
ATOM 11728 C CA . TYR D 1 131 ? 133.584 151.313 92.238 1.00 100.83 131 TYR D CA 1
ATOM 11729 C C . TYR D 1 131 ? 132.520 150.646 91.380 1.00 100.83 131 TYR D C 1
ATOM 11730 O O . TYR D 1 131 ? 131.719 149.836 91.872 1.00 100.83 131 TYR D O 1
ATOM 11739 N N . LEU D 1 132 ? 132.508 150.983 90.086 1.00 101.66 132 LEU D N 1
ATOM 11740 C CA . LEU D 1 132 ? 131.536 150.436 89.148 1.00 101.66 132 LEU D CA 1
ATOM 11741 C C . LEU D 1 132 ? 131.440 148.927 89.261 1.00 101.66 132 LEU D C 1
ATOM 11742 O O . LEU D 1 132 ? 130.346 148.375 89.416 1.00 101.66 132 LEU D O 1
ATOM 11747 N N . ARG D 1 133 ? 132.577 148.239 89.184 1.00 107.64 133 ARG D N 1
ATOM 11748 C CA . ARG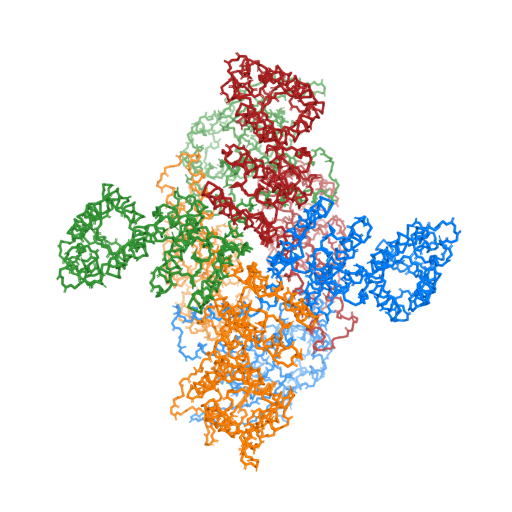 D 1 133 ? 132.555 146.787 89.273 1.00 107.64 133 ARG D CA 1
ATOM 11749 C C . ARG D 1 133 ? 132.064 146.329 90.638 1.00 107.64 133 ARG D C 1
ATOM 11750 O O . ARG D 1 133 ? 131.163 145.491 90.736 1.00 107.64 133 ARG D O 1
ATOM 11758 N N . SER D 1 134 ? 132.645 146.870 91.708 1.00 104.61 134 SER D N 1
ATOM 11759 C CA . SER D 1 134 ? 132.375 146.354 93.040 1.00 104.61 134 SER D CA 1
ATOM 11760 C C . SER D 1 134 ? 130.911 146.504 93.414 1.00 104.61 134 SER D C 1
ATOM 11761 O O . SER D 1 134 ? 130.190 145.506 93.497 1.00 104.61 134 SER D O 1
ATOM 11764 N N . TRP D 1 135 ? 130.449 147.736 93.617 1.00 97.90 135 TRP D N 1
ATOM 11765 C CA . TRP D 1 135 ? 129.023 147.910 93.898 1.00 97.90 135 TRP D CA 1
ATOM 11766 C C . TRP D 1 135 ? 128.643 149.360 93.612 1.00 97.90 135 TRP D C 1
ATOM 11767 O O . TRP D 1 135 ? 128.830 150.241 94.449 1.00 97.90 135 TRP D O 1
ATOM 11778 N N . PHE D 1 136 ? 128.069 149.580 92.443 1.00 93.36 136 PHE D N 1
ATOM 11779 C CA . PHE D 1 136 ? 127.514 150.871 92.085 1.00 93.36 136 PHE D CA 1
ATOM 11780 C C . PHE D 1 136 ? 126.023 150.807 91.847 1.00 93.36 136 PHE D C 1
ATOM 11781 O O . PHE D 1 136 ? 125.280 151.625 92.386 1.00 93.36 136 PHE D O 1
ATOM 11789 N N . LEU D 1 137 ? 125.571 149.841 91.053 1.00 92.95 137 LEU D N 1
ATOM 11790 C CA . LEU D 1 137 ? 124.143 149.675 90.831 1.00 92.95 137 LEU D CA 1
ATOM 11791 C C . LEU D 1 137 ? 123.446 149.246 92.113 1.00 92.95 137 LEU D C 1
ATOM 11792 O O . LEU D 1 137 ? 122.280 149.580 92.342 1.00 92.95 137 LEU D O 1
ATOM 11797 N N . LEU D 1 138 ? 124.144 148.498 92.966 1.00 88.89 138 LEU D N 1
ATOM 11798 C CA . LEU D 1 138 ? 123.549 148.120 94.241 1.00 88.89 138 LEU D CA 1
ATOM 11799 C C . LEU D 1 138 ? 123.364 149.330 95.139 1.00 88.89 138 LEU D C 1
ATOM 11800 O O . LEU D 1 138 ? 122.338 149.463 95.814 1.00 88.89 138 LEU D O 1
ATOM 11805 N N . ASP D 1 139 ? 124.346 150.226 95.167 1.00 89.98 139 ASP D N 1
ATOM 11806 C CA . ASP D 1 139 ? 124.157 151.480 95.874 1.00 89.98 139 ASP D CA 1
ATOM 11807 C C . ASP D 1 139 ? 123.177 152.395 95.168 1.00 89.98 139 ASP D C 1
ATOM 11808 O O . ASP D 1 139 ? 122.647 153.307 95.803 1.00 89.98 139 ASP D O 1
ATOM 11813 N N . LEU D 1 140 ? 122.917 152.176 93.884 1.00 87.93 140 LEU D N 1
ATOM 11814 C CA . LEU D 1 140 ? 122.004 153.023 93.134 1.00 87.93 140 LEU D CA 1
ATOM 11815 C C . LEU D 1 140 ? 120.548 152.654 93.350 1.00 87.93 140 LEU D C 1
ATOM 11816 O O . LEU D 1 140 ? 119.725 153.533 93.610 1.00 87.93 140 LEU D O 1
ATOM 11821 N N . VAL D 1 141 ? 120.207 151.371 93.248 1.00 86.99 141 VAL D N 1
ATOM 11822 C CA . VAL D 1 141 ? 118.839 150.964 93.531 1.00 86.99 141 VAL D CA 1
ATOM 11823 C C . VAL D 1 141 ? 118.504 151.223 94.987 1.00 86.99 141 VAL D C 1
ATOM 11824 O O . VAL D 1 141 ? 117.334 151.386 95.343 1.00 86.99 141 VAL D O 1
ATOM 11828 N N . SER D 1 142 ? 119.508 151.273 95.848 1.00 85.41 142 SER D N 1
ATOM 11829 C CA . SER D 1 142 ? 119.305 151.563 97.255 1.00 85.41 142 SER D CA 1
ATOM 11830 C C . SER D 1 142 ? 118.845 152.988 97.509 1.00 85.41 142 SER D C 1
ATOM 11831 O O . SER D 1 142 ? 118.497 153.312 98.646 1.00 85.41 142 SER D O 1
ATOM 11834 N N . THR D 1 143 ? 118.832 153.859 96.501 1.00 86.27 143 THR D N 1
ATOM 11835 C CA . THR D 1 143 ? 118.402 155.232 96.706 1.00 86.27 143 THR D CA 1
ATOM 11836 C C . THR D 1 143 ? 117.331 155.701 95.741 1.00 86.27 143 THR D C 1
ATOM 11837 O O . THR D 1 143 ? 116.927 156.864 95.830 1.00 86.27 143 THR D O 1
ATOM 11841 N N . ILE D 1 144 ? 116.876 154.865 94.819 1.00 89.55 144 ILE D N 1
ATOM 11842 C CA . ILE D 1 144 ? 115.756 155.288 93.977 1.00 89.55 144 ILE D CA 1
ATOM 11843 C C . ILE D 1 144 ? 114.543 155.537 94.861 1.00 89.55 144 ILE D C 1
ATOM 11844 O O . ILE D 1 144 ? 114.184 154.668 95.677 1.00 89.55 144 ILE D O 1
ATOM 11849 N N . PRO D 1 145 ? 113.896 156.694 94.771 1.00 95.69 145 PRO D N 1
ATOM 11850 C CA . PRO D 1 145 ? 112.773 156.982 95.665 1.00 95.69 145 PRO D CA 1
ATOM 11851 C C . PRO D 1 145 ? 111.623 156.013 95.457 1.00 95.69 145 PRO D C 1
ATOM 11852 O O . PRO D 1 145 ? 111.411 155.472 94.371 1.00 95.69 145 PRO D O 1
ATOM 11856 N N . SER D 1 146 ? 110.870 155.796 96.533 1.00 104.48 146 SER D N 1
ATOM 11857 C CA . SER D 1 146 ? 109.753 154.866 96.477 1.00 104.48 146 SER D CA 1
ATOM 11858 C C . SER D 1 146 ? 108.639 155.348 95.560 1.00 104.48 146 SER D C 1
ATOM 11859 O O . SER D 1 146 ? 107.853 154.525 95.081 1.00 104.48 146 SER D O 1
ATOM 11862 N N . GLU D 1 147 ? 108.548 156.655 95.310 1.00 106.52 147 GLU D N 1
ATOM 11863 C CA . GLU D 1 147 ? 107.566 157.148 94.351 1.00 106.52 147 GLU D CA 1
ATOM 11864 C C . GLU D 1 147 ? 107.831 156.584 92.965 1.00 106.52 147 GLU D C 1
ATOM 11865 O O . GLU D 1 147 ? 106.895 156.260 92.226 1.00 106.52 147 GLU D O 1
ATOM 11871 N N . ALA D 1 148 ? 109.105 156.445 92.601 1.00 109.60 148 ALA D N 1
ATOM 11872 C CA . ALA D 1 148 ? 109.436 155.806 91.336 1.00 109.60 148 ALA D CA 1
ATOM 11873 C C . ALA D 1 148 ? 108.942 154.369 91.293 1.00 109.60 148 ALA D C 1
ATOM 11874 O O . ALA D 1 148 ? 108.365 153.946 90.286 1.00 109.60 148 ALA D O 1
ATOM 11876 N N . ALA D 1 149 ? 109.150 153.608 92.367 1.00 112.07 149 ALA D N 1
ATOM 11877 C CA . ALA D 1 149 ? 108.672 152.233 92.384 1.00 112.07 149 ALA D CA 1
ATOM 11878 C C . ALA D 1 149 ? 107.156 152.167 92.289 1.00 112.07 149 ALA D C 1
ATOM 11879 O O . ALA D 1 149 ? 106.620 151.334 91.553 1.00 112.07 149 ALA D O 1
ATOM 11881 N N . MET D 1 150 ? 106.454 153.039 93.012 1.00 114.86 150 MET D N 1
ATOM 11882 C CA . MET D 1 150 ? 104.999 153.059 92.931 1.00 114.86 150 MET D CA 1
ATOM 11883 C C . MET D 1 150 ? 104.528 153.378 91.519 1.00 114.86 150 MET D C 1
ATOM 11884 O O . MET D 1 150 ? 103.573 152.769 91.027 1.00 114.86 150 MET D O 1
ATOM 11889 N N . ARG D 1 151 ? 105.185 154.327 90.849 1.00 117.93 151 ARG D N 1
ATOM 11890 C CA . ARG D 1 151 ? 104.822 154.617 89.466 1.00 117.93 151 ARG D CA 1
ATOM 11891 C C . ARG D 1 151 ? 105.142 153.447 88.549 1.00 117.93 151 ARG D C 1
ATOM 11892 O O . ARG D 1 151 ? 104.450 153.242 87.547 1.00 117.93 151 ARG D O 1
ATOM 11900 N N . ILE D 1 152 ? 106.181 152.677 88.868 1.00 116.60 152 ILE D N 1
ATOM 11901 C CA . ILE D 1 152 ? 106.467 151.467 88.103 1.00 116.60 152 ILE D CA 1
ATOM 11902 C C . ILE D 1 152 ? 105.386 150.426 88.346 1.00 116.60 152 ILE D C 1
ATOM 11903 O O . ILE D 1 152 ? 104.827 149.849 87.407 1.00 116.60 152 ILE D O 1
ATOM 11908 N N . SER D 1 153 ? 105.072 150.178 89.613 1.00 114.67 153 SER D N 1
ATOM 11909 C CA . SER D 1 153 ? 104.080 149.183 89.987 1.00 114.67 153 SER D CA 1
ATOM 11910 C C . SER D 1 153 ? 103.720 149.381 91.446 1.00 114.67 153 SER D C 1
ATOM 11911 O O . SER D 1 153 ? 104.603 149.568 92.283 1.00 114.67 153 SER D O 1
ATOM 11914 N N . SER D 1 154 ? 102.429 149.324 91.747 1.00 111.86 154 SER D N 1
ATOM 11915 C CA . SER D 1 154 ? 102.008 149.349 93.135 1.00 111.86 154 SER D CA 1
ATOM 11916 C C . SER D 1 154 ? 102.391 148.033 93.802 1.00 111.86 154 SER D C 1
ATOM 11917 O O . SER D 1 154 ? 103.072 147.186 93.220 1.00 111.86 154 SER D O 1
ATOM 11920 N N . GLN D 1 155 ? 101.978 147.883 95.061 1.00 110.60 155 GLN D N 1
ATOM 11921 C CA . GLN D 1 155 ? 102.174 146.663 95.851 1.00 110.60 155 GLN D CA 1
ATOM 11922 C C . GLN D 1 155 ? 103.636 146.214 95.880 1.00 110.60 155 GLN D C 1
ATOM 11923 O O . GLN D 1 155 ? 103.939 145.067 96.221 1.00 110.60 155 GLN D O 1
ATOM 11929 N N . SER D 1 156 ? 104.557 147.113 95.549 1.00 100.99 156 SER D N 1
ATOM 11930 C CA . SER D 1 156 ? 105.983 146.860 95.668 1.00 100.99 156 SER D CA 1
ATOM 11931 C C . SER D 1 156 ? 106.655 147.809 96.642 1.00 100.99 156 SER D C 1
ATOM 11932 O O . SER D 1 156 ? 107.831 147.619 96.960 1.00 100.99 156 SER D O 1
ATOM 11935 N N . TYR D 1 157 ? 105.935 148.828 97.112 1.00 92.09 157 TYR D N 1
ATOM 11936 C CA . TYR D 1 157 ? 106.503 149.800 98.036 1.00 92.09 157 TYR D CA 1
ATOM 11937 C C . TYR D 1 157 ? 107.147 149.125 99.234 1.00 92.09 157 TYR D C 1
ATOM 11938 O O . TYR D 1 157 ? 108.176 149.587 99.737 1.00 92.09 157 TYR D O 1
ATOM 11947 N N . GLY D 1 158 ? 106.558 148.040 99.710 1.00 86.58 158 GLY D N 1
ATOM 11948 C CA . GLY D 1 158 ? 107.112 147.354 100.853 1.00 86.58 158 GLY D CA 1
ATOM 11949 C C . GLY D 1 158 ? 108.390 146.628 100.510 1.00 86.58 158 GLY D C 1
ATOM 11950 O O . GLY D 1 158 ? 109.440 146.893 101.094 1.00 86.58 158 GLY D O 1
ATOM 11951 N N . LEU D 1 159 ? 108.314 145.716 99.554 1.00 87.18 159 LEU D N 1
ATOM 11952 C CA . LEU D 1 159 ? 109.454 144.888 99.203 1.00 87.18 159 LEU D CA 1
ATOM 11953 C C . LEU D 1 159 ? 110.572 145.665 98.548 1.00 87.18 159 LEU D C 1
ATOM 11954 O O . LEU D 1 159 ? 111.701 145.177 98.515 1.00 87.18 159 LEU D O 1
ATOM 11959 N N . PHE D 1 160 ? 110.302 146.857 98.030 1.00 87.39 160 PHE D N 1
ATOM 11960 C CA . PHE D 1 160 ? 111.346 147.627 97.376 1.00 87.39 160 PHE D CA 1
ATOM 11961 C C . PHE D 1 160 ? 112.259 148.322 98.371 1.00 87.39 160 PHE D C 1
ATOM 11962 O O . PHE D 1 160 ? 113.480 148.271 98.228 1.00 87.39 160 PHE D O 1
ATOM 11970 N N . ASN D 1 161 ? 111.699 148.965 99.382 1.00 82.75 161 ASN D N 1
ATOM 11971 C CA . ASN D 1 161 ? 112.529 149.659 100.346 1.00 82.75 161 ASN D CA 1
ATOM 11972 C C . ASN D 1 161 ? 113.104 148.737 101.391 1.00 82.75 161 ASN D C 1
ATOM 11973 O O . ASN D 1 161 ? 113.543 149.212 102.436 1.00 82.75 161 ASN D O 1
ATOM 11978 N N . MET D 1 162 ? 113.099 147.433 101.156 1.00 77.59 162 MET D N 1
ATOM 11979 C CA . MET D 1 162 ? 113.959 146.549 101.920 1.00 77.59 162 MET D CA 1
ATOM 11980 C C . MET D 1 162 ? 115.315 146.387 101.266 1.00 77.59 162 MET D C 1
ATOM 11981 O O . MET D 1 162 ? 116.257 145.944 101.925 1.00 77.59 162 MET D O 1
ATOM 11986 N N . LEU D 1 163 ? 115.429 146.725 99.984 1.00 76.73 163 LEU D N 1
ATOM 11987 C CA . LEU D 1 163 ? 116.741 146.823 99.366 1.00 76.73 163 LEU D CA 1
ATOM 11988 C C . LEU D 1 163 ? 117.597 147.863 100.062 1.00 76.73 163 LEU D C 1
ATOM 11989 O O . LEU D 1 163 ? 118.817 147.704 100.147 1.00 76.73 163 LEU D O 1
ATOM 11994 N N . ARG D 1 164 ? 116.983 148.925 100.569 1.00 77.40 164 ARG D N 1
ATOM 11995 C CA . ARG D 1 164 ? 117.723 149.935 101.302 1.00 77.40 164 ARG D CA 1
ATOM 11996 C C . ARG D 1 164 ? 118.454 149.376 102.502 1.00 77.40 164 ARG D C 1
ATOM 11997 O O . ARG D 1 164 ? 119.290 150.079 103.068 1.00 77.40 164 ARG D O 1
ATOM 12005 N N . LEU D 1 165 ? 118.172 148.150 102.914 1.00 72.76 165 LEU D N 1
ATOM 12006 C CA . LEU D 1 165 ? 118.967 147.509 103.945 1.00 72.76 165 LEU D CA 1
ATOM 12007 C C . LEU D 1 165 ? 120.330 147.103 103.441 1.00 72.76 165 LEU D C 1
ATOM 12008 O O . LEU D 1 165 ? 121.111 146.529 104.198 1.00 72.76 165 LEU D O 1
ATOM 12013 N N . TRP D 1 166 ? 120.625 147.375 102.175 1.00 79.08 166 TRP D N 1
ATOM 12014 C CA . TRP D 1 166 ? 121.970 147.155 101.671 1.00 79.08 166 TRP D CA 1
ATOM 12015 C C . TRP D 1 166 ? 122.957 148.114 102.313 1.00 79.08 166 TRP D C 1
ATOM 12016 O O . TRP D 1 166 ? 124.158 147.841 102.341 1.00 79.08 166 TRP D O 1
ATOM 12027 N N . ARG D 1 167 ? 122.468 149.224 102.858 1.00 73.54 167 ARG D N 1
ATOM 12028 C CA . ARG D 1 167 ? 123.349 150.220 103.444 1.00 73.54 167 ARG D CA 1
ATOM 12029 C C . ARG D 1 167 ? 123.978 149.758 104.746 1.00 73.54 167 ARG D C 1
ATOM 12030 O O . ARG D 1 167 ? 124.855 150.445 105.273 1.00 73.54 167 ARG D O 1
ATOM 12038 N N . LEU D 1 168 ? 123.557 148.618 105.287 1.00 70.79 168 LEU D N 1
ATOM 12039 C CA . LEU D 1 168 ? 124.098 148.173 106.565 1.00 70.79 168 LEU D CA 1
ATOM 12040 C C . LEU D 1 168 ? 125.540 147.710 106.446 1.00 70.79 168 LEU D C 1
ATOM 12041 O O . LEU D 1 168 ? 126.201 147.480 107.468 1.00 70.79 168 LEU D O 1
ATOM 12046 N N . ARG D 1 169 ? 126.038 147.560 105.222 1.00 79.32 169 ARG D N 1
ATOM 12047 C CA . ARG D 1 169 ? 127.454 147.293 105.036 1.00 79.32 169 ARG D CA 1
ATOM 12048 C C . ARG D 1 169 ? 128.298 148.364 105.706 1.00 79.32 169 ARG D C 1
ATOM 12049 O O . ARG D 1 169 ? 129.398 148.087 106.191 1.00 79.32 169 ARG D O 1
ATOM 12057 N N . ARG D 1 170 ? 127.783 149.591 105.773 1.00 76.90 170 ARG D N 1
ATOM 12058 C CA . ARG D 1 170 ? 128.530 150.662 106.411 1.00 76.90 170 ARG D CA 1
ATOM 12059 C C . ARG D 1 170 ? 128.686 150.448 107.903 1.00 76.90 170 ARG D C 1
ATOM 12060 O O . ARG D 1 170 ? 129.787 150.633 108.425 1.00 76.90 170 ARG D O 1
ATOM 12068 N N . VAL D 1 171 ? 127.628 150.054 108.605 1.00 76.77 171 VAL D N 1
ATOM 12069 C CA . VAL D 1 171 ? 127.781 149.832 110.036 1.00 76.77 171 VAL D CA 1
ATOM 12070 C C . VAL D 1 171 ? 128.621 148.592 110.292 1.00 76.77 171 VAL D C 1
ATOM 12071 O O . VAL D 1 171 ? 129.410 148.547 111.247 1.00 76.77 171 VAL D O 1
ATOM 12075 N N . GLY D 1 172 ? 128.497 147.579 109.437 1.00 78.39 172 GLY D N 1
ATOM 12076 C CA . GLY D 1 172 ? 129.377 146.431 109.566 1.00 78.39 172 GLY D CA 1
ATOM 12077 C C . GLY D 1 172 ? 130.836 146.824 109.468 1.00 78.39 172 GLY D C 1
ATOM 12078 O O . GLY D 1 172 ? 131.658 146.453 110.312 1.00 78.39 172 GLY D O 1
ATOM 12079 N N . ALA D 1 173 ? 131.173 147.602 108.437 1.00 80.86 173 ALA D N 1
ATOM 12080 C CA . ALA D 1 173 ? 132.540 148.066 108.264 1.00 80.86 173 ALA D CA 1
ATOM 12081 C C . ALA D 1 173 ? 132.990 148.927 109.427 1.00 80.86 173 ALA D C 1
ATOM 12082 O O . ALA D 1 173 ? 134.134 148.813 109.872 1.00 80.86 173 ALA D O 1
ATOM 12084 N N . LEU D 1 174 ? 132.117 149.796 109.927 1.00 79.78 174 LEU D N 1
ATOM 12085 C CA . LEU D 1 174 ? 132.494 150.634 111.054 1.00 79.78 174 LEU D CA 1
ATOM 12086 C C . LEU D 1 174 ? 132.871 149.805 112.266 1.00 79.78 174 LEU D C 1
ATOM 12087 O O . LEU D 1 174 ? 133.895 150.074 112.897 1.00 79.78 174 LEU D O 1
ATOM 12092 N N . PHE D 1 175 ? 132.075 148.797 112.608 1.00 81.44 175 PHE D N 1
ATOM 12093 C CA . PHE D 1 175 ? 132.457 147.965 113.744 1.00 81.44 175 PHE D CA 1
ATOM 12094 C C . PHE D 1 175 ? 133.759 147.223 113.485 1.00 81.44 175 PHE D C 1
ATOM 12095 O O . PHE D 1 175 ? 134.654 147.208 114.340 1.00 81.44 175 PHE D O 1
ATOM 12103 N N . ALA D 1 176 ? 133.877 146.603 112.308 1.00 85.68 176 ALA D N 1
ATOM 12104 C CA . ALA D 1 176 ? 135.112 145.910 111.968 1.00 85.68 176 ALA D CA 1
ATOM 12105 C C . ALA D 1 176 ? 136.308 146.838 112.047 1.00 85.68 176 ALA D C 1
ATOM 12106 O O . ALA D 1 176 ? 137.435 146.386 112.262 1.00 85.68 176 ALA D O 1
ATOM 12108 N N . ARG D 1 177 ? 136.085 148.134 111.877 1.00 88.40 177 ARG D N 1
ATOM 12109 C CA . ARG D 1 177 ? 137.139 149.124 111.992 1.00 88.40 177 ARG D CA 1
ATOM 12110 C C . ARG D 1 177 ? 137.424 149.523 113.427 1.00 88.40 177 ARG D C 1
ATOM 12111 O O . ARG D 1 177 ? 138.579 149.794 113.758 1.00 88.40 177 ARG D O 1
ATOM 12119 N N . LEU D 1 178 ? 136.413 149.561 114.283 1.00 84.86 178 LEU D N 1
ATOM 12120 C CA . LEU D 1 178 ? 136.626 149.979 115.656 1.00 84.86 178 LEU D CA 1
ATOM 12121 C C . LEU D 1 178 ? 137.254 148.900 116.513 1.00 84.86 178 LEU D C 1
ATOM 12122 O O . LEU D 1 178 ? 138.150 149.204 117.305 1.00 84.86 178 LEU D O 1
ATOM 12127 N N . GLU D 1 179 ? 136.820 147.645 116.391 1.00 88.64 179 GLU D N 1
ATOM 12128 C CA . GLU D 1 179 ? 137.329 146.666 117.348 1.00 88.64 179 GLU D CA 1
ATOM 12129 C C . GLU D 1 179 ? 138.789 146.318 117.090 1.00 88.64 179 GLU D C 1
ATOM 12130 O O . GLU D 1 179 ? 139.382 145.560 117.860 1.00 88.64 179 GLU D O 1
ATOM 12136 N N . LYS D 1 180 ? 139.384 146.843 116.025 1.00 95.58 180 LYS D N 1
ATOM 12137 C CA . LYS D 1 180 ? 140.819 146.719 115.819 1.00 95.58 180 LYS D CA 1
ATOM 12138 C C . LYS D 1 180 ? 141.546 148.044 116.002 1.00 95.58 180 LYS D C 1
ATOM 12139 O O . LYS D 1 180 ? 142.703 148.168 115.595 1.00 95.58 180 LYS D O 1
ATOM 12145 N N . ASP D 1 181 ? 140.900 149.028 116.615 1.00 98.98 181 ASP D N 1
ATOM 12146 C CA . ASP D 1 181 ? 141.554 150.272 116.987 1.00 98.98 181 ASP D CA 1
ATOM 12147 C C . ASP D 1 181 ? 141.949 150.203 118.451 1.00 98.98 181 ASP D C 1
ATOM 12148 O O . ASP D 1 181 ? 141.306 149.516 119.246 1.00 98.98 181 ASP D O 1
ATOM 12153 N N . ARG D 1 182 ? 142.999 150.937 118.807 1.00 101.70 182 ARG D N 1
ATOM 12154 C CA . ARG D 1 182 ? 143.538 150.896 120.157 1.00 101.70 182 ARG D CA 1
ATOM 12155 C C . ARG D 1 182 ? 143.008 151.999 121.057 1.00 101.70 182 ARG D C 1
ATOM 12156 O O . ARG D 1 182 ? 143.139 151.890 122.279 1.00 101.70 182 ARG D O 1
ATOM 12164 N N . ASN D 1 183 ? 142.423 153.051 120.497 1.00 97.63 183 ASN D N 1
ATOM 12165 C CA . ASN D 1 183 ? 141.869 154.124 121.310 1.00 97.63 183 ASN D CA 1
ATOM 12166 C C . ASN D 1 183 ? 140.496 153.796 121.868 1.00 97.63 183 ASN D C 1
ATOM 12167 O O . ASN D 1 183 ? 139.926 154.621 122.587 1.00 97.63 183 ASN D O 1
ATOM 12172 N N . PHE D 1 184 ? 139.953 152.626 121.558 1.00 92.96 184 PHE D N 1
ATOM 12173 C CA . PHE D 1 184 ? 138.601 152.259 121.941 1.00 92.96 184 PHE D CA 1
ATOM 12174 C C . PHE D 1 184 ? 138.627 151.025 122.821 1.00 92.96 184 PHE D C 1
ATOM 12175 O O . PHE D 1 184 ? 139.299 150.042 122.504 1.00 92.96 184 PHE D O 1
ATOM 12183 N N . ASN D 1 185 ? 137.895 151.085 123.925 1.00 88.05 185 ASN D N 1
ATOM 12184 C CA . ASN D 1 185 ? 137.746 149.920 124.775 1.00 88.05 185 ASN D CA 1
ATOM 12185 C C . ASN D 1 185 ? 137.183 148.759 123.973 1.00 88.05 185 ASN D C 1
ATOM 12186 O O . ASN D 1 185 ? 136.123 148.859 123.358 1.00 88.05 185 ASN D O 1
ATOM 12191 N N . TYR D 1 186 ? 137.907 147.650 123.974 1.00 87.16 186 TYR D N 1
ATOM 12192 C CA . TYR D 1 186 ? 137.448 146.483 123.239 1.00 87.16 186 TYR D CA 1
ATOM 12193 C C . TYR D 1 186 ? 136.204 145.880 123.861 1.00 87.16 186 TYR D C 1
ATOM 12194 O O . TYR D 1 186 ? 135.324 145.400 123.145 1.00 87.16 186 TYR D O 1
ATOM 12203 N N . PHE D 1 187 ? 136.113 145.900 125.186 1.00 83.98 187 PHE D N 1
ATOM 12204 C CA . PHE D 1 187 ? 134.920 145.398 125.848 1.00 83.98 187 PHE D CA 1
ATOM 12205 C C . PHE D 1 187 ? 133.690 146.167 125.402 1.00 83.98 187 PHE D C 1
ATOM 12206 O O . PHE D 1 187 ? 132.738 145.585 124.875 1.00 83.98 187 PHE D O 1
ATOM 12214 N N . TRP D 1 188 ? 133.694 147.483 125.595 1.00 85.22 188 TRP D N 1
ATOM 12215 C CA . TRP D 1 188 ? 132.508 148.269 125.291 1.00 85.22 188 TRP D CA 1
ATOM 12216 C C . TRP D 1 188 ? 132.234 148.354 123.802 1.00 85.22 188 TRP D C 1
ATOM 12217 O O . TRP D 1 188 ? 131.111 148.669 123.407 1.00 85.22 188 TRP D O 1
ATOM 12228 N N . VAL D 1 189 ? 133.227 148.077 122.960 1.00 80.77 189 VAL D N 1
ATOM 12229 C CA . VAL D 1 189 ? 132.957 148.070 121.530 1.00 80.77 189 VAL D CA 1
ATOM 12230 C C . VAL D 1 189 ? 132.348 146.747 121.115 1.00 80.77 189 VAL D C 1
ATOM 12231 O O . VAL D 1 189 ? 131.402 146.711 120.325 1.00 80.77 189 VAL D O 1
ATOM 12235 N N . ARG D 1 190 ? 132.852 145.644 121.647 1.00 80.13 190 ARG D N 1
ATOM 12236 C CA . ARG D 1 190 ? 132.257 144.357 121.344 1.00 80.13 190 ARG D CA 1
ATOM 12237 C C . ARG D 1 190 ? 130.876 144.205 121.958 1.00 80.13 190 ARG D C 1
ATOM 12238 O O . ARG D 1 190 ? 130.068 143.433 121.442 1.00 80.13 190 ARG D O 1
ATOM 12246 N N . CYS D 1 191 ? 130.585 144.923 123.037 1.00 79.29 191 CYS D N 1
ATOM 12247 C CA . CYS D 1 191 ? 129.252 144.897 123.619 1.00 79.29 191 CYS D CA 1
ATOM 12248 C C . CYS D 1 191 ? 128.249 145.715 122.831 1.00 79.29 191 CYS D C 1
ATOM 12249 O O . CYS D 1 191 ? 127.074 145.345 122.784 1.00 79.29 191 CYS D O 1
ATOM 12252 N N . ALA D 1 192 ? 128.674 146.812 122.218 1.00 73.08 192 ALA D N 1
ATOM 12253 C CA . ALA D 1 192 ? 127.774 147.607 121.404 1.00 73.08 192 ALA D CA 1
ATOM 12254 C C . ALA D 1 192 ? 127.409 146.929 120.097 1.00 73.08 192 ALA D C 1
ATOM 12255 O O . ALA D 1 192 ? 126.412 147.307 119.483 1.00 73.08 192 ALA D O 1
ATOM 12257 N N . LYS D 1 193 ? 128.163 145.916 119.713 1.00 71.61 193 LYS D N 1
ATOM 12258 C CA . LYS D 1 193 ? 127.796 145.216 118.473 1.00 71.61 193 LYS D CA 1
ATOM 12259 C C . LYS D 1 193 ? 126.746 144.180 118.825 1.00 71.61 193 LYS D C 1
ATOM 12260 O O . LYS D 1 193 ? 125.808 144.052 118.094 1.00 71.61 193 LYS D O 1
ATOM 12266 N N . LEU D 1 194 ? 126.943 143.426 119.892 1.00 67.85 194 LEU D N 1
ATOM 12267 C CA . LEU D 1 194 ? 125.930 142.488 120.344 1.00 67.85 194 LEU D CA 1
ATOM 12268 C C . LEU D 1 194 ? 124.618 143.176 120.658 1.00 67.85 194 LEU D C 1
ATOM 12269 O O . LEU D 1 194 ? 123.559 142.588 120.440 1.00 67.85 194 LEU D O 1
ATOM 12274 N N . VAL D 1 195 ? 124.659 144.400 121.167 1.00 65.26 195 VAL D N 1
ATOM 12275 C CA . VAL D 1 195 ? 123.422 145.117 121.433 1.00 65.26 195 VAL D CA 1
ATOM 12276 C C . VAL D 1 195 ? 122.726 145.483 120.134 1.00 65.26 195 VAL D C 1
ATOM 12277 O O . VAL D 1 195 ? 121.512 145.307 119.996 1.00 65.26 195 VAL D O 1
ATOM 12281 N N . CYS D 1 196 ? 123.478 145.990 119.161 1.00 63.41 196 CYS D N 1
ATOM 12282 C CA . CYS D 1 196 ? 122.869 146.426 117.914 1.00 63.41 196 CYS D CA 1
ATOM 12283 C C . CYS D 1 196 ? 122.303 145.253 117.136 1.00 63.41 196 CYS D C 1
ATOM 12284 O O . CYS D 1 196 ? 121.199 145.341 116.593 1.00 63.41 196 CYS D O 1
ATOM 12287 N N . VAL D 1 197 ? 123.039 144.146 117.067 1.00 60.71 197 VAL D N 1
ATOM 12288 C CA . VAL D 1 197 ? 122.539 142.979 116.348 1.00 60.71 197 VAL D CA 1
ATOM 12289 C C . VAL D 1 197 ? 121.253 142.475 116.982 1.00 60.71 197 VAL D C 1
ATOM 12290 O O . VAL D 1 197 ? 120.283 142.154 116.288 1.00 60.71 197 VAL D O 1
ATOM 12294 N N . THR D 1 198 ? 121.219 142.412 118.307 1.00 57.21 198 THR D N 1
ATOM 12295 C CA . THR D 1 198 ? 120.028 141.939 118.992 1.00 57.21 198 THR D CA 1
ATOM 12296 C C . THR D 1 198 ? 118.848 142.864 118.756 1.00 57.21 198 THR D C 1
ATOM 12297 O O . THR D 1 198 ? 117.731 142.400 118.497 1.00 57.21 198 THR D O 1
ATOM 12301 N N . LEU D 1 199 ? 119.065 144.172 118.859 1.00 55.87 199 LEU D N 1
ATOM 12302 C CA . LEU D 1 199 ? 117.970 145.105 118.640 1.00 55.87 199 LEU D CA 1
ATOM 12303 C C . LEU D 1 199 ? 117.444 144.997 117.222 1.00 55.87 199 LEU D C 1
ATOM 12304 O O . LEU D 1 199 ? 116.230 145.036 116.994 1.00 55.87 199 LEU D O 1
ATOM 12309 N N . PHE D 1 200 ? 118.341 144.826 116.256 1.00 54.28 200 PHE D N 1
ATOM 12310 C CA . PHE D 1 200 ? 117.903 144.696 114.878 1.00 54.28 200 PHE D CA 1
ATOM 12311 C C . PHE D 1 200 ? 117.104 143.424 114.671 1.00 54.28 200 PHE D C 1
ATOM 12312 O O . PHE D 1 200 ? 116.095 143.431 113.962 1.00 54.28 200 PHE D O 1
ATOM 12320 N N . ALA D 1 201 ? 117.545 142.320 115.264 1.00 52.45 201 ALA D N 1
ATOM 12321 C CA . ALA D 1 201 ? 116.809 141.076 115.102 1.00 52.45 201 ALA D CA 1
ATOM 12322 C C . ALA D 1 201 ? 115.424 141.187 115.703 1.00 52.45 201 ALA D C 1
ATOM 12323 O O . ALA D 1 201 ? 114.438 140.762 115.095 1.00 52.45 201 ALA D O 1
ATOM 12325 N N . VAL D 1 202 ? 115.328 141.776 116.890 1.00 50.23 202 VAL D N 1
ATOM 12326 C CA . VAL D 1 202 ? 114.033 141.942 117.533 1.00 50.23 202 VAL D CA 1
ATOM 12327 C C . VAL D 1 202 ? 113.117 142.805 116.678 1.00 50.23 202 VAL D C 1
ATOM 12328 O O . VAL D 1 202 ? 111.940 142.485 116.485 1.00 50.23 202 VAL D O 1
ATOM 12332 N N . HIS D 1 203 ? 113.649 143.893 116.123 1.00 52.97 203 HIS D N 1
ATOM 12333 C CA . HIS D 1 203 ? 112.831 144.789 115.316 1.00 52.97 203 HIS D CA 1
ATOM 12334 C C . HIS D 1 203 ? 112.351 144.108 114.042 1.00 52.97 203 HIS D C 1
ATOM 12335 O O . HIS D 1 203 ? 111.169 144.196 113.684 1.00 52.97 203 HIS D O 1
ATOM 12342 N N . CYS D 1 204 ? 113.255 143.431 113.335 1.00 56.06 204 CYS D N 1
ATOM 12343 C CA . CYS D 1 204 ? 112.873 142.771 112.095 1.00 56.06 204 CYS D CA 1
ATOM 12344 C C . CYS D 1 204 ? 111.843 141.688 112.344 1.00 56.06 204 CYS D C 1
ATOM 12345 O O . CYS D 1 204 ? 110.883 141.553 111.581 1.00 56.06 204 CYS D O 1
ATOM 12348 N N . ALA D 1 205 ? 112.032 140.888 113.390 1.00 52.95 205 ALA D N 1
ATOM 12349 C CA . ALA D 1 205 ? 111.054 139.853 113.684 1.00 52.95 205 ALA D CA 1
ATOM 12350 C C . ALA D 1 205 ? 109.711 140.457 114.042 1.00 52.95 205 ALA D C 1
ATOM 12351 O O . ALA D 1 205 ? 108.672 139.958 113.606 1.00 52.95 205 ALA D O 1
ATOM 12353 N N . ALA D 1 206 ? 109.706 141.534 114.825 1.00 53.19 206 ALA D N 1
ATOM 12354 C CA . ALA D 1 206 ? 108.453 142.204 115.137 1.00 53.19 206 ALA D CA 1
ATOM 12355 C C . ALA D 1 206 ? 107.719 142.610 113.873 1.00 53.19 206 ALA D C 1
ATOM 12356 O O . ALA D 1 206 ? 106.527 142.322 113.712 1.00 53.19 206 ALA D O 1
ATOM 12358 N N . CYS D 1 207 ? 108.421 143.261 112.955 1.00 56.42 207 CYS D N 1
ATOM 12359 C CA . CYS D 1 207 ? 107.786 143.740 111.739 1.00 56.42 207 CYS D CA 1
ATOM 12360 C C . CYS D 1 207 ? 107.332 142.616 110.824 1.00 56.42 207 CYS D C 1
ATOM 12361 O O . CYS D 1 207 ? 106.236 142.696 110.265 1.00 56.42 207 CYS D O 1
ATOM 12364 N N . PHE D 1 208 ? 108.121 141.555 110.674 1.00 54.79 208 PHE D N 1
ATOM 12365 C CA . PHE D 1 208 ? 107.691 140.441 109.835 1.00 54.79 208 PHE D CA 1
ATOM 12366 C C . PHE D 1 208 ? 106.474 139.746 110.419 1.00 54.79 208 PHE D C 1
ATOM 12367 O O . PHE D 1 208 ? 105.548 139.384 109.689 1.00 54.79 208 PHE D O 1
ATOM 12375 N N . TYR D 1 209 ? 106.464 139.537 111.729 1.00 57.15 209 TYR D N 1
ATOM 12376 C CA . TYR D 1 209 ? 105.327 138.891 112.362 1.00 57.15 209 TYR D CA 1
ATOM 12377 C C . TYR D 1 209 ? 104.067 139.725 112.216 1.00 57.15 209 TYR D C 1
ATOM 12378 O O . TYR D 1 209 ? 102.988 139.193 111.921 1.00 57.15 209 TYR D O 1
ATOM 12387 N N . TYR D 1 210 ? 104.170 141.035 112.415 1.00 56.13 210 TYR D N 1
ATOM 12388 C CA . TYR D 1 210 ? 102.982 141.851 112.218 1.00 56.13 210 TYR D CA 1
ATOM 12389 C C . TYR D 1 210 ? 102.546 141.831 110.765 1.00 56.13 210 TYR D C 1
ATOM 12390 O O . TYR D 1 210 ? 101.351 141.883 110.474 1.00 56.13 210 TYR D O 1
ATOM 12399 N N . LEU D 1 211 ? 103.496 141.778 109.836 1.00 58.06 211 LEU D N 1
ATOM 12400 C CA . LEU D 1 211 ? 103.122 141.689 108.434 1.00 58.06 211 LEU D CA 1
ATOM 12401 C C . LEU D 1 211 ? 102.344 140.417 108.163 1.00 58.06 211 LEU D C 1
ATOM 12402 O O . LEU D 1 211 ? 101.361 140.427 107.419 1.00 58.06 211 LEU D O 1
ATOM 12407 N N . ILE D 1 212 ? 102.767 139.308 108.765 1.00 57.17 212 ILE D N 1
ATOM 12408 C CA . ILE D 1 212 ? 102.040 138.056 108.593 1.00 57.17 212 ILE D CA 1
ATOM 12409 C C . ILE D 1 212 ? 100.638 138.175 109.152 1.00 57.17 212 ILE D C 1
ATOM 12410 O O . ILE D 1 212 ? 99.687 137.633 108.583 1.00 57.17 212 ILE D O 1
ATOM 12415 N N . ALA D 1 213 ? 100.475 138.886 110.264 1.00 60.49 213 ALA D N 1
ATOM 12416 C CA . ALA D 1 213 ? 99.134 139.022 110.823 1.00 60.49 213 ALA D CA 1
ATOM 12417 C C . ALA D 1 213 ? 98.263 139.961 110.003 1.00 60.49 213 ALA D C 1
ATOM 12418 O O . ALA D 1 213 ? 97.052 139.756 109.910 1.00 60.49 213 ALA D O 1
ATOM 12420 N N . ALA D 1 214 ? 98.849 140.992 109.408 1.00 65.52 214 ALA D N 1
ATOM 12421 C CA . ALA D 1 214 ? 98.059 141.994 108.711 1.00 65.52 214 ALA D CA 1
ATOM 12422 C C . ALA D 1 214 ? 97.593 141.534 107.344 1.00 65.52 214 ALA D C 1
ATOM 12423 O O . ALA D 1 214 ? 96.549 141.994 106.876 1.00 65.52 214 ALA D O 1
ATOM 12425 N N . ARG D 1 215 ? 98.335 140.652 106.692 1.00 73.73 215 ARG D N 1
ATOM 12426 C CA . ARG D 1 215 ? 97.963 140.153 105.380 1.00 73.73 215 ARG D CA 1
ATOM 12427 C C . ARG D 1 215 ? 97.006 138.981 105.451 1.00 73.73 215 ARG D C 1
ATOM 12428 O O . ARG D 1 215 ? 96.497 138.554 104.413 1.00 73.73 215 ARG D O 1
ATOM 12436 N N . ASN D 1 216 ? 96.763 138.446 106.638 1.00 76.04 216 ASN D N 1
ATOM 12437 C CA . ASN D 1 216 ? 95.830 137.343 106.782 1.00 76.04 216 ASN D CA 1
ATOM 12438 C C . ASN D 1 216 ? 94.429 137.799 106.412 1.00 76.04 216 ASN D C 1
ATOM 12439 O O . ASN D 1 216 ? 94.030 138.925 106.710 1.00 76.04 216 ASN D O 1
ATOM 12444 N N . SER D 1 217 ? 93.685 136.921 105.742 1.00 80.91 217 SER D N 1
ATOM 12445 C CA . SER D 1 217 ? 92.338 137.270 105.306 1.00 80.91 217 SER D CA 1
ATOM 12446 C C . SER D 1 217 ? 91.432 137.550 106.496 1.00 80.91 217 SER D C 1
ATOM 12447 O O . SER D 1 217 ? 90.918 138.661 106.657 1.00 80.91 217 SER D O 1
ATOM 12450 N N . ASN D 1 218 ? 91.219 136.552 107.339 1.00 79.79 218 ASN D N 1
ATOM 12451 C CA . ASN D 1 218 ? 90.470 136.739 108.573 1.00 79.79 218 ASN D CA 1
ATOM 12452 C C . ASN D 1 218 ? 91.385 137.399 109.591 1.00 79.79 218 ASN D C 1
ATOM 12453 O O . ASN D 1 218 ? 92.402 136.813 109.973 1.00 79.79 218 ASN D O 1
ATOM 12458 N N . PRO D 1 219 ? 91.073 138.610 110.051 1.00 77.96 219 PRO D N 1
ATOM 12459 C CA . PRO D 1 219 ? 91.941 139.277 111.023 1.00 77.96 219 PRO D CA 1
ATOM 12460 C C . PRO D 1 219 ? 91.799 138.771 112.446 1.00 77.96 219 PRO D C 1
ATOM 12461 O O . PRO D 1 219 ? 92.729 138.962 113.240 1.00 77.96 219 PRO D O 1
ATOM 12465 N N . ALA D 1 220 ? 90.687 138.134 112.790 1.00 77.29 220 ALA D N 1
ATOM 12466 C CA . ALA D 1 220 ? 90.492 137.603 114.128 1.00 77.29 220 ALA D CA 1
ATOM 12467 C C . ALA D 1 220 ? 91.082 136.215 114.303 1.00 77.29 220 ALA D C 1
ATOM 12468 O O . ALA D 1 220 ? 90.971 135.644 115.390 1.00 77.29 220 ALA D O 1
ATOM 12470 N N . LYS D 1 221 ? 91.698 135.656 113.264 1.00 74.74 221 LYS D N 1
ATOM 12471 C CA . LYS D 1 221 ? 92.373 134.369 113.347 1.00 74.74 221 LYS D CA 1
ATOM 12472 C C . LYS D 1 221 ? 93.881 134.522 113.435 1.00 74.74 221 LYS D C 1
ATOM 12473 O O . LYS D 1 221 ? 94.617 133.602 113.077 1.00 74.74 221 LYS D O 1
ATOM 12479 N N . THR D 1 222 ? 94.353 135.665 113.904 1.00 68.48 222 THR D N 1
ATOM 12480 C CA . THR D 1 222 ? 95.769 135.976 113.934 1.00 68.48 222 THR D CA 1
ATOM 12481 C C . THR D 1 222 ? 96.275 135.948 115.364 1.00 68.48 222 THR D C 1
ATOM 12482 O O . THR D 1 222 ? 95.519 135.743 116.311 1.00 68.48 222 THR D O 1
ATOM 12486 N N . TRP D 1 223 ? 97.577 136.165 115.515 1.00 60.68 223 TRP D N 1
ATOM 12487 C CA . TRP D 1 223 ? 98.159 136.159 116.847 1.00 60.68 223 TRP D CA 1
ATOM 12488 C C . TRP D 1 223 ? 97.815 137.420 117.614 1.00 60.68 223 TRP D C 1
ATOM 12489 O O . TRP D 1 223 ? 97.695 137.384 118.841 1.00 60.68 223 TRP D O 1
ATOM 12500 N N . ILE D 1 224 ? 97.661 138.542 116.921 1.00 65.98 224 ILE D N 1
ATOM 12501 C CA . ILE D 1 224 ? 97.374 139.809 117.574 1.00 65.98 224 ILE D CA 1
ATOM 12502 C C . ILE D 1 224 ? 95.874 140.026 117.551 1.00 65.98 224 ILE D C 1
ATOM 12503 O O . ILE D 1 224 ? 95.304 140.595 118.484 1.00 65.98 224 ILE D O 1
ATOM 12508 N N . GLY D 1 225 ? 95.217 139.545 116.500 1.00 73.16 225 GLY D N 1
ATOM 12509 C CA . GLY D 1 225 ? 93.777 139.658 116.430 1.00 73.16 225 GLY D CA 1
ATOM 12510 C C . GLY D 1 225 ? 93.050 138.865 117.488 1.00 73.16 225 GLY D C 1
ATOM 12511 O O . GLY D 1 225 ? 91.869 139.117 117.733 1.00 73.16 225 GLY D O 1
ATOM 12512 N N . ALA D 1 226 ? 93.726 137.912 118.124 1.00 75.06 226 ALA D N 1
ATOM 12513 C CA . ALA D 1 226 ? 93.067 137.111 119.145 1.00 75.06 226 ALA D CA 1
ATOM 12514 C C . ALA D 1 226 ? 92.784 137.922 120.398 1.00 75.06 226 ALA D C 1
ATOM 12515 O O . ALA D 1 226 ? 91.716 137.776 120.998 1.00 75.06 226 ALA D O 1
ATOM 12517 N N . ASN D 1 227 ? 93.714 138.784 120.804 1.00 78.24 227 ASN D N 1
ATOM 12518 C CA . ASN D 1 227 ? 93.513 139.619 121.982 1.00 78.24 227 ASN D CA 1
ATOM 12519 C C . ASN D 1 227 ? 92.863 140.947 121.618 1.00 78.24 227 ASN D C 1
ATOM 12520 O O . ASN D 1 227 ? 91.761 141.256 122.077 1.00 78.24 227 ASN D O 1
ATOM 12525 N N . VAL D 1 228 ? 93.533 141.737 120.791 1.00 80.02 228 VAL D N 1
ATOM 12526 C CA . VAL D 1 228 ? 92.967 142.990 120.316 1.00 80.02 228 VAL D CA 1
ATOM 12527 C C . VAL D 1 228 ? 91.898 142.661 119.288 1.00 80.02 228 VAL D C 1
ATOM 12528 O O . VAL D 1 228 ? 92.202 142.164 118.200 1.00 80.02 228 VAL D O 1
ATOM 12532 N N . ALA D 1 229 ? 90.644 142.927 119.634 1.00 85.38 229 ALA D N 1
ATOM 12533 C CA . ALA D 1 229 ? 89.527 142.609 118.757 1.00 85.38 229 ALA D CA 1
ATOM 12534 C C . ALA D 1 229 ? 89.708 143.254 117.393 1.00 85.38 229 ALA D C 1
ATOM 12535 O O . ALA D 1 229 ? 89.701 142.570 116.366 1.00 85.38 229 ALA D O 1
ATOM 12537 N N . ASN D 1 230 ? 89.881 144.570 117.379 1.00 86.88 230 ASN D N 1
ATOM 12538 C CA . ASN D 1 230 ? 90.025 145.343 116.152 1.00 86.88 230 ASN D CA 1
ATOM 12539 C C . ASN D 1 230 ? 91.369 146.058 116.209 1.00 86.88 230 ASN D C 1
ATOM 12540 O O . ASN D 1 230 ? 91.469 147.209 116.626 1.00 86.88 230 ASN D O 1
ATOM 12545 N N . PHE D 1 231 ? 92.413 145.362 115.779 1.00 77.92 231 PHE D N 1
ATOM 12546 C CA . PHE D 1 231 ? 93.737 145.956 115.803 1.00 77.92 231 PHE D CA 1
ATOM 12547 C C . PHE D 1 231 ? 94.042 146.739 114.541 1.00 77.92 231 PHE D C 1
ATOM 12548 O O . PHE D 1 231 ? 94.998 147.515 114.528 1.00 77.92 231 PHE D O 1
ATOM 12556 N N . LEU D 1 232 ? 93.259 146.565 113.486 1.00 83.20 232 LEU D N 1
ATOM 12557 C CA . LEU D 1 232 ? 93.469 147.342 112.276 1.00 83.20 232 LEU D CA 1
ATOM 12558 C C . LEU D 1 232 ? 92.928 148.755 112.390 1.00 83.20 232 LEU D C 1
ATOM 12559 O O . LEU D 1 232 ? 92.924 149.482 111.394 1.00 83.20 232 LEU D O 1
ATOM 12564 N N . GLU D 1 233 ? 92.466 149.157 113.570 1.00 85.16 233 GLU D N 1
ATOM 12565 C CA . GLU D 1 233 ? 92.024 150.522 113.804 1.00 85.16 233 GLU D CA 1
ATOM 12566 C C . GLU D 1 233 ? 92.656 151.114 115.052 1.00 85.16 233 GLU D C 1
ATOM 12567 O O . GLU D 1 233 ? 92.408 152.282 115.361 1.00 85.16 233 GLU D O 1
ATOM 12573 N N . GLU D 1 234 ? 93.454 150.344 115.778 1.00 77.73 234 GLU D N 1
ATOM 12574 C CA . GLU D 1 234 ? 94.216 150.896 116.878 1.00 77.73 234 GLU D CA 1
ATOM 12575 C C . GLU D 1 234 ? 95.335 151.775 116.340 1.00 77.73 234 GLU D C 1
ATOM 12576 O O . GLU D 1 234 ? 95.630 151.789 115.144 1.00 77.73 234 GLU D O 1
ATOM 12582 N N . SER D 1 235 ? 95.962 152.518 117.241 1.00 69.44 235 SER D N 1
ATOM 12583 C CA . SER D 1 235 ? 97.025 153.417 116.837 1.00 69.44 235 SER D CA 1
ATOM 12584 C C . SER D 1 235 ? 98.177 152.640 116.219 1.00 69.44 235 SER D C 1
ATOM 12585 O O . SER D 1 235 ? 98.287 151.423 116.348 1.00 69.44 235 SER D O 1
ATOM 12588 N N . LEU D 1 236 ? 99.047 153.365 115.529 1.00 63.83 236 LEU D N 1
ATOM 12589 C CA . LEU D 1 236 ? 100.260 152.742 115.026 1.00 63.83 236 LEU D CA 1
ATOM 12590 C C . LEU D 1 236 ? 101.244 152.487 116.149 1.00 63.83 236 LEU D C 1
ATOM 12591 O O . LEU D 1 236 ? 101.983 151.501 116.118 1.00 63.83 236 LEU D O 1
ATOM 12596 N N . TRP D 1 237 ? 101.256 153.360 117.149 1.00 62.82 237 TRP D N 1
ATOM 12597 C CA . TRP D 1 237 ? 102.161 153.194 118.275 1.00 62.82 237 TRP D CA 1
ATOM 12598 C C . TRP D 1 237 ? 101.810 151.953 119.077 1.00 62.82 237 TRP D C 1
ATOM 12599 O O . TRP D 1 237 ? 102.693 151.166 119.425 1.00 62.82 237 TRP D O 1
ATOM 12610 N N . MET D 1 238 ? 100.528 151.749 119.365 1.00 64.56 238 MET D N 1
ATOM 12611 C CA . MET D 1 238 ? 100.134 150.565 120.109 1.00 64.56 238 MET D CA 1
ATOM 12612 C C . MET D 1 238 ? 100.419 149.291 119.339 1.00 64.56 238 MET D C 1
ATOM 12613 O O . MET D 1 238 ? 100.877 148.309 119.926 1.00 64.56 238 MET D O 1
ATOM 12618 N N . ARG D 1 239 ? 100.174 149.290 118.033 1.00 60.65 239 ARG D N 1
ATOM 12619 C CA . ARG D 1 239 ? 100.448 148.101 117.241 1.00 60.65 239 ARG D CA 1
ATOM 12620 C C . ARG D 1 239 ? 101.931 147.798 117.181 1.00 60.65 239 ARG D C 1
ATOM 12621 O O . ARG D 1 239 ? 102.326 146.636 117.284 1.00 60.65 239 ARG D O 1
ATOM 12629 N N . TYR D 1 240 ? 102.766 148.816 117.014 1.00 53.66 240 TYR D N 1
ATOM 12630 C CA . TYR D 1 240 ? 104.195 148.564 117.010 1.00 53.66 240 TYR D CA 1
ATOM 12631 C C . TYR D 1 240 ? 104.683 148.091 118.362 1.00 53.66 240 TYR D C 1
ATOM 12632 O O . TYR D 1 240 ? 105.532 147.200 118.429 1.00 53.66 240 TYR D O 1
ATOM 12641 N N . VAL D 1 241 ? 104.148 148.647 119.446 1.00 54.68 241 VAL D N 1
ATOM 12642 C CA . VAL D 1 241 ? 104.592 148.237 120.771 1.00 54.68 241 VAL D CA 1
ATOM 12643 C C . VAL D 1 241 ? 104.180 146.805 121.057 1.00 54.68 241 VAL D C 1
ATOM 12644 O O . VAL D 1 241 ? 104.949 146.035 121.631 1.00 54.68 241 VAL D O 1
ATOM 12648 N N . THR D 1 242 ? 102.973 146.414 120.659 1.00 52.20 242 THR D N 1
ATOM 12649 C CA . THR D 1 242 ? 102.538 145.054 120.938 1.00 52.20 242 THR D CA 1
ATOM 12650 C C . THR D 1 242 ? 103.421 144.040 120.238 1.00 52.20 242 THR D C 1
ATOM 12651 O O . THR D 1 242 ? 103.868 143.065 120.849 1.00 52.20 242 THR D O 1
ATOM 12655 N N . SER D 1 243 ? 103.703 144.259 118.959 1.00 50.40 243 SER D N 1
ATOM 12656 C CA . SER D 1 243 ? 104.485 143.284 118.215 1.00 50.40 243 SER D CA 1
ATOM 12657 C C . SER D 1 243 ? 105.947 143.335 118.608 1.00 50.40 243 SER D C 1
ATOM 12658 O O . SER D 1 243 ? 106.656 142.334 118.501 1.00 50.40 243 SER D O 1
ATOM 12661 N N . MET D 1 244 ? 106.424 144.489 119.056 1.00 50.21 244 MET D N 1
ATOM 12662 C CA . MET D 1 244 ? 107.775 144.557 119.579 1.00 50.21 244 MET D CA 1
ATOM 12663 C C . MET D 1 244 ? 107.895 143.855 120.912 1.00 50.21 244 MET D C 1
ATOM 12664 O O . MET D 1 244 ? 108.942 143.282 121.206 1.00 50.21 244 MET D O 1
ATOM 12669 N N . TYR D 1 245 ? 106.849 143.889 121.720 1.00 50.25 245 TYR D N 1
ATOM 12670 C CA . TYR D 1 245 ? 106.832 143.197 122.994 1.00 50.25 245 TYR D CA 1
ATOM 12671 C C . TYR D 1 245 ? 106.716 141.698 122.812 1.00 50.25 245 TYR D C 1
ATOM 12672 O O . TYR D 1 245 ? 107.353 140.947 123.546 1.00 50.25 245 TYR D O 1
ATOM 12681 N N . TRP D 1 246 ? 105.937 141.237 121.836 1.00 48.98 246 TRP D N 1
ATOM 12682 C CA . TRP D 1 246 ? 105.919 139.808 121.558 1.00 48.98 246 TRP D CA 1
ATOM 12683 C C . TRP D 1 246 ? 107.308 139.289 121.236 1.00 48.98 246 TRP D C 1
ATOM 12684 O O . TRP D 1 246 ? 107.715 138.239 121.735 1.00 48.98 246 TRP D O 1
ATOM 12695 N N . SER D 1 247 ? 108.054 140.002 120.404 1.00 47.47 247 SER D N 1
ATOM 12696 C CA . SER D 1 247 ? 109.298 139.441 119.907 1.00 47.47 247 SER D CA 1
ATOM 12697 C C . SER D 1 247 ? 110.421 139.492 120.917 1.00 47.47 247 SER D C 1
ATOM 12698 O O . SER D 1 247 ? 111.498 138.971 120.638 1.00 47.47 247 SER D O 1
ATOM 12701 N N . ILE D 1 248 ? 110.206 140.101 122.074 1.00 47.84 248 ILE D N 1
ATOM 12702 C CA . ILE D 1 248 ? 111.196 140.087 123.140 1.00 47.84 248 ILE D CA 1
ATOM 12703 C C . ILE D 1 248 ? 110.889 139.059 124.209 1.00 47.84 248 ILE D C 1
ATOM 12704 O O . ILE D 1 248 ? 111.824 138.456 124.747 1.00 47.84 248 ILE D O 1
ATOM 12709 N N . THR D 1 249 ? 109.627 138.802 124.522 1.00 46.43 249 THR D N 1
ATOM 12710 C CA . THR D 1 249 ? 109.359 137.655 125.365 1.00 46.43 249 THR D CA 1
ATOM 12711 C C . THR D 1 249 ? 109.674 136.352 124.665 1.00 46.43 249 THR D C 1
ATOM 12712 O O . THR D 1 249 ? 109.573 135.296 125.286 1.00 46.43 249 THR D O 1
ATOM 12716 N N . THR D 1 250 ? 110.070 136.461 123.426 1.00 44.69 250 THR D N 1
ATOM 12717 C CA . THR D 1 250 ? 110.392 135.266 122.645 1.00 44.69 250 THR D CA 1
ATOM 12718 C C . THR D 1 250 ? 111.879 135.187 122.458 1.00 44.69 250 THR D C 1
ATOM 12719 O O . THR D 1 250 ? 112.389 134.206 122.718 1.00 44.69 250 THR D O 1
ATOM 12723 N N . LEU D 1 251 ? 112.554 136.243 122.084 1.00 47.94 251 LEU D N 1
ATOM 12724 C CA . LEU D 1 251 ? 114.012 136.160 121.930 1.00 47.94 251 LEU D CA 1
ATOM 12725 C C . LEU D 1 251 ? 114.625 135.849 123.273 1.00 47.94 251 LEU D C 1
ATOM 12726 O O . LEU D 1 251 ? 115.522 135.106 123.320 1.00 47.94 251 LEU D O 1
ATOM 12731 N N . THR D 1 252 ? 114.150 136.473 124.328 1.00 49.23 252 THR D N 1
ATOM 12732 C CA . THR D 1 252 ? 114.637 136.307 125.707 1.00 49.23 252 THR D CA 1
ATOM 12733 C C . THR D 1 252 ? 114.346 134.916 126.214 1.00 49.23 252 THR D C 1
ATOM 12734 O O . THR D 1 252 ? 115.024 134.502 127.099 1.00 49.23 252 THR D O 1
ATOM 12738 N N . THR D 1 253 ? 113.254 134.333 125.767 1.00 44.65 253 THR D N 1
ATOM 12739 C CA . THR D 1 253 ? 112.702 132.997 126.011 1.00 44.65 253 THR D CA 1
ATOM 12740 C C . THR D 1 253 ? 111.879 133.050 127.253 1.00 44.65 253 THR D C 1
ATOM 12741 O O . THR D 1 253 ? 111.834 132.113 127.936 1.00 44.65 253 THR D O 1
ATOM 12745 N N . VAL D 1 254 ? 111.361 134.186 127.569 1.00 41.73 254 VAL D N 1
ATOM 12746 C CA . VAL D 1 254 ? 110.384 134.235 128.646 1.00 41.73 254 VAL D CA 1
ATOM 12747 C C . VAL D 1 254 ? 109.090 133.582 128.199 1.00 41.73 254 VAL D C 1
ATOM 12748 O O . VAL D 1 254 ? 108.651 132.583 128.774 1.00 41.73 254 VAL D O 1
ATOM 12752 N N . GLY D 1 255 ? 108.480 134.108 127.150 1.00 42.19 255 GLY D N 1
ATOM 12753 C CA . GLY D 1 255 ? 107.289 133.493 126.620 1.00 42.19 255 GLY D CA 1
ATOM 12754 C C . GLY D 1 255 ? 106.180 133.455 127.634 1.00 42.19 255 GLY D C 1
ATOM 12755 O O . GLY D 1 255 ? 105.879 132.392 128.173 1.00 42.19 255 GLY D O 1
ATOM 12756 N N . TYR D 1 256 ? 105.603 134.609 127.951 1.00 48.40 256 TYR D N 1
ATOM 12757 C CA . TYR D 1 256 ? 104.499 134.638 128.898 1.00 48.40 256 TYR D CA 1
ATOM 12758 C C . TYR D 1 256 ? 103.390 133.697 128.462 1.00 48.40 256 TYR D C 1
ATOM 12759 O O . TYR D 1 256 ? 102.958 132.830 129.225 1.00 48.40 256 TYR D O 1
ATOM 12768 N N . GLY D 1 257 ? 102.931 133.832 127.231 1.00 54.60 257 GLY D N 1
ATOM 12769 C CA . GLY D 1 257 ? 101.924 132.914 126.758 1.00 54.60 257 GLY D CA 1
ATOM 12770 C C . GLY D 1 257 ? 100.801 133.586 126.015 1.00 54.60 257 GLY D C 1
ATOM 12771 O O . GLY D 1 257 ? 100.239 133.001 125.089 1.00 54.60 257 GLY D O 1
ATOM 12772 N N . ASP D 1 258 ? 100.442 134.798 126.412 1.00 59.47 258 ASP D N 1
ATOM 12773 C CA . ASP D 1 258 ? 99.636 135.625 125.537 1.00 59.47 258 ASP D CA 1
ATOM 12774 C C . ASP D 1 258 ? 100.459 135.963 124.308 1.00 59.47 258 ASP D C 1
ATOM 12775 O O . ASP D 1 258 ? 101.690 135.958 124.349 1.00 59.47 258 ASP D O 1
ATOM 12780 N N . LEU D 1 259 ? 99.780 136.252 123.203 1.00 57.34 259 LEU D N 1
ATOM 12781 C CA . LEU D 1 259 ? 100.463 136.563 121.952 1.00 57.34 259 LEU D CA 1
ATOM 12782 C C . LEU D 1 259 ? 101.373 135.407 121.529 1.00 57.34 259 LEU D C 1
ATOM 12783 O O . LEU D 1 259 ? 102.596 135.492 121.571 1.00 57.34 259 LEU D O 1
ATOM 12788 N N . HIS D 1 260 ? 100.739 134.307 121.173 1.00 56.14 260 HIS D N 1
ATOM 12789 C CA . HIS D 1 260 ? 101.406 133.147 120.604 1.00 56.14 260 HIS D CA 1
ATOM 12790 C C . HIS D 1 260 ? 100.797 132.867 119.246 1.00 56.14 260 HIS D C 1
ATOM 12791 O O . HIS D 1 260 ? 99.716 133.368 118.925 1.00 56.14 260 HIS D O 1
ATOM 12798 N N . PRO D 1 261 ? 101.471 132.082 118.409 1.00 55.25 261 PRO D N 1
ATOM 12799 C CA . PRO D 1 261 ? 100.927 131.785 117.085 1.00 55.25 261 PRO D CA 1
ATOM 12800 C C . PRO D 1 261 ? 99.603 131.052 117.157 1.00 55.25 261 PRO D C 1
ATOM 12801 O O . PRO D 1 261 ? 99.335 130.294 118.087 1.00 55.25 261 PRO D O 1
ATOM 12805 N N . VAL D 1 262 ? 98.774 131.276 116.140 1.00 58.89 262 VAL D N 1
ATOM 12806 C CA . VAL D 1 262 ? 97.434 130.719 116.083 1.00 58.89 262 VAL D CA 1
ATOM 12807 C C . VAL D 1 262 ? 97.247 129.797 114.885 1.00 58.89 262 VAL D C 1
ATOM 12808 O O . VAL D 1 262 ? 96.655 128.723 115.015 1.00 58.89 262 VAL D O 1
ATOM 12812 N N . ASN D 1 263 ? 97.741 130.184 113.717 1.00 60.95 263 ASN D N 1
ATOM 12813 C CA . ASN D 1 263 ? 97.616 129.374 112.515 1.00 60.95 263 ASN D CA 1
ATOM 12814 C C . ASN D 1 263 ? 98.998 128.911 112.073 1.00 60.95 263 ASN D C 1
ATOM 12815 O O . ASN D 1 263 ? 100.006 129.225 112.702 1.00 60.95 263 ASN D O 1
ATOM 12820 N N . THR D 1 264 ? 99.044 128.171 110.966 1.00 58.34 264 THR D N 1
ATOM 12821 C CA . THR D 1 264 ? 100.266 127.465 110.608 1.00 58.34 264 THR D CA 1
ATOM 12822 C C . THR D 1 264 ? 101.323 128.371 110.003 1.00 58.34 264 THR D C 1
ATOM 12823 O O . THR D 1 264 ? 102.514 128.098 110.157 1.00 58.34 264 THR D O 1
ATOM 12827 N N . LYS D 1 265 ? 100.936 129.434 109.304 1.00 59.58 265 LYS D N 1
ATOM 12828 C CA . LYS D 1 265 ? 101.945 130.363 108.811 1.00 59.58 265 LYS D CA 1
ATOM 12829 C C . LYS D 1 265 ? 102.711 130.981 109.967 1.00 59.58 265 LYS D C 1
ATOM 12830 O O . LYS D 1 265 ? 103.943 131.091 109.929 1.00 59.58 265 LYS D O 1
ATOM 12836 N N . GLU D 1 266 ? 101.997 131.358 111.023 1.00 58.36 266 GLU D N 1
ATOM 12837 C CA . GLU D 1 266 ? 102.653 131.913 112.193 1.00 58.36 266 GLU D CA 1
ATOM 12838 C C . GLU D 1 266 ? 103.462 130.858 112.922 1.00 58.36 266 GLU D C 1
ATOM 12839 O O . GLU D 1 266 ? 104.564 131.139 113.395 1.00 58.36 266 GLU D O 1
ATOM 12845 N N . MET D 1 267 ? 102.941 129.638 113.023 1.00 54.62 267 MET D N 1
ATOM 12846 C CA . MET D 1 267 ? 103.715 128.576 113.647 1.00 54.62 267 MET D CA 1
ATOM 12847 C C . MET D 1 267 ? 105.019 128.335 112.912 1.00 54.62 267 MET D C 1
ATOM 12848 O O . MET D 1 267 ? 106.047 128.120 113.547 1.00 54.62 267 MET D O 1
ATOM 12853 N N . ILE D 1 268 ? 105.011 128.398 111.584 1.00 53.06 268 ILE D N 1
ATOM 12854 C CA . ILE D 1 268 ? 106.235 128.156 110.832 1.00 53.06 268 ILE D CA 1
ATOM 12855 C C . ILE D 1 268 ? 107.212 129.303 110.997 1.00 53.06 268 ILE D C 1
ATOM 12856 O O . ILE D 1 268 ? 108.412 129.088 111.230 1.00 53.06 268 ILE D O 1
ATOM 12861 N N . PHE D 1 269 ? 106.731 130.538 110.854 1.00 52.70 269 PHE D N 1
ATOM 12862 C CA . PHE D 1 269 ? 107.618 131.662 111.094 1.00 52.70 269 PHE D CA 1
ATOM 12863 C C . PHE D 1 269 ? 108.235 131.566 112.473 1.00 52.70 269 PHE D C 1
ATOM 12864 O O . PHE D 1 269 ? 109.430 131.808 112.642 1.00 52.70 269 PHE D O 1
ATOM 12872 N N . ASP D 1 270 ? 107.436 131.200 113.471 1.00 54.44 270 ASP D N 1
ATOM 12873 C CA . ASP D 1 270 ? 107.915 131.155 114.841 1.00 54.44 270 ASP D CA 1
ATOM 12874 C C . ASP D 1 270 ? 108.878 130.002 115.066 1.00 54.44 270 ASP D C 1
ATOM 12875 O O . ASP D 1 270 ? 109.818 130.129 115.848 1.00 54.44 270 ASP D O 1
ATOM 12880 N N . ILE D 1 271 ? 108.660 128.870 114.399 1.00 50.56 271 ILE D N 1
ATOM 12881 C CA . ILE D 1 271 ? 109.629 127.782 114.443 1.00 50.56 271 ILE D CA 1
ATOM 12882 C C . ILE D 1 271 ? 110.979 128.279 113.981 1.00 50.56 271 ILE D C 1
ATOM 12883 O O . ILE D 1 271 ? 112.000 128.086 114.651 1.00 50.56 271 ILE D O 1
ATOM 12888 N N . PHE D 1 272 ? 111.006 128.946 112.836 1.00 51.04 272 PHE D N 1
ATOM 12889 C CA . PHE D 1 272 ? 112.290 129.402 112.325 1.00 51.04 272 PHE D CA 1
ATOM 12890 C C . PHE D 1 272 ? 112.880 130.503 113.191 1.00 51.04 272 PHE D C 1
ATOM 12891 O O . PHE D 1 272 ? 114.097 130.561 113.384 1.00 51.04 272 PHE D O 1
ATOM 12899 N N . TYR D 1 273 ? 112.031 131.359 113.752 1.00 49.43 273 TYR D N 1
ATOM 12900 C CA . TYR D 1 273 ? 112.513 132.419 114.625 1.00 49.43 273 TYR D CA 1
ATOM 12901 C C . TYR D 1 273 ? 113.140 131.852 115.887 1.00 49.43 273 TYR D C 1
ATOM 12902 O O . TYR D 1 273 ? 114.197 132.312 116.320 1.00 49.43 273 TYR D O 1
ATOM 12911 N N . MET D 1 274 ? 112.513 130.848 116.491 1.00 50.21 274 MET D N 1
ATOM 12912 C CA . MET D 1 274 ? 113.066 130.275 117.708 1.00 50.21 274 MET D CA 1
ATOM 12913 C C . MET D 1 274 ? 114.321 129.471 117.425 1.00 50.21 274 MET D C 1
ATOM 12914 O O . MET D 1 274 ? 115.245 129.462 118.246 1.00 50.21 274 MET D O 1
ATOM 12919 N N . LEU D 1 275 ? 114.385 128.796 116.280 1.00 50.23 275 LEU D N 1
ATOM 12920 C CA . LEU D 1 275 ? 115.652 128.208 115.870 1.00 50.23 275 LEU D CA 1
ATOM 12921 C C . LEU D 1 275 ? 116.738 129.262 115.794 1.00 50.23 275 LEU D C 1
ATOM 12922 O O . LEU D 1 275 ? 117.824 129.082 116.348 1.00 50.23 275 LEU D O 1
ATOM 12927 N N . PHE D 1 276 ? 116.463 130.369 115.113 1.00 51.25 276 PHE D N 1
ATOM 12928 C CA . PHE D 1 276 ? 117.443 131.440 115.023 1.00 51.25 276 PHE D CA 1
ATOM 12929 C C . PHE D 1 276 ? 117.852 131.922 116.407 1.00 51.25 276 PHE D C 1
ATOM 12930 O O . PHE D 1 276 ? 119.034 132.154 116.673 1.00 51.25 276 PHE D O 1
ATOM 12938 N N . ASN D 1 277 ? 116.880 132.068 117.305 1.00 52.66 277 ASN D N 1
ATOM 12939 C CA . ASN D 1 277 ? 117.156 132.608 118.629 1.00 52.66 277 ASN D CA 1
ATOM 12940 C C . ASN D 1 277 ? 118.022 131.683 119.454 1.00 52.66 277 ASN D C 1
ATOM 12941 O O . ASN D 1 277 ? 118.803 132.155 120.280 1.00 52.66 277 ASN D O 1
ATOM 12946 N N . LEU D 1 278 ? 117.866 130.373 119.290 1.00 53.77 278 LEU D N 1
ATOM 12947 C CA . LEU D 1 278 ? 118.759 129.450 119.980 1.00 53.77 278 LEU D CA 1
ATOM 12948 C C . LEU D 1 278 ? 120.210 129.780 119.677 1.00 53.77 278 LEU D C 1
ATOM 12949 O O . LEU D 1 278 ? 121.020 129.990 120.589 1.00 53.77 278 LEU D O 1
ATOM 12954 N N . GLY D 1 279 ? 120.549 129.863 118.394 1.00 57.76 279 GLY D N 1
ATOM 12955 C CA . GLY D 1 279 ? 121.909 130.194 118.020 1.00 57.76 279 GLY D CA 1
ATOM 12956 C C . GLY D 1 279 ? 122.312 131.588 118.448 1.00 57.76 279 GLY D C 1
ATOM 12957 O O . GLY D 1 279 ? 123.442 131.807 118.882 1.00 57.76 279 GLY D O 1
ATOM 12958 N N . LEU D 1 280 ? 121.400 132.550 118.335 1.00 57.25 280 LEU D N 1
ATOM 12959 C CA . LEU D 1 280 ? 121.736 133.916 118.710 1.00 57.25 280 LEU D CA 1
ATOM 12960 C C . LEU D 1 280 ? 122.065 134.017 120.191 1.00 57.25 280 LEU D C 1
ATOM 12961 O O . LEU D 1 280 ? 123.029 134.684 120.576 1.00 57.25 280 LEU D O 1
ATOM 12966 N N . THR D 1 281 ? 121.280 133.363 121.037 1.00 59.68 281 THR D N 1
ATOM 12967 C CA . THR D 1 281 ? 121.543 133.407 122.466 1.00 59.68 281 THR D CA 1
ATOM 12968 C C . THR D 1 281 ? 122.820 132.664 122.812 1.00 59.68 281 THR D C 1
ATOM 12969 O O . THR D 1 281 ? 123.606 133.126 123.649 1.00 59.68 281 THR D O 1
ATOM 12973 N N . ALA D 1 282 ? 123.047 131.507 122.188 1.00 62.38 282 ALA D N 1
ATOM 12974 C CA . ALA D 1 282 ? 124.306 130.814 122.414 1.00 62.38 282 ALA D CA 1
ATOM 12975 C C . ALA D 1 282 ? 125.480 131.690 122.018 1.00 62.38 282 ALA D C 1
ATOM 12976 O O . ALA D 1 282 ? 126.515 131.693 122.685 1.00 62.38 282 ALA D O 1
ATOM 12978 N N . TYR D 1 283 ? 125.313 132.487 120.970 1.00 64.62 283 TYR D N 1
ATOM 12979 C CA . TYR D 1 283 ? 126.380 133.359 120.503 1.00 64.62 283 TYR D CA 1
ATOM 12980 C C . TYR D 1 283 ? 126.612 134.523 121.457 1.00 64.62 283 TYR D C 1
ATOM 12981 O O . TYR D 1 283 ? 127.758 134.879 121.735 1.00 64.62 283 TYR D O 1
ATOM 12990 N N . LEU D 1 284 ? 125.541 135.112 121.985 1.00 62.68 284 LEU D N 1
ATOM 12991 C CA . LEU D 1 284 ? 125.705 136.173 122.974 1.00 62.68 284 LEU D CA 1
ATOM 12992 C C . LEU D 1 284 ? 126.412 135.666 124.218 1.00 62.68 284 LEU D C 1
ATOM 12993 O O . LEU D 1 284 ? 127.310 136.329 124.750 1.00 62.68 284 LEU D O 1
ATOM 12998 N N . ILE D 1 285 ? 126.012 134.497 124.709 1.00 65.42 285 ILE D N 1
ATOM 12999 C CA . ILE D 1 285 ? 126.648 133.961 125.904 1.00 65.42 285 ILE D CA 1
ATOM 13000 C C . ILE D 1 285 ? 128.093 133.587 125.618 1.00 65.42 285 ILE D C 1
ATOM 13001 O O . ILE D 1 285 ? 128.973 133.779 126.461 1.00 65.42 285 ILE D O 1
ATOM 13006 N N . GLY D 1 286 ? 128.368 133.062 124.426 1.00 69.37 286 GLY D N 1
ATOM 13007 C CA . GLY D 1 286 ? 129.739 132.756 124.072 1.00 69.37 286 GLY D CA 1
ATOM 13008 C C . GLY D 1 286 ? 130.608 133.992 123.995 1.00 69.37 286 GLY D C 1
ATOM 13009 O O . GLY D 1 286 ? 131.793 133.950 124.323 1.00 69.37 286 GLY D O 1
ATOM 13010 N N . ASN D 1 287 ? 130.037 135.110 123.557 1.00 71.68 287 ASN D N 1
ATOM 13011 C CA . ASN D 1 287 ? 130.818 136.338 123.515 1.00 71.68 287 ASN D CA 1
ATOM 13012 C C . ASN D 1 287 ? 131.042 136.903 124.904 1.00 71.68 287 ASN D C 1
ATOM 13013 O O . ASN D 1 287 ? 132.130 137.402 125.199 1.00 71.68 287 ASN D O 1
ATOM 13018 N N . MET D 1 288 ? 130.035 136.846 125.766 1.00 74.52 288 MET D N 1
ATOM 13019 C CA . MET D 1 288 ? 130.223 137.384 127.106 1.00 74.52 288 MET D CA 1
ATOM 13020 C C . MET D 1 288 ? 131.197 136.543 127.911 1.00 74.52 288 MET D C 1
ATOM 13021 O O . MET D 1 288 ? 132.028 137.085 128.646 1.00 74.52 288 MET D O 1
ATOM 13026 N N . THR D 1 289 ? 131.118 135.226 127.788 1.00 75.64 289 THR D N 1
ATOM 13027 C CA . THR D 1 289 ? 132.053 134.339 128.451 1.00 75.64 289 THR D CA 1
ATOM 13028 C C . THR D 1 289 ? 133.460 134.534 127.986 1.00 75.64 289 THR D C 1
ATOM 13029 O O . THR D 1 289 ? 134.389 134.132 128.676 1.00 75.64 289 THR D O 1
ATOM 13033 N N . ASN D 1 290 ? 133.654 135.165 126.841 1.00 80.66 290 ASN D N 1
ATOM 13034 C CA . ASN D 1 290 ? 134.995 135.341 126.320 1.00 80.66 290 ASN D CA 1
ATOM 13035 C C . ASN D 1 290 ? 135.487 136.721 126.718 1.00 80.66 290 ASN D C 1
ATOM 13036 O O . ASN D 1 290 ? 136.674 136.917 126.978 1.00 80.66 290 ASN D O 1
ATOM 13041 N N . LEU D 1 291 ? 134.574 137.683 126.780 1.00 81.34 291 LEU D N 1
ATOM 13042 C CA . LEU D 1 291 ? 134.947 138.998 127.279 1.00 81.34 291 LEU D CA 1
ATOM 13043 C C . LEU D 1 291 ? 135.279 138.953 128.757 1.00 81.34 291 LEU D C 1
ATOM 13044 O O . LEU D 1 291 ? 136.091 139.751 129.232 1.00 81.34 291 LEU D O 1
ATOM 13049 N N . VAL D 1 292 ? 134.667 138.041 129.499 1.00 84.25 292 VAL D N 1
ATOM 13050 C CA . VAL D 1 292 ? 134.908 137.979 130.933 1.00 84.25 292 VAL D CA 1
ATOM 13051 C C . VAL D 1 292 ? 136.121 137.122 131.262 1.00 84.25 292 VAL D C 1
ATOM 13052 O O . VAL D 1 292 ? 136.923 137.480 132.124 1.00 84.25 292 VAL D O 1
ATOM 13056 N N . VAL D 1 293 ? 136.294 136.000 130.572 1.00 90.64 293 VAL D N 1
ATOM 13057 C CA . VAL D 1 293 ? 137.346 135.056 130.917 1.00 90.64 293 VAL D CA 1
ATOM 13058 C C . VAL D 1 293 ? 138.699 135.602 130.495 1.00 90.64 293 VAL D C 1
ATOM 13059 O O . VAL D 1 293 ? 139.678 135.497 131.240 1.00 90.64 293 VAL D O 1
ATOM 13063 N N . HIS D 1 294 ? 138.767 136.209 129.317 1.00 101.49 294 HIS D N 1
ATOM 13064 C CA . HIS D 1 294 ? 140.031 136.734 128.824 1.00 101.49 294 HIS D CA 1
ATOM 13065 C C . HIS D 1 294 ? 140.465 138.011 129.516 1.00 101.49 294 HIS D C 1
ATOM 13066 O O . HIS D 1 294 ? 141.663 138.279 129.585 1.00 101.49 294 HIS D O 1
ATOM 13073 N N . GLY D 1 295 ? 139.525 138.801 130.034 1.00 104.27 295 GLY D N 1
ATOM 13074 C CA . GLY D 1 295 ? 139.885 140.013 130.745 1.00 104.27 295 GLY D CA 1
ATOM 13075 C C . GLY D 1 295 ? 140.728 139.775 131.978 1.00 104.27 295 GLY D C 1
ATOM 13076 O O . GLY D 1 295 ? 141.527 140.641 132.345 1.00 104.27 295 GLY D O 1
ATOM 13077 N N . THR D 1 296 ? 140.566 138.623 132.629 1.00 108.64 296 THR D N 1
ATOM 13078 C CA . THR D 1 296 ? 141.373 138.226 133.784 1.00 108.64 296 THR D CA 1
ATOM 13079 C C . THR D 1 296 ? 141.800 136.782 133.554 1.00 108.64 296 THR D C 1
ATOM 13080 O O . THR D 1 296 ? 141.108 135.848 133.964 1.00 108.64 296 THR D O 1
ATOM 13084 N N . SER D 1 297 ? 142.943 136.599 132.905 1.00 114.49 297 SER D N 1
ATOM 13085 C CA . SER D 1 297 ? 143.463 135.270 132.611 1.00 114.49 297 SER D CA 1
ATOM 13086 C C . SER D 1 297 ? 144.643 134.885 133.485 1.00 114.49 297 SER D C 1
ATOM 13087 O O . SER D 1 297 ? 144.695 133.760 133.985 1.00 114.49 297 SER D O 1
ATOM 13090 N N . ARG D 1 298 ? 145.590 135.800 133.678 1.00 127.08 298 ARG D N 1
ATOM 13091 C CA . ARG D 1 298 ? 146.757 135.576 134.517 1.00 127.08 298 ARG D CA 1
ATOM 13092 C C . ARG D 1 298 ? 146.502 135.906 135.979 1.00 127.08 298 ARG D C 1
ATOM 13093 O O . ARG D 1 298 ? 147.261 135.452 136.842 1.00 127.08 298 ARG D O 1
ATOM 13101 N N . THR D 1 299 ? 145.454 136.679 136.269 1.00 128.83 299 THR D N 1
ATOM 13102 C CA . THR D 1 299 ? 145.190 137.114 137.633 1.00 128.83 299 THR D CA 1
ATOM 13103 C C . THR D 1 299 ? 144.982 135.934 138.568 1.00 128.83 299 THR D C 1
ATOM 13104 O O . THR D 1 299 ? 145.400 135.985 139.727 1.00 128.83 299 THR D O 1
ATOM 13108 N N . ARG D 1 300 ? 144.371 134.853 138.086 1.00 126.33 300 ARG D N 1
ATOM 13109 C CA . ARG D 1 300 ? 144.211 133.688 138.945 1.00 126.33 300 ARG D CA 1
ATOM 13110 C C . ARG D 1 300 ? 145.522 132.947 139.158 1.00 126.33 300 ARG D C 1
ATOM 13111 O O . ARG D 1 300 ? 145.714 132.349 140.222 1.00 126.33 300 ARG D O 1
ATOM 13119 N N . ASN D 1 301 ? 146.427 132.977 138.183 1.00 138.04 301 ASN D N 1
ATOM 13120 C CA . ASN D 1 301 ? 147.751 132.396 138.360 1.00 138.04 301 ASN D CA 1
ATOM 13121 C C . ASN D 1 301 ? 148.582 133.195 139.355 1.00 138.04 301 ASN D C 1
ATOM 13122 O O . ASN D 1 301 ? 149.119 132.637 140.319 1.00 138.04 301 ASN D O 1
ATOM 13127 N N . PHE D 1 302 ? 148.719 134.498 139.111 1.00 141.65 302 PHE D N 1
ATOM 13128 C CA . PHE D 1 302 ? 149.447 135.343 140.045 1.00 141.65 302 PHE D CA 1
ATOM 13129 C C . PHE D 1 302 ? 148.828 135.285 141.431 1.00 141.65 302 PHE D C 1
ATOM 13130 O O . PHE D 1 302 ? 149.543 135.263 142.437 1.00 141.65 302 PHE D O 1
ATOM 13138 N N . ARG D 1 303 ? 147.500 135.239 141.502 1.00 136.36 303 ARG D N 1
ATOM 13139 C CA . ARG D 1 303 ? 146.840 135.218 142.796 1.00 136.36 303 ARG D CA 1
ATOM 13140 C C . ARG D 1 303 ? 147.173 133.957 143.572 1.00 136.36 303 ARG D C 1
ATOM 13141 O O . ARG D 1 303 ? 147.424 134.028 144.777 1.00 136.36 303 ARG D O 1
ATOM 13149 N N . ASP D 1 304 ? 147.218 132.800 142.913 1.00 142.89 304 ASP D N 1
ATOM 13150 C CA . ASP D 1 304 ? 147.476 131.580 143.669 1.00 142.89 304 ASP D CA 1
ATOM 13151 C C . ASP D 1 304 ? 148.953 131.465 144.025 1.00 142.89 304 ASP D C 1
ATOM 13152 O O . ASP D 1 304 ? 149.301 131.016 145.124 1.00 142.89 304 ASP D O 1
ATOM 13157 N N . THR D 1 305 ? 149.843 131.893 143.125 1.00 142.98 305 THR D N 1
ATOM 13158 C CA . THR D 1 305 ? 151.256 131.837 143.476 1.00 142.98 305 THR D CA 1
ATOM 13159 C C . THR D 1 305 ? 151.626 132.874 144.527 1.00 142.98 305 THR D C 1
ATOM 13160 O O . THR D 1 305 ? 152.654 132.720 145.191 1.00 142.98 305 THR D O 1
ATOM 13164 N N . ILE D 1 306 ? 150.819 133.925 144.692 1.00 143.47 306 ILE D N 1
ATOM 13165 C CA . ILE D 1 306 ? 151.045 134.895 145.757 1.00 143.47 306 ILE D CA 1
ATOM 13166 C C . ILE D 1 306 ? 150.252 134.572 147.015 1.00 143.47 306 ILE D C 1
ATOM 13167 O O . ILE D 1 306 ? 150.550 135.132 148.082 1.00 143.47 306 ILE D O 1
ATOM 13172 N N . GLN D 1 307 ? 149.266 133.686 146.931 1.00 145.76 307 GLN D N 1
ATOM 13173 C CA . GLN D 1 307 ? 148.492 133.274 148.088 1.00 145.76 307 GLN D CA 1
ATOM 13174 C C . GLN D 1 307 ? 149.069 132.049 148.779 1.00 145.76 307 GLN D C 1
ATOM 13175 O O . GLN D 1 307 ? 149.042 131.984 150.012 1.00 145.76 307 GLN D O 1
ATOM 13181 N N . ALA D 1 308 ? 149.577 131.075 148.023 1.00 145.07 308 ALA D N 1
ATOM 13182 C CA . ALA D 1 308 ? 150.269 129.957 148.650 1.00 145.07 308 ALA D CA 1
ATOM 13183 C C . ALA D 1 308 ? 151.487 130.435 149.429 1.00 145.07 308 ALA D C 1
ATOM 13184 O O . ALA D 1 308 ? 151.870 129.820 150.429 1.00 145.07 308 ALA D O 1
ATOM 13186 N N . ALA D 1 309 ? 152.102 131.531 148.983 1.00 146.09 309 ALA D N 1
ATOM 13187 C CA . ALA D 1 309 ? 153.188 132.129 149.747 1.00 146.09 309 ALA D CA 1
ATOM 13188 C C . ALA D 1 309 ? 152.718 132.521 151.139 1.00 146.09 309 ALA D C 1
ATOM 13189 O O . ALA D 1 309 ? 153.382 132.226 152.136 1.00 146.09 309 ALA D O 1
ATOM 13191 N N . SER D 1 310 ? 151.566 133.189 151.224 1.00 145.79 310 SER D N 1
ATOM 13192 C CA . SER D 1 310 ? 151.017 133.544 152.527 1.00 145.79 310 SER D CA 1
ATOM 13193 C C . SER D 1 310 ? 150.637 132.300 153.315 1.00 145.79 310 SER D C 1
ATOM 13194 O O . SER D 1 310 ? 150.835 132.241 154.534 1.00 145.79 310 SER D O 1
ATOM 13197 N N . ASN D 1 311 ? 150.066 131.307 152.635 1.00 145.47 311 ASN D N 1
ATOM 13198 C CA . ASN D 1 311 ? 149.711 130.055 153.293 1.00 145.47 311 ASN D CA 1
ATOM 13199 C C . ASN D 1 311 ? 150.918 129.454 153.997 1.00 145.47 311 ASN D C 1
ATOM 13200 O O . ASN D 1 311 ? 150.844 129.073 155.169 1.00 145.47 311 ASN D O 1
ATOM 13205 N N . PHE D 1 312 ? 152.043 129.367 153.294 1.00 145.74 312 PHE D N 1
ATOM 13206 C CA . PHE D 1 312 ? 153.245 128.809 153.902 1.00 145.74 312 PHE D CA 1
ATOM 13207 C C . PHE D 1 312 ? 153.804 129.735 154.974 1.00 145.74 312 PHE D C 1
ATOM 13208 O O . PHE D 1 312 ? 154.203 129.276 156.050 1.00 145.74 312 PHE D O 1
ATOM 13216 N N . ALA D 1 313 ? 153.838 131.042 154.705 1.00 148.25 313 ALA D N 1
ATOM 13217 C CA . ALA D 1 313 ? 154.405 132.006 155.638 1.00 148.25 313 ALA D CA 1
ATOM 13218 C C . ALA D 1 313 ? 153.623 132.106 156.936 1.00 148.25 313 ALA D C 1
ATOM 13219 O O . ALA D 1 313 ? 154.181 132.561 157.939 1.00 148.25 313 ALA D O 1
ATOM 13221 N N . HIS D 1 314 ? 152.355 131.704 156.945 1.00 148.23 314 HIS D N 1
ATOM 13222 C CA . HIS D 1 314 ? 151.577 131.697 158.175 1.00 148.23 314 HIS D CA 1
ATOM 13223 C C . HIS D 1 314 ? 151.158 130.290 158.574 1.00 148.23 314 HIS D C 1
ATOM 13224 O O . HIS D 1 314 ? 150.347 130.133 159.493 1.00 148.23 314 HIS D O 1
ATOM 13231 N N . ARG D 1 315 ? 151.682 129.271 157.904 1.00 143.86 315 ARG D N 1
ATOM 13232 C CA . ARG D 1 315 ? 151.562 127.898 158.363 1.00 143.86 315 ARG D CA 1
ATOM 13233 C C . ARG D 1 315 ? 152.678 127.521 159.321 1.00 143.86 315 ARG D C 1
ATOM 13234 O O . ARG D 1 315 ? 152.472 126.686 160.206 1.00 143.86 315 ARG D O 1
ATOM 13242 N N . ASN D 1 316 ? 153.847 128.136 159.174 1.00 147.73 316 ASN D N 1
ATOM 13243 C CA . ASN D 1 316 ? 154.939 127.971 160.117 1.00 147.73 316 ASN D CA 1
ATOM 13244 C C . ASN D 1 316 ? 155.168 129.221 160.953 1.00 147.73 316 ASN D C 1
ATOM 13245 O O . ASN D 1 316 ? 156.241 129.372 161.547 1.00 147.73 316 ASN D O 1
ATOM 13250 N N . HIS D 1 317 ? 154.182 130.117 161.003 1.00 150.23 317 HIS D N 1
ATOM 13251 C CA . HIS D 1 317 ? 154.187 131.268 161.901 1.00 150.23 317 HIS D CA 1
ATOM 13252 C C . HIS D 1 317 ? 155.432 132.130 161.687 1.00 150.23 317 HIS D C 1
ATOM 13253 O O . HIS D 1 317 ? 156.286 132.272 162.563 1.00 150.23 317 HIS D O 1
ATOM 13260 N N . LEU D 1 318 ? 155.520 132.681 160.536 1.00 152.20 318 LEU D N 1
ATOM 13261 C CA . LEU D 1 318 ? 156.711 133.490 160.353 1.00 152.20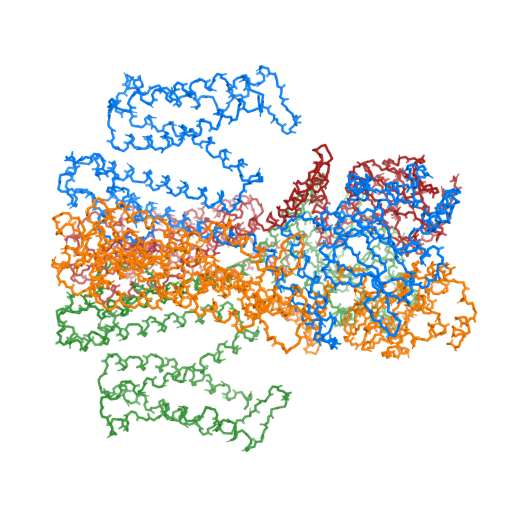 318 LEU D CA 1
ATOM 13262 C C . LEU D 1 318 ? 156.490 134.898 160.896 1.00 152.20 318 LEU D C 1
ATOM 13263 O O . LEU D 1 318 ? 155.364 135.402 160.895 1.00 152.20 318 LEU D O 1
ATOM 13268 N N . PRO D 1 319 ? 157.550 135.545 161.375 1.00 156.39 319 PRO D N 1
ATOM 13269 C CA . PRO D 1 319 ? 157.413 136.892 161.931 1.00 156.39 319 PRO D CA 1
ATOM 13270 C C . PRO D 1 319 ? 156.913 137.867 160.882 1.00 156.39 319 PRO D C 1
ATOM 13271 O O . PRO D 1 319 ? 157.252 137.747 159.696 1.00 156.39 319 PRO D O 1
ATOM 13275 N N . PRO D 1 320 ? 156.108 138.853 161.285 1.00 156.66 320 PRO D N 1
ATOM 13276 C CA . PRO D 1 320 ? 155.531 139.765 160.285 1.00 156.66 320 PRO D CA 1
ATOM 13277 C C . PRO D 1 320 ? 156.571 140.597 159.565 1.00 156.66 320 PRO D C 1
ATOM 13278 O O . PRO D 1 320 ? 156.449 140.809 158.354 1.00 156.66 320 PRO D O 1
ATOM 13282 N N . ARG D 1 321 ? 157.591 141.082 160.275 1.00 159.15 321 ARG D N 1
ATOM 13283 C CA . ARG D 1 321 ? 158.615 141.898 159.632 1.00 159.15 321 ARG D CA 1
ATOM 13284 C C . ARG D 1 321 ? 159.237 141.167 158.451 1.00 159.15 321 ARG D C 1
ATOM 13285 O O . ARG D 1 321 ? 159.290 141.697 157.335 1.00 159.15 321 ARG D O 1
ATOM 13293 N N . LEU D 1 322 ? 159.704 139.941 158.676 1.00 155.52 322 LEU D N 1
ATOM 13294 C CA . LEU D 1 322 ? 160.298 139.163 157.599 1.00 155.52 322 LEU D CA 1
ATOM 13295 C C . LEU D 1 322 ? 159.275 138.727 156.560 1.00 155.52 322 LEU D C 1
ATOM 13296 O O . LEU D 1 322 ? 159.538 138.855 155.361 1.00 155.52 322 LEU D O 1
ATOM 13301 N N . GLN D 1 323 ? 158.115 138.237 156.987 1.00 155.73 323 GLN D N 1
ATOM 13302 C CA . GLN D 1 323 ? 157.162 137.592 156.095 1.00 155.73 323 GLN D CA 1
ATOM 13303 C C . GLN D 1 323 ? 156.553 138.538 155.068 1.00 155.73 323 GLN D C 1
ATOM 13304 O O . GLN D 1 323 ? 155.822 138.080 154.185 1.00 155.73 323 GLN D O 1
ATOM 13310 N N . ASP D 1 324 ? 156.832 139.835 155.153 1.00 156.06 324 ASP D N 1
ATOM 13311 C CA . ASP D 1 324 ? 156.404 140.766 154.119 1.00 156.06 324 ASP D CA 1
ATOM 13312 C C . ASP D 1 324 ? 157.502 141.159 153.152 1.00 156.06 324 ASP D C 1
ATOM 13313 O O . ASP D 1 324 ? 157.192 141.588 152.043 1.00 156.06 324 ASP D O 1
ATOM 13318 N N . GLN D 1 325 ? 158.774 141.028 153.530 1.00 154.83 325 GLN D N 1
ATOM 13319 C CA . GLN D 1 325 ? 159.833 141.211 152.544 1.00 154.83 325 GLN D CA 1
ATOM 13320 C C . GLN D 1 325 ? 159.690 140.212 151.405 1.00 154.83 325 GLN D C 1
ATOM 13321 O O . GLN D 1 325 ? 159.898 140.554 150.236 1.00 154.83 325 GLN D O 1
ATOM 13327 N N . MET D 1 326 ? 159.303 138.976 151.726 1.00 156.02 326 MET D N 1
ATOM 13328 C CA . MET D 1 326 ? 159.133 137.971 150.685 1.00 156.02 326 MET D CA 1
ATOM 13329 C C . MET D 1 326 ? 157.946 138.299 149.788 1.00 156.02 326 MET D C 1
ATOM 13330 O O . MET D 1 326 ? 158.032 138.149 148.566 1.00 156.02 326 MET D O 1
ATOM 13335 N N . LEU D 1 327 ? 156.835 138.760 150.366 1.00 154.01 327 LEU D N 1
ATOM 13336 C CA . LEU D 1 327 ? 155.686 139.121 149.541 1.00 154.01 327 LEU D CA 1
ATOM 13337 C C . LEU D 1 327 ? 155.994 140.336 148.680 1.00 154.01 327 LEU D C 1
ATOM 13338 O O . LEU D 1 327 ? 155.568 140.410 147.521 1.00 154.01 327 LEU D O 1
ATOM 13343 N N . ALA D 1 328 ? 156.731 141.300 149.231 1.00 152.74 328 ALA D N 1
ATOM 13344 C CA . ALA D 1 328 ? 157.152 142.451 148.448 1.00 152.74 328 ALA D CA 1
ATOM 13345 C C . ALA D 1 328 ? 158.015 142.019 147.276 1.00 152.74 328 ALA D C 1
ATOM 13346 O O . ALA D 1 328 ? 157.781 142.432 146.135 1.00 152.74 328 ALA D O 1
ATOM 13348 N N . HIS D 1 329 ? 159.022 141.184 147.535 1.00 155.02 329 HIS D N 1
ATOM 13349 C CA . HIS D 1 329 ? 159.872 140.732 146.442 1.00 155.02 329 HIS D CA 1
ATOM 13350 C C . HIS D 1 329 ? 159.093 139.908 145.431 1.00 155.02 329 HIS D C 1
ATOM 13351 O O . HIS D 1 329 ? 159.402 139.947 144.238 1.00 155.02 329 HIS D O 1
ATOM 13358 N N . LEU D 1 330 ? 158.091 139.156 145.880 1.00 152.45 330 LEU D N 1
ATOM 13359 C CA . LEU D 1 330 ? 157.257 138.404 144.951 1.00 152.45 330 LEU D CA 1
ATOM 13360 C C . LEU D 1 330 ? 156.498 139.341 144.025 1.00 152.45 330 LEU D C 1
ATOM 13361 O O . LEU D 1 330 ? 156.667 139.301 142.802 1.00 152.45 330 LEU D O 1
ATOM 13366 N N . CYS D 1 331 ? 155.658 140.205 144.598 1.00 152.33 331 CYS D N 1
ATOM 13367 C CA . CYS D 1 331 ? 154.891 141.142 143.786 1.00 152.33 331 CYS D CA 1
ATOM 13368 C C . CYS D 1 331 ? 155.771 142.103 143.004 1.00 152.33 331 CYS D C 1
ATOM 13369 O O . CYS D 1 331 ? 155.276 142.744 142.075 1.00 152.33 331 CYS D O 1
ATOM 13372 N N . LEU D 1 332 ? 157.050 142.220 143.346 1.00 153.41 332 LEU D N 1
ATOM 13373 C CA . LEU D 1 332 ? 157.951 143.004 142.519 1.00 153.41 332 LEU D CA 1
ATOM 13374 C C . LEU D 1 332 ? 158.475 142.193 141.347 1.00 153.41 332 LEU D C 1
ATOM 13375 O O . LEU D 1 332 ? 158.475 142.677 140.212 1.00 153.41 332 LEU D O 1
ATOM 13380 N N . LYS D 1 333 ? 158.917 140.961 141.599 1.00 152.02 333 LYS D N 1
ATOM 13381 C CA . LYS D 1 333 ? 159.409 140.119 140.520 1.00 152.02 333 LYS D CA 1
ATOM 13382 C C . LYS D 1 333 ? 158.325 139.802 139.508 1.00 152.02 333 LYS D C 1
ATOM 13383 O O . LYS D 1 333 ? 158.642 139.524 138.350 1.00 152.02 333 LYS D O 1
ATOM 13389 N N . TYR D 1 334 ? 157.058 139.846 139.911 1.00 147.71 334 TYR D N 1
ATOM 13390 C CA . TYR D 1 334 ? 155.994 139.586 138.954 1.00 147.71 334 TYR D CA 1
ATOM 13391 C C . TYR D 1 334 ? 155.829 140.738 137.977 1.00 147.71 334 TYR D C 1
ATOM 13392 O O . TYR D 1 334 ? 155.326 140.544 136.866 1.00 147.71 334 TYR D O 1
ATOM 13401 N N . ARG D 1 335 ? 156.216 141.947 138.374 1.00 147.78 335 ARG D N 1
ATOM 13402 C CA . ARG D 1 335 ? 156.199 143.050 137.425 1.00 147.78 335 ARG D CA 1
ATOM 13403 C C . ARG D 1 335 ? 157.454 143.055 136.570 1.00 147.78 335 ARG D C 1
ATOM 13404 O O . ARG D 1 335 ? 157.374 142.951 135.343 1.00 147.78 335 ARG D O 1
ATOM 13412 N N . THR D 1 336 ? 158.625 143.122 137.196 1.00 153.33 336 THR D N 1
ATOM 13413 C CA . THR D 1 336 ? 159.858 143.334 136.447 1.00 153.33 336 THR D CA 1
ATOM 13414 C C . THR D 1 336 ? 160.159 142.240 135.428 1.00 153.33 336 THR D C 1
ATOM 13415 O O . THR D 1 336 ? 161.089 142.417 134.635 1.00 153.33 336 THR D O 1
ATOM 13419 N N . ASP D 1 337 ? 159.433 141.122 135.415 1.00 149.88 337 ASP D N 1
ATOM 13420 C CA . ASP D 1 337 ? 159.634 140.144 134.351 1.00 149.88 337 ASP D CA 1
ATOM 13421 C C . ASP D 1 337 ? 158.597 140.319 133.249 1.00 149.88 337 ASP D C 1
ATOM 13422 O O . ASP D 1 337 ? 158.886 140.107 132.068 1.00 149.88 337 ASP D O 1
ATOM 13427 N N . SER D 1 338 ? 157.370 140.689 133.621 1.00 143.96 338 SER D N 1
ATOM 13428 C CA . SER D 1 338 ? 156.367 140.998 132.610 1.00 143.96 338 SER D CA 1
ATOM 13429 C C . SER D 1 338 ? 156.760 142.235 131.818 1.00 143.96 338 SER D C 1
ATOM 13430 O O . SER D 1 338 ? 156.663 142.251 130.587 1.00 143.96 338 SER D O 1
ATOM 13433 N N . GLU D 1 339 ? 157.206 143.280 132.510 1.00 145.16 339 GLU D N 1
ATOM 13434 C CA . GLU D 1 339 ? 157.730 144.449 131.819 1.00 145.16 339 GLU D CA 1
ATOM 13435 C C . GLU D 1 339 ? 158.912 144.075 130.941 1.00 145.16 339 GLU D C 1
ATOM 13436 O O . GLU D 1 339 ? 159.132 144.684 129.890 1.00 145.16 339 GLU D O 1
ATOM 13442 N N . GLY D 1 340 ? 159.690 143.077 131.359 1.00 139.79 340 GLY D N 1
ATOM 13443 C CA . GLY D 1 340 ? 160.813 142.649 130.550 1.00 139.79 340 GLY D CA 1
ATOM 13444 C C . GLY D 1 340 ? 160.401 141.943 129.282 1.00 139.79 340 GLY D C 1
ATOM 13445 O O . GLY D 1 340 ? 160.906 142.263 128.203 1.00 139.79 340 GLY D O 1
ATOM 13446 N N . LEU D 1 341 ? 159.478 140.986 129.379 1.00 134.77 341 LEU D N 1
ATOM 13447 C CA . LEU D 1 341 ? 159.088 140.257 128.179 1.00 134.77 341 LEU D CA 1
ATOM 13448 C C . LEU D 1 341 ? 158.222 141.126 127.281 1.00 134.77 341 LEU D C 1
ATOM 13449 O O . LEU D 1 341 ? 158.084 140.846 126.086 1.00 134.77 341 LEU D O 1
ATOM 13454 N N . GLN D 1 342 ? 157.635 142.190 127.830 1.00 131.50 342 GLN D N 1
ATOM 13455 C CA . GLN D 1 342 ? 157.038 143.185 126.950 1.00 131.50 342 GLN D CA 1
ATOM 13456 C C . GLN D 1 342 ? 158.067 143.876 126.081 1.00 131.50 342 GLN D C 1
ATOM 13457 O O . GLN D 1 342 ? 157.683 144.591 125.155 1.00 131.50 342 GLN D O 1
ATOM 13463 N N . GLN D 1 343 ? 159.356 143.695 126.351 1.00 132.46 343 GLN D N 1
ATOM 13464 C CA . GLN D 1 343 ? 160.375 144.076 125.382 1.00 132.46 343 GLN D CA 1
ATOM 13465 C C . GLN D 1 343 ? 160.701 142.905 124.466 1.00 132.46 343 GLN D C 1
ATOM 13466 O O . GLN D 1 343 ? 161.851 142.539 124.236 1.00 132.46 343 GLN D O 1
ATOM 13472 N N . GLN D 1 344 ? 159.639 142.297 123.956 1.00 131.01 344 GLN D N 1
ATOM 13473 C CA . GLN D 1 344 ? 159.679 141.498 122.748 1.00 131.01 344 GLN D CA 1
ATOM 13474 C C . GLN D 1 344 ? 159.166 142.290 121.561 1.00 131.01 344 GLN D C 1
ATOM 13475 O O . GLN D 1 344 ? 159.293 141.841 120.420 1.00 131.01 344 GLN D O 1
ATOM 13481 N N . GLU D 1 345 ? 158.595 143.463 121.815 1.00 129.62 345 GLU D N 1
ATOM 13482 C CA . GLU D 1 345 ? 158.171 144.390 120.782 1.00 129.62 345 GLU D CA 1
ATOM 13483 C C . GLU D 1 345 ? 159.341 145.023 120.062 1.00 129.62 345 GLU D C 1
ATOM 13484 O O . GLU D 1 345 ? 159.129 145.794 119.123 1.00 129.62 345 GLU D O 1
ATOM 13490 N N . THR D 1 346 ? 160.562 144.738 120.494 1.00 128.90 346 THR D N 1
ATOM 13491 C CA . THR D 1 346 ? 161.737 145.048 119.704 1.00 128.90 346 THR D CA 1
ATOM 13492 C C . THR D 1 346 ? 162.166 143.877 118.835 1.00 128.90 346 THR D C 1
ATOM 13493 O O . THR D 1 346 ? 162.920 144.076 117.878 1.00 128.90 346 THR D O 1
ATOM 13497 N N . LEU D 1 347 ? 161.690 142.672 119.139 1.00 128.96 347 LEU D N 1
ATOM 13498 C CA . LEU D 1 347 ? 161.911 141.528 118.269 1.00 128.96 347 LEU D CA 1
ATOM 13499 C C . LEU D 1 347 ? 160.913 141.469 117.124 1.00 128.96 347 LEU D C 1
ATOM 13500 O O . LEU D 1 347 ? 161.163 140.770 116.139 1.00 128.96 347 LEU D O 1
ATOM 13505 N N . ASP D 1 348 ? 159.788 142.173 117.237 1.00 130.54 348 ASP D N 1
ATOM 13506 C CA . ASP D 1 348 ? 158.790 142.227 116.178 1.00 130.54 348 ASP D CA 1
ATOM 13507 C C . ASP D 1 348 ? 158.864 143.505 115.364 1.00 130.54 348 ASP D C 1
ATOM 13508 O O . ASP D 1 348 ? 158.489 143.504 114.190 1.00 130.54 348 ASP D O 1
ATOM 13513 N N . ALA D 1 349 ? 159.362 144.586 115.958 1.00 127.85 349 ALA D N 1
ATOM 13514 C CA . ALA D 1 349 ? 159.713 145.788 115.219 1.00 127.85 349 ALA D CA 1
ATOM 13515 C C . ALA D 1 349 ? 161.100 145.563 114.652 1.00 127.85 349 ALA D C 1
ATOM 13516 O O . ALA D 1 349 ? 161.839 146.513 114.386 1.00 127.85 349 ALA D O 1
ATOM 13518 N N . LEU D 1 350 ? 161.440 144.296 114.457 1.00 133.12 350 LEU D N 1
ATOM 13519 C CA . LEU D 1 350 ? 162.774 143.786 114.176 1.00 133.12 350 LEU D CA 1
ATOM 13520 C C . LEU D 1 350 ? 163.510 144.489 113.038 1.00 133.12 350 LEU D C 1
ATOM 13521 O O . LEU D 1 350 ? 164.744 144.402 113.005 1.00 133.12 350 LEU D O 1
ATOM 13526 N N . PRO D 1 351 ? 162.836 145.149 112.062 1.00 131.67 351 PRO D N 1
ATOM 13527 C CA . PRO D 1 351 ? 163.615 145.900 111.078 1.00 131.67 351 PRO D CA 1
ATOM 13528 C C . PRO D 1 351 ? 164.675 146.754 111.746 1.00 131.67 351 PRO D C 1
ATOM 13529 O O . PRO D 1 351 ? 164.373 147.724 112.446 1.00 131.67 351 PRO D O 1
ATOM 13533 N N . LYS D 1 352 ? 165.925 146.389 111.526 1.00 137.23 352 LYS D N 1
ATOM 13534 C CA . LYS D 1 352 ? 167.023 146.955 112.287 1.00 137.23 352 LYS D CA 1
ATOM 13535 C C . LYS D 1 352 ? 167.318 148.362 111.912 1.00 137.23 352 LYS D C 1
ATOM 13536 O O . LYS D 1 352 ? 168.320 148.913 112.353 1.00 137.23 352 LYS D O 1
ATOM 13542 N N . ALA D 1 353 ? 166.513 148.999 111.076 1.00 135.64 353 ALA D N 1
ATOM 13543 C CA . ALA D 1 353 ? 166.538 150.446 110.989 1.00 135.64 353 ALA D CA 1
ATOM 13544 C C . ALA D 1 353 ? 165.578 151.089 111.971 1.00 135.64 353 ALA D C 1
ATOM 13545 O O . ALA D 1 353 ? 165.548 152.318 112.075 1.00 135.64 353 ALA D O 1
ATOM 13547 N N . ILE D 1 354 ? 164.798 150.291 112.690 1.00 133.40 354 ILE D N 1
ATOM 13548 C CA . ILE D 1 354 ? 163.872 150.783 113.697 1.00 133.40 354 ILE D CA 1
ATOM 13549 C C . ILE D 1 354 ? 164.348 150.437 115.099 1.00 133.40 354 ILE D C 1
ATOM 13550 O O . ILE D 1 354 ? 164.584 151.324 115.918 1.00 133.40 354 ILE D O 1
ATOM 13555 N N . ARG D 1 355 ? 164.495 149.144 115.392 1.00 134.65 355 ARG D N 1
ATOM 13556 C CA . ARG D 1 355 ? 164.994 148.739 116.697 1.00 134.65 355 ARG D CA 1
ATOM 13557 C C . ARG D 1 355 ? 166.367 149.318 116.983 1.00 134.65 355 ARG D C 1
ATOM 13558 O O . ARG D 1 355 ? 166.692 149.558 118.148 1.00 134.65 355 ARG D O 1
ATOM 13566 N N . SER D 1 356 ? 167.173 149.562 115.955 1.00 138.57 356 SER D N 1
ATOM 13567 C CA . SER D 1 356 ? 168.430 150.252 116.182 1.00 138.57 356 SER D CA 1
ATOM 13568 C C . SER D 1 356 ? 168.208 151.685 116.623 1.00 138.57 356 SER D C 1
ATOM 13569 O O . SER D 1 356 ? 168.910 152.163 117.511 1.00 138.57 356 SER D O 1
ATOM 13572 N N . SER D 1 357 ? 167.236 152.381 116.038 1.00 139.01 357 SER D N 1
ATOM 13573 C CA . SER D 1 357 ? 166.994 153.760 116.444 1.00 139.01 357 SER D CA 1
ATOM 13574 C C . SER D 1 357 ? 166.444 153.826 117.863 1.00 139.01 357 SER D C 1
ATOM 13575 O O . SER D 1 357 ? 166.805 154.721 118.635 1.00 139.01 357 SER D O 1
ATOM 13578 N N . ILE D 1 358 ? 165.589 152.874 118.234 1.00 138.52 358 ILE D N 1
ATOM 13579 C CA . ILE D 1 358 ? 165.115 152.798 119.611 1.00 138.52 358 ILE D CA 1
ATOM 13580 C C . ILE D 1 358 ? 166.274 152.528 120.560 1.00 138.52 358 ILE D C 1
ATOM 13581 O O . ILE D 1 358 ? 166.469 153.249 121.545 1.00 138.52 358 ILE D O 1
ATOM 13586 N N . SER D 1 359 ? 167.054 151.479 120.291 1.00 147.12 359 SER D N 1
ATOM 13587 C CA . SER D 1 359 ? 168.146 151.121 121.189 1.00 147.12 359 SER D CA 1
ATOM 13588 C C . SER D 1 359 ? 169.276 152.138 121.135 1.00 147.12 359 SER D C 1
ATOM 13589 O O . SER D 1 359 ? 170.194 152.088 121.959 1.00 147.12 359 SER D O 1
ATOM 13592 N N . HIS D 1 360 ? 169.239 153.043 120.164 1.00 151.44 360 HIS D N 1
ATOM 13593 C CA . HIS D 1 360 ? 170.139 154.185 120.173 1.00 151.44 360 HIS D CA 1
ATOM 13594 C C . HIS D 1 360 ? 169.613 155.258 121.109 1.00 151.44 360 HIS D C 1
ATOM 13595 O O . HIS D 1 360 ? 170.309 155.684 122.036 1.00 151.44 360 HIS D O 1
ATOM 13602 N N . PHE D 1 361 ? 168.382 155.708 120.878 1.00 145.46 361 PHE D N 1
ATOM 13603 C CA . PHE D 1 361 ? 167.838 156.795 121.679 1.00 145.46 361 PHE D CA 1
ATOM 13604 C C . PHE D 1 361 ? 167.792 156.431 123.155 1.00 145.46 361 PHE D C 1
ATOM 13605 O O . PHE D 1 361 ? 168.048 157.278 124.016 1.00 145.46 361 PHE D O 1
ATOM 13613 N N . LEU D 1 362 ? 167.459 155.179 123.468 1.00 149.12 362 LEU D N 1
ATOM 13614 C CA . LEU D 1 362 ? 167.325 154.778 124.862 1.00 149.12 362 LEU D CA 1
ATOM 13615 C C . LEU D 1 362 ? 168.648 154.910 125.605 1.00 149.12 362 LEU D C 1
ATOM 13616 O O . LEU D 1 362 ? 168.718 155.524 126.674 1.00 149.12 362 LEU D O 1
ATOM 13621 N N . PHE D 1 363 ? 169.715 154.335 125.055 1.00 162.84 363 PHE D N 1
ATOM 13622 C CA . PHE D 1 363 ? 171.024 154.373 125.708 1.00 162.84 363 PHE D CA 1
ATOM 13623 C C . PHE D 1 363 ? 172.107 154.511 124.642 1.00 162.84 363 PHE D C 1
ATOM 13624 O O . PHE D 1 363 ? 172.613 153.512 124.127 1.00 162.84 363 PHE D O 1
ATOM 13632 N N . TYR D 1 364 ? 172.458 155.751 124.317 1.00 175.30 364 TYR D N 1
ATOM 13633 C CA . TYR D 1 364 ? 173.634 156.022 123.501 1.00 175.30 364 TYR D CA 1
ATOM 13634 C C . TYR D 1 364 ? 174.620 156.941 124.198 1.00 175.30 364 TYR D C 1
ATOM 13635 O O . TYR D 1 364 ? 175.832 156.705 124.133 1.00 175.30 364 TYR D O 1
ATOM 13644 N N . SER D 1 365 ? 174.132 157.996 124.854 1.00 185.32 365 SER D N 1
ATOM 13645 C CA . SER D 1 365 ? 175.024 158.864 125.615 1.00 185.32 365 SER D CA 1
ATOM 13646 C C . SER D 1 365 ? 175.701 158.104 126.745 1.00 185.32 365 SER D C 1
ATOM 13647 O O . SER D 1 365 ? 176.790 158.485 127.188 1.00 185.32 365 SER D O 1
ATOM 13650 N N . LEU D 1 366 ? 175.069 157.030 127.222 1.00 192.36 366 LEU D N 1
ATOM 13651 C CA . LEU D 1 366 ? 175.665 156.208 128.266 1.00 192.36 366 LEU D CA 1
ATOM 13652 C C . LEU D 1 366 ? 176.963 155.561 127.817 1.00 192.36 366 LEU D C 1
ATOM 13653 O O . LEU D 1 366 ? 177.891 155.411 128.619 1.00 192.36 366 LEU D O 1
ATOM 13658 N N . MET D 1 367 ? 177.058 155.179 126.546 1.00 197.65 367 MET D N 1
ATOM 13659 C CA . MET D 1 367 ? 178.207 154.437 126.053 1.00 197.65 367 MET D CA 1
ATOM 13660 C C . MET D 1 367 ? 179.387 155.338 125.713 1.00 197.65 367 MET D C 1
ATOM 13661 O O . MET D 1 367 ? 180.260 154.935 124.936 1.00 197.65 367 MET D O 1
ATOM 13666 N N . ASP D 1 368 ? 179.429 156.549 126.269 1.00 201.58 368 ASP D N 1
ATOM 13667 C CA . ASP D 1 368 ? 180.593 157.415 126.168 1.00 201.58 368 ASP D CA 1
ATOM 13668 C C . ASP D 1 368 ? 181.155 157.802 127.527 1.00 201.58 368 ASP D C 1
ATOM 13669 O O . ASP D 1 368 ? 182.201 158.459 127.585 1.00 201.58 368 ASP D O 1
ATOM 13674 N N . LYS D 1 369 ? 180.498 157.411 128.617 1.00 206.14 369 LYS D N 1
ATOM 13675 C CA . LYS D 1 369 ? 180.925 157.747 129.969 1.00 206.14 369 LYS D CA 1
ATOM 13676 C C . LYS D 1 369 ? 181.371 156.488 130.721 1.00 206.14 369 LYS D C 1
ATOM 13677 O O . LYS D 1 369 ? 181.521 156.484 131.945 1.00 206.14 369 LYS D O 1
ATOM 13683 N N . VAL D 1 370 ? 181.686 155.432 129.976 1.00 210.33 370 VAL D N 1
ATOM 13684 C CA . VAL D 1 370 ? 182.112 154.157 130.544 1.00 210.33 370 VAL D CA 1
ATOM 13685 C C . VAL D 1 370 ? 183.631 154.118 130.580 1.00 210.33 370 VAL D C 1
ATOM 13686 O O . VAL D 1 370 ? 184.305 154.860 129.854 1.00 210.33 370 VAL D O 1
ATOM 13690 N N . TYR D 1 371 ? 184.174 153.248 131.434 1.00 220.45 371 TYR D N 1
ATOM 13691 C CA . TYR D 1 371 ? 185.615 153.183 131.641 1.00 220.45 371 TYR D CA 1
ATOM 13692 C C . TYR D 1 371 ? 186.371 152.674 130.419 1.00 220.45 371 TYR D C 1
ATOM 13693 O O . TYR D 1 371 ? 187.541 153.026 130.242 1.00 220.45 371 TYR D O 1
ATOM 13702 N N . LEU D 1 372 ? 185.734 151.872 129.566 1.00 220.14 372 LEU D N 1
ATOM 13703 C CA . LEU D 1 372 ? 186.441 151.174 128.497 1.00 220.14 372 LEU D CA 1
ATOM 13704 C C . LEU D 1 372 ? 186.328 151.896 127.157 1.00 220.14 372 LEU D C 1
ATOM 13705 O O . LEU D 1 372 ? 187.341 152.146 126.497 1.00 220.14 372 LEU D O 1
ATOM 13710 N N . PHE D 1 373 ? 185.110 152.238 126.740 1.00 215.54 373 PHE D N 1
ATOM 13711 C CA . PHE D 1 373 ? 184.853 152.811 125.424 1.00 215.54 373 PHE D CA 1
ATOM 13712 C C . PHE D 1 373 ? 185.071 154.319 125.375 1.00 215.54 373 PHE D C 1
ATOM 13713 O O . PHE D 1 373 ? 184.464 154.986 124.529 1.00 215.54 373 PHE D O 1
ATOM 13721 N N . ARG D 1 374 ? 185.906 154.855 126.269 1.00 216.35 374 ARG D N 1
ATOM 13722 C CA . ARG D 1 374 ? 186.090 156.300 126.381 1.00 216.35 374 ARG D CA 1
ATOM 13723 C C . ARG D 1 374 ? 186.430 156.941 125.038 1.00 216.35 374 ARG D C 1
ATOM 13724 O O . ARG D 1 374 ? 185.777 157.900 124.614 1.00 216.35 374 ARG D O 1
ATOM 13732 N N . GLY D 1 375 ? 187.454 156.436 124.359 1.00 214.97 375 GLY D N 1
ATOM 13733 C CA . GLY D 1 375 ? 187.901 157.092 123.146 1.00 214.97 375 GLY D CA 1
ATOM 13734 C C . GLY D 1 375 ? 188.114 156.185 121.954 1.00 214.97 375 GLY D C 1
ATOM 13735 O O . GLY D 1 375 ? 189.067 156.380 121.195 1.00 214.97 375 GLY D O 1
ATOM 13736 N N . VAL D 1 376 ? 187.245 155.194 121.766 1.00 212.53 376 VAL D N 1
ATOM 13737 C CA . VAL D 1 376 ? 187.459 154.215 120.706 1.00 212.53 376 VAL D CA 1
ATOM 13738 C C . VAL D 1 376 ? 187.103 154.814 119.354 1.00 212.53 376 VAL D C 1
ATOM 13739 O O . VAL D 1 376 ? 187.982 155.046 118.516 1.00 212.53 376 VAL D O 1
ATOM 13743 N N . SER D 1 377 ? 185.816 155.087 119.147 1.00 210.58 377 SER D N 1
ATOM 13744 C CA . SER D 1 377 ? 185.299 155.602 117.884 1.00 210.58 377 SER D CA 1
ATOM 13745 C C . SER D 1 377 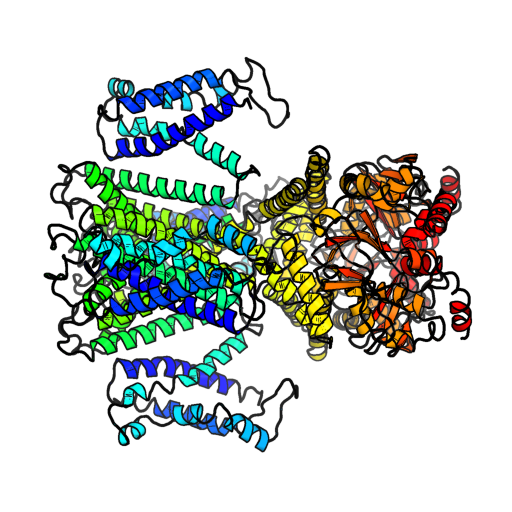? 183.805 155.867 118.014 1.00 210.58 377 SER D C 1
ATOM 13746 O O . SER D 1 377 ? 183.225 155.651 119.082 1.00 210.58 377 SER D O 1
ATOM 13749 N N . ASN D 1 378 ? 183.177 156.334 116.938 1.00 209.36 378 ASN D N 1
ATOM 13750 C CA . ASN D 1 378 ? 181.734 156.534 116.914 1.00 209.36 378 ASN D CA 1
ATOM 13751 C C . ASN D 1 378 ? 181.008 155.483 116.088 1.00 209.36 378 ASN D C 1
ATOM 13752 O O . ASN D 1 378 ? 179.935 155.021 116.487 1.00 209.36 378 ASN D O 1
ATOM 13757 N N . ASP D 1 379 ? 181.579 155.091 114.948 1.00 205.42 379 ASP D N 1
ATOM 13758 C CA . ASP D 1 379 ? 180.905 154.163 114.047 1.00 205.42 379 ASP D CA 1
ATOM 13759 C C . ASP D 1 379 ? 180.712 152.793 114.687 1.00 205.42 379 ASP D C 1
ATOM 13760 O O . ASP D 1 379 ? 179.579 152.311 114.798 1.00 205.42 379 ASP D O 1
ATOM 13765 N N . LEU D 1 380 ? 181.804 152.149 115.109 1.00 205.22 380 LEU D N 1
ATOM 13766 C CA . LEU D 1 380 ? 181.698 150.825 115.715 1.00 205.22 380 LEU D CA 1
ATOM 13767 C C . LEU D 1 380 ? 180.819 150.856 116.958 1.00 205.22 380 LEU D C 1
ATOM 13768 O O . LEU D 1 380 ? 180.180 149.854 117.309 1.00 205.22 380 LEU D O 1
ATOM 13773 N N . LEU D 1 381 ? 180.778 152.002 117.637 1.00 202.91 381 LEU D N 1
ATOM 13774 C CA . LEU D 1 381 ? 179.909 152.140 118.795 1.00 202.91 381 LEU D CA 1
ATOM 13775 C C . LEU D 1 381 ? 178.447 151.966 118.405 1.00 202.91 381 LEU D C 1
ATOM 13776 O O . LEU D 1 381 ? 177.670 151.367 119.157 1.00 202.91 381 LEU D O 1
ATOM 13781 N N . PHE D 1 382 ? 178.066 152.452 117.221 1.00 201.43 382 PHE D N 1
ATOM 13782 C CA . PHE D 1 382 ? 176.689 152.312 116.763 1.00 201.43 382 PHE D CA 1
ATOM 13783 C C . PHE D 1 382 ? 176.322 150.844 116.590 1.00 201.43 382 PHE D C 1
ATOM 13784 O O . PHE D 1 382 ? 175.297 150.383 117.108 1.00 201.43 382 PHE D O 1
ATOM 13792 N N . GLN D 1 383 ? 177.158 150.085 115.877 1.00 199.69 383 GLN D N 1
ATOM 13793 C CA . GLN D 1 383 ? 176.841 148.680 115.657 1.00 199.69 383 GLN D CA 1
ATOM 13794 C C . GLN D 1 383 ? 176.913 147.874 116.947 1.00 199.69 383 GLN D C 1
ATOM 13795 O O . GLN D 1 383 ? 176.160 146.907 117.106 1.00 199.69 383 GLN D O 1
ATOM 13801 N N . LEU D 1 384 ? 177.787 148.247 117.886 1.00 199.05 384 LEU D N 1
ATOM 13802 C CA . LEU D 1 384 ? 177.840 147.493 119.136 1.00 199.05 384 LEU D CA 1
ATOM 13803 C C . LEU D 1 384 ? 176.612 147.770 119.997 1.00 199.05 384 LEU D C 1
ATOM 13804 O O . LEU D 1 384 ? 176.019 146.843 120.558 1.00 199.05 384 LEU D O 1
ATOM 13809 N N . VAL D 1 385 ? 176.206 149.038 120.110 1.00 194.16 385 VAL D N 1
ATOM 13810 C CA . VAL D 1 385 ? 175.021 149.336 120.905 1.00 194.16 385 VAL D CA 1
ATOM 13811 C C . VAL D 1 385 ? 173.774 148.771 120.238 1.00 194.16 385 VAL D C 1
ATOM 13812 O O . VAL D 1 385 ? 172.802 148.425 120.920 1.00 194.16 385 VAL D O 1
ATOM 13816 N N . SER D 1 386 ? 173.776 148.645 118.911 1.00 189.47 386 SER D N 1
ATOM 13817 C CA . SER D 1 386 ? 172.625 148.090 118.215 1.00 189.47 386 SER D CA 1
ATOM 13818 C C . SER D 1 386 ? 172.469 146.589 118.421 1.00 189.47 386 SER D C 1
ATOM 13819 O O . SER D 1 386 ? 171.394 146.050 118.139 1.00 189.47 386 SER D O 1
ATOM 13822 N N . GLU D 1 387 ? 173.505 145.904 118.905 1.00 195.28 387 GLU D N 1
ATOM 13823 C CA . GLU D 1 387 ? 173.400 144.498 119.278 1.00 195.28 387 GLU D CA 1
ATOM 13824 C C . GLU D 1 387 ? 173.453 144.348 120.790 1.00 195.28 387 GLU D C 1
ATOM 13825 O O . GLU D 1 387 ? 173.831 143.296 121.309 1.00 195.28 387 GLU D O 1
ATOM 13831 N N . MET D 1 388 ? 173.071 145.402 121.501 1.00 198.60 388 MET D N 1
ATOM 13832 C CA . MET D 1 388 ? 173.179 145.482 122.948 1.00 198.60 388 MET D CA 1
ATOM 13833 C C . MET D 1 388 ? 171.776 145.540 123.532 1.00 198.60 388 MET D C 1
ATOM 13834 O O . MET D 1 388 ? 171.041 146.500 123.284 1.00 198.60 388 MET D O 1
ATOM 13839 N N . LYS D 1 389 ? 171.404 144.517 124.296 1.00 197.41 389 LYS D N 1
ATOM 13840 C CA . LYS D 1 389 ? 170.041 144.374 124.792 1.00 197.41 389 LYS D CA 1
ATOM 13841 C C . LYS D 1 389 ? 170.002 144.548 126.304 1.00 197.41 389 LYS D C 1
ATOM 13842 O O . LYS D 1 389 ? 170.925 144.127 127.009 1.00 197.41 389 LYS D O 1
ATOM 13848 N N . ALA D 1 390 ? 168.930 145.168 126.793 1.00 195.76 390 ALA D N 1
ATOM 13849 C CA . ALA D 1 390 ? 168.796 145.521 128.199 1.00 195.76 390 ALA D CA 1
ATOM 13850 C C . ALA D 1 390 ? 168.059 144.430 128.961 1.00 195.76 390 ALA D C 1
ATOM 13851 O O . ALA D 1 390 ? 167.307 143.650 128.370 1.00 195.76 390 ALA D O 1
ATOM 13853 N N . GLU D 1 391 ? 168.280 144.379 130.272 1.00 196.84 391 GLU D N 1
ATOM 13854 C CA . GLU D 1 391 ? 167.596 143.448 131.155 1.00 196.84 391 GLU D CA 1
ATOM 13855 C C . GLU D 1 391 ? 167.279 144.120 132.484 1.00 196.84 391 GLU D C 1
ATOM 13856 O O . GLU D 1 391 ? 167.969 145.050 132.911 1.00 196.84 391 GLU D O 1
ATOM 13862 N N . TYR D 1 392 ? 166.223 143.637 133.130 1.00 187.18 392 TYR D N 1
ATOM 13863 C CA . TYR D 1 392 ? 165.799 144.114 134.437 1.00 187.18 392 TYR D CA 1
ATOM 13864 C C . TYR D 1 392 ? 166.086 143.047 135.481 1.00 187.18 392 TYR D C 1
ATOM 13865 O O . TYR D 1 392 ? 166.026 141.850 135.188 1.00 187.18 392 TYR D O 1
ATOM 13874 N N . PHE D 1 393 ? 166.394 143.481 136.700 1.00 190.88 393 PHE D N 1
ATOM 13875 C CA . PHE D 1 393 ? 166.692 142.555 137.776 1.00 190.88 393 PHE D CA 1
ATOM 13876 C C . PHE D 1 393 ? 166.089 143.070 139.076 1.00 190.88 393 PHE D C 1
ATOM 13877 O O . PHE D 1 393 ? 166.237 144.261 139.401 1.00 190.88 393 PHE D O 1
ATOM 13885 N N . PRO D 1 394 ? 165.394 142.223 139.829 1.00 189.48 394 PRO D N 1
ATOM 13886 C CA . PRO D 1 394 ? 164.833 142.644 141.114 1.00 189.48 394 PRO D CA 1
ATOM 13887 C C . PRO D 1 394 ? 165.931 142.965 142.111 1.00 189.48 394 PRO D C 1
ATOM 13888 O O . PRO D 1 394 ? 167.100 142.613 141.894 1.00 189.48 394 PRO D O 1
ATOM 13892 N N . PRO D 1 395 ? 165.598 143.632 143.213 1.00 193.38 395 PRO D N 1
ATOM 13893 C CA . PRO D 1 395 ? 166.626 143.983 144.198 1.00 193.38 395 PRO D CA 1
ATOM 13894 C C . PRO D 1 395 ? 167.269 142.755 144.820 1.00 193.38 395 PRO D C 1
ATOM 13895 O O . PRO D 1 395 ? 166.607 141.761 145.126 1.00 193.38 395 PRO D O 1
ATOM 13899 N N . LYS D 1 396 ? 168.587 142.844 145.002 1.00 196.08 396 LYS D N 1
ATOM 13900 C CA . LYS D 1 396 ? 169.387 141.824 145.678 1.00 196.08 396 LYS D CA 1
ATOM 13901 C C . LYS D 1 396 ? 169.281 140.471 144.972 1.00 196.08 396 LYS D C 1
ATOM 13902 O O . LYS D 1 396 ? 168.870 139.461 145.544 1.00 196.08 396 LYS D O 1
ATOM 13908 N N . GLU D 1 397 ? 169.662 140.479 143.698 1.00 195.68 397 GLU D N 1
ATOM 13909 C CA . GLU D 1 397 ? 169.870 139.265 142.927 1.00 195.68 397 GLU D CA 1
ATOM 13910 C C . GLU D 1 397 ? 171.228 139.361 142.251 1.00 195.68 397 GLU D C 1
ATOM 13911 O O . GLU D 1 397 ? 171.727 140.458 141.989 1.00 195.68 397 GLU D O 1
ATOM 13917 N N . ASP D 1 398 ? 171.824 138.207 141.974 1.00 209.92 398 ASP D N 1
ATOM 13918 C CA . ASP D 1 398 ? 173.159 138.140 141.397 1.00 209.92 398 ASP D CA 1
ATOM 13919 C C . ASP D 1 398 ? 173.059 138.031 139.883 1.00 209.92 398 ASP D C 1
ATOM 13920 O O . ASP D 1 398 ? 172.234 137.274 139.363 1.00 209.92 398 ASP D O 1
ATOM 13925 N N . VAL D 1 399 ? 173.897 138.789 139.181 1.00 211.32 399 VAL D N 1
ATOM 13926 C CA . VAL D 1 399 ? 173.887 138.776 137.724 1.00 211.32 399 VAL D CA 1
ATOM 13927 C C . VAL D 1 399 ? 175.115 138.041 137.199 1.00 211.32 399 VAL D C 1
ATOM 13928 O O . VAL D 1 399 ? 175.023 137.266 136.241 1.00 211.32 399 VAL D O 1
ATOM 13932 N N . ILE D 1 400 ? 176.271 138.268 137.824 1.00 218.96 400 ILE D N 1
ATOM 13933 C CA . ILE D 1 400 ? 177.502 137.587 137.439 1.00 218.96 400 ILE D CA 1
ATOM 13934 C C . ILE D 1 400 ? 178.131 136.993 138.689 1.00 218.96 400 ILE D C 1
ATOM 13935 O O . ILE D 1 400 ? 178.859 137.681 139.410 1.00 218.96 400 ILE D O 1
ATOM 13940 N N . LEU D 1 401 ? 177.859 135.720 138.955 1.00 222.10 401 LEU D N 1
ATOM 13941 C CA . LEU D 1 401 ? 178.418 135.065 140.128 1.00 222.10 401 LEU D CA 1
ATOM 13942 C C . LEU D 1 401 ? 179.894 134.781 139.881 1.00 222.10 401 LEU D C 1
ATOM 13943 O O . LEU D 1 401 ? 180.311 134.545 138.747 1.00 222.10 401 LEU D O 1
ATOM 13948 N N . GLN D 1 402 ? 180.692 134.848 140.941 1.00 223.03 402 GLN D N 1
ATOM 13949 C CA . GLN D 1 402 ? 182.134 134.709 140.792 1.00 223.03 402 GLN D CA 1
ATOM 13950 C C . GLN D 1 402 ? 182.512 133.284 140.389 1.00 223.03 402 GLN D C 1
ATOM 13951 O O . GLN D 1 402 ? 181.787 132.323 140.658 1.00 223.03 402 GLN D O 1
ATOM 13957 N N . ASN D 1 403 ? 183.673 133.161 139.740 1.00 225.82 403 ASN D N 1
ATOM 13958 C CA . ASN D 1 403 ? 184.241 131.873 139.325 1.00 225.82 403 ASN D CA 1
ATOM 13959 C C . ASN D 1 403 ? 183.289 131.077 138.431 1.00 225.82 403 ASN D C 1
ATOM 13960 O O . ASN D 1 403 ? 182.823 129.995 138.792 1.00 225.82 403 ASN D O 1
ATOM 13965 N N . GLU D 1 404 ? 182.993 131.621 137.253 1.00 230.76 404 GLU D N 1
ATOM 13966 C CA . GLU D 1 404 ? 182.327 130.869 136.197 1.00 230.76 404 GLU D CA 1
ATOM 13967 C C . GLU D 1 404 ? 182.845 131.307 134.831 1.00 230.76 404 GLU D C 1
ATOM 13968 O O . GLU D 1 404 ? 183.621 132.258 134.706 1.00 230.76 404 GLU D O 1
ATOM 13974 N N . ALA D 1 405 ? 182.400 130.594 133.803 1.00 230.99 405 ALA D N 1
ATOM 13975 C CA . ALA D 1 405 ? 182.863 130.826 132.440 1.00 230.99 405 ALA D CA 1
ATOM 13976 C C . ALA D 1 405 ? 182.435 132.204 131.948 1.00 230.99 405 ALA D C 1
ATOM 13977 O O . ALA D 1 405 ? 181.232 132.500 131.929 1.00 230.99 405 ALA D O 1
ATOM 13979 N N . PRO D 1 406 ? 183.365 133.060 131.535 1.00 229.35 406 PRO D N 1
ATOM 13980 C CA . PRO D 1 406 ? 182.990 134.399 131.058 1.00 229.35 406 PRO D CA 1
ATOM 13981 C C . PRO D 1 406 ? 182.159 134.366 129.785 1.00 229.35 406 PRO D C 1
ATOM 13982 O O . PRO D 1 406 ? 182.616 133.860 128.755 1.00 229.35 406 PRO D O 1
ATOM 13986 N N . THR D 1 407 ? 180.932 134.884 129.844 1.00 226.54 407 THR D N 1
ATOM 13987 C CA . THR D 1 407 ? 180.062 134.948 128.674 1.00 226.54 407 THR D CA 1
ATOM 13988 C C . THR D 1 407 ? 179.504 136.334 128.393 1.00 226.54 407 THR D C 1
ATOM 13989 O O . THR D 1 407 ? 179.328 136.692 127.228 1.00 226.54 407 THR D O 1
ATOM 13993 N N . ASP D 1 408 ? 179.204 137.127 129.416 1.00 221.61 408 ASP D N 1
ATOM 13994 C CA . ASP D 1 408 ? 178.389 138.324 129.248 1.00 221.61 408 ASP D CA 1
ATOM 13995 C C . ASP D 1 408 ? 179.086 139.551 129.821 1.00 221.61 408 ASP D C 1
ATOM 13996 O O . ASP D 1 408 ? 179.391 139.601 131.017 1.00 221.61 408 ASP D O 1
ATOM 14001 N N . PHE D 1 409 ? 179.332 140.535 128.958 1.00 216.75 409 PHE D N 1
ATOM 14002 C CA . PHE D 1 409 ? 179.803 141.856 129.354 1.00 216.75 409 PHE D CA 1
ATOM 14003 C C . PHE D 1 409 ? 178.594 142.735 129.650 1.00 216.75 409 PHE D C 1
ATOM 14004 O O . PHE D 1 409 ? 177.726 142.912 128.791 1.00 216.75 409 PHE D O 1
ATOM 14012 N N . TYR D 1 410 ? 178.537 143.283 130.861 1.00 212.86 410 TYR D N 1
ATOM 14013 C CA . TYR D 1 410 ? 177.353 143.974 131.350 1.00 212.86 410 TYR D CA 1
ATOM 14014 C C . TYR D 1 410 ? 177.615 145.465 131.521 1.00 212.86 410 TYR D C 1
ATOM 14015 O O . TYR D 1 410 ? 178.737 145.886 131.817 1.00 212.86 410 TYR D O 1
ATOM 14024 N N . ILE D 1 411 ? 176.560 146.260 131.335 1.00 206.61 411 ILE D N 1
ATOM 14025 C CA . ILE D 1 411 ? 176.590 147.699 131.570 1.00 206.61 411 ILE D CA 1
ATOM 14026 C C . ILE D 1 411 ? 175.304 148.087 132.286 1.00 206.61 411 ILE D C 1
ATOM 14027 O O . ILE D 1 411 ? 174.228 147.555 132.000 1.00 206.61 411 ILE D O 1
ATOM 14032 N N . LEU D 1 412 ? 175.420 149.020 133.227 1.00 207.76 412 LEU D N 1
ATOM 14033 C CA . LEU D 1 412 ? 174.307 149.450 134.064 1.00 207.76 412 LEU D CA 1
ATOM 14034 C C . LEU D 1 412 ? 173.962 150.900 133.746 1.00 207.76 412 LEU D C 1
ATOM 14035 O O . LEU D 1 412 ? 174.858 151.709 133.481 1.00 207.76 412 LEU D O 1
ATOM 14040 N N . VAL D 1 413 ? 172.671 151.230 133.776 1.00 205.41 413 VAL D N 1
ATOM 14041 C CA . VAL D 1 413 ? 172.234 152.593 133.475 1.00 205.41 413 VAL D CA 1
ATOM 14042 C C . VAL D 1 413 ? 171.724 153.307 134.722 1.00 205.41 413 VAL D C 1
ATOM 14043 O O . VAL D 1 413 ? 172.004 154.491 134.928 1.00 205.41 413 VAL D O 1
ATOM 14047 N N . ASN D 1 414 ? 170.966 152.625 135.572 1.00 205.05 414 ASN D N 1
ATOM 14048 C CA . ASN D 1 414 ? 170.464 153.223 136.796 1.00 205.05 414 ASN D CA 1
ATOM 14049 C C . ASN D 1 414 ? 170.463 152.190 137.918 1.00 205.05 414 ASN D C 1
ATOM 14050 O O . ASN D 1 414 ? 171.033 151.102 137.796 1.00 205.05 414 ASN D O 1
ATOM 14055 N N . GLY D 1 415 ? 169.809 152.532 139.021 1.00 205.77 415 GLY D N 1
ATOM 14056 C CA . GLY D 1 415 ? 169.727 151.620 140.140 1.00 205.77 415 GLY D CA 1
ATOM 14057 C C . GLY D 1 415 ? 171.016 151.560 140.926 1.00 205.77 415 GLY D C 1
ATOM 14058 O O . GLY D 1 415 ? 171.963 152.295 140.633 1.00 205.77 415 GLY D O 1
ATOM 14059 N N . THR D 1 416 ? 171.065 150.684 141.925 1.00 208.09 416 THR D N 1
ATOM 14060 C CA . THR D 1 416 ? 172.226 150.563 142.795 1.00 208.09 416 THR D CA 1
ATOM 14061 C C . THR D 1 416 ? 172.642 149.104 142.878 1.00 208.09 416 THR D C 1
ATOM 14062 O O . THR D 1 416 ? 171.893 148.271 143.396 1.00 208.09 416 THR D O 1
ATOM 14066 N N . ALA D 1 417 ? 173.827 148.799 142.364 1.00 213.91 417 ALA D N 1
ATOM 14067 C CA . ALA D 1 417 ? 174.406 147.469 142.451 1.00 213.91 417 ALA D CA 1
ATOM 14068 C C . ALA D 1 417 ? 175.744 147.540 143.175 1.00 213.91 417 ALA D C 1
ATOM 14069 O O . ALA D 1 417 ? 176.421 148.571 143.174 1.00 213.91 417 ALA D O 1
ATOM 14071 N N . ASP D 1 418 ? 176.119 146.431 143.805 1.00 216.23 418 ASP D N 1
ATOM 14072 C CA . ASP D 1 418 ? 177.311 146.377 144.640 1.00 216.23 418 ASP D CA 1
ATOM 14073 C C . ASP D 1 418 ? 178.300 145.347 144.110 1.00 216.23 418 ASP D C 1
ATOM 14074 O O . ASP D 1 418 ? 177.905 144.296 143.596 1.00 216.23 418 ASP D O 1
ATOM 14079 N N . LEU D 1 419 ? 179.586 145.657 144.243 1.00 218.71 419 LEU D N 1
ATOM 14080 C CA . LEU D 1 419 ? 180.663 144.741 143.868 1.00 218.71 419 LEU D CA 1
ATOM 14081 C C . LEU D 1 419 ? 181.054 143.868 145.059 1.00 218.71 419 LEU D C 1
ATOM 14082 O O . LEU D 1 419 ? 182.132 143.985 145.636 1.00 218.71 419 LEU D O 1
ATOM 14087 N N . VAL D 1 420 ? 180.141 142.972 145.424 1.00 218.45 420 VAL D N 1
ATOM 14088 C CA . VAL D 1 420 ? 180.339 142.143 146.603 1.00 218.45 420 VAL D CA 1
ATOM 14089 C C . VAL D 1 420 ? 181.355 141.048 146.304 1.00 218.45 420 VAL D C 1
ATOM 14090 O O . VAL D 1 420 ? 181.491 140.589 145.162 1.00 218.45 420 VAL D O 1
ATOM 14094 N N . ASP D 1 421 ? 182.098 140.640 147.328 1.00 218.71 421 ASP D N 1
ATOM 14095 C CA . ASP D 1 421 ? 183.085 139.580 147.202 1.00 218.71 421 ASP D CA 1
ATOM 14096 C C . ASP D 1 421 ? 182.774 138.461 148.184 1.00 218.71 421 ASP D C 1
ATOM 14097 O O . ASP D 1 421 ? 182.341 138.703 149.315 1.00 218.71 421 ASP D O 1
ATOM 14102 N N . VAL D 1 422 ? 183.001 137.227 147.740 1.00 214.89 422 VAL D N 1
ATOM 14103 C CA . VAL D 1 422 ? 182.805 136.054 148.589 1.00 214.89 422 VAL D CA 1
ATOM 14104 C C . VAL D 1 422 ? 184.136 135.762 149.279 1.00 214.89 422 VAL D C 1
ATOM 14105 O O . VAL D 1 422 ? 185.152 135.509 148.628 1.00 214.89 422 VAL D O 1
ATOM 14109 N N . ASP D 1 423 ? 184.141 135.825 150.607 1.00 212.29 423 ASP D N 1
ATOM 14110 C CA . ASP D 1 423 ? 185.351 135.596 151.379 1.00 212.29 423 ASP D CA 1
ATOM 14111 C C . ASP D 1 423 ? 185.593 134.096 151.540 1.00 212.29 423 ASP D C 1
ATOM 14112 O O . ASP D 1 423 ? 184.983 133.264 150.863 1.00 212.29 423 ASP D O 1
ATOM 14117 N N . THR D 1 424 ? 186.512 133.740 152.442 1.00 201.92 424 THR D N 1
ATOM 14118 C CA . THR D 1 424 ? 186.835 132.329 152.640 1.00 201.92 424 THR D CA 1
ATOM 14119 C C . THR D 1 424 ? 185.631 131.551 153.159 1.00 201.92 424 THR D C 1
ATOM 14120 O O . THR D 1 424 ? 185.359 130.438 152.696 1.00 201.92 424 THR D O 1
ATOM 14124 N N . GLY D 1 425 ? 184.900 132.118 154.115 1.00 199.39 425 GLY D N 1
ATOM 14125 C CA . GLY D 1 425 ? 183.687 131.502 154.618 1.00 199.39 425 GLY D CA 1
ATOM 14126 C C . GLY D 1 425 ? 182.623 132.530 154.938 1.00 199.39 425 GLY D C 1
ATOM 14127 O O . GLY D 1 425 ? 181.659 132.244 155.655 1.00 199.39 425 GLY D O 1
ATOM 14128 N N . THR D 1 426 ? 182.793 133.735 154.406 1.00 207.09 426 THR D N 1
ATOM 14129 C CA . THR D 1 426 ? 181.921 134.861 154.708 1.00 207.09 426 THR D CA 1
ATOM 14130 C C . THR D 1 426 ? 181.844 135.708 153.440 1.00 207.09 426 THR D C 1
ATOM 14131 O O . THR D 1 426 ? 182.201 135.251 152.351 1.00 207.09 426 THR D O 1
ATOM 14135 N N . GLU D 1 427 ? 181.372 136.944 153.577 1.00 217.28 427 GLU D N 1
ATOM 14136 C CA . GLU D 1 427 ? 181.088 137.791 152.427 1.00 217.28 427 GLU D CA 1
ATOM 14137 C C . GLU D 1 427 ? 181.287 139.252 152.799 1.00 217.28 427 GLU D C 1
ATOM 14138 O O . GLU D 1 427 ? 180.805 139.699 153.843 1.00 217.28 427 GLU D O 1
ATOM 14144 N N . SER D 1 428 ? 181.993 139.990 151.943 1.00 219.52 428 SER D N 1
ATOM 14145 C CA . SER D 1 428 ? 182.230 141.416 152.145 1.00 219.52 428 SER D CA 1
ATOM 14146 C C . SER D 1 428 ? 182.141 142.113 150.791 1.00 219.52 428 SER D C 1
ATOM 14147 O O . SER D 1 428 ? 181.870 141.485 149.764 1.00 219.52 428 SER D O 1
ATOM 14150 N N . ILE D 1 429 ? 182.381 143.422 150.782 1.00 218.00 429 ILE D N 1
ATOM 14151 C CA . ILE D 1 429 ? 182.248 144.230 149.577 1.00 218.00 429 ILE D CA 1
ATOM 14152 C C . ILE D 1 429 ? 183.543 144.987 149.325 1.00 218.00 429 ILE D C 1
ATOM 14153 O O . ILE D 1 429 ? 184.288 145.309 150.255 1.00 218.00 429 ILE D O 1
ATOM 14158 N N . VAL D 1 430 ? 183.810 145.269 148.053 1.00 219.24 430 VAL D N 1
ATOM 14159 C CA . VAL D 1 430 ? 184.904 146.149 147.667 1.00 219.24 430 VAL D CA 1
ATOM 14160 C C . VAL D 1 430 ? 184.390 147.486 147.150 1.00 219.24 430 VAL D C 1
ATOM 14161 O O . VAL D 1 430 ? 185.042 148.514 147.332 1.00 219.24 430 VAL D O 1
ATOM 14165 N N . ARG D 1 431 ? 183.230 147.490 146.497 1.00 218.67 431 ARG D N 1
ATOM 14166 C CA . ARG D 1 431 ? 182.700 148.693 145.872 1.00 218.67 431 ARG D CA 1
ATOM 14167 C C . ARG D 1 431 ? 181.220 148.487 145.574 1.00 218.67 431 ARG D C 1
ATOM 14168 O O . ARG D 1 431 ? 180.704 147.367 145.619 1.00 218.67 431 ARG D O 1
ATOM 14176 N N . GLU D 1 432 ? 180.530 149.589 145.281 1.00 219.75 432 GLU D N 1
ATOM 14177 C CA . GLU D 1 432 ? 179.120 149.587 144.889 1.00 219.75 432 GLU D CA 1
ATOM 14178 C C . GLU D 1 432 ? 179.031 150.319 143.552 1.00 219.75 432 GLU D C 1
ATOM 14179 O O . GLU D 1 432 ? 179.108 151.549 143.500 1.00 219.75 432 GLU D O 1
ATOM 14185 N N . VAL D 1 433 ? 178.875 149.551 142.471 1.00 218.09 433 VAL D N 1
ATOM 14186 C CA . VAL D 1 433 ? 178.896 150.127 141.135 1.00 218.09 433 VAL D CA 1
ATOM 14187 C C . VAL D 1 433 ? 177.677 151.024 140.918 1.00 218.09 433 VAL D C 1
ATOM 14188 O O . VAL D 1 433 ? 176.564 150.730 141.373 1.00 218.09 433 VAL D O 1
ATOM 14192 N N . LYS D 1 434 ? 177.896 152.135 140.223 1.00 218.10 434 LYS D N 1
ATOM 14193 C CA . LYS D 1 434 ? 176.864 153.116 139.931 1.00 218.10 434 LYS D CA 1
ATOM 14194 C C . LYS D 1 434 ? 176.675 153.234 138.420 1.00 218.10 434 LYS D C 1
ATOM 14195 O O . LYS D 1 434 ? 177.212 152.444 137.637 1.00 218.10 434 LYS D O 1
ATOM 14201 N N . ALA D 1 435 ? 175.897 154.236 138.017 1.00 215.40 435 ALA D N 1
ATOM 14202 C CA . ALA D 1 435 ? 175.532 154.406 136.617 1.00 215.40 435 ALA D CA 1
ATOM 14203 C C . ALA D 1 435 ? 176.760 154.604 135.740 1.00 215.40 435 ALA D C 1
ATOM 14204 O O . ALA D 1 435 ? 177.754 155.206 136.154 1.00 215.40 435 ALA D O 1
ATOM 14206 N N . GLY D 1 436 ? 176.683 154.089 134.514 1.00 214.27 436 GLY D N 1
ATOM 14207 C CA . GLY D 1 436 ? 177.733 154.271 133.538 1.00 214.27 436 GLY D CA 1
ATOM 14208 C C . GLY D 1 436 ? 178.977 153.446 133.762 1.00 214.27 436 GLY D C 1
ATOM 14209 O O . GLY D 1 436 ? 179.946 153.604 133.010 1.00 214.27 436 GLY D O 1
ATOM 14210 N N . ASP D 1 437 ? 178.992 152.581 134.768 1.00 220.32 437 ASP D N 1
ATOM 14211 C CA . ASP D 1 437 ? 180.165 151.777 135.064 1.00 220.32 437 ASP D CA 1
ATOM 14212 C C . ASP D 1 437 ? 179.940 150.333 134.639 1.00 220.32 437 ASP D C 1
ATOM 14213 O O . ASP D 1 437 ? 178.845 149.783 134.779 1.00 220.32 437 ASP D O 1
ATOM 14218 N N . ILE D 1 438 ? 180.999 149.721 134.119 1.00 221.00 438 ILE D N 1
ATOM 14219 C CA . ILE D 1 438 ? 180.940 148.391 133.528 1.00 221.00 438 ILE D CA 1
ATOM 14220 C C . ILE D 1 438 ? 181.270 147.366 134.601 1.00 221.00 438 ILE D C 1
ATOM 14221 O O . ILE D 1 438 ? 182.170 147.581 135.422 1.00 221.00 438 ILE D O 1
ATOM 14226 N N . ILE D 1 439 ? 180.530 146.262 134.604 1.00 221.75 439 ILE D N 1
ATOM 14227 C CA . ILE D 1 439 ? 180.781 145.144 135.501 1.00 221.75 439 ILE D CA 1
ATOM 14228 C C . ILE D 1 439 ? 181.016 143.897 134.662 1.00 221.75 439 ILE D C 1
ATOM 14229 O O . ILE D 1 439 ? 180.500 143.769 133.547 1.00 221.75 439 ILE D O 1
ATOM 14234 N N . GLY D 1 440 ? 181.807 142.976 135.203 1.00 225.25 440 GLY D N 1
ATOM 14235 C CA . GLY D 1 440 ? 182.096 141.734 134.519 1.00 225.25 440 GLY D CA 1
ATOM 14236 C C . GLY D 1 440 ? 183.007 141.845 133.319 1.00 225.25 440 GLY D C 1
ATOM 14237 O O . GLY D 1 440 ? 183.341 140.813 132.725 1.00 225.25 440 GLY D O 1
ATOM 14238 N N . GLU D 1 441 ? 183.413 143.057 132.933 1.00 224.76 441 GLU D N 1
ATOM 14239 C CA . GLU D 1 441 ? 184.416 143.201 131.883 1.00 224.76 441 GLU D CA 1
ATOM 14240 C C . GLU D 1 441 ? 185.690 142.457 132.2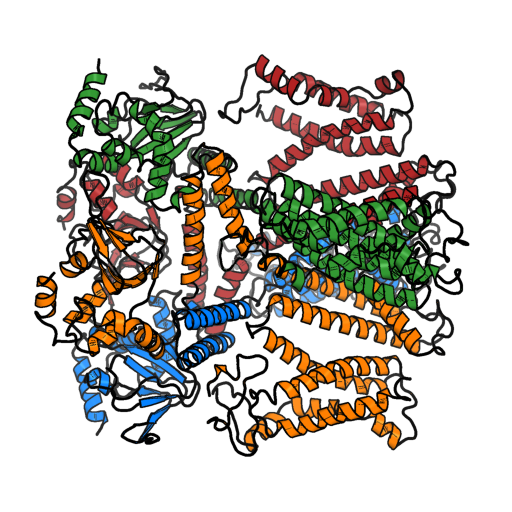54 1.00 224.76 441 GLU D C 1
ATOM 14241 O O . GLU D 1 441 ? 186.385 141.918 131.384 1.00 224.76 441 GLU D O 1
ATOM 14247 N N . ILE D 1 442 ? 185.994 142.394 133.546 1.00 225.87 442 ILE D N 1
ATOM 14248 C CA . ILE D 1 442 ? 187.155 141.664 134.038 1.00 225.87 442 ILE D CA 1
ATOM 14249 C C . ILE D 1 442 ? 186.872 140.169 133.914 1.00 225.87 442 ILE D C 1
ATOM 14250 O O . ILE D 1 442 ? 186.141 139.588 134.719 1.00 225.87 442 ILE D O 1
ATOM 14255 N N . GLY D 1 443 ? 187.434 139.551 132.879 1.00 227.30 443 GLY D N 1
ATOM 14256 C CA . GLY D 1 443 ? 187.268 138.130 132.652 1.00 227.30 443 GLY D CA 1
ATOM 14257 C C . GLY D 1 443 ? 186.854 137.789 131.236 1.00 227.30 443 GLY D C 1
ATOM 14258 O O . GLY D 1 443 ? 187.337 136.809 130.662 1.00 227.30 443 GLY D O 1
ATOM 14259 N N . VAL D 1 444 ? 185.963 138.592 130.654 1.00 224.92 444 VAL D N 1
ATOM 14260 C CA . VAL D 1 444 ? 185.529 138.329 129.287 1.00 224.92 444 VAL D CA 1
ATOM 14261 C C . VAL D 1 444 ? 186.603 138.748 128.295 1.00 224.92 444 VAL D C 1
ATOM 14262 O O . VAL D 1 444 ? 186.760 138.134 127.234 1.00 224.92 444 VAL D O 1
ATOM 14266 N N . LEU D 1 445 ? 187.355 139.797 128.617 1.00 225.38 445 LEU D N 1
ATOM 14267 C CA . LEU D 1 445 ? 188.490 140.192 127.798 1.00 225.38 445 LEU D CA 1
ATOM 14268 C C . LEU D 1 445 ? 189.754 139.418 128.142 1.00 225.38 445 LEU D C 1
ATOM 14269 O O . LEU D 1 445 ? 190.736 139.492 127.394 1.00 225.38 445 LEU D O 1
ATOM 14274 N N . CYS D 1 446 ? 189.746 138.675 129.248 1.00 226.58 446 CYS D N 1
ATOM 14275 C CA . CYS D 1 446 ? 190.903 137.908 129.681 1.00 226.58 446 CYS D CA 1
ATOM 14276 C C . CYS D 1 446 ? 190.767 136.413 129.435 1.00 226.58 446 CYS D C 1
ATOM 14277 O O . CYS D 1 446 ? 191.769 135.698 129.539 1.00 226.58 446 CYS D O 1
ATOM 14280 N N . TYR D 1 447 ? 189.561 135.928 129.132 1.00 221.90 447 TYR D N 1
ATOM 14281 C CA . TYR D 1 447 ? 189.191 134.514 129.086 1.00 221.90 447 TYR D CA 1
ATOM 14282 C C . TYR D 1 447 ? 189.218 133.898 130.480 1.00 221.90 447 TYR D C 1
ATOM 14283 O O . TYR D 1 447 ? 188.885 132.717 130.638 1.00 221.90 447 TYR D O 1
ATOM 14292 N N . ARG D 1 448 ? 189.575 134.669 131.499 1.00 223.91 448 ARG D N 1
ATOM 14293 C CA . ARG D 1 448 ? 189.677 134.209 132.869 1.00 223.91 448 ARG D CA 1
ATOM 14294 C C . ARG D 1 448 ? 188.292 134.006 133.474 1.00 223.91 448 ARG D C 1
ATOM 14295 O O . ARG D 1 448 ? 187.317 134.620 133.036 1.00 223.91 448 ARG D O 1
ATOM 14303 N N . PRO D 1 449 ? 188.174 133.132 134.473 1.00 225.40 449 PRO D N 1
ATOM 14304 C CA . PRO D 1 449 ? 186.919 133.051 135.228 1.00 225.40 449 PRO D CA 1
ATOM 14305 C C . PRO D 1 449 ? 186.560 134.397 135.837 1.00 225.40 449 PRO D C 1
ATOM 14306 O O . PRO D 1 449 ? 187.428 135.210 136.159 1.00 225.40 449 PRO D O 1
ATOM 14310 N N . GLN D 1 450 ? 185.260 134.627 135.993 1.00 225.92 450 GLN D N 1
ATOM 14311 C CA . GLN D 1 450 ? 184.788 135.935 136.418 1.00 225.92 450 GLN D CA 1
ATOM 14312 C C . GLN D 1 450 ? 185.079 136.178 137.895 1.00 225.92 450 GLN D C 1
ATOM 14313 O O . GLN D 1 450 ? 185.102 135.256 138.714 1.00 225.92 450 GLN D O 1
ATOM 14319 N N . LEU D 1 451 ? 185.291 137.448 138.224 1.00 223.90 451 LEU D N 1
ATOM 14320 C CA . LEU D 1 451 ? 185.663 137.901 139.553 1.00 223.90 451 LEU D CA 1
ATOM 14321 C C . LEU D 1 451 ? 184.619 138.878 140.073 1.00 223.90 451 LEU D C 1
ATOM 14322 O O . LEU D 1 451 ? 183.885 139.498 139.299 1.00 223.90 451 LEU D O 1
ATOM 14327 N N . PHE D 1 452 ? 184.557 139.012 141.400 1.00 222.89 452 PHE D N 1
ATOM 14328 C CA . PHE D 1 452 ? 183.789 140.070 142.056 1.00 222.89 452 PHE D CA 1
ATOM 14329 C C . PHE D 1 452 ? 182.302 139.976 141.696 1.00 222.89 452 PHE D C 1
ATOM 14330 O O . PHE D 1 452 ? 181.747 140.820 140.989 1.00 222.89 452 PHE D O 1
ATOM 14338 N N . THR D 1 453 ? 181.685 138.896 142.179 1.00 221.74 453 THR D N 1
ATOM 14339 C CA . THR D 1 453 ? 180.259 138.665 141.970 1.00 221.74 453 THR D CA 1
ATOM 14340 C C . THR D 1 453 ? 179.453 139.932 142.242 1.00 221.74 453 THR D C 1
ATOM 14341 O O . THR D 1 453 ? 179.751 140.703 143.158 1.00 221.74 453 THR D O 1
ATOM 14345 N N . VAL D 1 454 ? 178.428 140.159 141.425 1.00 217.81 454 VAL D N 1
ATOM 14346 C CA . VAL D 1 454 ? 177.675 141.408 141.446 1.00 217.81 454 VAL D CA 1
ATOM 14347 C C . VAL D 1 454 ? 176.308 141.142 142.051 1.00 217.81 454 VAL D C 1
ATOM 14348 O O . VAL D 1 454 ? 175.680 140.119 141.755 1.00 217.81 454 VAL D O 1
ATOM 14352 N N . ARG D 1 455 ? 175.852 142.062 142.896 1.00 210.48 455 ARG D N 1
ATOM 14353 C CA . ARG D 1 455 ? 174.535 141.981 143.503 1.00 210.48 455 ARG D CA 1
ATOM 14354 C C . ARG D 1 455 ? 173.873 143.350 143.455 1.00 210.48 455 ARG D C 1
ATOM 14355 O O . ARG D 1 455 ? 174.538 144.385 143.548 1.00 210.48 455 ARG D O 1
ATOM 14363 N N . THR D 1 456 ? 172.554 143.341 143.307 1.00 204.04 456 THR D N 1
ATOM 14364 C CA . THR D 1 456 ? 171.763 144.550 143.153 1.00 204.04 456 THR D CA 1
ATOM 14365 C C . THR D 1 456 ? 171.236 145.012 144.504 1.00 204.04 456 THR D C 1
ATOM 14366 O O . THR D 1 456 ? 171.323 144.295 145.503 1.00 204.04 456 THR D O 1
ATOM 14370 N N . LYS D 1 457 ? 170.706 146.233 144.530 1.00 203.79 457 LYS D N 1
ATOM 14371 C CA . LYS D 1 457 ? 169.973 146.723 145.691 1.00 203.79 457 LYS D CA 1
ATOM 14372 C C . LYS D 1 457 ? 168.572 147.184 145.315 1.00 203.79 457 LYS D C 1
ATOM 14373 O O . LYS D 1 457 ? 167.687 147.259 146.175 1.00 203.79 457 LYS D O 1
ATOM 14379 N N . ARG D 1 458 ? 168.363 147.503 144.040 1.00 201.00 458 ARG D N 1
ATOM 14380 C CA . ARG D 1 458 ? 167.047 147.769 143.481 1.00 201.00 458 ARG D CA 1
ATOM 14381 C C . ARG D 1 458 ? 167.088 147.395 142.006 1.00 201.00 458 ARG D C 1
ATOM 14382 O O . ARG D 1 458 ? 167.992 146.689 141.552 1.00 201.00 458 ARG D O 1
ATOM 14390 N N . LEU D 1 459 ? 166.094 147.850 141.251 1.00 195.64 459 LEU D N 1
ATOM 14391 C CA . LEU D 1 459 ? 166.112 147.640 139.810 1.00 195.64 459 LEU D CA 1
ATOM 14392 C C . LEU D 1 459 ? 167.239 148.448 139.186 1.00 195.64 459 LEU D C 1
ATOM 14393 O O . LEU D 1 459 ? 167.374 149.647 139.438 1.00 195.64 459 LEU D O 1
ATOM 14398 N N . CYS D 1 460 ? 168.058 147.787 138.380 1.00 203.12 460 CYS D N 1
ATOM 14399 C CA . CYS D 1 460 ? 169.238 148.447 137.837 1.00 203.12 460 CYS D CA 1
ATOM 14400 C C . CYS D 1 460 ? 169.234 148.593 136.327 1.00 203.12 460 CYS D C 1
ATOM 14401 O O . CYS D 1 460 ? 170.021 149.384 135.802 1.00 203.12 460 CYS D O 1
ATOM 14404 N N . GLN D 1 461 ? 168.385 147.857 135.607 1.00 202.23 461 GLN D N 1
ATOM 14405 C CA . GLN D 1 461 ? 168.238 148.047 134.164 1.00 202.23 461 GLN D CA 1
ATOM 14406 C C . GLN D 1 461 ? 169.581 147.863 133.450 1.00 202.23 461 GLN D C 1
ATOM 14407 O O . GLN D 1 461 ? 170.098 148.761 132.791 1.00 202.23 461 GLN D O 1
ATOM 14413 N N . LEU D 1 462 ? 170.144 146.669 133.609 1.00 201.85 462 LEU D N 1
ATOM 14414 C CA . LEU D 1 462 ? 171.460 146.414 133.045 1.00 201.85 462 LEU D CA 1
ATOM 14415 C C . LEU D 1 462 ? 171.386 146.301 131.524 1.00 201.85 462 LEU D C 1
ATOM 14416 O O . LEU D 1 462 ? 170.314 146.306 130.917 1.00 201.85 462 LEU D O 1
ATOM 14421 N N . LEU D 1 463 ? 172.562 146.183 130.909 1.00 200.29 463 LEU D N 1
ATOM 14422 C CA . LEU D 1 463 ? 172.709 146.258 129.455 1.00 200.29 463 LEU D CA 1
ATOM 14423 C C . LEU D 1 463 ? 173.742 145.198 129.063 1.00 200.29 463 LEU D C 1
ATOM 14424 O O . LEU D 1 463 ? 174.944 145.392 129.251 1.00 200.29 463 LEU D O 1
ATOM 14429 N N . ARG D 1 464 ? 173.259 144.083 128.521 1.00 204.97 464 ARG D N 1
ATOM 14430 C CA . ARG D 1 464 ? 174.100 142.909 128.335 1.00 204.97 464 ARG D CA 1
ATOM 14431 C C . ARG D 1 464 ? 174.660 142.820 126.920 1.00 204.97 464 ARG D C 1
ATOM 14432 O O . ARG D 1 464 ? 173.957 143.046 125.933 1.00 204.97 464 ARG D O 1
ATOM 14440 N N . MET D 1 465 ? 175.939 142.459 126.833 1.00 214.74 465 MET D N 1
ATOM 14441 C CA . MET D 1 465 ? 176.583 142.125 125.567 1.00 214.74 465 MET D CA 1
ATOM 14442 C C . MET D 1 465 ? 177.317 140.805 125.744 1.00 214.74 465 MET D C 1
ATOM 14443 O O . MET D 1 465 ? 178.127 140.666 126.665 1.00 214.74 465 MET D O 1
ATOM 14448 N N . ASN D 1 466 ? 177.038 139.845 124.867 1.00 224.80 466 ASN D N 1
ATOM 14449 C CA . ASN D 1 466 ? 177.530 138.488 125.045 1.00 224.80 466 ASN D CA 1
ATOM 14450 C C . ASN D 1 466 ? 178.931 138.324 124.458 1.00 224.80 466 ASN D C 1
ATOM 14451 O O . ASN D 1 466 ? 179.383 139.106 123.617 1.00 224.80 466 ASN D O 1
ATOM 14456 N N . ARG D 1 467 ? 179.615 137.275 124.919 1.00 226.01 467 ARG D N 1
ATOM 14457 C CA . ARG D 1 467 ? 180.986 136.962 124.532 1.00 226.01 467 ARG D CA 1
ATOM 14458 C C . ARG D 1 467 ? 181.143 136.808 123.025 1.00 226.01 467 ARG D C 1
ATOM 14459 O O . ARG D 1 467 ? 181.840 137.601 122.380 1.00 226.01 467 ARG D O 1
ATOM 14467 N N . THR D 1 468 ? 180.492 135.787 122.462 1.00 226.13 468 THR D N 1
ATOM 14468 C CA . THR D 1 468 ? 180.666 135.477 121.049 1.00 226.13 468 THR D CA 1
ATOM 14469 C C . THR D 1 468 ? 180.314 136.660 120.162 1.00 226.13 468 THR D C 1
ATOM 14470 O O . THR D 1 468 ? 181.041 136.948 119.206 1.00 226.13 468 THR D O 1
ATOM 14474 N N . THR D 1 469 ? 179.198 137.336 120.447 1.00 227.49 469 THR D N 1
ATOM 14475 C CA . THR D 1 469 ? 178.835 138.517 119.672 1.00 227.49 469 THR D CA 1
ATOM 14476 C C . THR D 1 469 ? 179.917 139.581 119.763 1.00 227.49 469 THR D C 1
ATOM 14477 O O . THR D 1 469 ? 180.302 140.179 118.750 1.00 227.49 469 THR D O 1
ATOM 14481 N N . PHE D 1 470 ? 180.447 139.808 120.963 1.00 225.52 470 PHE D N 1
ATOM 14482 C CA . PHE D 1 470 ? 181.507 140.795 121.107 1.00 225.52 470 PHE D CA 1
ATOM 14483 C C . PHE D 1 470 ? 182.697 140.448 120.225 1.00 225.52 470 PHE D C 1
ATOM 14484 O O . PHE D 1 470 ? 183.135 141.273 119.416 1.00 225.52 470 PHE D O 1
ATOM 14492 N N . LEU D 1 471 ? 183.201 139.218 120.330 1.00 224.49 471 LEU D N 1
ATOM 14493 C CA . LEU D 1 471 ? 184.417 138.873 119.600 1.00 224.49 471 LEU D CA 1
ATOM 14494 C C . LEU D 1 471 ? 184.201 138.804 118.093 1.00 224.49 471 LEU D C 1
ATOM 14495 O O . LEU D 1 471 ? 185.091 139.209 117.334 1.00 224.49 471 LEU D O 1
ATOM 14500 N N . ASN D 1 472 ? 183.050 138.312 117.621 1.00 222.92 472 ASN D N 1
ATOM 14501 C CA . ASN D 1 472 ? 182.863 138.302 116.173 1.00 222.92 472 ASN D CA 1
ATOM 14502 C C . ASN D 1 472 ? 182.577 139.711 115.669 1.00 222.92 472 ASN D C 1
ATOM 14503 O O . ASN D 1 472 ? 182.626 139.971 114.461 1.00 222.92 472 ASN D O 1
ATOM 14508 N N . ILE D 1 473 ? 182.268 140.638 116.583 1.00 222.98 473 ILE D N 1
ATOM 14509 C CA . ILE D 1 473 ? 182.293 142.048 116.207 1.00 222.98 473 ILE D CA 1
ATOM 14510 C C . ILE D 1 473 ? 183.724 142.559 116.094 1.00 222.98 473 ILE D C 1
ATOM 14511 O O . ILE D 1 473 ? 184.077 143.214 115.107 1.00 222.98 473 ILE D O 1
ATOM 14516 N N . ILE D 1 474 ? 184.573 142.266 117.079 1.00 221.72 474 ILE D N 1
ATOM 14517 C CA . ILE D 1 474 ? 185.905 142.874 117.076 1.00 221.72 474 ILE D CA 1
ATOM 14518 C C . ILE D 1 474 ? 186.822 142.266 116.010 1.00 221.72 474 ILE D C 1
ATOM 14519 O O . ILE D 1 474 ? 187.761 142.932 115.562 1.00 221.72 474 ILE D O 1
ATOM 14524 N N . GLN D 1 475 ? 186.588 141.020 115.585 1.00 217.74 475 GLN D N 1
ATOM 14525 C CA . GLN D 1 475 ? 187.461 140.436 114.565 1.00 217.74 475 GLN D CA 1
ATOM 14526 C C . GLN D 1 475 ? 187.435 141.269 113.288 1.00 217.74 475 GLN D C 1
ATOM 14527 O O . GLN D 1 475 ? 188.484 141.655 112.762 1.00 217.74 475 GLN D O 1
ATOM 14533 N N . ALA D 1 476 ? 186.243 141.550 112.772 1.00 217.50 476 ALA D N 1
ATOM 14534 C CA . ALA D 1 476 ? 186.103 142.567 111.745 1.00 217.50 476 ALA D CA 1
ATOM 14535 C C . ALA D 1 476 ? 186.253 143.948 112.375 1.00 217.50 476 ALA D C 1
ATOM 14536 O O . ALA D 1 476 ? 186.201 144.107 113.597 1.00 217.50 476 ALA D O 1
ATOM 14538 N N . ASN D 1 477 ? 186.453 144.954 111.527 1.00 213.29 477 ASN D N 1
ATOM 14539 C CA . ASN D 1 477 ? 186.699 146.323 111.980 1.00 213.29 477 ASN D CA 1
ATOM 14540 C C . ASN D 1 477 ? 187.903 146.351 112.923 1.00 213.29 477 ASN D C 1
ATOM 14541 O O . ASN D 1 477 ? 187.804 146.673 114.108 1.00 213.29 477 ASN D O 1
ATOM 14546 N N . VAL D 1 478 ? 189.062 145.990 112.363 1.00 218.90 478 VAL D N 1
ATOM 14547 C CA . VAL D 1 478 ? 190.278 145.834 113.158 1.00 218.90 478 VAL D CA 1
ATOM 14548 C C . VAL D 1 478 ? 190.930 147.163 113.498 1.00 218.90 478 VAL D C 1
ATOM 14549 O O . VAL D 1 478 ? 192.006 147.173 114.111 1.00 218.90 478 VAL D O 1
ATOM 14553 N N . GLY D 1 479 ? 190.324 148.286 113.106 1.00 220.96 479 GLY D N 1
ATOM 14554 C CA . GLY D 1 479 ? 190.824 149.576 113.554 1.00 220.96 479 GLY D CA 1
ATOM 14555 C C . GLY D 1 479 ? 190.937 149.648 115.061 1.00 220.96 479 GLY D C 1
ATOM 14556 O O . GLY D 1 479 ? 191.954 150.081 115.604 1.00 220.96 479 GLY D O 1
ATOM 14557 N N . ASP D 1 480 ? 189.891 149.215 115.759 1.00 222.41 480 ASP D N 1
ATOM 14558 C CA . ASP D 1 480 ? 189.988 148.996 117.190 1.00 222.41 480 ASP D CA 1
ATOM 14559 C C . ASP D 1 480 ? 190.733 147.693 117.464 1.00 222.41 480 ASP D C 1
ATOM 14560 O O . ASP D 1 480 ? 190.748 146.766 116.649 1.00 222.41 480 ASP D O 1
ATOM 14565 N N . GLY D 1 481 ? 191.346 147.628 118.631 1.00 227.41 481 GLY D N 1
ATOM 14566 C CA . GLY D 1 481 ? 192.156 146.493 119.025 1.00 227.41 481 GLY D CA 1
ATOM 14567 C C . GLY D 1 481 ? 193.445 146.999 119.641 1.00 227.41 481 GLY D C 1
ATOM 14568 O O . GLY D 1 481 ? 194.195 147.767 119.026 1.00 227.41 481 GLY D O 1
ATOM 14569 N N . THR D 1 482 ? 193.706 146.556 120.868 1.00 230.63 482 THR D N 1
ATOM 14570 C CA . THR D 1 482 ? 194.764 146.987 121.781 1.00 230.63 482 THR D CA 1
ATOM 14571 C C . THR D 1 482 ? 194.539 148.398 122.312 1.00 230.63 482 THR D C 1
ATOM 14572 O O . THR D 1 482 ? 195.224 148.792 123.257 1.00 230.63 482 THR D O 1
ATOM 14576 N N . ILE D 1 483 ? 193.588 149.155 121.772 1.00 227.82 483 ILE D N 1
ATOM 14577 C CA . ILE D 1 483 ? 193.143 150.394 122.398 1.00 227.82 483 ILE D CA 1
ATOM 14578 C C . ILE D 1 483 ? 192.127 150.115 123.496 1.00 227.82 483 ILE D C 1
ATOM 14579 O O . ILE D 1 483 ? 192.175 150.730 124.565 1.00 227.82 483 ILE D O 1
ATOM 14584 N N . ILE D 1 484 ? 191.197 149.193 123.228 1.00 227.00 484 ILE D N 1
ATOM 14585 C CA . ILE D 1 484 ? 190.420 148.583 124.300 1.00 227.00 484 ILE D CA 1
ATOM 14586 C C . ILE D 1 484 ? 191.345 148.182 125.438 1.00 227.00 484 ILE D C 1
ATOM 14587 O O . ILE D 1 484 ? 191.139 148.569 126.592 1.00 227.00 484 ILE D O 1
ATOM 14592 N N . MET D 1 485 ? 192.409 147.444 125.120 1.00 228.43 485 MET D N 1
ATOM 14593 C CA . MET D 1 485 ? 193.409 147.109 126.126 1.00 228.43 485 MET D CA 1
ATOM 14594 C C . MET D 1 485 ? 194.117 148.356 126.647 1.00 228.43 485 MET D C 1
ATOM 14595 O O . MET D 1 485 ? 194.297 148.510 127.861 1.00 228.43 485 MET D O 1
ATOM 14600 N N . ASN D 1 486 ? 194.521 149.261 125.745 1.00 229.12 486 ASN D N 1
ATOM 14601 C CA . ASN D 1 486 ? 195.222 150.477 126.165 1.00 229.12 486 ASN D CA 1
ATOM 14602 C C . ASN D 1 486 ? 194.528 151.149 127.340 1.00 229.12 486 ASN D C 1
ATOM 14603 O O . ASN D 1 486 ? 195.181 151.570 128.303 1.00 229.12 486 ASN D O 1
ATOM 14608 N N . ASN D 1 487 ? 193.200 151.252 127.284 1.00 227.25 487 ASN D N 1
ATOM 14609 C CA . ASN D 1 487 ? 192.479 151.851 128.401 1.00 227.25 487 ASN D CA 1
ATOM 14610 C C . ASN D 1 487 ? 192.050 150.808 129.429 1.00 227.25 487 ASN D C 1
ATOM 14611 O O . ASN D 1 487 ? 191.640 151.163 130.539 1.00 227.25 487 ASN D O 1
ATOM 14616 N N . LEU D 1 488 ? 192.139 149.523 129.086 1.00 227.91 488 LEU D N 1
ATOM 14617 C CA . LEU D 1 488 ? 191.745 148.475 130.020 1.00 227.91 488 LEU D CA 1
ATOM 14618 C C . LEU D 1 488 ? 192.805 148.262 131.094 1.00 227.91 488 LEU D C 1
ATOM 14619 O O . LEU D 1 488 ? 192.529 148.401 132.290 1.00 227.91 488 LEU D O 1
ATOM 14624 N N . LEU D 1 489 ? 194.032 147.932 130.683 1.00 226.67 489 LEU D N 1
ATOM 14625 C CA . LEU D 1 489 ? 195.094 147.714 131.659 1.00 226.67 489 LEU D CA 1
ATOM 14626 C C . LEU D 1 489 ? 195.576 149.002 132.310 1.00 226.67 489 LEU D C 1
ATOM 14627 O O . LEU D 1 489 ? 196.562 148.962 133.053 1.00 226.67 489 LEU D O 1
ATOM 14632 N N . GLN D 1 490 ? 194.920 150.137 132.048 1.00 225.05 490 GLN D N 1
ATOM 14633 C CA . GLN D 1 490 ? 195.287 151.383 132.710 1.00 225.05 490 GLN D CA 1
ATOM 14634 C C . GLN D 1 490 ? 195.200 151.275 134.226 1.00 225.05 490 GLN D C 1
ATOM 14635 O O . GLN D 1 490 ? 195.875 152.033 134.931 1.00 225.05 490 GLN D O 1
ATOM 14641 N N . HIS D 1 491 ? 194.390 150.355 134.739 1.00 223.77 491 HIS D N 1
ATOM 14642 C CA . HIS D 1 491 ? 194.257 150.153 136.175 1.00 223.77 491 HIS D CA 1
ATOM 14643 C C . HIS D 1 491 ? 194.168 148.667 136.502 1.00 223.77 491 HIS D C 1
ATOM 14644 O O . HIS D 1 491 ? 193.075 148.110 136.601 1.00 223.77 491 HIS D O 1
#

Secondary structure (DSSP, 8-state):
--SGGGTTTTTTTTHHHHHHHHHHHHHHHH-SS--HHHHSTTTHHHHHHHHHTTTTTS-----TTTSS----HHHHHHHHTTSTTHHHHHHTS-HHHHHHH-TT-HHHHTTGGGGGGHHHHHHHHHHHS-SSS-THHHHTTHHHHHHHHHHHHHHHHHHHHHHSSSSGGGSTTTTTSTT-TTS-HHHHHHHHHHHHHHHHTT---SSS---SHHHHHHHHHHHHHHHHHHHHHHHHHHHTTSSSTTSTTHHHHHHHHHHHHHHHTT--TTHHHHHHHHHHHHHHHHHT-S--GGGTTTS-HHHHHHHHHHHHTTGGGSSGGGSS--HHHHHHHHHS-EEEEE-SS-EEE-TT----EEEEE-SS-EEEEE-SS-S-EEEEEE-TT-EESHHHHHTT---SSEEEESSSEEEEEEEHHHHHHHS-SSTHHHHHHHHHHHHT-/--HHHHHS-TT-B---TT-SS--TT-B-TTBHHHHTHHHHHHHHHHHHHHHHHHHHHHSSSSSSHHHHHTTSSTTHHHHHHHHTTSB-EEPTTS--EE--HHHHHHHHHTSHHHHHHHHHT--HHHHHHHHSS-----SSGGGGGGGGGGGHHHHHHHHHHHTT-TTS-HHHHHHHHHHHHHHHHHHHHHHHHHHHHHSSSSGGGSSSTTTSTTTTTS-HHHHHHHHHHHHHHHHTT---SSS---SHHHHHHHHHHHHHHHHHHHHHHHHHHHHHHHHTSHHHHHHHHHHHHHHHHHHTT--TTSSHHHHHHHHHHHHHHHHTTS--TTSS-HHHHHHHHHHHHHHHHHTSTTTTT--HHHHHHHHTT--EEEE-TT-EEE-TTS---EEEEE-BS-EEEE---SSS----EEE-SSEEESHHHHHH-S----EEEESSSEEEEEEEHHHHHHHHHHT-S---SHHHHHHHH-/---HHHHHHHTTHHHHHHHHHHHHHHHHHH-SS--HHHHTHHHHHHHHHHHHHHHTTSS-EE-SSS-SEE--TTTGGGTTTTSSSHHHHHTTS-HHHHHHH-SS-HHHHTTGGGGTTHHHHHHHHHHHH-SSS-SHHHHHHHHHHHHHHHHHHHHHHHHHHHHSSSSTTSSTTTTTSS-GGGS-HHHHHHHHHHHHHHHHTT---SSS---SHHHHHHHHHHHHHHHHHHHHHHHHHHHHHHHHSTTHHHHHHHHHHHHHHHHTTT--HHHHHHHHHHHHHHHHTTSSSS--HHHHTTS-TTTHHHHHHHHHHHHHTTSSSSSS--HHHHHHHHHS-EEEEE-TTEESS-SSS---EEEEESSS-EE-EE--TT--EE---B-SS-EESHHHHTTTPPPSS--EESS-EEEEEEEHHHHHHHHTTSSTHHHHHHHHHHHT-/---HHHHHHHHHHHHHHHHHHHHHHHHHHS-SS--HHHHTHHHHHHHHHHHHHHHTTSS--EETTTTEE---HHHHHHHHHHHHSHHHHHTTS-HHHHHHH-TT-HHHHTTGGGGGGHHHHHHHHHHTT-SSS-HHHHHHHHHHHHHHHHHHHHHHHHHHHHHS-SSGGGSTTTTTSTTTTSS-HHHHHHHHHHHTHHHHSS---SSS---SHHHHHHHHHHHHHHHHHHHHHHHHHHHHHHHHSSSHHHHHHHHHHHHHHHTTTT--HHHHHHHHHHHHHHHHHHHHHHTTTHHHHS--TTTHHHHHHHHSSGGGGSSSSSTTS-SHHHHHHHHT-EEE---SS-BSS-SSS---EEEEE-SS-EEEEEE-SSSEEEEE---TT-EESHHHHTT-PPP-S--EESS---EEEEEHHHHHHHHHSSTTSSSHHHHHHTT-

Nearest PDB structures (foldseek):
  7wm2-assembly1_B  TM=9.906E-01  e=7.595E-64  Arabidopsis thaliana
  7wsw-assembly1_C  TM=9.783E-01  e=2.100E-62  Arabidopsis thaliana
  7fcv-assembly1_D  TM=8.901E-01  e=7.147E-61  Arabidopsis thaliana
  7t4x-assembly1_B  TM=7.908E-01  e=5.028E-59  Arabidopsis thaliana
  6v1x-assembly1_A  TM=8.270E-01  e=6.231E-44  Arabidopsis thaliana

Sequence (1796 aa):
PYDHKYRIWEAFLVVLVVYTAWVSPFEFGFLRKPRPPLSITDNIVNAFFAIDIIMTFFVGYLDKSTYLIVDDRKQIAFKYLRSWFLLDLVSTIPSEAAMRISSQSYGLFNMLRLWRLRRVGALFARLEKDRNFNYFWVRCAKLVCVTLFAVHCAACFYYLIAARNSNPAKTWIGANVANFLEESLWMRYVTSMYWSITTLTTVGYGDLHPVNTKEMIFDIFYMLFNLGLTAYLIGNMTNLVVHGTSRTRNFRDTIQAASNFAHRNHLPPRLQDQMLAHLCLKYRTDSEGLQQQETLDALPKAIRSSISHFLFYSLMDKVYLFRGVSNDLLFQLVSEMKAEYFPPKEDVILQNEAPTDFYILVNGTADLVDVDTGTESIVREVKAGDIIGEIGVLCYRPQLFTVRTKRLCQLLRMNRTTFLNIIQANVGDGTIIMNNLLQHLTSVSSSLLPAFGTFIEDDNPSSKPFIVLHFDRRYRLWELFLVILVGYSAWASLFELAFEKAAEGALLTIDLVVDFFFAVDIILTFFVSYLDNTTYLNVTDHKLIAKRYLKSVAFVMDVASTLPIQFIYKTITGDVGRGQAFGFLNLLRLWRLRRVAELFKRLEKDAHFNYFVIRVIKLLCVTIFWIHLAGCILYWIAYHYPRPTDTWIGSQVEDFKERSVWLGYTYSMYWSIVTLTTVGYGDLHAVNSREKTFNMFYMLFNIDLTSYIIGIMTNLVVHGALRTFAMRSAINDILRYTSKNRLPDTMREQMLAHMQLKFKTAELRQEEVLQDLPKAIRSSINQHLFRSIIEEAYLFKGFPEGLLVQLVSQIQAEYFPPKMEIILQNEIPTDFYVIVSGGVDIIASKGVSEQVLAKLGPGSMAGEIGVVFNIPQPFTVRTRRLSQVIRIGHHKFKEMVQSDNDVDAKMIIANFMTYPYDHKYRIWEAFLVVLVVYTAWVSPFEFGFLRKPRPPLSITDNIVNAFFAIDIIMTFFVGYLDKSTYLIVDDRKQIAFKYLRSWFLLDLVSTIPSEAAMRISSQSYGLFNMLRLWRLRRVGALFARLEKDRNFNYFWVRCAKLVCVTLFAVHCAACFYYLIAARNSNPAKTWIGANVANFLEESLWMRYVTSMYWSITTLTTVGYGDLHPVNTKEMIFDIFYMLFNLGLTAYLIGNMTNLVVHGTSRTRNFRDTIQAASNFAHRNHLPPRLQDQMLAHLCLKYRTDSEGLQQQETLDALPKAIRSSISHFLFYSLMDKVYLFRGVSNDLLFQLVSEMKAEYFPPKEDVILQNEAPTDFYILVNGTADLVDVDTGTESIVREVKAGDIIGEIGVLCYRPQLFTVRTKRLCQLLRMNRTTFLNIIQANVGDGTIIMNNLLQHLPYDHKYRIWEAFLVVLVVYTAWVSPFEFGFLRKPRPPLSITDNIVNAFFAIDIIMTFFVGYLDKSTYLIVDDRKQIAFKYLRSWFLLDLVSTIPSEAAMRISSQSYGLFNMLRLWRLRRVGALFARLEKDRNFNYFWVRCAKLVCVTLFAVHCAACFYYLIAARNSNPAKTWIGANVANFLEESLWMRYVTSMYWSITTLTTVGYGDLHPVNTKEMIFDIFYMLFNLGLTAYLIGNMTNLVVHGTSRTRNFRDTIQAASNFAHRNHLPPRLQDQMLAHLCLKYRTDSEGLQQQETLDALPKAIRSSISHFLFYSLMDKVYLFRGVSNDLLFQLVSEMKAEYFPPKEDVILQNEAPTDFYILVNGTADLVDVDTGTESIVREVKAGDIIGEIGVLCYRPQLFTVRTKRLCQLLRMNRTTFLNIIQANVGDGTIIMNNLLQH

Foldseek 3Di:
DDDVVCVVLLVVVVVVLVVLLQVLLLCLFPHQDDDPVVLVVLLVSLVSLVVVLVVQLQDFDDDVVNPDTDRDSVVSVCVCVPPPRVLSVQLRDRLVVVCVVPGPCSNVSSVSVNVSCVSVVVVLVVQCPDPVDDNLVSVVVVLVVVVVSLLNSLLRVLNNVLVPDPPSCQFLVCVPPVCPVPDDPVVSSVVSSVVSVCLLVVVCPPRSQGRDDVRVVSSVVSNVVSVVSVVVVVVVVVVSVCDVVPLVVVLVVVLVVLVVVCVVVVPDVPVSVVVVVQSVVVSVCVVVVVDDVVVLVVDDLVVSLVVLCVVCVVLQQLELLPPDDDVVLVSVVSSPWDKGKDAFFDWPAAWQDFAWKKKAWQQAKKFFWDDDVHTPRTDGMGHHRYIASPCCQVVRGTHHTIITTHHTTMIIMDTRPVVVVSVPDPPVVVVSVVSVVVVVD/DDLCQQQADLQADDDDDCDPVDDPQADECRHNVNSVLLVVLVVLLLVLLLLLLLCLQLVPPCVDDSVVVCLVNLVSLVVVLVVQLRYWDQDPPHRDTDGDSVVSVVVQVVDPVNVLSVQQSDSVQVVCCVVPVHSPDDLCVSCSSVSVCVSVVSVVVSLVSVCRHPVDDNLVSVLVVLVVVVVSVLSNQLSVLSSVLVPDPPNCQALVCVPPPPPVPDDSVVSSVVSSVVSVCLLVVVCPPRRDGGDDVRVVSVVVSSVVSVVSVVVSVVSVVVVVCVVCPVVVVLVVVLVVLCVVCVVPPDDVVVSVVVVVFVVLVVVQVVVVVVPDPPPPDLVVLLVVLCVVCLVLPCPELQNDPPDVVVSSVVSSPKDKGKDGQWAWPDAFPAQDFKKKQWAAAKKWKWFDDPPPIDTDDIGHGSYIGQVVRLVVRNTRGIIMTHRHTTMIIMDTSVVSVCSVVPVDPPDPCVSVVSVVVD/DPDPVVVVLLVVLVVVLVVLLQVLLCCLQPNQDDDVVVLVVLLVNLVSLVVVLVVQQQDQDADDVDRDGRNDSPPSVVPCVPDPRVLSVQQSDRVVVVVVVPGPCSRVSNVSVNVVCVSVVVVLVVQCVDDVHPVCVSVVVVLVVVVVSLLSSQLRVLSRVQVPDPDNCQFLPCVPPVDPVPDDPVVSSVVSSVLSVCLLVVVCPPRRQGRDDVSVVSSVVSNVVSVVSVVVVVVVVVVVVCVVCVLVVVLVVVLVVVVVVCVVDPDDVVVVVQVVVQSVVLSVCCVVDPQVPVVLVVDDLVVLLVVLCVPCVVQQCPELFVVDDPVVLSSVQSSDWDKGKDAFQDWPQAFFDFLWKKKAWAAAWKFFFAADPHDTHTDDIDGHRYIASVVCLVVRNTGGGIITGHHMTMIIIDTSVVVVVSCVVDPCVVVRVVSVVVVVD/DDDPVVVVLLVVLVVVLVVLLQVLLLCLFPNQDDDPVPLVVLLVNLVSLVVCLVCQLQFFDQDPVHRDTDRDRVVSVVVCVVPDNVLSVLLRDRLVVVVVVPGPCSNVSNVSVNVVCVSVVVVLVVPCPDDVDDNLVSVVVVLVVVVVSLLSNQLRVQSNVLVPDPDNCQFLVCVPVVCPVPDDSVVSSVVSSVVSCCQLVVVCPPRRQGRDVVRVVSSVVSNVVSVVSVVVVVVVVVCSVCVVCPCVVVLVVVLVVLVVVCPVVDHDPVVSVVVSVLSVVVVPQVVVVVVVCVCVVVVPLVPSLVVLCVVDPVLQCLELQSVDQDDPLSSVQSSQKAKGKDAAWDWDAAFFDFQWKKKAWAAAKKFQKAADPPHIGGDGIDGHSYIAQPVCLVVRHTTGRIMTGGGITTMIIDTNVNVVVSCVPPVSDDCSSVVSVVPD

B-factor: mean 115.11, std 46.0, range [20.0, 230.99]

Radius of gyration: 41.18 Å; Cα contacts (8 Å, |Δi|>4): 2429; chains: 4; bounding box: 108×86×89 Å

Solvent-accessible surface area: 86039 Å² total; per-residue (Å²): 75,138,74,140,162,48,96,123,47,45,48,72,0,19,91,25,0,96,50,1,17,102,5,1,0,15,3,43,5,15,21,149,121,35,99,91,85,40,21,109,40,7,49,97,5,8,56,77,4,36,76,10,18,90,102,18,56,150,23,9,60,85,75,150,101,56,145,109,79,38,112,63,156,123,98,12,25,156,105,30,99,202,58,126,41,116,73,5,70,37,2,17,64,56,16,113,50,14,56,219,151,50,82,169,38,13,14,121,31,1,40,88,3,31,59,4,50,73,41,32,43,52,39,28,57,98,45,59,116,58,80,158,106,86,45,39,155,11,47,25,36,86,12,51,61,64,8,78,60,11,0,8,22,6,0,0,64,0,6,27,45,0,25,172,38,102,78,53,64,106,0,1,3,6,64,84,68,87,92,3,83,134,68,63,45,149,64,35,27,2,10,0,22,2,3,0,3,9,1,5,12,23,0,0,5,13,39,7,53,2,64,36,42,136,1,20,52,44,0,17,129,15,0,46,101,0,28,34,18,37,6,77,10,11,0,7,11,8,18,9,4,23,53,55,8,48,94,28,45,88,17,22,94,47,18,88,16,0,38,59,10,5,134,86,40,150,12,49,121,185,28,57,45,59,0,25,2,8,7,3,4,77,49,58,8,20,61,62,2,43,24,14,76,87,6,26,84,30,1,13,82,43,31,74,14,37,1,10,56,85,54,20,53,76,31,0,46,124,4,46,2,7,140,45,35,71,99,53,24,12,66,45,15,2,14,67,13,112,15,19,23,3,2,19,114,22,53,6,9,92,40,114,62,28,10,25,6,6,4,0,0,32,58,11,40,1,20,15,6,15,76,94,164,35,79,140,45,96,65,123,81,5,110,50,14,51,7,6,14,19,66,0,1,52,71,90,129,73,10,56,75,9,4,82,2,95,62,8,0,16,2,1,34,5,31,34,42,48,6,72,102,46,28,140,18,101,119,13,65,27,50,16,94,100,11,17,96,103,76,118,174,98,41,13,14,18,3,41,25,44,4,61,10,44,140,31,84,154,125,13,98,37,53,92,93,173,24,36,8,28,15,2,100,176,24,27,89,55,36,57,79,0,16,115,25,1,50,56,6,11,76,3,2,0,0,17,17,1,2,53,72,6,14,134,42,67,27,30,71,79,20,49,80,9,10,115,65,7,36,50,9,23,106,62,26,64,96,16,2,25,32,50,62,100,18,10,74,36,17,23,61,70,163,87,6,28,108,138,29,78,169,43,113,25,55,81,56,11,68,31,1,16,103,35,55,28,73,69,96,97,79,138,58,67,82,31,50,176,17,105,64,42,15,88,71,8,55,76,22,41,72,8,54,66,35,36,54,61,24,16,125,50,19,26,71,18,19,155,59,91,19,16,65,20,29,34,62,68,14,98,48,61,6,87,56,54,6,8,38,2,0,0,47,3,10,57,23,0,36,52,34,80,141,45,62,54,0,1,0,4,61,92,20,105,68,4,69,134,101,76,21,137,28,3,34,20,28,0,20,0,2,0,4,2,0,1,10,30,1,0,7,15,35,4,52,5,56,15,28,128,1,26,35,46,0,18,105,4,1,23,115,4,20,37,26,26,2,50,21,21,0,1,39,5,8,41,17,33,63,55,26,91,170,57,72,56,64,44,46,29,34,77,30,11,34,88,13,6,79,92,28,193,7,51,83,85,29,55,74,81,6,23,61,14,15,80,39,74,78,102,3,46,84,23,107,117,16,37,12,18,120,72,5,13,13,33,8,53,24,35,0,9,50,90,37,16,55,76,37,1,64,96,4,43,10,1,114,60,16,43,103,16,3,8,28,25,3,1,11,84,7,90,18,40,14,26,5,27,90,72,71,21,27,89,45,92,55,46,10,66,22,3,11,1,0,30,45,6,0,0,15,22,3,22,60,63,26,67,52,77,87,98,96,42,112,37,34,89,29,25,10,5,8,10,64,0,3,34,115,76,81,60,2,47,57,15,4,63,0,86,125,41,0,23,0,0,87,8,22,45,116,84,16,80,59,12,19,115,62,24,19,125,109,24,53,138,76,32,72,53,44,22,120,113,172,62,144,59,149,139,46,89,110,53,40,49,74,0,20,87,24,0,97,51,6,17,102,10,3,0,17,1,38,5,15,19,161,108,26,110,86,109,37,24,109,50,22,50,91,6,9,50,72,4,42,79,11,22,101,63,23,55,137,18,15,50,72,36,136,105,58,184,110,59,31,109,58,167,135,88,9,24,140,86,25,89,188,49,124,55,120,63,8,84,45,2,15,61,57,8,67,46,8,62,215,142,50,79,174,24,8,14,122,37,7,37,85,14,40,62,2,47,78,34,35,35,57,36,20,44,90,37,36,166,46,116,127,97,85,73,78,167,5,45,28,32,80,14,83,63,63,7,71,57,16,0,7,17,5,0,0,62,0,4,32,42,1,20,182,28,119,60,57,53,127,0,1,0,9,66,87,32,92,89,1,81,131,64,66,60,145,38,33,26,6,4,0,32,2,3,0,1,9,1,3,7,33,1,0,3,14,34,9,52,3,50,34,53,113,1,7,81,48,0,20,131,15,2,55,105,6,34,28,19,32,1,78,20,12,0,4,43,3,16,19,14,38,43,65,20,30,112,36,24,82,20,35,62,44,10,110,17,0,14,53,4,5,133,93,42,158,14,55,99,161,26,37,88,32,2,28,40,7,4,34,6,45,43,78,8,32,54,79,0,60,19,5,48,117,25,29,66,45,18,8,107,52,25,60,14,37,1,14,58,86,51,26,56,73,38,1,38,128,2,62,3,6,141,44,29,73,101,60,10,8,66,43,2,3,25,38,17,85,25,4,21,1,14,23,155,15,43,6,9,103,38,110,52,8,7,25,10,7,7,0,2,12,74,17,24,2,1,17,2,31,62,82,153,60,69,109,52,80,99,114,100,9,135,58,14,51,27,7,12,5,33,1,4,38,65,72,170,86,8,65,61,11,5,76,2,85,71,21,0,18,3,1,26,1,27,26,26,33,8,55,52,35,21,127,39,49,136,10,69,42,54,5,79,107,14,4,108,91,84,132,177,68,125,77,151,116,26,82,117,42,72,53,73,3,22,93,23,1,90,53,4,18,99,6,2,0,15,6,40,7,16,18,171,118,33,101,97,94,37,21,108,49,13,50,102,6,8,53,68,1,40,89,10,12,112,40,27,50,142,26,18,58,80,49,147,61,11,54,60,59,33,118,69,147,140,97,12,26,126,97,20,77,194,54,108,48,120,71,5,75,46,3,14,62,57,2,68,40,10,56,217,150,52,69,176,31,8,15,129,39,1,34,84,11,38,64,3,42,76,41,30,40,63,42,26,57,93,30,19,92,42,122,113,90,89,27,57,168,16,33,18,44,46,14,87,60,66,8,74,58,15,0,7,17,7,0,0,64,0,5,32,38,1,17,161,27,113,67,58,56,118,0,2,0,4,63,84,34,88,73,2,101,127,67,64,45,148,29,30,24,5,6,0,29,2,1,0,1,7,0,1,10,24,0,0,6,16,38,10,54,2,60,36,42,110,1,21,51,44,0,18,130,13,1,49,106,4,30,32,14,30,7,64,13,14,0,2,30,4,8,18,22,55,58,55,63,54,134,48,55,86,35,33,74,63,18,75,26,0,34,66,1,0,114,101,35,148,10,49,106,161,24,19,68,79,1,36,62,14,19,40,58,62,73,177,12,72,44,23,26,114,38,41,85,9,18,106,38,0,35,9,29,24,6,70,30,45,3,18,75,95,46,17,54,96,27,0,72,112,5,82,4,12,158,53,28,60,93,33,15,8,62,18,4,2,23,63,4,104,23,36,57,39,10,33,72,35,68,24,3,112,28,92,58,43,10,48,23,3,10,0,0,40,78,5,21,0,11,38,3,22,88,53,106,9,59,91,52,87,68,130,54,10,102,36,0,56,26,8,5,8,69,2,6,46,77,103,113,72,2,51,59,10,2,41,0,89,120,66,0,23,1,0,72,7,56,36,74,56,7,73,50,29,33,81,13,35,117,69,12,27,95,69,5,58,94,57,31,134,87,184